Protein 2K3I (pdb70)

Foldseek 3Di:
DDDDDDDDDDPDDDDDDDDQDDCPDDAQKDKDKDKAQDLVVLVVVVVVLQVLQCVLAPPPNGFDKDWDWADDDRIIMTIIIGGGDDSRSRVVSVVCVQVVVVVGDPPPD

Structure (mmCIF, N/CA/C/O backbone):
data_2K3I
#
_entry.id   2K3I
#
loop_
_atom_site.group_PDB
_atom_site.id
_atom_site.type_symbol
_atom_site.label_atom_id
_atom_site.label_alt_id
_atom_site.label_comp_id
_atom_site.label_asym_id
_atom_site.label_entity_id
_atom_site.label_seq_id
_atom_site.pdbx_PDB_ins_code
_atom_site.Cartn_x
_atom_site.Cartn_y
_atom_site.Cartn_z
_atom_site.occupancy
_atom_site.B_iso_or_equiv
_atom_site.auth_seq_id
_atom_site.auth_comp_id
_atom_site.auth_asym_id
_atom_site.auth_atom_id
_atom_site.pdbx_PDB_model_num
ATOM 1 N N . MET A 1 1 ? 41.940 11.271 24.889 1.00 43.25 1 MET A N 1
ATOM 2 C CA . MET A 1 1 ? 41.052 10.646 25.892 1.00 33.24 1 MET A CA 1
ATOM 3 C C . MET A 1 1 ? 40.131 9.623 25.228 1.00 3.12 1 MET A C 1
ATOM 4 O O . MET A 1 1 ? 39.354 8.942 25.898 1.00 51.33 1 MET A O 1
ATOM 20 N N . ALA A 1 2 ? 40.219 9.517 23.905 1.00 53.12 2 ALA A N 1
ATOM 21 C CA . ALA A 1 2 ? 39.429 8.544 23.163 1.00 52.54 2 ALA A CA 1
ATOM 22 C C . ALA A 1 2 ? 40.349 7.561 22.454 1.00 22.41 2 ALA A C 1
ATOM 23 O O . ALA A 1 2 ? 41.389 7.955 21.922 1.00 44.40 2 ALA A O 1
ATOM 30 N N . MET A 1 3 ? 39.985 6.285 22.462 1.00 63.41 3 MET A N 1
ATOM 31 C CA . MET A 1 3 ? 40.841 5.253 21.885 1.00 52.15 3 MET A CA 1
ATOM 32 C C . MET A 1 3 ? 40.048 4.305 20.988 1.00 4.42 3 MET A C 1
ATOM 33 O O . MET A 1 3 ? 40.598 3.710 20.059 1.00 54.31 3 MET A O 1
ATOM 47 N N . LYS A 1 4 ? 38.759 4.170 21.265 1.00 23.12 4 LYS A N 1
ATOM 48 C CA . LYS A 1 4 ? 37.940 3.155 20.614 1.00 33.34 4 LYS A CA 1
ATOM 49 C C . LYS A 1 4 ? 37.188 3.708 19.410 1.00 14.32 4 LYS A C 1
ATOM 50 O O . LYS A 1 4 ? 36.217 4.451 19.557 1.00 64.21 4 LYS A O 1
ATOM 69 N N . ASP A 1 5 ? 37.646 3.345 18.224 1.00 30.31 5 ASP A N 1
ATOM 70 C CA . ASP A 1 5 ? 36.924 3.657 17.001 1.00 44.13 5 ASP A CA 1
ATOM 71 C C . ASP A 1 5 ? 37.056 2.488 16.037 1.00 74.12 5 ASP A C 1
ATOM 72 O O . ASP A 1 5 ? 38.005 2.416 15.253 1.00 33.24 5 ASP A O 1
ATOM 81 N N . VAL A 1 6 ? 36.135 1.542 16.144 1.00 4.45 6 VAL A N 1
ATOM 82 C CA . VAL A 1 6 ? 36.159 0.358 15.302 1.00 74.41 6 VAL A CA 1
ATOM 83 C C . VAL A 1 6 ? 34.777 -0.287 15.218 1.00 60.25 6 VAL A C 1
ATOM 84 O O . VAL A 1 6 ? 34.156 -0.602 16.235 1.00 51.12 6 VAL A O 1
ATOM 97 N N . VAL A 1 7 ? 34.289 -0.442 14.000 1.00 71.54 7 VAL A N 1
ATOM 98 C CA . VAL A 1 7 ? 33.022 -1.104 13.759 1.00 52.12 7 VAL A CA 1
ATOM 99 C C . VAL A 1 7 ? 33.018 -1.686 12.352 1.00 11.14 7 VAL A C 1
ATOM 100 O O . VAL A 1 7 ? 33.552 -1.077 11.421 1.00 62.22 7 VAL A O 1
ATOM 113 N N . ASP A 1 8 ? 32.457 -2.875 12.203 1.00 62.43 8 ASP A N 1
ATOM 114 C CA . ASP A 1 8 ? 32.429 -3.538 10.907 1.00 33.50 8 ASP A CA 1
ATOM 115 C C . ASP A 1 8 ? 31.235 -4.482 10.786 1.00 23.14 8 ASP A C 1
ATOM 116 O O . ASP A 1 8 ? 31.254 -5.612 11.282 1.00 53.33 8 ASP A O 1
ATOM 125 N N . LYS A 1 9 ? 30.181 -3.991 10.150 1.00 23.41 9 LYS A N 1
ATOM 126 C CA . LYS A 1 9 ? 29.013 -4.803 9.844 1.00 31.32 9 LYS A CA 1
ATOM 127 C C . LYS A 1 9 ? 28.172 -4.113 8.779 1.00 1.14 9 LYS A C 1
ATOM 128 O O . LYS A 1 9 ? 27.315 -3.288 9.090 1.00 14.43 9 LYS A O 1
ATOM 147 N N . CYS A 1 10 ? 28.446 -4.428 7.526 1.00 1.25 10 CYS A N 1
ATOM 148 C CA . CYS A 1 10 ? 27.710 -3.847 6.415 1.00 25.24 10 CYS A CA 1
ATOM 149 C C . CYS A 1 10 ? 27.075 -4.946 5.573 1.00 44.24 10 CYS A C 1
ATOM 150 O O . CYS A 1 10 ? 26.739 -4.736 4.407 1.00 52.44 10 CYS A O 1
ATOM 158 N N . SER A 1 11 ? 26.901 -6.115 6.179 1.00 10.00 11 SER A N 1
ATOM 159 C CA . SER A 1 11 ? 26.367 -7.269 5.479 1.00 33.22 11 SER A CA 1
ATOM 160 C C . SER A 1 11 ? 24.843 -7.216 5.389 1.00 10.12 11 SER A C 1
ATOM 161 O O . SER A 1 11 ? 24.130 -7.793 6.211 1.00 33.32 11 SER A O 1
ATOM 169 N N . THR A 1 12 ? 24.365 -6.488 4.401 1.00 73.52 12 THR A N 1
ATOM 170 C CA . THR A 1 12 ? 22.952 -6.424 4.086 1.00 14.31 12 THR A CA 1
ATOM 171 C C . THR A 1 12 ? 22.808 -6.219 2.582 1.00 34.31 12 THR A C 1
ATOM 172 O O . THR A 1 12 ? 23.532 -5.414 1.989 1.00 74.00 12 THR A O 1
ATOM 183 N N . LYS A 1 13 ? 21.916 -6.969 1.955 1.00 44.45 13 LYS A N 1
ATOM 184 C CA . LYS A 1 13 ? 21.839 -6.972 0.501 1.00 3.35 13 LYS A CA 1
ATOM 185 C C . LYS A 1 13 ? 20.606 -6.222 0.011 1.00 14.41 13 LYS A C 1
ATOM 186 O O . LYS A 1 13 ? 20.610 -5.652 -1.082 1.00 51.44 13 LYS A O 1
ATOM 205 N N . GLY A 1 14 ? 19.557 -6.219 0.819 1.00 44.44 14 GLY A N 1
ATOM 206 C CA . GLY A 1 14 ? 18.336 -5.537 0.443 1.00 63.44 14 GLY A CA 1
ATOM 207 C C . GLY A 1 14 ? 17.532 -6.342 -0.554 1.00 54.21 14 GLY A C 1
ATOM 208 O O . GLY A 1 14 ? 17.175 -5.850 -1.625 1.00 2.21 14 GLY A O 1
ATOM 212 N N . CYS A 1 15 ? 17.265 -7.591 -0.207 1.00 40.43 15 CYS A N 1
ATOM 213 C CA . CYS A 1 15 ? 16.514 -8.488 -1.073 1.00 41.23 15 CYS A CA 1
ATOM 214 C C . CYS A 1 15 ? 15.035 -8.114 -1.072 1.00 73.41 15 CYS A C 1
ATOM 215 O O . CYS A 1 15 ? 14.326 -8.337 -2.052 1.00 65.23 15 CYS A O 1
ATOM 223 N N . ALA A 1 16 ? 14.581 -7.531 0.030 1.00 64.23 16 ALA A N 1
ATOM 224 C CA . ALA A 1 16 ? 13.204 -7.086 0.142 1.00 1.10 16 ALA A CA 1
ATOM 225 C C . ALA A 1 16 ? 13.092 -5.624 -0.264 1.00 71.41 16 ALA A C 1
ATOM 226 O O . ALA A 1 16 ? 13.889 -4.790 0.170 1.00 11.10 16 ALA A O 1
ATOM 233 N N . ILE A 1 17 ? 12.114 -5.319 -1.103 1.00 14.03 17 ILE A N 1
ATOM 234 C CA . ILE A 1 17 ? 11.918 -3.957 -1.581 1.00 53.32 17 ILE A CA 1
ATOM 235 C C . ILE A 1 17 ? 11.275 -3.079 -0.508 1.00 65.31 17 ILE A C 1
ATOM 236 O O . ILE A 1 17 ? 10.069 -3.133 -0.273 1.00 1.25 17 ILE A O 1
ATOM 252 N N . ASP A 1 18 ? 12.101 -2.293 0.160 1.00 34.12 18 ASP A N 1
ATOM 253 C CA . ASP A 1 18 ? 11.626 -1.373 1.180 1.00 31.41 18 ASP A CA 1
ATOM 254 C C . ASP A 1 18 ? 12.160 0.023 0.904 1.00 54.04 18 ASP A C 1
ATOM 255 O O . ASP A 1 18 ? 13.347 0.196 0.622 1.00 61.24 18 ASP A O 1
ATOM 264 N N . ILE A 1 19 ? 11.281 1.013 0.978 1.00 34.22 19 ILE A N 1
ATOM 265 C CA . ILE A 1 19 ? 11.657 2.392 0.708 1.00 43.21 19 ILE A CA 1
ATOM 266 C C . ILE A 1 19 ? 12.370 2.986 1.924 1.00 23.11 19 ILE A C 1
ATOM 267 O O . ILE A 1 19 ? 13.093 3.976 1.818 1.00 11.41 19 ILE A O 1
ATOM 283 N N . GLY A 1 20 ? 12.177 2.355 3.074 1.00 1.41 20 GLY A N 1
ATOM 284 C CA . GLY A 1 20 ? 12.760 2.853 4.302 1.00 55.34 20 GLY A CA 1
ATOM 285 C C . GLY A 1 20 ? 11.747 3.611 5.128 1.00 33.34 20 GLY A C 1
ATOM 286 O O . GLY A 1 20 ? 12.095 4.523 5.880 1.00 72.14 20 GLY A O 1
ATOM 290 N N . THR A 1 21 ? 10.488 3.234 4.980 1.00 72.44 21 THR A N 1
ATOM 291 C CA . THR A 1 21 ? 9.406 3.895 5.684 1.00 52.14 21 THR A CA 1
ATOM 292 C C . THR A 1 21 ? 9.016 3.091 6.929 1.00 34.13 21 THR A C 1
ATOM 293 O O . THR A 1 21 ? 9.520 1.985 7.143 1.00 72.13 21 THR A O 1
ATOM 304 N N . VAL A 1 22 ? 8.139 3.658 7.749 1.00 30.11 22 VAL A N 1
ATOM 305 C CA . VAL A 1 22 ? 7.676 2.999 8.964 1.00 5.34 22 VAL A CA 1
ATOM 306 C C . VAL A 1 22 ? 6.702 1.862 8.655 1.00 71.11 22 VAL A C 1
ATOM 307 O O . VAL A 1 22 ? 6.237 1.709 7.524 1.00 73.21 22 VAL A O 1
ATOM 320 N N . ILE A 1 23 ? 6.394 1.074 9.675 1.00 15.21 23 ILE A N 1
ATOM 321 C CA . ILE A 1 23 ? 5.521 -0.079 9.526 1.00 42.34 23 ILE A CA 1
ATOM 322 C C . ILE A 1 23 ? 4.161 0.198 10.162 1.00 50.45 23 ILE A C 1
ATOM 323 O O . ILE A 1 23 ? 4.085 0.666 11.300 1.00 11.03 23 ILE A O 1
ATOM 339 N N . ASP A 1 24 ? 3.090 -0.067 9.425 1.00 1.43 24 ASP A N 1
ATOM 340 C CA . ASP A 1 24 ? 1.745 0.020 9.988 1.00 61.20 24 ASP A CA 1
ATOM 341 C C . ASP A 1 24 ? 1.419 -1.266 10.728 1.00 32.14 24 ASP A C 1
ATOM 342 O O . ASP A 1 24 ? 1.421 -2.348 10.141 1.00 33.34 24 ASP A O 1
ATOM 351 N N . ASN A 1 25 ? 1.157 -1.149 12.016 1.00 23.22 25 ASN A N 1
ATOM 352 C CA . ASN A 1 25 ? 0.920 -2.314 12.848 1.00 33.21 25 ASN A CA 1
ATOM 353 C C . ASN A 1 25 ? -0.534 -2.406 13.275 1.00 52.14 25 ASN A C 1
ATOM 354 O O . ASN A 1 25 ? -1.023 -1.550 14.017 1.00 13.53 25 ASN A O 1
ATOM 365 N N . ASP A 1 26 ? -1.217 -3.430 12.771 1.00 32.15 26 ASP A N 1
ATOM 366 C CA . ASP A 1 26 ? -2.558 -3.784 13.227 1.00 11.24 26 ASP A CA 1
ATOM 367 C C . ASP A 1 26 ? -3.077 -4.985 12.447 1.00 3.52 26 ASP A C 1
ATOM 368 O O . ASP A 1 26 ? -3.558 -5.955 13.031 1.00 72.30 26 ASP A O 1
ATOM 377 N N . ASN A 1 27 ? -2.962 -4.924 11.121 1.00 30.54 27 ASN A N 1
ATOM 378 C CA . ASN A 1 27 ? -3.508 -5.964 10.256 1.00 13.41 27 ASN A CA 1
ATOM 379 C C . ASN A 1 27 ? -2.460 -6.507 9.295 1.00 63.53 27 ASN A C 1
ATOM 380 O O . ASN A 1 27 ? -1.296 -6.099 9.311 1.00 14.31 27 ASN A O 1
ATOM 391 N N . CYS A 1 28 ? -2.899 -7.447 8.473 1.00 31.24 28 CYS A N 1
ATOM 392 C CA . CYS A 1 28 ? -2.129 -7.926 7.338 1.00 12.34 28 CYS A CA 1
ATOM 393 C C . CYS A 1 28 ? -2.935 -7.685 6.063 1.00 73.22 28 CYS A C 1
ATOM 394 O O . CYS A 1 28 ? -2.415 -7.757 4.950 1.00 24.23 28 CYS A O 1
ATOM 402 N N . THR A 1 29 ? -4.221 -7.404 6.252 1.00 2.42 29 THR A N 1
ATOM 403 C CA . THR A 1 29 ? -5.103 -7.020 5.167 1.00 14.14 29 THR A CA 1
ATOM 404 C C . THR A 1 29 ? -5.241 -5.501 5.133 1.00 42.33 29 THR A C 1
ATOM 405 O O . THR A 1 29 ? -5.709 -4.893 6.102 1.00 22.32 29 THR A O 1
ATOM 416 N N . SER A 1 30 ? -4.839 -4.888 4.027 1.00 33.44 30 SER A N 1
ATOM 417 C CA . SER A 1 30 ? -4.883 -3.439 3.911 1.00 41.41 30 SER A CA 1
ATOM 418 C C . SER A 1 30 ? -6.138 -3.018 3.169 1.00 3.25 30 SER A C 1
ATOM 419 O O . SER A 1 30 ? -6.628 -3.746 2.308 1.00 4.43 30 SER A O 1
ATOM 427 N N . LYS A 1 31 ? -6.662 -1.853 3.509 1.00 34.41 31 LYS A N 1
ATOM 428 C CA . LYS A 1 31 ? -7.877 -1.356 2.890 1.00 11.21 31 LYS A CA 1
ATOM 429 C C . LYS A 1 31 ? -7.593 -0.009 2.265 1.00 12.41 31 LYS A C 1
ATOM 430 O O . LYS A 1 31 ? -7.319 0.971 2.962 1.00 14.44 31 LYS A O 1
ATOM 449 N N . PHE A 1 32 ? -7.655 0.034 0.964 1.00 52.14 32 PHE A N 1
ATOM 450 C CA . PHE A 1 32 ? -7.342 1.246 0.228 1.00 74.42 32 PHE A CA 1
ATOM 451 C C . PHE A 1 32 ? -8.617 1.916 -0.259 1.00 75.21 32 PHE A C 1
ATOM 452 O O . PHE A 1 32 ? -9.343 1.360 -1.081 1.00 2.21 32 PHE A O 1
ATOM 469 N N . SER A 1 33 ? -8.867 3.118 0.237 1.00 74.32 33 SER A N 1
ATOM 470 C CA . SER A 1 33 ? -10.047 3.876 -0.141 1.00 73.15 33 SER A CA 1
ATOM 471 C C . SER A 1 33 ? -9.680 5.137 -0.908 1.00 74.03 33 SER A C 1
ATOM 472 O O . SER A 1 33 ? -8.747 5.860 -0.543 1.00 5.31 33 SER A O 1
ATOM 480 N N . ARG A 1 34 ? -10.409 5.372 -1.982 1.00 34.33 34 ARG A N 1
ATOM 481 C CA . ARG A 1 34 ? -10.290 6.587 -2.767 1.00 13.22 34 ARG A CA 1
ATOM 482 C C . ARG A 1 34 ? -11.656 6.967 -3.312 1.00 30.12 34 ARG A C 1
ATOM 483 O O . ARG A 1 34 ? -12.485 6.098 -3.590 1.00 1.53 34 ARG A O 1
ATOM 504 N N . PHE A 1 35 ? -11.893 8.257 -3.446 1.00 12.54 35 PHE A N 1
ATOM 505 C CA . PHE A 1 35 ? -13.175 8.746 -3.916 1.00 11.05 35 PHE A CA 1
ATOM 506 C C . PHE A 1 35 ? -13.030 9.297 -5.322 1.00 55.33 35 PHE A C 1
ATOM 507 O O . PHE A 1 35 ? -12.193 10.165 -5.578 1.00 62.12 35 PHE A O 1
ATOM 524 N N . PHE A 1 36 ? -13.832 8.783 -6.232 1.00 32.11 36 PHE A N 1
ATOM 525 C CA . PHE A 1 36 ? -13.750 9.181 -7.627 1.00 1.22 36 PHE A CA 1
ATOM 526 C C . PHE A 1 36 ? -15.068 9.782 -8.075 1.00 23.44 36 PHE A C 1
ATOM 527 O O . PHE A 1 36 ? -16.074 9.649 -7.383 1.00 51.45 36 PHE A O 1
ATOM 544 N N . ALA A 1 37 ? -15.059 10.445 -9.223 1.00 41.43 37 ALA A N 1
ATOM 545 C CA . ALA A 1 37 ? -16.262 11.091 -9.739 1.00 35.44 37 ALA A CA 1
ATOM 546 C C . ALA A 1 37 ? -17.209 10.081 -10.376 1.00 12.23 37 ALA A C 1
ATOM 547 O O . ALA A 1 37 ? -18.426 10.269 -10.368 1.00 3.53 37 ALA A O 1
ATOM 554 N N . THR A 1 38 ? -16.655 9.015 -10.931 1.00 23.34 38 THR A N 1
ATOM 555 C CA . THR A 1 38 ? -17.470 7.980 -11.544 1.00 51.01 38 THR A CA 1
ATOM 556 C C . THR A 1 38 ? -17.045 6.607 -11.049 1.00 43.30 38 THR A C 1
ATOM 557 O O . THR A 1 38 ? -15.901 6.418 -10.624 1.00 5.14 38 THR A O 1
ATOM 568 N N . ARG A 1 39 ? -17.964 5.653 -11.105 1.00 3.51 39 ARG A N 1
ATOM 569 C CA . ARG A 1 39 ? -17.648 4.269 -10.789 1.00 24.40 39 ARG A CA 1
ATOM 570 C C . ARG A 1 39 ? -16.613 3.737 -11.780 1.00 72.31 39 ARG A C 1
ATOM 571 O O . ARG A 1 39 ? -15.833 2.837 -11.462 1.00 55.35 39 ARG A O 1
ATOM 592 N N . GLU A 1 40 ? -16.602 4.325 -12.973 1.00 14.40 40 GLU A N 1
ATOM 593 C CA . GLU A 1 40 ? -15.581 4.032 -13.969 1.00 15.45 40 GLU A CA 1
ATOM 594 C C . GLU A 1 40 ? -14.200 4.347 -13.421 1.00 3.11 40 GLU A C 1
ATOM 595 O O . GLU A 1 40 ? -13.309 3.502 -13.439 1.00 72.21 40 GLU A O 1
ATOM 607 N N . GLU A 1 41 ? -14.041 5.573 -12.934 1.00 32.12 41 GLU A N 1
ATOM 608 C CA . GLU A 1 41 ? -12.795 6.019 -12.318 1.00 42.12 41 GLU A CA 1
ATOM 609 C C . GLU A 1 41 ? -12.352 5.058 -11.220 1.00 31.43 41 GLU A C 1
ATOM 610 O O . GLU A 1 41 ? -11.159 4.832 -11.022 1.00 2.11 41 GLU A O 1
ATOM 622 N N . ALA A 1 42 ? -13.324 4.482 -10.528 1.00 15.32 42 ALA A N 1
ATOM 623 C CA . ALA A 1 42 ? -13.043 3.557 -9.439 1.00 54.43 42 ALA A CA 1
ATOM 624 C C . ALA A 1 42 ? -12.469 2.248 -9.972 1.00 33.33 42 ALA A C 1
ATOM 625 O O . ALA A 1 42 ? -11.409 1.798 -9.538 1.00 20.01 42 ALA A O 1
ATOM 632 N N . GLU A 1 43 ? -13.162 1.653 -10.936 1.00 4.00 43 GLU A N 1
ATOM 633 C CA . GLU A 1 43 ? -12.741 0.377 -11.503 1.00 73.11 43 GLU A CA 1
ATOM 634 C C . GLU A 1 43 ? -11.495 0.533 -12.376 1.00 44.42 43 GLU A C 1
ATOM 635 O O . GLU A 1 43 ? -10.745 -0.423 -12.575 1.00 62.40 43 GLU A O 1
ATOM 647 N N . SER A 1 44 ? -11.275 1.736 -12.892 1.00 34.34 44 SER A N 1
ATOM 648 C CA . SER A 1 44 ? -10.074 2.024 -13.663 1.00 34.54 44 SER A CA 1
ATOM 649 C C . SER A 1 44 ? -8.859 2.061 -12.751 1.00 64.54 44 SER A C 1
ATOM 650 O O . SER A 1 44 ? -7.767 1.645 -13.137 1.00 33.55 44 SER A O 1
ATOM 658 N N . PHE A 1 45 ? -9.057 2.529 -11.527 1.00 72.54 45 PHE A N 1
ATOM 659 C CA . PHE A 1 45 ? -7.965 2.627 -10.579 1.00 3.13 45 PHE A CA 1
ATOM 660 C C . PHE A 1 45 ? -7.646 1.244 -10.019 1.00 34.22 45 PHE A C 1
ATOM 661 O O . PHE A 1 45 ? -6.511 0.960 -9.641 1.00 30.41 45 PHE A O 1
ATOM 678 N N . MET A 1 46 ? -8.658 0.381 -10.000 1.00 62.50 46 MET A N 1
ATOM 679 C CA . MET A 1 46 ? -8.496 -0.995 -9.543 1.00 13.32 46 MET A CA 1
ATOM 680 C C . MET A 1 46 ? -7.478 -1.733 -10.408 1.00 73.33 46 MET A C 1
ATOM 681 O O . MET A 1 46 ? -6.744 -2.594 -9.923 1.00 61.20 46 MET A O 1
ATOM 695 N N . THR A 1 47 ? -7.432 -1.375 -11.688 1.00 65.23 47 THR A N 1
ATOM 696 C CA . THR A 1 47 ? -6.485 -1.970 -12.619 1.00 31.31 47 THR A CA 1
ATOM 697 C C . THR A 1 47 ? -5.052 -1.838 -12.108 1.00 32.21 47 THR A C 1
ATOM 698 O O . THR A 1 47 ? -4.336 -2.832 -11.983 1.00 30.05 47 THR A O 1
ATOM 709 N N . LYS A 1 48 ? -4.647 -0.613 -11.785 1.00 43.41 48 LYS A N 1
ATOM 710 C CA . LYS A 1 48 ? -3.278 -0.371 -11.342 1.00 13.22 48 LYS A CA 1
ATOM 711 C C . LYS A 1 48 ? -3.031 -0.946 -9.949 1.00 74.13 48 LYS A C 1
ATOM 712 O O . LYS A 1 48 ? -1.901 -1.290 -9.606 1.00 74.50 48 LYS A O 1
ATOM 731 N N . LEU A 1 49 ? -4.086 -1.053 -9.150 1.00 74.23 49 LEU A N 1
ATOM 732 C CA . LEU A 1 49 ? -3.993 -1.742 -7.866 1.00 35.22 49 LEU A CA 1
ATOM 733 C C . LEU A 1 49 ? -3.630 -3.211 -8.078 1.00 13.01 49 LEU A C 1
ATOM 734 O O . LEU A 1 49 ? -2.806 -3.759 -7.352 1.00 61.51 49 LEU A O 1
ATOM 750 N N . LYS A 1 50 ? -4.243 -3.840 -9.078 1.00 73.20 50 LYS A N 1
ATOM 751 C CA . LYS A 1 50 ? -3.909 -5.213 -9.441 1.00 75.42 50 LYS A CA 1
ATOM 752 C C . LYS A 1 50 ? -2.463 -5.317 -9.916 1.00 51.41 50 LYS A C 1
ATOM 753 O O . LYS A 1 50 ? -1.756 -6.266 -9.571 1.00 33.44 50 LYS A O 1
ATOM 772 N N . GLU A 1 51 ? -2.027 -4.338 -10.704 1.00 11.24 51 GLU A N 1
ATOM 773 C CA . GLU A 1 51 ? -0.648 -4.291 -11.179 1.00 21.22 51 GLU A CA 1
ATOM 774 C C . GLU A 1 51 ? 0.310 -4.242 -9.994 1.00 71.10 51 GLU A C 1
ATOM 775 O O . GLU A 1 51 ? 1.316 -4.953 -9.958 1.00 65.13 51 GLU A O 1
ATOM 787 N N . LEU A 1 52 ? -0.027 -3.407 -9.023 1.00 32.24 52 LEU A N 1
ATOM 788 C CA . LEU A 1 52 ? 0.779 -3.245 -7.819 1.00 54.34 52 LEU A CA 1
ATOM 789 C C . LEU A 1 52 ? 0.700 -4.475 -6.919 1.00 62.31 52 LEU A C 1
ATOM 790 O O . LEU A 1 52 ? 1.695 -4.870 -6.308 1.00 33.53 52 LEU A O 1
ATOM 806 N N . ALA A 1 53 ? -0.481 -5.079 -6.846 1.00 41.11 53 ALA A N 1
ATOM 807 C CA . ALA A 1 53 ? -0.690 -6.268 -6.026 1.00 11.41 53 ALA A CA 1
ATOM 808 C C . ALA A 1 53 ? 0.201 -7.417 -6.487 1.00 11.52 53 ALA A C 1
ATOM 809 O O . ALA A 1 53 ? 0.742 -8.157 -5.667 1.00 40.12 53 ALA A O 1
ATOM 816 N N . ALA A 1 54 ? 0.359 -7.550 -7.802 1.00 30.53 54 ALA A N 1
ATOM 817 C CA . ALA A 1 54 ? 1.192 -8.601 -8.378 1.00 50.04 54 ALA A CA 1
ATOM 818 C C . ALA A 1 54 ? 2.662 -8.413 -8.011 1.00 23.14 54 ALA A C 1
ATOM 819 O O . ALA A 1 54 ? 3.413 -9.382 -7.903 1.00 21.42 54 ALA A O 1
ATOM 826 N N . ALA A 1 55 ? 3.069 -7.163 -7.831 1.00 15.05 55 ALA A N 1
ATOM 827 C CA . ALA A 1 55 ? 4.444 -6.860 -7.461 1.00 25.53 55 ALA A CA 1
ATOM 828 C C . ALA A 1 55 ? 4.680 -7.140 -5.981 1.00 14.01 55 ALA A C 1
ATOM 829 O O . ALA A 1 55 ? 5.673 -7.767 -5.613 1.00 21.34 55 ALA A O 1
ATOM 836 N N . ALA A 1 56 ? 3.753 -6.681 -5.144 1.00 63.51 56 ALA A N 1
ATOM 837 C CA . ALA A 1 56 ? 3.859 -6.855 -3.698 1.00 50.11 56 ALA A CA 1
ATOM 838 C C . ALA A 1 56 ? 3.695 -8.321 -3.301 1.00 31.12 56 ALA A C 1
ATOM 839 O O . ALA A 1 56 ? 4.514 -8.878 -2.567 1.00 55.23 56 ALA A O 1
ATOM 846 N N . SER A 1 57 ? 2.634 -8.937 -3.792 1.00 63.11 57 SER A N 1
ATOM 847 C CA . SER A 1 57 ? 2.357 -10.328 -3.496 1.00 53.42 57 SER A CA 1
ATOM 848 C C . SER A 1 57 ? 2.462 -11.162 -4.763 1.00 52.22 57 SER A C 1
ATOM 849 O O . SER A 1 57 ? 1.758 -10.909 -5.740 1.00 1.23 57 SER A O 1
ATOM 857 N N . SER A 1 58 ? 3.356 -12.139 -4.752 1.00 71.22 58 SER A N 1
ATOM 858 C CA . SER A 1 58 ? 3.554 -12.997 -5.907 1.00 2.45 58 SER A CA 1
ATOM 859 C C . SER A 1 58 ? 2.365 -13.942 -6.077 1.00 50.23 58 SER A C 1
ATOM 860 O O . SER A 1 58 ? 1.435 -13.646 -6.832 1.00 52.53 58 SER A O 1
ATOM 868 N N . ALA A 1 59 ? 2.396 -15.065 -5.353 1.00 12.51 59 ALA A N 1
ATOM 869 C CA . ALA A 1 59 ? 1.335 -16.047 -5.377 1.00 33.14 59 ALA A CA 1
ATOM 870 C C . ALA A 1 59 ? 1.033 -16.502 -6.796 1.00 23.43 59 ALA A C 1
ATOM 871 O O . ALA A 1 59 ? 1.818 -16.299 -7.729 1.00 10.43 59 ALA A O 1
ATOM 878 N N . ASP A 1 60 ? -0.098 -17.142 -6.935 1.00 51.44 60 ASP A N 1
ATOM 879 C CA . ASP A 1 60 ? -0.593 -17.557 -8.241 1.00 60.15 60 ASP A CA 1
ATOM 880 C C . ASP A 1 60 ? -1.215 -16.372 -8.962 1.00 21.53 60 ASP A C 1
ATOM 881 O O . ASP A 1 60 ? -0.896 -16.094 -10.118 1.00 41.32 60 ASP A O 1
ATOM 890 N N . GLU A 1 61 ? -2.106 -15.675 -8.268 1.00 5.43 61 GLU A N 1
ATOM 891 C CA . GLU A 1 61 ? -2.817 -14.540 -8.838 1.00 65.12 61 GLU A CA 1
ATOM 892 C C . GLU A 1 61 ? -2.734 -13.331 -7.912 1.00 42.44 61 GLU A C 1
ATOM 893 O O . GLU A 1 61 ? -3.513 -12.381 -8.038 1.00 62.23 61 GLU A O 1
ATOM 905 N N . GLY A 1 62 ? -1.785 -13.372 -6.989 1.00 65.33 62 GLY A N 1
ATOM 906 C CA . GLY A 1 62 ? -1.613 -12.283 -6.052 1.00 60.33 62 GLY A CA 1
ATOM 907 C C . GLY A 1 62 ? -2.392 -12.506 -4.771 1.00 3.34 62 GLY A C 1
ATOM 908 O O . GLY A 1 62 ? -3.015 -13.554 -4.590 1.00 14.40 62 GLY A O 1
ATOM 912 N N . ALA A 1 63 ? -2.346 -11.526 -3.880 1.00 72.42 63 ALA A N 1
ATOM 913 C CA . ALA A 1 63 ? -3.069 -11.591 -2.616 1.00 51.33 63 ALA A CA 1
ATOM 914 C C . ALA A 1 63 ? -4.578 -11.542 -2.840 1.00 33.41 63 ALA A C 1
ATOM 915 O O . ALA A 1 63 ? -5.045 -11.232 -3.938 1.00 22.40 63 ALA A O 1
ATOM 922 N N . SER A 1 64 ? -5.334 -11.843 -1.793 1.00 73.03 64 SER A N 1
ATOM 923 C CA . SER A 1 64 ? -6.787 -11.813 -1.866 1.00 13.25 64 SER A CA 1
ATOM 924 C C . SER A 1 64 ? -7.280 -10.372 -1.920 1.00 31.33 64 SER A C 1
ATOM 925 O O . SER A 1 64 ? -6.742 -9.502 -1.239 1.00 73.22 64 SER A O 1
ATOM 933 N N . VAL A 1 65 ? -8.296 -10.121 -2.728 1.00 44.14 65 VAL A N 1
ATOM 934 C CA . VAL A 1 65 ? -8.796 -8.773 -2.909 1.00 5.32 65 VAL A CA 1
ATOM 935 C C . VAL A 1 65 ? -1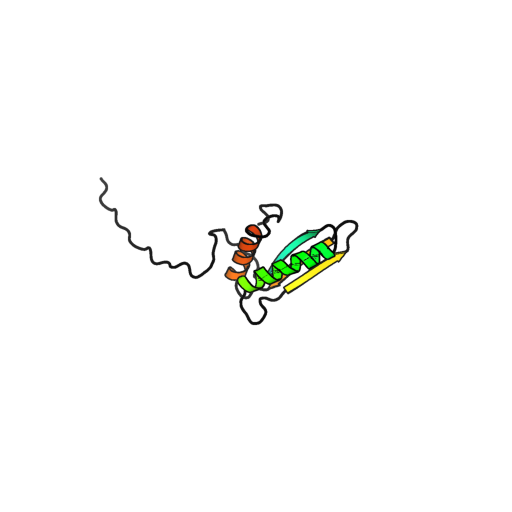0.323 -8.737 -2.879 1.00 64.30 65 VAL A C 1
ATOM 936 O O . VAL A 1 65 ? -10.999 -9.339 -3.715 1.00 54.23 65 VAL A O 1
ATOM 949 N N . ALA A 1 66 ? -10.856 -8.047 -1.887 1.00 0.14 66 ALA A N 1
ATOM 950 C CA . ALA A 1 66 ? -12.288 -7.819 -1.788 1.00 21.41 66 ALA A CA 1
ATOM 951 C C . ALA A 1 66 ? -12.562 -6.327 -1.880 1.00 35.15 66 ALA A C 1
ATOM 952 O O . ALA A 1 66 ? -12.278 -5.578 -0.946 1.00 43.34 66 ALA A O 1
ATOM 959 N N . TYR A 1 67 ? -13.097 -5.890 -3.004 1.00 54.34 67 TYR A N 1
ATOM 960 C CA . TYR A 1 67 ? -13.224 -4.466 -3.259 1.00 14.20 67 TYR A CA 1
ATOM 961 C C . TYR A 1 67 ? -14.639 -3.974 -3.005 1.00 50.43 67 TYR A C 1
ATOM 962 O O . TYR A 1 67 ? -15.609 -4.709 -3.185 1.00 43.51 67 TYR A O 1
ATOM 980 N N . LYS A 1 68 ? -14.740 -2.736 -2.558 1.00 23.34 68 LYS A N 1
ATOM 981 C CA . LYS A 1 68 ? -16.020 -2.076 -2.406 1.00 52.14 68 LYS A CA 1
ATOM 982 C C . LYS A 1 68 ? -16.198 -1.043 -3.489 1.00 45.51 68 LYS A C 1
ATOM 983 O O . LYS A 1 68 ? -15.264 -0.320 -3.838 1.00 42.11 68 LYS A O 1
ATOM 1002 N N . ILE A 1 69 ? -17.398 -0.991 -4.009 1.00 45.32 69 ILE A N 1
ATOM 1003 C CA . ILE A 1 69 ? -17.793 0.051 -4.939 1.00 72.14 69 ILE A CA 1
ATOM 1004 C C . ILE A 1 69 ? -19.163 0.573 -4.544 1.00 63.23 69 ILE A C 1
ATOM 1005 O O . ILE A 1 69 ? -20.180 -0.090 -4.764 1.00 32.20 69 ILE A O 1
ATOM 1021 N N . LYS A 1 70 ? -19.186 1.740 -3.934 1.00 34.32 70 LYS A N 1
ATOM 1022 C CA . LYS A 1 70 ? -20.437 2.340 -3.514 1.00 25.45 70 LYS A CA 1
ATOM 1023 C C . LYS A 1 70 ? -20.806 3.478 -4.442 1.00 45.23 70 LYS A C 1
ATOM 1024 O O . LYS A 1 70 ? -20.070 4.459 -4.571 1.00 71.53 70 LYS A O 1
ATOM 1043 N N . ASP A 1 71 ? -21.948 3.326 -5.082 1.00 60.11 71 ASP A N 1
ATOM 1044 C CA . ASP A 1 71 ? -22.432 4.284 -6.053 1.00 21.41 71 ASP A CA 1
ATOM 1045 C C . ASP A 1 71 ? -23.101 5.447 -5.324 1.00 34.11 71 ASP A C 1
ATOM 1046 O O . ASP A 1 71 ? -24.267 5.355 -4.939 1.00 44.23 71 ASP A O 1
ATOM 1055 N N . LEU A 1 72 ? -22.358 6.520 -5.106 1.00 53.24 72 LEU A N 1
ATOM 1056 C CA . LEU A 1 72 ? -22.879 7.671 -4.381 1.00 44.32 72 LEU A CA 1
ATOM 1057 C C . LEU A 1 72 ? -23.393 8.734 -5.341 1.00 73.41 72 LEU A C 1
ATOM 1058 O O . LEU A 1 72 ? -23.405 8.542 -6.559 1.00 72.32 72 LEU A O 1
ATOM 1074 N N . GLU A 1 73 ? -23.814 9.857 -4.785 1.00 23.43 73 GLU A N 1
ATOM 1075 C CA . GLU A 1 73 ? -24.349 10.951 -5.573 1.00 1.01 73 GLU A CA 1
ATOM 1076 C C . GLU A 1 73 ? -23.249 11.955 -5.905 1.00 60.04 73 GLU A C 1
ATOM 1077 O O . GLU A 1 73 ? -22.900 12.807 -5.086 1.00 1.51 73 GLU A O 1
ATOM 1089 N N . GLY A 1 74 ? -22.685 11.829 -7.094 1.00 12.40 74 GLY A N 1
ATOM 1090 C CA . GLY A 1 74 ? -21.642 12.744 -7.518 1.00 54.51 74 GLY A CA 1
ATOM 1091 C C . GLY A 1 74 ? -20.257 12.149 -7.384 1.00 60.22 74 GLY A C 1
ATOM 1092 O O . GLY A 1 74 ? -19.296 12.660 -7.960 1.00 71.13 74 GLY A O 1
ATOM 1096 N N . GLN A 1 75 ? -20.152 11.070 -6.626 1.00 12.51 75 GLN A N 1
ATOM 1097 C CA . GLN A 1 75 ? -18.878 10.398 -6.423 1.00 65.04 75 GLN A CA 1
ATOM 1098 C C . GLN A 1 75 ? -19.103 8.924 -6.129 1.00 53.02 75 GLN A C 1
ATOM 1099 O O . GLN A 1 75 ? -20.239 8.469 -6.037 1.00 4.34 75 GLN A O 1
ATOM 1113 N N . VAL A 1 76 ? -18.016 8.182 -6.000 1.00 44.24 76 VAL A N 1
ATOM 1114 C CA . VAL A 1 76 ? -18.083 6.779 -5.618 1.00 51.30 76 VAL A CA 1
ATOM 1115 C C . VAL A 1 76 ? -16.989 6.451 -4.614 1.00 24.33 76 VAL A C 1
ATOM 1116 O O . VAL A 1 76 ? -15.954 7.121 -4.569 1.00 0.32 76 VAL A O 1
ATOM 1129 N N . GLU A 1 77 ? -17.224 5.429 -3.807 1.00 25.23 77 GLU A N 1
ATOM 1130 C CA . GLU A 1 77 ? -16.222 4.954 -2.868 1.00 61.11 77 GLU A CA 1
ATOM 1131 C C . GLU A 1 77 ? -15.567 3.690 -3.386 1.00 54.30 77 GLU A C 1
ATOM 1132 O O . GLU A 1 77 ? -16.224 2.657 -3.540 1.00 60.22 77 GLU A O 1
ATOM 1144 N N . LEU A 1 78 ? -14.285 3.786 -3.670 1.00 12.03 78 LEU A N 1
ATOM 1145 C CA . LEU A 1 78 ? -13.500 2.625 -4.045 1.00 73.45 78 LEU A CA 1
ATOM 1146 C C . LEU A 1 78 ? -12.639 2.229 -2.859 1.00 13.34 78 LEU A C 1
ATOM 1147 O O . LEU A 1 78 ? -11.725 2.958 -2.479 1.00 71.02 78 LEU A O 1
ATOM 1163 N N . ASP A 1 79 ? -12.956 1.092 -2.270 1.00 44.04 79 ASP A N 1
ATOM 1164 C CA . ASP A 1 79 ? -12.244 0.619 -1.085 1.00 71.33 79 ASP A CA 1
ATOM 1165 C C . ASP A 1 79 ? -11.896 -0.850 -1.246 1.00 21.25 79 ASP A C 1
ATOM 1166 O O . ASP A 1 79 ? -12.757 -1.719 -1.129 1.00 5.21 79 ASP A O 1
ATOM 1175 N N . ALA A 1 80 ? -10.642 -1.121 -1.553 1.00 23.23 80 ALA A N 1
ATOM 1176 C CA . ALA A 1 80 ? -10.206 -2.479 -1.820 1.00 62.42 80 ALA A CA 1
ATOM 1177 C C . ALA A 1 80 ? -9.454 -3.060 -0.634 1.00 62.32 80 ALA A C 1
ATOM 1178 O O . ALA A 1 80 ? -8.474 -2.483 -0.161 1.00 3.13 80 ALA A O 1
ATOM 1185 N N . ALA A 1 81 ? -9.925 -4.201 -0.156 1.00 14.34 81 ALA A N 1
ATOM 1186 C CA . ALA A 1 81 ? -9.272 -4.897 0.935 1.00 74.43 81 ALA A CA 1
ATOM 1187 C C . ALA A 1 81 ? -8.351 -5.982 0.396 1.00 62.11 81 ALA A C 1
ATOM 1188 O O . ALA A 1 81 ? -8.807 -6.953 -0.212 1.00 60.22 81 ALA A O 1
ATOM 1195 N N . PHE A 1 82 ? -7.057 -5.796 0.603 1.00 44.11 82 PHE A N 1
ATOM 1196 C CA . PHE A 1 82 ? -6.057 -6.747 0.142 1.00 65.22 82 PHE A CA 1
ATOM 1197 C C . PHE A 1 82 ? -5.550 -7.596 1.296 1.00 14.33 82 PHE A C 1
ATOM 1198 O O . PHE A 1 82 ? -4.884 -7.094 2.201 1.00 43.53 82 PHE A O 1
ATOM 1215 N N . THR A 1 83 ? -5.864 -8.881 1.257 1.00 11.34 83 THR A N 1
ATOM 1216 C CA . THR A 1 83 ? -5.431 -9.800 2.291 1.00 63.13 83 THR A CA 1
ATOM 1217 C C . THR A 1 83 ? -4.085 -10.406 1.929 1.00 62.21 83 THR A C 1
ATOM 1218 O O . THR A 1 83 ? -3.996 -11.274 1.055 1.00 1.30 83 THR A O 1
ATOM 1229 N N . PHE A 1 84 ? -3.041 -9.929 2.585 1.00 30.33 84 PHE A N 1
ATOM 1230 C CA . PHE A 1 84 ? -1.705 -10.441 2.361 1.00 25.52 84 PHE A CA 1
ATOM 1231 C C . PHE A 1 84 ? -1.409 -11.577 3.328 1.00 12.33 84 PHE A C 1
ATOM 1232 O O . PHE A 1 84 ? -2.144 -11.791 4.296 1.00 63.14 84 PHE A O 1
ATOM 1249 N N . SER A 1 85 ? -0.337 -12.299 3.069 1.00 75.03 85 SER A N 1
ATOM 1250 C CA . SER A 1 85 ? 0.052 -13.409 3.916 1.00 22.32 85 SER A CA 1
ATOM 1251 C C . SER A 1 85 ? 1.024 -12.920 4.983 1.00 34.44 85 SER A C 1
ATOM 1252 O O . SER A 1 85 ? 1.085 -13.455 6.088 1.00 72.02 85 SER A O 1
ATOM 1260 N N . CYS A 1 86 ? 1.768 -11.880 4.646 1.00 14.33 86 CYS A N 1
ATOM 1261 C CA . CYS A 1 86 ? 2.748 -11.314 5.552 1.00 3.35 86 CYS A CA 1
ATOM 1262 C C . CYS A 1 86 ? 2.442 -9.840 5.777 1.00 24.12 86 CYS A C 1
ATOM 1263 O O . CYS A 1 86 ? 1.700 -9.231 5.006 1.00 12.23 86 CYS A O 1
ATOM 1271 N N . GLN A 1 87 ? 3.009 -9.260 6.820 1.00 12.02 87 GLN A N 1
ATOM 1272 C CA . GLN A 1 87 ? 2.841 -7.837 7.060 1.00 45.42 87 GLN A CA 1
ATOM 1273 C C . GLN A 1 87 ? 3.818 -7.049 6.206 1.00 45.23 87 GLN A C 1
ATOM 1274 O O . GLN A 1 87 ? 3.514 -5.945 5.759 1.00 72.34 87 GLN A O 1
ATOM 1288 N N . ALA A 1 88 ? 4.986 -7.639 5.971 1.00 43.40 88 ALA A N 1
ATOM 1289 C CA . ALA A 1 88 ? 6.013 -7.022 5.140 1.00 1.11 88 ALA A CA 1
ATOM 1290 C C . ALA A 1 88 ? 5.460 -6.660 3.767 1.00 11.02 88 ALA A C 1
ATOM 1291 O O . ALA A 1 88 ? 5.602 -5.530 3.312 1.00 13.21 88 ALA A O 1
ATOM 1298 N N . GLU A 1 89 ? 4.804 -7.620 3.128 1.00 34.24 89 GLU A N 1
ATOM 1299 C CA . GLU A 1 89 ? 4.230 -7.407 1.802 1.00 53.14 89 GLU A CA 1
ATOM 1300 C C . GLU A 1 89 ? 3.065 -6.412 1.851 1.00 2.12 89 GLU A C 1
ATOM 1301 O O . GLU A 1 89 ? 2.774 -5.740 0.863 1.00 2.04 89 GLU A O 1
ATOM 1313 N N . MET A 1 90 ? 2.413 -6.310 3.006 1.00 52.33 90 MET A N 1
ATOM 1314 C CA . MET A 1 90 ? 1.300 -5.382 3.176 1.00 24.23 90 MET A CA 1
ATOM 1315 C C . MET A 1 90 ? 1.807 -3.942 3.255 1.00 14.41 90 MET A C 1
ATOM 1316 O O . MET A 1 90 ? 1.372 -3.077 2.493 1.00 0.21 90 MET A O 1
ATOM 1330 N N . ILE A 1 91 ? 2.745 -3.695 4.163 1.00 35.42 91 ILE A N 1
ATOM 1331 C CA . ILE A 1 91 ? 3.269 -2.353 4.375 1.00 43.20 91 ILE A CA 1
ATOM 1332 C C . ILE A 1 91 ? 3.995 -1.816 3.142 1.00 61.45 91 ILE A C 1
ATOM 1333 O O . ILE A 1 91 ? 3.833 -0.649 2.794 1.00 55.34 91 ILE A O 1
ATOM 1349 N N . ILE A 1 92 ? 4.778 -2.659 2.470 1.00 32.24 92 ILE A N 1
ATOM 1350 C CA . ILE A 1 92 ? 5.503 -2.224 1.282 1.00 31.31 92 ILE A CA 1
ATOM 1351 C C . ILE A 1 92 ? 4.533 -1.885 0.152 1.00 73.11 92 ILE A C 1
ATOM 1352 O O . ILE A 1 92 ? 4.821 -1.042 -0.700 1.00 4.12 92 ILE A O 1
ATOM 1368 N N . PHE A 1 93 ? 3.384 -2.548 0.152 1.00 12.44 93 PHE A N 1
ATOM 1369 C CA . PHE A 1 93 ? 2.319 -2.246 -0.793 1.00 4.12 93 PHE A CA 1
ATOM 1370 C C . PHE A 1 93 ? 1.830 -0.816 -0.570 1.00 34.42 93 PHE A C 1
ATOM 1371 O O . PHE A 1 93 ? 1.723 -0.035 -1.515 1.00 51.31 93 PHE A O 1
ATOM 1388 N N . GLU A 1 94 ? 1.566 -0.479 0.693 1.00 60.31 94 GLU A N 1
ATOM 1389 C CA . GLU A 1 94 ? 1.198 0.884 1.079 1.00 10.41 94 GLU A CA 1
ATOM 1390 C C . GLU A 1 94 ? 2.265 1.883 0.648 1.00 35.53 94 GLU A C 1
ATOM 1391 O O . GLU A 1 94 ? 1.952 2.971 0.162 1.00 73.23 94 GLU A O 1
ATOM 1403 N N . LEU A 1 95 ? 3.524 1.505 0.827 1.00 14.44 95 LEU A N 1
ATOM 1404 C CA . LEU A 1 95 ? 4.640 2.349 0.424 1.00 24.34 95 LEU A CA 1
ATOM 1405 C C . LEU A 1 95 ? 4.606 2.583 -1.085 1.00 52.55 95 LEU A C 1
ATOM 1406 O O . LEU A 1 95 ? 4.647 3.724 -1.550 1.00 74.11 95 LEU A O 1
ATOM 1422 N N . SER A 1 96 ? 4.526 1.491 -1.834 1.00 0.42 96 SER A N 1
ATOM 1423 C CA . SER A 1 96 ? 4.378 1.541 -3.285 1.00 43.13 96 SER A CA 1
ATOM 1424 C C . SER A 1 96 ? 3.182 2.409 -3.695 1.00 14.02 96 SER A C 1
ATOM 1425 O O . SER A 1 96 ? 3.272 3.188 -4.643 1.00 4.35 96 SER A O 1
ATOM 1433 N N . LEU A 1 97 ? 2.070 2.281 -2.972 1.00 65.10 97 LEU A N 1
ATOM 1434 C CA . LEU A 1 97 ? 0.882 3.091 -3.234 1.00 21.12 97 LEU A CA 1
ATOM 1435 C C . LEU A 1 97 ? 1.207 4.574 -3.106 1.00 64.05 97 LEU A C 1
ATOM 1436 O O . LEU A 1 97 ? 0.848 5.375 -3.964 1.00 4.22 97 LEU A O 1
ATOM 1452 N N . ARG A 1 98 ? 1.900 4.920 -2.030 1.00 52.23 98 ARG A N 1
ATOM 1453 C CA . ARG A 1 98 ? 2.298 6.299 -1.768 1.00 74.33 98 ARG A CA 1
ATOM 1454 C C . ARG A 1 98 ? 3.264 6.810 -2.829 1.00 44.22 98 ARG A C 1
ATOM 1455 O O . ARG A 1 98 ? 3.304 8.001 -3.123 1.00 53.24 98 ARG A O 1
ATOM 1476 N N . SER A 1 99 ? 4.043 5.903 -3.390 1.00 72.43 99 SER A N 1
ATOM 1477 C CA . SER A 1 99 ? 5.027 6.261 -4.398 1.00 45.52 99 SER A CA 1
ATOM 1478 C C . SER A 1 99 ? 4.378 6.420 -5.779 1.00 73.23 99 SER A C 1
ATOM 1479 O O . SER A 1 99 ? 4.681 7.365 -6.510 1.00 53.10 99 SER A O 1
ATOM 1487 N N . LEU A 1 100 ? 3.481 5.505 -6.130 1.00 34.54 100 LEU A N 1
ATOM 1488 C CA . LEU A 1 100 ? 2.902 5.485 -7.469 1.00 34.41 100 LEU A CA 1
ATOM 1489 C C . LEU A 1 100 ? 1.629 6.318 -7.543 1.00 1.11 100 LEU A C 1
ATOM 1490 O O . LEU A 1 100 ? 1.524 7.239 -8.354 1.00 72.25 100 LEU A O 1
ATOM 1506 N N . ALA A 1 101 ? 0.664 5.990 -6.698 1.00 63.54 101 ALA A N 1
ATOM 1507 C CA . ALA A 1 101 ? -0.616 6.682 -6.705 1.00 23.02 101 ALA A CA 1
ATOM 1508 C C . ALA A 1 101 ? -0.475 8.024 -6.008 1.00 2.43 101 ALA A C 1
ATOM 1509 O O . ALA A 1 101 ? -1.050 9.024 -6.441 1.00 53.01 101 ALA A O 1
ATOM 1516 N N . LEU A 1 102 ? 0.315 8.015 -4.933 1.00 74.42 102 LEU A N 1
ATOM 1517 C CA . LEU A 1 102 ? 0.651 9.207 -4.151 1.00 71.01 102 LEU A CA 1
ATOM 1518 C C . LEU A 1 102 ? -0.557 9.818 -3.433 1.00 15.50 102 LEU A C 1
ATOM 1519 O O . LEU A 1 102 ? -0.560 9.922 -2.204 1.00 23.31 102 LEU A O 1
ATOM 1535 N N . GLU A 1 103 ? -1.575 10.215 -4.188 1.00 71.05 103 GLU A N 1
ATOM 1536 C CA . GLU A 1 103 ? -2.689 10.968 -3.631 1.00 2.41 103 GLU A CA 1
ATOM 1537 C C . GLU A 1 103 ? -3.636 10.081 -2.819 1.00 42.40 103 GLU A C 1
ATOM 1538 O O . GLU A 1 103 ? -4.687 9.647 -3.295 1.00 22.12 103 GLU A O 1
ATOM 1550 N N . HIS A 1 104 ? -3.218 9.777 -1.601 1.00 32.43 104 HIS A N 1
ATOM 1551 C CA . HIS A 1 104 ? -4.103 9.218 -0.594 1.00 11.13 104 HIS A CA 1
ATOM 1552 C C . HIS A 1 104 ? -4.174 10.240 0.533 1.00 14.13 104 HIS A C 1
ATOM 1553 O O . HIS A 1 104 ? -3.931 9.935 1.703 1.00 54.35 104 HIS A O 1
ATOM 1568 N N . HIS A 1 105 ? -4.515 11.461 0.130 1.00 72.32 105 HIS A N 1
ATOM 1569 C CA . HIS A 1 105 ? -4.390 12.662 0.953 1.00 63.30 105 HIS A CA 1
ATOM 1570 C C . HIS A 1 105 ? -2.914 12.965 1.207 1.00 70.12 105 HIS A C 1
ATOM 1571 O O . HIS A 1 105 ? -2.322 13.785 0.508 1.00 11.43 105 HIS A O 1
ATOM 1586 N N . HIS A 1 106 ? -2.320 12.287 2.186 1.00 15.14 106 HIS A N 1
ATOM 1587 C CA . HIS A 1 106 ? -0.900 12.450 2.495 1.00 64.05 106 HIS A CA 1
ATOM 1588 C C . HIS A 1 106 ? -0.487 11.495 3.613 1.00 55.44 106 HIS A C 1
ATOM 1589 O O . HIS A 1 106 ? 0.009 10.402 3.354 1.00 21.00 106 HIS A O 1
ATOM 1604 N N . HIS A 1 107 ? -0.712 11.905 4.854 1.00 4.21 107 HIS A N 1
ATOM 1605 C CA . HIS A 1 107 ? -0.344 11.091 6.002 1.00 70.04 107 HIS A CA 1
ATOM 1606 C C . HIS A 1 107 ? -1.582 10.405 6.561 1.00 43.03 107 HIS A C 1
ATOM 1607 O O . HIS A 1 107 ? -2.264 10.946 7.427 1.00 72.32 107 HIS A O 1
ATOM 1622 N N . HIS A 1 108 ? -1.902 9.239 6.025 1.00 21.24 108 HIS A N 1
ATOM 1623 C CA . HIS A 1 108 ? -3.072 8.500 6.480 1.00 10.03 108 HIS A CA 1
ATOM 1624 C C . HIS A 1 108 ? -2.736 7.712 7.740 1.00 32.00 108 HIS A C 1
ATOM 1625 O O . HIS A 1 108 ? -3.476 7.739 8.717 1.00 11.11 108 HIS A O 1
ATOM 1640 N N . HIS A 1 109 ? -1.615 7.011 7.708 1.00 53.21 109 HIS A N 1
ATOM 1641 C CA . HIS A 1 109 ? -1.143 6.263 8.863 1.00 64.33 109 HIS A CA 1
ATOM 1642 C C . HIS A 1 109 ? 0.268 6.699 9.212 1.00 44.43 109 HIS A C 1
ATOM 1643 O O . HIS A 1 109 ? 0.421 7.458 10.190 1.00 36.92 109 HIS A O 1
ATOM 1659 N N . MET A 1 1 ? 15.520 -33.823 25.209 1.00 64.44 1 MET A N 2
ATOM 1660 C CA . MET A 1 1 ? 14.740 -34.635 24.250 1.00 53.25 1 MET A CA 2
ATOM 1661 C C . MET A 1 1 ? 15.035 -34.185 22.818 1.00 3.03 1 MET A C 2
ATOM 1662 O O . MET A 1 1 ? 14.421 -34.658 21.861 1.00 13.23 1 MET A O 2
ATOM 1678 N N . ALA A 1 2 ? 15.993 -33.272 22.678 1.00 1.24 2 ALA A N 2
ATOM 1679 C CA . ALA A 1 2 ? 16.385 -32.761 21.374 1.00 23.25 2 ALA A CA 2
ATOM 1680 C C . ALA A 1 2 ? 17.230 -33.788 20.636 1.00 54.44 2 ALA A C 2
ATOM 1681 O O . ALA A 1 2 ? 18.399 -33.998 20.967 1.00 12.14 2 ALA A O 2
ATOM 1688 N N . MET A 1 3 ? 16.632 -34.443 19.653 1.00 55.21 3 MET A N 2
ATOM 1689 C CA . MET A 1 3 ? 17.314 -35.500 18.917 1.00 20.24 3 MET A CA 2
ATOM 1690 C C . MET A 1 3 ? 17.554 -35.099 17.465 1.00 32.11 3 MET A C 2
ATOM 1691 O O . MET A 1 3 ? 18.477 -35.600 16.820 1.00 0.22 3 MET A O 2
ATOM 1705 N N . LYS A 1 4 ? 16.727 -34.197 16.950 1.00 54.44 4 LYS A N 2
ATOM 1706 C CA . LYS A 1 4 ? 16.848 -33.755 15.567 1.00 33.33 4 LYS A CA 2
ATOM 1707 C C . LYS A 1 4 ? 16.652 -32.249 15.464 1.00 20.34 4 LYS A C 2
ATOM 1708 O O . LYS A 1 4 ? 15.622 -31.715 15.880 1.00 31.31 4 LYS A O 2
ATOM 1727 N N . ASP A 1 5 ? 17.658 -31.569 14.938 1.00 52.23 5 ASP A N 2
ATOM 1728 C CA . ASP A 1 5 ? 17.597 -30.127 14.727 1.00 61.21 5 ASP A CA 2
ATOM 1729 C C . ASP A 1 5 ? 18.480 -29.741 13.550 1.00 53.34 5 ASP A C 2
ATOM 1730 O O . ASP A 1 5 ? 19.677 -30.039 13.547 1.00 2.04 5 ASP A O 2
ATOM 1739 N N . VAL A 1 6 ? 17.893 -29.100 12.549 1.00 70.24 6 VAL A N 2
ATOM 1740 C CA . VAL A 1 6 ? 18.636 -28.665 11.370 1.00 43.43 6 VAL A CA 2
ATOM 1741 C C . VAL A 1 6 ? 18.094 -27.341 10.845 1.00 41.22 6 VAL A C 2
ATOM 1742 O O . VAL A 1 6 ? 16.903 -27.048 10.983 1.00 11.35 6 VAL A O 2
ATOM 1755 N N . VAL A 1 7 ? 18.970 -26.540 10.259 1.00 12.02 7 VAL A N 2
ATOM 1756 C CA . VAL A 1 7 ? 18.563 -25.309 9.601 1.00 40.43 7 VAL A CA 2
ATOM 1757 C C . VAL A 1 7 ? 19.147 -25.268 8.186 1.00 25.21 7 VAL A C 2
ATOM 1758 O O . VAL A 1 7 ? 20.252 -24.776 7.946 1.00 30.40 7 VAL A O 2
ATOM 1771 N N . ASP A 1 8 ? 18.406 -25.839 7.251 1.00 34.23 8 ASP A N 2
ATOM 1772 C CA . ASP A 1 8 ? 18.891 -25.996 5.887 1.00 72.12 8 ASP A CA 2
ATOM 1773 C C . ASP A 1 8 ? 18.071 -25.179 4.916 1.00 31.23 8 ASP A C 2
ATOM 1774 O O . ASP A 1 8 ? 18.198 -25.322 3.700 1.00 74.44 8 ASP A O 2
ATOM 1783 N N . LYS A 1 9 ? 17.252 -24.306 5.457 1.00 61.34 9 LYS A N 2
ATOM 1784 C CA . LYS A 1 9 ? 16.419 -23.451 4.648 1.00 12.15 9 LYS A CA 2
ATOM 1785 C C . LYS A 1 9 ? 16.933 -22.015 4.725 1.00 34.53 9 LYS A C 2
ATOM 1786 O O . LYS A 1 9 ? 16.801 -21.350 5.756 1.00 11.32 9 LYS A O 2
ATOM 1805 N N . CYS A 1 10 ? 17.537 -21.550 3.645 1.00 22.53 10 CYS A N 2
ATOM 1806 C CA . CYS A 1 10 ? 18.020 -20.182 3.568 1.00 62.44 10 CYS A CA 2
ATOM 1807 C C . CYS A 1 10 ? 17.868 -19.650 2.147 1.00 52.43 10 CYS A C 2
ATOM 1808 O O . CYS A 1 10 ? 18.717 -19.879 1.284 1.00 33.54 10 CYS A O 2
ATOM 1816 N N . SER A 1 11 ? 16.765 -18.963 1.907 1.00 24.21 11 SER A N 2
ATOM 1817 C CA . SER A 1 11 ? 16.455 -18.447 0.586 1.00 0.22 11 SER A CA 2
ATOM 1818 C C . SER A 1 11 ? 16.478 -16.921 0.596 1.00 10.32 11 SER A C 2
ATOM 1819 O O . SER A 1 11 ? 15.562 -16.277 1.114 1.00 71.52 11 SER A O 2
ATOM 1827 N N . THR A 1 12 ? 17.546 -16.353 0.056 1.00 1.24 12 THR A N 2
ATOM 1828 C CA . THR A 1 12 ? 17.678 -14.912 -0.048 1.00 22.45 12 THR A CA 2
ATOM 1829 C C . THR A 1 12 ? 17.219 -14.442 -1.424 1.00 51.21 12 THR A C 2
ATOM 1830 O O . THR A 1 12 ? 17.776 -14.846 -2.447 1.00 12.31 12 THR A O 2
ATOM 1841 N N . LYS A 1 13 ? 16.188 -13.612 -1.444 1.00 53.31 13 LYS A N 2
ATOM 1842 C CA . LYS A 1 13 ? 15.655 -13.074 -2.691 1.00 60.55 13 LYS A CA 2
ATOM 1843 C C . LYS A 1 13 ? 14.848 -11.814 -2.407 1.00 75.44 13 LYS A C 2
ATOM 1844 O O . LYS A 1 13 ? 14.577 -11.497 -1.246 1.00 52.55 13 LYS A O 2
ATOM 1863 N N . GLY A 1 14 ? 14.476 -11.100 -3.459 1.00 60.22 14 GLY A N 2
ATOM 1864 C CA . GLY A 1 14 ? 13.602 -9.955 -3.302 1.00 32.52 14 GLY A CA 2
ATOM 1865 C C . GLY A 1 14 ? 14.345 -8.638 -3.233 1.00 10.20 14 GLY A C 2
ATOM 1866 O O . GLY A 1 14 ? 14.844 -8.252 -2.177 1.00 74.43 14 GLY A O 2
ATOM 1870 N N . CYS A 1 15 ? 14.432 -7.956 -4.362 1.00 73.20 15 CYS A N 2
ATOM 1871 C CA . CYS A 1 15 ? 14.990 -6.615 -4.408 1.00 50.21 15 CYS A CA 2
ATOM 1872 C C . CYS A 1 15 ? 13.878 -5.620 -4.725 1.00 72.41 15 CYS A C 2
ATOM 1873 O O . CYS A 1 15 ? 13.362 -5.586 -5.847 1.00 34.03 15 CYS A O 2
ATOM 1881 N N . ALA A 1 16 ? 13.487 -4.830 -3.736 1.00 64.45 16 ALA A N 2
ATOM 1882 C CA . ALA A 1 16 ? 12.367 -3.916 -3.897 1.00 2.34 16 ALA A CA 2
ATOM 1883 C C . ALA A 1 16 ? 12.747 -2.506 -3.472 1.00 43.25 16 ALA A C 2
ATOM 1884 O O . ALA A 1 16 ? 13.873 -2.256 -3.042 1.00 14.10 16 ALA A O 2
ATOM 1891 N N . ILE A 1 17 ? 11.801 -1.586 -3.603 1.00 52.55 17 ILE A N 2
ATOM 1892 C CA . ILE A 1 17 ? 12.015 -0.214 -3.184 1.00 34.40 17 ILE A CA 2
ATOM 1893 C C . ILE A 1 17 ? 11.807 -0.082 -1.679 1.00 13.14 17 ILE A C 2
ATOM 1894 O O . ILE A 1 17 ? 10.698 -0.234 -1.163 1.00 33.42 17 ILE A O 2
ATOM 1910 N N . ASP A 1 18 ? 12.896 0.169 -0.978 1.00 11.43 18 ASP A N 2
ATOM 1911 C CA . ASP A 1 18 ? 12.855 0.292 0.468 1.00 65.40 18 ASP A CA 2
ATOM 1912 C C . ASP A 1 18 ? 12.910 1.753 0.877 1.00 41.12 18 ASP A C 2
ATOM 1913 O O . ASP A 1 18 ? 13.956 2.401 0.780 1.00 62.11 18 ASP A O 2
ATOM 1922 N N . ILE A 1 19 ? 11.772 2.266 1.319 1.00 0.44 19 ILE A N 2
ATOM 1923 C CA . ILE A 1 19 ? 11.665 3.652 1.749 1.00 72.43 19 ILE A CA 2
ATOM 1924 C C . ILE A 1 19 ? 12.593 3.914 2.936 1.00 75.00 19 ILE A C 2
ATOM 1925 O O . ILE A 1 19 ? 13.171 4.995 3.067 1.00 73.21 19 ILE A O 2
ATOM 1941 N N . GLY A 1 20 ? 12.736 2.905 3.785 1.00 73.44 20 GLY A N 2
ATOM 1942 C CA . GLY A 1 20 ? 13.669 2.976 4.891 1.00 51.10 20 GLY A CA 2
ATOM 1943 C C . GLY A 1 20 ? 13.172 3.818 6.050 1.00 64.42 20 GLY A C 2
ATOM 1944 O O . GLY A 1 20 ? 12.835 3.293 7.107 1.00 22.00 20 GLY A O 2
ATOM 1948 N N . THR A 1 21 ? 13.113 5.123 5.844 1.00 42.32 21 THR A N 2
ATOM 1949 C CA . THR A 1 21 ? 12.828 6.060 6.921 1.00 43.45 21 THR A CA 2
ATOM 1950 C C . THR A 1 21 ? 11.337 6.125 7.244 1.00 54.11 21 THR A C 2
ATOM 1951 O O . THR A 1 21 ? 10.928 6.666 8.272 1.00 63.01 21 THR A O 2
ATOM 1962 N N . VAL A 1 22 ? 10.530 5.547 6.379 1.00 32.33 22 VAL A N 2
ATOM 1963 C CA . VAL A 1 22 ? 9.085 5.551 6.567 1.00 32.14 22 VAL A CA 2
ATOM 1964 C C . VAL A 1 22 ? 8.520 4.146 6.391 1.00 63.35 22 VAL A C 2
ATOM 1965 O O . VAL A 1 22 ? 8.113 3.767 5.297 1.00 31.45 22 VAL A O 2
ATOM 1978 N N . ILE A 1 23 ? 8.551 3.368 7.464 1.00 14.44 23 ILE A N 2
ATOM 1979 C CA . ILE A 1 23 ? 7.993 2.018 7.463 1.00 34.53 23 ILE A CA 2
ATOM 1980 C C . ILE A 1 23 ? 7.042 1.849 8.645 1.00 45.11 23 ILE A C 2
ATOM 1981 O O . ILE A 1 23 ? 7.401 2.127 9.791 1.00 24.20 23 ILE A O 2
ATOM 1997 N N . ASP A 1 24 ? 5.823 1.419 8.359 1.00 22.14 24 ASP A N 2
ATOM 1998 C CA . ASP A 1 24 ? 4.838 1.178 9.404 1.00 41.55 24 ASP A CA 2
ATOM 1999 C C . ASP A 1 24 ? 4.567 -0.322 9.500 1.00 10.35 24 ASP A C 2
ATOM 2000 O O . ASP A 1 24 ? 5.360 -1.125 9.005 1.00 14.12 24 ASP A O 2
ATOM 2009 N N . ASN A 1 25 ? 3.468 -0.703 10.143 1.00 22.33 25 ASN A N 2
ATOM 2010 C CA . ASN A 1 25 ? 3.106 -2.112 10.289 1.00 1.14 25 ASN A CA 2
ATOM 2011 C C . ASN A 1 25 ? 1.676 -2.254 10.786 1.00 62.14 25 ASN A C 2
ATOM 2012 O O . ASN A 1 25 ? 1.374 -3.113 11.615 1.00 71.14 25 ASN A O 2
ATOM 2023 N N . ASP A 1 26 ? 0.796 -1.425 10.261 1.00 22.21 26 ASP A N 2
ATOM 2024 C CA . ASP A 1 26 ? -0.602 -1.445 10.666 1.00 34.23 26 ASP A CA 2
ATOM 2025 C C . ASP A 1 26 ? -1.390 -2.507 9.905 1.00 64.04 26 ASP A C 2
ATOM 2026 O O . ASP A 1 26 ? -1.821 -2.282 8.772 1.00 51.30 26 ASP A O 2
ATOM 2035 N N . ASN A 1 27 ? -1.541 -3.671 10.540 1.00 34.20 27 ASN A N 2
ATOM 2036 C CA . ASN A 1 27 ? -2.353 -4.778 10.018 1.00 63.51 27 ASN A CA 2
ATOM 2037 C C . ASN A 1 27 ? -1.676 -5.453 8.815 1.00 61.05 27 ASN A C 2
ATOM 2038 O O . ASN A 1 27 ? -0.751 -4.906 8.211 1.00 24.20 27 ASN A O 2
ATOM 2049 N N . CYS A 1 28 ? -2.115 -6.666 8.508 1.00 11.34 28 CYS A N 2
ATOM 2050 C CA . CYS A 1 28 ? -1.646 -7.395 7.337 1.00 70.35 28 CYS A CA 2
ATOM 2051 C C . CYS A 1 28 ? -2.619 -7.205 6.179 1.00 71.24 28 CYS A C 2
ATOM 2052 O O . CYS A 1 28 ? -2.374 -7.651 5.055 1.00 62.33 28 CYS A O 2
ATOM 2060 N N . THR A 1 29 ? -3.731 -6.547 6.475 1.00 2.52 29 THR A N 2
ATOM 2061 C CA . THR A 1 29 ? -4.730 -6.223 5.472 1.00 73.25 29 THR A CA 2
ATOM 2062 C C . THR A 1 29 ? -4.728 -4.721 5.201 1.00 33.13 29 THR A C 2
ATOM 2063 O O . THR A 1 29 ? -4.810 -3.914 6.126 1.00 21.40 29 THR A O 2
ATOM 2074 N N . SER A 1 30 ? -4.633 -4.355 3.934 1.00 40.41 30 SER A N 2
ATOM 2075 C CA . SER A 1 30 ? -4.580 -2.958 3.548 1.00 24.11 30 SER A CA 2
ATOM 2076 C C . SER A 1 30 ? -5.963 -2.474 3.126 1.00 1.43 30 SER A C 2
ATOM 2077 O O . SER A 1 30 ? -6.552 -2.990 2.173 1.00 25.41 30 SER A O 2
ATOM 2085 N N . LYS A 1 31 ? -6.486 -1.507 3.862 1.00 53.31 31 LYS A N 2
ATOM 2086 C CA . LYS A 1 31 ? -7.781 -0.920 3.554 1.00 73.31 31 LYS A CA 2
ATOM 2087 C C . LYS A 1 31 ? -7.599 0.415 2.850 1.00 34.11 31 LYS A C 2
ATOM 2088 O O . LYS A 1 31 ? -7.112 1.380 3.438 1.00 2.24 31 LYS A O 2
ATOM 2107 N N . PHE A 1 32 ? -7.998 0.461 1.595 1.00 13.14 32 PHE A N 2
ATOM 2108 C CA . PHE A 1 32 ? -7.841 1.653 0.781 1.00 24.15 32 PHE A CA 2
ATOM 2109 C C . PHE A 1 32 ? -9.203 2.194 0.373 1.00 71.10 32 PHE A C 2
ATOM 2110 O O . PHE A 1 32 ? -9.995 1.489 -0.248 1.00 11.14 32 PHE A O 2
ATOM 2127 N N . SER A 1 33 ? -9.480 3.435 0.736 1.00 42.21 33 SER A N 2
ATOM 2128 C CA . SER A 1 33 ? -10.751 4.057 0.400 1.00 32.11 33 SER A CA 2
ATOM 2129 C C . SER A 1 33 ? -10.544 5.398 -0.295 1.00 63.13 33 SER A C 2
ATOM 2130 O O . SER A 1 33 ? -9.892 6.301 0.237 1.00 42.55 33 SER A O 2
ATOM 2138 N N . ARG A 1 34 ? -11.089 5.517 -1.493 1.00 63.11 34 ARG A N 2
ATOM 2139 C CA . ARG A 1 34 ? -10.998 6.748 -2.261 1.00 61.11 34 ARG A CA 2
ATOM 2140 C C . ARG A 1 34 ? -12.306 7.015 -2.987 1.00 43.30 34 ARG A C 2
ATOM 2141 O O . ARG A 1 34 ? -12.977 6.086 -3.429 1.00 44.21 34 ARG A O 2
ATOM 2162 N N . PHE A 1 35 ? -12.664 8.281 -3.101 1.00 33.55 35 PHE A N 2
ATOM 2163 C CA . PHE A 1 35 ? -13.913 8.663 -3.736 1.00 51.35 35 PHE A CA 2
ATOM 2164 C C . PHE A 1 35 ? -13.645 9.229 -5.124 1.00 4.23 35 PHE A C 2
ATOM 2165 O O . PHE A 1 35 ? -12.797 10.105 -5.295 1.00 5.24 35 PHE A O 2
ATOM 2182 N N . PHE A 1 36 ? -14.371 8.717 -6.104 1.00 32.40 36 PHE A N 2
ATOM 2183 C CA . PHE A 1 36 ? -14.200 9.124 -7.492 1.00 33.33 36 PHE A CA 2
ATOM 2184 C C . PHE A 1 36 ? -15.539 9.561 -8.068 1.00 51.24 36 PHE A C 2
ATOM 2185 O O . PHE A 1 36 ? -16.524 9.632 -7.342 1.00 25.34 36 PHE A O 2
ATOM 2202 N N . ALA A 1 37 ? -15.569 9.858 -9.360 1.00 24.05 37 ALA A N 2
ATOM 2203 C CA . ALA A 1 37 ? -16.799 10.283 -10.023 1.00 20.22 37 ALA A CA 2
ATOM 2204 C C . ALA A 1 37 ? -17.737 9.106 -10.288 1.00 32.25 37 ALA A C 2
ATOM 2205 O O . ALA A 1 37 ? -18.785 8.978 -9.654 1.00 10.11 37 ALA A O 2
ATOM 2212 N N . THR A 1 38 ? -17.360 8.245 -11.218 1.00 24.13 38 THR A N 2
ATOM 2213 C CA . THR A 1 38 ? -18.221 7.147 -11.632 1.00 60.25 38 THR A CA 2
ATOM 2214 C C . THR A 1 38 ? -17.651 5.806 -11.187 1.00 61.41 38 THR A C 2
ATOM 2215 O O . THR A 1 38 ? -16.489 5.716 -10.788 1.00 44.50 38 THR A O 2
ATOM 2226 N N . ARG A 1 39 ? -18.476 4.763 -11.265 1.00 73.52 39 ARG A N 2
ATOM 2227 C CA . ARG A 1 39 ? -18.035 3.405 -10.969 1.00 0.21 39 ARG A CA 2
ATOM 2228 C C . ARG A 1 39 ? -16.856 3.019 -11.868 1.00 34.11 39 ARG A C 2
ATOM 2229 O O . ARG A 1 39 ? -16.006 2.209 -11.493 1.00 73.20 39 ARG A O 2
ATOM 2250 N N . GLU A 1 40 ? -16.813 3.622 -13.050 1.00 22.40 40 GLU A N 2
ATOM 2251 C CA . GLU A 1 40 ? -15.756 3.370 -14.018 1.00 2.11 40 GLU A CA 2
ATOM 2252 C C . GLU A 1 40 ? -14.436 3.917 -13.517 1.00 2.44 40 GLU A C 2
ATOM 2253 O O . GLU A 1 40 ? -13.395 3.272 -13.640 1.00 41.52 40 GLU A O 2
ATOM 2265 N N . GLU A 1 41 ? -14.496 5.114 -12.950 1.00 21.54 41 GLU A N 2
ATOM 2266 C CA . GLU A 1 41 ? -13.333 5.745 -12.330 1.00 0.04 41 GLU A CA 2
ATOM 2267 C C . GLU A 1 41 ? -12.730 4.823 -11.271 1.00 30.24 41 GLU A C 2
ATOM 2268 O O . GLU A 1 41 ? -11.516 4.785 -11.072 1.00 22.52 41 GLU A O 2
ATOM 2280 N N . ALA A 1 42 ? -13.599 4.065 -10.615 1.00 54.41 42 ALA A N 2
ATOM 2281 C CA . ALA A 1 42 ? -13.183 3.155 -9.557 1.00 12.35 42 ALA A CA 2
ATOM 2282 C C . ALA A 1 42 ? -12.505 1.924 -10.149 1.00 43.25 42 ALA A C 2
ATOM 2283 O O . ALA A 1 42 ? -11.417 1.534 -9.722 1.00 3.20 42 ALA A O 2
ATOM 2290 N N . GLU A 1 43 ? -13.152 1.331 -11.146 1.00 71.21 43 GLU A N 2
ATOM 2291 C CA . GLU A 1 43 ? -12.592 0.192 -11.866 1.00 2.22 43 GLU A CA 2
ATOM 2292 C C . GLU A 1 43 ? -11.230 0.544 -12.456 1.00 1.24 43 GLU A C 2
ATOM 2293 O O . GLU A 1 43 ? -10.279 -0.233 -12.362 1.00 4.50 43 GLU A O 2
ATOM 2305 N N . SER A 1 44 ? -11.145 1.737 -13.034 1.00 3.12 44 SER A N 2
ATOM 2306 C CA . SER A 1 44 ? -9.922 2.201 -13.681 1.00 51.22 44 SER A CA 2
ATOM 2307 C C . SER A 1 44 ? -8.789 2.379 -12.677 1.00 74.14 44 SER A C 2
ATOM 2308 O O . SER A 1 44 ? -7.620 2.195 -13.017 1.00 42.23 44 SER A O 2
ATOM 2316 N N . PHE A 1 45 ? -9.121 2.725 -11.440 1.00 13.03 45 PHE A N 2
ATOM 2317 C CA . PHE A 1 45 ? -8.095 2.965 -10.446 1.00 25.25 45 PHE A CA 2
ATOM 2318 C C . PHE A 1 45 ? -7.590 1.639 -9.900 1.00 31.15 45 PHE A C 2
ATOM 2319 O O . PHE A 1 45 ? -6.409 1.488 -9.600 1.00 42.21 45 PHE A O 2
ATOM 2336 N N . MET A 1 46 ? -8.490 0.670 -9.803 1.00 52.32 46 MET A N 2
ATOM 2337 C CA . MET A 1 46 ? -8.145 -0.652 -9.298 1.00 11.33 46 MET A CA 2
ATOM 2338 C C . MET A 1 46 ? -7.210 -1.377 -10.266 1.00 72.14 46 MET A C 2
ATOM 2339 O O . MET A 1 46 ? -6.439 -2.245 -9.864 1.00 3.12 46 MET A O 2
ATOM 2353 N N . THR A 1 47 ? -7.266 -0.995 -11.536 1.00 13.03 47 THR A N 2
ATOM 2354 C CA . THR A 1 47 ? -6.455 -1.623 -12.569 1.00 55.31 47 THR A CA 2
ATOM 2355 C C . THR A 1 47 ? -4.959 -1.541 -12.249 1.00 34.55 47 THR A C 2
ATOM 2356 O O . THR A 1 47 ? -4.244 -2.539 -12.344 1.00 5.14 47 THR A O 2
ATOM 2367 N N . LYS A 1 48 ? -4.490 -0.366 -11.850 1.00 62.41 48 LYS A N 2
ATOM 2368 C CA . LYS A 1 48 ? -3.076 -0.199 -11.518 1.00 15.34 48 LYS A CA 2
ATOM 2369 C C . LYS A 1 48 ? -2.729 -0.917 -10.217 1.00 21.52 48 LYS A C 2
ATOM 2370 O O . LYS A 1 48 ? -1.591 -1.343 -10.017 1.00 70.53 48 LYS A O 2
ATOM 2389 N N . LEU A 1 49 ? -3.715 -1.057 -9.338 1.00 34.52 49 LEU A N 2
ATOM 2390 C CA . LEU A 1 49 ? -3.529 -1.785 -8.084 1.00 44.31 49 LEU A CA 2
ATOM 2391 C C . LEU A 1 49 ? -3.273 -3.264 -8.355 1.00 42.22 49 LEU A C 2
ATOM 2392 O O . LEU A 1 49 ? -2.578 -3.929 -7.590 1.00 73.41 49 LEU A O 2
ATOM 2408 N N . LYS A 1 50 ? -3.832 -3.769 -9.452 1.00 3.20 50 LYS A N 2
ATOM 2409 C CA . LYS A 1 50 ? -3.599 -5.149 -9.867 1.00 42.13 50 LYS A CA 2
ATOM 2410 C C . LYS A 1 50 ? -2.115 -5.400 -10.099 1.00 4.53 50 LYS A C 2
ATOM 2411 O O . LYS A 1 50 ? -1.554 -6.374 -9.596 1.00 15.41 50 LYS A O 2
ATOM 2430 N N . GLU A 1 51 ? -1.488 -4.513 -10.864 1.00 63.14 51 GLU A N 2
ATOM 2431 C CA . GLU A 1 51 ? -0.067 -4.628 -11.173 1.00 60.30 51 GLU A CA 2
ATOM 2432 C C . GLU A 1 51 ? 0.759 -4.575 -9.897 1.00 62.44 51 GLU A C 2
ATOM 2433 O O . GLU A 1 51 ? 1.667 -5.381 -9.689 1.00 71.44 51 GLU A O 2
ATOM 2445 N N . LEU A 1 52 ? 0.416 -3.627 -9.040 1.00 1.53 52 LEU A N 2
ATOM 2446 C CA . LEU A 1 52 ? 1.135 -3.419 -7.791 1.00 54.43 52 LEU A CA 2
ATOM 2447 C C . LEU A 1 52 ? 0.985 -4.618 -6.858 1.00 75.13 52 LEU A C 2
ATOM 2448 O O . LEU A 1 52 ? 1.970 -5.111 -6.314 1.00 21.24 52 LEU A O 2
ATOM 2464 N N . ALA A 1 53 ? -0.243 -5.097 -6.695 1.00 2.33 53 ALA A N 2
ATOM 2465 C CA . ALA A 1 53 ? -0.517 -6.212 -5.792 1.00 61.33 53 ALA A CA 2
ATOM 2466 C C . ALA A 1 53 ? 0.141 -7.498 -6.278 1.00 24.14 53 ALA A C 2
ATOM 2467 O O . ALA A 1 53 ? 0.593 -8.316 -5.476 1.00 12.53 53 ALA A O 2
ATOM 2474 N N . ALA A 1 54 ? 0.204 -7.666 -7.591 1.00 15.33 54 ALA A N 2
ATOM 2475 C CA . ALA A 1 54 ? 0.807 -8.854 -8.180 1.00 60.11 54 ALA A CA 2
ATOM 2476 C C . ALA A 1 54 ? 2.314 -8.880 -7.945 1.00 50.12 54 ALA A C 2
ATOM 2477 O O . ALA A 1 54 ? 2.909 -9.945 -7.780 1.00 43.21 54 ALA A O 2
ATOM 2484 N N . ALA A 1 55 ? 2.925 -7.703 -7.925 1.00 30.13 55 ALA A N 2
ATOM 2485 C CA . ALA A 1 55 ? 4.361 -7.591 -7.715 1.00 41.24 55 ALA A CA 2
ATOM 2486 C C . ALA A 1 55 ? 4.704 -7.579 -6.229 1.00 64.30 55 ALA A C 2
ATOM 2487 O O . ALA A 1 55 ? 5.768 -8.048 -5.825 1.00 11.12 55 ALA A O 2
ATOM 2494 N N . ALA A 1 56 ? 3.793 -7.051 -5.419 1.00 30.11 56 ALA A N 2
ATOM 2495 C CA . ALA A 1 56 ? 4.035 -6.899 -3.988 1.00 13.12 56 ALA A CA 2
ATOM 2496 C C . ALA A 1 56 ? 3.770 -8.191 -3.221 1.00 32.14 56 ALA A C 2
ATOM 2497 O O . ALA A 1 56 ? 3.968 -8.248 -2.010 1.00 43.33 56 ALA A O 2
ATOM 2504 N N . SER A 1 57 ? 3.322 -9.223 -3.913 1.00 21.13 57 SER A N 2
ATOM 2505 C CA . SER A 1 57 ? 3.073 -10.500 -3.270 1.00 53.43 57 SER A CA 2
ATOM 2506 C C . SER A 1 57 ? 4.080 -11.547 -3.746 1.00 54.43 57 SER A C 2
ATOM 2507 O O . SER A 1 57 ? 3.986 -12.073 -4.858 1.00 64.23 57 SER A O 2
ATOM 2515 N N . SER A 1 58 ? 5.059 -11.828 -2.899 1.00 61.23 58 SER A N 2
ATOM 2516 C CA . SER A 1 58 ? 6.110 -12.775 -3.223 1.00 31.33 58 SER A CA 2
ATOM 2517 C C . SER A 1 58 ? 5.869 -14.104 -2.513 1.00 43.41 58 SER A C 2
ATOM 2518 O O . SER A 1 58 ? 6.587 -15.078 -2.732 1.00 35.41 58 SER A O 2
ATOM 2526 N N . ALA A 1 59 ? 4.864 -14.126 -1.644 1.00 65.21 59 ALA A N 2
ATOM 2527 C CA . ALA A 1 59 ? 4.453 -15.356 -0.985 1.00 65.15 59 ALA A CA 2
ATOM 2528 C C . ALA A 1 59 ? 4.047 -16.398 -2.024 1.00 53.53 59 ALA A C 2
ATOM 2529 O O . ALA A 1 59 ? 4.483 -17.550 -1.971 1.00 23.12 59 ALA A O 2
ATOM 2536 N N . ASP A 1 60 ? 3.222 -15.970 -2.975 1.00 53.24 60 ASP A N 2
ATOM 2537 C CA . ASP A 1 60 ? 2.816 -16.801 -4.104 1.00 12.31 60 ASP A CA 2
ATOM 2538 C C . ASP A 1 60 ? 1.930 -15.997 -5.044 1.00 61.42 60 ASP A C 2
ATOM 2539 O O . ASP A 1 60 ? 2.420 -15.354 -5.973 1.00 30.12 60 ASP A O 2
ATOM 2548 N N . GLU A 1 61 ? 0.639 -16.009 -4.753 1.00 5.04 61 GLU A N 2
ATOM 2549 C CA . GLU A 1 61 ? -0.361 -15.239 -5.486 1.00 73.12 61 GLU A CA 2
ATOM 2550 C C . GLU A 1 61 ? -1.612 -15.120 -4.633 1.00 33.03 61 GLU A C 2
ATOM 2551 O O . GLU A 1 61 ? -2.643 -14.611 -5.076 1.00 24.54 61 GLU A O 2
ATOM 2563 N N . GLY A 1 62 ? -1.495 -15.579 -3.394 1.00 60.24 62 GLY A N 2
ATOM 2564 C CA . GLY A 1 62 ? -2.634 -15.637 -2.506 1.00 72.55 62 GLY A CA 2
ATOM 2565 C C . GLY A 1 62 ? -2.933 -14.307 -1.854 1.00 14.10 62 GLY A C 2
ATOM 2566 O O . GLY A 1 62 ? -2.887 -14.178 -0.630 1.00 72.12 62 GLY A O 2
ATOM 2570 N N . ALA A 1 63 ? -3.220 -13.312 -2.675 1.00 75.21 63 ALA A N 2
ATOM 2571 C CA . ALA A 1 63 ? -3.634 -12.017 -2.181 1.00 43.25 63 ALA A CA 2
ATOM 2572 C C . ALA A 1 63 ? -5.146 -11.915 -2.264 1.00 34.44 63 ALA A C 2
ATOM 2573 O O . ALA A 1 63 ? -5.732 -12.108 -3.329 1.00 35.44 63 ALA A O 2
ATOM 2580 N N . SER A 1 64 ? -5.780 -11.643 -1.143 1.00 10.43 64 SER A N 2
ATOM 2581 C CA . SER A 1 64 ? -7.223 -11.545 -1.105 1.00 12.50 64 SER A CA 2
ATOM 2582 C C . SER A 1 64 ? -7.662 -10.095 -1.168 1.00 14.34 64 SER A C 2
ATOM 2583 O O . SER A 1 64 ? -7.602 -9.374 -0.173 1.00 71.43 64 SER A O 2
ATOM 2591 N N . VAL A 1 65 ? -8.073 -9.660 -2.347 1.00 41.15 65 VAL A N 2
ATOM 2592 C CA . VAL A 1 65 ? -8.573 -8.314 -2.513 1.00 1.33 65 VAL A CA 2
ATOM 2593 C C . VAL A 1 65 ? -10.095 -8.313 -2.539 1.00 24.03 65 VAL A C 2
ATOM 2594 O O . VAL A 1 65 ? -10.726 -8.908 -3.414 1.00 1.43 65 VAL A O 2
ATOM 2607 N N . ALA A 1 66 ? -10.672 -7.671 -1.544 1.00 72.43 66 ALA A N 2
ATOM 2608 C CA . ALA A 1 66 ? -12.107 -7.498 -1.477 1.00 1.43 66 ALA A CA 2
ATOM 2609 C C . ALA A 1 66 ? -12.445 -6.025 -1.610 1.00 33.43 66 ALA A C 2
ATOM 2610 O O . ALA A 1 66 ? -12.385 -5.269 -0.638 1.00 15.13 66 ALA A O 2
ATOM 2617 N N . TYR A 1 67 ? -12.770 -5.605 -2.818 1.00 34.43 67 TYR A N 2
ATOM 2618 C CA . TYR A 1 67 ? -13.052 -4.206 -3.061 1.00 72.25 67 TYR A CA 2
ATOM 2619 C C . TYR A 1 67 ? -14.486 -4.025 -3.533 1.00 32.12 67 TYR A C 2
ATOM 2620 O O . TYR A 1 67 ? -14.996 -4.824 -4.319 1.00 51.33 67 TYR A O 2
ATOM 2638 N N . LYS A 1 68 ? -15.128 -2.984 -3.037 1.00 10.51 68 LYS A N 2
ATOM 2639 C CA . LYS A 1 68 ? -16.478 -2.655 -3.453 1.00 64.12 68 LYS A CA 2
ATOM 2640 C C . LYS A 1 68 ? -16.480 -1.307 -4.156 1.00 35.13 68 LYS A C 2
ATOM 2641 O O . LYS A 1 68 ? -15.607 -0.469 -3.915 1.00 3.33 68 LYS A O 2
ATOM 2660 N N . ILE A 1 69 ? -17.449 -1.111 -5.024 1.00 22.14 69 ILE A N 2
ATOM 2661 C CA . ILE A 1 69 ? -17.669 0.181 -5.639 1.00 21.14 69 ILE A CA 2
ATOM 2662 C C . ILE A 1 69 ? -18.989 0.742 -5.145 1.00 4.41 69 ILE A C 2
ATOM 2663 O O . ILE A 1 69 ? -20.062 0.293 -5.556 1.00 31.24 69 ILE A O 2
ATOM 2679 N N . LYS A 1 70 ? -18.910 1.698 -4.241 1.00 53.12 70 LYS A N 2
ATOM 2680 C CA . LYS A 1 70 ? -20.099 2.301 -3.675 1.00 73.22 70 LYS A CA 2
ATOM 2681 C C . LYS A 1 70 ? -20.647 3.343 -4.619 1.00 32.23 70 LYS A C 2
ATOM 2682 O O . LYS A 1 70 ? -20.121 4.450 -4.727 1.00 52.45 70 LYS A O 2
ATOM 2701 N N . ASP A 1 71 ? -21.697 2.962 -5.299 1.00 62.34 71 ASP A N 2
ATOM 2702 C CA . ASP A 1 71 ? -22.315 3.799 -6.315 1.00 5.12 71 ASP A CA 2
ATOM 2703 C C . ASP A 1 71 ? -23.185 4.857 -5.661 1.00 35.41 71 ASP A C 2
ATOM 2704 O O . ASP A 1 71 ? -24.231 4.551 -5.091 1.00 53.34 71 ASP A O 2
ATOM 2713 N N . LEU A 1 72 ? -22.729 6.094 -5.711 1.00 61.14 72 LEU A N 2
ATOM 2714 C CA . LEU A 1 72 ? -23.485 7.205 -5.171 1.00 23.04 72 LEU A CA 2
ATOM 2715 C C . LEU A 1 72 ? -23.801 8.190 -6.276 1.00 2.45 72 LEU A C 2
ATOM 2716 O O . LEU A 1 72 ? -23.290 8.077 -7.395 1.00 1.00 72 LEU A O 2
ATOM 2732 N N . GLU A 1 73 ? -24.631 9.158 -5.957 1.00 63.24 73 GLU A N 2
ATOM 2733 C CA . GLU A 1 73 ? -25.046 10.149 -6.933 1.00 25.44 73 GLU A CA 2
ATOM 2734 C C . GLU A 1 73 ? -24.032 11.280 -7.016 1.00 1.14 73 GLU A C 2
ATOM 2735 O O . GLU A 1 73 ? -23.933 12.108 -6.108 1.00 72.31 73 GLU A O 2
ATOM 2747 N N . GLY A 1 74 ? -23.267 11.294 -8.094 1.00 32.03 74 GLY A N 2
ATOM 2748 C CA . GLY A 1 74 ? -22.293 12.350 -8.310 1.00 12.43 74 GLY A CA 2
ATOM 2749 C C . GLY A 1 74 ? -20.884 11.939 -7.927 1.00 65.14 74 GLY A C 2
ATOM 2750 O O . GLY A 1 74 ? -19.916 12.650 -8.223 1.00 42.15 74 GLY A O 2
ATOM 2754 N N . GLN A 1 75 ? -20.766 10.792 -7.269 1.00 40.03 75 GLN A N 2
ATOM 2755 C CA . GLN A 1 75 ? -19.472 10.274 -6.848 1.00 3.52 75 GLN A CA 2
ATOM 2756 C C . GLN A 1 75 ? -19.605 8.824 -6.402 1.00 73.32 75 GLN A C 2
ATOM 2757 O O . GLN A 1 75 ? -20.708 8.338 -6.195 1.00 3.14 75 GLN A O 2
ATOM 2771 N N . VAL A 1 76 ? -18.484 8.139 -6.273 1.00 22.01 76 VAL A N 2
ATOM 2772 C CA . VAL A 1 76 ? -18.476 6.753 -5.827 1.00 70.20 76 VAL A CA 2
ATOM 2773 C C . VAL A 1 76 ? -17.366 6.529 -4.819 1.00 61.42 76 VAL A C 2
ATOM 2774 O O . VAL A 1 76 ? -16.371 7.252 -4.813 1.00 3.10 76 VAL A O 2
ATOM 2787 N N . GLU A 1 77 ? -17.545 5.533 -3.971 1.00 44.20 77 GLU A N 2
ATOM 2788 C CA . GLU A 1 77 ? -16.515 5.151 -3.022 1.00 13.23 77 GLU A CA 2
ATOM 2789 C C . GLU A 1 77 ? -15.850 3.854 -3.464 1.00 14.02 77 GLU A C 2
ATOM 2790 O O . GLU A 1 77 ? -16.495 2.805 -3.527 1.00 0.44 77 GLU A O 2
ATOM 2802 N N . LEU A 1 78 ? -14.574 3.930 -3.790 1.00 35.31 78 LEU A N 2
ATOM 2803 C CA . LEU A 1 78 ? -13.803 2.744 -4.098 1.00 50.43 78 LEU A CA 2
ATOM 2804 C C . LEU A 1 78 ? -13.182 2.239 -2.805 1.00 2.54 78 LEU A C 2
ATOM 2805 O O . LEU A 1 78 ? -12.291 2.878 -2.236 1.00 2.33 78 LEU A O 2
ATOM 2821 N N . ASP A 1 79 ? -13.681 1.110 -2.336 1.00 14.22 79 ASP A N 2
ATOM 2822 C CA . ASP A 1 79 ? -13.289 0.573 -1.037 1.00 63.45 79 ASP A CA 2
ATOM 2823 C C . ASP A 1 79 ? -12.572 -0.753 -1.216 1.00 64.43 79 ASP A C 2
ATOM 2824 O O . ASP A 1 79 ? -13.188 -1.750 -1.574 1.00 73.44 79 ASP A O 2
ATOM 2833 N N . ALA A 1 80 ? -11.271 -0.761 -0.980 1.00 45.03 80 ALA A N 2
ATOM 2834 C CA . ALA A 1 80 ? -10.466 -1.949 -1.209 1.00 71.32 80 ALA A CA 2
ATOM 2835 C C . ALA A 1 80 ? -9.890 -2.507 0.088 1.00 44.03 80 ALA A C 2
ATOM 2836 O O . ALA A 1 80 ? -9.497 -1.760 0.984 1.00 62.43 80 ALA A O 2
ATOM 2843 N N . ALA A 1 81 ? -9.865 -3.826 0.181 1.00 34.14 81 ALA A N 2
ATOM 2844 C CA . ALA A 1 81 ? -9.246 -4.521 1.294 1.00 13.44 81 ALA A CA 2
ATOM 2845 C C . ALA A 1 81 ? -8.318 -5.610 0.772 1.00 54.54 81 ALA A C 2
ATOM 2846 O O . ALA A 1 81 ? -8.776 -6.605 0.216 1.00 20.32 81 ALA A O 2
ATOM 2853 N N . PHE A 1 82 ? -7.020 -5.407 0.929 1.00 31.42 82 PHE A N 2
ATOM 2854 C CA . PHE A 1 82 ? -6.033 -6.373 0.459 1.00 54.04 82 PHE A CA 2
ATOM 2855 C C . PHE A 1 82 ? -5.471 -7.175 1.621 1.00 25.33 82 PHE A C 2
ATOM 2856 O O . PHE A 1 82 ? -4.763 -6.638 2.465 1.00 15.34 82 PHE A O 2
ATOM 2873 N N . THR A 1 83 ? -5.793 -8.453 1.664 1.00 12.42 83 THR A N 2
ATOM 2874 C CA . THR A 1 83 ? -5.243 -9.343 2.670 1.00 35.31 83 THR A CA 2
ATOM 2875 C C . THR A 1 83 ? -4.138 -10.205 2.064 1.00 0.24 83 THR A C 2
ATOM 2876 O O . THR A 1 83 ? -4.388 -11.013 1.168 1.00 14.40 83 THR A O 2
ATOM 2887 N N . PHE A 1 84 ? -2.918 -10.014 2.540 1.00 74.14 84 PHE A N 2
ATOM 2888 C CA . PHE A 1 84 ? -1.773 -10.754 2.026 1.00 50.12 84 PHE A CA 2
ATOM 2889 C C . PHE A 1 84 ? -1.404 -11.900 2.960 1.00 21.44 84 PHE A C 2
ATOM 2890 O O . PHE A 1 84 ? -1.791 -11.909 4.132 1.00 70.41 84 PHE A O 2
ATOM 2907 N N . SER A 1 85 ? -0.667 -12.867 2.429 1.00 32.42 85 SER A N 2
ATOM 2908 C CA . SER A 1 85 ? -0.203 -14.004 3.212 1.00 13.43 85 SER A CA 2
ATOM 2909 C C . SER A 1 85 ? 0.801 -13.553 4.269 1.00 5.14 85 SER A C 2
ATOM 2910 O O . SER A 1 85 ? 0.829 -14.076 5.383 1.00 74.14 85 SER A O 2
ATOM 2918 N N . CYS A 1 86 ? 1.617 -12.572 3.909 1.00 71.44 86 CYS A N 2
ATOM 2919 C CA . CYS A 1 86 ? 2.600 -12.014 4.822 1.00 44.33 86 CYS A CA 2
ATOM 2920 C C . CYS A 1 86 ? 2.314 -10.537 5.040 1.00 51.12 86 CYS A C 2
ATOM 2921 O O . CYS A 1 86 ? 1.807 -9.862 4.143 1.00 1.40 86 CYS A O 2
ATOM 2929 N N . GLN A 1 87 ? 2.632 -10.034 6.222 1.00 42.04 87 GLN A N 2
ATOM 2930 C CA . GLN A 1 87 ? 2.476 -8.617 6.501 1.00 13.40 87 GLN A CA 2
ATOM 2931 C C . GLN A 1 87 ? 3.487 -7.813 5.700 1.00 63.42 87 GLN A C 2
ATOM 2932 O O . GLN A 1 87 ? 3.236 -6.665 5.335 1.00 64.25 87 GLN A O 2
ATOM 2946 N N . ALA A 1 88 ? 4.623 -8.438 5.417 1.00 52.11 88 ALA A N 2
ATOM 2947 C CA . ALA A 1 88 ? 5.664 -7.824 4.603 1.00 20.31 88 ALA A CA 2
ATOM 2948 C C . ALA A 1 88 ? 5.113 -7.381 3.254 1.00 73.15 88 ALA A C 2
ATOM 2949 O O . ALA A 1 88 ? 5.434 -6.295 2.773 1.00 22.02 88 ALA A O 2
ATOM 2956 N N . GLU A 1 89 ? 4.264 -8.219 2.667 1.00 43.33 89 GLU A N 2
ATOM 2957 C CA . GLU A 1 89 ? 3.673 -7.934 1.362 1.00 24.04 89 GLU A CA 2
ATOM 2958 C C . GLU A 1 89 ? 2.781 -6.701 1.442 1.00 20.01 89 GLU A C 2
ATOM 2959 O O . GLU A 1 89 ? 2.657 -5.948 0.482 1.00 53.22 89 GLU A O 2
ATOM 2971 N N . MET A 1 90 ? 2.162 -6.504 2.601 1.00 50.13 90 MET A N 2
ATOM 2972 C CA . MET A 1 90 ? 1.244 -5.389 2.797 1.00 62.41 90 MET A CA 2
ATOM 2973 C C . MET A 1 90 ? 2.013 -4.077 2.862 1.00 13.53 90 MET A C 2
ATOM 2974 O O . MET A 1 90 ? 1.704 -3.131 2.143 1.00 52.51 90 MET A O 2
ATOM 2988 N N . ILE A 1 91 ? 3.035 -4.034 3.708 1.00 3.14 91 ILE A N 2
ATOM 2989 C CA . ILE A 1 91 ? 3.796 -2.807 3.909 1.00 65.33 91 ILE A CA 2
ATOM 2990 C C . ILE A 1 91 ? 4.568 -2.392 2.657 1.00 3.10 91 ILE A C 2
ATOM 2991 O O . ILE A 1 91 ? 4.642 -1.210 2.343 1.00 44.40 91 ILE A O 2
ATOM 3007 N N . ILE A 1 92 ? 5.124 -3.349 1.923 1.00 55.32 92 ILE A N 2
ATOM 3008 C CA . ILE A 1 92 ? 5.814 -3.022 0.680 1.00 73.32 92 ILE A CA 2
ATOM 3009 C C . ILE A 1 92 ? 4.815 -2.509 -0.356 1.00 43.05 92 ILE A C 2
ATOM 3010 O O . ILE A 1 92 ? 5.153 -1.691 -1.218 1.00 2.05 92 ILE A O 2
ATOM 3026 N N . PHE A 1 93 ? 3.580 -2.989 -0.248 1.00 53.23 93 PHE A N 2
ATOM 3027 C CA . PHE A 1 93 ? 2.498 -2.568 -1.124 1.00 65.43 93 PHE A CA 2
ATOM 3028 C C . PHE A 1 93 ? 2.102 -1.114 -0.844 1.00 23.10 93 PHE A C 2
ATOM 3029 O O . PHE A 1 93 ? 2.052 -0.293 -1.761 1.00 55.55 93 PHE A O 2
ATOM 3046 N N . GLU A 1 94 ? 1.847 -0.797 0.425 1.00 72.11 94 GLU A N 2
ATOM 3047 C CA . GLU A 1 94 ? 1.398 0.544 0.804 1.00 21.41 94 GLU A CA 2
ATOM 3048 C C . GLU A 1 94 ? 2.495 1.591 0.593 1.00 3.30 94 GLU A C 2
ATOM 3049 O O . GLU A 1 94 ? 2.203 2.743 0.256 1.00 74.43 94 GLU A O 2
ATOM 3061 N N . LEU A 1 95 ? 3.751 1.195 0.777 1.00 1.11 95 LEU A N 2
ATOM 3062 C CA . LEU A 1 95 ? 4.876 2.082 0.492 1.00 71.54 95 LEU A CA 2
ATOM 3063 C C . LEU A 1 95 ? 4.887 2.467 -0.981 1.00 4.34 95 LEU A C 2
ATOM 3064 O O . LEU A 1 95 ? 4.961 3.646 -1.328 1.00 44.50 95 LEU A O 2
ATOM 3080 N N . SER A 1 96 ? 4.783 1.458 -1.835 1.00 25.23 96 SER A N 2
ATOM 3081 C CA . SER A 1 96 ? 4.768 1.659 -3.280 1.00 22.01 96 SER A CA 2
ATOM 3082 C C . SER A 1 96 ? 3.627 2.583 -3.710 1.00 53.24 96 SER A C 2
ATOM 3083 O O . SER A 1 96 ? 3.755 3.323 -4.684 1.00 12.21 96 SER A O 2
ATOM 3091 N N . LEU A 1 97 ? 2.513 2.532 -2.984 1.00 11.43 97 LEU A N 2
ATOM 3092 C CA . LEU A 1 97 ? 1.370 3.395 -3.269 1.00 71.45 97 LEU A CA 2
ATOM 3093 C C . LEU A 1 97 ? 1.740 4.864 -3.092 1.00 24.14 97 LEU A C 2
ATOM 3094 O O . LEU A 1 97 ? 1.461 5.700 -3.959 1.00 33.25 97 LEU A O 2
ATOM 3110 N N . ARG A 1 98 ? 2.387 5.165 -1.970 1.00 15.44 98 ARG A N 2
ATOM 3111 C CA . ARG A 1 98 ? 2.731 6.539 -1.621 1.00 72.12 98 ARG A CA 2
ATOM 3112 C C . ARG A 1 98 ? 3.821 7.083 -2.531 1.00 10.22 98 ARG A C 2
ATOM 3113 O O . ARG A 1 98 ? 3.789 8.244 -2.914 1.00 40.21 98 ARG A O 2
ATOM 3134 N N . SER A 1 99 ? 4.772 6.240 -2.893 1.00 53.54 99 SER A N 2
ATOM 3135 C CA . SER A 1 99 ? 5.873 6.664 -3.748 1.00 63.50 99 SER A CA 2
ATOM 3136 C C . SER A 1 99 ? 5.451 6.716 -5.220 1.00 13.13 99 SER A C 2
ATOM 3137 O O . SER A 1 99 ? 6.280 6.906 -6.110 1.00 22.14 99 SER A O 2
ATOM 3145 N N . LEU A 1 100 ? 4.160 6.566 -5.470 1.00 44.42 100 LEU A N 2
ATOM 3146 C CA . LEU A 1 100 ? 3.648 6.548 -6.827 1.00 1.43 100 LEU A CA 2
ATOM 3147 C C . LEU A 1 100 ? 2.626 7.652 -7.034 1.00 21.50 100 LEU A C 2
ATOM 3148 O O . LEU A 1 100 ? 2.824 8.551 -7.845 1.00 31.31 100 LEU A O 2
ATOM 3164 N N . ALA A 1 101 ? 1.537 7.579 -6.285 1.00 44.15 101 ALA A N 2
ATOM 3165 C CA . ALA A 1 101 ? 0.438 8.519 -6.438 1.00 32.12 101 ALA A CA 2
ATOM 3166 C C . ALA A 1 101 ? 0.371 9.463 -5.247 1.00 72.22 101 ALA A C 2
ATOM 3167 O O . ALA A 1 101 ? -0.713 9.846 -4.810 1.00 34.01 101 ALA A O 2
ATOM 3174 N N . LEU A 1 102 ? 1.540 9.829 -4.729 1.00 23.51 102 LEU A N 2
ATOM 3175 C CA . LEU A 1 102 ? 1.625 10.752 -3.595 1.00 42.03 102 LEU A CA 2
ATOM 3176 C C . LEU A 1 102 ? 0.862 12.052 -3.856 1.00 42.41 102 LEU A C 2
ATOM 3177 O O . LEU A 1 102 ? -0.005 12.427 -3.061 1.00 5.33 102 LEU A O 2
ATOM 3193 N N . GLU A 1 103 ? 1.174 12.712 -4.977 1.00 53.10 103 GLU A N 2
ATOM 3194 C CA . GLU A 1 103 ? 0.642 14.038 -5.302 1.00 22.24 103 GLU A CA 2
ATOM 3195 C C . GLU A 1 103 ? 1.040 15.069 -4.241 1.00 32.43 103 GLU A C 2
ATOM 3196 O O . GLU A 1 103 ? 1.963 15.861 -4.439 1.00 62.41 103 GLU A O 2
ATOM 3208 N N . HIS A 1 104 ? 0.341 15.035 -3.117 1.00 63.01 104 HIS A N 2
ATOM 3209 C CA . HIS A 1 104 ? 0.577 15.958 -2.018 1.00 5.04 104 HIS A CA 2
ATOM 3210 C C . HIS A 1 104 ? 1.799 15.524 -1.211 1.00 63.52 104 HIS A C 2
ATOM 3211 O O . HIS A 1 104 ? 1.880 14.379 -0.763 1.00 22.41 104 HIS A O 2
ATOM 3226 N N . HIS A 1 105 ? 2.745 16.432 -1.032 1.00 53.15 105 HIS A N 2
ATOM 3227 C CA . HIS A 1 105 ? 3.941 16.125 -0.260 1.00 53.34 105 HIS A CA 2
ATOM 3228 C C . HIS A 1 105 ? 3.693 16.337 1.228 1.00 40.51 105 HIS A C 2
ATOM 3229 O O . HIS A 1 105 ? 2.837 17.133 1.620 1.00 42.41 105 HIS A O 2
ATOM 3244 N N . HIS A 1 106 ? 4.440 15.620 2.047 1.00 62.01 106 HIS A N 2
ATOM 3245 C CA . HIS A 1 106 ? 4.288 15.698 3.489 1.00 13.43 106 HIS A CA 2
ATOM 3246 C C . HIS A 1 106 ? 5.539 15.155 4.163 1.00 21.33 106 HIS A C 2
ATOM 3247 O O . HIS A 1 106 ? 5.927 14.009 3.938 1.00 21.12 106 HIS A O 2
ATOM 3262 N N . HIS A 1 107 ? 6.167 15.981 4.984 1.00 50.45 107 HIS A N 2
ATOM 3263 C CA . HIS A 1 107 ? 7.409 15.609 5.652 1.00 51.01 107 HIS A CA 2
ATOM 3264 C C . HIS A 1 107 ? 7.466 16.227 7.039 1.00 32.45 107 HIS A C 2
ATOM 3265 O O . HIS A 1 107 ? 7.830 17.389 7.204 1.00 64.23 107 HIS A O 2
ATOM 3280 N N . HIS A 1 108 ? 7.065 15.452 8.032 1.00 15.45 108 HIS A N 2
ATOM 3281 C CA . HIS A 1 108 ? 7.039 15.928 9.403 1.00 44.10 108 HIS A CA 2
ATOM 3282 C C . HIS A 1 108 ? 6.983 14.747 10.355 1.00 24.44 108 HIS A C 2
ATOM 3283 O O . HIS A 1 108 ? 6.095 13.903 10.252 1.00 62.21 108 HIS A O 2
ATOM 3298 N N . HIS A 1 109 ? 7.941 14.676 11.261 1.00 32.40 109 HIS A N 2
ATOM 3299 C CA . HIS A 1 109 ? 7.977 13.602 12.242 1.00 31.35 109 HIS A CA 2
ATOM 3300 C C . HIS A 1 109 ? 7.756 14.162 13.634 1.00 3.44 109 HIS A C 2
ATOM 3301 O O . HIS A 1 109 ? 6.587 14.310 14.033 1.00 37.57 109 HIS A O 2
ATOM 3317 N N . MET A 1 1 ? 45.230 -0.975 22.830 1.00 22.13 1 MET A N 3
ATOM 3318 C CA . MET A 1 1 ? 44.624 0.101 22.017 1.00 13.53 1 MET A CA 3
ATOM 3319 C C . MET A 1 1 ? 45.479 0.383 20.791 1.00 72.13 1 MET A C 3
ATOM 3320 O O . MET A 1 1 ? 46.431 1.165 20.848 1.00 54.03 1 MET A O 3
ATOM 3336 N N . ALA A 1 2 ? 45.142 -0.298 19.699 1.00 64.12 2 ALA A N 3
ATOM 3337 C CA . ALA A 1 2 ? 45.832 -0.150 18.423 1.00 72.54 2 ALA A CA 3
ATOM 3338 C C . ALA A 1 2 ? 45.177 -1.051 17.388 1.00 4.34 2 ALA A C 3
ATOM 3339 O O . ALA A 1 2 ? 45.848 -1.814 16.694 1.00 74.21 2 ALA A O 3
ATOM 3346 N N . MET A 1 3 ? 43.857 -0.963 17.284 1.00 14.24 3 MET A N 3
ATOM 3347 C CA . MET A 1 3 ? 43.108 -1.872 16.430 1.00 13.10 3 MET A CA 3
ATOM 3348 C C . MET A 1 3 ? 42.939 -1.317 15.020 1.00 24.14 3 MET A C 3
ATOM 3349 O O . MET A 1 3 ? 42.186 -0.369 14.792 1.00 72.44 3 MET A O 3
ATOM 3363 N N . LYS A 1 4 ? 43.659 -1.916 14.083 1.00 75.14 4 LYS A N 3
ATOM 3364 C CA . LYS A 1 4 ? 43.505 -1.609 12.668 1.00 35.04 4 LYS A CA 3
ATOM 3365 C C . LYS A 1 4 ? 42.941 -2.831 11.954 1.00 32.50 4 LYS A C 3
ATOM 3366 O O . LYS A 1 4 ? 42.937 -2.906 10.727 1.00 55.02 4 LYS A O 3
ATOM 3385 N N . ASP A 1 5 ? 42.478 -3.790 12.752 1.00 44.13 5 ASP A N 3
ATOM 3386 C CA . ASP A 1 5 ? 41.939 -5.046 12.237 1.00 34.55 5 ASP A CA 3
ATOM 3387 C C . ASP A 1 5 ? 40.799 -4.802 11.261 1.00 70.13 5 ASP A C 3
ATOM 3388 O O . ASP A 1 5 ? 39.797 -4.168 11.599 1.00 3.34 5 ASP A O 3
ATOM 3397 N N . VAL A 1 6 ? 40.966 -5.291 10.046 1.00 40.23 6 VAL A N 3
ATOM 3398 C CA . VAL A 1 6 ? 39.938 -5.185 9.031 1.00 12.12 6 VAL A CA 3
ATOM 3399 C C . VAL A 1 6 ? 40.043 -6.339 8.045 1.00 3.12 6 VAL A C 3
ATOM 3400 O O . VAL A 1 6 ? 41.136 -6.697 7.602 1.00 44.13 6 VAL A O 3
ATOM 3413 N N . VAL A 1 7 ? 38.910 -6.942 7.741 1.00 55.53 7 VAL A N 3
ATOM 3414 C CA . VAL A 1 7 ? 38.840 -7.983 6.734 1.00 3.05 7 VAL A CA 3
ATOM 3415 C C . VAL A 1 7 ? 37.792 -7.612 5.689 1.00 13.45 7 VAL A C 3
ATOM 3416 O O . VAL A 1 7 ? 36.626 -7.377 6.013 1.00 74.34 7 VAL A O 3
ATOM 3429 N N . ASP A 1 8 ? 38.212 -7.515 4.440 1.00 32.43 8 ASP A N 3
ATOM 3430 C CA . ASP A 1 8 ? 37.303 -7.146 3.370 1.00 62.10 8 ASP A CA 3
ATOM 3431 C C . ASP A 1 8 ? 36.669 -8.392 2.776 1.00 62.41 8 ASP A C 3
ATOM 3432 O O . ASP A 1 8 ? 37.316 -9.143 2.040 1.00 74.22 8 ASP A O 3
ATOM 3441 N N . LYS A 1 9 ? 35.417 -8.620 3.137 1.00 24.21 9 LYS A N 3
ATOM 3442 C CA . LYS A 1 9 ? 34.659 -9.749 2.628 1.00 33.42 9 LYS A CA 3
ATOM 3443 C C . LYS A 1 9 ? 33.182 -9.562 2.950 1.00 72.25 9 LYS A C 3
ATOM 3444 O O . LYS A 1 9 ? 32.707 -9.969 4.014 1.00 33.04 9 LYS A O 3
ATOM 3463 N N . CYS A 1 10 ? 32.478 -8.897 2.052 1.00 35.12 10 CYS A N 3
ATOM 3464 C CA . CYS A 1 10 ? 31.057 -8.641 2.219 1.00 44.24 10 CYS A CA 3
ATOM 3465 C C . CYS A 1 10 ? 30.273 -9.306 1.094 1.00 54.33 10 CYS A C 3
ATOM 3466 O O . CYS A 1 10 ? 30.784 -9.473 -0.014 1.00 43.32 10 CYS A O 3
ATOM 3474 N N . SER A 1 11 ? 29.043 -9.695 1.383 1.00 75.41 11 SER A N 3
ATOM 3475 C CA . SER A 1 11 ? 28.193 -10.334 0.393 1.00 13.13 11 SER A CA 3
ATOM 3476 C C . SER A 1 11 ? 26.847 -9.623 0.331 1.00 62.35 11 SER A C 3
ATOM 3477 O O . SER A 1 11 ? 26.291 -9.241 1.364 1.00 24.20 11 SER A O 3
ATOM 3485 N N . THR A 1 12 ? 26.341 -9.423 -0.878 1.00 3.21 12 THR A N 3
ATOM 3486 C CA . THR A 1 12 ? 25.048 -8.789 -1.071 1.00 61.01 12 THR A CA 3
ATOM 3487 C C . THR A 1 12 ? 24.481 -9.159 -2.440 1.00 1.42 12 THR A C 3
ATOM 3488 O O . THR A 1 12 ? 25.236 -9.357 -3.399 1.00 12.25 12 THR A O 3
ATOM 3499 N N . LYS A 1 13 ? 23.159 -9.277 -2.522 1.00 43.53 13 LYS A N 3
ATOM 3500 C CA . LYS A 1 13 ? 22.491 -9.636 -3.765 1.00 21.21 13 LYS A CA 3
ATOM 3501 C C . LYS A 1 13 ? 20.988 -9.422 -3.642 1.00 1.15 13 LYS A C 3
ATOM 3502 O O . LYS A 1 13 ? 20.484 -9.110 -2.561 1.00 45.02 13 LYS A O 3
ATOM 3521 N N . GLY A 1 14 ? 20.280 -9.592 -4.749 1.00 3.13 14 GLY A N 3
ATOM 3522 C CA . GLY A 1 14 ? 18.834 -9.490 -4.723 1.00 14.42 14 GLY A CA 3
ATOM 3523 C C . GLY A 1 14 ? 18.346 -8.137 -5.189 1.00 12.51 14 GLY A C 3
ATOM 3524 O O . GLY A 1 14 ? 17.520 -7.505 -4.530 1.00 41.40 14 GLY A O 3
ATOM 3528 N N . CYS A 1 15 ? 18.851 -7.689 -6.327 1.00 12.13 15 CYS A N 3
ATOM 3529 C CA . CYS A 1 15 ? 18.466 -6.401 -6.873 1.00 70.24 15 CYS A CA 3
ATOM 3530 C C . CYS A 1 15 ? 17.250 -6.547 -7.784 1.00 2.35 15 CYS A C 3
ATOM 3531 O O . CYS A 1 15 ? 17.374 -6.855 -8.971 1.00 23.21 15 CYS A O 3
ATOM 3539 N N . ALA A 1 16 ? 16.073 -6.351 -7.210 1.00 3.35 16 ALA A N 3
ATOM 3540 C CA . ALA A 1 16 ? 14.821 -6.467 -7.944 1.00 3.20 16 ALA A CA 3
ATOM 3541 C C . ALA A 1 16 ? 13.856 -5.387 -7.484 1.00 23.32 16 ALA A C 3
ATOM 3542 O O . ALA A 1 16 ? 12.640 -5.509 -7.647 1.00 63.43 16 ALA A O 3
ATOM 3549 N N . ILE A 1 17 ? 14.430 -4.325 -6.927 1.00 63.24 17 ILE A N 3
ATOM 3550 C CA . ILE A 1 17 ? 13.676 -3.223 -6.338 1.00 74.33 17 ILE A CA 3
ATOM 3551 C C . ILE A 1 17 ? 13.072 -3.645 -5.012 1.00 74.31 17 ILE A C 3
ATOM 3552 O O . ILE A 1 17 ? 12.149 -4.460 -4.948 1.00 64.22 17 ILE A O 3
ATOM 3568 N N . ASP A 1 18 ? 13.611 -3.065 -3.965 1.00 21.51 18 ASP A N 3
ATOM 3569 C CA . ASP A 1 18 ? 13.234 -3.396 -2.598 1.00 35.24 18 ASP A CA 3
ATOM 3570 C C . ASP A 1 18 ? 13.024 -2.126 -1.797 1.00 30.24 18 ASP A C 3
ATOM 3571 O O . ASP A 1 18 ? 13.899 -1.258 -1.749 1.00 31.11 18 ASP A O 3
ATOM 3580 N N . ILE A 1 19 ? 11.865 -2.014 -1.177 1.00 74.21 19 ILE A N 3
ATOM 3581 C CA . ILE A 1 19 ? 11.530 -0.843 -0.399 1.00 44.50 19 ILE A CA 3
ATOM 3582 C C . ILE A 1 19 ? 11.200 -1.221 1.042 1.00 3.40 19 ILE A C 3
ATOM 3583 O O . ILE A 1 19 ? 10.103 -1.684 1.347 1.00 43.35 19 ILE A O 3
ATOM 3599 N N . GLY A 1 20 ? 12.175 -1.045 1.917 1.00 12.40 20 GLY A N 3
ATOM 3600 C CA . GLY A 1 20 ? 11.981 -1.361 3.316 1.00 43.43 20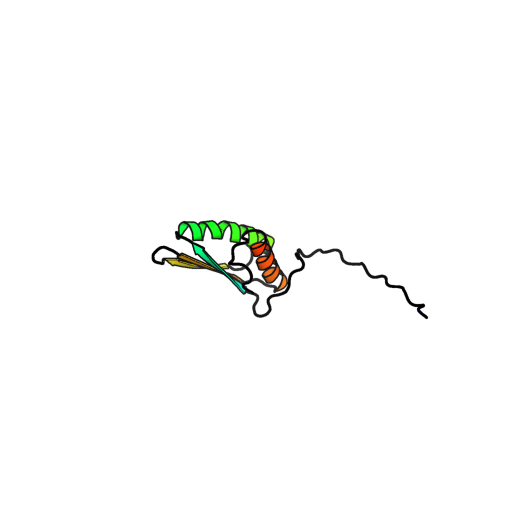 GLY A CA 3
ATOM 3601 C C . GLY A 1 20 ? 12.250 -0.173 4.215 1.00 53.44 20 GLY A C 3
ATOM 3602 O O . GLY A 1 20 ? 13.361 -0.011 4.722 1.00 32.03 20 GLY A O 3
ATOM 3606 N N . THR A 1 21 ? 11.241 0.665 4.392 1.00 0.32 21 THR A N 3
ATOM 3607 C CA . THR A 1 21 ? 11.345 1.827 5.262 1.00 13.31 21 THR A CA 3
ATOM 3608 C C . THR A 1 21 ? 9.957 2.245 5.740 1.00 35.24 21 THR A C 3
ATOM 3609 O O . THR A 1 21 ? 8.962 1.976 5.066 1.00 23.44 21 THR A O 3
ATOM 3620 N N . VAL A 1 22 ? 9.903 2.883 6.908 1.00 44.24 22 VAL A N 3
ATOM 3621 C CA . VAL A 1 22 ? 8.644 3.329 7.504 1.00 2.43 22 VAL A CA 3
ATOM 3622 C C . VAL A 1 22 ? 7.730 2.141 7.802 1.00 63.03 22 VAL A C 3
ATOM 3623 O O . VAL A 1 22 ? 6.892 1.754 6.984 1.00 41.41 22 VAL A O 3
ATOM 3636 N N . ILE A 1 23 ? 7.910 1.546 8.970 1.00 34.31 23 ILE A N 3
ATOM 3637 C CA . ILE A 1 23 ? 7.094 0.412 9.365 1.00 3.32 23 ILE A CA 3
ATOM 3638 C C . ILE A 1 23 ? 5.748 0.900 9.877 1.00 4.21 23 ILE A C 3
ATOM 3639 O O . ILE A 1 23 ? 5.595 1.245 11.050 1.00 44.24 23 ILE A O 3
ATOM 3655 N N . ASP A 1 24 ? 4.786 0.958 8.977 1.00 44.43 24 ASP A N 3
ATOM 3656 C CA . ASP A 1 24 ? 3.448 1.408 9.322 1.00 13.24 24 ASP A CA 3
ATOM 3657 C C . ASP A 1 24 ? 2.590 0.213 9.699 1.00 72.01 24 ASP A C 3
ATOM 3658 O O . ASP A 1 24 ? 1.949 -0.407 8.849 1.00 71.25 24 ASP A O 3
ATOM 3667 N N . ASN A 1 25 ? 2.622 -0.135 10.974 1.00 34.55 25 ASN A N 3
ATOM 3668 C CA . ASN A 1 25 ? 1.915 -1.306 11.467 1.00 23.13 25 ASN A CA 3
ATOM 3669 C C . ASN A 1 25 ? 0.441 -1.007 11.703 1.00 11.34 25 ASN A C 3
ATOM 3670 O O . ASN A 1 25 ? 0.070 0.080 12.142 1.00 74.34 25 ASN A O 3
ATOM 3681 N N . ASP A 1 26 ? -0.382 -1.996 11.409 1.00 32.25 26 ASP A N 3
ATOM 3682 C CA . ASP A 1 26 ? -1.828 -1.905 11.573 1.00 53.11 26 ASP A CA 3
ATOM 3683 C C . ASP A 1 26 ? -2.422 -3.300 11.470 1.00 13.53 26 ASP A C 3
ATOM 3684 O O . ASP A 1 26 ? -2.784 -3.917 12.472 1.00 0.13 26 ASP A O 3
ATOM 3693 N N . ASN A 1 27 ? -2.483 -3.802 10.247 1.00 62.21 27 ASN A N 3
ATOM 3694 C CA . ASN A 1 27 ? -2.915 -5.165 9.981 1.00 54.10 27 ASN A CA 3
ATOM 3695 C C . ASN A 1 27 ? -2.022 -5.774 8.915 1.00 51.22 27 ASN A C 3
ATOM 3696 O O . ASN A 1 27 ? -1.079 -5.133 8.449 1.00 61.10 27 ASN A O 3
ATOM 3707 N N . CYS A 1 28 ? -2.311 -7.007 8.537 1.00 1.30 28 CYS A N 3
ATOM 3708 C CA . CYS A 1 28 ? -1.626 -7.640 7.420 1.00 44.32 28 CYS A CA 3
ATOM 3709 C C . CYS A 1 28 ? -2.518 -7.576 6.187 1.00 23.04 28 CYS A C 3
ATOM 3710 O O . CYS A 1 28 ? -2.265 -8.217 5.163 1.00 64.23 28 CYS A O 3
ATOM 3718 N N . THR A 1 29 ? -3.565 -6.775 6.316 1.00 2.44 29 THR A N 3
ATOM 3719 C CA . THR A 1 29 ? -4.512 -6.534 5.251 1.00 70.01 29 THR A CA 3
ATOM 3720 C C . THR A 1 29 ? -4.663 -5.031 5.057 1.00 73.14 29 THR A C 3
ATOM 3721 O O . THR A 1 29 ? -4.847 -4.295 6.026 1.00 3.45 29 THR A O 3
ATOM 3732 N N . SER A 1 30 ? -4.565 -4.575 3.823 1.00 23.03 30 SER A N 3
ATOM 3733 C CA . SER A 1 30 ? -4.650 -3.155 3.537 1.00 65.13 30 SER A CA 3
ATOM 3734 C C . SER A 1 30 ? -6.057 -2.781 3.090 1.00 12.03 30 SER A C 3
ATOM 3735 O O . SER A 1 30 ? -6.531 -3.228 2.042 1.00 3.12 30 SER A O 3
ATOM 3743 N N . LYS A 1 31 ? -6.733 -1.997 3.917 1.00 52.22 31 LYS A N 3
ATOM 3744 C CA . LYS A 1 31 ? -8.027 -1.439 3.560 1.00 64.25 31 LYS A CA 3
ATOM 3745 C C . LYS A 1 31 ? -7.844 -0.017 3.062 1.00 1.34 31 LYS A C 3
ATOM 3746 O O . LYS A 1 31 ? -7.474 0.877 3.823 1.00 64.22 31 LYS A O 3
ATOM 3765 N N . PHE A 1 32 ? -8.103 0.190 1.788 1.00 0.30 32 PHE A N 3
ATOM 3766 C CA . PHE A 1 32 ? -7.906 1.493 1.182 1.00 10.32 32 PHE A CA 3
ATOM 3767 C C . PHE A 1 32 ? -9.199 1.974 0.542 1.00 52.00 32 PHE A C 3
ATOM 3768 O O . PHE A 1 32 ? -9.727 1.335 -0.365 1.00 44.10 32 PHE A O 3
ATOM 3785 N N . SER A 1 33 ? -9.715 3.087 1.034 1.00 63.40 33 SER A N 3
ATOM 3786 C CA . SER A 1 33 ? -10.950 3.644 0.520 1.00 15.43 33 SER A CA 3
ATOM 3787 C C . SER A 1 33 ? -10.706 5.022 -0.083 1.00 52.43 33 SER A C 3
ATOM 3788 O O . SER A 1 33 ? -10.048 5.873 0.516 1.00 4.02 33 SER A O 3
ATOM 3796 N N . ARG A 1 34 ? -11.219 5.223 -1.283 1.00 23.11 34 ARG A N 3
ATOM 3797 C CA . ARG A 1 34 ? -11.088 6.492 -1.977 1.00 43.22 34 ARG A CA 3
ATOM 3798 C C . ARG A 1 34 ? -12.420 6.915 -2.574 1.00 13.40 34 ARG A C 3
ATOM 3799 O O . ARG A 1 34 ? -13.248 6.074 -2.919 1.00 11.32 34 ARG A O 3
ATOM 3820 N N . PHE A 1 35 ? -12.630 8.214 -2.684 1.00 1.10 35 PHE A N 3
ATOM 3821 C CA . PHE A 1 35 ? -13.836 8.733 -3.303 1.00 61.34 35 PHE A CA 3
ATOM 3822 C C . PHE A 1 35 ? -13.505 9.315 -4.666 1.00 23.54 35 PHE A C 3
ATOM 3823 O O . PHE A 1 35 ? -12.547 10.073 -4.807 1.00 74.14 35 PHE A O 3
ATOM 3840 N N . PHE A 1 36 ? -14.289 8.952 -5.663 1.00 13.12 36 PHE A N 3
ATOM 3841 C CA . PHE A 1 36 ? -14.066 9.425 -7.020 1.00 22.13 36 PHE A CA 3
ATOM 3842 C C . PHE A 1 36 ? -15.342 10.025 -7.586 1.00 74.33 36 PHE A C 3
ATOM 3843 O O . PHE A 1 36 ? -16.403 9.917 -6.973 1.00 71.50 36 PHE A O 3
ATOM 3860 N N . ALA A 1 37 ? -15.237 10.652 -8.751 1.00 31.24 37 ALA A N 3
ATOM 3861 C CA . ALA A 1 37 ? -16.382 11.297 -9.378 1.00 62.23 37 ALA A CA 3
ATOM 3862 C C . ALA A 1 37 ? -17.395 10.271 -9.869 1.00 33.14 37 ALA A C 3
ATOM 3863 O O . ALA A 1 37 ? -18.574 10.331 -9.519 1.00 3.23 37 ALA A O 3
ATOM 3870 N N . THR A 1 38 ? -16.943 9.330 -10.682 1.00 45.12 38 THR A N 3
ATOM 3871 C CA . THR A 1 38 ? -17.828 8.304 -11.206 1.00 33.31 38 THR A CA 3
ATOM 3872 C C . THR A 1 38 ? -17.248 6.923 -10.957 1.00 72.42 38 THR A C 3
ATOM 3873 O O . THR A 1 38 ? -16.078 6.793 -10.596 1.00 42.21 38 THR A O 3
ATOM 3884 N N . ARG A 1 39 ? -18.067 5.896 -11.152 1.00 22.44 39 ARG A N 3
ATOM 3885 C CA . ARG A 1 39 ? -17.625 4.516 -10.984 1.00 71.13 39 ARG A CA 3
ATOM 3886 C C . ARG A 1 39 ? -16.480 4.209 -11.952 1.00 43.22 39 ARG A C 3
ATOM 3887 O O . ARG A 1 39 ? -15.641 3.348 -11.693 1.00 5.23 39 ARG A O 3
ATOM 3908 N N . GLU A 1 40 ? -16.451 4.953 -13.054 1.00 41.03 40 GLU A N 3
ATOM 3909 C CA . GLU A 1 40 ? -15.394 4.851 -14.052 1.00 60.44 40 GLU A CA 3
ATOM 3910 C C . GLU A 1 40 ? -14.048 5.204 -13.435 1.00 65.33 40 GLU A C 3
ATOM 3911 O O . GLU A 1 40 ? -13.073 4.456 -13.553 1.00 75.54 40 GLU A O 3
ATOM 3923 N N . GLU A 1 41 ? -14.021 6.356 -12.770 1.00 43.25 41 GLU A N 3
ATOM 3924 C CA . GLU A 1 41 ? -12.834 6.844 -12.075 1.00 0.23 41 GLU A CA 3
ATOM 3925 C C . GLU A 1 41 ? -12.332 5.809 -11.068 1.00 63.32 41 GLU A C 3
ATOM 3926 O O . GLU A 1 41 ? -11.131 5.701 -10.810 1.00 54.22 41 GLU A O 3
ATOM 3938 N N . ALA A 1 42 ? -13.269 5.045 -10.520 1.00 53.01 42 ALA A N 3
ATOM 3939 C CA . ALA A 1 42 ? -12.960 4.045 -9.505 1.00 31.43 42 ALA A CA 3
ATOM 3940 C C . ALA A 1 42 ? -12.331 2.797 -10.125 1.00 75.24 42 ALA A C 3
ATOM 3941 O O . ALA A 1 42 ? -11.256 2.364 -9.711 1.00 0.42 42 ALA A O 3
ATOM 3948 N N . GLU A 1 43 ? -13.000 2.236 -11.130 1.00 3.23 43 GLU A N 3
ATOM 3949 C CA . GLU A 1 43 ? -12.539 1.002 -11.766 1.00 72.54 43 GLU A CA 3
ATOM 3950 C C . GLU A 1 43 ? -11.176 1.199 -12.424 1.00 44.10 43 GLU A C 3
ATOM 3951 O O . GLU A 1 43 ? -10.346 0.289 -12.437 1.00 13.34 43 GLU A O 3
ATOM 3963 N N . SER A 1 44 ? -10.943 2.397 -12.947 1.00 62.14 44 SER A N 3
ATOM 3964 C CA . SER A 1 44 ? -9.674 2.728 -13.587 1.00 13.45 44 SER A CA 3
ATOM 3965 C C . SER A 1 44 ? -8.519 2.652 -12.589 1.00 14.35 44 SER A C 3
ATOM 3966 O O . SER A 1 44 ? -7.380 2.375 -12.959 1.00 34.30 44 SER A O 3
ATOM 3974 N N . PHE A 1 45 ? -8.818 2.890 -11.317 1.00 25.43 45 PHE A N 3
ATOM 3975 C CA . PHE A 1 45 ? -7.793 2.883 -10.286 1.00 14.04 45 PHE A CA 3
ATOM 3976 C C . PHE A 1 45 ? -7.459 1.453 -9.871 1.00 10.22 45 PHE A C 3
ATOM 3977 O O . PHE A 1 45 ? -6.301 1.123 -9.620 1.00 51.43 45 PHE A O 3
ATOM 3994 N N . MET A 1 46 ? -8.475 0.602 -9.839 1.00 61.11 46 MET A N 3
ATOM 3995 C CA . MET A 1 46 ? -8.319 -0.765 -9.353 1.00 53.35 46 MET A CA 3
ATOM 3996 C C . MET A 1 46 ? -7.510 -1.627 -10.323 1.00 14.15 46 MET A C 3
ATOM 3997 O O . MET A 1 46 ? -6.818 -2.554 -9.907 1.00 31.23 46 MET A O 3
ATOM 4011 N N . THR A 1 47 ? -7.587 -1.311 -11.611 1.00 63.10 47 THR A N 3
ATOM 4012 C CA . THR A 1 47 ? -6.907 -2.093 -12.643 1.00 20.42 47 THR A CA 3
ATOM 4013 C C . THR A 1 47 ? -5.414 -2.250 -12.350 1.00 14.43 47 THR A C 3
ATOM 4014 O O . THR A 1 47 ? -4.889 -3.366 -12.338 1.00 43.42 47 THR A O 3
ATOM 4025 N N . LYS A 1 48 ? -4.741 -1.137 -12.099 1.00 22.53 48 LYS A N 3
ATOM 4026 C CA . LYS A 1 48 ? -3.307 -1.163 -11.832 1.00 22.13 48 LYS A CA 3
ATOM 4027 C C . LYS A 1 48 ? -3.013 -1.722 -10.441 1.00 34.15 48 LYS A C 3
ATOM 4028 O O . LYS A 1 48 ? -1.958 -2.314 -10.209 1.00 40.34 48 LYS A O 3
ATOM 4047 N N . LEU A 1 49 ? -3.958 -1.550 -9.524 1.00 20.21 49 LEU A N 3
ATOM 4048 C CA . LEU A 1 49 ? -3.836 -2.109 -8.178 1.00 40.14 49 LEU A CA 3
ATOM 4049 C C . LEU A 1 49 ? -3.785 -3.632 -8.231 1.00 5.11 49 LEU A C 3
ATOM 4050 O O . LEU A 1 49 ? -3.058 -4.262 -7.464 1.00 64.04 49 LEU A O 3
ATOM 4066 N N . LYS A 1 50 ? -4.553 -4.210 -9.149 1.00 32.12 50 LYS A N 3
ATOM 4067 C CA . LYS A 1 50 ? -4.554 -5.650 -9.379 1.00 53.10 50 LYS A CA 3
ATOM 4068 C C . LYS A 1 50 ? -3.157 -6.146 -9.741 1.00 20.43 50 LYS A C 3
ATOM 4069 O O . LYS A 1 50 ? -2.707 -7.186 -9.254 1.00 32.41 50 LYS A O 3
ATOM 4088 N N . GLU A 1 51 ? -2.479 -5.390 -10.599 1.00 53.33 51 GLU A N 3
ATOM 4089 C CA . GLU A 1 51 ? -1.141 -5.743 -11.053 1.00 35.45 51 GLU A CA 3
ATOM 4090 C C . GLU A 1 51 ? -0.147 -5.625 -9.901 1.00 3.24 51 GLU A C 3
ATOM 4091 O O . GLU A 1 51 ? 0.673 -6.518 -9.669 1.00 63.45 51 GLU A O 3
ATOM 4103 N N . LEU A 1 52 ? -0.249 -4.525 -9.164 1.00 55.42 52 LEU A N 3
ATOM 4104 C CA . LEU A 1 52 ? 0.626 -4.268 -8.027 1.00 43.12 52 LEU A CA 3
ATOM 4105 C C . LEU A 1 52 ? 0.451 -5.332 -6.946 1.00 21.44 52 LEU A C 3
ATOM 4106 O O . LEU A 1 52 ? 1.424 -5.762 -6.321 1.00 43.42 52 LEU A O 3
ATOM 4122 N N . ALA A 1 53 ? -0.791 -5.762 -6.741 1.00 53.22 53 ALA A N 3
ATOM 4123 C CA . ALA A 1 53 ? -1.107 -6.767 -5.733 1.00 64.31 53 ALA A CA 3
ATOM 4124 C C . ALA A 1 53 ? -0.401 -8.087 -6.020 1.00 54.14 53 ALA A C 3
ATOM 4125 O O . ALA A 1 53 ? -0.030 -8.815 -5.102 1.00 43.22 53 ALA A O 3
ATOM 4132 N N . ALA A 1 54 ? -0.220 -8.397 -7.295 1.00 22.31 54 ALA A N 3
ATOM 4133 C CA . ALA A 1 54 ? 0.447 -9.628 -7.688 1.00 63.25 54 ALA A CA 3
ATOM 4134 C C . ALA A 1 54 ? 1.932 -9.565 -7.363 1.00 61.44 54 ALA A C 3
ATOM 4135 O O . ALA A 1 54 ? 2.497 -10.504 -6.800 1.00 55.40 54 ALA A O 3
ATOM 4142 N N . ALA A 1 55 ? 2.548 -8.439 -7.696 1.00 34.25 55 ALA A N 3
ATOM 4143 C CA . ALA A 1 55 ? 3.978 -8.254 -7.496 1.00 65.04 55 ALA A CA 3
ATOM 4144 C C . ALA A 1 55 ? 4.347 -8.267 -6.017 1.00 53.33 55 ALA A C 3
ATOM 4145 O O . ALA A 1 55 ? 5.401 -8.777 -5.635 1.00 31.22 55 ALA A O 3
ATOM 4152 N N . ALA A 1 56 ? 3.473 -7.717 -5.187 1.00 54.13 56 ALA A N 3
ATOM 4153 C CA . ALA A 1 56 ? 3.752 -7.594 -3.764 1.00 3.44 56 ALA A CA 3
ATOM 4154 C C . ALA A 1 56 ? 3.368 -8.854 -2.996 1.00 52.43 56 ALA A C 3
ATOM 4155 O O . ALA A 1 56 ? 3.753 -9.016 -1.842 1.00 63.11 56 ALA A O 3
ATOM 4162 N N . SER A 1 57 ? 2.614 -9.747 -3.629 1.00 50.13 57 SER A N 3
ATOM 4163 C CA . SER A 1 57 ? 2.159 -10.951 -2.956 1.00 52.54 57 SER A CA 3
ATOM 4164 C C . SER A 1 57 ? 3.298 -11.946 -2.796 1.00 32.20 57 SER A C 3
ATOM 4165 O O . SER A 1 57 ? 4.116 -12.127 -3.698 1.00 74.34 57 SER A O 3
ATOM 4173 N N . SER A 1 58 ? 3.339 -12.585 -1.640 1.00 31.14 58 SER A N 3
ATOM 4174 C CA . SER A 1 58 ? 4.364 -13.572 -1.334 1.00 41.21 58 SER A CA 3
ATOM 4175 C C . SER A 1 58 ? 4.254 -14.786 -2.257 1.00 3.13 58 SER A C 3
ATOM 4176 O O . SER A 1 58 ? 5.241 -15.469 -2.527 1.00 34.23 58 SER A O 3
ATOM 4184 N N . ALA A 1 59 ? 3.047 -15.039 -2.751 1.00 73.01 59 ALA A N 3
ATOM 4185 C CA . ALA A 1 59 ? 2.773 -16.238 -3.533 1.00 52.23 59 ALA A CA 3
ATOM 4186 C C . ALA A 1 59 ? 2.950 -16.010 -5.031 1.00 43.14 59 ALA A C 3
ATOM 4187 O O . ALA A 1 59 ? 2.755 -16.933 -5.821 1.00 44.30 59 ALA A O 3
ATOM 4194 N N . ASP A 1 60 ? 3.285 -14.776 -5.419 1.00 44.14 60 ASP A N 3
ATOM 4195 C CA . ASP A 1 60 ? 3.545 -14.420 -6.828 1.00 52.30 60 ASP A CA 3
ATOM 4196 C C . ASP A 1 60 ? 2.281 -14.425 -7.695 1.00 71.44 60 ASP A C 3
ATOM 4197 O O . ASP A 1 60 ? 2.232 -13.750 -8.725 1.00 30.44 60 ASP A O 3
ATOM 4206 N N . GLU A 1 61 ? 1.284 -15.206 -7.304 1.00 31.31 61 GLU A N 3
ATOM 4207 C CA . GLU A 1 61 ? 0.014 -15.256 -8.021 1.00 62.32 61 GLU A CA 3
ATOM 4208 C C . GLU A 1 61 ? -0.717 -13.926 -7.903 1.00 52.31 61 GLU A C 3
ATOM 4209 O O . GLU A 1 61 ? -1.047 -13.284 -8.904 1.00 5.31 61 GLU A O 3
ATOM 4221 N N . GLY A 1 62 ? -0.944 -13.517 -6.668 1.00 32.33 62 GLY A N 3
ATOM 4222 C CA . GLY A 1 62 ? -1.666 -12.299 -6.394 1.00 44.21 62 GLY A CA 3
ATOM 4223 C C . GLY A 1 62 ? -2.130 -12.259 -4.958 1.00 45.55 62 GLY A C 3
ATOM 4224 O O . GLY A 1 62 ? -2.196 -13.297 -4.297 1.00 1.40 62 GLY A O 3
ATOM 4228 N N . ALA A 1 63 ? -2.420 -11.072 -4.459 1.00 3.23 63 ALA A N 3
ATOM 4229 C CA . ALA A 1 63 ? -2.895 -10.924 -3.098 1.00 74.14 63 ALA A CA 3
ATOM 4230 C C . ALA A 1 63 ? -4.403 -11.080 -3.042 1.00 22.21 63 ALA A C 3
ATOM 4231 O O . ALA A 1 63 ? -5.095 -10.833 -4.034 1.00 12.34 63 ALA A O 3
ATOM 4238 N N . SER A 1 64 ? -4.906 -11.501 -1.891 1.00 15.12 64 SER A N 3
ATOM 4239 C CA . SER A 1 64 ? -6.336 -11.625 -1.688 1.00 51.35 64 SER A CA 3
ATOM 4240 C C . SER A 1 64 ? -6.985 -10.252 -1.739 1.00 74.42 64 SER A C 3
ATOM 4241 O O . SER A 1 64 ? -6.951 -9.501 -0.763 1.00 3.42 64 SER A O 3
ATOM 4249 N N . VAL A 1 65 ? -7.534 -9.912 -2.892 1.00 24.02 65 VAL A N 3
ATOM 4250 C CA . VAL A 1 65 ? -8.133 -8.607 -3.091 1.00 11.23 65 VAL A CA 3
ATOM 4251 C C . VAL A 1 65 ? -9.656 -8.688 -3.037 1.00 74.50 65 VAL A C 3
ATOM 4252 O O . VAL A 1 65 ? -10.293 -9.376 -3.836 1.00 24.02 65 VAL A O 3
ATOM 4265 N N . ALA A 1 66 ? -10.224 -8.015 -2.058 1.00 61.22 66 ALA A N 3
ATOM 4266 C CA . ALA A 1 66 ? -11.662 -7.866 -1.959 1.00 13.44 66 ALA A CA 3
ATOM 4267 C C . ALA A 1 66 ? -12.026 -6.412 -2.200 1.00 13.24 66 ALA A C 3
ATOM 4268 O O . ALA A 1 66 ? -11.854 -5.566 -1.323 1.00 13.44 66 ALA A O 3
ATOM 4275 N N . TYR A 1 67 ? -12.482 -6.110 -3.401 1.00 11.13 67 TYR A N 3
ATOM 4276 C CA . TYR A 1 67 ? -12.773 -4.735 -3.762 1.00 13.14 67 TYR A CA 3
ATOM 4277 C C . TYR A 1 67 ? -14.267 -4.526 -3.968 1.00 14.10 67 TYR A C 3
ATOM 4278 O O . TYR A 1 67 ? -14.968 -5.411 -4.463 1.00 30.30 67 TYR A O 3
ATOM 4296 N N . LYS A 1 68 ? -14.745 -3.362 -3.564 1.00 44.54 68 LYS A N 3
ATOM 4297 C CA . LYS A 1 68 ? -16.130 -2.987 -3.777 1.00 12.20 68 LYS A CA 3
ATOM 4298 C C . LYS A 1 68 ? -16.224 -1.565 -4.284 1.00 4.42 68 LYS A C 3
ATOM 4299 O O . LYS A 1 68 ? -15.341 -0.740 -4.039 1.00 34.32 68 LYS A O 3
ATOM 4318 N N . ILE A 1 69 ? -17.297 -1.296 -4.994 1.00 5.40 69 ILE A N 3
ATOM 4319 C CA . ILE A 1 69 ? -17.546 0.026 -5.541 1.00 41.10 69 ILE A CA 3
ATOM 4320 C C . ILE A 1 69 ? -18.972 0.452 -5.237 1.00 73.02 69 ILE A C 3
ATOM 4321 O O . ILE A 1 69 ? -19.929 -0.160 -5.717 1.00 22.14 69 ILE A O 3
ATOM 4337 N N . LYS A 1 70 ? -19.113 1.485 -4.428 1.00 1.32 70 LYS A N 3
ATOM 4338 C CA . LYS A 1 70 ? -20.427 1.977 -4.061 1.00 55.20 70 LYS A CA 3
ATOM 4339 C C . LYS A 1 70 ? -20.740 3.251 -4.815 1.00 30.25 70 LYS A C 3
ATOM 4340 O O . LYS A 1 70 ? -20.030 4.252 -4.689 1.00 51.00 70 LYS A O 3
ATOM 4359 N N . ASP A 1 71 ? -21.801 3.204 -5.593 1.00 45.44 71 ASP A N 3
ATOM 4360 C CA . ASP A 1 71 ? -22.251 4.360 -6.344 1.00 53.12 71 ASP A CA 3
ATOM 4361 C C . ASP A 1 71 ? -23.036 5.294 -5.436 1.00 54.54 71 ASP A C 3
ATOM 4362 O O . ASP A 1 71 ? -24.069 4.910 -4.882 1.00 61.11 71 ASP A O 3
ATOM 4371 N N . LEU A 1 72 ? -22.540 6.509 -5.273 1.00 3.43 72 LEU A N 3
ATOM 4372 C CA . LEU A 1 72 ? -23.191 7.492 -4.421 1.00 24.32 72 LEU A CA 3
ATOM 4373 C C . LEU A 1 72 ? -23.766 8.619 -5.268 1.00 73.53 72 LEU A C 3
ATOM 4374 O O . LEU A 1 72 ? -23.727 8.560 -6.499 1.00 73.55 72 LEU A O 3
ATOM 4390 N N . GLU A 1 73 ? -24.304 9.635 -4.616 1.00 4.24 73 GLU A N 3
ATOM 4391 C CA . GLU A 1 73 ? -24.888 10.759 -5.325 1.00 53.03 73 GLU A CA 3
ATOM 4392 C C . GLU A 1 73 ? -23.841 11.846 -5.559 1.00 24.24 73 GLU A C 3
ATOM 4393 O O . GLU A 1 73 ? -23.504 12.606 -4.650 1.00 23.55 73 GLU A O 3
ATOM 4405 N N . GLY A 1 74 ? -23.302 11.890 -6.770 1.00 31.22 74 GLY A N 3
ATOM 4406 C CA . GLY A 1 74 ? -22.322 12.902 -7.117 1.00 52.11 74 GLY A CA 3
ATOM 4407 C C . GLY A 1 74 ? -20.907 12.367 -7.073 1.00 22.23 74 GLY A C 3
ATOM 4408 O O . GLY A 1 74 ? -19.990 12.962 -7.638 1.00 41.02 74 GLY A O 3
ATOM 4412 N N . GLN A 1 75 ? -20.741 11.229 -6.415 1.00 40.21 75 GLN A N 3
ATOM 4413 C CA . GLN A 1 75 ? -19.432 10.615 -6.244 1.00 1.54 75 GLN A CA 3
ATOM 4414 C C . GLN A 1 75 ? -19.586 9.112 -6.048 1.00 1.04 75 GLN A C 3
ATOM 4415 O O . GLN A 1 75 ? -20.701 8.605 -6.005 1.00 41.11 75 GLN A O 3
ATOM 4429 N N . VAL A 1 76 ? -18.472 8.406 -5.939 1.00 15.12 76 VAL A N 3
ATOM 4430 C CA . VAL A 1 76 ? -18.490 6.973 -5.661 1.00 34.54 76 VAL A CA 3
ATOM 4431 C C . VAL A 1 76 ? -17.428 6.619 -4.633 1.00 2.52 76 VAL A C 3
ATOM 4432 O O . VAL A 1 76 ? -16.479 7.379 -4.425 1.00 45.41 76 VAL A O 3
ATOM 4445 N N . GLU A 1 77 ? -17.590 5.474 -3.990 1.00 0.52 77 GLU A N 3
ATOM 4446 C CA . GLU A 1 77 ? -16.617 5.003 -3.021 1.00 74.34 77 GLU A CA 3
ATOM 4447 C C . GLU A 1 77 ? -15.911 3.753 -3.537 1.00 63.12 77 GLU A C 3
ATOM 4448 O O . GLU A 1 77 ? -16.537 2.711 -3.744 1.00 33.42 77 GLU A O 3
ATOM 4460 N N . LEU A 1 78 ? -14.611 3.875 -3.763 1.00 43.33 78 LEU A N 3
ATOM 4461 C CA . LEU A 1 78 ? -13.787 2.744 -4.151 1.00 2.44 78 LEU A CA 3
ATOM 4462 C C . LEU A 1 78 ? -13.180 2.143 -2.892 1.00 24.50 78 LEU A C 3
ATOM 4463 O O . LEU A 1 78 ? -12.408 2.801 -2.188 1.00 54.30 78 LEU A O 3
ATOM 4479 N N . ASP A 1 79 ? -13.550 0.908 -2.603 1.00 72.23 79 ASP A N 3
ATOM 4480 C CA . ASP A 1 79 ? -13.120 0.248 -1.380 1.00 43.30 79 ASP A CA 3
ATOM 4481 C C . ASP A 1 79 ? -12.254 -0.959 -1.705 1.00 54.24 79 ASP A C 3
ATOM 4482 O O . ASP A 1 79 ? -12.704 -1.897 -2.361 1.00 53.22 79 ASP A O 3
ATOM 4491 N N . ALA A 1 80 ? -11.007 -0.923 -1.265 1.00 61.42 80 ALA A N 3
ATOM 4492 C CA . ALA A 1 80 ? -10.066 -1.993 -1.545 1.00 62.44 80 ALA A CA 3
ATOM 4493 C C . ALA A 1 80 ? -9.637 -2.710 -0.269 1.00 44.12 80 ALA A C 3
ATOM 4494 O O . ALA A 1 80 ? -9.538 -2.103 0.799 1.00 65.10 80 ALA A O 3
ATOM 4501 N N . ALA A 1 81 ? -9.392 -4.003 -0.394 1.00 73.13 81 ALA A N 3
ATOM 4502 C CA . ALA A 1 81 ? -8.916 -4.820 0.708 1.00 35.21 81 ALA A CA 3
ATOM 4503 C C . ALA A 1 81 ? -7.916 -5.842 0.197 1.00 42.55 81 ALA A C 3
ATOM 4504 O O . ALA A 1 81 ? -8.292 -6.803 -0.471 1.00 13.11 81 ALA A O 3
ATOM 4511 N N . PHE A 1 82 ? -6.647 -5.619 0.488 1.00 45.52 82 PHE A N 3
ATOM 4512 C CA . PHE A 1 82 ? -5.596 -6.520 0.037 1.00 3.20 82 PHE A CA 3
ATOM 4513 C C . PHE A 1 82 ? -5.011 -7.298 1.211 1.00 42.14 82 PHE A C 3
ATOM 4514 O O . PHE A 1 82 ? -4.364 -6.723 2.086 1.00 11.22 82 PHE A O 3
ATOM 4531 N N . THR A 1 83 ? -5.249 -8.599 1.227 1.00 34.31 83 THR A N 3
ATOM 4532 C CA . THR A 1 83 ? -4.717 -9.459 2.270 1.00 14.01 83 THR A CA 3
ATOM 4533 C C . THR A 1 83 ? -3.399 -10.084 1.822 1.00 62.13 83 THR A C 3
ATOM 4534 O O . THR A 1 83 ? -3.374 -10.938 0.935 1.00 72.42 83 THR A O 3
ATOM 4545 N N . PHE A 1 84 ? -2.301 -9.632 2.419 1.00 31.42 84 PHE A N 3
ATOM 4546 C CA . PHE A 1 84 ? -0.978 -10.156 2.084 1.00 64.00 84 PHE A CA 3
ATOM 4547 C C . PHE A 1 84 ? -0.536 -11.185 3.108 1.00 43.32 84 PHE A C 3
ATOM 4548 O O . PHE A 1 84 ? 0.438 -11.911 2.905 1.00 62.01 84 PHE A O 3
ATOM 4565 N N . SER A 1 85 ? -1.261 -11.204 4.217 1.00 21.42 85 SER A N 3
ATOM 4566 C CA . SER A 1 85 ? -1.040 -12.142 5.327 1.00 52.13 85 SER A CA 3
ATOM 4567 C C . SER A 1 85 ? 0.196 -11.758 6.151 1.00 1.14 85 SER A C 3
ATOM 4568 O O . SER A 1 85 ? 0.226 -11.951 7.368 1.00 23.33 85 SER A O 3
ATOM 4576 N N . CYS A 1 86 ? 1.198 -11.205 5.489 1.00 54.20 86 CYS A N 3
ATOM 4577 C CA . CYS A 1 86 ? 2.384 -10.709 6.159 1.00 10.12 86 CYS A CA 3
ATOM 4578 C C . CYS A 1 86 ? 2.347 -9.188 6.194 1.00 32.12 86 CYS A C 3
ATOM 4579 O O . CYS A 1 86 ? 1.784 -8.556 5.297 1.00 30.30 86 CYS A O 3
ATOM 4587 N N . GLN A 1 87 ? 2.934 -8.599 7.225 1.00 31.14 87 GLN A N 3
ATOM 4588 C CA . GLN A 1 87 ? 2.914 -7.152 7.378 1.00 25.32 87 GLN A CA 3
ATOM 4589 C C . GLN A 1 87 ? 3.916 -6.484 6.445 1.00 4.22 87 GLN A C 3
ATOM 4590 O O . GLN A 1 87 ? 3.680 -5.375 5.968 1.00 3.12 87 GLN A O 3
ATOM 4604 N N . ALA A 1 88 ? 5.021 -7.167 6.167 1.00 65.32 88 ALA A N 3
ATOM 4605 C CA . ALA A 1 88 ? 6.033 -6.630 5.264 1.00 34.40 88 ALA A CA 3
ATOM 4606 C C . ALA A 1 88 ? 5.443 -6.473 3.871 1.00 24.23 88 ALA A C 3
ATOM 4607 O O . ALA A 1 88 ? 5.539 -5.410 3.262 1.00 73.22 88 ALA A O 3
ATOM 4614 N N . GLU A 1 89 ? 4.810 -7.538 3.393 1.00 41.43 89 GLU A N 3
ATOM 4615 C CA . GLU A 1 89 ? 4.077 -7.519 2.144 1.00 65.52 89 GLU A CA 3
ATOM 4616 C C . GLU A 1 89 ? 3.029 -6.404 2.115 1.00 14.14 89 GLU A C 3
ATOM 4617 O O . GLU A 1 89 ? 2.716 -5.862 1.057 1.00 14.33 89 GLU A O 3
ATOM 4629 N N . MET A 1 90 ? 2.501 -6.057 3.280 1.00 73.03 90 MET A N 3
ATOM 4630 C CA . MET A 1 90 ? 1.505 -5.001 3.379 1.00 45.20 90 MET A CA 3
ATOM 4631 C C . MET A 1 90 ? 2.159 -3.624 3.237 1.00 73.32 90 MET A C 3
ATOM 4632 O O . MET A 1 90 ? 1.722 -2.804 2.430 1.00 61.42 90 MET A O 3
ATOM 4646 N N . ILE A 1 91 ? 3.225 -3.383 3.999 1.00 4.15 91 ILE A N 3
ATOM 4647 C CA . ILE A 1 91 ? 3.875 -2.077 4.005 1.00 24.34 91 ILE A CA 3
ATOM 4648 C C . ILE A 1 91 ? 4.615 -1.792 2.699 1.00 51.24 91 ILE A C 3
ATOM 4649 O O . ILE A 1 91 ? 4.652 -0.648 2.249 1.00 34.14 91 ILE A O 3
ATOM 4665 N N . ILE A 1 92 ? 5.190 -2.819 2.071 1.00 35.21 92 ILE A N 3
ATOM 4666 C CA . ILE A 1 92 ? 5.863 -2.625 0.790 1.00 35.53 92 ILE A CA 3
ATOM 4667 C C . ILE A 1 92 ? 4.848 -2.231 -0.281 1.00 11.03 92 ILE A C 3
ATOM 4668 O O . ILE A 1 92 ? 5.160 -1.488 -1.216 1.00 61.42 92 ILE A O 3
ATOM 4684 N N . PHE A 1 93 ? 3.625 -2.720 -0.123 1.00 15.24 93 PHE A N 3
ATOM 4685 C CA . PHE A 1 93 ? 2.533 -2.350 -1.006 1.00 74.21 93 PHE A CA 3
ATOM 4686 C C . PHE A 1 93 ? 2.161 -0.889 -0.768 1.00 43.24 93 PHE A C 3
ATOM 4687 O O . PHE A 1 93 ? 2.006 -0.117 -1.713 1.00 4.34 93 PHE A O 3
ATOM 4704 N N . GLU A 1 94 ? 2.066 -0.520 0.506 1.00 52.53 94 GLU A N 3
ATOM 4705 C CA . GLU A 1 94 ? 1.794 0.859 0.907 1.00 11.31 94 GLU A CA 3
ATOM 4706 C C . GLU A 1 94 ? 2.818 1.818 0.317 1.00 64.15 94 GLU A C 3
ATOM 4707 O O . GLU A 1 94 ? 2.455 2.808 -0.318 1.00 13.53 94 GLU A O 3
ATOM 4719 N N . LEU A 1 95 ? 4.094 1.522 0.532 1.00 10.30 95 LEU A N 3
ATOM 4720 C CA . LEU A 1 95 ? 5.173 2.370 0.036 1.00 44.03 95 LEU A CA 3
ATOM 4721 C C . LEU A 1 95 ? 5.056 2.582 -1.468 1.00 13.15 95 LEU A C 3
ATOM 4722 O O . LEU A 1 95 ? 5.244 3.694 -1.965 1.00 65.45 95 LEU A O 3
ATOM 4738 N N . SER A 1 96 ? 4.736 1.514 -2.189 1.00 55.32 96 SER A N 3
ATOM 4739 C CA . SER A 1 96 ? 4.544 1.599 -3.629 1.00 12.21 96 SER A CA 3
ATOM 4740 C C . SER A 1 96 ? 3.361 2.503 -3.975 1.00 31.30 96 SER A C 3
ATOM 4741 O O . SER A 1 96 ? 3.477 3.385 -4.826 1.00 72.13 96 SER A O 3
ATOM 4749 N N . LEU A 1 97 ? 2.238 2.295 -3.298 1.00 60.24 97 LEU A N 3
ATOM 4750 C CA . LEU A 1 97 ? 1.028 3.071 -3.559 1.00 44.14 97 LEU A CA 3
ATOM 4751 C C . LEU A 1 97 ? 1.250 4.550 -3.277 1.00 24.23 97 LEU A C 3
ATOM 4752 O O . LEU A 1 97 ? 0.935 5.407 -4.098 1.00 73.43 97 LEU A O 3
ATOM 4768 N N . ARG A 1 98 ? 1.820 4.832 -2.117 1.00 1.41 98 ARG A N 3
ATOM 4769 C CA . ARG A 1 98 ? 1.924 6.200 -1.625 1.00 4.10 98 ARG A CA 3
ATOM 4770 C C . ARG A 1 98 ? 2.872 7.028 -2.485 1.00 75.43 98 ARG A C 3
ATOM 4771 O O . ARG A 1 98 ? 2.614 8.202 -2.748 1.00 3.01 98 ARG A O 3
ATOM 4792 N N . SER A 1 99 ? 3.948 6.406 -2.945 1.00 30.41 99 SER A N 3
ATOM 4793 C CA . SER A 1 99 ? 4.939 7.099 -3.758 1.00 43.45 99 SER A CA 3
ATOM 4794 C C . SER A 1 99 ? 4.427 7.316 -5.183 1.00 23.12 99 SER A C 3
ATOM 4795 O O . SER A 1 99 ? 4.767 8.304 -5.835 1.00 34.51 99 SER A O 3
ATOM 4803 N N . LEU A 1 100 ? 3.594 6.399 -5.655 1.00 72.03 100 LEU A N 3
ATOM 4804 C CA . LEU A 1 100 ? 3.066 6.475 -7.012 1.00 63.23 100 LEU A CA 3
ATOM 4805 C C . LEU A 1 100 ? 1.892 7.446 -7.080 1.00 52.50 100 LEU A C 3
ATOM 4806 O O . LEU A 1 100 ? 1.657 8.091 -8.106 1.00 15.25 100 LEU A O 3
ATOM 4822 N N . ALA A 1 101 ? 1.162 7.552 -5.981 1.00 54.54 101 ALA A N 3
ATOM 4823 C CA . ALA A 1 101 ? 0.001 8.426 -5.914 1.00 33.01 101 ALA A CA 3
ATOM 4824 C C . ALA A 1 101 ? 0.400 9.861 -5.584 1.00 21.44 101 ALA A C 3
ATOM 4825 O O . ALA A 1 101 ? -0.451 10.746 -5.518 1.00 42.04 101 ALA A O 3
ATOM 4832 N N . LEU A 1 102 ? 1.695 10.092 -5.382 1.00 72.25 102 LEU A N 3
ATOM 4833 C CA . LEU A 1 102 ? 2.189 11.432 -5.072 1.00 1.14 102 LEU A CA 3
ATOM 4834 C C . LEU A 1 102 ? 1.835 12.414 -6.182 1.00 54.02 102 LEU A C 3
ATOM 4835 O O . LEU A 1 102 ? 1.181 13.428 -5.941 1.00 41.20 102 LEU A O 3
ATOM 4851 N N . GLU A 1 103 ? 2.259 12.105 -7.397 1.00 62.42 103 GLU A N 3
ATOM 4852 C CA . GLU A 1 103 ? 2.001 12.978 -8.529 1.00 2.25 103 GLU A CA 3
ATOM 4853 C C . GLU A 1 103 ? 0.693 12.639 -9.222 1.00 13.13 103 GLU A C 3
ATOM 4854 O O . GLU A 1 103 ? -0.213 13.469 -9.299 1.00 61.21 103 GLU A O 3
ATOM 4866 N N . HIS A 1 104 ? 0.579 11.421 -9.721 1.00 22.12 104 HIS A N 3
ATOM 4867 C CA . HIS A 1 104 ? -0.564 11.073 -10.552 1.00 53.43 104 HIS A CA 3
ATOM 4868 C C . HIS A 1 104 ? -1.552 10.162 -9.832 1.00 42.14 104 HIS A C 3
ATOM 4869 O O . HIS A 1 104 ? -1.545 8.948 -10.007 1.00 31.11 104 HIS A O 3
ATOM 4884 N N . HIS A 1 105 ? -2.378 10.767 -8.988 1.00 21.24 105 HIS A N 3
ATOM 4885 C CA . HIS A 1 105 ? -3.553 10.089 -8.453 1.00 11.41 105 HIS A CA 3
ATOM 4886 C C . HIS A 1 105 ? -4.793 10.788 -8.992 1.00 44.23 105 HIS A C 3
ATOM 4887 O O . HIS A 1 105 ? -5.925 10.462 -8.638 1.00 32.30 105 HIS A O 3
ATOM 4902 N N . HIS A 1 106 ? -4.546 11.752 -9.869 1.00 53.24 106 HIS A N 3
ATOM 4903 C CA . HIS A 1 106 ? -5.599 12.565 -10.451 1.00 32.45 106 HIS A CA 3
ATOM 4904 C C . HIS A 1 106 ? -6.050 11.966 -11.776 1.00 25.12 106 HIS A C 3
ATOM 4905 O O . HIS A 1 106 ? -5.271 11.882 -12.722 1.00 15.20 106 HIS A O 3
ATOM 4920 N N . HIS A 1 107 ? -7.300 11.546 -11.835 1.00 11.14 107 HIS A N 3
ATOM 4921 C CA . HIS A 1 107 ? -7.839 10.938 -13.040 1.00 13.43 107 HIS A CA 3
ATOM 4922 C C . HIS A 1 107 ? -8.395 12.010 -13.966 1.00 34.21 107 HIS A C 3
ATOM 4923 O O . HIS A 1 107 ? -7.675 12.542 -14.811 1.00 73.45 107 HIS A O 3
ATOM 4938 N N . HIS A 1 108 ? -9.668 12.339 -13.803 1.00 54.13 108 HIS A N 3
ATOM 4939 C CA . HIS A 1 108 ? -10.258 13.443 -14.540 1.00 50.44 108 HIS A CA 3
ATOM 4940 C C . HIS A 1 108 ? -10.720 14.519 -13.565 1.00 30.30 108 HIS A C 3
ATOM 4941 O O . HIS A 1 108 ? -10.493 15.709 -13.787 1.00 70.32 108 HIS A O 3
ATOM 4956 N N . HIS A 1 109 ? -11.353 14.093 -12.480 1.00 12.32 109 HIS A N 3
ATOM 4957 C CA . HIS A 1 109 ? -11.795 15.022 -11.447 1.00 21.33 109 HIS A CA 3
ATOM 4958 C C . HIS A 1 109 ? -10.694 15.217 -10.415 1.00 73.15 109 HIS A C 3
ATOM 4959 O O . HIS A 1 109 ? -10.224 16.360 -10.262 1.00 38.18 109 HIS A O 3
ATOM 4975 N N . MET A 1 1 ? 16.349 2.839 31.644 1.00 75.52 1 MET A N 4
ATOM 4976 C CA . MET A 1 1 ? 15.871 1.664 32.408 1.00 3.21 1 MET A CA 4
ATOM 4977 C C . MET A 1 1 ? 15.223 0.646 31.477 1.00 45.14 1 MET A C 4
ATOM 4978 O O . MET A 1 1 ? 15.665 -0.500 31.387 1.00 14.22 1 MET A O 4
ATOM 4994 N N . ALA A 1 2 ? 14.178 1.070 30.779 1.00 3.10 2 ALA A N 4
ATOM 4995 C CA . ALA A 1 2 ? 13.438 0.183 29.893 1.00 44.52 2 ALA A CA 4
ATOM 4996 C C . ALA A 1 2 ? 13.871 0.379 28.445 1.00 42.41 2 ALA A C 4
ATOM 4997 O O . ALA A 1 2 ? 13.959 1.511 27.971 1.00 2.30 2 ALA A O 4
ATOM 5004 N N . MET A 1 3 ? 14.130 -0.734 27.758 1.00 73.22 3 MET A N 4
ATOM 5005 C CA . MET A 1 3 ? 14.599 -0.727 26.368 1.00 44.33 3 MET A CA 4
ATOM 5006 C C . MET A 1 3 ? 15.935 -0.004 26.240 1.00 22.12 3 MET A C 4
ATOM 5007 O O . MET A 1 3 ? 15.994 1.219 26.107 1.00 3.42 3 MET A O 4
ATOM 5021 N N . LYS A 1 4 ? 17.006 -0.773 26.282 1.00 70.53 4 LYS A N 4
ATOM 5022 C CA . LYS A 1 4 ? 18.343 -0.213 26.243 1.00 61.33 4 LYS A CA 4
ATOM 5023 C C . LYS A 1 4 ? 18.986 -0.430 24.881 1.00 61.42 4 LYS A C 4
ATOM 5024 O O . LYS A 1 4 ? 19.372 0.527 24.210 1.00 3.01 4 LYS A O 4
ATOM 5043 N N . ASP A 1 5 ? 19.071 -1.681 24.460 1.00 72.43 5 ASP A N 4
ATOM 5044 C CA . ASP A 1 5 ? 19.764 -2.016 23.225 1.00 74.25 5 ASP A CA 4
ATOM 5045 C C . ASP A 1 5 ? 19.031 -3.106 22.460 1.00 1.14 5 ASP A C 4
ATOM 5046 O O . ASP A 1 5 ? 18.706 -4.159 23.010 1.00 70.35 5 ASP A O 4
ATOM 5055 N N . VAL A 1 6 ? 18.771 -2.840 21.188 1.00 62.41 6 VAL A N 4
ATOM 5056 C CA . VAL A 1 6 ? 18.128 -3.807 20.311 1.00 3.44 6 VAL A CA 4
ATOM 5057 C C . VAL A 1 6 ? 18.908 -3.930 19.005 1.00 35.44 6 VAL A C 4
ATOM 5058 O O . VAL A 1 6 ? 19.576 -2.983 18.583 1.00 11.03 6 VAL A O 4
ATOM 5071 N N . VAL A 1 7 ? 18.837 -5.096 18.383 1.00 65.40 7 VAL A N 4
ATOM 5072 C CA . VAL A 1 7 ? 19.516 -5.330 17.121 1.00 63.24 7 VAL A CA 4
ATOM 5073 C C . VAL A 1 7 ? 18.535 -5.858 16.075 1.00 1.45 7 VAL A C 4
ATOM 5074 O O . VAL A 1 7 ? 18.113 -7.016 16.112 1.00 65.33 7 VAL A O 4
ATOM 5087 N N . ASP A 1 8 ? 18.145 -4.988 15.157 1.00 71.13 8 ASP A N 4
ATOM 5088 C CA . ASP A 1 8 ? 17.199 -5.362 14.114 1.00 62.21 8 ASP A CA 4
ATOM 5089 C C . ASP A 1 8 ? 17.925 -5.923 12.912 1.00 70.34 8 ASP A C 4
ATOM 5090 O O . ASP A 1 8 ? 18.687 -5.231 12.235 1.00 54.32 8 ASP A O 4
ATOM 5099 N N . LYS A 1 9 ? 17.679 -7.189 12.659 1.00 11.21 9 LYS A N 4
ATOM 5100 C CA . LYS A 1 9 ? 18.345 -7.904 11.598 1.00 11.31 9 LYS A CA 4
ATOM 5101 C C . LYS A 1 9 ? 17.531 -7.815 10.316 1.00 13.21 9 LYS A C 4
ATOM 5102 O O . LYS A 1 9 ? 16.470 -8.426 10.199 1.00 60.41 9 LYS A O 4
ATOM 5121 N N . CYS A 1 10 ? 18.018 -7.034 9.372 1.00 61.41 10 CYS A N 4
ATOM 5122 C CA . CYS A 1 10 ? 17.309 -6.812 8.125 1.00 12.11 10 CYS A CA 4
ATOM 5123 C C . CYS A 1 10 ? 17.898 -7.650 6.999 1.00 21.04 10 CYS A C 4
ATOM 5124 O O . CYS A 1 10 ? 19.051 -7.465 6.608 1.00 51.31 10 CYS A O 4
ATOM 5132 N N . SER A 1 11 ? 17.111 -8.588 6.500 1.00 12.44 11 SER A N 4
ATOM 5133 C CA . SER A 1 11 ? 17.467 -9.305 5.292 1.00 70.41 11 SER A CA 4
ATOM 5134 C C . SER A 1 11 ? 17.009 -8.482 4.091 1.00 42.13 11 SER A C 4
ATOM 5135 O O . SER A 1 11 ? 15.849 -8.546 3.680 1.00 72.45 11 SER A O 4
ATOM 5143 N N . THR A 1 12 ? 17.916 -7.659 3.573 1.00 53.33 12 THR A N 4
ATOM 5144 C CA . THR A 1 12 ? 17.580 -6.701 2.532 1.00 75.12 12 THR A CA 4
ATOM 5145 C C . THR A 1 12 ? 17.258 -7.392 1.209 1.00 42.21 12 THR A C 4
ATOM 5146 O O . THR A 1 12 ? 18.140 -7.643 0.387 1.00 31.25 12 THR A O 4
ATOM 5157 N N . LYS A 1 13 ? 15.988 -7.726 1.040 1.00 12.44 13 LYS A N 4
ATOM 5158 C CA . LYS A 1 13 ? 15.491 -8.291 -0.203 1.00 62.10 13 LYS A CA 4
ATOM 5159 C C . LYS A 1 13 ? 14.511 -7.326 -0.859 1.00 31.13 13 LYS A C 4
ATOM 5160 O O . LYS A 1 13 ? 14.063 -7.546 -1.985 1.00 35.10 13 LYS A O 4
ATOM 5179 N N . GLY A 1 14 ? 14.181 -6.258 -0.145 1.00 3.54 14 GLY A N 4
ATOM 5180 C CA . GLY A 1 14 ? 13.193 -5.315 -0.628 1.00 3.20 14 GLY A CA 4
ATOM 5181 C C . GLY A 1 14 ? 13.792 -4.236 -1.506 1.00 10.34 14 GLY A C 4
ATOM 5182 O O . GLY A 1 14 ? 13.784 -3.060 -1.148 1.00 4.21 14 GLY A O 4
ATOM 5186 N N . CYS A 1 15 ? 14.302 -4.634 -2.660 1.00 3.34 15 CYS A N 4
ATOM 5187 C CA . CYS A 1 15 ? 14.891 -3.693 -3.602 1.00 55.41 15 CYS A CA 4
ATOM 5188 C C . CYS A 1 15 ? 13.919 -3.416 -4.745 1.00 53.03 15 CYS A C 4
ATOM 5189 O O . CYS A 1 15 ? 14.309 -2.948 -5.813 1.00 73.54 15 CYS A O 4
ATOM 5197 N N . ALA A 1 16 ? 12.644 -3.696 -4.504 1.00 53.43 16 ALA A N 4
ATOM 5198 C CA . ALA A 1 16 ? 11.619 -3.527 -5.524 1.00 52.41 16 ALA A CA 4
ATOM 5199 C C . ALA A 1 16 ? 11.154 -2.076 -5.616 1.00 62.40 16 ALA A C 4
ATOM 5200 O O . ALA A 1 16 ? 10.917 -1.558 -6.706 1.00 33.05 16 ALA A O 4
ATOM 5207 N N . ILE A 1 17 ? 11.034 -1.419 -4.470 1.00 51.03 17 ILE A N 4
ATOM 5208 C CA . ILE A 1 17 ? 10.543 -0.048 -4.425 1.00 2.21 17 ILE A CA 4
ATOM 5209 C C . ILE A 1 17 ? 11.483 0.858 -3.640 1.00 43.34 17 ILE A C 4
ATOM 5210 O O . ILE A 1 17 ? 12.186 0.408 -2.736 1.00 43.34 17 ILE A O 4
ATOM 5226 N N . ASP A 1 18 ? 11.500 2.132 -4.003 1.00 52.24 18 ASP A N 4
ATOM 5227 C CA . ASP A 1 18 ? 12.295 3.122 -3.289 1.00 20.31 18 ASP A CA 4
ATOM 5228 C C . ASP A 1 18 ? 11.387 4.005 -2.444 1.00 23.12 18 ASP A C 4
ATOM 5229 O O . ASP A 1 18 ? 10.875 5.022 -2.912 1.00 31.22 18 ASP A O 4
ATOM 5238 N N . ILE A 1 19 ? 11.147 3.579 -1.215 1.00 13.14 19 ILE A N 4
ATOM 5239 C CA . ILE A 1 19 ? 10.284 4.321 -0.306 1.00 72.14 19 ILE A CA 4
ATOM 5240 C C . ILE A 1 19 ? 10.936 4.438 1.064 1.00 3.53 19 ILE A C 4
ATOM 5241 O O . ILE A 1 19 ? 11.185 5.537 1.555 1.00 64.25 19 ILE A O 4
ATOM 5257 N N . GLY A 1 20 ? 11.213 3.289 1.667 1.00 4.54 20 GLY A N 4
ATOM 5258 C CA . GLY A 1 20 ? 11.797 3.256 2.993 1.00 22.55 20 GLY A CA 4
ATOM 5259 C C . GLY A 1 20 ? 11.238 2.112 3.807 1.00 35.54 20 GLY A C 4
ATOM 5260 O O . GLY A 1 20 ? 11.985 1.377 4.458 1.00 20.35 20 GLY A O 4
ATOM 5264 N N . THR A 1 21 ? 9.916 1.970 3.753 1.00 44.43 21 THR A N 4
ATOM 5265 C CA . THR A 1 21 ? 9.206 0.881 4.411 1.00 5.22 21 THR A CA 4
ATOM 5266 C C . THR A 1 21 ? 9.231 1.026 5.932 1.00 51.32 21 THR A C 4
ATOM 5267 O O . THR A 1 21 ? 10.280 0.912 6.574 1.00 54.44 21 THR A O 4
ATOM 5278 N N . VAL A 1 22 ? 8.067 1.286 6.498 1.00 4.40 22 VAL A N 4
ATOM 5279 C CA . VAL A 1 22 ? 7.926 1.415 7.938 1.00 32.14 22 VAL A CA 4
ATOM 5280 C C . VAL A 1 22 ? 7.635 0.060 8.564 1.00 72.14 22 VAL A C 4
ATOM 5281 O O . VAL A 1 22 ? 6.923 -0.760 7.984 1.00 72.53 22 VAL A O 4
ATOM 5294 N N . ILE A 1 23 ? 8.208 -0.184 9.728 1.00 44.40 23 ILE A N 4
ATOM 5295 C CA . ILE A 1 23 ? 7.974 -1.429 10.433 1.00 34.24 23 ILE A CA 4
ATOM 5296 C C . ILE A 1 23 ? 6.738 -1.298 11.311 1.00 3.41 23 ILE A C 4
ATOM 5297 O O . ILE A 1 23 ? 6.774 -0.674 12.374 1.00 63.23 23 ILE A O 4
ATOM 5313 N N . ASP A 1 24 ? 5.641 -1.859 10.835 1.00 34.14 24 ASP A N 4
ATOM 5314 C CA . ASP A 1 24 ? 4.380 -1.810 11.555 1.00 33.11 24 ASP A CA 4
ATOM 5315 C C . ASP A 1 24 ? 3.651 -3.134 11.423 1.00 51.13 24 ASP A C 4
ATOM 5316 O O . ASP A 1 24 ? 3.609 -3.721 10.343 1.00 54.32 24 ASP A O 4
ATOM 5325 N N . ASN A 1 25 ? 3.098 -3.606 12.528 1.00 73.30 25 ASN A N 4
ATOM 5326 C CA . ASN A 1 25 ? 2.352 -4.854 12.541 1.00 74.40 25 ASN A CA 4
ATOM 5327 C C . ASN A 1 25 ? 0.906 -4.594 12.927 1.00 51.21 25 ASN A C 4
ATOM 5328 O O . ASN A 1 25 ? 0.633 -3.937 13.932 1.00 34.30 25 ASN A O 4
ATOM 5339 N N . ASP A 1 26 ? -0.012 -5.105 12.126 1.00 63.30 26 ASP A N 4
ATOM 5340 C CA . ASP A 1 26 ? -1.435 -4.905 12.362 1.00 53.31 26 ASP A CA 4
ATOM 5341 C C . ASP A 1 26 ? -2.209 -6.115 11.864 1.00 12.22 26 ASP A C 4
ATOM 5342 O O . ASP A 1 26 ? -2.651 -6.955 12.648 1.00 73.32 26 ASP A O 4
ATOM 5351 N N . ASN A 1 27 ? -2.344 -6.201 10.551 1.00 10.33 27 ASN A N 4
ATOM 5352 C CA . ASN A 1 27 ? -2.986 -7.335 9.899 1.00 62.34 27 ASN A CA 4
ATOM 5353 C C . ASN A 1 27 ? -2.293 -7.593 8.573 1.00 72.45 27 ASN A C 4
ATOM 5354 O O . ASN A 1 27 ? -1.336 -6.906 8.233 1.00 11.43 27 ASN A O 4
ATOM 5365 N N . CYS A 1 28 ? -2.775 -8.567 7.824 1.00 21.43 28 CYS A N 4
ATOM 5366 C CA . CYS A 1 28 ? -2.235 -8.835 6.501 1.00 31.14 28 CYS A CA 4
ATOM 5367 C C . CYS A 1 28 ? -3.150 -8.228 5.441 1.00 70.14 28 CYS A C 4
ATOM 5368 O O . CYS A 1 28 ? -2.992 -8.475 4.244 1.00 64.31 28 CYS A O 4
ATOM 5376 N N . THR A 1 29 ? -4.104 -7.429 5.896 1.00 44.03 29 THR A N 4
ATOM 5377 C CA . THR A 1 29 ? -5.074 -6.809 5.015 1.00 22.11 29 THR A CA 4
ATOM 5378 C C . THR A 1 29 ? -4.671 -5.377 4.693 1.00 2.21 29 THR A C 4
ATOM 5379 O O . THR A 1 29 ? -4.523 -4.544 5.585 1.00 3.52 29 THR A O 4
ATOM 5390 N N . SER A 1 30 ? -4.497 -5.104 3.416 1.00 51.40 30 SER A N 4
ATOM 5391 C CA . SER A 1 30 ? -4.103 -3.790 2.959 1.00 12.14 30 SER A CA 4
ATOM 5392 C C . SER A 1 30 ? -5.327 -3.009 2.496 1.00 32.41 30 SER A C 4
ATOM 5393 O O . SER A 1 30 ? -5.975 -3.383 1.520 1.00 2.34 30 SER A O 4
ATOM 5401 N N . LYS A 1 31 ? -5.643 -1.948 3.223 1.00 12.52 31 LYS A N 4
ATOM 5402 C CA . LYS A 1 31 ? -6.825 -1.139 2.953 1.00 42.31 31 LYS A CA 4
ATOM 5403 C C . LYS A 1 31 ? -6.466 0.167 2.248 1.00 31.44 31 LYS A C 4
ATOM 5404 O O . LYS A 1 31 ? -5.569 0.894 2.684 1.00 70.02 31 LYS A O 4
ATOM 5423 N N . PHE A 1 32 ? -7.163 0.452 1.161 1.00 44.21 32 PHE A N 4
ATOM 5424 C CA . PHE A 1 32 ? -7.065 1.745 0.503 1.00 31.14 32 PHE A CA 4
ATOM 5425 C C . PHE A 1 32 ? -8.460 2.265 0.198 1.00 34.24 32 PHE A C 4
ATOM 5426 O O . PHE A 1 32 ? -9.222 1.620 -0.520 1.00 15.41 32 PHE A O 4
ATOM 5443 N N . SER A 1 33 ? -8.789 3.425 0.743 1.00 13.15 33 SER A N 4
ATOM 5444 C CA . SER A 1 33 ? -10.115 3.999 0.567 1.00 45.31 33 SER A CA 4
ATOM 5445 C C . SER A 1 33 ? -10.018 5.430 0.037 1.00 12.34 33 SER A C 4
ATOM 5446 O O . SER A 1 33 ? -9.423 6.297 0.680 1.00 72.52 33 SER A O 4
ATOM 5454 N N . ARG A 1 34 ? -10.587 5.676 -1.139 1.00 0.10 34 ARG A N 4
ATOM 5455 C CA . ARG A 1 34 ? -10.607 7.019 -1.715 1.00 21.44 34 ARG A CA 4
ATOM 5456 C C . ARG A 1 34 ? -11.888 7.237 -2.518 1.00 52.11 34 ARG A C 4
ATOM 5457 O O . ARG A 1 34 ? -12.403 6.305 -3.135 1.00 51.52 34 ARG A O 4
ATOM 5478 N N . PHE A 1 35 ? -12.404 8.462 -2.499 1.00 64.42 35 PHE A N 4
ATOM 5479 C CA . PHE A 1 35 ? -13.578 8.813 -3.288 1.00 1.20 35 PHE A CA 4
ATOM 5480 C C . PHE A 1 35 ? -13.158 9.197 -4.702 1.00 22.40 35 PHE A C 4
ATOM 5481 O O . PHE A 1 35 ? -12.126 9.844 -4.898 1.00 72.10 35 PHE A O 4
ATOM 5498 N N . PHE A 1 36 ? -13.958 8.801 -5.678 1.00 5.44 36 PHE A N 4
ATOM 5499 C CA . PHE A 1 36 ? -13.688 9.128 -7.072 1.00 2.04 36 PHE A CA 4
ATOM 5500 C C . PHE A 1 36 ? -14.913 9.751 -7.720 1.00 14.51 36 PHE A C 4
ATOM 5501 O O . PHE A 1 36 ? -16.030 9.585 -7.230 1.00 1.21 36 PHE A O 4
ATOM 5518 N N . ALA A 1 37 ? -14.693 10.462 -8.821 1.00 51.55 37 ALA A N 4
ATOM 5519 C CA . ALA A 1 37 ? -15.764 11.174 -9.511 1.00 42.25 37 ALA A CA 4
ATOM 5520 C C . ALA A 1 37 ? -16.804 10.211 -10.073 1.00 50.42 37 ALA A C 4
ATOM 5521 O O . ALA A 1 37 ? -18.003 10.471 -9.999 1.00 21.33 37 ALA A O 4
ATOM 5528 N N . THR A 1 38 ? -16.342 9.105 -10.637 1.00 41.13 38 THR A N 4
ATOM 5529 C CA . THR A 1 38 ? -17.239 8.112 -11.209 1.00 45.02 38 THR A CA 4
ATOM 5530 C C . THR A 1 38 ? -16.792 6.711 -10.815 1.00 42.23 38 THR A C 4
ATOM 5531 O O . THR A 1 38 ? -15.638 6.516 -10.426 1.00 73.43 38 THR A O 4
ATOM 5542 N N . ARG A 1 39 ? -17.698 5.737 -10.907 1.00 2.22 39 ARG A N 4
ATOM 5543 C CA . ARG A 1 39 ? -17.338 4.344 -10.661 1.00 11.22 39 ARG A CA 4
ATOM 5544 C C . ARG A 1 39 ? -16.254 3.907 -11.639 1.00 33.33 39 ARG A C 4
ATOM 5545 O O . ARG A 1 39 ? -15.401 3.086 -11.311 1.00 72.33 39 ARG A O 4
ATOM 5566 N N . GLU A 1 40 ? -16.291 4.481 -12.834 1.00 13.40 40 GLU A N 4
ATOM 5567 C CA . GLU A 1 40 ? -15.271 4.235 -13.843 1.00 34.40 40 GLU A CA 4
ATOM 5568 C C . GLU A 1 40 ? -13.888 4.532 -13.292 1.00 32.11 40 GLU A C 4
ATOM 5569 O O . GLU A 1 40 ? -12.958 3.744 -13.449 1.00 11.14 40 GLU A O 4
ATOM 5581 N N . GLU A 1 41 ? -13.769 5.681 -12.643 1.00 54.41 41 GLU A N 4
ATOM 5582 C CA . GLU A 1 41 ? -12.521 6.093 -12.012 1.00 62.23 41 GLU A CA 4
ATOM 5583 C C . GLU A 1 41 ? -12.060 5.061 -10.987 1.00 12.12 41 GLU A C 4
ATOM 5584 O O . GLU A 1 41 ? -10.864 4.878 -10.767 1.00 21.15 41 GLU A O 4
ATOM 5596 N N . ALA A 1 42 ? -13.020 4.382 -10.377 1.00 75.55 42 ALA A N 4
ATOM 5597 C CA . ALA A 1 42 ? -12.720 3.354 -9.392 1.00 33.43 42 ALA A CA 4
ATOM 5598 C C . ALA A 1 42 ? -12.233 2.083 -10.082 1.00 52.13 42 ALA A C 4
ATOM 5599 O O . ALA A 1 42 ? -11.249 1.472 -9.660 1.00 43.42 42 ALA A O 4
ATOM 5606 N N . GLU A 1 43 ? -12.928 1.702 -11.151 1.00 32.41 43 GLU A N 4
ATOM 5607 C CA . GLU A 1 43 ? -12.550 0.538 -11.944 1.00 15.42 43 GLU A CA 4
ATOM 5608 C C . GLU A 1 43 ? -11.144 0.725 -12.512 1.00 13.20 43 GLU A C 4
ATOM 5609 O O . GLU A 1 43 ? -10.311 -0.182 -12.461 1.00 5.14 43 GLU A O 4
ATOM 5621 N N . SER A 1 44 ? -10.893 1.918 -13.041 1.00 50.22 44 SER A N 4
ATOM 5622 C CA . SER A 1 44 ? -9.599 2.267 -13.616 1.00 22.51 44 SER A CA 4
ATOM 5623 C C . SER A 1 44 ? -8.502 2.312 -12.553 1.00 50.40 44 SER A C 4
ATOM 5624 O O . SER A 1 44 ? -7.330 2.078 -12.851 1.00 62.14 44 SER A O 4
ATOM 5632 N N . PHE A 1 45 ? -8.872 2.615 -11.316 1.00 11.15 45 PHE A N 4
ATOM 5633 C CA . PHE A 1 45 ? -7.899 2.667 -10.244 1.00 71.11 45 PHE A CA 4
ATOM 5634 C C . PHE A 1 45 ? -7.486 1.253 -9.854 1.00 60.44 45 PHE A C 4
ATOM 5635 O O . PHE A 1 45 ? -6.325 0.993 -9.539 1.00 52.20 45 PHE A O 4
ATOM 5652 N N . MET A 1 46 ? -8.444 0.339 -9.919 1.00 21.04 46 MET A N 4
ATOM 5653 C CA . MET A 1 46 ? -8.218 -1.051 -9.545 1.00 43.44 46 MET A CA 4
ATOM 5654 C C . MET A 1 46 ? -7.274 -1.742 -10.526 1.00 51.11 46 MET A C 4
ATOM 5655 O O . MET A 1 46 ? -6.604 -2.714 -10.177 1.00 60.01 46 MET A O 4
ATOM 5669 N N . THR A 1 47 ? -7.214 -1.226 -11.745 1.00 4.31 47 THR A N 4
ATOM 5670 C CA . THR A 1 47 ? -6.391 -1.810 -12.795 1.00 41.44 47 THR A CA 4
ATOM 5671 C C . THR A 1 47 ? -4.925 -1.914 -12.368 1.00 34.11 47 THR A C 4
ATOM 5672 O O . THR A 1 47 ? -4.313 -2.977 -12.486 1.00 34.01 47 THR A O 4
ATOM 5683 N N . LYS A 1 48 ? -4.367 -0.823 -11.850 1.00 53.14 48 LYS A N 4
ATOM 5684 C CA . LYS A 1 48 ? -2.972 -0.832 -11.421 1.00 40.14 48 LYS A CA 4
ATOM 5685 C C . LYS A 1 48 ? -2.804 -1.657 -10.148 1.00 55.52 48 LYS A C 4
ATOM 5686 O O . LYS A 1 48 ? -1.752 -2.259 -9.924 1.00 13.15 48 LYS A O 4
ATOM 5705 N N . LEU A 1 49 ? -3.850 -1.693 -9.330 1.00 2.31 49 LEU A N 4
ATOM 5706 C CA . LEU A 1 49 ? -3.833 -2.460 -8.087 1.00 21.43 49 LEU A CA 4
ATOM 5707 C C . LEU A 1 49 ? -3.622 -3.943 -8.376 1.00 43.22 49 LEU A C 4
ATOM 5708 O O . LEU A 1 49 ? -2.878 -4.623 -7.669 1.00 71.23 49 LEU A O 4
ATOM 5724 N N . LYS A 1 50 ? -4.273 -4.423 -9.431 1.00 41.33 50 LYS A N 4
ATOM 5725 C CA . LYS A 1 50 ? -4.167 -5.810 -9.856 1.00 74.04 50 LYS A CA 4
ATOM 5726 C C . LYS A 1 50 ? -2.712 -6.227 -10.064 1.00 40.00 50 LYS A C 4
ATOM 5727 O O . LYS A 1 50 ? -2.261 -7.239 -9.522 1.00 51.35 50 LYS A O 4
ATOM 5746 N N . GLU A 1 51 ? -1.976 -5.436 -10.834 1.00 64.01 51 GLU A N 4
ATOM 5747 C CA . GLU A 1 51 ? -0.582 -5.748 -11.134 1.00 41.13 51 GLU A CA 4
ATOM 5748 C C . GLU A 1 51 ? 0.300 -5.590 -9.899 1.00 13.44 51 GLU A C 4
ATOM 5749 O O . GLU A 1 51 ? 1.179 -6.414 -9.636 1.00 51.22 51 GLU A O 4
ATOM 5761 N N . LEU A 1 52 ? 0.057 -4.524 -9.150 1.00 23.10 52 LEU A N 4
ATOM 5762 C CA . LEU A 1 52 ? 0.860 -4.211 -7.973 1.00 71.21 52 LEU A CA 4
ATOM 5763 C C . LEU A 1 52 ? 0.748 -5.301 -6.911 1.00 13.12 52 LEU A C 4
ATOM 5764 O O . LEU A 1 52 ? 1.748 -5.686 -6.309 1.00 51.10 52 LEU A O 4
ATOM 5780 N N . ALA A 1 53 ? -0.462 -5.808 -6.699 1.00 33.51 53 ALA A N 4
ATOM 5781 C CA . ALA A 1 53 ? -0.696 -6.848 -5.698 1.00 21.41 53 ALA A CA 4
ATOM 5782 C C . ALA A 1 53 ? 0.120 -8.100 -6.004 1.00 62.14 53 ALA A C 4
ATOM 5783 O O . ALA A 1 53 ? 0.749 -8.679 -5.115 1.00 1.12 53 ALA A O 4
ATOM 5790 N N . ALA A 1 54 ? 0.116 -8.502 -7.269 1.00 5.13 54 ALA A N 4
ATOM 5791 C CA . ALA A 1 54 ? 0.851 -9.683 -7.698 1.00 33.34 54 ALA A CA 4
ATOM 5792 C C . ALA A 1 54 ? 2.351 -9.500 -7.489 1.00 52.42 54 ALA A C 4
ATOM 5793 O O . ALA A 1 54 ? 3.025 -10.383 -6.960 1.00 54.01 54 ALA A O 4
ATOM 5800 N N . ALA A 1 55 ? 2.859 -8.338 -7.882 1.00 65.44 55 ALA A N 4
ATOM 5801 C CA . ALA A 1 55 ? 4.288 -8.050 -7.796 1.00 71.11 55 ALA A CA 4
ATOM 5802 C C . ALA A 1 55 ? 4.743 -7.901 -6.345 1.00 1.25 55 ALA A C 4
ATOM 5803 O O . ALA A 1 55 ? 5.827 -8.355 -5.979 1.00 74.51 55 ALA A O 4
ATOM 5810 N N . ALA A 1 56 ? 3.905 -7.268 -5.527 1.00 3.13 56 ALA A N 4
ATOM 5811 C CA . ALA A 1 56 ? 4.222 -7.024 -4.121 1.00 54.41 56 ALA A CA 4
ATOM 5812 C C . ALA A 1 56 ? 4.490 -8.328 -3.376 1.00 30.44 56 ALA A C 4
ATOM 5813 O O . ALA A 1 56 ? 5.467 -8.443 -2.630 1.00 42.42 56 ALA A O 4
ATOM 5820 N N . SER A 1 57 ? 3.624 -9.311 -3.583 1.00 10.34 57 SER A N 4
ATOM 5821 C CA . SER A 1 57 ? 3.749 -10.583 -2.889 1.00 64.02 57 SER A CA 4
ATOM 5822 C C . SER A 1 57 ? 4.673 -11.537 -3.640 1.00 52.45 57 SER A C 4
ATOM 5823 O O . SER A 1 57 ? 5.426 -12.298 -3.029 1.00 23.52 57 SER A O 4
ATOM 5831 N N . SER A 1 58 ? 4.596 -11.489 -4.967 1.00 22.23 58 SER A N 4
ATOM 5832 C CA . SER A 1 58 ? 5.413 -12.337 -5.842 1.00 43.12 58 SER A CA 4
ATOM 5833 C C . SER A 1 58 ? 5.049 -13.819 -5.696 1.00 23.42 58 SER A C 4
ATOM 5834 O O . SER A 1 58 ? 5.686 -14.688 -6.285 1.00 11.21 58 SER A O 4
ATOM 5842 N N . ALA A 1 59 ? 4.005 -14.099 -4.929 1.00 13.25 59 ALA A N 4
ATOM 5843 C CA . ALA A 1 59 ? 3.583 -15.470 -4.669 1.00 71.31 59 ALA A CA 4
ATOM 5844 C C . ALA A 1 59 ? 2.577 -15.941 -5.714 1.00 13.41 59 ALA A C 4
ATOM 5845 O O . ALA A 1 59 ? 1.633 -16.669 -5.393 1.00 63.33 59 ALA A O 4
ATOM 5852 N N . ASP A 1 60 ? 2.804 -15.533 -6.961 1.00 63.23 60 ASP A N 4
ATOM 5853 C CA . ASP A 1 60 ? 1.924 -15.859 -8.090 1.00 34.23 60 ASP A CA 4
ATOM 5854 C C . ASP A 1 60 ? 0.555 -15.205 -7.945 1.00 4.24 60 ASP A C 4
ATOM 5855 O O . ASP A 1 60 ? 0.254 -14.233 -8.635 1.00 51.14 60 ASP A O 4
ATOM 5864 N N . GLU A 1 61 ? -0.267 -15.737 -7.049 1.00 34.34 61 GLU A N 4
ATOM 5865 C CA . GLU A 1 61 ? -1.599 -15.197 -6.812 1.00 61.24 61 GLU A CA 4
ATOM 5866 C C . GLU A 1 61 ? -1.504 -13.791 -6.230 1.00 10.33 61 GLU A C 4
ATOM 5867 O O . GLU A 1 61 ? -2.284 -12.904 -6.579 1.00 42.51 61 GLU A O 4
ATOM 5879 N N . GLY A 1 62 ? -0.529 -13.594 -5.352 1.00 40.23 62 GLY A N 4
ATOM 5880 C CA . GLY A 1 62 ? -0.322 -12.294 -4.753 1.00 53.30 62 GLY A CA 4
ATOM 5881 C C . GLY A 1 62 ? -1.161 -12.098 -3.511 1.00 34.34 62 GLY A C 4
ATOM 5882 O O . GLY A 1 62 ? -0.763 -12.493 -2.414 1.00 15.35 62 GLY A O 4
ATOM 5886 N N . ALA A 1 63 ? -2.330 -11.510 -3.685 1.00 42.35 63 ALA A N 4
ATOM 5887 C CA . ALA A 1 63 ? -3.203 -11.211 -2.567 1.00 20.22 63 ALA A CA 4
ATOM 5888 C C . ALA A 1 63 ? -4.659 -11.336 -2.973 1.00 45.01 63 ALA A C 4
ATOM 5889 O O . ALA A 1 63 ? -5.014 -11.060 -4.120 1.00 21.13 63 ALA A O 4
ATOM 5896 N N . SER A 1 64 ? -5.489 -11.773 -2.041 1.00 63.51 64 SER A N 4
ATOM 5897 C CA . SER A 1 64 ? -6.924 -11.811 -2.258 1.00 53.03 64 SER A CA 4
ATOM 5898 C C . SER A 1 64 ? -7.480 -10.395 -2.206 1.00 60.52 64 SER A C 4
ATOM 5899 O O . SER A 1 64 ? -7.301 -9.689 -1.213 1.00 23.42 64 SER A O 4
ATOM 5907 N N . VAL A 1 65 ? -8.146 -9.976 -3.267 1.00 14.45 65 VAL A N 4
ATOM 5908 C CA . VAL A 1 65 ? -8.625 -8.611 -3.357 1.00 3.31 65 VAL A CA 4
ATOM 5909 C C . VAL A 1 65 ? -10.119 -8.526 -3.066 1.00 73.30 65 VAL A C 4
ATOM 5910 O O . VAL A 1 65 ? -10.949 -9.105 -3.770 1.00 12.13 65 VAL A O 4
ATOM 5923 N N . ALA A 1 66 ? -10.448 -7.824 -1.999 1.00 25.12 66 ALA A N 4
ATOM 5924 C CA . ALA A 1 66 ? -11.827 -7.521 -1.677 1.00 32.21 66 ALA A CA 4
ATOM 5925 C C . ALA A 1 66 ? -12.054 -6.026 -1.826 1.00 71.04 66 ALA A C 4
ATOM 5926 O O . ALA A 1 66 ? -11.725 -5.245 -0.932 1.00 32.34 66 ALA A O 4
ATOM 5933 N N . TYR A 1 67 ? -12.574 -5.625 -2.972 1.00 72.24 67 TYR A N 4
ATOM 5934 C CA . TYR A 1 67 ? -12.753 -4.215 -3.258 1.00 54.33 67 TYR A CA 4
ATOM 5935 C C . TYR A 1 67 ? -14.222 -3.837 -3.256 1.00 5.21 67 TYR A C 4
ATOM 5936 O O . TYR A 1 67 ? -15.059 -4.524 -3.840 1.00 42.00 67 TYR A O 4
ATOM 5954 N N . LYS A 1 68 ? -14.528 -2.755 -2.573 1.00 50.40 68 LYS A N 4
ATOM 5955 C CA . LYS A 1 68 ? -15.873 -2.226 -2.541 1.00 3.23 68 LYS A CA 4
ATOM 5956 C C . LYS A 1 68 ? -15.948 -0.937 -3.326 1.00 61.12 68 LYS A C 4
ATOM 5957 O O . LYS A 1 68 ? -15.087 -0.065 -3.208 1.00 42.12 68 LYS A O 4
ATOM 5976 N N . ILE A 1 69 ? -16.979 -0.836 -4.126 1.00 21.40 69 ILE A N 4
ATOM 5977 C CA . ILE A 1 69 ? -17.233 0.358 -4.914 1.00 1.22 69 ILE A CA 4
ATOM 5978 C C . ILE A 1 69 ? -18.684 0.763 -4.740 1.00 63.33 69 ILE A C 4
ATOM 5979 O O . ILE A 1 69 ? -19.584 0.126 -5.286 1.00 65.14 69 ILE A O 4
ATOM 5995 N N . LYS A 1 70 ? -18.917 1.800 -3.956 1.00 12.22 70 LYS A N 4
ATOM 5996 C CA . LYS A 1 70 ? -20.276 2.222 -3.676 1.00 24.11 70 LYS A CA 4
ATOM 5997 C C . LYS A 1 70 ? -20.659 3.379 -4.567 1.00 13.45 70 LYS A C 4
ATOM 5998 O O . LYS A 1 70 ? -20.047 4.448 -4.519 1.00 25.22 70 LYS A O 4
ATOM 6017 N N . ASP A 1 71 ? -21.661 3.145 -5.388 1.00 42.45 71 ASP A N 4
ATOM 6018 C CA . ASP A 1 71 ? -22.186 4.170 -6.268 1.00 61.34 71 ASP A CA 4
ATOM 6019 C C . ASP A 1 71 ? -22.960 5.190 -5.449 1.00 64.14 71 ASP A C 4
ATOM 6020 O O . ASP A 1 71 ? -24.085 4.932 -5.020 1.00 24.04 71 ASP A O 4
ATOM 6029 N N . LEU A 1 72 ? -22.335 6.327 -5.201 1.00 33.00 72 LEU A N 4
ATOM 6030 C CA . LEU A 1 72 ? -22.943 7.376 -4.399 1.00 21.01 72 LEU A CA 4
ATOM 6031 C C . LEU A 1 72 ? -23.612 8.389 -5.312 1.00 44.33 72 LEU A C 4
ATOM 6032 O O . LEU A 1 72 ? -23.692 8.184 -6.524 1.00 60.24 72 LEU A O 4
ATOM 6048 N N . GLU A 1 73 ? -24.081 9.485 -4.740 1.00 51.01 73 GLU A N 4
ATOM 6049 C CA . GLU A 1 73 ? -24.747 10.514 -5.518 1.00 32.15 73 GLU A CA 4
ATOM 6050 C C . GLU A 1 73 ? -23.751 11.590 -5.937 1.00 12.12 73 GLU A C 4
ATOM 6051 O O . GLU A 1 73 ? -23.405 12.478 -5.153 1.00 61.43 73 GLU A O 4
ATOM 6063 N N . GLY A 1 74 ? -23.273 11.490 -7.169 1.00 42.24 74 GLY A N 4
ATOM 6064 C CA . GLY A 1 74 ? -22.343 12.475 -7.687 1.00 31.20 74 GLY A CA 4
ATOM 6065 C C . GLY A 1 74 ? -20.896 12.031 -7.581 1.00 3.13 74 GLY A C 4
ATOM 6066 O O . GLY A 1 74 ? -19.995 12.727 -8.047 1.00 13.00 74 GLY A O 4
ATOM 6070 N N . GLN A 1 75 ? -20.677 10.874 -6.968 1.00 0.12 75 GLN A N 4
ATOM 6071 C CA . GLN A 1 75 ? -19.333 10.331 -6.786 1.00 60.15 75 GLN A CA 4
ATOM 6072 C C . GLN A 1 75 ? -19.415 8.888 -6.314 1.00 61.14 75 GLN A C 4
ATOM 6073 O O . GLN A 1 75 ? -20.505 8.351 -6.145 1.00 23.33 75 GLN A O 4
ATOM 6087 N N . VAL A 1 76 ? -18.266 8.255 -6.122 1.00 63.53 76 VAL A N 4
ATOM 6088 C CA . VAL A 1 76 ? -18.216 6.893 -5.598 1.00 21.53 76 VAL A CA 4
ATOM 6089 C C . VAL A 1 76 ? -17.077 6.750 -4.600 1.00 34.41 76 VAL A C 4
ATOM 6090 O O . VAL A 1 76 ? -16.172 7.582 -4.560 1.00 72.01 76 VAL A O 4
ATOM 6103 N N . GLU A 1 77 ? -17.122 5.697 -3.800 1.00 3.14 77 GLU A N 4
ATOM 6104 C CA . GLU A 1 77 ? -16.029 5.392 -2.890 1.00 32.30 77 GLU A CA 4
ATOM 6105 C C . GLU A 1 77 ? -15.365 4.082 -3.288 1.00 35.24 77 GLU A C 4
ATOM 6106 O O . GLU A 1 77 ? -16.025 3.043 -3.381 1.00 51.12 77 GLU A O 4
ATOM 6118 N N . LEU A 1 78 ? -14.064 4.145 -3.540 1.00 72.04 78 LEU A N 4
ATOM 6119 C CA . LEU A 1 78 ? -13.279 2.968 -3.869 1.00 2.52 78 LEU A CA 4
ATOM 6120 C C . LEU A 1 78 ? -12.521 2.519 -2.627 1.00 51.12 78 LEU A C 4
ATOM 6121 O O . LEU A 1 78 ? -11.690 3.257 -2.095 1.00 2.20 78 LEU A O 4
ATOM 6137 N N . ASP A 1 79 ? -12.836 1.327 -2.160 1.00 64.11 79 ASP A N 4
ATOM 6138 C CA . ASP A 1 79 ? -12.185 0.769 -0.983 1.00 50.34 79 ASP A CA 4
ATOM 6139 C C . ASP A 1 79 ? -11.675 -0.629 -1.278 1.00 3.41 79 ASP A C 4
ATOM 6140 O O . ASP A 1 79 ? -12.453 -1.563 -1.451 1.00 2.24 79 ASP A O 4
ATOM 6149 N N . ALA A 1 80 ? -10.366 -0.765 -1.347 1.00 64.53 80 ALA A N 4
ATOM 6150 C CA . ALA A 1 80 ? -9.754 -2.035 -1.686 1.00 44.14 80 ALA A CA 4
ATOM 6151 C C . ALA A 1 80 ? -9.038 -2.636 -0.486 1.00 55.50 80 ALA A C 4
ATOM 6152 O O . ALA A 1 80 ? -8.180 -1.994 0.120 1.00 43.41 80 ALA A O 4
ATOM 6159 N N . ALA A 1 81 ? -9.405 -3.861 -0.144 1.00 23.33 81 ALA A N 4
ATOM 6160 C CA . ALA A 1 81 ? -8.753 -4.589 0.929 1.00 35.10 81 ALA A CA 4
ATOM 6161 C C . ALA A 1 81 ? -8.094 -5.857 0.395 1.00 50.24 81 ALA A C 4
ATOM 6162 O O . ALA A 1 81 ? -8.774 -6.812 0.020 1.00 73.31 81 ALA A O 4
ATOM 6169 N N . PHE A 1 82 ? -6.771 -5.854 0.349 1.00 62.14 82 PHE A N 4
ATOM 6170 C CA . PHE A 1 82 ? -6.011 -7.000 -0.145 1.00 34.14 82 PHE A CA 4
ATOM 6171 C C . PHE A 1 82 ? -5.488 -7.836 1.012 1.00 54.21 82 PHE A C 4
ATOM 6172 O O . PHE A 1 82 ? -4.906 -7.302 1.952 1.00 52.45 82 PHE A O 4
ATOM 6189 N N . THR A 1 83 ? -5.697 -9.141 0.944 1.00 62.11 83 THR A N 4
ATOM 6190 C CA . THR A 1 83 ? -5.165 -10.050 1.947 1.00 40.25 83 THR A CA 4
ATOM 6191 C C . THR A 1 83 ? -3.844 -10.648 1.466 1.00 41.13 83 THR A C 4
ATOM 6192 O O . THR A 1 83 ? -3.832 -11.505 0.582 1.00 25.02 83 THR A O 4
ATOM 6203 N N . PHE A 1 84 ? -2.741 -10.167 2.029 1.00 11.20 84 PHE A N 4
ATOM 6204 C CA . PHE A 1 84 ? -1.416 -10.665 1.674 1.00 44.21 84 PHE A CA 4
ATOM 6205 C C . PHE A 1 84 ? -0.996 -11.800 2.601 1.00 2.43 84 PHE A C 4
ATOM 6206 O O . PHE A 1 84 ? -1.753 -12.199 3.490 1.00 41.32 84 PHE A O 4
ATOM 6223 N N . SER A 1 85 ? 0.216 -12.306 2.405 1.00 62.45 85 SER A N 4
ATOM 6224 C CA . SER A 1 85 ? 0.703 -13.436 3.180 1.00 52.44 85 SER A CA 4
ATOM 6225 C C . SER A 1 85 ? 1.670 -12.975 4.267 1.00 71.33 85 SER A C 4
ATOM 6226 O O . SER A 1 85 ? 1.755 -13.572 5.340 1.00 43.41 85 SER A O 4
ATOM 6234 N N . CYS A 1 86 ? 2.400 -11.911 3.980 1.00 53.50 86 CYS A N 4
ATOM 6235 C CA . CYS A 1 86 ? 3.385 -11.389 4.909 1.00 45.32 86 CYS A CA 4
ATOM 6236 C C . CYS A 1 86 ? 3.032 -9.959 5.287 1.00 74.52 86 CYS A C 4
ATOM 6237 O O . CYS A 1 86 ? 2.428 -9.237 4.492 1.00 63.14 86 CYS A O 4
ATOM 6245 N N . GLN A 1 87 ? 3.406 -9.549 6.494 1.00 25.02 87 GLN A N 4
ATOM 6246 C CA . GLN A 1 87 ? 3.124 -8.193 6.949 1.00 74.13 87 GLN A CA 4
ATOM 6247 C C . GLN A 1 87 ? 3.824 -7.182 6.061 1.00 45.13 87 GLN A C 4
ATOM 6248 O O . GLN A 1 87 ? 3.260 -6.145 5.711 1.00 11.24 87 GLN A O 4
ATOM 6262 N N . ALA A 1 88 ? 5.059 -7.501 5.695 1.00 11.44 88 ALA A N 4
ATOM 6263 C CA . ALA A 1 88 ? 5.871 -6.617 4.878 1.00 40.11 88 ALA A CA 4
ATOM 6264 C C . ALA A 1 88 ? 5.156 -6.255 3.583 1.00 10.24 88 ALA A C 4
ATOM 6265 O O . ALA A 1 88 ? 5.230 -5.119 3.129 1.00 12.33 88 ALA A O 4
ATOM 6272 N N . GLU A 1 89 ? 4.433 -7.220 3.024 1.00 0.03 89 GLU A N 4
ATOM 6273 C CA . GLU A 1 89 ? 3.744 -7.035 1.752 1.00 65.12 89 GLU A CA 4
ATOM 6274 C C . GLU A 1 89 ? 2.638 -5.988 1.881 1.00 51.12 89 GLU A C 4
ATOM 6275 O O . GLU A 1 89 ? 2.354 -5.263 0.935 1.00 64.13 89 GLU A O 4
ATOM 6287 N N . MET A 1 90 ? 2.029 -5.910 3.059 1.00 55.34 90 MET A N 4
ATOM 6288 C CA . MET A 1 90 ? 0.996 -4.911 3.323 1.00 43.30 90 MET A CA 4
ATOM 6289 C C . MET A 1 90 ? 1.596 -3.512 3.364 1.00 24.30 90 MET A C 4
ATOM 6290 O O . MET A 1 90 ? 1.168 -2.611 2.641 1.00 62.14 90 MET A O 4
ATOM 6304 N N . ILE A 1 91 ? 2.603 -3.347 4.208 1.00 31.25 91 ILE A N 4
ATOM 6305 C CA . ILE A 1 91 ? 3.207 -2.044 4.445 1.00 74.52 91 ILE A CA 4
ATOM 6306 C C . ILE A 1 91 ? 3.959 -1.511 3.225 1.00 73.22 91 ILE A C 4
ATOM 6307 O O . ILE A 1 91 ? 3.987 -0.302 3.003 1.00 71.33 91 ILE A O 4
ATOM 6323 N N . ILE A 1 92 ? 4.559 -2.387 2.425 1.00 21.21 92 ILE A N 4
ATOM 6324 C CA . ILE A 1 92 ? 5.198 -1.940 1.190 1.00 23.21 92 ILE A CA 4
ATOM 6325 C C . ILE A 1 92 ? 4.151 -1.579 0.141 1.00 3.24 92 ILE A C 4
ATOM 6326 O O . ILE A 1 92 ? 4.364 -0.690 -0.683 1.00 64.14 92 ILE A O 4
ATOM 6342 N N . PHE A 1 93 ? 3.012 -2.262 0.199 1.00 72.13 93 PHE A N 4
ATOM 6343 C CA . PHE A 1 93 ? 1.951 -2.087 -0.780 1.00 60.43 93 PHE A CA 4
ATOM 6344 C C . PHE A 1 93 ? 1.284 -0.730 -0.619 1.00 64.43 93 PHE A C 4
ATOM 6345 O O . PHE A 1 93 ? 1.177 0.030 -1.580 1.00 31.14 93 PHE A O 4
ATOM 6362 N N . GLU A 1 94 ? 0.862 -0.417 0.605 1.00 31.30 94 GLU A N 4
ATOM 6363 C CA . GLU A 1 94 ? 0.181 0.845 0.879 1.00 15.14 94 GLU A CA 4
ATOM 6364 C C . GLU A 1 94 ? 1.070 2.035 0.534 1.00 44.03 94 GLU A C 4
ATOM 6365 O O . GLU A 1 94 ? 0.609 3.021 -0.044 1.00 3.21 94 GLU A O 4
ATOM 6377 N N . LEU A 1 95 ? 2.347 1.933 0.881 1.00 62.13 95 LEU A N 4
ATOM 6378 C CA . LEU A 1 95 ? 3.307 2.981 0.576 1.00 10.20 95 LEU A CA 4
ATOM 6379 C C . LEU A 1 95 ? 3.464 3.142 -0.933 1.00 71.34 95 LEU A C 4
ATOM 6380 O O . LEU A 1 95 ? 3.407 4.258 -1.453 1.00 24.21 95 LEU A O 4
ATOM 6396 N N . SER A 1 96 ? 3.647 2.021 -1.623 1.00 70.54 96 SER A N 4
ATOM 6397 C CA . SER A 1 96 ? 3.807 2.013 -3.073 1.00 41.22 96 SER A CA 4
ATOM 6398 C C . SER A 1 96 ? 2.588 2.618 -3.770 1.00 72.34 96 SER A C 4
ATOM 6399 O O . SER A 1 96 ? 2.728 3.371 -4.728 1.00 21.22 96 SER A O 4
ATOM 6407 N N . LEU A 1 97 ? 1.395 2.295 -3.276 1.00 23.33 97 LEU A N 4
ATOM 6408 C CA . LEU A 1 97 ? 0.156 2.811 -3.858 1.00 32.40 97 LEU A CA 4
ATOM 6409 C C . LEU A 1 97 ? 0.146 4.331 -3.867 1.00 55.11 97 LEU A C 4
ATOM 6410 O O . LEU A 1 97 ? -0.153 4.958 -4.884 1.00 53.41 97 LEU A O 4
ATOM 6426 N N . ARG A 1 98 ? 0.480 4.912 -2.727 1.00 62.05 98 ARG A N 4
ATOM 6427 C CA . ARG A 1 98 ? 0.419 6.353 -2.557 1.00 73.32 98 ARG A CA 4
ATOM 6428 C C . ARG A 1 98 ? 1.610 7.036 -3.223 1.00 13.32 98 ARG A C 4
ATOM 6429 O O . ARG A 1 98 ? 1.473 8.104 -3.820 1.00 33.34 98 ARG A O 4
ATOM 6450 N N . SER A 1 99 ? 2.769 6.392 -3.152 1.00 14.42 99 SER A N 4
ATOM 6451 C CA . SER A 1 99 ? 4.002 6.968 -3.678 1.00 30.21 99 SER A CA 4
ATOM 6452 C C . SER A 1 99 ? 4.161 6.675 -5.171 1.00 52.32 99 SER A C 4
ATOM 6453 O O . SER A 1 99 ? 5.166 7.039 -5.780 1.00 54.44 99 SER A O 4
ATOM 6461 N N . LEU A 1 100 ? 3.174 6.009 -5.758 1.00 41.43 100 LEU A N 4
ATOM 6462 C CA . LEU A 1 100 ? 3.196 5.737 -7.189 1.00 60.24 100 LEU A CA 4
ATOM 6463 C C . LEU A 1 100 ? 2.914 7.021 -7.961 1.00 61.42 100 LEU A C 4
ATOM 6464 O O . LEU A 1 100 ? 3.523 7.291 -8.996 1.00 10.41 100 LEU A O 4
ATOM 6480 N N . ALA A 1 101 ? 1.980 7.805 -7.446 1.00 62.22 101 ALA A N 4
ATOM 6481 C CA . ALA A 1 101 ? 1.682 9.111 -8.015 1.00 60.21 101 ALA A CA 4
ATOM 6482 C C . ALA A 1 101 ? 2.590 10.161 -7.393 1.00 11.22 101 ALA A C 4
ATOM 6483 O O . ALA A 1 101 ? 2.937 11.163 -8.025 1.00 72.13 101 ALA A O 4
ATOM 6490 N N . LEU A 1 102 ? 2.985 9.910 -6.154 1.00 0.45 102 LEU A N 4
ATOM 6491 C CA . LEU A 1 102 ? 3.886 10.802 -5.436 1.00 12.42 102 LEU A CA 4
ATOM 6492 C C . LEU A 1 102 ? 5.285 10.199 -5.403 1.00 43.35 102 LEU A C 4
ATOM 6493 O O . LEU A 1 102 ? 5.743 9.721 -4.365 1.00 14.11 102 LEU A O 4
ATOM 6509 N N . GLU A 1 103 ? 5.948 10.211 -6.550 1.00 51.01 103 GLU A N 4
ATOM 6510 C CA . GLU A 1 103 ? 7.245 9.568 -6.688 1.00 2.34 103 GLU A CA 4
ATOM 6511 C C . GLU A 1 103 ? 8.323 10.379 -5.976 1.00 23.43 103 GLU A C 4
ATOM 6512 O O . GLU A 1 103 ? 9.291 9.824 -5.449 1.00 40.12 103 GLU A O 4
ATOM 6524 N N . HIS A 1 104 ? 8.151 11.694 -5.962 1.00 0.14 104 HIS A N 4
ATOM 6525 C CA . HIS A 1 104 ? 9.052 12.571 -5.226 1.00 32.04 104 HIS A CA 4
ATOM 6526 C C . HIS A 1 104 ? 8.777 12.480 -3.731 1.00 23.12 104 HIS A C 4
ATOM 6527 O O . HIS A 1 104 ? 7.779 13.008 -3.238 1.00 61.23 104 HIS A O 4
ATOM 6542 N N . HIS A 1 105 ? 9.663 11.807 -3.013 1.00 45.42 105 HIS A N 4
ATOM 6543 C CA . HIS A 1 105 ? 9.504 11.634 -1.576 1.00 1.34 105 HIS A CA 4
ATOM 6544 C C . HIS A 1 105 ? 10.750 12.130 -0.845 1.00 4.42 105 HIS A C 4
ATOM 6545 O O . HIS A 1 105 ? 11.069 11.678 0.255 1.00 32.23 105 HIS A O 4
ATOM 6560 N N . HIS A 1 106 ? 11.444 13.068 -1.473 1.00 52.34 106 HIS A N 4
ATOM 6561 C CA . HIS A 1 106 ? 12.607 13.700 -0.868 1.00 22.12 106 HIS A CA 4
ATOM 6562 C C . HIS A 1 106 ? 12.535 15.213 -1.041 1.00 52.21 106 HIS A C 4
ATOM 6563 O O . HIS A 1 106 ? 12.863 15.748 -2.103 1.00 20.54 106 HIS A O 4
ATOM 6578 N N . HIS A 1 107 ? 12.086 15.893 -0.001 1.00 53.12 107 HIS A N 4
ATOM 6579 C CA . HIS A 1 107 ? 12.031 17.344 -0.011 1.00 3.24 107 HIS A CA 4
ATOM 6580 C C . HIS A 1 107 ? 13.404 17.920 0.301 1.00 4.41 107 HIS A C 4
ATOM 6581 O O . HIS A 1 107 ? 13.861 17.874 1.440 1.00 42.52 107 HIS A O 4
ATOM 6596 N N . HIS A 1 108 ? 14.060 18.447 -0.719 1.00 65.44 108 HIS A N 4
ATOM 6597 C CA . HIS A 1 108 ? 15.364 19.074 -0.545 1.00 11.12 108 HIS A CA 4
ATOM 6598 C C . HIS A 1 108 ? 15.188 20.551 -0.218 1.00 51.12 108 HIS A C 4
ATOM 6599 O O . HIS A 1 108 ? 14.061 21.052 -0.173 1.00 55.53 108 HIS A O 4
ATOM 6614 N N . HIS A 1 109 ? 16.297 21.236 0.001 1.00 0.32 109 HIS A N 4
ATOM 6615 C CA . HIS A 1 109 ? 16.281 22.671 0.222 1.00 1.31 109 HIS A CA 4
ATOM 6616 C C . HIS A 1 109 ? 15.824 23.383 -1.043 1.00 32.41 109 HIS A C 4
ATOM 6617 O O . HIS A 1 109 ? 14.745 24.007 -1.020 1.00 37.28 109 HIS A O 4
ATOM 6633 N N . MET A 1 1 ? 20.328 -43.158 -1.020 1.00 65.54 1 MET A N 5
ATOM 6634 C CA . MET A 1 1 ? 19.364 -42.098 -1.389 1.00 32.43 1 MET A CA 5
ATOM 6635 C C . MET A 1 1 ? 19.943 -40.721 -1.085 1.00 13.22 1 MET A C 5
ATOM 6636 O O . MET A 1 1 ? 19.994 -40.299 0.071 1.00 3.11 1 MET A O 5
ATOM 6652 N N . ALA A 1 2 ? 20.379 -40.027 -2.129 1.00 23.41 2 ALA A N 5
ATOM 6653 C CA . ALA A 1 2 ? 21.039 -38.737 -1.969 1.00 40.21 2 ALA A CA 5
ATOM 6654 C C . ALA A 1 2 ? 20.222 -37.599 -2.576 1.00 31.45 2 ALA A C 5
ATOM 6655 O O . ALA A 1 2 ? 20.728 -36.490 -2.756 1.00 45.13 2 ALA A O 5
ATOM 6662 N N . MET A 1 3 ? 18.962 -37.862 -2.894 1.00 11.12 3 MET A N 5
ATOM 6663 C CA . MET A 1 3 ? 18.089 -36.819 -3.411 1.00 52.40 3 MET A CA 5
ATOM 6664 C C . MET A 1 3 ? 17.526 -35.994 -2.256 1.00 63.43 3 MET A C 5
ATOM 6665 O O . MET A 1 3 ? 16.375 -36.168 -1.849 1.00 33.20 3 MET A O 5
ATOM 6679 N N . LYS A 1 4 ? 18.369 -35.128 -1.708 1.00 34.24 4 LYS A N 5
ATOM 6680 C CA . LYS A 1 4 ? 18.000 -34.277 -0.582 1.00 63.01 4 LYS A CA 5
ATOM 6681 C C . LYS A 1 4 ? 18.717 -32.935 -0.674 1.00 24.43 4 LYS A C 5
ATOM 6682 O O . LYS A 1 4 ? 19.505 -32.575 0.204 1.00 12.44 4 LYS A O 5
ATOM 6701 N N . ASP A 1 5 ? 18.462 -32.210 -1.750 1.00 21.14 5 ASP A N 5
ATOM 6702 C CA . ASP A 1 5 ? 19.048 -30.889 -1.934 1.00 32.35 5 ASP A CA 5
ATOM 6703 C C . ASP A 1 5 ? 18.037 -29.960 -2.586 1.00 62.54 5 ASP A C 5
ATOM 6704 O O . ASP A 1 5 ? 17.224 -30.390 -3.404 1.00 22.42 5 ASP A O 5
ATOM 6713 N N . VAL A 1 6 ? 18.077 -28.696 -2.194 1.00 73.10 6 VAL A N 5
ATOM 6714 C CA . VAL A 1 6 ? 17.175 -27.687 -2.735 1.00 72.22 6 VAL A CA 5
ATOM 6715 C C . VAL A 1 6 ? 17.929 -26.394 -3.008 1.00 4.24 6 VAL A C 5
ATOM 6716 O O . VAL A 1 6 ? 17.475 -25.302 -2.668 1.00 64.21 6 VAL A O 5
ATOM 6729 N N . VAL A 1 7 ? 19.078 -26.527 -3.635 1.00 2.45 7 VAL A N 5
ATOM 6730 C CA . VAL A 1 7 ? 19.945 -25.389 -3.885 1.00 34.54 7 VAL A CA 5
ATOM 6731 C C . VAL A 1 7 ? 19.607 -24.697 -5.212 1.00 4.21 7 VAL A C 5
ATOM 6732 O O . VAL A 1 7 ? 19.941 -25.184 -6.296 1.00 5.31 7 VAL A O 5
ATOM 6745 N N . ASP A 1 8 ? 18.910 -23.571 -5.112 1.00 41.53 8 ASP A N 5
ATOM 6746 C CA . ASP A 1 8 ? 18.625 -22.727 -6.264 1.00 72.43 8 ASP A CA 5
ATOM 6747 C C . ASP A 1 8 ? 18.314 -21.308 -5.800 1.00 35.11 8 ASP A C 5
ATOM 6748 O O . ASP A 1 8 ? 17.284 -21.046 -5.171 1.00 15.14 8 ASP A O 5
ATOM 6757 N N . LYS A 1 9 ? 19.240 -20.398 -6.068 1.00 64.33 9 LYS A N 5
ATOM 6758 C CA . LYS A 1 9 ? 19.083 -19.009 -5.671 1.00 20.11 9 LYS A CA 5
ATOM 6759 C C . LYS A 1 9 ? 20.127 -18.143 -6.365 1.00 50.14 9 LYS A C 5
ATOM 6760 O O . LYS A 1 9 ? 21.199 -17.875 -5.821 1.00 23.40 9 LYS A O 5
ATOM 6779 N N . CYS A 1 10 ? 19.817 -17.731 -7.581 1.00 20.20 10 CYS A N 5
ATOM 6780 C CA . CYS A 1 10 ? 20.718 -16.895 -8.356 1.00 13.45 10 CYS A CA 5
ATOM 6781 C C . CYS A 1 10 ? 20.228 -15.453 -8.341 1.00 25.33 10 CYS A C 5
ATOM 6782 O O . CYS A 1 10 ? 21.008 -14.517 -8.154 1.00 21.33 10 CYS A O 5
ATOM 6790 N N . SER A 1 11 ? 18.929 -15.286 -8.528 1.00 25.21 11 SER A N 5
ATOM 6791 C CA . SER A 1 11 ? 18.314 -13.974 -8.491 1.00 60.12 11 SER A CA 5
ATOM 6792 C C . SER A 1 11 ? 17.983 -13.602 -7.051 1.00 40.12 11 SER A C 5
ATOM 6793 O O . SER A 1 11 ? 17.016 -14.098 -6.477 1.00 1.34 11 SER A O 5
ATOM 6801 N N . THR A 1 12 ? 18.826 -12.768 -6.459 1.00 72.32 12 THR A N 5
ATOM 6802 C CA . THR A 1 12 ? 18.643 -12.348 -5.081 1.00 51.43 12 THR A CA 5
ATOM 6803 C C . THR A 1 12 ? 18.501 -10.829 -4.992 1.00 64.25 12 THR A C 5
ATOM 6804 O O . THR A 1 12 ? 18.448 -10.258 -3.899 1.00 64.15 12 THR A O 5
ATOM 6815 N N . LYS A 1 13 ? 18.427 -10.182 -6.144 1.00 54.22 13 LYS A N 5
ATOM 6816 C CA . LYS A 1 13 ? 18.315 -8.734 -6.200 1.00 45.04 13 LYS A CA 5
ATOM 6817 C C . LYS A 1 13 ? 17.338 -8.308 -7.289 1.00 41.00 13 LYS A C 5
ATOM 6818 O O . LYS A 1 13 ? 17.462 -8.716 -8.445 1.00 31.30 13 LYS A O 5
ATOM 6837 N N . GLY A 1 14 ? 16.370 -7.491 -6.909 1.00 14.43 14 GLY A N 5
ATOM 6838 C CA . GLY A 1 14 ? 15.385 -7.012 -7.854 1.00 61.25 14 GLY A CA 5
ATOM 6839 C C . GLY A 1 14 ? 14.664 -5.784 -7.344 1.00 1.03 14 GLY A C 5
ATOM 6840 O O . GLY A 1 14 ? 14.394 -4.850 -8.102 1.00 1.10 14 GLY A O 5
ATOM 6844 N N . CYS A 1 15 ? 14.365 -5.770 -6.052 1.00 20.32 15 CYS A N 5
ATOM 6845 C CA . CYS A 1 15 ? 13.667 -4.650 -5.447 1.00 23.23 15 CYS A CA 5
ATOM 6846 C C . CYS A 1 15 ? 14.653 -3.537 -5.101 1.00 51.40 15 CYS A C 5
ATOM 6847 O O . CYS A 1 15 ? 15.145 -3.451 -3.975 1.00 13.12 15 CYS A O 5
ATOM 6855 N N . ALA A 1 16 ? 14.965 -2.708 -6.086 1.00 31.51 16 ALA A N 5
ATOM 6856 C CA . ALA A 1 16 ? 15.898 -1.606 -5.892 1.00 64.05 16 ALA A CA 5
ATOM 6857 C C . ALA A 1 16 ? 15.189 -0.387 -5.316 1.00 52.33 16 ALA A C 5
ATOM 6858 O O . ALA A 1 16 ? 15.825 0.531 -4.798 1.00 12.32 16 ALA A O 5
ATOM 6865 N N . ILE A 1 17 ? 13.866 -0.390 -5.402 1.00 44.34 17 ILE A N 5
ATOM 6866 C CA . ILE A 1 17 ? 13.069 0.726 -4.922 1.00 41.32 17 ILE A CA 5
ATOM 6867 C C . ILE A 1 17 ? 12.927 0.682 -3.401 1.00 11.44 17 ILE A C 5
ATOM 6868 O O . ILE A 1 17 ? 12.553 -0.341 -2.825 1.00 43.10 17 ILE A O 5
ATOM 6884 N N . ASP A 1 18 ? 13.270 1.789 -2.764 1.00 65.25 18 ASP A N 5
ATOM 6885 C CA . ASP A 1 18 ? 13.115 1.942 -1.321 1.00 54.33 18 ASP A CA 5
ATOM 6886 C C . ASP A 1 18 ? 12.788 3.394 -1.014 1.00 22.22 18 ASP A C 5
ATOM 6887 O O . ASP A 1 18 ? 13.508 4.297 -1.442 1.00 42.20 18 ASP A O 5
ATOM 6896 N N . ILE A 1 19 ? 11.701 3.612 -0.294 1.00 24.33 19 ILE A N 5
ATOM 6897 C CA . ILE A 1 19 ? 11.181 4.954 -0.081 1.00 24.53 19 ILE A CA 5
ATOM 6898 C C . ILE A 1 19 ? 11.673 5.545 1.237 1.00 4.41 19 ILE A C 5
ATOM 6899 O O . ILE A 1 19 ? 12.043 6.719 1.300 1.00 60.42 19 ILE A O 5
ATOM 6915 N N . GLY A 1 20 ? 11.680 4.731 2.284 1.00 73.13 20 GLY A N 5
ATOM 6916 C CA . GLY A 1 20 ? 12.052 5.222 3.595 1.00 2.55 20 GLY A CA 5
ATOM 6917 C C . GLY A 1 20 ? 10.894 5.919 4.284 1.00 31.32 20 GLY A C 5
ATOM 6918 O O . GLY A 1 20 ? 10.675 7.119 4.098 1.00 31.23 20 GLY A O 5
ATOM 6922 N N . THR A 1 21 ? 10.132 5.166 5.059 1.00 2.34 21 THR A N 5
ATOM 6923 C CA . THR A 1 21 ? 8.974 5.704 5.759 1.00 0.42 21 THR A CA 5
ATOM 6924 C C . THR A 1 21 ? 8.689 4.880 7.009 1.00 50.51 21 THR A C 5
ATOM 6925 O O . THR A 1 21 ? 8.656 3.650 6.953 1.00 62.02 21 THR A O 5
ATOM 6936 N N . VAL A 1 22 ? 8.500 5.557 8.132 1.00 73.21 22 VAL A N 5
ATOM 6937 C CA . VAL A 1 22 ? 8.229 4.886 9.390 1.00 2.42 22 VAL A CA 5
ATOM 6938 C C . VAL A 1 22 ? 6.742 4.572 9.507 1.00 22.50 22 VAL A C 5
ATOM 6939 O O . VAL A 1 22 ? 5.903 5.475 9.556 1.00 60.20 22 VAL A O 5
ATOM 6952 N N . ILE A 1 23 ? 6.422 3.290 9.532 1.00 22.53 23 ILE A N 5
ATOM 6953 C CA . ILE A 1 23 ? 5.043 2.847 9.605 1.00 43.14 23 ILE A CA 5
ATOM 6954 C C . ILE A 1 23 ? 4.491 2.972 11.021 1.00 22.21 23 ILE A C 5
ATOM 6955 O O . ILE A 1 23 ? 5.244 2.998 11.995 1.00 24.31 23 ILE A O 5
ATOM 6971 N N . ASP A 1 24 ? 3.172 3.061 11.122 1.00 45.03 24 ASP A N 5
ATOM 6972 C CA . ASP A 1 24 ? 2.494 3.079 12.414 1.00 64.45 24 ASP A CA 5
ATOM 6973 C C . ASP A 1 24 ? 2.341 1.653 12.941 1.00 55.54 24 ASP A C 5
ATOM 6974 O O . ASP A 1 24 ? 1.938 1.432 14.084 1.00 73.13 24 ASP A O 5
ATOM 6983 N N . ASN A 1 25 ? 2.695 0.694 12.082 1.00 52.35 25 ASN A N 5
ATOM 6984 C CA . ASN A 1 25 ? 2.592 -0.733 12.378 1.00 30.53 25 ASN A CA 5
ATOM 6985 C C . ASN A 1 25 ? 1.130 -1.148 12.456 1.00 34.44 25 ASN A C 5
ATOM 6986 O O . ASN A 1 25 ? 0.516 -1.157 13.524 1.00 40.20 25 ASN A O 5
ATOM 6997 N N . ASP A 1 26 ? 0.577 -1.457 11.296 1.00 1.12 26 ASP A N 5
ATOM 6998 C CA . ASP A 1 26 ? -0.825 -1.811 11.173 1.00 33.11 26 ASP A CA 5
ATOM 6999 C C . ASP A 1 26 ? -0.983 -3.328 11.149 1.00 63.31 26 ASP A C 5
ATOM 7000 O O . ASP A 1 26 ? -0.183 -4.053 11.742 1.00 52.41 26 ASP A O 5
ATOM 7009 N N . ASN A 1 27 ? -2.012 -3.800 10.461 1.00 54.20 27 ASN A N 5
ATOM 7010 C CA . ASN A 1 27 ? -2.286 -5.230 10.363 1.00 43.34 27 ASN A CA 5
ATOM 7011 C C . ASN A 1 27 ? -1.688 -5.794 9.075 1.00 40.22 27 ASN A C 5
ATOM 7012 O O . ASN A 1 27 ? -0.853 -5.150 8.439 1.00 1.21 27 ASN A O 5
ATOM 7023 N N . CYS A 1 28 ? -2.094 -7.003 8.696 1.00 64.52 28 CYS A N 5
ATOM 7024 C CA . CYS A 1 28 ? -1.653 -7.584 7.433 1.00 72.13 28 CYS A CA 5
ATOM 7025 C C . CYS A 1 28 ? -2.740 -7.419 6.374 1.00 44.50 28 CYS A C 5
ATOM 7026 O O . CYS A 1 28 ? -2.502 -7.606 5.180 1.00 5.21 28 CYS A O 5
ATOM 7034 N N . THR A 1 29 ? -3.939 -7.083 6.828 1.00 3.04 29 THR A N 5
ATOM 7035 C CA . THR A 1 29 ? -5.029 -6.746 5.933 1.00 1.22 29 THR A CA 5
ATOM 7036 C C . THR A 1 29 ? -5.151 -5.227 5.833 1.00 11.30 29 THR A C 5
ATOM 7037 O O . THR A 1 29 ? -5.254 -4.539 6.852 1.00 34.41 29 THR A O 5
ATOM 7048 N N . SER A 1 30 ? -5.122 -4.704 4.618 1.00 52.33 30 SER A N 5
ATOM 7049 C CA . SER A 1 30 ? -5.166 -3.266 4.418 1.00 62.04 30 SER A CA 5
ATOM 7050 C C . SER A 1 30 ? -6.281 -2.900 3.449 1.00 2.34 30 SER A C 5
ATOM 7051 O O . SER A 1 30 ? -6.328 -3.402 2.325 1.00 53.32 30 SER A O 5
ATOM 7059 N N . LYS A 1 31 ? -7.200 -2.064 3.903 1.00 72.25 31 LYS A N 5
ATOM 7060 C CA . LYS A 1 31 ? -8.215 -1.511 3.027 1.00 52.34 31 LYS A CA 5
ATOM 7061 C C . LYS A 1 31 ? -7.838 -0.113 2.606 1.00 61.30 31 LYS A C 5
ATOM 7062 O O . LYS A 1 31 ? -7.135 0.599 3.325 1.00 70.40 31 LYS A O 5
ATOM 7081 N N . PHE A 1 32 ? -8.310 0.275 1.446 1.00 5.35 32 PHE A N 5
ATOM 7082 C CA . PHE A 1 32 ? -8.087 1.620 0.959 1.00 4.24 32 PHE A CA 5
ATOM 7083 C C . PHE A 1 32 ? -9.386 2.180 0.409 1.00 1.10 32 PHE A C 5
ATOM 7084 O O . PHE A 1 32 ? -9.921 1.673 -0.579 1.00 42.23 32 PHE A O 5
ATOM 7101 N N . SER A 1 33 ? -9.879 3.229 1.045 1.00 41.21 33 SER A N 5
ATOM 7102 C CA . SER A 1 33 ? -11.127 3.847 0.642 1.00 53.35 33 SER A CA 5
ATOM 7103 C C . SER A 1 33 ? -10.859 5.219 0.042 1.00 71.24 33 SER A C 5
ATOM 7104 O O . SER A 1 33 ? -10.408 6.133 0.735 1.00 41.14 33 SER A O 5
ATOM 7112 N N . ARG A 1 34 ? -11.108 5.354 -1.247 1.00 12.22 34 ARG A N 5
ATOM 7113 C CA . ARG A 1 34 ? -10.899 6.615 -1.930 1.00 34.35 34 ARG A CA 5
ATOM 7114 C C . ARG A 1 34 ? -12.123 6.953 -2.766 1.00 12.35 34 ARG A C 5
ATOM 7115 O O . ARG A 1 34 ? -12.718 6.074 -3.387 1.00 24.05 34 ARG A O 5
ATOM 7136 N N . PHE A 1 35 ? -12.502 8.218 -2.774 1.00 34.25 35 PHE A N 5
ATOM 7137 C CA . PHE A 1 35 ? -13.708 8.643 -3.465 1.00 22.03 35 PHE A CA 5
ATOM 7138 C C . PHE A 1 35 ? -13.388 9.085 -4.889 1.00 65.32 35 PHE A C 5
ATOM 7139 O O . PHE A 1 35 ? -12.365 9.732 -5.138 1.00 62.50 35 PHE A O 5
ATOM 7156 N N . PHE A 1 36 ? -14.260 8.715 -5.817 1.00 41.32 36 PHE A N 5
ATOM 7157 C CA . PHE A 1 36 ? -14.092 9.065 -7.219 1.00 0.03 36 PHE A CA 5
ATOM 7158 C C . PHE A 1 36 ? -15.397 9.615 -7.768 1.00 75.11 36 PHE A C 5
ATOM 7159 O O . PHE A 1 36 ? -16.389 9.703 -7.042 1.00 13.52 36 PHE A O 5
ATOM 7176 N N . ALA A 1 37 ? -15.398 9.983 -9.042 1.00 4.31 37 ALA A N 5
ATOM 7177 C CA . ALA A 1 37 ? -16.593 10.519 -9.678 1.00 63.13 37 ALA A CA 5
ATOM 7178 C C . ALA A 1 37 ? -17.622 9.420 -9.914 1.00 65.13 37 ALA A C 5
ATOM 7179 O O . ALA A 1 37 ? -18.744 9.490 -9.414 1.00 11.34 37 ALA A O 5
ATOM 7186 N N . THR A 1 38 ? -17.235 8.400 -10.664 1.00 12.30 38 THR A N 5
ATOM 7187 C CA . THR A 1 38 ? -18.129 7.293 -10.960 1.00 43.12 38 THR A CA 5
ATOM 7188 C C . THR A 1 38 ? -17.439 5.961 -10.718 1.00 33.32 38 THR A C 5
ATOM 7189 O O . THR A 1 38 ? -16.225 5.913 -10.502 1.00 31.11 38 THR A O 5
ATOM 7200 N N . ARG A 1 39 ? -18.210 4.880 -10.760 1.00 23.11 39 ARG A N 5
ATOM 7201 C CA . ARG A 1 39 ? -17.667 3.548 -10.539 1.00 0.13 39 ARG A CA 5
ATOM 7202 C C . ARG A 1 39 ? -16.665 3.196 -11.636 1.00 42.01 39 ARG A C 5
ATOM 7203 O O . ARG A 1 39 ? -15.770 2.377 -11.437 1.00 20.30 39 ARG A O 5
ATOM 7224 N N . GLU A 1 40 ? -16.815 3.842 -12.789 1.00 2.05 40 GLU A N 5
ATOM 7225 C CA . GLU A 1 40 ? -15.893 3.669 -13.902 1.00 51.31 40 GLU A CA 5
ATOM 7226 C C . GLU A 1 40 ? -14.511 4.159 -13.508 1.00 54.13 40 GLU A C 5
ATOM 7227 O O . GLU A 1 40 ? -13.504 3.488 -13.728 1.00 35.02 40 GLU A O 5
ATOM 7239 N N . GLU A 1 41 ? -14.490 5.340 -12.907 1.00 54.11 41 GLU A N 5
ATOM 7240 C CA . GLU A 1 41 ? -13.260 5.949 -12.418 1.00 5.01 41 GLU A CA 5
ATOM 7241 C C . GLU A 1 41 ? -12.616 5.063 -11.357 1.00 14.31 41 GLU A C 5
ATOM 7242 O O . GLU A 1 41 ? -11.397 5.065 -11.177 1.00 2.42 41 GLU A O 5
ATOM 7254 N N . ALA A 1 42 ? -13.454 4.302 -10.665 1.00 11.03 42 ALA A N 5
ATOM 7255 C CA . ALA A 1 42 ? -12.995 3.408 -9.608 1.00 0.32 42 ALA A CA 5
ATOM 7256 C C . ALA A 1 42 ? -12.318 2.169 -10.191 1.00 34.13 42 ALA A C 5
ATOM 7257 O O . ALA A 1 42 ? -11.302 1.702 -9.669 1.00 64.44 42 ALA A O 5
ATOM 7264 N N . GLU A 1 43 ? -12.881 1.648 -11.280 1.00 11.11 43 GLU A N 5
ATOM 7265 C CA . GLU A 1 43 ? -12.318 0.484 -11.962 1.00 73.22 43 GLU A CA 5
ATOM 7266 C C . GLU A 1 43 ? -10.903 0.785 -12.444 1.00 4.34 43 GLU A C 5
ATOM 7267 O O . GLU A 1 43 ? -9.999 -0.040 -12.309 1.00 24.34 43 GLU A O 5
ATOM 7279 N N . SER A 1 44 ? -10.717 1.981 -12.990 1.00 24.14 44 SER A N 5
ATOM 7280 C CA . SER A 1 44 ? -9.420 2.401 -13.501 1.00 34.05 44 SER A CA 5
ATOM 7281 C C . SER A 1 44 ? -8.364 2.428 -12.394 1.00 34.34 44 SER A C 5
ATOM 7282 O O . SER A 1 44 ? -7.177 2.216 -12.653 1.00 54.21 44 SER A O 5
ATOM 7290 N N . PHE A 1 45 ? -8.798 2.668 -11.161 1.00 4.43 45 PHE A N 5
ATOM 7291 C CA . PHE A 1 45 ? -7.880 2.707 -10.036 1.00 53.21 45 PHE A CA 5
ATOM 7292 C C . PHE A 1 45 ? -7.430 1.290 -9.693 1.00 34.45 45 PHE A C 5
ATOM 7293 O O . PHE A 1 45 ? -6.269 1.054 -9.363 1.00 24.54 45 PHE A O 5
ATOM 7310 N N . MET A 1 46 ? -8.354 0.347 -9.814 1.00 31.51 46 MET A N 5
ATOM 7311 C CA . MET A 1 46 ? -8.068 -1.057 -9.537 1.00 14.02 46 MET A CA 5
ATOM 7312 C C . MET A 1 46 ? -7.048 -1.616 -10.530 1.00 10.10 46 MET A C 5
ATOM 7313 O O . MET A 1 46 ? -6.264 -2.504 -10.194 1.00 24.01 46 MET A O 5
ATOM 7327 N N . THR A 1 47 ? -7.059 -1.081 -11.746 1.00 63.21 47 THR A N 5
ATOM 7328 C CA . THR A 1 47 ? -6.167 -1.544 -12.806 1.00 73.11 47 THR A CA 5
ATOM 7329 C C . THR A 1 47 ? -4.695 -1.436 -12.397 1.00 15.30 47 THR A C 5
ATOM 7330 O O . THR A 1 47 ? -3.946 -2.413 -12.472 1.00 50.02 47 THR A O 5
ATOM 7341 N N . LYS A 1 48 ? -4.283 -0.252 -11.962 1.00 13.34 48 LYS A N 5
ATOM 7342 C CA . LYS A 1 48 ? -2.899 -0.035 -11.564 1.00 10.32 48 LYS A CA 5
ATOM 7343 C C . LYS A 1 48 ? -2.600 -0.695 -10.218 1.00 21.04 48 LYS A C 5
ATOM 7344 O O . LYS A 1 48 ? -1.471 -1.093 -9.948 1.00 4.54 48 LYS A O 5
ATOM 7363 N N . LEU A 1 49 ? -3.626 -0.817 -9.386 1.00 41.10 49 LEU A N 5
ATOM 7364 C CA . LEU A 1 49 ? -3.487 -1.456 -8.082 1.00 22.12 49 LEU A CA 5
ATOM 7365 C C . LEU A 1 49 ? -3.272 -2.960 -8.228 1.00 22.14 49 LEU A C 5
ATOM 7366 O O . LEU A 1 49 ? -2.656 -3.591 -7.371 1.00 71.43 49 LEU A O 5
ATOM 7382 N N . LYS A 1 50 ? -3.781 -3.531 -9.320 1.00 42.10 50 LYS A N 5
ATOM 7383 C CA . LYS A 1 50 ? -3.566 -4.943 -9.610 1.00 32.01 50 LYS A CA 5
ATOM 7384 C C . LYS A 1 50 ? -2.081 -5.215 -9.802 1.00 25.14 50 LYS A C 5
ATOM 7385 O O . LYS A 1 50 ? -1.555 -6.211 -9.309 1.00 22.21 50 LYS A O 5
ATOM 7404 N N . GLU A 1 51 ? -1.413 -4.308 -10.508 1.00 51.45 51 GLU A N 5
ATOM 7405 C CA . GLU A 1 51 ? 0.026 -4.407 -10.731 1.00 54.41 51 GLU A CA 5
ATOM 7406 C C . GLU A 1 51 ? 0.778 -4.387 -9.406 1.00 70.24 51 GLU A C 5
ATOM 7407 O O . GLU A 1 51 ? 1.733 -5.137 -9.209 1.00 2.30 51 GLU A O 5
ATOM 7419 N N . LEU A 1 52 ? 0.331 -3.528 -8.502 1.00 4.21 52 LEU A N 5
ATOM 7420 C CA . LEU A 1 52 ? 0.951 -3.393 -7.191 1.00 24.41 52 LEU A CA 5
ATOM 7421 C C . LEU A 1 52 ? 0.805 -4.677 -6.383 1.00 11.35 52 LEU A C 5
ATOM 7422 O O . LEU A 1 52 ? 1.789 -5.210 -5.874 1.00 34.01 52 LEU A O 5
ATOM 7438 N N . ALA A 1 53 ? -0.420 -5.180 -6.290 1.00 75.54 53 ALA A N 5
ATOM 7439 C CA . ALA A 1 53 ? -0.697 -6.385 -5.514 1.00 53.42 53 ALA A CA 5
ATOM 7440 C C . ALA A 1 53 ? 0.029 -7.597 -6.094 1.00 25.14 53 ALA A C 5
ATOM 7441 O O . ALA A 1 53 ? 0.564 -8.429 -5.354 1.00 63.10 53 ALA A O 5
ATOM 7448 N N . ALA A 1 54 ? 0.051 -7.685 -7.419 1.00 22.03 54 ALA A N 5
ATOM 7449 C CA . ALA A 1 54 ? 0.690 -8.800 -8.103 1.00 62.21 54 ALA A CA 5
ATOM 7450 C C . ALA A 1 54 ? 2.197 -8.798 -7.878 1.00 43.21 54 ALA A C 5
ATOM 7451 O O . ALA A 1 54 ? 2.797 -9.850 -7.669 1.00 44.41 54 ALA A O 5
ATOM 7458 N N . ALA A 1 55 ? 2.798 -7.615 -7.893 1.00 75.31 55 ALA A N 5
ATOM 7459 C CA . ALA A 1 55 ? 4.245 -7.495 -7.757 1.00 21.14 55 ALA A CA 5
ATOM 7460 C C . ALA A 1 55 ? 4.684 -7.607 -6.301 1.00 41.34 55 ALA A C 5
ATOM 7461 O O . ALA A 1 55 ? 5.728 -8.184 -6.005 1.00 24.23 55 ALA A O 5
ATOM 7468 N N . ALA A 1 56 ? 3.882 -7.055 -5.396 1.00 74.32 56 ALA A N 5
ATOM 7469 C CA . ALA A 1 56 ? 4.220 -7.046 -3.979 1.00 70.23 56 ALA A CA 5
ATOM 7470 C C . ALA A 1 56 ? 4.224 -8.453 -3.395 1.00 14.33 56 ALA A C 5
ATOM 7471 O O . ALA A 1 56 ? 5.224 -8.902 -2.832 1.00 54.01 56 ALA A O 5
ATOM 7478 N N . SER A 1 57 ? 3.110 -9.151 -3.538 1.00 1.33 57 SER A N 5
ATOM 7479 C CA . SER A 1 57 ? 2.964 -10.463 -2.930 1.00 0.31 57 SER A CA 5
ATOM 7480 C C . SER A 1 57 ? 3.246 -11.577 -3.923 1.00 12.32 57 SER A C 5
ATOM 7481 O O . SER A 1 57 ? 4.099 -12.436 -3.682 1.00 44.53 57 SER A O 5
ATOM 7489 N N . SER A 1 58 ? 2.522 -11.537 -5.036 1.00 60.13 58 SER A N 5
ATOM 7490 C CA . SER A 1 58 ? 2.546 -12.582 -6.061 1.00 44.12 58 SER A CA 5
ATOM 7491 C C . SER A 1 58 ? 1.900 -13.863 -5.539 1.00 12.23 58 SER A C 5
ATOM 7492 O O . SER A 1 58 ? 0.843 -14.275 -6.028 1.00 4.24 58 SER A O 5
ATOM 7500 N N . ALA A 1 59 ? 2.520 -14.444 -4.515 1.00 60.22 59 ALA A N 5
ATOM 7501 C CA . ALA A 1 59 ? 2.106 -15.725 -3.943 1.00 64.44 59 ALA A CA 5
ATOM 7502 C C . ALA A 1 59 ? 2.124 -16.829 -4.996 1.00 31.44 59 ALA A C 5
ATOM 7503 O O . ALA A 1 59 ? 3.092 -17.582 -5.106 1.00 30.13 59 ALA A O 5
ATOM 7510 N N . ASP A 1 60 ? 1.058 -16.908 -5.775 1.00 63.15 60 ASP A N 5
ATOM 7511 C CA . ASP A 1 60 ? 0.953 -17.879 -6.850 1.00 13.40 60 ASP A CA 5
ATOM 7512 C C . ASP A 1 60 ? -0.107 -17.427 -7.838 1.00 11.20 60 ASP A C 5
ATOM 7513 O O . ASP A 1 60 ? 0.169 -17.216 -9.019 1.00 44.11 60 ASP A O 5
ATOM 7522 N N . GLU A 1 61 ? -1.318 -17.252 -7.331 1.00 21.42 61 GLU A N 5
ATOM 7523 C CA . GLU A 1 61 ? -2.439 -16.814 -8.149 1.00 75.14 61 GLU A CA 5
ATOM 7524 C C . GLU A 1 61 ? -2.923 -15.429 -7.722 1.00 51.22 61 GLU A C 5
ATOM 7525 O O . GLU A 1 61 ? -4.005 -14.989 -8.114 1.00 54.30 61 GLU A O 5
ATOM 7537 N N . GLY A 1 62 ? -2.112 -14.742 -6.929 1.00 44.51 62 GLY A N 5
ATOM 7538 C CA . GLY A 1 62 ? -2.452 -13.399 -6.501 1.00 54.24 62 GLY A CA 5
ATOM 7539 C C . GLY A 1 62 ? -2.817 -13.320 -5.032 1.00 24.13 62 GLY A C 5
ATOM 7540 O O . GLY A 1 62 ? -2.901 -14.338 -4.349 1.00 23.22 62 GLY A O 5
ATOM 7544 N N . ALA A 1 63 ? -3.014 -12.100 -4.551 1.00 61.44 63 ALA A N 5
ATOM 7545 C CA . ALA A 1 63 ? -3.404 -11.858 -3.169 1.00 22.12 63 ALA A CA 5
ATOM 7546 C C . ALA A 1 63 ? -4.914 -11.731 -3.065 1.00 31.43 63 ALA A C 5
ATOM 7547 O O . ALA A 1 63 ? -5.598 -11.544 -4.073 1.00 71.21 63 ALA A O 5
ATOM 7554 N N . SER A 1 64 ? -5.433 -11.840 -1.852 1.00 4.20 64 SER A N 5
ATOM 7555 C CA . SER A 1 64 ? -6.858 -11.700 -1.628 1.00 52.31 64 SER A CA 5
ATOM 7556 C C . SER A 1 64 ? -7.274 -10.242 -1.757 1.00 74.43 64 SER A C 5
ATOM 7557 O O . SER A 1 64 ? -7.157 -9.465 -0.809 1.00 2.42 64 SER A O 5
ATOM 7565 N N . VAL A 1 65 ? -7.718 -9.870 -2.948 1.00 23.05 65 VAL A N 5
ATOM 7566 C CA . VAL A 1 65 ? -8.177 -8.520 -3.202 1.00 62.22 65 VAL A CA 5
ATOM 7567 C C . VAL A 1 65 ? -9.684 -8.509 -3.437 1.00 24.25 65 VAL A C 5
ATOM 7568 O O . VAL A 1 65 ? -10.202 -9.200 -4.318 1.00 32.14 65 VAL A O 5
ATOM 7581 N N . ALA A 1 66 ? -10.385 -7.760 -2.608 1.00 5.31 66 ALA A N 5
ATOM 7582 C CA . ALA A 1 66 ? -11.820 -7.601 -2.744 1.00 71.52 66 ALA A CA 5
ATOM 7583 C C . ALA A 1 66 ? -12.188 -6.131 -2.656 1.00 11.22 66 ALA A C 5
ATOM 7584 O O . ALA A 1 66 ? -12.250 -5.565 -1.569 1.00 11.23 66 ALA A O 5
ATOM 7591 N N . TYR A 1 67 ? -12.392 -5.504 -3.800 1.00 14.22 67 TYR A N 5
ATOM 7592 C CA . TYR A 1 67 ? -12.727 -4.092 -3.827 1.00 32.43 67 TYR A CA 5
ATOM 7593 C C . TYR A 1 67 ? -14.225 -3.915 -4.000 1.00 43.12 67 TYR A C 5
ATOM 7594 O O . TYR A 1 67 ? -14.861 -4.641 -4.766 1.00 35.42 67 TYR A O 5
ATOM 7612 N N . LYS A 1 68 ? -14.789 -2.975 -3.269 1.00 54.13 68 LYS A N 5
ATOM 7613 C CA . LYS A 1 68 ? -16.188 -2.649 -3.424 1.00 13.34 68 LYS A CA 5
ATOM 7614 C C . LYS A 1 68 ? -16.327 -1.242 -3.969 1.00 60.11 68 LYS A C 5
ATOM 7615 O O . LYS A 1 68 ? -15.435 -0.402 -3.802 1.00 53.32 68 LYS A O 5
ATOM 7634 N N . ILE A 1 69 ? -17.444 -0.992 -4.613 1.00 75.41 69 ILE A N 5
ATOM 7635 C CA . ILE A 1 69 ? -17.739 0.316 -5.157 1.00 41.41 69 ILE A CA 5
ATOM 7636 C C . ILE A 1 69 ? -19.075 0.795 -4.618 1.00 24.23 69 ILE A C 5
ATOM 7637 O O . ILE A 1 69 ? -20.117 0.180 -4.854 1.00 1.55 69 ILE A O 5
ATOM 7653 N N . LYS A 1 70 ? -19.033 1.865 -3.854 1.00 70.32 70 LYS A N 5
ATOM 7654 C CA . LYS A 1 70 ? -20.232 2.428 -3.278 1.00 44.31 70 LYS A CA 5
ATOM 7655 C C . LYS A 1 70 ? -20.696 3.602 -4.111 1.00 51.05 70 LYS A C 5
ATOM 7656 O O . LYS A 1 70 ? -20.199 4.721 -3.983 1.00 3.10 70 LYS A O 5
ATOM 7675 N N . ASP A 1 71 ? -21.623 3.307 -4.983 1.00 12.41 71 ASP A N 5
ATOM 7676 C CA . ASP A 1 71 ? -22.186 4.289 -5.895 1.00 75.45 71 ASP A CA 5
ATOM 7677 C C . ASP A 1 71 ? -23.082 5.249 -5.126 1.00 72.43 71 ASP A C 5
ATOM 7678 O O . ASP A 1 71 ? -24.192 4.888 -4.730 1.00 23.54 71 ASP A O 5
ATOM 7687 N N . LEU A 1 72 ? -22.595 6.458 -4.897 1.00 32.31 72 LEU A N 5
ATOM 7688 C CA . LEU A 1 72 ? -23.310 7.430 -4.081 1.00 3.34 72 LEU A CA 5
ATOM 7689 C C . LEU A 1 72 ? -23.919 8.525 -4.943 1.00 54.22 72 LEU A C 5
ATOM 7690 O O . LEU A 1 72 ? -23.912 8.450 -6.175 1.00 12.30 72 LEU A O 5
ATOM 7706 N N . GLU A 1 73 ? -24.459 9.534 -4.283 1.00 41.54 73 GLU A N 5
ATOM 7707 C CA . GLU A 1 73 ? -25.041 10.677 -4.962 1.00 53.14 73 GLU A CA 5
ATOM 7708 C C . GLU A 1 73 ? -23.950 11.638 -5.429 1.00 65.03 73 GLU A C 5
ATOM 7709 O O . GLU A 1 73 ? -23.378 12.385 -4.631 1.00 4.00 73 GLU A O 5
ATOM 7721 N N . GLY A 1 74 ? -23.633 11.577 -6.715 1.00 33.32 74 GLY A N 5
ATOM 7722 C CA . GLY A 1 74 ? -22.696 12.519 -7.296 1.00 44.34 74 GLY A CA 5
ATOM 7723 C C . GLY A 1 74 ? -21.262 12.026 -7.274 1.00 22.12 74 GLY A C 5
ATOM 7724 O O . GLY A 1 74 ? -20.376 12.668 -7.834 1.00 23.32 74 GLY A O 5
ATOM 7728 N N . GLN A 1 75 ? -21.032 10.888 -6.632 1.00 74.34 75 GLN A N 5
ATOM 7729 C CA . GLN A 1 75 ? -19.690 10.333 -6.515 1.00 1.12 75 GLN A CA 5
ATOM 7730 C C . GLN A 1 75 ? -19.753 8.878 -6.072 1.00 74.23 75 GLN A C 5
ATOM 7731 O O . GLN A 1 75 ? -20.833 8.358 -5.812 1.00 63.34 75 GLN A O 5
ATOM 7745 N N . VAL A 1 76 ? -18.603 8.225 -5.980 1.00 12.40 76 VAL A N 5
ATOM 7746 C CA . VAL A 1 76 ? -18.555 6.839 -5.538 1.00 12.52 76 VAL A CA 5
ATOM 7747 C C . VAL A 1 76 ? -17.441 6.627 -4.524 1.00 21.14 76 VAL A C 5
ATOM 7748 O O . VAL A 1 76 ? -16.463 7.376 -4.492 1.00 13.23 76 VAL A O 5
ATOM 7761 N N . GLU A 1 77 ? -17.607 5.611 -3.695 1.00 64.31 77 GLU A N 5
ATOM 7762 C CA . GLU A 1 77 ? -16.584 5.210 -2.743 1.00 54.22 77 GLU A CA 5
ATOM 7763 C C . GLU A 1 77 ? -15.912 3.928 -3.227 1.00 72.55 77 GLU A C 5
ATOM 7764 O O . GLU A 1 77 ? -16.553 2.881 -3.315 1.00 71.12 77 GLU A O 5
ATOM 7776 N N . LEU A 1 78 ? -14.636 4.017 -3.558 1.00 73.31 78 LEU A N 5
ATOM 7777 C CA . LEU A 1 78 ? -13.874 2.845 -3.956 1.00 11.45 78 LEU A CA 5
ATOM 7778 C C . LEU A 1 78 ? -13.085 2.344 -2.759 1.00 42.55 78 LEU A C 5
ATOM 7779 O O . LEU A 1 78 ? -12.198 3.035 -2.257 1.00 44.12 78 LEU A O 5
ATOM 7795 N N . ASP A 1 79 ? -13.420 1.154 -2.294 1.00 75.25 79 ASP A N 5
ATOM 7796 C CA . ASP A 1 79 ? -12.743 0.576 -1.143 1.00 32.01 79 ASP A CA 5
ATOM 7797 C C . ASP A 1 79 ? -12.229 -0.813 -1.473 1.00 11.31 79 ASP A C 5
ATOM 7798 O O . ASP A 1 79 ? -13.009 -1.743 -1.673 1.00 61.43 79 ASP A O 5
ATOM 7807 N N . ALA A 1 80 ? -10.919 -0.944 -1.550 1.00 72.35 80 ALA A N 5
ATOM 7808 C CA . ALA A 1 80 ? -10.311 -2.212 -1.891 1.00 53.52 80 ALA A CA 5
ATOM 7809 C C . ALA A 1 80 ? -9.729 -2.882 -0.657 1.00 22.14 80 ALA A C 5
ATOM 7810 O O . ALA A 1 80 ? -8.911 -2.295 0.051 1.00 33.14 80 ALA A O 5
ATOM 7817 N N . ALA A 1 81 ? -10.163 -4.106 -0.400 1.00 74.33 81 ALA A N 5
ATOM 7818 C CA . ALA A 1 81 ? -9.662 -4.874 0.725 1.00 61.14 81 ALA A CA 5
ATOM 7819 C C . ALA A 1 81 ? -8.545 -5.806 0.286 1.00 60.32 81 ALA A C 5
ATOM 7820 O O . ALA A 1 81 ? -8.781 -6.776 -0.438 1.00 12.05 81 ALA A O 5
ATOM 7827 N N . PHE A 1 82 ? -7.330 -5.501 0.708 1.00 64.42 82 PHE A N 5
ATOM 7828 C CA . PHE A 1 82 ? -6.178 -6.327 0.387 1.00 25.45 82 PHE A CA 5
ATOM 7829 C C . PHE A 1 82 ? -5.788 -7.187 1.578 1.00 3.11 82 PHE A C 5
ATOM 7830 O O . PHE A 1 82 ? -5.549 -6.676 2.671 1.00 61.35 82 PHE A O 5
ATOM 7847 N N . THR A 1 83 ? -5.732 -8.492 1.366 1.00 24.12 83 THR A N 5
ATOM 7848 C CA . THR A 1 83 ? -5.375 -9.413 2.426 1.00 21.42 83 THR A CA 5
ATOM 7849 C C . THR A 1 83 ? -4.061 -10.102 2.091 1.00 44.14 83 THR A C 5
ATOM 7850 O O . THR A 1 83 ? -4.000 -10.949 1.196 1.00 51.11 83 THR A O 5
ATOM 7861 N N . PHE A 1 84 ? -3.013 -9.713 2.796 1.00 75.41 84 PHE A N 5
ATOM 7862 C CA . PHE A 1 84 ? -1.688 -10.253 2.553 1.00 12.13 84 PHE A CA 5
ATOM 7863 C C . PHE A 1 84 ? -1.362 -11.336 3.570 1.00 12.43 84 PHE A C 5
ATOM 7864 O O . PHE A 1 84 ? -1.803 -11.272 4.717 1.00 11.00 84 PHE A O 5
ATOM 7881 N N . SER A 1 85 ? -0.606 -12.336 3.136 1.00 44.21 85 SER A N 5
ATOM 7882 C CA . SER A 1 85 ? -0.221 -13.444 3.998 1.00 2.51 85 SER A CA 5
ATOM 7883 C C . SER A 1 85 ? 0.652 -12.955 5.152 1.00 61.31 85 SER A C 5
ATOM 7884 O O . SER A 1 85 ? 0.544 -13.444 6.279 1.00 13.13 85 SER A O 5
ATOM 7892 N N . CYS A 1 86 ? 1.498 -11.974 4.867 1.00 73.11 86 CYS A N 5
ATOM 7893 C CA . CYS A 1 86 ? 2.406 -11.434 5.864 1.00 63.23 86 CYS A CA 5
ATOM 7894 C C . CYS A 1 86 ? 2.326 -9.912 5.884 1.00 23.52 86 CYS A C 5
ATOM 7895 O O . CYS A 1 86 ? 1.834 -9.296 4.936 1.00 51.31 86 CYS A O 5
ATOM 7903 N N . GLN A 1 87 ? 2.813 -9.310 6.960 1.00 10.24 87 GLN A N 5
ATOM 7904 C CA . GLN A 1 87 ? 2.829 -7.859 7.089 1.00 5.55 87 GLN A CA 5
ATOM 7905 C C . GLN A 1 87 ? 3.847 -7.248 6.131 1.00 52.44 87 GLN A C 5
ATOM 7906 O O . GLN A 1 87 ? 3.698 -6.104 5.699 1.00 15.42 87 GLN A O 5
ATOM 7920 N N . ALA A 1 88 ? 4.865 -8.030 5.787 1.00 64.22 88 ALA A N 5
ATOM 7921 C CA . ALA A 1 88 ? 5.885 -7.596 4.842 1.00 31.13 88 ALA A CA 5
ATOM 7922 C C . ALA A 1 88 ? 5.252 -7.170 3.521 1.00 72.11 88 ALA A C 5
ATOM 7923 O O . ALA A 1 88 ? 5.593 -6.126 2.970 1.00 63.44 88 ALA A O 5
ATOM 7930 N N . GLU A 1 89 ? 4.298 -7.965 3.044 1.00 51.32 89 GLU A N 5
ATOM 7931 C CA . GLU A 1 89 ? 3.618 -7.682 1.782 1.00 64.10 89 GLU A CA 5
ATOM 7932 C C . GLU A 1 89 ? 2.756 -6.428 1.915 1.00 55.00 89 GLU A C 5
ATOM 7933 O O . GLU A 1 89 ? 2.526 -5.711 0.944 1.00 30.01 89 GLU A O 5
ATOM 7945 N N . MET A 1 90 ? 2.285 -6.174 3.127 1.00 50.40 90 MET A N 5
ATOM 7946 C CA . MET A 1 90 ? 1.380 -5.061 3.381 1.00 34.04 90 MET A CA 5
ATOM 7947 C C . MET A 1 90 ? 2.145 -3.742 3.368 1.00 71.22 90 MET A C 5
ATOM 7948 O O . MET A 1 90 ? 1.765 -2.801 2.673 1.00 62.00 90 MET A O 5
ATOM 7962 N N . ILE A 1 91 ? 3.245 -3.691 4.109 1.00 34.12 91 ILE A N 5
ATOM 7963 C CA . ILE A 1 91 ? 4.011 -2.462 4.240 1.00 21.20 91 ILE A CA 5
ATOM 7964 C C . ILE A 1 91 ? 4.662 -2.046 2.920 1.00 11.41 91 ILE A C 5
ATOM 7965 O O . ILE A 1 91 ? 4.741 -0.856 2.611 1.00 65.11 91 ILE A O 5
ATOM 7981 N N . ILE A 1 92 ? 5.113 -3.020 2.131 1.00 5.44 92 ILE A N 5
ATOM 7982 C CA . ILE A 1 92 ? 5.698 -2.721 0.830 1.00 41.32 92 ILE A CA 5
ATOM 7983 C C . ILE A 1 92 ? 4.621 -2.229 -0.133 1.00 2.10 92 ILE A C 5
ATOM 7984 O O . ILE A 1 92 ? 4.880 -1.408 -1.017 1.00 23.30 92 ILE A O 5
ATOM 8000 N N . PHE A 1 93 ? 3.407 -2.722 0.068 1.00 70.34 93 PHE A N 5
ATOM 8001 C CA . PHE A 1 93 ? 2.261 -2.305 -0.723 1.00 11.12 93 PHE A CA 5
ATOM 8002 C C . PHE A 1 93 ? 1.935 -0.840 -0.446 1.00 61.12 93 PHE A C 5
ATOM 8003 O O . PHE A 1 93 ? 1.772 -0.048 -1.374 1.00 0.20 93 PHE A O 5
ATOM 8020 N N . GLU A 1 94 ? 1.880 -0.489 0.836 1.00 40.04 94 GLU A N 5
ATOM 8021 C CA . GLU A 1 94 ? 1.603 0.881 1.264 1.00 42.31 94 GLU A CA 5
ATOM 8022 C C . GLU A 1 94 ? 2.593 1.864 0.643 1.00 61.03 94 GLU A C 5
ATOM 8023 O O . GLU A 1 94 ? 2.201 2.881 0.074 1.00 44.52 94 GLU A O 5
ATOM 8035 N N . LEU A 1 95 ? 3.876 1.541 0.747 1.00 71.23 95 LEU A N 5
ATOM 8036 C CA . LEU A 1 95 ? 4.938 2.401 0.241 1.00 75.13 95 LEU A CA 5
ATOM 8037 C C . LEU A 1 95 ? 4.789 2.625 -1.257 1.00 32.52 95 LEU A C 5
ATOM 8038 O O . LEU A 1 95 ? 4.902 3.752 -1.744 1.00 44.20 95 LEU A O 5
ATOM 8054 N N . SER A 1 96 ? 4.517 1.549 -1.979 1.00 73.23 96 SER A N 5
ATOM 8055 C CA . SER A 1 96 ? 4.414 1.608 -3.427 1.00 10.33 96 SER A CA 5
ATOM 8056 C C . SER A 1 96 ? 3.135 2.331 -3.866 1.00 42.22 96 SER A C 5
ATOM 8057 O O . SER A 1 96 ? 3.074 2.863 -4.974 1.00 2.03 96 SER A O 5
ATOM 8065 N N . LEU A 1 97 ? 2.126 2.363 -2.990 1.00 35.12 97 LEU A N 5
ATOM 8066 C CA . LEU A 1 97 ? 0.863 3.043 -3.286 1.00 73.04 97 LEU A CA 5
ATOM 8067 C C . LEU A 1 97 ? 1.101 4.481 -3.715 1.00 50.41 97 LEU A C 5
ATOM 8068 O O . LEU A 1 97 ? 0.698 4.891 -4.805 1.00 24.12 97 LEU A O 5
ATOM 8084 N N . ARG A 1 98 ? 1.766 5.243 -2.862 1.00 5.10 98 ARG A N 5
ATOM 8085 C CA . ARG A 1 98 ? 2.019 6.645 -3.165 1.00 1.22 98 ARG A CA 5
ATOM 8086 C C . ARG A 1 98 ? 3.165 6.795 -4.160 1.00 60.35 98 ARG A C 5
ATOM 8087 O O . ARG A 1 98 ? 3.186 7.734 -4.954 1.00 12.04 98 ARG A O 5
ATOM 8108 N N . SER A 1 99 ? 4.097 5.855 -4.134 1.00 24.11 99 SER A N 5
ATOM 8109 C CA . SER A 1 99 ? 5.286 5.936 -4.972 1.00 52.24 99 SER A CA 5
ATOM 8110 C C . SER A 1 99 ? 4.991 5.552 -6.422 1.00 44.14 99 SER A C 5
ATOM 8111 O O . SER A 1 99 ? 5.842 5.706 -7.294 1.00 63.32 99 SER A O 5
ATOM 8119 N N . LEU A 1 100 ? 3.790 5.054 -6.679 1.00 72.25 100 LEU A N 5
ATOM 8120 C CA . LEU A 1 100 ? 3.395 4.719 -8.039 1.00 1.54 100 LEU A CA 5
ATOM 8121 C C . LEU A 1 100 ? 2.891 5.962 -8.757 1.00 0.24 100 LEU A C 5
ATOM 8122 O O . LEU A 1 100 ? 2.999 6.082 -9.976 1.00 40.04 100 LEU A O 5
ATOM 8138 N N . ALA A 1 101 ? 2.325 6.880 -7.988 1.00 52.12 101 ALA A N 5
ATOM 8139 C CA . ALA A 1 101 ? 1.889 8.158 -8.525 1.00 52.11 101 ALA A CA 5
ATOM 8140 C C . ALA A 1 101 ? 3.021 9.169 -8.426 1.00 1.13 101 ALA A C 5
ATOM 8141 O O . ALA A 1 101 ? 3.082 10.138 -9.184 1.00 11.23 101 ALA A O 5
ATOM 8148 N N . LEU A 1 102 ? 3.924 8.923 -7.487 1.00 33.21 102 LEU A N 5
ATOM 8149 C CA . LEU A 1 102 ? 5.068 9.792 -7.270 1.00 33.04 102 LEU A CA 5
ATOM 8150 C C . LEU A 1 102 ? 6.343 8.971 -7.172 1.00 41.13 102 LEU A C 5
ATOM 8151 O O . LEU A 1 102 ? 6.719 8.514 -6.091 1.00 13.10 102 LEU A O 5
ATOM 8167 N N . GLU A 1 103 ? 6.983 8.759 -8.310 1.00 14.12 103 GLU A N 5
ATOM 8168 C CA . GLU A 1 103 ? 8.242 8.034 -8.353 1.00 41.41 103 GLU A CA 5
ATOM 8169 C C . GLU A 1 103 ? 9.303 8.775 -7.552 1.00 3.43 103 GLU A C 5
ATOM 8170 O O . GLU A 1 103 ? 9.717 9.876 -7.924 1.00 54.53 103 GLU A O 5
ATOM 8182 N N . HIS A 1 104 ? 9.732 8.177 -6.454 1.00 52.42 104 HIS A N 5
ATOM 8183 C CA . HIS A 1 104 ? 10.771 8.765 -5.623 1.00 71.04 104 HIS A CA 5
ATOM 8184 C C . HIS A 1 104 ? 12.119 8.134 -5.944 1.00 4.20 104 HIS A C 5
ATOM 8185 O O . HIS A 1 104 ? 12.423 7.032 -5.491 1.00 22.12 104 HIS A O 5
ATOM 8200 N N . HIS A 1 105 ? 12.910 8.826 -6.746 1.00 35.54 105 HIS A N 5
ATOM 8201 C CA . HIS A 1 105 ? 14.243 8.356 -7.088 1.00 12.31 105 HIS A CA 5
ATOM 8202 C C . HIS A 1 105 ? 15.289 9.251 -6.439 1.00 45.52 105 HIS A C 5
ATOM 8203 O O . HIS A 1 105 ? 15.004 10.393 -6.078 1.00 34.42 105 HIS A O 5
ATOM 8218 N N . HIS A 1 106 ? 16.492 8.729 -6.297 1.00 2.45 106 HIS A N 5
ATOM 8219 C CA . HIS A 1 106 ? 17.587 9.469 -5.685 1.00 42.12 106 HIS A CA 5
ATOM 8220 C C . HIS A 1 106 ? 18.906 9.001 -6.272 1.00 20.44 106 HIS A C 5
ATOM 8221 O O . HIS A 1 106 ? 18.913 8.271 -7.263 1.00 53.12 106 HIS A O 5
ATOM 8236 N N . HIS A 1 107 ? 20.012 9.434 -5.669 1.00 43.44 107 HIS A N 5
ATOM 8237 C CA . HIS A 1 107 ? 21.343 8.975 -6.062 1.00 74.11 107 HIS A CA 5
ATOM 8238 C C . HIS A 1 107 ? 21.372 7.455 -6.134 1.00 43.52 107 HIS A C 5
ATOM 8239 O O . HIS A 1 107 ? 21.315 6.774 -5.109 1.00 53.00 107 HIS A O 5
ATOM 8254 N N . HIS A 1 108 ? 21.427 6.937 -7.348 1.00 11.12 108 HIS A N 5
ATOM 8255 C CA . HIS A 1 108 ? 21.469 5.501 -7.575 1.00 44.15 108 HIS A CA 5
ATOM 8256 C C . HIS A 1 108 ? 22.727 5.151 -8.357 1.00 1.00 108 HIS A C 5
ATOM 8257 O O . HIS A 1 108 ? 23.101 3.986 -8.482 1.00 11.44 108 HIS A O 5
ATOM 8272 N N . HIS A 1 109 ? 23.371 6.179 -8.884 1.00 4.32 109 HIS A N 5
ATOM 8273 C CA . HIS A 1 109 ? 24.629 6.025 -9.593 1.00 65.12 109 HIS A CA 5
ATOM 8274 C C . HIS A 1 109 ? 25.404 7.333 -9.532 1.00 22.42 109 HIS A C 5
ATOM 8275 O O . HIS A 1 109 ? 24.930 8.325 -10.117 1.00 36.25 109 HIS A O 5
ATOM 8291 N N . MET A 1 1 ? 49.635 -8.867 30.991 1.00 42.32 1 MET A N 6
ATOM 8292 C CA . MET A 1 1 ? 48.259 -9.014 30.466 1.00 42.55 1 MET A CA 6
ATOM 8293 C C . MET A 1 1 ? 48.170 -8.452 29.060 1.00 34.11 1 MET A C 6
ATOM 8294 O O . MET A 1 1 ? 48.809 -7.450 28.742 1.00 32.03 1 MET A O 6
ATOM 8310 N N . ALA A 1 2 ? 47.381 -9.099 28.221 1.00 63.24 2 ALA A N 6
ATOM 8311 C CA . ALA A 1 2 ? 47.245 -8.687 26.838 1.00 40.44 2 ALA A CA 6
ATOM 8312 C C . ALA A 1 2 ? 45.814 -8.278 26.534 1.00 31.32 2 ALA A C 6
ATOM 8313 O O . ALA A 1 2 ? 44.917 -9.119 26.469 1.00 20.14 2 ALA A O 6
ATOM 8320 N N . MET A 1 3 ? 45.604 -6.984 26.364 1.00 23.14 3 MET A N 6
ATOM 8321 C CA . MET A 1 3 ? 44.287 -6.455 26.043 1.00 34.41 3 MET A CA 6
ATOM 8322 C C . MET A 1 3 ? 44.336 -5.757 24.696 1.00 34.44 3 MET A C 6
ATOM 8323 O O . MET A 1 3 ? 44.430 -4.533 24.618 1.00 44.42 3 MET A O 6
ATOM 8337 N N . LYS A 1 4 ? 44.310 -6.549 23.638 1.00 14.21 4 LYS A N 6
ATOM 8338 C CA . LYS A 1 4 ? 44.444 -6.024 22.292 1.00 63.01 4 LYS A CA 6
ATOM 8339 C C . LYS A 1 4 ? 43.243 -6.404 21.442 1.00 35.44 4 LYS A C 6
ATOM 8340 O O . LYS A 1 4 ? 43.140 -7.532 20.960 1.00 31.32 4 LYS A O 6
ATOM 8359 N N . ASP A 1 5 ? 42.325 -5.468 21.284 1.00 21.31 5 ASP A N 6
ATOM 8360 C CA . ASP A 1 5 ? 41.154 -5.682 20.450 1.00 4.34 5 ASP A CA 6
ATOM 8361 C C . ASP A 1 5 ? 41.192 -4.741 19.254 1.00 3.00 5 ASP A C 6
ATOM 8362 O O . ASP A 1 5 ? 40.921 -3.544 19.376 1.00 61.10 5 ASP A O 6
ATOM 8371 N N . VAL A 1 6 ? 41.575 -5.280 18.109 1.00 71.44 6 VAL A N 6
ATOM 8372 C CA . VAL A 1 6 ? 41.683 -4.497 16.887 1.00 12.31 6 VAL A CA 6
ATOM 8373 C C . VAL A 1 6 ? 40.693 -5.005 15.847 1.00 61.44 6 VAL A C 6
ATOM 8374 O O . VAL A 1 6 ? 40.679 -6.194 15.524 1.00 64.14 6 VAL A O 6
ATOM 8387 N N . VAL A 1 7 ? 39.868 -4.106 15.331 1.00 2.45 7 VAL A N 6
ATOM 8388 C CA . VAL A 1 7 ? 38.852 -4.469 14.353 1.00 64.01 7 VAL A CA 6
ATOM 8389 C C . VAL A 1 7 ? 38.663 -3.332 13.353 1.00 4.50 7 VAL A C 6
ATOM 8390 O O . VAL A 1 7 ? 38.786 -2.162 13.711 1.00 2.20 7 VAL A O 6
ATOM 8403 N N . ASP A 1 8 ? 38.376 -3.670 12.105 1.00 61.14 8 ASP A N 6
ATOM 8404 C CA . ASP A 1 8 ? 38.228 -2.661 11.066 1.00 34.11 8 ASP A CA 6
ATOM 8405 C C . ASP A 1 8 ? 37.080 -3.014 10.132 1.00 63.42 8 ASP A C 6
ATOM 8406 O O . ASP A 1 8 ? 37.114 -4.043 9.456 1.00 43.41 8 ASP A O 6
ATOM 8415 N N . LYS A 1 9 ? 36.063 -2.166 10.108 1.00 1.23 9 LYS A N 6
ATOM 8416 C CA . LYS A 1 9 ? 34.907 -2.385 9.256 1.00 41.34 9 LYS A CA 6
ATOM 8417 C C . LYS A 1 9 ? 34.365 -1.055 8.749 1.00 63.34 9 LYS A C 6
ATOM 8418 O O . LYS A 1 9 ? 33.965 -0.206 9.540 1.00 4.53 9 LYS A O 6
ATOM 8437 N N . CYS A 1 10 ? 34.378 -0.866 7.437 1.00 52.24 10 CYS A N 6
ATOM 8438 C CA . CYS A 1 10 ? 33.836 0.346 6.844 1.00 51.35 10 CYS A CA 6
ATOM 8439 C C . CYS A 1 10 ? 33.270 0.056 5.459 1.00 10.32 10 CYS A C 6
ATOM 8440 O O . CYS A 1 10 ? 34.006 0.031 4.471 1.00 61.15 10 CYS A O 6
ATOM 8448 N N . SER A 1 11 ? 31.969 -0.206 5.405 1.00 51.10 11 SER A N 6
ATOM 8449 C CA . SER A 1 11 ? 31.277 -0.462 4.147 1.00 33.11 11 SER A CA 6
ATOM 8450 C C . SER A 1 11 ? 29.763 -0.534 4.369 1.00 45.54 11 SER A C 6
ATOM 8451 O O . SER A 1 11 ? 29.244 -1.543 4.851 1.00 70.43 11 SER A O 6
ATOM 8459 N N . THR A 1 12 ? 29.064 0.549 4.046 1.00 22.04 12 THR A N 6
ATOM 8460 C CA . THR A 1 12 ? 27.613 0.612 4.200 1.00 30.11 12 THR A CA 6
ATOM 8461 C C . THR A 1 12 ? 27.023 1.691 3.294 1.00 73.22 12 THR A C 6
ATOM 8462 O O . THR A 1 12 ? 27.297 2.881 3.473 1.00 24.24 12 THR A O 6
ATOM 8473 N N . LYS A 1 13 ? 26.223 1.268 2.321 1.00 4.44 13 LYS A N 6
ATOM 8474 C CA . LYS A 1 13 ? 25.581 2.186 1.385 1.00 11.32 13 LYS A CA 6
ATOM 8475 C C . LYS A 1 13 ? 24.482 1.469 0.606 1.00 65.44 13 LYS A C 6
ATOM 8476 O O . LYS A 1 13 ? 24.574 0.267 0.356 1.00 40.13 13 LYS A O 6
ATOM 8495 N N . GLY A 1 14 ? 23.447 2.205 0.226 1.00 51.40 14 GLY A N 6
ATOM 8496 C CA . GLY A 1 14 ? 22.374 1.618 -0.553 1.00 3.24 14 GLY A CA 6
ATOM 8497 C C . GLY A 1 14 ? 21.058 1.589 0.198 1.00 53.42 14 GLY A C 6
ATOM 8498 O O . GLY A 1 14 ? 20.366 0.569 0.214 1.00 50.34 14 GLY A O 6
ATOM 8502 N N . CYS A 1 15 ? 20.708 2.702 0.825 1.00 63.35 15 CYS A N 6
ATOM 8503 C CA . CYS A 1 15 ? 19.453 2.801 1.553 1.00 43.43 15 CYS A CA 6
ATOM 8504 C C . CYS A 1 15 ? 18.648 3.995 1.051 1.00 73.24 15 CYS A C 6
ATOM 8505 O O . CYS A 1 15 ? 18.893 5.138 1.447 1.00 72.54 15 CYS A O 6
ATOM 8513 N N . ALA A 1 16 ? 17.712 3.723 0.149 1.00 11.13 16 ALA A N 6
ATOM 8514 C CA . ALA A 1 16 ? 16.869 4.765 -0.428 1.00 33.13 16 ALA A CA 6
ATOM 8515 C C . ALA A 1 16 ? 15.450 4.251 -0.653 1.00 75.42 16 ALA A C 6
ATOM 8516 O O . ALA A 1 16 ? 14.721 4.752 -1.508 1.00 14.12 16 ALA A O 6
ATOM 8523 N N . ILE A 1 17 ? 15.061 3.255 0.127 1.00 10.42 17 ILE A N 6
ATOM 8524 C CA . ILE A 1 17 ? 13.724 2.677 0.014 1.00 62.30 17 ILE A CA 6
ATOM 8525 C C . ILE A 1 17 ? 12.820 3.144 1.146 1.00 2.20 17 ILE A C 6
ATOM 8526 O O . ILE A 1 17 ? 11.701 2.658 1.306 1.00 23.21 17 ILE A O 6
ATOM 8542 N N . ASP A 1 18 ? 13.308 4.097 1.919 1.00 14.11 18 ASP A N 6
ATOM 8543 C CA . ASP A 1 18 ? 12.565 4.602 3.066 1.00 51.31 18 ASP A CA 6
ATOM 8544 C C . ASP A 1 18 ? 11.650 5.741 2.654 1.00 41.23 18 ASP A C 6
ATOM 8545 O O . ASP A 1 18 ? 12.109 6.787 2.197 1.00 51.22 18 ASP A O 6
ATOM 8554 N N . ILE A 1 19 ? 10.355 5.518 2.803 1.00 74.43 19 ILE A N 6
ATOM 8555 C CA . ILE A 1 19 ? 9.364 6.544 2.519 1.00 22.04 19 ILE A CA 6
ATOM 8556 C C . ILE A 1 19 ? 9.098 7.362 3.783 1.00 14.42 19 ILE A C 6
ATOM 8557 O O . ILE A 1 19 ? 8.708 8.531 3.723 1.00 51.24 19 ILE A O 6
ATOM 8573 N N . GLY A 1 20 ? 9.330 6.737 4.929 1.00 50.35 20 GLY A N 6
ATOM 8574 C CA . GLY A 1 20 ? 9.104 7.395 6.195 1.00 44.31 20 GLY A CA 6
ATOM 8575 C C . GLY A 1 20 ? 7.654 7.320 6.607 1.00 21.34 20 GLY A C 6
ATOM 8576 O O . GLY A 1 20 ? 7.065 8.317 7.025 1.00 13.12 20 GLY A O 6
ATOM 8580 N N . THR A 1 21 ? 7.071 6.141 6.470 1.00 44.15 21 THR A N 6
ATOM 8581 C CA . THR A 1 21 ? 5.675 5.935 6.812 1.00 53.22 21 THR A CA 6
ATOM 8582 C C . THR A 1 21 ? 5.486 4.597 7.524 1.00 4.50 21 THR A C 6
ATOM 8583 O O . THR A 1 21 ? 5.837 3.545 6.987 1.00 41.33 21 THR A O 6
ATOM 8594 N N . VAL A 1 22 ? 4.954 4.649 8.738 1.00 14.44 22 VAL A N 6
ATOM 8595 C CA . VAL A 1 22 ? 4.678 3.449 9.511 1.00 15.11 22 VAL A CA 6
ATOM 8596 C C . VAL A 1 22 ? 3.535 3.713 10.487 1.00 31.41 22 VAL A C 6
ATOM 8597 O O . VAL A 1 22 ? 3.461 4.783 11.092 1.00 5.35 22 VAL A O 6
ATOM 8610 N N . ILE A 1 23 ? 2.625 2.755 10.609 1.00 42.24 23 ILE A N 6
ATOM 8611 C CA . ILE A 1 23 ? 1.477 2.916 11.486 1.00 14.13 23 ILE A CA 6
ATOM 8612 C C . ILE A 1 23 ? 1.771 2.292 12.850 1.00 22.40 23 ILE A C 6
ATOM 8613 O O . ILE A 1 23 ? 2.432 2.904 13.688 1.00 5.34 23 ILE A O 6
ATOM 8629 N N . ASP A 1 24 ? 1.300 1.069 13.054 1.00 4.31 24 ASP A N 6
ATOM 8630 C CA . ASP A 1 24 ? 1.542 0.332 14.291 1.00 10.55 24 ASP A CA 6
ATOM 8631 C C . ASP A 1 24 ? 1.552 -1.160 14.000 1.00 31.50 24 ASP A C 6
ATOM 8632 O O . ASP A 1 24 ? 2.554 -1.707 13.548 1.00 12.13 24 ASP A O 6
ATOM 8641 N N . ASN A 1 25 ? 0.415 -1.806 14.221 1.00 31.12 25 ASN A N 6
ATOM 8642 C CA . ASN A 1 25 ? 0.276 -3.228 13.954 1.00 20.11 25 ASN A CA 6
ATOM 8643 C C . ASN A 1 25 ? -1.089 -3.532 13.365 1.00 12.12 25 ASN A C 6
ATOM 8644 O O . ASN A 1 25 ? -2.115 -3.096 13.888 1.00 1.51 25 ASN A O 6
ATOM 8655 N N . ASP A 1 26 ? -1.089 -4.255 12.258 1.00 13.34 26 ASP A N 6
ATOM 8656 C CA . ASP A 1 26 ? -2.310 -4.739 11.641 1.00 10.30 26 ASP A CA 6
ATOM 8657 C C . ASP A 1 26 ? -2.274 -6.262 11.698 1.00 31.24 26 ASP A C 6
ATOM 8658 O O . ASP A 1 26 ? -1.487 -6.833 12.454 1.00 64.01 26 ASP A O 6
ATOM 8667 N N . ASN A 1 27 ? -3.099 -6.917 10.917 1.00 31.35 27 ASN A N 6
ATOM 8668 C CA . ASN A 1 27 ? -3.051 -8.365 10.824 1.00 4.24 27 ASN A CA 6
ATOM 8669 C C . ASN A 1 27 ? -2.220 -8.758 9.611 1.00 43.14 27 ASN A C 6
ATOM 8670 O O . ASN A 1 27 ? -1.293 -9.563 9.722 1.00 73.32 27 ASN A O 6
ATOM 8681 N N . CYS A 1 28 ? -2.539 -8.130 8.481 1.00 63.33 28 CYS A N 6
ATOM 8682 C CA . CYS A 1 28 ? -1.846 -8.332 7.204 1.00 23.21 28 CYS A CA 6
ATOM 8683 C C . CYS A 1 28 ? -2.701 -7.798 6.057 1.00 35.33 28 CYS A C 6
ATOM 8684 O O . CYS A 1 28 ? -2.451 -8.097 4.888 1.00 11.11 28 CYS A O 6
ATOM 8692 N N . THR A 1 29 ? -3.696 -6.987 6.391 1.00 2.52 29 THR A N 6
ATOM 8693 C CA . THR A 1 29 ? -4.655 -6.526 5.406 1.00 12.33 29 THR A CA 6
ATOM 8694 C C . THR A 1 29 ? -4.573 -5.013 5.225 1.00 43.34 29 THR A C 6
ATOM 8695 O O . THR A 1 29 ? -4.734 -4.251 6.180 1.00 35.13 29 THR A O 6
ATOM 8706 N N . SER A 1 30 ? -4.338 -4.586 3.995 1.00 43.32 30 SER A N 6
ATOM 8707 C CA . SER A 1 30 ? -4.282 -3.173 3.676 1.00 3.11 30 SER A CA 6
ATOM 8708 C C . SER A 1 30 ? -5.629 -2.728 3.123 1.00 52.12 30 SER A C 6
ATOM 8709 O O . SER A 1 30 ? -6.118 -3.286 2.137 1.00 65.41 30 SER A O 6
ATOM 8717 N N . LYS A 1 31 ? -6.240 -1.752 3.776 1.00 21.01 31 LYS A N 6
ATOM 8718 C CA . LYS A 1 31 ? -7.545 -1.266 3.362 1.00 13.24 31 LYS A CA 6
ATOM 8719 C C . LYS A 1 31 ? -7.417 0.122 2.766 1.00 1.11 31 LYS A C 6
ATOM 8720 O O . LYS A 1 31 ? -6.523 0.890 3.132 1.00 74.22 31 LYS A O 6
ATOM 8739 N N . PHE A 1 32 ? -8.324 0.436 1.867 1.00 74.20 32 PHE A N 6
ATOM 8740 C CA . PHE A 1 32 ? -8.314 1.708 1.171 1.00 15.24 32 PHE A CA 6
ATOM 8741 C C . PHE A 1 32 ? -9.680 1.978 0.554 1.00 72.51 32 PHE A C 6
ATOM 8742 O O . PHE A 1 32 ? -10.197 1.160 -0.206 1.00 21.51 32 PHE A O 6
ATOM 8759 N N . SER A 1 33 ? -10.275 3.106 0.907 1.00 74.51 33 SER A N 6
ATOM 8760 C CA . SER A 1 33 ? -11.531 3.524 0.303 1.00 12.43 33 SER A CA 6
ATOM 8761 C C . SER A 1 33 ? -11.447 4.994 -0.093 1.00 41.40 33 SER A C 6
ATOM 8762 O O . SER A 1 33 ? -11.447 5.877 0.764 1.00 73.34 33 SER A O 6
ATOM 8770 N N . ARG A 1 34 ? -11.349 5.253 -1.386 1.00 50.22 34 ARG A N 6
ATOM 8771 C CA . ARG A 1 34 ? -11.265 6.621 -1.872 1.00 1.23 34 ARG A CA 6
ATOM 8772 C C . ARG A 1 34 ? -12.506 6.964 -2.681 1.00 64.53 34 ARG A C 6
ATOM 8773 O O . ARG A 1 34 ? -13.037 6.119 -3.403 1.00 1.45 34 ARG A O 6
ATOM 8794 N N . PHE A 1 35 ? -12.973 8.197 -2.545 1.00 55.23 35 PHE A N 6
ATOM 8795 C CA . PHE A 1 35 ? -14.142 8.651 -3.281 1.00 63.33 35 PHE A CA 6
ATOM 8796 C C . PHE A 1 35 ? -13.719 9.254 -4.610 1.00 70.23 35 PHE A C 6
ATOM 8797 O O . PHE A 1 35 ? -12.782 10.052 -4.667 1.00 22.20 35 PHE A O 6
ATOM 8814 N N . PHE A 1 36 ? -14.396 8.856 -5.674 1.00 4.41 36 PHE A N 6
ATOM 8815 C CA . PHE A 1 36 ? -14.094 9.352 -7.008 1.00 2.05 36 PHE A CA 6
ATOM 8816 C C . PHE A 1 36 ? -15.299 10.069 -7.599 1.00 51.10 36 PHE A C 6
ATOM 8817 O O . PHE A 1 36 ? -16.433 9.832 -7.181 1.00 50.11 36 PHE A O 6
ATOM 8834 N N . ALA A 1 37 ? -15.049 10.937 -8.573 1.00 14.11 37 ALA A N 6
ATOM 8835 C CA . ALA A 1 37 ? -16.110 11.701 -9.217 1.00 34.32 37 ALA A CA 6
ATOM 8836 C C . ALA A 1 37 ? -17.113 10.777 -9.900 1.00 53.43 37 ALA A C 6
ATOM 8837 O O . ALA A 1 37 ? -18.325 10.980 -9.804 1.00 53.24 37 ALA A O 6
ATOM 8844 N N . THR A 1 38 ? -16.612 9.761 -10.587 1.00 52.35 38 THR A N 6
ATOM 8845 C CA . THR A 1 38 ? -17.472 8.799 -11.257 1.00 2.41 38 THR A CA 6
ATOM 8846 C C . THR A 1 38 ? -17.004 7.377 -10.971 1.00 63.21 38 THR A C 6
ATOM 8847 O O . THR A 1 38 ? -15.857 7.171 -10.570 1.00 14.15 38 THR A O 6
ATOM 8858 N N . ARG A 1 39 ? -17.886 6.401 -11.170 1.00 62.24 39 ARG A N 6
ATOM 8859 C CA . ARG A 1 39 ? -17.524 5.002 -10.965 1.00 71.25 39 ARG A CA 6
ATOM 8860 C C . ARG A 1 39 ? -16.409 4.601 -11.921 1.00 75.24 39 ARG A C 6
ATOM 8861 O O . ARG A 1 39 ? -15.576 3.756 -11.600 1.00 61.43 39 ARG A O 6
ATOM 8882 N N . GLU A 1 40 ? -16.389 5.239 -13.084 1.00 11.02 40 GLU A N 6
ATOM 8883 C CA . GLU A 1 40 ? -15.329 5.040 -14.061 1.00 13.54 40 GLU A CA 6
ATOM 8884 C C . GLU A 1 40 ? -13.972 5.313 -13.432 1.00 11.24 40 GLU A C 6
ATOM 8885 O O . GLU A 1 40 ? -13.050 4.504 -13.527 1.00 12.11 40 GLU A O 6
ATOM 8897 N N . GLU A 1 41 ? -13.880 6.462 -12.773 1.00 30.15 41 GLU A N 6
ATOM 8898 C CA . GLU A 1 41 ? -12.669 6.878 -12.075 1.00 5.42 41 GLU A CA 6
ATOM 8899 C C . GLU A 1 41 ? -12.245 5.833 -11.046 1.00 33.43 41 GLU A C 6
ATOM 8900 O O . GLU A 1 41 ? -11.054 5.632 -10.798 1.00 43.24 41 GLU A O 6
ATOM 8912 N N . ALA A 1 42 ? -13.234 5.163 -10.470 1.00 41.34 42 ALA A N 6
ATOM 8913 C CA . ALA A 1 42 ? -12.990 4.155 -9.448 1.00 71.01 42 ALA A CA 6
ATOM 8914 C C . ALA A 1 42 ? -12.476 2.863 -10.069 1.00 43.34 42 ALA A C 6
ATOM 8915 O O . ALA A 1 42 ? -11.436 2.336 -9.665 1.00 33.35 42 ALA A O 6
ATOM 8922 N N . GLU A 1 43 ? -13.202 2.364 -11.065 1.00 4.20 43 GLU A N 6
ATOM 8923 C CA . GLU A 1 43 ? -12.857 1.105 -11.714 1.00 22.20 43 GLU A CA 6
ATOM 8924 C C . GLU A 1 43 ? -11.510 1.213 -12.423 1.00 14.44 43 GLU A C 6
ATOM 8925 O O . GLU A 1 43 ? -10.739 0.254 -12.462 1.00 14.21 43 GLU A O 6
ATOM 8937 N N . SER A 1 44 ? -11.227 2.396 -12.955 1.00 12.15 44 SER A N 6
ATOM 8938 C CA . SER A 1 44 ? -9.977 2.653 -13.658 1.00 35.14 44 SER A CA 6
ATOM 8939 C C . SER A 1 44 ? -8.786 2.561 -12.706 1.00 52.54 44 SER A C 6
ATOM 8940 O O . SER A 1 44 ? -7.679 2.201 -13.113 1.00 73.01 44 SER A O 6
ATOM 8948 N N . PHE A 1 45 ? -9.019 2.873 -11.435 1.00 32.32 45 PHE A N 6
ATOM 8949 C CA . PHE A 1 45 ? -7.960 2.838 -10.442 1.00 24.34 45 PHE A CA 6
ATOM 8950 C C . PHE A 1 45 ? -7.651 1.398 -10.052 1.00 41.23 45 PHE A C 6
ATOM 8951 O O . PHE A 1 45 ? -6.490 1.008 -9.954 1.00 33.33 45 PHE A O 6
ATOM 8968 N N . MET A 1 46 ? -8.698 0.602 -9.864 1.00 51.05 46 MET A N 6
ATOM 8969 C CA . MET A 1 46 ? -8.545 -0.797 -9.465 1.00 12.52 46 MET A CA 6
ATOM 8970 C C . MET A 1 46 ? -7.803 -1.603 -10.536 1.00 41.33 46 MET A C 6
ATOM 8971 O O . MET A 1 46 ? -7.175 -2.619 -10.235 1.00 61.22 46 MET A O 6
ATOM 8985 N N . THR A 1 47 ? -7.861 -1.128 -11.779 1.00 24.21 47 THR A N 6
ATOM 8986 C CA . THR A 1 47 ? -7.180 -1.782 -12.893 1.00 62.55 47 THR A CA 6
ATOM 8987 C C . THR A 1 47 ? -5.694 -1.984 -12.599 1.00 32.40 47 THR A C 6
ATOM 8988 O O . THR A 1 47 ? -5.165 -3.086 -12.750 1.00 53.41 47 THR A O 6
ATOM 8999 N N . LYS A 1 48 ? -5.028 -0.919 -12.174 1.00 75.01 48 LYS A N 6
ATOM 9000 C CA . LYS A 1 48 ? -3.595 -0.973 -11.909 1.00 0.31 48 LYS A CA 6
ATOM 9001 C C . LYS A 1 48 ? -3.297 -1.728 -10.617 1.00 61.21 48 LYS A C 6
ATOM 9002 O O . LYS A 1 48 ? -2.229 -2.326 -10.471 1.00 42.51 48 LYS A O 6
ATOM 9021 N N . LEU A 1 49 ? -4.246 -1.710 -9.684 1.00 60.34 49 LEU A N 6
ATOM 9022 C CA . LEU A 1 49 ? -4.104 -2.459 -8.437 1.00 54.51 49 LEU A CA 6
ATOM 9023 C C . LEU A 1 49 ? -4.040 -3.956 -8.719 1.00 22.24 49 LEU A C 6
ATOM 9024 O O . LEU A 1 49 ? -3.392 -4.706 -7.990 1.00 43.00 49 LEU A O 6
ATOM 9040 N N . LYS A 1 50 ? -4.705 -4.378 -9.790 1.00 5.12 50 LYS A N 6
ATOM 9041 C CA . LYS A 1 50 ? -4.648 -5.766 -10.247 1.00 62.04 50 LYS A CA 6
ATOM 9042 C C . LYS A 1 50 ? -3.202 -6.192 -10.504 1.00 44.53 50 LYS A C 6
ATOM 9043 O O . LYS A 1 50 ? -2.798 -7.308 -10.169 1.00 4.13 50 LYS A O 6
ATOM 9062 N N . GLU A 1 51 ? -2.428 -5.292 -11.090 1.00 42.05 51 GLU A N 6
ATOM 9063 C CA . GLU A 1 51 ? -1.020 -5.549 -11.358 1.00 41.40 51 GLU A CA 6
ATOM 9064 C C . GLU A 1 51 ? -0.201 -5.455 -10.079 1.00 21.32 51 GLU A C 6
ATOM 9065 O O . GLU A 1 51 ? 0.564 -6.364 -9.748 1.00 74.40 51 GLU A O 6
ATOM 9077 N N . LEU A 1 52 ? -0.383 -4.350 -9.368 1.00 51.23 52 LEU A N 6
ATOM 9078 C CA . LEU A 1 52 ? 0.410 -4.042 -8.182 1.00 21.25 52 LEU A CA 6
ATOM 9079 C C . LEU A 1 52 ? 0.305 -5.133 -7.120 1.00 73.02 52 LEU A C 6
ATOM 9080 O O . LEU A 1 52 ? 1.309 -5.520 -6.523 1.00 11.55 52 LEU A O 6
ATOM 9096 N N . ALA A 1 53 ? -0.907 -5.636 -6.897 1.00 53.42 53 ALA A N 6
ATOM 9097 C CA . ALA A 1 53 ? -1.144 -6.656 -5.878 1.00 33.35 53 ALA A CA 6
ATOM 9098 C C . ALA A 1 53 ? -0.323 -7.916 -6.141 1.00 54.43 53 ALA A C 6
ATOM 9099 O O . ALA A 1 53 ? 0.229 -8.512 -5.216 1.00 54.45 53 ALA A O 6
ATOM 9106 N N . ALA A 1 54 ? -0.229 -8.303 -7.406 1.00 15.01 54 ALA A N 6
ATOM 9107 C CA . ALA A 1 54 ? 0.484 -9.518 -7.787 1.00 53.50 54 ALA A CA 6
ATOM 9108 C C . ALA A 1 54 ? 1.995 -9.316 -7.740 1.00 22.44 54 ALA A C 6
ATOM 9109 O O . ALA A 1 54 ? 2.745 -10.254 -7.480 1.00 72.31 54 ALA A O 6
ATOM 9116 N N . ALA A 1 55 ? 2.436 -8.092 -7.993 1.00 43.22 55 ALA A N 6
ATOM 9117 C CA . ALA A 1 55 ? 3.861 -7.780 -8.003 1.00 33.14 55 ALA A CA 6
ATOM 9118 C C . ALA A 1 55 ? 4.399 -7.593 -6.587 1.00 22.13 55 ALA A C 6
ATOM 9119 O O . ALA A 1 55 ? 5.548 -7.932 -6.297 1.00 14.42 55 ALA A O 6
ATOM 9126 N N . ALA A 1 56 ? 3.560 -7.052 -5.711 1.00 12.35 56 ALA A N 6
ATOM 9127 C CA . ALA A 1 56 ? 3.958 -6.781 -4.335 1.00 63.11 56 ALA A CA 6
ATOM 9128 C C . ALA A 1 56 ? 3.888 -8.037 -3.478 1.00 31.14 56 ALA A C 6
ATOM 9129 O O . ALA A 1 56 ? 4.785 -8.299 -2.678 1.00 24.24 56 ALA A O 6
ATOM 9136 N N . SER A 1 57 ? 2.828 -8.814 -3.657 1.00 25.44 57 SER A N 6
ATOM 9137 C CA . SER A 1 57 ? 2.604 -9.994 -2.839 1.00 12.30 57 SER A CA 6
ATOM 9138 C C . SER A 1 57 ? 3.329 -11.206 -3.415 1.00 51.53 57 SER A C 6
ATOM 9139 O O . SER A 1 57 ? 3.171 -11.542 -4.590 1.00 23.23 57 SER A O 6
ATOM 9147 N N . SER A 1 58 ? 4.110 -11.863 -2.570 1.00 41.34 58 SER A N 6
ATOM 9148 C CA . SER A 1 58 ? 4.861 -13.051 -2.959 1.00 21.41 58 SER A CA 6
ATOM 9149 C C . SER A 1 58 ? 3.969 -14.296 -3.015 1.00 23.23 58 SER A C 6
ATOM 9150 O O . SER A 1 58 ? 4.460 -15.422 -3.106 1.00 65.13 58 SER A O 6
ATOM 9158 N N . ALA A 1 59 ? 2.662 -14.089 -2.976 1.00 64.10 59 ALA A N 6
ATOM 9159 C CA . ALA A 1 59 ? 1.704 -15.191 -3.007 1.00 4.33 59 ALA A CA 6
ATOM 9160 C C . ALA A 1 59 ? 1.317 -15.555 -4.439 1.00 30.40 59 ALA A C 6
ATOM 9161 O O . ALA A 1 59 ? 0.287 -16.202 -4.670 1.00 30.13 59 ALA A O 6
ATOM 9168 N N . ASP A 1 60 ? 2.157 -15.140 -5.390 1.00 52.20 60 ASP A N 6
ATOM 9169 C CA . ASP A 1 60 ? 1.979 -15.449 -6.817 1.00 32.21 60 ASP A CA 6
ATOM 9170 C C . ASP A 1 60 ? 0.810 -14.690 -7.430 1.00 53.04 60 ASP A C 6
ATOM 9171 O O . ASP A 1 60 ? 0.997 -13.782 -8.236 1.00 31.13 60 ASP A O 6
ATOM 9180 N N . GLU A 1 61 ? -0.393 -15.063 -7.030 1.00 61.10 61 GLU A N 6
ATOM 9181 C CA . GLU A 1 61 ? -1.610 -14.565 -7.657 1.00 22.12 61 GLU A CA 6
ATOM 9182 C C . GLU A 1 61 ? -2.139 -13.336 -6.928 1.00 74.45 61 GLU A C 6
ATOM 9183 O O . GLU A 1 61 ? -3.343 -13.089 -6.888 1.00 2.41 61 GLU A O 6
ATOM 9195 N N . GLY A 1 62 ? -1.227 -12.559 -6.372 1.00 10.30 62 GLY A N 6
ATOM 9196 C CA . GLY A 1 62 ? -1.612 -11.375 -5.643 1.00 43.42 62 GLY A CA 6
ATOM 9197 C C . GLY A 1 62 ? -1.944 -11.685 -4.201 1.00 43.12 62 GLY A C 6
ATOM 9198 O O . GLY A 1 62 ? -1.210 -12.412 -3.531 1.00 23.11 62 GLY A O 6
ATOM 9202 N N . ALA A 1 63 ? -3.057 -11.153 -3.728 1.00 72.13 63 ALA A N 6
ATOM 9203 C CA . ALA A 1 63 ? -3.468 -11.340 -2.348 1.00 63.14 63 ALA A CA 6
ATOM 9204 C C . ALA A 1 63 ? -4.981 -11.443 -2.262 1.00 25.33 63 ALA A C 6
ATOM 9205 O O . ALA A 1 63 ? -5.677 -11.208 -3.250 1.00 64.12 63 ALA A O 6
ATOM 9212 N N . SER A 1 64 ? -5.485 -11.792 -1.089 1.00 51.10 64 SER A N 6
ATOM 9213 C CA . SER A 1 64 ? -6.918 -11.887 -0.877 1.00 54.10 64 SER A CA 6
ATOM 9214 C C . SER A 1 64 ? -7.533 -10.499 -0.762 1.00 11.10 64 SER A C 6
ATOM 9215 O O . SER A 1 64 ? -7.464 -9.872 0.293 1.00 4.21 64 SER A O 6
ATOM 9223 N N . VAL A 1 65 ? -8.115 -10.013 -1.843 1.00 41.42 65 VAL A N 6
ATOM 9224 C CA . VAL A 1 65 ? -8.698 -8.689 -1.838 1.00 3.24 65 VAL A CA 6
ATOM 9225 C C . VAL A 1 65 ? -10.217 -8.750 -1.931 1.00 55.53 65 VAL A C 6
ATOM 9226 O O . VAL A 1 65 ? -10.784 -9.233 -2.910 1.00 33.52 65 VAL A O 6
ATOM 9239 N N . ALA A 1 66 ? -10.865 -8.281 -0.885 1.00 44.21 66 ALA A N 6
ATOM 9240 C CA . ALA A 1 66 ? -12.301 -8.109 -0.899 1.00 10.21 66 ALA A CA 6
ATOM 9241 C C . ALA A 1 66 ? -12.602 -6.666 -1.244 1.00 15.34 66 ALA A C 6
ATOM 9242 O O . ALA A 1 66 ? -12.525 -5.786 -0.385 1.00 73.55 66 ALA A O 6
ATOM 9249 N N . TYR A 1 67 ? -12.887 -6.415 -2.508 1.00 55.13 67 TYR A N 6
ATOM 9250 C CA . TYR A 1 67 ? -13.050 -5.054 -2.981 1.00 61.14 67 TYR A CA 6
ATOM 9251 C C . TYR A 1 67 ? -14.430 -4.849 -3.577 1.00 1.22 67 TYR A C 6
ATOM 9252 O O . TYR A 1 67 ? -15.078 -5.800 -4.022 1.00 14.32 67 TYR A O 6
ATOM 9270 N N . LYS A 1 68 ? -14.882 -3.609 -3.574 1.00 73.34 68 LYS A N 6
ATOM 9271 C CA . LYS A 1 68 ? -16.174 -3.270 -4.132 1.00 13.13 68 LYS A CA 6
ATOM 9272 C C . LYS A 1 68 ? -16.140 -1.872 -4.721 1.00 65.13 68 LYS A C 6
ATOM 9273 O O . LYS A 1 68 ? -15.301 -1.045 -4.350 1.00 40.43 68 LYS A O 6
ATOM 9292 N N . ILE A 1 69 ? -17.044 -1.624 -5.642 1.00 51.10 69 ILE A N 6
ATOM 9293 C CA . ILE A 1 69 ? -17.172 -0.326 -6.268 1.00 51.15 69 ILE A CA 6
ATOM 9294 C C . ILE A 1 69 ? -18.583 0.183 -6.023 1.00 23.05 69 ILE A C 6
ATOM 9295 O O . ILE A 1 69 ? -19.537 -0.303 -6.635 1.00 53.22 69 ILE A O 6
ATOM 9311 N N . LYS A 1 70 ? -18.726 1.134 -5.119 1.00 1.51 70 LYS A N 6
ATOM 9312 C CA . LYS A 1 70 ? -20.044 1.511 -4.646 1.00 42.32 70 LYS A CA 6
ATOM 9313 C C . LYS A 1 70 ? -20.455 2.866 -5.188 1.00 50.04 70 LYS A C 6
ATOM 9314 O O . LYS A 1 70 ? -19.772 3.872 -4.981 1.00 50.13 70 LYS A O 6
ATOM 9333 N N . ASP A 1 71 ? -21.575 2.871 -5.886 1.00 31.35 71 ASP A N 6
ATOM 9334 C CA . ASP A 1 71 ? -22.109 4.074 -6.493 1.00 53.14 71 ASP A CA 6
ATOM 9335 C C . ASP A 1 71 ? -22.795 4.937 -5.446 1.00 21.24 71 ASP A C 6
ATOM 9336 O O . ASP A 1 71 ? -23.656 4.460 -4.707 1.00 12.53 71 ASP A O 6
ATOM 9345 N N . LEU A 1 72 ? -22.413 6.200 -5.376 1.00 32.41 72 LEU A N 6
ATOM 9346 C CA . LEU A 1 72 ? -23.037 7.135 -4.450 1.00 62.14 72 LEU A CA 6
ATOM 9347 C C . LEU A 1 72 ? -23.618 8.315 -5.214 1.00 4.21 72 LEU A C 6
ATOM 9348 O O . LEU A 1 72 ? -23.553 8.364 -6.443 1.00 33.32 72 LEU A O 6
ATOM 9364 N N . GLU A 1 73 ? -24.179 9.266 -4.489 1.00 70.43 73 GLU A N 6
ATOM 9365 C CA . GLU A 1 73 ? -24.766 10.442 -5.106 1.00 1.20 73 GLU A CA 6
ATOM 9366 C C . GLU A 1 73 ? -23.709 11.521 -5.316 1.00 22.33 73 GLU A C 6
ATOM 9367 O O . GLU A 1 73 ? -23.295 12.193 -4.370 1.00 32.21 73 GLU A O 6
ATOM 9379 N N . GLY A 1 74 ? -23.254 11.653 -6.553 1.00 60.13 74 GLY A N 6
ATOM 9380 C CA . GLY A 1 74 ? -22.284 12.681 -6.886 1.00 63.01 74 GLY A CA 6
ATOM 9381 C C . GLY A 1 74 ? -20.861 12.174 -6.801 1.00 22.13 74 GLY A C 6
ATOM 9382 O O . GLY A 1 74 ? -19.915 12.894 -7.129 1.00 40.20 74 GLY A O 6
ATOM 9386 N N . GLN A 1 75 ? -20.712 10.931 -6.368 1.00 12.24 75 GLN A N 6
ATOM 9387 C CA . GLN A 1 75 ? -19.403 10.314 -6.229 1.00 44.45 75 GLN A CA 6
ATOM 9388 C C . GLN A 1 75 ? -19.552 8.809 -6.090 1.00 42.14 75 GLN A C 6
ATOM 9389 O O . GLN A 1 75 ? -20.663 8.294 -6.084 1.00 52.21 75 GLN A O 6
ATOM 9403 N N . VAL A 1 76 ? -18.436 8.112 -5.998 1.00 31.01 76 VAL A N 6
ATOM 9404 C CA . VAL A 1 76 ? -18.436 6.680 -5.741 1.00 4.14 76 VAL A CA 6
ATOM 9405 C C . VAL A 1 76 ? -17.303 6.341 -4.789 1.00 15.44 76 VAL A C 6
ATOM 9406 O O . VAL A 1 76 ? -16.306 7.062 -4.733 1.00 23.54 76 VAL A O 6
ATOM 9419 N N . GLU A 1 77 ? -17.445 5.263 -4.041 1.00 14.41 77 GLU A N 6
ATOM 9420 C CA . GLU A 1 77 ? -16.374 4.835 -3.165 1.00 41.12 77 GLU A CA 6
ATOM 9421 C C . GLU A 1 77 ? -15.740 3.564 -3.702 1.00 61.50 77 GLU A C 6
ATOM 9422 O O . GLU A 1 77 ? -16.422 2.587 -4.024 1.00 32.23 77 GLU A O 6
ATOM 9434 N N . LEU A 1 78 ? -14.435 3.610 -3.854 1.00 54.12 78 LEU A N 6
ATOM 9435 C CA . LEU A 1 78 ? -13.678 2.446 -4.253 1.00 12.45 78 LEU A CA 6
ATOM 9436 C C . LEU A 1 78 ? -13.094 1.806 -3.009 1.00 25.43 78 LEU A C 6
ATOM 9437 O O . LEU A 1 78 ? -12.209 2.371 -2.363 1.00 35.23 78 LEU A O 6
ATOM 9453 N N . ASP A 1 79 ? -13.611 0.642 -2.675 1.00 65.52 79 ASP A N 6
ATOM 9454 C CA . ASP A 1 79 ? -13.222 -0.052 -1.458 1.00 1.24 79 ASP A CA 6
ATOM 9455 C C . ASP A 1 79 ? -12.363 -1.255 -1.792 1.00 52.42 79 ASP A C 6
ATOM 9456 O O . ASP A 1 79 ? -12.745 -2.086 -2.611 1.00 62.22 79 ASP A O 6
ATOM 9465 N N . ALA A 1 80 ? -11.197 -1.333 -1.176 1.00 14.25 80 ALA A N 6
ATOM 9466 C CA . ALA A 1 80 ? -10.302 -2.452 -1.387 1.00 41.12 80 ALA A CA 6
ATOM 9467 C C . ALA A 1 80 ? -9.666 -2.888 -0.076 1.00 21.35 80 ALA A C 6
ATOM 9468 O O . ALA A 1 80 ? -9.250 -2.058 0.729 1.00 65.22 80 ALA A O 6
ATOM 9475 N N . ALA A 1 81 ? -9.622 -4.187 0.147 1.00 64.34 81 ALA A N 6
ATOM 9476 C CA . ALA A 1 81 ? -8.963 -4.740 1.317 1.00 54.52 81 ALA A CA 6
ATOM 9477 C C . ALA A 1 81 ? -8.088 -5.916 0.911 1.00 73.33 81 ALA A C 6
ATOM 9478 O O . ALA A 1 81 ? -8.583 -7.020 0.678 1.00 14.41 81 ALA A O 6
ATOM 9485 N N . PHE A 1 82 ? -6.794 -5.668 0.801 1.00 1.44 82 PHE A N 6
ATOM 9486 C CA . PHE A 1 82 ? -5.850 -6.694 0.375 1.00 14.32 82 PHE A CA 6
ATOM 9487 C C . PHE A 1 82 ? -5.254 -7.397 1.582 1.00 10.11 82 PHE A C 6
ATOM 9488 O O . PHE A 1 82 ? -4.511 -6.793 2.353 1.00 45.11 82 PHE A O 6
ATOM 9505 N N . THR A 1 83 ? -5.585 -8.664 1.743 1.00 31.05 83 THR A N 6
ATOM 9506 C CA . THR A 1 83 ? -5.007 -9.474 2.798 1.00 73.23 83 THR A CA 6
ATOM 9507 C C . THR A 1 83 ? -3.809 -10.241 2.256 1.00 2.50 83 THR A C 6
ATOM 9508 O O . THR A 1 83 ? -3.960 -11.160 1.444 1.00 23.05 83 THR A O 6
ATOM 9519 N N . PHE A 1 84 ? -2.625 -9.837 2.683 1.00 40.24 84 PHE A N 6
ATOM 9520 C CA . PHE A 1 84 ? -1.391 -10.444 2.210 1.00 45.44 84 PHE A CA 6
ATOM 9521 C C . PHE A 1 84 ? -0.999 -11.619 3.098 1.00 12.22 84 PHE A C 6
ATOM 9522 O O . PHE A 1 84 ? -1.562 -11.806 4.177 1.00 31.22 84 PHE A O 6
ATOM 9539 N N . SER A 1 85 ? -0.029 -12.401 2.643 1.00 74.41 85 SER A N 6
ATOM 9540 C CA . SER A 1 85 ? 0.452 -13.544 3.403 1.00 54.31 85 SER A CA 6
ATOM 9541 C C . SER A 1 85 ? 1.357 -13.090 4.547 1.00 54.23 85 SER A C 6
ATOM 9542 O O . SER A 1 85 ? 1.524 -13.792 5.545 1.00 2.53 85 SER A O 6
ATOM 9550 N N . CYS A 1 86 ? 1.932 -11.904 4.394 1.00 34.40 86 CYS A N 6
ATOM 9551 C CA . CYS A 1 86 ? 2.803 -11.335 5.408 1.00 20.12 86 CYS A CA 6
ATOM 9552 C C . CYS A 1 86 ? 2.550 -9.838 5.535 1.00 65.21 86 CYS A C 6
ATOM 9553 O O . CYS A 1 86 ? 2.103 -9.197 4.584 1.00 24.21 86 CYS A O 6
ATOM 9561 N N . GLN A 1 87 ? 2.839 -9.285 6.705 1.00 34.50 87 GLN A N 6
ATOM 9562 C CA . GLN A 1 87 ? 2.643 -7.861 6.948 1.00 32.43 87 GLN A CA 6
ATOM 9563 C C . GLN A 1 87 ? 3.636 -7.034 6.141 1.00 14.43 87 GLN A C 6
ATOM 9564 O O . GLN A 1 87 ? 3.320 -5.928 5.701 1.00 31.21 87 GLN A O 6
ATOM 9578 N N . ALA A 1 88 ? 4.830 -7.577 5.945 1.00 12.13 88 ALA A N 6
ATOM 9579 C CA . ALA A 1 88 ? 5.852 -6.908 5.151 1.00 64.11 88 ALA A CA 6
ATOM 9580 C C . ALA A 1 88 ? 5.334 -6.599 3.751 1.00 30.41 88 ALA A C 6
ATOM 9581 O O . ALA A 1 88 ? 5.582 -5.521 3.216 1.00 53.31 88 ALA A O 6
ATOM 9588 N N . GLU A 1 89 ? 4.587 -7.542 3.182 1.00 4.32 89 GLU A N 6
ATOM 9589 C CA . GLU A 1 89 ? 4.000 -7.377 1.856 1.00 31.33 89 GLU A CA 6
ATOM 9590 C C . GLU A 1 89 ? 3.013 -6.210 1.854 1.00 4.43 89 GLU A C 6
ATOM 9591 O O . GLU A 1 89 ? 2.862 -5.508 0.856 1.00 52.14 89 GLU A O 6
ATOM 9603 N N . MET A 1 90 ? 2.352 -6.009 2.986 1.00 70.44 90 MET A N 6
ATOM 9604 C CA . MET A 1 90 ? 1.371 -4.942 3.132 1.00 10.04 90 MET A CA 6
ATOM 9605 C C . MET A 1 90 ? 2.047 -3.577 3.124 1.00 12.22 90 MET A C 6
ATOM 9606 O O . MET A 1 90 ? 1.674 -2.693 2.355 1.00 31.33 90 MET A O 6
ATOM 9620 N N . ILE A 1 91 ? 3.056 -3.417 3.974 1.00 65.33 91 ILE A N 6
ATOM 9621 C CA . ILE A 1 91 ? 3.731 -2.138 4.112 1.00 44.01 91 ILE A CA 6
ATOM 9622 C C . ILE A 1 91 ? 4.528 -1.769 2.864 1.00 42.04 91 ILE A C 6
ATOM 9623 O O . ILE A 1 91 ? 4.522 -0.612 2.454 1.00 62.34 91 ILE A O 6
ATOM 9639 N N . ILE A 1 92 ? 5.199 -2.738 2.240 1.00 72.31 92 ILE A N 6
ATOM 9640 C CA . ILE A 1 92 ? 5.947 -2.449 1.021 1.00 4.03 92 ILE A CA 6
ATOM 9641 C C . ILE A 1 92 ? 4.999 -2.024 -0.099 1.00 73.22 92 ILE A C 6
ATOM 9642 O O . ILE A 1 92 ? 5.354 -1.217 -0.955 1.00 25.54 92 ILE A O 6
ATOM 9658 N N . PHE A 1 93 ? 3.782 -2.557 -0.056 1.00 41.21 93 PHE A N 6
ATOM 9659 C CA . PHE A 1 93 ? 2.754 -2.228 -1.031 1.00 4.42 93 PHE A CA 6
ATOM 9660 C C . PHE A 1 93 ? 2.349 -0.763 -0.909 1.00 54.42 93 PHE A C 6
ATOM 9661 O O . PHE A 1 93 ? 2.367 -0.021 -1.892 1.00 42.13 93 PHE A O 6
ATOM 9678 N N . GLU A 1 94 ? 2.019 -0.341 0.308 1.00 32.24 94 GLU A N 6
ATOM 9679 C CA . GLU A 1 94 ? 1.564 1.023 0.545 1.00 50.34 94 GLU A CA 6
ATOM 9680 C C . GLU A 1 94 ? 2.708 2.030 0.426 1.00 41.14 94 GLU A C 6
ATOM 9681 O O . GLU A 1 94 ? 2.485 3.192 0.081 1.00 31.23 94 GLU A O 6
ATOM 9693 N N . LEU A 1 95 ? 3.930 1.592 0.713 1.00 43.11 95 LEU A N 6
ATOM 9694 C CA . LEU A 1 95 ? 5.101 2.444 0.537 1.00 4.22 95 LEU A CA 6
ATOM 9695 C C . LEU A 1 95 ? 5.273 2.803 -0.935 1.00 13.24 95 LEU A C 6
ATOM 9696 O O . LEU A 1 95 ? 5.398 3.979 -1.281 1.00 42.33 95 LEU A O 6
ATOM 9712 N N . SER A 1 96 ? 5.262 1.789 -1.793 1.00 65.05 96 SER A N 6
ATOM 9713 C CA . SER A 1 96 ? 5.346 2.002 -3.235 1.00 40.41 96 SER A CA 6
ATOM 9714 C C . SER A 1 96 ? 4.203 2.884 -3.736 1.00 34.11 96 SER A C 6
ATOM 9715 O O . SER A 1 96 ? 4.413 3.764 -4.573 1.00 44.43 96 SER A O 6
ATOM 9723 N N . LEU A 1 97 ? 3.000 2.654 -3.212 1.00 4.01 97 LEU A N 6
ATOM 9724 C CA . LEU A 1 97 ? 1.837 3.456 -3.586 1.00 4.00 97 LEU A CA 6
ATOM 9725 C C . LEU A 1 97 ? 2.096 4.931 -3.316 1.00 10.53 97 LEU A C 6
ATOM 9726 O O . LEU A 1 97 ? 1.896 5.778 -4.186 1.00 0.42 97 LEU A O 6
ATOM 9742 N N . ARG A 1 98 ? 2.568 5.228 -2.112 1.00 32.51 98 ARG A N 6
ATOM 9743 C CA . ARG A 1 98 ? 2.829 6.604 -1.712 1.00 23.04 98 ARG A CA 6
ATOM 9744 C C . ARG A 1 98 ? 4.035 7.168 -2.449 1.00 42.01 98 ARG A C 6
ATOM 9745 O O . ARG A 1 98 ? 4.093 8.358 -2.724 1.00 12.23 98 ARG A O 6
ATOM 9766 N N . SER A 1 99 ? 4.989 6.305 -2.774 1.00 54.30 99 SER A N 6
ATOM 9767 C CA . SER A 1 99 ? 6.178 6.722 -3.502 1.00 53.55 99 SER A CA 6
ATOM 9768 C C . SER A 1 99 ? 5.810 7.169 -4.918 1.00 63.13 99 SER A C 6
ATOM 9769 O O . SER A 1 99 ? 6.467 8.031 -5.500 1.00 73.24 99 SER A O 6
ATOM 9777 N N . LEU A 1 100 ? 4.760 6.576 -5.461 1.00 33.22 100 LEU A N 6
ATOM 9778 C CA . LEU A 1 100 ? 4.283 6.926 -6.792 1.00 31.04 100 LEU A CA 6
ATOM 9779 C C . LEU A 1 100 ? 3.325 8.106 -6.721 1.00 61.12 100 LEU A C 6
ATOM 9780 O O . LEU A 1 100 ? 3.473 9.090 -7.446 1.00 33.22 100 LEU A O 6
ATOM 9796 N N . ALA A 1 101 ? 2.355 8.004 -5.827 1.00 52.43 101 ALA A N 6
ATOM 9797 C CA . ALA A 1 101 ? 1.321 9.018 -5.686 1.00 43.51 101 ALA A CA 6
ATOM 9798 C C . ALA A 1 101 ? 1.781 10.168 -4.791 1.00 11.24 101 ALA A C 6
ATOM 9799 O O . ALA A 1 101 ? 0.960 10.819 -4.144 1.00 53.13 101 ALA A O 6
ATOM 9806 N N . LEU A 1 102 ? 3.091 10.416 -4.764 1.00 50.13 102 LEU A N 6
ATOM 9807 C CA . LEU A 1 102 ? 3.648 11.528 -3.995 1.00 12.34 102 LEU A CA 6
ATOM 9808 C C . LEU A 1 102 ? 3.023 12.857 -4.409 1.00 12.45 102 LEU A C 6
ATOM 9809 O O . LEU A 1 102 ? 2.237 13.443 -3.659 1.00 4.40 102 LEU A O 6
ATOM 9825 N N . GLU A 1 103 ? 3.377 13.308 -5.616 1.00 43.14 103 GLU A N 6
ATOM 9826 C CA . GLU A 1 103 ? 2.981 14.621 -6.135 1.00 71.54 103 GLU A CA 6
ATOM 9827 C C . GLU A 1 103 ? 3.571 15.754 -5.292 1.00 63.01 103 GLU A C 6
ATOM 9828 O O . GLU A 1 103 ? 4.395 16.535 -5.769 1.00 63.22 103 GLU A O 6
ATOM 9840 N N . HIS A 1 104 ? 3.151 15.831 -4.037 1.00 45.11 104 HIS A N 6
ATOM 9841 C CA . HIS A 1 104 ? 3.666 16.820 -3.108 1.00 62.01 104 HIS A CA 6
ATOM 9842 C C . HIS A 1 104 ? 4.515 16.140 -2.036 1.00 10.41 104 HIS A C 6
ATOM 9843 O O . HIS A 1 104 ? 3.997 15.556 -1.086 1.00 52.11 104 HIS A O 6
ATOM 9858 N N . HIS A 1 105 ? 5.826 16.179 -2.226 1.00 51.12 105 HIS A N 6
ATOM 9859 C CA . HIS A 1 105 ? 6.755 15.598 -1.262 1.00 72.32 105 HIS A CA 6
ATOM 9860 C C . HIS A 1 105 ? 6.848 16.486 -0.019 1.00 71.21 105 HIS A C 6
ATOM 9861 O O . HIS A 1 105 ? 7.700 17.371 0.081 1.00 75.35 105 HIS A O 6
ATOM 9876 N N . HIS A 1 106 ? 5.946 16.253 0.918 1.00 41.12 106 HIS A N 6
ATOM 9877 C CA . HIS A 1 106 ? 5.811 17.122 2.073 1.00 5.32 106 HIS A CA 6
ATOM 9878 C C . HIS A 1 106 ? 5.716 16.304 3.354 1.00 73.21 106 HIS A C 6
ATOM 9879 O O . HIS A 1 106 ? 4.686 15.689 3.631 1.00 0.24 106 HIS A O 6
ATOM 9894 N N . HIS A 1 107 ? 6.796 16.276 4.119 1.00 24.01 107 HIS A N 6
ATOM 9895 C CA . HIS A 1 107 ? 6.792 15.636 5.429 1.00 55.43 107 HIS A CA 6
ATOM 9896 C C . HIS A 1 107 ? 6.851 16.706 6.510 1.00 62.43 107 HIS A C 6
ATOM 9897 O O . HIS A 1 107 ? 7.857 16.842 7.207 1.00 2.22 107 HIS A O 6
ATOM 9912 N N . HIS A 1 108 ? 5.765 17.475 6.610 1.00 2.23 108 HIS A N 6
ATOM 9913 C CA . HIS A 1 108 ? 5.675 18.629 7.510 1.00 25.32 108 HIS A CA 6
ATOM 9914 C C . HIS A 1 108 ? 6.629 19.736 7.078 1.00 30.02 108 HIS A C 6
ATOM 9915 O O . HIS A 1 108 ? 7.455 19.550 6.184 1.00 62.41 108 HIS A O 6
ATOM 9930 N N . HIS A 1 109 ? 6.493 20.901 7.686 1.00 51.25 109 HIS A N 6
ATOM 9931 C CA . HIS A 1 109 ? 7.304 22.044 7.314 1.00 44.31 109 HIS A CA 6
ATOM 9932 C C . HIS A 1 109 ? 7.429 23.003 8.489 1.00 71.24 109 HIS A C 6
ATOM 9933 O O . HIS A 1 109 ? 6.515 23.831 8.682 1.00 36.61 109 HIS A O 6
ATOM 9949 N N . MET A 1 1 ? 64.109 16.555 5.213 1.00 65.15 1 MET A N 7
ATOM 9950 C CA . MET A 1 1 ? 62.661 16.770 5.431 1.00 5.14 1 MET A CA 7
ATOM 9951 C C . MET A 1 1 ? 61.853 15.837 4.540 1.00 35.10 1 MET A C 7
ATOM 9952 O O . MET A 1 1 ? 62.223 15.582 3.392 1.00 53.21 1 MET A O 7
ATOM 9968 N N . ALA A 1 2 ? 60.756 15.314 5.065 1.00 71.42 2 ALA A N 7
ATOM 9969 C CA . ALA A 1 2 ? 59.943 14.376 4.314 1.00 12.02 2 ALA A CA 7
ATOM 9970 C C . ALA A 1 2 ? 58.768 15.070 3.642 1.00 30.33 2 ALA A C 7
ATOM 9971 O O . ALA A 1 2 ? 58.418 16.205 3.977 1.00 53.13 2 ALA A O 7
ATOM 9978 N N . MET A 1 3 ? 58.179 14.378 2.682 1.00 14.12 3 MET A N 7
ATOM 9979 C CA . MET A 1 3 ? 56.986 14.845 2.000 1.00 31.11 3 MET A CA 7
ATOM 9980 C C . MET A 1 3 ? 56.131 13.644 1.625 1.00 75.43 3 MET A C 7
ATOM 9981 O O . MET A 1 3 ? 56.660 12.602 1.231 1.00 3.10 3 MET A O 7
ATOM 9995 N N . LYS A 1 4 ? 54.823 13.775 1.776 1.00 1.51 4 LYS A N 7
ATOM 9996 C CA . LYS A 1 4 ? 53.919 12.658 1.545 1.00 34.21 4 LYS A CA 7
ATOM 9997 C C . LYS A 1 4 ? 52.788 13.050 0.607 1.00 11.33 4 LYS A C 7
ATOM 9998 O O . LYS A 1 4 ? 51.927 13.859 0.956 1.00 22.00 4 LYS A O 7
ATOM 10017 N N . ASP A 1 5 ? 52.802 12.479 -0.585 1.00 45.20 5 ASP A N 7
ATOM 10018 C CA . ASP A 1 5 ? 51.751 12.717 -1.559 1.00 41.32 5 ASP A CA 7
ATOM 10019 C C . ASP A 1 5 ? 50.853 11.488 -1.660 1.00 54.34 5 ASP A C 7
ATOM 10020 O O . ASP A 1 5 ? 50.893 10.737 -2.636 1.00 5.21 5 ASP A O 7
ATOM 10029 N N . VAL A 1 6 ? 50.084 11.263 -0.605 1.00 1.33 6 VAL A N 7
ATOM 10030 C CA . VAL A 1 6 ? 49.186 10.121 -0.529 1.00 71.43 6 VAL A CA 7
ATOM 10031 C C . VAL A 1 6 ? 47.776 10.593 -0.213 1.00 33.03 6 VAL A C 7
ATOM 10032 O O . VAL A 1 6 ? 47.439 10.851 0.945 1.00 11.11 6 VAL A O 7
ATOM 10045 N N . VAL A 1 7 ? 46.970 10.743 -1.247 1.00 43.20 7 VAL A N 7
ATOM 10046 C CA . VAL A 1 7 ? 45.615 11.256 -1.092 1.00 31.40 7 VAL A CA 7
ATOM 10047 C C . VAL A 1 7 ? 44.645 10.573 -2.050 1.00 35.13 7 VAL A C 7
ATOM 10048 O O . VAL A 1 7 ? 44.651 10.847 -3.254 1.00 15.42 7 VAL A O 7
ATOM 10061 N N . ASP A 1 8 ? 43.823 9.681 -1.517 1.00 51.32 8 ASP A N 7
ATOM 10062 C CA . ASP A 1 8 ? 42.703 9.130 -2.271 1.00 43.33 8 ASP A CA 7
ATOM 10063 C C . ASP A 1 8 ? 41.466 9.058 -1.388 1.00 61.32 8 ASP A C 7
ATOM 10064 O O . ASP A 1 8 ? 41.545 8.698 -0.210 1.00 45.23 8 ASP A O 7
ATOM 10073 N N . LYS A 1 9 ? 40.331 9.437 -1.951 1.00 62.40 9 LYS A N 7
ATOM 10074 C CA . LYS A 1 9 ? 39.077 9.433 -1.221 1.00 71.33 9 LYS A CA 7
ATOM 10075 C C . LYS A 1 9 ? 37.941 8.998 -2.136 1.00 0.21 9 LYS A C 7
ATOM 10076 O O . LYS A 1 9 ? 37.582 9.703 -3.080 1.00 32.41 9 LYS A O 7
ATOM 10095 N N . CYS A 1 10 ? 37.396 7.826 -1.864 1.00 31.43 10 CYS A N 7
ATOM 10096 C CA . CYS A 1 10 ? 36.300 7.290 -2.653 1.00 24.52 10 CYS A CA 7
ATOM 10097 C C . CYS A 1 10 ? 35.067 7.076 -1.782 1.00 64.13 10 CYS A C 7
ATOM 10098 O O . CYS A 1 10 ? 34.383 6.058 -1.898 1.00 31.45 10 CYS A O 7
ATOM 10106 N N . SER A 1 11 ? 34.779 8.056 -0.927 1.00 51.13 11 SER A N 7
ATOM 10107 C CA . SER A 1 11 ? 33.663 7.970 0.009 1.00 64.30 11 SER A CA 7
ATOM 10108 C C . SER A 1 11 ? 32.325 7.934 -0.725 1.00 5.25 11 SER A C 7
ATOM 10109 O O . SER A 1 11 ? 31.707 8.971 -0.971 1.00 33.54 11 SER A O 7
ATOM 10117 N N . THR A 1 12 ? 31.908 6.724 -1.081 1.00 64.11 12 THR A N 7
ATOM 10118 C CA . THR A 1 12 ? 30.679 6.486 -1.824 1.00 44.14 12 THR A CA 7
ATOM 10119 C C . THR A 1 12 ? 30.350 4.998 -1.822 1.00 73.34 12 THR A C 7
ATOM 10120 O O . THR A 1 12 ? 31.058 4.200 -2.435 1.00 65.22 12 THR A O 7
ATOM 10131 N N . LYS A 1 13 ? 29.304 4.623 -1.109 1.00 34.41 13 LYS A N 7
ATOM 10132 C CA . LYS A 1 13 ? 28.853 3.241 -1.094 1.00 74.22 13 LYS A CA 7
ATOM 10133 C C . LYS A 1 13 ? 27.389 3.160 -1.495 1.00 72.31 13 LYS A C 7
ATOM 10134 O O . LYS A 1 13 ? 26.748 4.185 -1.735 1.00 34.31 13 LYS A O 7
ATOM 10153 N N . GLY A 1 14 ? 26.867 1.946 -1.569 1.00 31.00 14 GLY A N 7
ATOM 10154 C CA . GLY A 1 14 ? 25.522 1.747 -2.066 1.00 71.34 14 GLY A CA 7
ATOM 10155 C C . GLY A 1 14 ? 24.453 2.172 -1.080 1.00 53.04 14 GLY A C 7
ATOM 10156 O O . GLY A 1 14 ? 24.298 1.560 -0.022 1.00 11.23 14 GLY A O 7
ATOM 10160 N N . CYS A 1 15 ? 23.725 3.223 -1.423 1.00 75.32 15 CYS A N 7
ATOM 10161 C CA . CYS A 1 15 ? 22.588 3.654 -0.626 1.00 44.43 15 CYS A CA 7
ATOM 10162 C C . CYS A 1 15 ? 21.337 2.939 -1.133 1.00 33.35 15 CYS A C 7
ATOM 10163 O O . CYS A 1 15 ? 21.333 2.415 -2.248 1.00 72.32 15 CYS A O 7
ATOM 10171 N N . ALA A 1 16 ? 20.283 2.916 -0.333 1.00 43.02 16 ALA A N 7
ATOM 10172 C CA . ALA A 1 16 ? 19.098 2.136 -0.669 1.00 2.10 16 ALA A CA 7
ATOM 10173 C C . ALA A 1 16 ? 17.815 2.880 -0.317 1.00 10.24 16 ALA A C 7
ATOM 10174 O O . ALA A 1 16 ? 17.841 4.090 -0.104 1.00 53.23 16 ALA A O 7
ATOM 10181 N N . ILE A 1 17 ? 16.712 2.122 -0.277 1.00 14.41 17 ILE A N 7
ATOM 10182 C CA . ILE A 1 17 ? 15.365 2.591 0.092 1.00 44.52 17 ILE A CA 7
ATOM 10183 C C . ILE A 1 17 ? 14.788 3.610 -0.899 1.00 62.52 17 ILE A C 7
ATOM 10184 O O . ILE A 1 17 ? 15.489 4.470 -1.438 1.00 60.34 17 ILE A O 7
ATOM 10200 N N . ASP A 1 18 ? 13.494 3.470 -1.151 1.00 51.53 18 ASP A N 7
ATOM 10201 C CA . ASP A 1 18 ? 12.745 4.421 -1.963 1.00 40.34 18 ASP A CA 7
ATOM 10202 C C . ASP A 1 18 ? 12.019 5.387 -1.038 1.00 41.53 18 ASP A C 7
ATOM 10203 O O . ASP A 1 18 ? 12.179 6.605 -1.128 1.00 62.02 18 ASP A O 7
ATOM 10212 N N . ILE A 1 19 ? 11.224 4.822 -0.138 1.00 43.21 19 ILE A N 7
ATOM 10213 C CA . ILE A 1 19 ? 10.650 5.574 0.965 1.00 62.14 19 ILE A CA 7
ATOM 10214 C C . ILE A 1 19 ? 11.404 5.219 2.239 1.00 13.33 19 ILE A C 7
ATOM 10215 O O . ILE A 1 19 ? 11.850 6.092 2.984 1.00 20.34 19 ILE A O 7
ATOM 10231 N N . GLY A 1 20 ? 11.557 3.918 2.461 1.00 25.24 20 GLY A N 7
ATOM 10232 C CA . GLY A 1 20 ? 12.371 3.430 3.557 1.00 21.41 20 GLY A CA 7
ATOM 10233 C C . GLY A 1 20 ? 11.678 3.471 4.901 1.00 73.03 20 GLY A C 7
ATOM 10234 O O . GLY A 1 20 ? 11.257 2.439 5.424 1.00 42.40 20 GLY A O 7
ATOM 10238 N N . THR A 1 21 ? 11.561 4.662 5.463 1.00 11.02 21 THR A N 7
ATOM 10239 C CA . THR A 1 21 ? 11.053 4.817 6.814 1.00 41.02 21 THR A CA 7
ATOM 10240 C C . THR A 1 21 ? 9.528 4.704 6.859 1.00 45.24 21 THR A C 7
ATOM 10241 O O . THR A 1 21 ? 8.815 5.350 6.086 1.00 14.14 21 THR A O 7
ATOM 10252 N N . VAL A 1 22 ? 9.049 3.846 7.751 1.00 34.43 22 VAL A N 7
ATOM 10253 C CA . VAL A 1 22 ? 7.623 3.651 7.970 1.00 23.14 22 VAL A CA 7
ATOM 10254 C C . VAL A 1 22 ? 7.411 2.716 9.156 1.00 14.34 22 VAL A C 7
ATOM 10255 O O . VAL A 1 22 ? 8.125 1.721 9.304 1.00 61.12 22 VAL A O 7
ATOM 10268 N N . ILE A 1 23 ? 6.462 3.050 10.018 1.00 61.21 23 ILE A N 7
ATOM 10269 C CA . ILE A 1 23 ? 6.129 2.196 11.147 1.00 3.21 23 ILE A CA 7
ATOM 10270 C C . ILE A 1 23 ? 4.628 1.940 11.185 1.00 14.04 23 ILE A C 7
ATOM 10271 O O . ILE A 1 23 ? 3.860 2.730 11.734 1.00 61.35 23 ILE A O 7
ATOM 10287 N N . ASP A 1 24 ? 4.213 0.846 10.573 1.00 54.30 24 ASP A N 7
ATOM 10288 C CA . ASP A 1 24 ? 2.807 0.467 10.542 1.00 62.14 24 ASP A CA 7
ATOM 10289 C C . ASP A 1 24 ? 2.687 -1.043 10.619 1.00 73.11 24 ASP A C 7
ATOM 10290 O O . ASP A 1 24 ? 3.297 -1.756 9.821 1.00 34.54 24 ASP A O 7
ATOM 10299 N N . ASN A 1 25 ? 1.931 -1.532 11.589 1.00 14.15 25 ASN A N 7
ATOM 10300 C CA . ASN A 1 25 ? 1.748 -2.965 11.751 1.00 25.21 25 ASN A CA 7
ATOM 10301 C C . ASN A 1 25 ? 0.585 -3.256 12.690 1.00 20.23 25 ASN A C 7
ATOM 10302 O O . ASN A 1 25 ? 0.512 -2.726 13.799 1.00 2.43 25 ASN A O 7
ATOM 10313 N N . ASP A 1 26 ? -0.338 -4.070 12.212 1.00 61.20 26 ASP A N 7
ATOM 10314 C CA . ASP A 1 26 ? -1.473 -4.522 13.008 1.00 22.42 26 ASP A CA 7
ATOM 10315 C C . ASP A 1 26 ? -1.979 -5.842 12.450 1.00 62.44 26 ASP A C 7
ATOM 10316 O O . ASP A 1 26 ? -2.026 -6.858 13.146 1.00 43.54 26 ASP A O 7
ATOM 10325 N N . ASN A 1 27 ? -2.339 -5.816 11.176 1.00 2.31 27 ASN A N 7
ATOM 10326 C CA . ASN A 1 27 ? -2.824 -6.998 10.485 1.00 53.42 27 ASN A CA 7
ATOM 10327 C C . ASN A 1 27 ? -2.469 -6.898 9.006 1.00 62.01 27 ASN A C 7
ATOM 10328 O O . ASN A 1 27 ? -1.937 -5.879 8.566 1.00 72.44 27 ASN A O 7
ATOM 10339 N N . CYS A 1 28 ? -2.753 -7.942 8.243 1.00 50.34 28 CYS A N 7
ATOM 10340 C CA . CYS A 1 28 ? -2.352 -7.991 6.846 1.00 54.12 28 CYS A CA 7
ATOM 10341 C C . CYS A 1 28 ? -3.539 -7.740 5.915 1.00 43.22 28 CYS A C 7
ATOM 10342 O O . CYS A 1 28 ? -3.525 -8.142 4.749 1.00 53.34 28 CYS A O 7
ATOM 10350 N N . THR A 1 29 ? -4.553 -7.058 6.426 1.00 31.03 29 THR A N 7
ATOM 10351 C CA . THR A 1 29 ? -5.721 -6.719 5.632 1.00 55.45 29 THR A CA 7
ATOM 10352 C C . THR A 1 29 ? -5.846 -5.204 5.491 1.00 71.54 29 THR A C 7
ATOM 10353 O O . THR A 1 29 ? -6.134 -4.507 6.462 1.00 5.53 29 THR A O 7
ATOM 10364 N N . SER A 1 30 ? -5.621 -4.698 4.289 1.00 52.23 30 SER A N 7
ATOM 10365 C CA . SER A 1 30 ? -5.689 -3.266 4.041 1.00 31.02 30 SER A CA 7
ATOM 10366 C C . SER A 1 30 ? -7.040 -2.890 3.442 1.00 53.33 30 SER A C 7
ATOM 10367 O O . SER A 1 30 ? -7.402 -3.349 2.358 1.00 24.23 30 SER A O 7
ATOM 10375 N N . LYS A 1 31 ? -7.792 -2.079 4.171 1.00 4.13 31 LYS A N 7
ATOM 10376 C CA . LYS A 1 31 ? -9.066 -1.569 3.694 1.00 12.33 31 LYS A CA 7
ATOM 10377 C C . LYS A 1 31 ? -8.908 -0.122 3.260 1.00 40.32 31 LYS A C 7
ATOM 10378 O O . LYS A 1 31 ? -8.649 0.759 4.081 1.00 50.24 31 LYS A O 7
ATOM 10397 N N . PHE A 1 32 ? -9.047 0.112 1.971 1.00 43.00 32 PHE A N 7
ATOM 10398 C CA . PHE A 1 32 ? -8.885 1.445 1.415 1.00 31.32 32 PHE A CA 7
ATOM 10399 C C . PHE A 1 32 ? -10.124 1.847 0.633 1.00 33.33 32 PHE A C 7
ATOM 10400 O O . PHE A 1 32 ? -10.493 1.194 -0.339 1.00 14.32 32 PHE A O 7
ATOM 10417 N N . SER A 1 33 ? -10.766 2.916 1.065 1.00 55.21 33 SER A N 7
ATOM 10418 C CA . SER A 1 33 ? -11.958 3.402 0.399 1.00 54.22 33 SER A CA 7
ATOM 10419 C C . SER A 1 33 ? -11.839 4.890 0.083 1.00 44.44 33 SER A C 7
ATOM 10420 O O . SER A 1 33 ? -11.827 5.731 0.982 1.00 23.14 33 SER A O 7
ATOM 10428 N N . ARG A 1 34 ? -11.731 5.212 -1.199 1.00 51.24 34 ARG A N 7
ATOM 10429 C CA . ARG A 1 34 ? -11.603 6.598 -1.622 1.00 44.52 34 ARG A CA 7
ATOM 10430 C C . ARG A 1 34 ? -12.763 6.985 -2.525 1.00 64.15 34 ARG A C 7
ATOM 10431 O O . ARG A 1 34 ? -13.329 6.138 -3.219 1.00 42.12 34 ARG A O 7
ATOM 10452 N N . PHE A 1 35 ? -13.114 8.261 -2.509 1.00 24.10 35 PHE A N 7
ATOM 10453 C CA . PHE A 1 35 ? -14.159 8.773 -3.377 1.00 55.33 35 PHE A CA 7
ATOM 10454 C C . PHE A 1 35 ? -13.596 9.114 -4.749 1.00 43.22 35 PHE A C 7
ATOM 10455 O O . PHE A 1 35 ? -12.510 9.686 -4.864 1.00 12.25 35 PHE A O 7
ATOM 10472 N N . PHE A 1 36 ? -14.335 8.744 -5.778 1.00 75.51 36 PHE A N 7
ATOM 10473 C CA . PHE A 1 36 ? -13.971 9.062 -7.150 1.00 73.24 36 PHE A CA 7
ATOM 10474 C C . PHE A 1 36 ? -15.144 9.730 -7.846 1.00 51.45 36 PHE A C 7
ATOM 10475 O O . PHE A 1 36 ? -16.275 9.668 -7.354 1.00 65.13 36 PHE A O 7
ATOM 10492 N N . ALA A 1 37 ? -14.871 10.381 -8.968 1.00 61.31 37 ALA A N 7
ATOM 10493 C CA . ALA A 1 37 ? -15.910 11.044 -9.743 1.00 3.41 37 ALA A CA 7
ATOM 10494 C C . ALA A 1 37 ? -16.955 10.043 -10.218 1.00 33.34 37 ALA A C 7
ATOM 10495 O O . ALA A 1 37 ? -18.141 10.182 -9.926 1.00 4.54 37 ALA A O 7
ATOM 10502 N N . THR A 1 38 ? -16.513 9.028 -10.941 1.00 3.55 38 THR A N 7
ATOM 10503 C CA . THR A 1 38 ? -17.418 8.017 -11.452 1.00 73.52 38 THR A CA 7
ATOM 10504 C C . THR A 1 38 ? -16.998 6.628 -10.994 1.00 44.34 38 THR A C 7
ATOM 10505 O O . THR A 1 38 ? -15.851 6.421 -10.592 1.00 1.31 38 THR A O 7
ATOM 10516 N N . ARG A 1 39 ? -17.933 5.683 -11.043 1.00 40.20 39 ARG A N 7
ATOM 10517 C CA . ARG A 1 39 ? -17.637 4.293 -10.719 1.00 61.33 39 ARG A CA 7
ATOM 10518 C C . ARG A 1 39 ? -16.565 3.752 -11.660 1.00 13.22 39 ARG A C 7
ATOM 10519 O O . ARG A 1 39 ? -15.744 2.918 -11.279 1.00 30.42 39 ARG A O 7
ATOM 10540 N N . GLU A 1 40 ? -16.568 4.262 -12.883 1.00 60.11 40 GLU A N 7
ATOM 10541 C CA . GLU A 1 40 ? -15.561 3.908 -13.871 1.00 13.14 40 GLU A CA 7
ATOM 10542 C C . GLU A 1 40 ? -14.170 4.257 -13.366 1.00 41.23 40 GLU A C 7
ATOM 10543 O O . GLU A 1 40 ? -13.266 3.422 -13.387 1.00 52.12 40 GLU A O 7
ATOM 10555 N N . GLU A 1 41 ? -14.017 5.493 -12.906 1.00 11.22 41 GLU A N 7
ATOM 10556 C CA . GLU A 1 41 ? -12.770 5.956 -12.299 1.00 42.52 41 GLU A CA 7
ATOM 10557 C C . GLU A 1 41 ? -12.348 5.039 -11.157 1.00 72.32 41 GLU A C 7
ATOM 10558 O O . GLU A 1 41 ? -11.161 4.794 -10.943 1.00 64.35 41 GLU A O 7
ATOM 10570 N N . ALA A 1 42 ? -13.334 4.518 -10.445 1.00 74.11 42 ALA A N 7
ATOM 10571 C CA . ALA A 1 42 ? -13.080 3.674 -9.290 1.00 33.43 42 ALA A CA 7
ATOM 10572 C C . ALA A 1 42 ? -12.491 2.332 -9.713 1.00 32.25 42 ALA A C 7
ATOM 10573 O O . ALA A 1 42 ? -11.433 1.927 -9.228 1.00 4.55 42 ALA A O 7
ATOM 10580 N N . GLU A 1 43 ? -13.166 1.656 -10.636 1.00 2.34 43 GLU A N 7
ATOM 10581 C CA . GLU A 1 43 ? -12.716 0.352 -11.113 1.00 1.14 43 GLU A CA 7
ATOM 10582 C C . GLU A 1 43 ? -11.409 0.470 -11.890 1.00 22.21 43 GLU A C 7
ATOM 10583 O O . GLU A 1 43 ? -10.574 -0.435 -11.860 1.00 15.01 43 GLU A O 7
ATOM 10595 N N . SER A 1 44 ? -11.225 1.597 -12.567 1.00 44.35 44 SER A N 7
ATOM 10596 C CA . SER A 1 44 ? -10.014 1.834 -13.342 1.00 21.50 44 SER A CA 7
ATOM 10597 C C . SER A 1 44 ? -8.802 1.984 -12.429 1.00 31.21 44 SER A C 7
ATOM 10598 O O . SER A 1 44 ? -7.677 1.651 -12.813 1.00 31.22 44 SER A O 7
ATOM 10606 N N . PHE A 1 45 ? -9.035 2.464 -11.213 1.00 52.13 45 PHE A N 7
ATOM 10607 C CA . PHE A 1 45 ? -7.963 2.640 -10.248 1.00 45.43 45 PHE A CA 7
ATOM 10608 C C . PHE A 1 45 ? -7.508 1.283 -9.730 1.00 51.42 45 PHE A C 7
ATOM 10609 O O . PHE A 1 45 ? -6.323 1.062 -9.484 1.00 22.41 45 PHE A O 7
ATOM 10626 N N . MET A 1 46 ? -8.459 0.370 -9.599 1.00 24.23 46 MET A N 7
ATOM 10627 C CA . MET A 1 46 ? -8.184 -0.968 -9.096 1.00 44.22 46 MET A CA 7
ATOM 10628 C C . MET A 1 46 ? -7.243 -1.732 -10.025 1.00 0.31 46 MET A C 7
ATOM 10629 O O . MET A 1 46 ? -6.335 -2.420 -9.565 1.00 22.44 46 MET A O 7
ATOM 10643 N N . THR A 1 47 ? -7.448 -1.577 -11.328 1.00 44.20 47 THR A N 7
ATOM 10644 C CA . THR A 1 47 ? -6.715 -2.343 -12.332 1.00 20.12 47 THR A CA 7
ATOM 10645 C C . THR A 1 47 ? -5.198 -2.259 -12.139 1.00 0.31 47 THR A C 7
ATOM 10646 O O . THR A 1 47 ? -4.517 -3.285 -12.088 1.00 23.01 47 THR A O 7
ATOM 10657 N N . LYS A 1 48 ? -4.669 -1.047 -12.010 1.00 21.13 48 LYS A N 7
ATOM 10658 C CA . LYS A 1 48 ? -3.229 -0.866 -11.864 1.00 71.13 48 LYS A CA 7
ATOM 10659 C C . LYS A 1 48 ? -2.750 -1.334 -10.490 1.00 50.12 48 LYS A C 7
ATOM 10660 O O . LYS A 1 48 ? -1.608 -1.774 -10.339 1.00 1.22 48 LYS A O 7
ATOM 10679 N N . LEU A 1 49 ? -3.628 -1.258 -9.497 1.00 63.33 49 LEU A N 7
ATOM 10680 C CA . LEU A 1 49 ? -3.295 -1.685 -8.142 1.00 45.31 49 LEU A CA 7
ATOM 10681 C C . LEU A 1 49 ? -3.173 -3.203 -8.061 1.00 24.22 49 LEU A C 7
ATOM 10682 O O . LEU A 1 49 ? -2.333 -3.721 -7.330 1.00 12.12 49 LEU A O 7
ATOM 10698 N N . LYS A 1 50 ? -4.014 -3.908 -8.812 1.00 45.00 50 LYS A N 7
ATOM 10699 C CA . LYS A 1 50 ? -3.958 -5.367 -8.880 1.00 11.21 50 LYS A CA 7
ATOM 10700 C C . LYS A 1 50 ? -2.569 -5.830 -9.303 1.00 41.33 50 LYS A C 7
ATOM 10701 O O . LYS A 1 50 ? -1.970 -6.701 -8.667 1.00 25.40 50 LYS A O 7
ATOM 10720 N N . GLU A 1 51 ? -2.062 -5.221 -10.369 1.00 4.14 51 GLU A N 7
ATOM 10721 C CA . GLU A 1 51 ? -0.728 -5.532 -10.878 1.00 24.30 51 GLU A CA 7
ATOM 10722 C C . GLU A 1 51 ? 0.328 -5.304 -9.800 1.00 45.13 51 GLU A C 7
ATOM 10723 O O . GLU A 1 51 ? 1.261 -6.095 -9.645 1.00 55.14 51 GLU A O 7
ATOM 10735 N N . LEU A 1 52 ? 0.170 -4.214 -9.062 1.00 22.11 52 LEU A N 7
ATOM 10736 C CA . LEU A 1 52 ? 1.113 -3.849 -8.016 1.00 74.04 52 LEU A CA 7
ATOM 10737 C C . LEU A 1 52 ? 1.039 -4.834 -6.854 1.00 33.14 52 LEU A C 7
ATOM 10738 O O . LEU A 1 52 ? 2.064 -5.266 -6.335 1.00 50.42 52 LEU A O 7
ATOM 10754 N N . ALA A 1 53 ? -0.179 -5.201 -6.466 1.00 44.22 53 ALA A N 7
ATOM 10755 C CA . ALA A 1 53 ? -0.387 -6.135 -5.364 1.00 22.54 53 ALA A CA 7
ATOM 10756 C C . ALA A 1 53 ? 0.188 -7.508 -5.690 1.00 31.32 53 ALA A C 7
ATOM 10757 O O . ALA A 1 53 ? 0.813 -8.146 -4.844 1.00 62.31 53 ALA A O 7
ATOM 10764 N N . ALA A 1 54 ? -0.012 -7.947 -6.928 1.00 63.01 54 ALA A N 7
ATOM 10765 C CA . ALA A 1 54 ? 0.485 -9.241 -7.375 1.00 70.10 54 ALA A CA 7
ATOM 10766 C C . ALA A 1 54 ? 2.009 -9.307 -7.307 1.00 74.44 54 ALA A C 7
ATOM 10767 O O . ALA A 1 54 ? 2.580 -10.353 -7.002 1.00 41.44 54 ALA A O 7
ATOM 10774 N N . ALA A 1 55 ? 2.662 -8.188 -7.592 1.00 22.21 55 ALA A N 7
ATOM 10775 C CA . ALA A 1 55 ? 4.117 -8.135 -7.581 1.00 52.13 55 ALA A CA 7
ATOM 10776 C C . ALA A 1 55 ? 4.652 -7.862 -6.178 1.00 72.31 55 ALA A C 7
ATOM 10777 O O . ALA A 1 55 ? 5.753 -8.286 -5.831 1.00 71.32 55 ALA A O 7
ATOM 10784 N N . ALA A 1 56 ? 3.874 -7.146 -5.380 1.00 74.03 56 ALA A N 7
ATOM 10785 C CA . ALA A 1 56 ? 4.272 -6.815 -4.018 1.00 55.12 56 ALA A CA 7
ATOM 10786 C C . ALA A 1 56 ? 4.225 -8.047 -3.126 1.00 5.54 56 ALA A C 7
ATOM 10787 O O . ALA A 1 56 ? 5.075 -8.225 -2.258 1.00 72.15 56 ALA A O 7
ATOM 10794 N N . SER A 1 57 ? 3.236 -8.896 -3.353 1.00 73.30 57 SER A N 7
ATOM 10795 C CA . SER A 1 57 ? 3.082 -10.109 -2.569 1.00 61.03 57 SER A CA 7
ATOM 10796 C C . SER A 1 57 ? 3.925 -11.235 -3.159 1.00 25.11 57 SER A C 7
ATOM 10797 O O . SER A 1 57 ? 3.682 -11.685 -4.282 1.00 24.01 57 SER A O 7
ATOM 10805 N N . SER A 1 58 ? 4.914 -11.686 -2.400 1.00 43.25 58 SER A N 7
ATOM 10806 C CA . SER A 1 58 ? 5.798 -12.766 -2.829 1.00 10.21 58 SER A CA 7
ATOM 10807 C C . SER A 1 58 ? 5.141 -14.134 -2.638 1.00 71.30 58 SER A C 7
ATOM 10808 O O . SER A 1 58 ? 5.815 -15.163 -2.601 1.00 44.21 58 SER A O 7
ATOM 10816 N N . ALA A 1 59 ? 3.824 -14.135 -2.533 1.00 40.21 59 ALA A N 7
ATOM 10817 C CA . ALA A 1 59 ? 3.064 -15.360 -2.316 1.00 20.34 59 ALA A CA 7
ATOM 10818 C C . ALA A 1 59 ? 2.759 -16.074 -3.631 1.00 2.15 59 ALA A C 7
ATOM 10819 O O . ALA A 1 59 ? 1.942 -16.998 -3.665 1.00 32.03 59 ALA A O 7
ATOM 10826 N N . ASP A 1 60 ? 3.417 -15.627 -4.706 1.00 24.33 60 ASP A N 7
ATOM 10827 C CA . ASP A 1 60 ? 3.283 -16.220 -6.047 1.00 2.22 60 ASP A CA 7
ATOM 10828 C C . ASP A 1 60 ? 1.942 -15.865 -6.683 1.00 4.50 60 ASP A C 7
ATOM 10829 O O . ASP A 1 60 ? 1.889 -15.318 -7.784 1.00 32.55 60 ASP A O 7
ATOM 10838 N N . GLU A 1 61 ? 0.867 -16.165 -5.975 1.00 5.12 61 GLU A N 7
ATOM 10839 C CA . GLU A 1 61 ? -0.483 -15.982 -6.488 1.00 52.03 61 GLU A CA 7
ATOM 10840 C C . GLU A 1 61 ? -1.010 -14.588 -6.139 1.00 13.40 61 GLU A C 7
ATOM 10841 O O . GLU A 1 61 ? -2.218 -14.382 -5.991 1.00 52.42 61 GLU A O 7
ATOM 10853 N N . GLY A 1 62 ? -0.099 -13.633 -6.021 1.00 53.44 62 GLY A N 7
ATOM 10854 C CA . GLY A 1 62 ? -0.480 -12.276 -5.688 1.00 21.13 62 GLY A CA 7
ATOM 10855 C C . GLY A 1 62 ? -1.054 -12.173 -4.291 1.00 43.40 62 GLY A C 7
ATOM 10856 O O . GLY A 1 62 ? -0.493 -12.727 -3.342 1.00 11.34 62 GLY A O 7
ATOM 10860 N N . ALA A 1 63 ? -2.175 -11.483 -4.165 1.00 24.11 63 ALA A N 7
ATOM 10861 C CA . ALA A 1 63 ? -2.817 -11.297 -2.875 1.00 32.41 63 ALA A CA 7
ATOM 10862 C C . ALA A 1 63 ? -4.330 -11.421 -2.999 1.00 62.45 63 ALA A C 7
ATOM 10863 O O . ALA A 1 63 ? -4.860 -11.631 -4.093 1.00 2.44 63 ALA A O 7
ATOM 10870 N N . SER A 1 64 ? -5.021 -11.305 -1.876 1.00 51.02 64 SER A N 7
ATOM 10871 C CA . SER A 1 64 ? -6.471 -11.322 -1.869 1.00 2.32 64 SER A CA 7
ATOM 10872 C C . SER A 1 64 ? -6.992 -9.904 -2.051 1.00 44.42 64 SER A C 7
ATOM 10873 O O . SER A 1 64 ? -6.655 -9.012 -1.276 1.00 1.33 64 SER A O 7
ATOM 10881 N N . VAL A 1 65 ? -7.790 -9.693 -3.080 1.00 33.30 65 VAL A N 7
ATOM 10882 C CA . VAL A 1 65 ? -8.308 -8.370 -3.367 1.00 4.20 65 VAL A CA 7
ATOM 10883 C C . VAL A 1 65 ? -9.807 -8.413 -3.648 1.00 23.11 65 VAL A C 7
ATOM 10884 O O . VAL A 1 65 ? -10.264 -9.044 -4.601 1.00 51.10 65 VAL A O 7
ATOM 10897 N N . ALA A 1 66 ? -10.567 -7.757 -2.790 1.00 4.42 66 ALA A N 7
ATOM 10898 C CA . ALA A 1 66 ? -12.003 -7.643 -2.970 1.00 63.44 66 ALA A CA 7
ATOM 10899 C C . ALA A 1 66 ? -12.399 -6.177 -2.974 1.00 32.45 66 ALA A C 7
ATOM 10900 O O . ALA A 1 66 ? -12.111 -5.448 -2.022 1.00 40.30 66 ALA A O 7
ATOM 10907 N N . TYR A 1 67 ? -13.039 -5.734 -4.043 1.00 74.35 67 TYR A N 7
ATOM 10908 C CA . TYR A 1 67 ? -13.412 -4.335 -4.155 1.00 51.13 67 TYR A CA 7
ATOM 10909 C C . TYR A 1 67 ? -14.919 -4.181 -4.303 1.00 53.43 67 TYR A C 7
ATOM 10910 O O . TYR A 1 67 ? -15.571 -4.932 -5.035 1.00 13.12 67 TYR A O 7
ATOM 10928 N N . LYS A 1 68 ? -15.467 -3.227 -3.574 1.00 51.32 68 LYS A N 7
ATOM 10929 C CA . LYS A 1 68 ? -16.870 -2.884 -3.695 1.00 14.22 68 LYS A CA 7
ATOM 10930 C C . LYS A 1 68 ? -17.008 -1.488 -4.254 1.00 64.14 68 LYS A C 7
ATOM 10931 O O . LYS A 1 68 ? -16.048 -0.711 -4.271 1.00 25.23 68 LYS A O 7
ATOM 10950 N N . ILE A 1 69 ? -18.206 -1.168 -4.688 1.00 35.13 69 ILE A N 7
ATOM 10951 C CA . ILE A 1 69 ? -18.465 0.113 -5.315 1.00 12.02 69 ILE A CA 7
ATOM 10952 C C . ILE A 1 69 ? -19.771 0.695 -4.810 1.00 2.33 69 ILE A C 7
ATOM 10953 O O . ILE A 1 69 ? -20.848 0.168 -5.096 1.00 34.44 69 ILE A O 7
ATOM 10969 N N . LYS A 1 70 ? -19.687 1.773 -4.054 1.00 73.35 70 LYS A N 7
ATOM 10970 C CA . LYS A 1 70 ? -20.884 2.448 -3.612 1.00 73.11 70 LYS A CA 7
ATOM 10971 C C . LYS A 1 70 ? -21.055 3.730 -4.389 1.00 72.23 70 LYS A C 7
ATOM 10972 O O . LYS A 1 70 ? -20.409 4.745 -4.121 1.00 1.12 70 LYS A O 7
ATOM 10991 N N . ASP A 1 71 ? -21.904 3.641 -5.379 1.00 52.14 71 ASP A N 7
ATOM 10992 C CA . ASP A 1 71 ? -22.224 4.759 -6.243 1.00 10.23 71 ASP A CA 7
ATOM 10993 C C . ASP A 1 71 ? -23.145 5.724 -5.504 1.00 64.32 71 ASP A C 7
ATOM 10994 O O . ASP A 1 71 ? -24.311 5.424 -5.256 1.00 21.12 71 ASP A O 7
ATOM 11003 N N . LEU A 1 72 ? -22.608 6.868 -5.123 1.00 35.32 72 LEU A N 7
ATOM 11004 C CA . LEU A 1 72 ? -23.348 7.828 -4.317 1.00 73.15 72 LEU A CA 7
ATOM 11005 C C . LEU A 1 72 ? -23.942 8.912 -5.198 1.00 34.04 72 LEU A C 7
ATOM 11006 O O . LEU A 1 72 ? -23.929 8.808 -6.428 1.00 1.55 72 LEU A O 7
ATOM 11022 N N . GLU A 1 73 ? -24.461 9.950 -4.564 1.00 11.20 73 GLU A N 7
ATOM 11023 C CA . GLU A 1 73 ? -24.988 11.094 -5.282 1.00 25.05 73 GLU A CA 7
ATOM 11024 C C . GLU A 1 73 ? -23.831 11.946 -5.796 1.00 40.14 73 GLU A C 7
ATOM 11025 O O . GLU A 1 73 ? -23.190 12.669 -5.031 1.00 14.43 73 GLU A O 7
ATOM 11037 N N . GLY A 1 74 ? -23.543 11.822 -7.080 1.00 2.50 74 GLY A N 7
ATOM 11038 C CA . GLY A 1 74 ? -22.447 12.561 -7.673 1.00 63.15 74 GLY A CA 7
ATOM 11039 C C . GLY A 1 74 ? -21.159 11.761 -7.696 1.00 34.44 74 GLY A C 7
ATOM 11040 O O . GLY A 1 74 ? -20.636 11.454 -8.764 1.00 21.40 74 GLY A O 7
ATOM 11044 N N . GLN A 1 75 ? -20.667 11.406 -6.519 1.00 62.13 75 GLN A N 7
ATOM 11045 C CA . GLN A 1 75 ? -19.391 10.711 -6.389 1.00 25.11 75 GLN A CA 7
ATOM 11046 C C . GLN A 1 75 ? -19.610 9.243 -6.051 1.00 34.24 75 GLN A C 7
ATOM 11047 O O . GLN A 1 75 ? -20.731 8.826 -5.777 1.00 23.25 75 GLN A O 7
ATOM 11061 N N . VAL A 1 76 ? -18.543 8.464 -6.076 1.00 45.20 76 VAL A N 7
ATOM 11062 C CA . VAL A 1 76 ? -18.615 7.053 -5.715 1.00 45.31 76 VAL A CA 7
ATOM 11063 C C . VAL A 1 76 ? -17.519 6.700 -4.719 1.00 13.11 76 VAL A C 7
ATOM 11064 O O . VAL A 1 76 ? -16.485 7.362 -4.666 1.00 13.34 76 VAL A O 7
ATOM 11077 N N . GLU A 1 77 ? -17.751 5.666 -3.926 1.00 32.23 77 GLU A N 7
ATOM 11078 C CA . GLU A 1 77 ? -16.742 5.190 -2.994 1.00 44.22 77 GLU A CA 7
ATOM 11079 C C . GLU A 1 77 ? -16.197 3.838 -3.446 1.00 12.33 77 GLU A C 7
ATOM 11080 O O . GLU A 1 77 ? -16.933 2.848 -3.506 1.00 2.30 77 GLU A O 7
ATOM 11092 N N . LEU A 1 78 ? -14.912 3.813 -3.778 1.00 10.11 78 LEU A N 7
ATOM 11093 C CA . LEU A 1 78 ? -14.237 2.577 -4.145 1.00 42.13 78 LEU A CA 7
ATOM 11094 C C . LEU A 1 78 ? -13.628 1.964 -2.894 1.00 15.53 78 LEU A C 7
ATOM 11095 O O . LEU A 1 78 ? -12.723 2.542 -2.291 1.00 33.55 78 LEU A O 7
ATOM 11111 N N . ASP A 1 79 ? -14.138 0.809 -2.506 1.00 30.31 79 ASP A N 7
ATOM 11112 C CA . ASP A 1 79 ? -13.695 0.146 -1.285 1.00 24.13 79 ASP A CA 7
ATOM 11113 C C . ASP A 1 79 ? -12.890 -1.100 -1.616 1.00 13.25 79 ASP A C 7
ATOM 11114 O O . ASP A 1 79 ? -13.419 -2.058 -2.176 1.00 32.51 79 ASP A O 7
ATOM 11123 N N . ALA A 1 80 ? -11.615 -1.082 -1.272 1.00 0.21 80 ALA A N 7
ATOM 11124 C CA . ALA A 1 80 ? -10.721 -2.178 -1.596 1.00 53.32 80 ALA A CA 7
ATOM 11125 C C . ALA A 1 80 ? -10.189 -2.854 -0.342 1.00 13.24 80 ALA A C 7
ATOM 11126 O O . ALA A 1 80 ? -9.765 -2.190 0.603 1.00 40.40 80 ALA A O 7
ATOM 11133 N N . ALA A 1 81 ? -10.236 -4.175 -0.337 1.00 51.13 81 ALA A N 7
ATOM 11134 C CA . ALA A 1 81 ? -9.662 -4.971 0.733 1.00 53.14 81 ALA A CA 7
ATOM 11135 C C . ALA A 1 81 ? -8.514 -5.819 0.201 1.00 34.10 81 ALA A C 7
ATOM 11136 O O . ALA A 1 81 ? -8.732 -6.774 -0.547 1.00 70.24 81 ALA A O 7
ATOM 11143 N N . PHE A 1 82 ? -7.299 -5.438 0.561 1.00 64.42 82 PHE A N 7
ATOM 11144 C CA . PHE A 1 82 ? -6.107 -6.168 0.154 1.00 32.14 82 PHE A CA 7
ATOM 11145 C C . PHE A 1 82 ? -5.587 -7.025 1.300 1.00 31.14 82 PHE A C 7
ATOM 11146 O O . PHE A 1 82 ? -5.135 -6.508 2.320 1.00 65.02 82 PHE A O 7
ATOM 11163 N N . THR A 1 83 ? -5.659 -8.332 1.132 1.00 34.12 83 THR A N 7
ATOM 11164 C CA . THR A 1 83 ? -5.154 -9.251 2.131 1.00 64.43 83 THR A CA 7
ATOM 11165 C C . THR A 1 83 ? -3.879 -9.920 1.637 1.00 73.23 83 THR A C 7
ATOM 11166 O O . THR A 1 83 ? -3.915 -10.787 0.758 1.00 72.42 83 THR A O 7
ATOM 11177 N N . PHE A 1 84 ? -2.754 -9.501 2.196 1.00 64.34 84 PHE A N 7
ATOM 11178 C CA . PHE A 1 84 ? -1.462 -10.056 1.826 1.00 35.41 84 PHE A CA 7
ATOM 11179 C C . PHE A 1 84 ? -1.112 -11.220 2.739 1.00 44.23 84 PHE A C 7
ATOM 11180 O O . PHE A 1 84 ? -1.586 -11.296 3.870 1.00 3.11 84 PHE A O 7
ATOM 11197 N N . SER A 1 85 ? -0.290 -12.131 2.240 1.00 41.32 85 SER A N 7
ATOM 11198 C CA . SER A 1 85 ? 0.071 -13.323 2.991 1.00 52.14 85 SER A CA 7
ATOM 11199 C C . SER A 1 85 ? 1.076 -12.995 4.092 1.00 44.14 85 SER A C 7
ATOM 11200 O O . SER A 1 85 ? 1.076 -13.616 5.155 1.00 0.22 85 SER A O 7
ATOM 11208 N N . CYS A 1 86 ? 1.921 -12.008 3.833 1.00 11.50 86 CYS A N 7
ATOM 11209 C CA . CYS A 1 86 ? 2.919 -11.584 4.799 1.00 5.41 86 CYS A CA 7
ATOM 11210 C C . CYS A 1 86 ? 2.770 -10.094 5.081 1.00 1.22 86 CYS A C 7
ATOM 11211 O O . CYS A 1 86 ? 2.427 -9.319 4.187 1.00 63.21 86 CYS A O 7
ATOM 11219 N N . GLN A 1 87 ? 3.021 -9.701 6.321 1.00 21.43 87 GLN A N 7
ATOM 11220 C CA . GLN A 1 87 ? 2.906 -8.306 6.724 1.00 61.42 87 GLN A CA 7
ATOM 11221 C C . GLN A 1 87 ? 3.959 -7.446 6.039 1.00 15.54 87 GLN A C 7
ATOM 11222 O O . GLN A 1 87 ? 3.715 -6.279 5.730 1.00 74.20 87 GLN A O 7
ATOM 11236 N N . ALA A 1 88 ? 5.122 -8.032 5.785 1.00 21.24 88 ALA A N 7
ATOM 11237 C CA . ALA A 1 88 ? 6.193 -7.328 5.092 1.00 44.45 88 ALA A CA 7
ATOM 11238 C C . ALA A 1 88 ? 5.721 -6.854 3.723 1.00 64.04 88 ALA A C 7
ATOM 11239 O O . ALA A 1 88 ? 6.044 -5.749 3.290 1.00 74.14 88 ALA A O 7
ATOM 11246 N N . GLU A 1 89 ? 4.915 -7.685 3.073 1.00 0.30 89 GLU A N 7
ATOM 11247 C CA . GLU A 1 89 ? 4.412 -7.388 1.738 1.00 12.21 89 GLU A CA 7
ATOM 11248 C C . GLU A 1 89 ? 3.454 -6.199 1.781 1.00 34.42 89 GLU A C 7
ATOM 11249 O O . GLU A 1 89 ? 3.360 -5.429 0.828 1.00 72.23 89 GLU A O 7
ATOM 11261 N N . MET A 1 90 ? 2.752 -6.050 2.898 1.00 64.24 90 MET A N 7
ATOM 11262 C CA . MET A 1 90 ? 1.786 -4.968 3.063 1.00 70.24 90 MET A CA 7
ATOM 11263 C C . MET A 1 90 ? 2.482 -3.610 3.062 1.00 23.34 90 MET A C 7
ATOM 11264 O O . MET A 1 90 ? 2.144 -2.724 2.276 1.00 33.42 90 MET A O 7
ATOM 11278 N N . ILE A 1 91 ? 3.469 -3.458 3.935 1.00 34.53 91 ILE A N 7
ATOM 11279 C CA . ILE A 1 91 ? 4.159 -2.188 4.088 1.00 4.13 91 ILE A CA 7
ATOM 11280 C C . ILE A 1 91 ? 4.972 -1.823 2.847 1.00 2.43 91 ILE A C 7
ATOM 11281 O O . ILE A 1 91 ? 4.995 -0.664 2.444 1.00 24.34 91 ILE A O 7
ATOM 11297 N N . ILE A 1 92 ? 5.620 -2.800 2.221 1.00 65.32 92 ILE A N 7
ATOM 11298 C CA . ILE A 1 92 ? 6.403 -2.519 1.022 1.00 15.10 92 ILE A CA 7
ATOM 11299 C C . ILE A 1 92 ? 5.486 -2.154 -0.144 1.00 10.42 92 ILE A C 7
ATOM 11300 O O . ILE A 1 92 ? 5.862 -1.378 -1.027 1.00 51.24 92 ILE A O 7
ATOM 11316 N N . PHE A 1 93 ? 4.278 -2.707 -0.129 1.00 62.43 93 PHE A N 7
ATOM 11317 C CA . PHE A 1 93 ? 3.274 -2.397 -1.134 1.00 60.44 93 PHE A CA 7
ATOM 11318 C C . PHE A 1 93 ? 2.892 -0.922 -1.072 1.00 44.22 93 PHE A C 7
ATOM 11319 O O . PHE A 1 93 ? 2.959 -0.218 -2.079 1.00 45.23 93 PHE A O 7
ATOM 11336 N N . GLU A 1 94 ? 2.532 -0.450 0.117 1.00 14.41 94 GLU A N 7
ATOM 11337 C CA . GLU A 1 94 ? 2.097 0.932 0.278 1.00 63.21 94 GLU A CA 7
ATOM 11338 C C . GLU A 1 94 ? 3.258 1.905 0.088 1.00 2.03 94 GLU A C 7
ATOM 11339 O O . GLU A 1 94 ? 3.059 3.023 -0.379 1.00 73.14 94 GLU A O 7
ATOM 11351 N N . LEU A 1 95 ? 4.468 1.481 0.445 1.00 24.53 95 LEU A N 7
ATOM 11352 C CA . LEU A 1 95 ? 5.651 2.307 0.227 1.00 13.43 95 LEU A CA 7
ATOM 11353 C C . LEU A 1 95 ? 5.840 2.578 -1.259 1.00 11.20 95 LEU A C 7
ATOM 11354 O O . LEU A 1 95 ? 6.086 3.713 -1.669 1.00 71.42 95 LEU A O 7
ATOM 11370 N N . SER A 1 96 ? 5.692 1.537 -2.063 1.00 33.45 96 SER A N 7
ATOM 11371 C CA . SER A 1 96 ? 5.832 1.657 -3.507 1.00 64.41 96 SER A CA 7
ATOM 11372 C C . SER A 1 96 ? 4.715 2.526 -4.088 1.00 22.15 96 SER A C 7
ATOM 11373 O O . SER A 1 96 ? 4.856 3.104 -5.166 1.00 2.45 96 SER A O 7
ATOM 11381 N N . LEU A 1 97 ? 3.606 2.619 -3.361 1.00 33.15 97 LEU A N 7
ATOM 11382 C CA . LEU A 1 97 ? 2.488 3.456 -3.774 1.00 41.03 97 LEU A CA 7
ATOM 11383 C C . LEU A 1 97 ? 2.772 4.923 -3.476 1.00 73.42 97 LEU A C 7
ATOM 11384 O O . LEU A 1 97 ? 2.309 5.808 -4.190 1.00 41.13 97 LEU A O 7
ATOM 11400 N N . ARG A 1 98 ? 3.547 5.169 -2.422 1.00 63.34 98 ARG A N 7
ATOM 11401 C CA . ARG A 1 98 ? 3.807 6.530 -1.959 1.00 64.22 98 ARG A CA 7
ATOM 11402 C C . ARG A 1 98 ? 4.536 7.349 -3.018 1.00 72.53 98 ARG A C 7
ATOM 11403 O O . ARG A 1 98 ? 4.107 8.449 -3.358 1.00 74.02 98 ARG A O 7
ATOM 11424 N N . SER A 1 99 ? 5.627 6.805 -3.543 1.00 63.24 99 SER A N 7
ATOM 11425 C CA . SER A 1 99 ? 6.416 7.505 -4.548 1.00 75.41 99 SER A CA 7
ATOM 11426 C C . SER A 1 99 ? 5.655 7.600 -5.869 1.00 51.42 99 SER A C 7
ATOM 11427 O O . SER A 1 99 ? 5.844 8.539 -6.648 1.00 30.10 99 SER A O 7
ATOM 11435 N N . LEU A 1 100 ? 4.785 6.629 -6.102 1.00 72.20 100 LEU A N 7
ATOM 11436 C CA . LEU A 1 100 ? 3.927 6.628 -7.275 1.00 21.43 100 LEU A CA 7
ATOM 11437 C C . LEU A 1 100 ? 2.903 7.753 -7.175 1.00 44.01 100 LEU A C 7
ATOM 11438 O O . LEU A 1 100 ? 2.686 8.506 -8.128 1.00 30.43 100 LEU A O 7
ATOM 11454 N N . ALA A 1 101 ? 2.300 7.877 -6.004 1.00 13.05 101 ALA A N 7
ATOM 11455 C CA . ALA A 1 101 ? 1.263 8.872 -5.763 1.00 13.14 101 ALA A CA 7
ATOM 11456 C C . ALA A 1 101 ? 1.854 10.249 -5.465 1.00 53.53 101 ALA A C 7
ATOM 11457 O O . ALA A 1 101 ? 1.147 11.145 -5.004 1.00 52.42 101 ALA A O 7
ATOM 11464 N N . LEU A 1 102 ? 3.142 10.422 -5.732 1.00 1.12 102 LEU A N 7
ATOM 11465 C CA . LEU A 1 102 ? 3.776 11.726 -5.558 1.00 70.31 102 LEU A CA 7
ATOM 11466 C C . LEU A 1 102 ? 3.560 12.604 -6.784 1.00 10.23 102 LEU A C 7
ATOM 11467 O O . LEU A 1 102 ? 3.721 13.822 -6.725 1.00 1.53 102 LEU A O 7
ATOM 11483 N N . GLU A 1 103 ? 3.183 11.981 -7.893 1.00 23.13 103 GLU A N 7
ATOM 11484 C CA . GLU A 1 103 ? 3.052 12.693 -9.160 1.00 13.22 103 GLU A CA 7
ATOM 11485 C C . GLU A 1 103 ? 1.687 13.366 -9.302 1.00 3.13 103 GLU A C 7
ATOM 11486 O O . GLU A 1 103 ? 0.879 12.968 -10.144 1.00 50.24 103 GLU A O 7
ATOM 11498 N N . HIS A 1 104 ? 1.436 14.362 -8.453 1.00 72.04 104 HIS A N 7
ATOM 11499 C CA . HIS A 1 104 ? 0.241 15.210 -8.545 1.00 32.14 104 HIS A CA 7
ATOM 11500 C C . HIS A 1 104 ? 0.207 16.178 -7.368 1.00 60.24 104 HIS A C 7
ATOM 11501 O O . HIS A 1 104 ? 0.452 15.783 -6.224 1.00 13.23 104 HIS A O 7
ATOM 11516 N N . HIS A 1 105 ? -0.073 17.443 -7.648 1.00 13.51 105 HIS A N 7
ATOM 11517 C CA . HIS A 1 105 ? -0.150 18.456 -6.598 1.00 55.21 105 HIS A CA 7
ATOM 11518 C C . HIS A 1 105 ? -1.354 18.200 -5.694 1.00 71.23 105 HIS A C 7
ATOM 11519 O O . HIS A 1 105 ? -2.398 17.735 -6.153 1.00 53.41 105 HIS A O 7
ATOM 11534 N N . HIS A 1 106 ? -1.207 18.504 -4.416 1.00 2.40 106 HIS A N 7
ATOM 11535 C CA . HIS A 1 106 ? -2.264 18.254 -3.447 1.00 5.43 106 HIS A CA 7
ATOM 11536 C C . HIS A 1 106 ? -2.287 19.339 -2.376 1.00 30.55 106 HIS A C 7
ATOM 11537 O O . HIS A 1 106 ? -1.238 19.798 -1.924 1.00 71.12 106 HIS A O 7
ATOM 11552 N N . HIS A 1 107 ? -3.492 19.746 -1.990 1.00 41.52 107 HIS A N 7
ATOM 11553 C CA . HIS A 1 107 ? -3.692 20.740 -0.939 1.00 43.41 107 HIS A CA 7
ATOM 11554 C C . HIS A 1 107 ? -5.186 20.927 -0.692 1.00 10.22 107 HIS A C 7
ATOM 11555 O O . HIS A 1 107 ? -5.924 21.334 -1.589 1.00 42.25 107 HIS A O 7
ATOM 11570 N N . HIS A 1 108 ? -5.624 20.619 0.520 1.00 63.04 108 HIS A N 7
ATOM 11571 C CA . HIS A 1 108 ? -7.038 20.697 0.876 1.00 13.43 108 HIS A CA 7
ATOM 11572 C C . HIS A 1 108 ? -7.186 20.731 2.394 1.00 70.45 108 HIS A C 7
ATOM 11573 O O . HIS A 1 108 ? -6.853 19.761 3.076 1.00 75.32 108 HIS A O 7
ATOM 11588 N N . HIS A 1 109 ? -7.678 21.847 2.914 1.00 54.44 109 HIS A N 7
ATOM 11589 C CA . HIS A 1 109 ? -7.795 22.030 4.352 1.00 4.41 109 HIS A CA 7
ATOM 11590 C C . HIS A 1 109 ? -9.000 22.906 4.670 1.00 21.22 109 HIS A C 7
ATOM 11591 O O . HIS A 1 109 ? -8.833 24.143 4.737 1.00 37.34 109 HIS A O 7
ATOM 11607 N N . MET A 1 1 ? 25.044 3.294 33.524 1.00 32.44 1 MET A N 8
ATOM 11608 C CA . MET A 1 1 ? 24.398 2.070 33.007 1.00 73.45 1 MET A CA 8
ATOM 11609 C C . MET A 1 1 ? 24.287 2.138 31.490 1.00 43.15 1 MET A C 8
ATOM 11610 O O . MET A 1 1 ? 23.477 2.891 30.947 1.00 4.32 1 MET A O 8
ATOM 11626 N N . ALA A 1 2 ? 25.115 1.360 30.813 1.00 23.14 2 ALA A N 8
ATOM 11627 C CA . ALA A 1 2 ? 25.116 1.333 29.361 1.00 15.04 2 ALA A CA 8
ATOM 11628 C C . ALA A 1 2 ? 24.959 -0.088 28.863 1.00 2.21 2 ALA A C 8
ATOM 11629 O O . ALA A 1 2 ? 25.895 -0.886 28.920 1.00 54.32 2 ALA A O 8
ATOM 11636 N N . MET A 1 3 ? 23.767 -0.410 28.400 1.00 73.51 3 MET A N 8
ATOM 11637 C CA . MET A 1 3 ? 23.488 -1.741 27.892 1.00 45.43 3 MET A CA 8
ATOM 11638 C C . MET A 1 3 ? 22.916 -1.673 26.482 1.00 23.12 3 MET A C 8
ATOM 11639 O O . MET A 1 3 ? 22.870 -2.681 25.776 1.00 5.25 3 MET A O 8
ATOM 11653 N N . LYS A 1 4 ? 22.494 -0.486 26.062 1.00 33.22 4 LYS A N 8
ATOM 11654 C CA . LYS A 1 4 ? 21.910 -0.322 24.737 1.00 1.25 4 LYS A CA 8
ATOM 11655 C C . LYS A 1 4 ? 22.706 0.659 23.878 1.00 21.00 4 LYS A C 8
ATOM 11656 O O . LYS A 1 4 ? 22.539 1.877 23.974 1.00 43.33 4 LYS A O 8
ATOM 11675 N N . ASP A 1 5 ? 23.600 0.117 23.069 1.00 15.31 5 ASP A N 8
ATOM 11676 C CA . ASP A 1 5 ? 24.259 0.883 22.023 1.00 5.25 5 ASP A CA 8
ATOM 11677 C C . ASP A 1 5 ? 24.164 0.114 20.718 1.00 14.12 5 ASP A C 8
ATOM 11678 O O . ASP A 1 5 ? 24.983 -0.764 20.434 1.00 1.54 5 ASP A O 8
ATOM 11687 N N . VAL A 1 6 ? 23.122 0.393 19.956 1.00 14.33 6 VAL A N 8
ATOM 11688 C CA . VAL A 1 6 ? 22.885 -0.309 18.708 1.00 34.33 6 VAL A CA 8
ATOM 11689 C C . VAL A 1 6 ? 22.981 0.644 17.521 1.00 63.13 6 VAL A C 8
ATOM 11690 O O . VAL A 1 6 ? 22.399 1.732 17.525 1.00 51.21 6 VAL A O 8
ATOM 11703 N N . VAL A 1 7 ? 23.754 0.248 16.526 1.00 32.04 7 VAL A N 8
ATOM 11704 C CA . VAL A 1 7 ? 23.880 1.016 15.306 1.00 52.22 7 VAL A CA 8
ATOM 11705 C C . VAL A 1 7 ? 24.042 0.082 14.108 1.00 52.04 7 VAL A C 8
ATOM 11706 O O . VAL A 1 7 ? 24.881 -0.822 14.114 1.00 11.01 7 VAL A O 8
ATOM 11719 N N . ASP A 1 8 ? 23.198 0.274 13.110 1.00 14.33 8 ASP A N 8
ATOM 11720 C CA . ASP A 1 8 ? 23.272 -0.496 11.879 1.00 33.13 8 ASP A CA 8
ATOM 11721 C C . ASP A 1 8 ? 23.098 0.430 10.688 1.00 12.34 8 ASP A C 8
ATOM 11722 O O . ASP A 1 8 ? 22.252 1.327 10.703 1.00 54.34 8 ASP A O 8
ATOM 11731 N N . LYS A 1 9 ? 23.913 0.231 9.668 1.00 63.03 9 LYS A N 8
ATOM 11732 C CA . LYS A 1 9 ? 23.871 1.085 8.496 1.00 25.31 9 LYS A CA 8
ATOM 11733 C C . LYS A 1 9 ? 23.035 0.450 7.403 1.00 52.41 9 LYS A C 8
ATOM 11734 O O . LYS A 1 9 ? 23.529 -0.336 6.591 1.00 42.24 9 LYS A O 8
ATOM 11753 N N . CYS A 1 10 ? 21.757 0.764 7.425 1.00 12.41 10 CYS A N 8
ATOM 11754 C CA . CYS A 1 10 ? 20.843 0.358 6.377 1.00 4.45 10 CYS A CA 8
ATOM 11755 C C . CYS A 1 10 ? 20.139 1.599 5.847 1.00 44.24 10 CYS A C 8
ATOM 11756 O O . CYS A 1 10 ? 19.018 1.914 6.244 1.00 5.53 10 CYS A O 8
ATOM 11764 N N . SER A 1 11 ? 20.827 2.323 4.984 1.00 65.32 11 SER A N 8
ATOM 11765 C CA . SER A 1 11 ? 20.344 3.603 4.508 1.00 22.51 11 SER A CA 8
ATOM 11766 C C . SER A 1 11 ? 20.351 3.664 2.988 1.00 43.35 11 SER A C 8
ATOM 11767 O O . SER A 1 11 ? 21.019 2.865 2.325 1.00 33.15 11 SER A O 8
ATOM 11775 N N . THR A 1 12 ? 19.586 4.608 2.454 1.00 14.02 12 THR A N 8
ATOM 11776 C CA . THR A 1 12 ? 19.535 4.866 1.023 1.00 44.33 12 THR A CA 8
ATOM 11777 C C . THR A 1 12 ? 19.029 3.652 0.240 1.00 2.01 12 THR A C 8
ATOM 11778 O O . THR A 1 12 ? 19.813 2.888 -0.330 1.00 65.22 12 THR A O 8
ATOM 11789 N N . LYS A 1 13 ? 17.720 3.463 0.243 1.00 4.52 13 LYS A N 8
ATOM 11790 C CA . LYS A 1 13 ? 17.100 2.468 -0.614 1.00 23.04 13 LYS A CA 8
ATOM 11791 C C . LYS A 1 13 ? 16.409 3.185 -1.761 1.00 32.14 13 LYS A C 8
ATOM 11792 O O . LYS A 1 13 ? 15.245 3.572 -1.656 1.00 34.32 13 LYS A O 8
ATOM 11811 N N . GLY A 1 14 ? 17.152 3.391 -2.839 1.00 45.40 14 GLY A N 8
ATOM 11812 C CA . GLY A 1 14 ? 16.676 4.222 -3.919 1.00 15.51 14 GLY A CA 8
ATOM 11813 C C . GLY A 1 14 ? 16.499 5.656 -3.465 1.00 4.42 14 GLY A C 8
ATOM 11814 O O . GLY A 1 14 ? 17.475 6.338 -3.135 1.00 73.25 14 GLY A O 8
ATOM 11818 N N . CYS A 1 15 ? 15.259 6.111 -3.447 1.00 22.15 15 CYS A N 8
ATOM 11819 C CA . CYS A 1 15 ? 14.922 7.428 -2.933 1.00 51.11 15 CYS A CA 8
ATOM 11820 C C . CYS A 1 15 ? 13.559 7.390 -2.248 1.00 31.41 15 CYS A C 8
ATOM 11821 O O . CYS A 1 15 ? 13.333 8.071 -1.247 1.00 63.42 15 CYS A O 8
ATOM 11829 N N . ALA A 1 16 ? 12.655 6.579 -2.788 1.00 0.54 16 ALA A N 8
ATOM 11830 C CA . ALA A 1 16 ? 11.324 6.440 -2.221 1.00 23.04 16 ALA A CA 8
ATOM 11831 C C . ALA A 1 16 ? 11.288 5.324 -1.184 1.00 64.30 16 ALA A C 8
ATOM 11832 O O . ALA A 1 16 ? 11.003 4.169 -1.501 1.00 31.05 16 ALA A O 8
ATOM 11839 N N . ILE A 1 17 ? 11.619 5.672 0.050 1.00 41.11 17 ILE A N 8
ATOM 11840 C CA . ILE A 1 17 ? 11.551 4.735 1.156 1.00 30.22 17 ILE A CA 8
ATOM 11841 C C . ILE A 1 17 ? 10.771 5.355 2.311 1.00 4.02 17 ILE A C 8
ATOM 11842 O O . ILE A 1 17 ? 11.083 6.462 2.758 1.00 11.42 17 ILE A O 8
ATOM 11858 N N . ASP A 1 18 ? 9.738 4.636 2.756 1.00 74.44 18 ASP A N 8
ATOM 11859 C CA . ASP A 1 18 ? 8.833 5.097 3.815 1.00 70.03 18 ASP A CA 8
ATOM 11860 C C . ASP A 1 18 ? 7.948 6.246 3.338 1.00 35.33 18 ASP A C 8
ATOM 11861 O O . ASP A 1 18 ? 8.411 7.190 2.701 1.00 70.10 18 ASP A O 8
ATOM 11870 N N . ILE A 1 19 ? 6.666 6.151 3.645 1.00 73.30 19 ILE A N 8
ATOM 11871 C CA . ILE A 1 19 ? 5.712 7.185 3.281 1.00 33.04 19 ILE A CA 8
ATOM 11872 C C . ILE A 1 19 ? 5.527 8.171 4.435 1.00 4.13 19 ILE A C 8
ATOM 11873 O O . ILE A 1 19 ? 5.179 9.336 4.228 1.00 12.30 19 ILE A O 8
ATOM 11889 N N . GLY A 1 20 ? 5.801 7.709 5.647 1.00 31.03 20 GLY A N 8
ATOM 11890 C CA . GLY A 1 20 ? 5.559 8.527 6.818 1.00 2.14 20 GLY A CA 8
ATOM 11891 C C . GLY A 1 20 ? 4.170 8.315 7.374 1.00 24.54 20 GLY A C 8
ATOM 11892 O O . GLY A 1 20 ? 3.675 9.119 8.167 1.00 73.44 20 GLY A O 8
ATOM 11896 N N . THR A 1 21 ? 3.533 7.238 6.943 1.00 30.43 21 THR A N 8
ATOM 11897 C CA . THR A 1 21 ? 2.210 6.889 7.420 1.00 5.55 21 THR A CA 8
ATOM 11898 C C . THR A 1 21 ? 2.319 5.900 8.575 1.00 61.04 21 THR A C 8
ATOM 11899 O O . THR A 1 21 ? 2.819 4.788 8.406 1.00 61.33 21 THR A O 8
ATOM 11910 N N . VAL A 1 22 ? 1.863 6.311 9.744 1.00 60.02 22 VAL A N 8
ATOM 11911 C CA . VAL A 1 22 ? 1.972 5.476 10.928 1.00 0.42 22 VAL A CA 8
ATOM 11912 C C . VAL A 1 22 ? 0.846 4.446 11.000 1.00 34.31 22 VAL A C 8
ATOM 11913 O O . VAL A 1 22 ? -0.224 4.693 11.562 1.00 74.20 22 VAL A O 8
ATOM 11926 N N . ILE A 1 23 ? 1.087 3.302 10.384 1.00 43.10 23 ILE A N 8
ATOM 11927 C CA . ILE A 1 23 ? 0.185 2.168 10.487 1.00 11.42 23 ILE A CA 8
ATOM 11928 C C . ILE A 1 23 ? 0.886 1.038 11.227 1.00 1.12 23 ILE A C 8
ATOM 11929 O O . ILE A 1 23 ? 1.989 0.633 10.854 1.00 64.11 23 ILE A O 8
ATOM 11945 N N . ASP A 1 24 ? 0.260 0.552 12.283 1.00 33.31 24 ASP A N 8
ATOM 11946 C CA . ASP A 1 24 ? 0.882 -0.439 13.141 1.00 60.22 24 ASP A CA 8
ATOM 11947 C C . ASP A 1 24 ? 0.269 -1.816 12.878 1.00 20.43 24 ASP A C 8
ATOM 11948 O O . ASP A 1 24 ? -0.328 -2.048 11.824 1.00 55.54 24 ASP A O 8
ATOM 11957 N N . ASN A 1 25 ? 0.414 -2.724 13.827 1.00 1.40 25 ASN A N 8
ATOM 11958 C CA . ASN A 1 25 ? -0.078 -4.078 13.663 1.00 43.54 25 ASN A CA 8
ATOM 11959 C C . ASN A 1 25 ? -1.580 -4.151 13.884 1.00 24.35 25 ASN A C 8
ATOM 11960 O O . ASN A 1 25 ? -2.070 -4.022 15.006 1.00 41.15 25 ASN A O 8
ATOM 11971 N N . ASP A 1 26 ? -2.305 -4.316 12.788 1.00 24.32 26 ASP A N 8
ATOM 11972 C CA . ASP A 1 26 ? -3.748 -4.534 12.826 1.00 20.35 26 ASP A CA 8
ATOM 11973 C C . ASP A 1 26 ? -4.044 -5.933 12.307 1.00 51.34 26 ASP A C 8
ATOM 11974 O O . ASP A 1 26 ? -4.401 -6.833 13.066 1.00 45.52 26 ASP A O 8
ATOM 11983 N N . ASN A 1 27 ? -3.865 -6.096 11.006 1.00 43.42 27 ASN A N 8
ATOM 11984 C CA . ASN A 1 27 ? -3.935 -7.395 10.360 1.00 63.05 27 ASN A CA 8
ATOM 11985 C C . ASN A 1 27 ? -3.272 -7.270 8.995 1.00 54.33 27 ASN A C 8
ATOM 11986 O O . ASN A 1 27 ? -3.028 -6.156 8.530 1.00 51.20 27 ASN A O 8
ATOM 11997 N N . CYS A 1 28 ? -2.974 -8.394 8.364 1.00 12.34 28 CYS A N 8
ATOM 11998 C CA . CYS A 1 28 ? -2.218 -8.401 7.115 1.00 3.12 28 CYS A CA 8
ATOM 11999 C C . CYS A 1 28 ? -3.083 -8.026 5.906 1.00 23.04 28 CYS A C 8
ATOM 12000 O O . CYS A 1 28 ? -3.006 -8.660 4.851 1.00 11.10 28 CYS A O 8
ATOM 12008 N N . THR A 1 29 ? -3.880 -6.982 6.056 1.00 61.53 29 THR A N 8
ATOM 12009 C CA . THR A 1 29 ? -4.719 -6.493 4.978 1.00 42.21 29 THR A CA 8
ATOM 12010 C C . THR A 1 29 ? -4.587 -4.981 4.860 1.00 12.45 29 THR A C 8
ATOM 12011 O O . THR A 1 29 ? -4.821 -4.254 5.827 1.00 13.31 29 THR A O 8
ATOM 12022 N N . SER A 1 30 ? -4.218 -4.512 3.678 1.00 32.33 30 SER A N 8
ATOM 12023 C CA . SER A 1 30 ? -4.060 -3.086 3.448 1.00 11.05 30 SER A CA 8
ATOM 12024 C C . SER A 1 30 ? -5.326 -2.533 2.802 1.00 51.12 30 SER A C 8
ATOM 12025 O O . SER A 1 30 ? -5.890 -3.146 1.888 1.00 45.14 30 SER A O 8
ATOM 12033 N N . LYS A 1 31 ? -5.780 -1.390 3.294 1.00 45.44 31 LYS A N 8
ATOM 12034 C CA . LYS A 1 31 ? -7.048 -0.818 2.865 1.00 1.43 31 LYS A CA 8
ATOM 12035 C C . LYS A 1 31 ? -6.839 0.470 2.089 1.00 54.40 31 LYS A C 8
ATOM 12036 O O . LYS A 1 31 ? -5.947 1.262 2.398 1.00 45.42 31 LYS A O 8
ATOM 12055 N N . PHE A 1 32 ? -7.670 0.671 1.086 1.00 3.33 32 PHE A N 8
ATOM 12056 C CA . PHE A 1 32 ? -7.749 1.943 0.401 1.00 4.21 32 PHE A CA 8
ATOM 12057 C C . PHE A 1 32 ? -9.207 2.295 0.184 1.00 72.35 32 PHE A C 8
ATOM 12058 O O . PHE A 1 32 ? -9.935 1.558 -0.477 1.00 73.22 32 PHE A O 8
ATOM 12075 N N . SER A 1 33 ? -9.632 3.403 0.754 1.00 51.03 33 SER A N 8
ATOM 12076 C CA . SER A 1 33 ? -11.006 3.846 0.620 1.00 34.04 33 SER A CA 8
ATOM 12077 C C . SER A 1 33 ? -11.040 5.330 0.276 1.00 13.31 33 SER A C 8
ATOM 12078 O O . SER A 1 33 ? -10.548 6.164 1.038 1.00 51.11 33 SER A O 8
ATOM 12086 N N . ARG A 1 34 ? -11.589 5.658 -0.884 1.00 43.35 34 ARG A N 8
ATOM 12087 C CA . ARG A 1 34 ? -11.668 7.046 -1.314 1.00 23.45 34 ARG A CA 8
ATOM 12088 C C . ARG A 1 34 ? -12.900 7.288 -2.178 1.00 14.41 34 ARG A C 8
ATOM 12089 O O . ARG A 1 34 ? -13.366 6.392 -2.883 1.00 23.03 34 ARG A O 8
ATOM 12110 N N . PHE A 1 35 ? -13.417 8.505 -2.114 1.00 51.44 35 PHE A N 8
ATOM 12111 C CA . PHE A 1 35 ? -14.528 8.912 -2.952 1.00 5.03 35 PHE A CA 8
ATOM 12112 C C . PHE A 1 35 ? -13.993 9.405 -4.288 1.00 52.42 35 PHE A C 8
ATOM 12113 O O . PHE A 1 35 ? -13.217 10.360 -4.336 1.00 42.13 35 PHE A O 8
ATOM 12130 N N . PHE A 1 36 ? -14.378 8.742 -5.360 1.00 2.20 36 PHE A N 8
ATOM 12131 C CA . PHE A 1 36 ? -13.948 9.138 -6.692 1.00 51.14 36 PHE A CA 8
ATOM 12132 C C . PHE A 1 36 ? -15.085 9.828 -7.427 1.00 11.42 36 PHE A C 8
ATOM 12133 O O . PHE A 1 36 ? -16.251 9.613 -7.110 1.00 73.12 36 PHE A O 8
ATOM 12150 N N . ALA A 1 37 ? -14.738 10.658 -8.403 1.00 74.13 37 ALA A N 8
ATOM 12151 C CA . ALA A 1 37 ? -15.728 11.409 -9.166 1.00 15.21 37 ALA A CA 8
ATOM 12152 C C . ALA A 1 37 ? -16.716 10.482 -9.865 1.00 72.44 37 ALA A C 8
ATOM 12153 O O . ALA A 1 37 ? -17.929 10.689 -9.808 1.00 10.42 37 ALA A O 8
ATOM 12160 N N . THR A 1 38 ? -16.193 9.457 -10.522 1.00 23.11 38 THR A N 8
ATOM 12161 C CA . THR A 1 38 ? -17.033 8.508 -11.234 1.00 44.11 38 THR A CA 8
ATOM 12162 C C . THR A 1 38 ? -16.584 7.084 -10.941 1.00 44.05 38 THR A C 8
ATOM 12163 O O . THR A 1 38 ? -15.460 6.864 -10.486 1.00 31.41 38 THR A O 8
ATOM 12174 N N . ARG A 1 39 ? -17.463 6.122 -11.204 1.00 53.01 39 ARG A N 8
ATOM 12175 C CA . ARG A 1 39 ? -17.144 4.715 -11.013 1.00 40.05 39 ARG A CA 8
ATOM 12176 C C . ARG A 1 39 ? -15.930 4.314 -11.845 1.00 65.50 39 ARG A C 8
ATOM 12177 O O . ARG A 1 39 ? -15.135 3.471 -11.434 1.00 35.50 39 ARG A O 8
ATOM 12198 N N . GLU A 1 40 ? -15.789 4.938 -13.005 1.00 51.32 40 GLU A N 8
ATOM 12199 C CA . GLU A 1 40 ? -14.644 4.700 -13.870 1.00 75.15 40 GLU A CA 8
ATOM 12200 C C . GLU A 1 40 ? -13.348 5.035 -13.153 1.00 14.53 40 GLU A C 8
ATOM 12201 O O . GLU A 1 40 ? -12.413 4.240 -13.144 1.00 54.14 40 GLU A O 8
ATOM 12213 N N . GLU A 1 41 ? -13.320 6.213 -12.540 1.00 24.53 41 GLU A N 8
ATOM 12214 C CA . GLU A 1 41 ? -12.175 6.661 -11.751 1.00 61.45 41 GLU A CA 8
ATOM 12215 C C . GLU A 1 41 ? -11.802 5.611 -10.706 1.00 15.41 41 GLU A C 8
ATOM 12216 O O . GLU A 1 41 ? -10.630 5.419 -10.378 1.00 3.42 41 GLU A O 8
ATOM 12228 N N . ALA A 1 42 ? -12.821 4.933 -10.199 1.00 41.31 42 ALA A N 8
ATOM 12229 C CA . ALA A 1 42 ? -12.639 3.919 -9.175 1.00 10.25 42 ALA A CA 8
ATOM 12230 C C . ALA A 1 42 ? -12.081 2.629 -9.767 1.00 65.34 42 ALA A C 8
ATOM 12231 O O . ALA A 1 42 ? -11.061 2.113 -9.308 1.00 22.24 42 ALA A O 8
ATOM 12238 N N . GLU A 1 43 ? -12.744 2.118 -10.801 1.00 51.42 43 GLU A N 8
ATOM 12239 C CA . GLU A 1 43 ? -12.357 0.850 -11.411 1.00 35.11 43 GLU A CA 8
ATOM 12240 C C . GLU A 1 43 ? -10.997 0.946 -12.093 1.00 13.31 43 GLU A C 8
ATOM 12241 O O . GLU A 1 43 ? -10.246 -0.030 -12.131 1.00 13.41 43 GLU A O 8
ATOM 12253 N N . SER A 1 44 ? -10.670 2.117 -12.622 1.00 61.40 44 SER A N 8
ATOM 12254 C CA . SER A 1 44 ? -9.361 2.329 -13.224 1.00 71.14 44 SER A CA 8
ATOM 12255 C C . SER A 1 44 ? -8.264 2.196 -12.170 1.00 50.41 44 SER A C 8
ATOM 12256 O O . SER A 1 44 ? -7.185 1.668 -12.447 1.00 52.14 44 SER A O 8
ATOM 12264 N N . PHE A 1 45 ? -8.561 2.634 -10.950 1.00 74.13 45 PHE A N 8
ATOM 12265 C CA . PHE A 1 45 ? -7.602 2.550 -9.865 1.00 62.00 45 PHE A CA 8
ATOM 12266 C C . PHE A 1 45 ? -7.534 1.115 -9.358 1.00 13.40 45 PHE A C 8
ATOM 12267 O O . PHE A 1 45 ? -6.466 0.608 -9.020 1.00 61.30 45 PHE A O 8
ATOM 12284 N N . MET A 1 46 ? -8.685 0.457 -9.337 1.00 34.33 46 MET A N 8
ATOM 12285 C CA . MET A 1 46 ? -8.768 -0.939 -8.927 1.00 2.31 46 MET A CA 8
ATOM 12286 C C . MET A 1 46 ? -7.948 -1.830 -9.860 1.00 51.40 46 MET A C 8
ATOM 12287 O O . MET A 1 46 ? -7.309 -2.783 -9.420 1.00 43.31 46 MET A O 8
ATOM 12301 N N . THR A 1 47 ? -7.964 -1.501 -11.148 1.00 11.12 47 THR A N 8
ATOM 12302 C CA . THR A 1 47 ? -7.272 -2.294 -12.156 1.00 11.01 47 THR A CA 8
ATOM 12303 C C . THR A 1 47 ? -5.761 -2.305 -11.923 1.00 52.13 47 THR A C 8
ATOM 12304 O O . THR A 1 47 ? -5.147 -3.370 -11.864 1.00 14.21 47 THR A O 8
ATOM 12315 N N . LYS A 1 48 ? -5.169 -1.125 -11.769 1.00 73.23 48 LYS A N 8
ATOM 12316 C CA . LYS A 1 48 ? -3.728 -1.025 -11.563 1.00 73.24 48 LYS A CA 8
ATOM 12317 C C . LYS A 1 48 ? -3.325 -1.618 -10.215 1.00 4.34 48 LYS A C 8
ATOM 12318 O O . LYS A 1 48 ? -2.214 -2.118 -10.055 1.00 13.30 48 LYS A O 8
ATOM 12337 N N . LEU A 1 49 ? -4.237 -1.566 -9.250 1.00 53.15 49 LEU A N 8
ATOM 12338 C CA . LEU A 1 49 ? -3.999 -2.154 -7.935 1.00 54.23 49 LEU A CA 8
ATOM 12339 C C . LEU A 1 49 ? -3.834 -3.668 -8.038 1.00 0.34 49 LEU A C 8
ATOM 12340 O O . LEU A 1 49 ? -3.050 -4.265 -7.299 1.00 23.32 49 LEU A O 8
ATOM 12356 N N . LYS A 1 50 ? -4.568 -4.280 -8.963 1.00 15.14 50 LYS A N 8
ATOM 12357 C CA . LYS A 1 50 ? -4.450 -5.704 -9.219 1.00 45.14 50 LYS A CA 8
ATOM 12358 C C . LYS A 1 50 ? -3.035 -6.049 -9.673 1.00 3.14 50 LYS A C 8
ATOM 12359 O O . LYS A 1 50 ? -2.434 -7.015 -9.201 1.00 60.14 50 LYS A O 8
ATOM 12378 N N . GLU A 1 51 ? -2.509 -5.234 -10.578 1.00 24.34 51 GLU A N 8
ATOM 12379 C CA . GLU A 1 51 ? -1.169 -5.438 -11.115 1.00 63.13 51 GLU A CA 8
ATOM 12380 C C . GLU A 1 51 ? -0.120 -5.247 -10.026 1.00 41.44 51 GLU A C 8
ATOM 12381 O O . GLU A 1 51 ? 0.826 -6.027 -9.912 1.00 71.34 51 GLU A O 8
ATOM 12393 N N . LEU A 1 52 ? -0.309 -4.214 -9.217 1.00 51.12 52 LEU A N 8
ATOM 12394 C CA . LEU A 1 52 ? 0.627 -3.893 -8.148 1.00 75.34 52 LEU A CA 8
ATOM 12395 C C . LEU A 1 52 ? 0.648 -4.986 -7.080 1.00 30.32 52 LEU A C 8
ATOM 12396 O O . LEU A 1 52 ? 1.685 -5.244 -6.468 1.00 31.31 52 LEU A O 8
ATOM 12412 N N . ALA A 1 53 ? -0.491 -5.639 -6.874 1.00 75.24 53 ALA A N 8
ATOM 12413 C CA . ALA A 1 53 ? -0.577 -6.747 -5.931 1.00 52.40 53 ALA A CA 8
ATOM 12414 C C . ALA A 1 53 ? 0.302 -7.909 -6.388 1.00 33.33 53 ALA A C 8
ATOM 12415 O O . ALA A 1 53 ? 0.908 -8.613 -5.574 1.00 12.00 53 ALA A O 8
ATOM 12422 N N . ALA A 1 54 ? 0.385 -8.088 -7.699 1.00 32.52 54 ALA A N 8
ATOM 12423 C CA . ALA A 1 54 ? 1.215 -9.131 -8.280 1.00 20.13 54 ALA A CA 8
ATOM 12424 C C . ALA A 1 54 ? 2.693 -8.795 -8.117 1.00 1.11 54 ALA A C 8
ATOM 12425 O O . ALA A 1 54 ? 3.530 -9.681 -7.985 1.00 4.10 54 ALA A O 8
ATOM 12432 N N . ALA A 1 55 ? 3.008 -7.509 -8.105 1.00 33.23 55 ALA A N 8
ATOM 12433 C CA . ALA A 1 55 ? 4.384 -7.067 -7.929 1.00 33.31 55 ALA A CA 8
ATOM 12434 C C . ALA A 1 55 ? 4.802 -7.152 -6.463 1.00 32.13 55 ALA A C 8
ATOM 12435 O O . ALA A 1 55 ? 5.971 -7.394 -6.153 1.00 43.11 55 ALA A O 8
ATOM 12442 N N . ALA A 1 56 ? 3.845 -6.959 -5.565 1.00 12.44 56 ALA A N 8
ATOM 12443 C CA . ALA A 1 56 ? 4.125 -6.972 -4.138 1.00 40.12 56 ALA A CA 8
ATOM 12444 C C . ALA A 1 56 ? 4.237 -8.393 -3.594 1.00 0.33 56 ALA A C 8
ATOM 12445 O O . ALA A 1 56 ? 5.226 -8.742 -2.949 1.00 0.32 56 ALA A O 8
ATOM 12452 N N . SER A 1 57 ? 3.222 -9.208 -3.846 1.00 33.10 57 SER A N 8
ATOM 12453 C CA . SER A 1 57 ? 3.188 -10.559 -3.299 1.00 54.34 57 SER A CA 8
ATOM 12454 C C . SER A 1 57 ? 3.262 -11.619 -4.392 1.00 45.03 57 SER A C 8
ATOM 12455 O O . SER A 1 57 ? 3.794 -12.707 -4.174 1.00 54.55 57 SER A O 8
ATOM 12463 N N . SER A 1 58 ? 2.718 -11.281 -5.555 1.00 61.22 58 SER A N 8
ATOM 12464 C CA . SER A 1 58 ? 2.616 -12.192 -6.693 1.00 62.34 58 SER A CA 8
ATOM 12465 C C . SER A 1 58 ? 1.594 -13.279 -6.393 1.00 10.43 58 SER A C 8
ATOM 12466 O O . SER A 1 58 ? 0.487 -13.267 -6.926 1.00 64.33 58 SER A O 8
ATOM 12474 N N . ALA A 1 59 ? 1.973 -14.182 -5.497 1.00 63.24 59 ALA A N 8
ATOM 12475 C CA . ALA A 1 59 ? 1.135 -15.310 -5.061 1.00 11.23 59 ALA A CA 8
ATOM 12476 C C . ALA A 1 59 ? 0.542 -16.116 -6.224 1.00 21.14 59 ALA A C 8
ATOM 12477 O O . ALA A 1 59 ? -0.402 -16.882 -6.024 1.00 11.12 59 ALA A O 8
ATOM 12484 N N . ASP A 1 60 ? 1.113 -15.949 -7.422 1.00 60.23 60 ASP A N 8
ATOM 12485 C CA . ASP A 1 60 ? 0.624 -16.598 -8.652 1.00 33.33 60 ASP A CA 8
ATOM 12486 C C . ASP A 1 60 ? -0.749 -16.073 -9.063 1.00 31.31 60 ASP A C 8
ATOM 12487 O O . ASP A 1 60 ? -0.905 -15.493 -10.137 1.00 21.12 60 ASP A O 8
ATOM 12496 N N . GLU A 1 61 ? -1.738 -16.281 -8.210 1.00 23.01 61 GLU A N 8
ATOM 12497 C CA . GLU A 1 61 ? -3.101 -15.849 -8.480 1.00 31.54 61 GLU A CA 8
ATOM 12498 C C . GLU A 1 61 ? -3.297 -14.397 -8.049 1.00 64.11 61 GLU A C 8
ATOM 12499 O O . GLU A 1 61 ? -4.163 -13.690 -8.570 1.00 1.14 61 GLU A O 8
ATOM 12511 N N . GLY A 1 62 ? -2.478 -13.960 -7.104 1.00 60.14 62 GLY A N 8
ATOM 12512 C CA . GLY A 1 62 ? -2.575 -12.604 -6.605 1.00 35.24 62 GLY A CA 8
ATOM 12513 C C . GLY A 1 62 ? -2.959 -12.568 -5.142 1.00 34.40 62 GLY A C 8
ATOM 12514 O O . GLY A 1 62 ? -3.256 -13.605 -4.548 1.00 13.10 62 GLY A O 8
ATOM 12518 N N . ALA A 1 63 ? -2.932 -11.379 -4.557 1.00 53.42 63 ALA A N 8
ATOM 12519 C CA . ALA A 1 63 ? -3.343 -11.200 -3.172 1.00 65.34 63 ALA A CA 8
ATOM 12520 C C . ALA A 1 63 ? -4.861 -11.239 -3.059 1.00 60.01 63 ALA A C 8
ATOM 12521 O O . ALA A 1 63 ? -5.570 -10.911 -4.013 1.00 62.23 63 ALA A O 8
ATOM 12528 N N . SER A 1 64 ? -5.352 -11.644 -1.896 1.00 31.44 64 SER A N 8
ATOM 12529 C CA . SER A 1 64 ? -6.783 -11.729 -1.657 1.00 15.35 64 SER A CA 8
ATOM 12530 C C . SER A 1 64 ? -7.401 -10.339 -1.575 1.00 3.43 64 SER A C 8
ATOM 12531 O O . SER A 1 64 ? -7.269 -9.645 -0.565 1.00 61.21 64 SER A O 8
ATOM 12539 N N . VAL A 1 65 ? -8.071 -9.934 -2.640 1.00 43.42 65 VAL A N 8
ATOM 12540 C CA . VAL A 1 65 ? -8.649 -8.609 -2.709 1.00 34.33 65 VAL A CA 8
ATOM 12541 C C . VAL A 1 65 ? -10.144 -8.642 -2.411 1.00 21.02 65 VAL A C 8
ATOM 12542 O O . VAL A 1 65 ? -10.915 -9.340 -3.068 1.00 60.41 65 VAL A O 8
ATOM 12555 N N . ALA A 1 66 ? -10.526 -7.919 -1.376 1.00 72.01 66 ALA A N 8
ATOM 12556 C CA . ALA A 1 66 ? -11.924 -7.701 -1.049 1.00 34.53 66 ALA A CA 8
ATOM 12557 C C . ALA A 1 66 ? -12.300 -6.281 -1.438 1.00 22.31 66 ALA A C 8
ATOM 12558 O O . ALA A 1 66 ? -11.984 -5.328 -0.729 1.00 64.01 66 ALA A O 8
ATOM 12565 N N . TYR A 1 67 ? -12.938 -6.138 -2.584 1.00 64.45 67 TYR A N 8
ATOM 12566 C CA . TYR A 1 67 ? -13.195 -4.822 -3.139 1.00 14.44 67 TYR A CA 8
ATOM 12567 C C . TYR A 1 67 ? -14.678 -4.477 -3.111 1.00 61.54 67 TYR A C 8
ATOM 12568 O O . TYR A 1 67 ? -15.539 -5.362 -3.156 1.00 24.13 67 TYR A O 8
ATOM 12586 N N . LYS A 1 68 ? -14.959 -3.191 -3.005 1.00 62.54 68 LYS A N 8
ATOM 12587 C CA . LYS A 1 68 ? -16.296 -2.669 -3.194 1.00 34.43 68 LYS A CA 8
ATOM 12588 C C . LYS A 1 68 ? -16.258 -1.441 -4.073 1.00 63.44 68 LYS A C 8
ATOM 12589 O O . LYS A 1 68 ? -15.377 -0.586 -3.952 1.00 3.15 68 LYS A O 8
ATOM 12608 N N . ILE A 1 69 ? -17.217 -1.382 -4.962 1.00 11.42 69 ILE A N 8
ATOM 12609 C CA . ILE A 1 69 ? -17.377 -0.260 -5.864 1.00 13.03 69 ILE A CA 8
ATOM 12610 C C . ILE A 1 69 ? -18.815 0.221 -5.778 1.00 74.13 69 ILE A C 8
ATOM 12611 O O . ILE A 1 69 ? -19.726 -0.407 -6.317 1.00 75.35 69 ILE A O 8
ATOM 12627 N N . LYS A 1 70 ? -19.016 1.323 -5.083 1.00 43.43 70 LYS A N 8
ATOM 12628 C CA . LYS A 1 70 ? -20.357 1.784 -4.778 1.00 35.32 70 LYS A CA 8
ATOM 12629 C C . LYS A 1 70 ? -20.684 3.059 -5.530 1.00 22.12 70 LYS A C 8
ATOM 12630 O O . LYS A 1 70 ? -20.030 4.088 -5.356 1.00 63.45 70 LYS A O 8
ATOM 12649 N N . ASP A 1 71 ? -21.706 2.971 -6.358 1.00 12.03 71 ASP A N 8
ATOM 12650 C CA . ASP A 1 71 ? -22.139 4.080 -7.187 1.00 70.22 71 ASP A CA 8
ATOM 12651 C C . ASP A 1 71 ? -23.022 5.021 -6.386 1.00 63.25 71 ASP A C 8
ATOM 12652 O O . ASP A 1 71 ? -24.160 4.681 -6.052 1.00 4.25 71 ASP A O 8
ATOM 12661 N N . LEU A 1 72 ? -22.498 6.190 -6.066 1.00 23.31 72 LEU A N 8
ATOM 12662 C CA . LEU A 1 72 ? -23.249 7.177 -5.308 1.00 32.34 72 LEU A CA 8
ATOM 12663 C C . LEU A 1 72 ? -23.717 8.293 -6.229 1.00 43.35 72 LEU A C 8
ATOM 12664 O O . LEU A 1 72 ? -23.454 8.273 -7.434 1.00 22.22 72 LEU A O 8
ATOM 12680 N N . GLU A 1 73 ? -24.412 9.262 -5.665 1.00 22.15 73 GLU A N 8
ATOM 12681 C CA . GLU A 1 73 ? -24.906 10.384 -6.447 1.00 73.32 73 GLU A CA 8
ATOM 12682 C C . GLU A 1 73 ? -23.866 11.491 -6.497 1.00 63.44 73 GLU A C 8
ATOM 12683 O O . GLU A 1 73 ? -23.651 12.205 -5.518 1.00 41.42 73 GLU A O 8
ATOM 12695 N N . GLY A 1 74 ? -23.197 11.599 -7.632 1.00 2.44 74 GLY A N 8
ATOM 12696 C CA . GLY A 1 74 ? -22.214 12.651 -7.822 1.00 61.44 74 GLY A CA 8
ATOM 12697 C C . GLY A 1 74 ? -20.800 12.187 -7.534 1.00 35.14 74 GLY A C 8
ATOM 12698 O O . GLY A 1 74 ? -19.838 12.924 -7.754 1.00 72.13 74 GLY A O 8
ATOM 12702 N N . GLN A 1 75 ? -20.676 10.962 -7.044 1.00 51.21 75 GLN A N 8
ATOM 12703 C CA . GLN A 1 75 ? -19.380 10.378 -6.719 1.00 40.12 75 GLN A CA 8
ATOM 12704 C C . GLN A 1 75 ? -19.533 8.885 -6.489 1.00 12.43 75 GLN A C 8
ATOM 12705 O O . GLN A 1 75 ? -20.635 8.355 -6.580 1.00 21.41 75 GLN A O 8
ATOM 12719 N N . VAL A 1 76 ? -18.435 8.205 -6.209 1.00 2.01 76 VAL A N 8
ATOM 12720 C CA . VAL A 1 76 ? -18.481 6.783 -5.900 1.00 54.21 76 VAL A CA 8
ATOM 12721 C C . VAL A 1 76 ? -17.545 6.454 -4.751 1.00 23.11 76 VAL A C 8
ATOM 12722 O O . VAL A 1 76 ? -16.590 7.184 -4.487 1.00 33.32 76 VAL A O 8
ATOM 12735 N N . GLU A 1 77 ? -17.823 5.351 -4.081 1.00 34.33 77 GLU A N 8
ATOM 12736 C CA . GLU A 1 77 ? -16.974 4.872 -3.004 1.00 23.45 77 GLU A CA 8
ATOM 12737 C C . GLU A 1 77 ? -16.122 3.711 -3.509 1.00 33.44 77 GLU A C 8
ATOM 12738 O O . GLU A 1 77 ? -16.651 2.658 -3.876 1.00 71.13 77 GLU A O 8
ATOM 12750 N N . LEU A 1 78 ? -14.813 3.914 -3.559 1.00 54.11 78 LEU A N 8
ATOM 12751 C CA . LEU A 1 78 ? -13.899 2.854 -3.949 1.00 31.44 78 LEU A CA 8
ATOM 12752 C C . LEU A 1 78 ? -13.247 2.290 -2.700 1.00 0.32 78 LEU A C 8
ATOM 12753 O O . LEU A 1 78 ? -12.513 2.992 -2.000 1.00 2.42 78 LEU A O 8
ATOM 12769 N N . ASP A 1 79 ? -13.541 1.036 -2.408 1.00 50.51 79 ASP A N 8
ATOM 12770 C CA . ASP A 1 79 ? -13.041 0.401 -1.202 1.00 63.24 79 ASP A CA 8
ATOM 12771 C C . ASP A 1 79 ? -12.242 -0.846 -1.543 1.00 24.11 79 ASP A C 8
ATOM 12772 O O . ASP A 1 79 ? -12.789 -1.838 -2.022 1.00 31.33 79 ASP A O 8
ATOM 12781 N N . ALA A 1 80 ? -10.943 -0.779 -1.310 1.00 14.12 80 ALA A N 8
ATOM 12782 C CA . ALA A 1 80 ? -10.060 -1.893 -1.598 1.00 14.11 80 ALA A CA 8
ATOM 12783 C C . ALA A 1 80 ? -9.494 -2.488 -0.315 1.00 5.44 80 ALA A C 8
ATOM 12784 O O . ALA A 1 80 ? -9.174 -1.766 0.632 1.00 12.30 80 ALA A O 8
ATOM 12791 N N . ALA A 1 81 ? -9.395 -3.807 -0.286 1.00 14.23 81 ALA A N 8
ATOM 12792 C CA . ALA A 1 81 ? -8.821 -4.523 0.840 1.00 1.33 81 ALA A CA 8
ATOM 12793 C C . ALA A 1 81 ? -7.969 -5.681 0.345 1.00 54.51 81 ALA A C 8
ATOM 12794 O O . ALA A 1 81 ? -8.493 -6.678 -0.141 1.00 12.40 81 ALA A O 8
ATOM 12801 N N . PHE A 1 82 ? -6.662 -5.541 0.446 1.00 44.43 82 PHE A N 8
ATOM 12802 C CA . PHE A 1 82 ? -5.756 -6.582 -0.011 1.00 30.54 82 PHE A CA 8
ATOM 12803 C C . PHE A 1 82 ? -5.185 -7.355 1.166 1.00 30.51 82 PHE A C 8
ATOM 12804 O O . PHE A 1 82 ? -4.426 -6.814 1.969 1.00 20.50 82 PHE A O 8
ATOM 12821 N N . THR A 1 83 ? -5.568 -8.614 1.269 1.00 73.52 83 THR A N 8
ATOM 12822 C CA . THR A 1 83 ? -5.047 -9.494 2.297 1.00 20.22 83 THR A CA 8
ATOM 12823 C C . THR A 1 83 ? -3.828 -10.239 1.771 1.00 61.10 83 THR A C 8
ATOM 12824 O O . THR A 1 83 ? -3.898 -10.932 0.752 1.00 0.24 83 THR A O 8
ATOM 12835 N N . PHE A 1 84 ? -2.715 -10.075 2.462 1.00 54.43 84 PHE A N 8
ATOM 12836 C CA . PHE A 1 84 ? -1.463 -10.680 2.051 1.00 11.15 84 PHE A CA 8
ATOM 12837 C C . PHE A 1 84 ? -1.117 -11.828 2.980 1.00 54.54 84 PHE A C 8
ATOM 12838 O O . PHE A 1 84 ? -1.908 -12.189 3.853 1.00 34.24 84 PHE A O 8
ATOM 12855 N N . SER A 1 85 ? 0.064 -12.397 2.791 1.00 24.11 85 SER A N 8
ATOM 12856 C CA . SER A 1 85 ? 0.546 -13.452 3.659 1.00 23.30 85 SER A CA 8
ATOM 12857 C C . SER A 1 85 ? 0.877 -12.890 5.039 1.00 44.12 85 SER A C 8
ATOM 12858 O O . SER A 1 85 ? 0.504 -13.460 6.065 1.00 14.40 85 SER A O 8
ATOM 12866 N N . CYS A 1 86 ? 1.558 -11.753 5.055 1.00 11.31 86 CYS A N 8
ATOM 12867 C CA . CYS A 1 86 ? 1.940 -11.109 6.301 1.00 2.22 86 CYS A CA 8
ATOM 12868 C C . CYS A 1 86 ? 1.977 -9.595 6.100 1.00 53.21 86 CYS A C 8
ATOM 12869 O O . CYS A 1 86 ? 1.712 -9.105 5.001 1.00 55.21 86 CYS A O 8
ATOM 12877 N N . GLN A 1 87 ? 2.301 -8.858 7.156 1.00 2.21 87 GLN A N 8
ATOM 12878 C CA . GLN A 1 87 ? 2.354 -7.403 7.079 1.00 72.51 87 GLN A CA 8
ATOM 12879 C C . GLN A 1 87 ? 3.604 -6.933 6.335 1.00 71.10 87 GLN A C 8
ATOM 12880 O O . GLN A 1 87 ? 3.666 -5.796 5.869 1.00 4.22 87 GLN A O 8
ATOM 12894 N N . ALA A 1 88 ? 4.584 -7.818 6.195 1.00 1.11 88 ALA A N 8
ATOM 12895 C CA . ALA A 1 88 ? 5.816 -7.492 5.487 1.00 50.20 88 ALA A CA 8
ATOM 12896 C C . ALA A 1 88 ? 5.517 -7.079 4.051 1.00 35.11 88 ALA A C 8
ATOM 12897 O O . ALA A 1 88 ? 5.973 -6.037 3.586 1.00 63.02 88 ALA A O 8
ATOM 12904 N N . GLU A 1 89 ? 4.741 -7.898 3.356 1.00 45.32 89 GLU A N 8
ATOM 12905 C CA . GLU A 1 89 ? 4.314 -7.577 2.001 1.00 72.11 89 GLU A CA 8
ATOM 12906 C C . GLU A 1 89 ? 3.230 -6.503 2.008 1.00 10.33 89 GLU A C 8
ATOM 12907 O O . GLU A 1 89 ? 3.072 -5.767 1.038 1.00 34.41 89 GLU A O 8
ATOM 12919 N N . MET A 1 90 ? 2.491 -6.424 3.107 1.00 30.42 90 MET A N 8
ATOM 12920 C CA . MET A 1 90 ? 1.449 -5.411 3.264 1.00 4.42 90 MET A CA 8
ATOM 12921 C C . MET A 1 90 ? 2.028 -3.999 3.193 1.00 40.45 90 MET A C 8
ATOM 12922 O O . MET A 1 90 ? 1.620 -3.193 2.357 1.00 13.02 90 MET A O 8
ATOM 12936 N N . ILE A 1 91 ? 2.988 -3.710 4.066 1.00 2.40 91 ILE A N 8
ATOM 12937 C CA . ILE A 1 91 ? 3.547 -2.371 4.177 1.00 65.23 91 ILE A CA 8
ATOM 12938 C C . ILE A 1 91 ? 4.253 -1.935 2.894 1.00 63.25 91 ILE A C 8
ATOM 12939 O O . ILE A 1 91 ? 4.054 -0.816 2.425 1.00 23.42 91 ILE A O 8
ATOM 12955 N N . ILE A 1 92 ? 5.058 -2.817 2.312 1.00 24.33 92 ILE A N 8
ATOM 12956 C CA . ILE A 1 92 ? 5.809 -2.469 1.112 1.00 3.13 92 ILE A CA 8
ATOM 12957 C C . ILE A 1 92 ? 4.873 -2.191 -0.064 1.00 60.40 92 ILE A C 8
ATOM 12958 O O . ILE A 1 92 ? 5.188 -1.390 -0.943 1.00 34.33 92 ILE A O 8
ATOM 12974 N N . PHE A 1 93 ? 3.720 -2.848 -0.059 1.00 15.21 93 PHE A N 8
ATOM 12975 C CA . PHE A 1 93 ? 2.722 -2.671 -1.105 1.00 11.13 93 PHE A CA 8
ATOM 12976 C C . PHE A 1 93 ? 2.172 -1.247 -1.095 1.00 50.11 93 PHE A C 8
ATOM 12977 O O . PHE A 1 93 ? 2.169 -0.564 -2.121 1.00 43.43 93 PHE A O 8
ATOM 12994 N N . GLU A 1 94 ? 1.732 -0.795 0.074 1.00 53.45 94 GLU A N 8
ATOM 12995 C CA . GLU A 1 94 ? 1.128 0.523 0.198 1.00 11.02 94 GLU A CA 8
ATOM 12996 C C . GLU A 1 94 ? 2.169 1.633 0.090 1.00 43.44 94 GLU A C 8
ATOM 12997 O O . GLU A 1 94 ? 1.848 2.751 -0.322 1.00 5.14 94 GLU A O 8
ATOM 13009 N N . LEU A 1 95 ? 3.413 1.337 0.464 1.00 25.13 95 LEU A N 8
ATOM 13010 C CA . LEU A 1 95 ? 4.506 2.282 0.258 1.00 43.11 95 LEU A CA 8
ATOM 13011 C C . LEU A 1 95 ? 4.595 2.647 -1.221 1.00 43.45 95 LEU A C 8
ATOM 13012 O O . LEU A 1 95 ? 4.606 3.823 -1.589 1.00 64.11 95 LEU A O 8
ATOM 13028 N N . SER A 1 96 ? 4.621 1.623 -2.060 1.00 60.33 96 SER A N 8
ATOM 13029 C CA . SER A 1 96 ? 4.688 1.806 -3.503 1.00 5.22 96 SER A CA 8
ATOM 13030 C C . SER A 1 96 ? 3.457 2.536 -4.031 1.00 5.13 96 SER A C 8
ATOM 13031 O O . SER A 1 96 ? 3.572 3.406 -4.891 1.00 33.31 96 SER A O 8
ATOM 13039 N N . LEU A 1 97 ? 2.284 2.190 -3.502 1.00 21.33 97 LEU A N 8
ATOM 13040 C CA . LEU A 1 97 ? 1.028 2.796 -3.946 1.00 21.24 97 LEU A CA 8
ATOM 13041 C C . LEU A 1 97 ? 1.097 4.319 -3.884 1.00 31.25 97 LEU A C 8
ATOM 13042 O O . LEU A 1 97 ? 0.763 5.010 -4.850 1.00 63.24 97 LEU A O 8
ATOM 13058 N N . ARG A 1 98 ? 1.559 4.823 -2.752 1.00 70.52 98 ARG A N 8
ATOM 13059 C CA . ARG A 1 98 ? 1.518 6.248 -2.473 1.00 73.41 98 ARG A CA 8
ATOM 13060 C C . ARG A 1 98 ? 2.620 7.006 -3.221 1.00 11.22 98 ARG A C 8
ATOM 13061 O O . ARG A 1 98 ? 2.386 8.104 -3.721 1.00 32.12 98 ARG A O 8
ATOM 13082 N N . SER A 1 99 ? 3.806 6.410 -3.323 1.00 15.34 99 SER A N 8
ATOM 13083 C CA . SER A 1 99 ? 4.924 7.051 -4.020 1.00 53.44 99 SER A CA 8
ATOM 13084 C C . SER A 1 99 ? 4.741 7.008 -5.537 1.00 45.03 99 SER A C 8
ATOM 13085 O O . SER A 1 99 ? 5.326 7.811 -6.269 1.00 43.35 99 SER A O 8
ATOM 13093 N N . LEU A 1 100 ? 3.929 6.072 -6.007 1.00 34.51 100 LEU A N 8
ATOM 13094 C CA . LEU A 1 100 ? 3.733 5.882 -7.436 1.00 31.14 100 LEU A CA 8
ATOM 13095 C C . LEU A 1 100 ? 2.688 6.841 -7.978 1.00 14.30 100 LEU A C 8
ATOM 13096 O O . LEU A 1 100 ? 2.888 7.476 -9.015 1.00 10.32 100 LEU A O 8
ATOM 13112 N N . ALA A 1 101 ? 1.569 6.933 -7.277 1.00 23.43 101 ALA A N 8
ATOM 13113 C CA . ALA A 1 101 ? 0.489 7.807 -7.691 1.00 54.12 101 ALA A CA 8
ATOM 13114 C C . ALA A 1 101 ? 0.812 9.255 -7.352 1.00 63.22 101 ALA A C 8
ATOM 13115 O O . ALA A 1 101 ? 0.625 10.149 -8.179 1.00 11.03 101 ALA A O 8
ATOM 13122 N N . LEU A 1 102 ? 1.333 9.460 -6.139 1.00 2.50 102 LEU A N 8
ATOM 13123 C CA . LEU A 1 102 ? 1.605 10.805 -5.609 1.00 4.42 102 LEU A CA 8
ATOM 13124 C C . LEU A 1 102 ? 0.428 11.760 -5.833 1.00 52.32 102 LEU A C 8
ATOM 13125 O O . LEU A 1 102 ? 0.618 12.956 -6.061 1.00 4.10 102 LEU A O 8
ATOM 13141 N N . GLU A 1 103 ? -0.786 11.233 -5.747 1.00 63.54 103 GLU A N 8
ATOM 13142 C CA . GLU A 1 103 ? -1.977 12.043 -5.949 1.00 74.41 103 GLU A CA 8
ATOM 13143 C C . GLU A 1 103 ? -2.473 12.565 -4.603 1.00 42.30 103 GLU A C 8
ATOM 13144 O O . GLU A 1 103 ? -1.900 12.246 -3.561 1.00 74.21 103 GLU A O 8
ATOM 13156 N N . HIS A 1 104 ? -3.534 13.361 -4.622 1.00 42.04 104 HIS A N 8
ATOM 13157 C CA . HIS A 1 104 ? -4.043 13.982 -3.406 1.00 42.40 104 HIS A CA 8
ATOM 13158 C C . HIS A 1 104 ? -4.766 12.972 -2.527 1.00 12.43 104 HIS A C 8
ATOM 13159 O O . HIS A 1 104 ? -5.722 12.322 -2.954 1.00 11.45 104 HIS A O 8
ATOM 13174 N N . HIS A 1 105 ? -4.296 12.843 -1.294 1.00 74.21 105 HIS A N 8
ATOM 13175 C CA . HIS A 1 105 ? -4.881 11.920 -0.335 1.00 43.11 105 HIS A CA 8
ATOM 13176 C C . HIS A 1 105 ? -6.104 12.553 0.320 1.00 42.34 105 HIS A C 8
ATOM 13177 O O . HIS A 1 105 ? -6.025 13.106 1.416 1.00 62.23 105 HIS A O 8
ATOM 13192 N N . HIS A 1 106 ? -7.227 12.495 -0.376 1.00 1.03 106 HIS A N 8
ATOM 13193 C CA . HIS A 1 106 ? -8.465 13.069 0.124 1.00 13.41 106 HIS A CA 8
ATOM 13194 C C . HIS A 1 106 ? -9.283 12.016 0.855 1.00 34.24 106 HIS A C 8
ATOM 13195 O O . HIS A 1 106 ? -9.841 11.109 0.233 1.00 52.35 106 HIS A O 8
ATOM 13210 N N . HIS A 1 107 ? -9.332 12.136 2.178 1.00 3.55 107 HIS A N 8
ATOM 13211 C CA . HIS A 1 107 ? -10.063 11.187 3.018 1.00 52.24 107 HIS A CA 8
ATOM 13212 C C . HIS A 1 107 ? -9.978 11.608 4.480 1.00 43.32 107 HIS A C 8
ATOM 13213 O O . HIS A 1 107 ? -10.857 11.286 5.279 1.00 31.45 107 HIS A O 8
ATOM 13228 N N . HIS A 1 108 ? -8.893 12.314 4.812 1.00 33.30 108 HIS A N 8
ATOM 13229 C CA . HIS A 1 108 ? -8.652 12.831 6.162 1.00 44.20 108 HIS A CA 8
ATOM 13230 C C . HIS A 1 108 ? -8.441 11.692 7.164 1.00 25.34 108 HIS A C 8
ATOM 13231 O O . HIS A 1 108 ? -8.451 11.897 8.380 1.00 23.33 108 HIS A O 8
ATOM 13246 N N . HIS A 1 109 ? -8.216 10.498 6.645 1.00 10.35 109 HIS A N 8
ATOM 13247 C CA . HIS A 1 109 ? -7.981 9.332 7.475 1.00 52.12 109 HIS A CA 8
ATOM 13248 C C . HIS A 1 109 ? -7.216 8.291 6.674 1.00 31.10 109 HIS A C 8
ATOM 13249 O O . HIS A 1 109 ? -6.052 8.011 7.022 1.00 37.04 109 HIS A O 8
ATOM 13265 N N . MET A 1 1 ? 13.876 -22.166 -43.848 1.00 45.10 1 MET A N 9
ATOM 13266 C CA . MET A 1 1 ? 15.053 -22.546 -44.662 1.00 74.22 1 MET A CA 9
ATOM 13267 C C . MET A 1 1 ? 16.329 -21.960 -44.074 1.00 44.43 1 MET A C 9
ATOM 13268 O O . MET A 1 1 ? 16.544 -20.749 -44.134 1.00 44.24 1 MET A O 9
ATOM 13284 N N . ALA A 1 2 ? 17.154 -22.838 -43.505 1.00 14.32 2 ALA A N 9
ATOM 13285 C CA . ALA A 1 2 ? 18.437 -22.465 -42.910 1.00 54.44 2 ALA A CA 9
ATOM 13286 C C . ALA A 1 2 ? 18.323 -21.256 -41.989 1.00 22.45 2 ALA A C 9
ATOM 13287 O O . ALA A 1 2 ? 18.927 -20.209 -42.239 1.00 74.52 2 ALA A O 9
ATOM 13294 N N . MET A 1 3 ? 17.530 -21.392 -40.938 1.00 20.21 3 MET A N 9
ATOM 13295 C CA . MET A 1 3 ? 17.424 -20.344 -39.938 1.00 40.24 3 MET A CA 9
ATOM 13296 C C . MET A 1 3 ? 17.274 -20.950 -38.551 1.00 61.00 3 MET A C 9
ATOM 13297 O O . MET A 1 3 ? 16.166 -21.249 -38.103 1.00 52.24 3 MET A O 9
ATOM 13311 N N . LYS A 1 4 ? 18.404 -21.175 -37.903 1.00 61.23 4 LYS A N 9
ATOM 13312 C CA . LYS A 1 4 ? 18.425 -21.684 -36.544 1.00 71.33 4 LYS A CA 9
ATOM 13313 C C . LYS A 1 4 ? 19.125 -20.688 -35.631 1.00 55.33 4 LYS A C 9
ATOM 13314 O O . LYS A 1 4 ? 20.330 -20.792 -35.377 1.00 12.31 4 LYS A O 9
ATOM 13333 N N . ASP A 1 5 ? 18.375 -19.705 -35.161 1.00 45.40 5 ASP A N 9
ATOM 13334 C CA . ASP A 1 5 ? 18.938 -18.657 -34.326 1.00 24.44 5 ASP A CA 9
ATOM 13335 C C . ASP A 1 5 ? 18.209 -18.602 -32.990 1.00 3.12 5 ASP A C 9
ATOM 13336 O O . ASP A 1 5 ? 17.103 -18.066 -32.891 1.00 64.31 5 ASP A O 9
ATOM 13345 N N . VAL A 1 6 ? 18.821 -19.188 -31.975 1.00 22.40 6 VAL A N 9
ATOM 13346 C CA . VAL A 1 6 ? 18.222 -19.247 -30.652 1.00 11.30 6 VAL A CA 9
ATOM 13347 C C . VAL A 1 6 ? 18.506 -17.964 -29.877 1.00 54.24 6 VAL A C 9
ATOM 13348 O O . VAL A 1 6 ? 19.665 -17.597 -29.670 1.00 61.14 6 VAL A O 9
ATOM 13361 N N . VAL A 1 7 ? 17.453 -17.282 -29.458 1.00 11.12 7 VAL A N 9
ATOM 13362 C CA . VAL A 1 7 ? 17.595 -16.050 -28.695 1.00 64.21 7 VAL A CA 9
ATOM 13363 C C . VAL A 1 7 ? 16.732 -16.098 -27.435 1.00 1.41 7 VAL A C 9
ATOM 13364 O O . VAL A 1 7 ? 15.583 -16.547 -27.471 1.00 33.51 7 VAL A O 9
ATOM 13377 N N . ASP A 1 8 ? 17.302 -15.661 -26.320 1.00 41.14 8 ASP A N 9
ATOM 13378 C CA . ASP A 1 8 ? 16.603 -15.664 -25.040 1.00 5.24 8 ASP A CA 9
ATOM 13379 C C . ASP A 1 8 ? 17.281 -14.717 -24.070 1.00 53.32 8 ASP A C 9
ATOM 13380 O O . ASP A 1 8 ? 18.507 -14.717 -23.934 1.00 73.33 8 ASP A O 9
ATOM 13389 N N . LYS A 1 9 ? 16.482 -13.905 -23.407 1.00 31.00 9 LYS A N 9
ATOM 13390 C CA . LYS A 1 9 ? 17.008 -12.876 -22.537 1.00 43.14 9 LYS A CA 9
ATOM 13391 C C . LYS A 1 9 ? 16.515 -13.046 -21.105 1.00 51.12 9 LYS A C 9
ATOM 13392 O O . LYS A 1 9 ? 15.529 -13.740 -20.850 1.00 44.25 9 LYS A O 9
ATOM 13411 N N . CYS A 1 10 ? 17.210 -12.409 -20.180 1.00 22.45 10 CYS A N 9
ATOM 13412 C CA . CYS A 1 10 ? 16.827 -12.426 -18.780 1.00 10.42 10 CYS A CA 9
ATOM 13413 C C . CYS A 1 10 ? 16.673 -11.000 -18.265 1.00 44.21 10 CYS A C 9
ATOM 13414 O O . CYS A 1 10 ? 17.647 -10.355 -17.879 1.00 42.11 10 CYS A O 9
ATOM 13422 N N . SER A 1 11 ? 15.447 -10.500 -18.296 1.00 21.21 11 SER A N 9
ATOM 13423 C CA . SER A 1 11 ? 15.168 -9.143 -17.857 1.00 75.01 11 SER A CA 9
ATOM 13424 C C . SER A 1 11 ? 13.696 -8.996 -17.492 1.00 10.41 11 SER A C 9
ATOM 13425 O O . SER A 1 11 ? 12.847 -8.754 -18.356 1.00 53.14 11 SER A O 9
ATOM 13433 N N . THR A 1 12 ? 13.389 -9.205 -16.225 1.00 43.04 12 THR A N 9
ATOM 13434 C CA . THR A 1 12 ? 12.037 -9.016 -15.722 1.00 34.03 12 THR A CA 9
ATOM 13435 C C . THR A 1 12 ? 12.064 -8.727 -14.221 1.00 31.03 12 THR A C 9
ATOM 13436 O O . THR A 1 12 ? 11.083 -8.247 -13.649 1.00 14.21 12 THR A O 9
ATOM 13447 N N . LYS A 1 13 ? 13.195 -9.026 -13.594 1.00 34.30 13 LYS A N 9
ATOM 13448 C CA . LYS A 1 13 ? 13.380 -8.792 -12.171 1.00 51.50 13 LYS A CA 9
ATOM 13449 C C . LYS A 1 13 ? 14.475 -7.756 -11.954 1.00 61.42 13 LYS A C 9
ATOM 13450 O O . LYS A 1 13 ? 15.496 -7.777 -12.643 1.00 32.34 13 LYS A O 9
ATOM 13469 N N . GLY A 1 14 ? 14.264 -6.847 -11.017 1.00 2.43 14 GLY A N 9
ATOM 13470 C CA . GLY A 1 14 ? 15.277 -5.853 -10.733 1.00 23.14 14 GLY A CA 9
ATOM 13471 C C . GLY A 1 14 ? 14.751 -4.661 -9.966 1.00 54.30 14 GLY A C 9
ATOM 13472 O O . GLY A 1 14 ? 14.297 -3.689 -10.570 1.00 14.10 14 GLY A O 9
ATOM 13476 N N . CYS A 1 15 ? 14.821 -4.747 -8.637 1.00 54.04 15 CYS A N 9
ATOM 13477 C CA . CYS A 1 15 ? 14.449 -3.649 -7.746 1.00 13.24 15 CYS A CA 9
ATOM 13478 C C . CYS A 1 15 ? 13.027 -3.153 -8.018 1.00 41.23 15 CYS A C 9
ATOM 13479 O O . CYS A 1 15 ? 12.813 -2.229 -8.807 1.00 21.41 15 CYS A O 9
ATOM 13487 N N . ALA A 1 16 ? 12.054 -3.778 -7.371 1.00 31.11 16 ALA A N 9
ATOM 13488 C CA . ALA A 1 16 ? 10.662 -3.403 -7.555 1.00 75.45 16 ALA A CA 9
ATOM 13489 C C . ALA A 1 16 ? 9.989 -3.107 -6.221 1.00 51.24 16 ALA A C 9
ATOM 13490 O O . ALA A 1 16 ? 9.551 -1.983 -5.970 1.00 62.52 16 ALA A O 9
ATOM 13497 N N . ILE A 1 17 ? 9.929 -4.111 -5.358 1.00 64.25 17 ILE A N 9
ATOM 13498 C CA . ILE A 1 17 ? 9.200 -3.992 -4.105 1.00 74.24 17 ILE A CA 9
ATOM 13499 C C . ILE A 1 17 ? 10.131 -3.774 -2.912 1.00 61.12 17 ILE A C 9
ATOM 13500 O O . ILE A 1 17 ? 10.412 -4.697 -2.146 1.00 22.44 17 ILE A O 9
ATOM 13516 N N . ASP A 1 18 ? 10.624 -2.544 -2.793 1.00 11.41 18 ASP A N 9
ATOM 13517 C CA . ASP A 1 18 ? 11.423 -2.114 -1.644 1.00 11.42 18 ASP A CA 9
ATOM 13518 C C . ASP A 1 18 ? 11.787 -0.644 -1.790 1.00 33.34 18 ASP A C 9
ATOM 13519 O O . ASP A 1 18 ? 12.652 -0.281 -2.592 1.00 14.43 18 ASP A O 9
ATOM 13528 N N . ILE A 1 19 ? 11.113 0.199 -1.028 1.00 74.24 19 ILE A N 9
ATOM 13529 C CA . ILE A 1 19 ? 11.317 1.637 -1.109 1.00 42.53 19 ILE A CA 9
ATOM 13530 C C . ILE A 1 19 ? 12.406 2.086 -0.143 1.00 70.51 19 ILE A C 9
ATOM 13531 O O . ILE A 1 19 ? 13.448 2.598 -0.555 1.00 72.25 19 ILE A O 9
ATOM 13547 N N . GLY A 1 20 ? 12.165 1.871 1.140 1.00 11.22 20 GLY A N 9
ATOM 13548 C CA . GLY A 1 20 ? 13.098 2.314 2.153 1.00 44.33 20 GLY A CA 9
ATOM 13549 C C . GLY A 1 20 ? 12.445 3.255 3.139 1.00 2.24 20 GLY A C 9
ATOM 13550 O O . GLY A 1 20 ? 13.082 4.170 3.658 1.00 53.24 20 GLY A O 9
ATOM 13554 N N . THR A 1 21 ? 11.164 3.039 3.386 1.00 33.41 21 THR A N 9
ATOM 13555 C CA . THR A 1 21 ? 10.418 3.858 4.320 1.00 31.00 21 THR A CA 9
ATOM 13556 C C . THR A 1 21 ? 9.771 2.981 5.388 1.00 33.15 21 THR A C 9
ATOM 13557 O O . THR A 1 21 ? 9.015 2.056 5.075 1.00 44.31 21 THR A O 9
ATOM 13568 N N . VAL A 1 22 ? 10.095 3.252 6.641 1.00 35.32 22 VAL A N 9
ATOM 13569 C CA . VAL A 1 22 ? 9.532 2.500 7.750 1.00 61.21 22 VAL A CA 9
ATOM 13570 C C . VAL A 1 22 ? 8.212 3.117 8.205 1.00 23.10 22 VAL A C 9
ATOM 13571 O O . VAL A 1 22 ? 8.009 4.326 8.095 1.00 74.31 22 VAL A O 9
ATOM 13584 N N . ILE A 1 23 ? 7.316 2.280 8.706 1.00 11.14 23 ILE A N 9
ATOM 13585 C CA . ILE A 1 23 ? 6.018 2.741 9.175 1.00 53.32 23 ILE A CA 9
ATOM 13586 C C . ILE A 1 23 ? 5.413 1.729 10.144 1.00 75.22 23 ILE A C 9
ATOM 13587 O O . ILE A 1 23 ? 4.951 2.101 11.222 1.00 25.14 23 ILE A O 9
ATOM 13603 N N . ASP A 1 24 ? 5.452 0.453 9.752 1.00 4.10 24 ASP A N 9
ATOM 13604 C CA . ASP A 1 24 ? 4.996 -0.658 10.592 1.00 25.23 24 ASP A CA 9
ATOM 13605 C C . ASP A 1 24 ? 3.486 -0.621 10.806 1.00 55.34 24 ASP A C 9
ATOM 13606 O O . ASP A 1 24 ? 2.963 0.211 11.547 1.00 40.12 24 ASP A O 9
ATOM 13615 N N . ASN A 1 25 ? 2.792 -1.541 10.153 1.00 52.10 25 ASN A N 9
ATOM 13616 C CA . ASN A 1 25 ? 1.337 -1.604 10.223 1.00 14.44 25 ASN A CA 9
ATOM 13617 C C . ASN A 1 25 ? 0.877 -2.270 11.509 1.00 13.14 25 ASN A C 9
ATOM 13618 O O . ASN A 1 25 ? 1.633 -2.989 12.161 1.00 31.33 25 ASN A O 9
ATOM 13629 N N . ASP A 1 26 ? -0.376 -2.023 11.861 1.00 65.33 26 ASP A N 9
ATOM 13630 C CA . ASP A 1 26 ? -0.988 -2.635 13.033 1.00 11.13 26 ASP A CA 9
ATOM 13631 C C . ASP A 1 26 ? -1.592 -3.987 12.670 1.00 32.34 26 ASP A C 9
ATOM 13632 O O . ASP A 1 26 ? -1.866 -4.815 13.540 1.00 40.34 26 ASP A O 9
ATOM 13641 N N . ASN A 1 27 ? -1.789 -4.208 11.377 1.00 1.44 27 ASN A N 9
ATOM 13642 C CA . ASN A 1 27 ? -2.357 -5.456 10.889 1.00 50.23 27 ASN A CA 9
ATOM 13643 C C . ASN A 1 27 ? -1.938 -5.680 9.436 1.00 1.01 27 ASN A C 9
ATOM 13644 O O . ASN A 1 27 ? -1.413 -4.769 8.797 1.00 54.30 27 ASN A O 9
ATOM 13655 N N . CYS A 1 28 ? -2.166 -6.883 8.919 1.00 44.31 28 CYS A N 9
ATOM 13656 C CA . CYS A 1 28 ? -1.724 -7.237 7.570 1.00 45.54 28 CYS A CA 9
ATOM 13657 C C . CYS A 1 28 ? -2.858 -7.113 6.548 1.00 52.21 28 CYS A C 9
ATOM 13658 O O . CYS A 1 28 ? -2.748 -7.591 5.415 1.00 14.43 28 CYS A O 9
ATOM 13666 N N . THR A 1 29 ? -3.940 -6.466 6.947 1.00 52.24 29 THR A N 9
ATOM 13667 C CA . THR A 1 29 ? -5.071 -6.238 6.060 1.00 41.44 29 THR A CA 9
ATOM 13668 C C . THR A 1 29 ? -5.023 -4.815 5.510 1.00 13.44 29 THR A C 9
ATOM 13669 O O . THR A 1 29 ? -4.990 -3.843 6.267 1.00 14.34 29 THR A O 9
ATOM 13680 N N . SER A 1 30 ? -5.007 -4.691 4.195 1.00 13.44 30 SER A N 9
ATOM 13681 C CA . SER A 1 30 ? -4.897 -3.395 3.561 1.00 23.55 30 SER A CA 9
ATOM 13682 C C . SER A 1 30 ? -6.270 -2.898 3.131 1.00 72.53 30 SER A C 9
ATOM 13683 O O . SER A 1 30 ? -6.849 -3.401 2.169 1.00 4.25 30 SER A O 9
ATOM 13691 N N . LYS A 1 31 ? -6.798 -1.940 3.874 1.00 34.23 31 LYS A N 9
ATOM 13692 C CA . LYS A 1 31 ? -8.043 -1.286 3.505 1.00 31.32 31 LYS A CA 9
ATOM 13693 C C . LYS A 1 31 ? -7.760 0.065 2.877 1.00 54.44 31 LYS A C 9
ATOM 13694 O O . LYS A 1 31 ? -7.126 0.925 3.488 1.00 54.54 31 LYS A O 9
ATOM 13713 N N . PHE A 1 32 ? -8.221 0.245 1.659 1.00 32.43 32 PHE A N 9
ATOM 13714 C CA . PHE A 1 32 ? -8.121 1.529 0.998 1.00 61.40 32 PHE A CA 9
ATOM 13715 C C . PHE A 1 32 ? -9.506 1.977 0.562 1.00 30.22 32 PHE A C 9
ATOM 13716 O O . PHE A 1 32 ? -10.154 1.315 -0.247 1.00 70.42 32 PHE A O 9
ATOM 13733 N N . SER A 1 33 ? -9.957 3.092 1.106 1.00 24.44 33 SER A N 9
ATOM 13734 C CA . SER A 1 33 ? -11.282 3.606 0.809 1.00 63.43 33 SER A CA 9
ATOM 13735 C C . SER A 1 33 ? -11.179 5.046 0.325 1.00 73.22 33 SER A C 9
ATOM 13736 O O . SER A 1 33 ? -10.901 5.957 1.107 1.00 41.01 33 SER A O 9
ATOM 13744 N N . ARG A 1 34 ? -11.381 5.244 -0.966 1.00 73.54 34 ARG A N 9
ATOM 13745 C CA . ARG A 1 34 ? -11.199 6.554 -1.577 1.00 62.32 34 ARG A CA 9
ATOM 13746 C C . ARG A 1 34 ? -12.393 6.880 -2.458 1.00 24.10 34 ARG A C 9
ATOM 13747 O O . ARG A 1 34 ? -12.973 5.993 -3.085 1.00 64.22 34 ARG A O 9
ATOM 13768 N N . PHE A 1 35 ? -12.765 8.143 -2.492 1.00 43.45 35 PHE A N 9
ATOM 13769 C CA . PHE A 1 35 ? -13.870 8.587 -3.324 1.00 42.33 35 PHE A CA 9
ATOM 13770 C C . PHE A 1 35 ? -13.345 9.096 -4.655 1.00 22.51 35 PHE A C 9
ATOM 13771 O O . PHE A 1 35 ? -12.413 9.899 -4.695 1.00 13.01 35 PHE A O 9
ATOM 13788 N N . PHE A 1 36 ? -13.929 8.625 -5.741 1.00 25.20 36 PHE A N 9
ATOM 13789 C CA . PHE A 1 36 ? -13.481 9.010 -7.074 1.00 33.23 36 PHE A CA 9
ATOM 13790 C C . PHE A 1 36 ? -14.608 9.667 -7.853 1.00 54.04 36 PHE A C 9
ATOM 13791 O O . PHE A 1 36 ? -15.777 9.445 -7.549 1.00 72.44 36 PHE A O 9
ATOM 13808 N N . ALA A 1 37 ? -14.240 10.473 -8.849 1.00 43.42 37 ALA A N 9
ATOM 13809 C CA . ALA A 1 37 ? -15.201 11.233 -9.651 1.00 50.14 37 ALA A CA 9
ATOM 13810 C C . ALA A 1 37 ? -16.324 10.352 -10.190 1.00 55.22 37 ALA A C 9
ATOM 13811 O O . ALA A 1 37 ? -17.501 10.687 -10.063 1.00 24.51 37 ALA A O 9
ATOM 13818 N N . THR A 1 38 ? -15.961 9.231 -10.790 1.00 31.23 38 THR A N 9
ATOM 13819 C CA . THR A 1 38 ? -16.943 8.303 -11.326 1.00 70.43 38 THR A CA 9
ATOM 13820 C C . THR A 1 38 ? -16.582 6.877 -10.951 1.00 21.43 38 THR A C 9
ATOM 13821 O O . THR A 1 38 ? -15.472 6.616 -10.481 1.00 24.34 38 THR A O 9
ATOM 13832 N N . ARG A 1 39 ? -17.509 5.947 -11.169 1.00 10.44 39 ARG A N 9
ATOM 13833 C CA . ARG A 1 39 ? -17.248 4.540 -10.899 1.00 72.35 39 ARG A CA 9
ATOM 13834 C C . ARG A 1 39 ? -16.176 4.026 -11.860 1.00 50.12 39 ARG A C 9
ATOM 13835 O O . ARG A 1 39 ? -15.523 3.013 -11.608 1.00 42.12 39 ARG A O 9
ATOM 13856 N N . GLU A 1 40 ? -15.999 4.759 -12.957 1.00 2.32 40 GLU A N 9
ATOM 13857 C CA . GLU A 1 40 ? -14.941 4.493 -13.914 1.00 63.22 40 GLU A CA 9
ATOM 13858 C C . GLU A 1 40 ? -13.580 4.663 -13.252 1.00 23.42 40 GLU A C 9
ATOM 13859 O O . GLU A 1 40 ? -12.713 3.794 -13.341 1.00 72.34 40 GLU A O 9
ATOM 13871 N N . GLU A 1 41 ? -13.426 5.797 -12.573 1.00 53.43 41 GLU A N 9
ATOM 13872 C CA . GLU A 1 41 ? -12.195 6.141 -11.871 1.00 35.10 41 GLU A CA 9
ATOM 13873 C C . GLU A 1 41 ? -11.844 5.079 -10.833 1.00 42.22 41 GLU A C 9
ATOM 13874 O O . GLU A 1 41 ? -10.672 4.838 -10.544 1.00 12.22 41 GLU A O 9
ATOM 13886 N N . ALA A 1 42 ? -12.870 4.432 -10.299 1.00 14.02 42 ALA A N 9
ATOM 13887 C CA . ALA A 1 42 ? -12.677 3.391 -9.298 1.00 52.23 42 ALA A CA 9
ATOM 13888 C C . ALA A 1 42 ? -12.021 2.171 -9.931 1.00 72.34 42 ALA A C 9
ATOM 13889 O O . ALA A 1 42 ? -11.029 1.645 -9.421 1.00 50.43 42 ALA A O 9
ATOM 13896 N N . GLU A 1 43 ? -12.570 1.742 -11.063 1.00 24.15 43 GLU A N 9
ATOM 13897 C CA . GLU A 1 43 ? -11.997 0.647 -11.832 1.00 11.11 43 GLU A CA 9
ATOM 13898 C C . GLU A 1 43 ? -10.607 1.010 -12.338 1.00 12.42 43 GLU A C 9
ATOM 13899 O O . GLU A 1 43 ? -9.706 0.173 -12.353 1.00 41.10 43 GLU A O 9
ATOM 13911 N N . SER A 1 44 ? -10.434 2.263 -12.742 1.00 24.34 44 SER A N 9
ATOM 13912 C CA . SER A 1 44 ? -9.150 2.734 -13.235 1.00 63.02 44 SER A CA 9
ATOM 13913 C C . SER A 1 44 ? -8.070 2.611 -12.168 1.00 65.42 44 SER A C 9
ATOM 13914 O O . SER A 1 44 ? -6.932 2.234 -12.467 1.00 54.21 44 SER A O 9
ATOM 13922 N N . PHE A 1 45 ? -8.430 2.894 -10.919 1.00 31.15 45 PHE A N 9
ATOM 13923 C CA . PHE A 1 45 ? -7.483 2.800 -9.827 1.00 52.00 45 PHE A CA 9
ATOM 13924 C C . PHE A 1 45 ? -7.186 1.335 -9.536 1.00 2.43 45 PHE A C 9
ATOM 13925 O O . PHE A 1 45 ? -6.044 0.958 -9.294 1.00 15.31 45 PHE A O 9
ATOM 13942 N N . MET A 1 46 ? -8.221 0.510 -9.605 1.00 75.35 46 MET A N 9
ATOM 13943 C CA . MET A 1 46 ? -8.082 -0.917 -9.349 1.00 2.51 46 MET A CA 9
ATOM 13944 C C . MET A 1 46 ? -7.250 -1.594 -10.442 1.00 52.24 46 MET A C 9
ATOM 13945 O O . MET A 1 46 ? -6.552 -2.570 -10.183 1.00 71.40 46 MET A O 9
ATOM 13959 N N . THR A 1 47 ? -7.309 -1.056 -11.656 1.00 75.35 47 THR A N 9
ATOM 13960 C CA . THR A 1 47 ? -6.566 -1.616 -12.782 1.00 73.44 47 THR A CA 9
ATOM 13961 C C . THR A 1 47 ? -5.057 -1.618 -12.509 1.00 52.41 47 THR A C 9
ATOM 13962 O O . THR A 1 47 ? -4.388 -2.633 -12.690 1.00 53.21 47 THR A O 9
ATOM 13973 N N . LYS A 1 48 ? -4.530 -0.488 -12.057 1.00 64.43 48 LYS A N 9
ATOM 13974 C CA . LYS A 1 48 ? -3.108 -0.386 -11.753 1.00 54.02 48 LYS A CA 9
ATOM 13975 C C . LYS A 1 48 ? -2.774 -1.143 -10.468 1.00 23.31 48 LYS A C 9
ATOM 13976 O O . LYS A 1 48 ? -1.649 -1.614 -10.279 1.00 0.14 48 LYS A O 9
ATOM 13995 N N . LEU A 1 49 ? -3.766 -1.254 -9.592 1.00 4.35 49 LEU A N 9
ATOM 13996 C CA . LEU A 1 49 ? -3.636 -2.027 -8.360 1.00 55.54 49 LEU A CA 9
ATOM 13997 C C . LEU A 1 49 ? -3.404 -3.506 -8.662 1.00 41.00 49 LEU A C 9
ATOM 13998 O O . LEU A 1 49 ? -2.678 -4.184 -7.935 1.00 74.13 49 LEU A O 9
ATOM 14014 N N . LYS A 1 50 ? -4.020 -3.998 -9.739 1.00 23.04 50 LYS A N 9
ATOM 14015 C CA . LYS A 1 50 ? -3.827 -5.382 -10.182 1.00 31.45 50 LYS A CA 9
ATOM 14016 C C . LYS A 1 50 ? -2.343 -5.692 -10.360 1.00 65.12 50 LYS A C 9
ATOM 14017 O O . LYS A 1 50 ? -1.839 -6.699 -9.849 1.00 30.51 50 LYS A O 9
ATOM 14036 N N . GLU A 1 51 ? -1.653 -4.809 -11.075 1.00 31.32 51 GLU A N 9
ATOM 14037 C CA . GLU A 1 51 ? -0.225 -4.962 -11.336 1.00 70.41 51 GLU A CA 9
ATOM 14038 C C . GLU A 1 51 ? 0.562 -4.967 -10.032 1.00 52.42 51 GLU A C 9
ATOM 14039 O O . GLU A 1 51 ? 1.421 -5.825 -9.808 1.00 51.21 51 GLU A O 9
ATOM 14051 N N . LEU A 1 52 ? 0.251 -3.999 -9.177 1.00 74.24 52 LEU A N 9
ATOM 14052 C CA . LEU A 1 52 ? 0.954 -3.815 -7.914 1.00 73.42 52 LEU A CA 9
ATOM 14053 C C . LEU A 1 52 ? 0.774 -5.016 -6.995 1.00 60.43 52 LEU A C 9
ATOM 14054 O O . LEU A 1 52 ? 1.747 -5.556 -6.474 1.00 22.43 52 LEU A O 9
ATOM 14070 N N . ALA A 1 53 ? -0.473 -5.435 -6.811 1.00 30.13 53 ALA A N 9
ATOM 14071 C CA . ALA A 1 53 ? -0.789 -6.545 -5.919 1.00 64.30 53 ALA A CA 9
ATOM 14072 C C . ALA A 1 53 ? -0.066 -7.818 -6.344 1.00 53.30 53 ALA A C 9
ATOM 14073 O O . ALA A 1 53 ? 0.398 -8.589 -5.503 1.00 34.03 53 ALA A O 9
ATOM 14080 N N . ALA A 1 54 ? 0.042 -8.022 -7.652 1.00 22.42 54 ALA A N 9
ATOM 14081 C CA . ALA A 1 54 ? 0.684 -9.213 -8.192 1.00 33.31 54 ALA A CA 9
ATOM 14082 C C . ALA A 1 54 ? 2.184 -9.215 -7.916 1.00 73.33 54 ALA A C 9
ATOM 14083 O O . ALA A 1 54 ? 2.780 -10.261 -7.661 1.00 44.30 54 ALA A O 9
ATOM 14090 N N . ALA A 1 55 ? 2.790 -8.039 -7.956 1.00 52.20 55 ALA A N 9
ATOM 14091 C CA . ALA A 1 55 ? 4.230 -7.919 -7.771 1.00 12.30 55 ALA A CA 9
ATOM 14092 C C . ALA A 1 55 ? 4.604 -7.840 -6.293 1.00 20.54 55 ALA A C 9
ATOM 14093 O O . ALA A 1 55 ? 5.685 -8.273 -5.896 1.00 34.32 55 ALA A O 9
ATOM 14100 N N . ALA A 1 56 ? 3.707 -7.288 -5.489 1.00 1.14 56 ALA A N 9
ATOM 14101 C CA . ALA A 1 56 ? 3.980 -7.057 -4.076 1.00 70.33 56 ALA A CA 9
ATOM 14102 C C . ALA A 1 56 ? 3.868 -8.334 -3.252 1.00 52.13 56 ALA A C 9
ATOM 14103 O O . ALA A 1 56 ? 4.786 -8.689 -2.511 1.00 64.34 56 ALA A O 9
ATOM 14110 N N . SER A 1 57 ? 2.748 -9.025 -3.389 1.00 21.21 57 SER A N 9
ATOM 14111 C CA . SER A 1 57 ? 2.463 -10.179 -2.562 1.00 51.22 57 SER A CA 9
ATOM 14112 C C . SER A 1 57 ? 3.231 -11.404 -3.035 1.00 11.12 57 SER A C 9
ATOM 14113 O O . SER A 1 57 ? 3.372 -11.644 -4.236 1.00 44.33 57 SER A O 9
ATOM 14121 N N . SER A 1 58 ? 3.710 -12.185 -2.076 1.00 62.20 58 SER A N 9
ATOM 14122 C CA . SER A 1 58 ? 4.391 -13.438 -2.370 1.00 11.31 58 SER A CA 9
ATOM 14123 C C . SER A 1 58 ? 3.390 -14.494 -2.833 1.00 40.23 58 SER A C 9
ATOM 14124 O O . SER A 1 58 ? 3.771 -15.555 -3.332 1.00 53.41 58 SER A O 9
ATOM 14132 N N . ALA A 1 59 ? 2.104 -14.196 -2.662 1.00 63.34 59 ALA A N 9
ATOM 14133 C CA . ALA A 1 59 ? 1.047 -15.056 -3.173 1.00 63.41 59 ALA A CA 9
ATOM 14134 C C . ALA A 1 59 ? 0.929 -14.894 -4.682 1.00 63.03 59 ALA A C 9
ATOM 14135 O O . ALA A 1 59 ? 0.253 -15.682 -5.349 1.00 52.51 59 ALA A O 9
ATOM 14142 N N . ASP A 1 60 ? 1.574 -13.837 -5.195 1.00 5.10 60 ASP A N 9
ATOM 14143 C CA . ASP A 1 60 ? 1.684 -13.562 -6.635 1.00 5.31 60 ASP A CA 9
ATOM 14144 C C . ASP A 1 60 ? 0.366 -13.081 -7.241 1.00 64.12 60 ASP A C 9
ATOM 14145 O O . ASP A 1 60 ? 0.356 -12.206 -8.099 1.00 45.52 60 ASP A O 9
ATOM 14154 N N . GLU A 1 61 ? -0.742 -13.642 -6.785 1.00 14.50 61 GLU A N 9
ATOM 14155 C CA . GLU A 1 61 ? -2.055 -13.277 -7.305 1.00 20.20 61 GLU A CA 9
ATOM 14156 C C . GLU A 1 61 ? -2.627 -12.061 -6.581 1.00 55.34 61 GLU A C 9
ATOM 14157 O O . GLU A 1 61 ? -3.769 -11.667 -6.821 1.00 73.35 61 GLU A O 9
ATOM 14169 N N . GLY A 1 62 ? -1.833 -11.471 -5.696 1.00 3.43 62 GLY A N 9
ATOM 14170 C CA . GLY A 1 62 ? -2.265 -10.280 -4.986 1.00 31.22 62 GLY A CA 9
ATOM 14171 C C . GLY A 1 62 ? -2.894 -10.588 -3.643 1.00 63.52 62 GLY A C 9
ATOM 14172 O O . GLY A 1 62 ? -3.457 -9.698 -3.001 1.00 34.34 62 GLY A O 9
ATOM 14176 N N . ALA A 1 63 ? -2.794 -11.852 -3.229 1.00 42.51 63 ALA A N 9
ATOM 14177 C CA . ALA A 1 63 ? -3.349 -12.312 -1.957 1.00 13.24 63 ALA A CA 9
ATOM 14178 C C . ALA A 1 63 ? -4.871 -12.203 -1.957 1.00 72.14 63 ALA A C 9
ATOM 14179 O O . ALA A 1 63 ? -5.492 -12.130 -3.021 1.00 35.40 63 ALA A O 9
ATOM 14186 N N . SER A 1 64 ? -5.471 -12.231 -0.773 1.00 45.11 64 SER A N 9
ATOM 14187 C CA . SER A 1 64 ? -6.911 -12.092 -0.645 1.00 22.32 64 SER A CA 9
ATOM 14188 C C . SER A 1 64 ? -7.340 -10.690 -1.061 1.00 73.52 64 SER A C 9
ATOM 14189 O O . SER A 1 64 ? -7.057 -9.713 -0.365 1.00 13.25 64 SER A O 9
ATOM 14197 N N . VAL A 1 65 ? -7.999 -10.596 -2.206 1.00 43.53 65 VAL A N 9
ATOM 14198 C CA . VAL A 1 65 ? -8.412 -9.312 -2.741 1.00 51.44 65 VAL A CA 9
ATOM 14199 C C . VAL A 1 65 ? -9.931 -9.217 -2.837 1.00 61.35 65 VAL A C 9
ATOM 14200 O O . VAL A 1 65 ? -10.590 -10.072 -3.432 1.00 31.22 65 VAL A O 9
ATOM 14213 N N . ALA A 1 66 ? -10.479 -8.192 -2.215 1.00 32.20 66 ALA A N 9
ATOM 14214 C CA . ALA A 1 66 ? -11.897 -7.898 -2.308 1.00 43.35 66 ALA A CA 9
ATOM 14215 C C . ALA A 1 66 ? -12.088 -6.396 -2.413 1.00 33.30 66 ALA A C 9
ATOM 14216 O O . ALA A 1 66 ? -11.338 -5.639 -1.805 1.00 75.50 66 ALA A O 9
ATOM 14223 N N . TYR A 1 67 ? -13.061 -5.957 -3.195 1.00 21.32 67 TYR A N 9
ATOM 14224 C CA . TYR A 1 67 ? -13.308 -4.532 -3.337 1.00 10.10 67 TYR A CA 9
ATOM 14225 C C . TYR A 1 67 ? -14.755 -4.267 -3.724 1.00 21.40 67 TYR A C 9
ATOM 14226 O O . TYR A 1 67 ? -15.411 -5.110 -4.337 1.00 12.20 67 TYR A O 9
ATOM 14244 N N . LYS A 1 68 ? -15.244 -3.095 -3.353 1.00 51.34 68 LYS A N 9
ATOM 14245 C CA . LYS A 1 68 ? -16.579 -2.664 -3.733 1.00 63.03 68 LYS A CA 9
ATOM 14246 C C . LYS A 1 68 ? -16.543 -1.254 -4.286 1.00 74.22 68 LYS A C 9
ATOM 14247 O O . LYS A 1 68 ? -15.601 -0.495 -4.040 1.00 5.42 68 LYS A O 9
ATOM 14266 N N . ILE A 1 69 ? -17.582 -0.920 -5.022 1.00 3.33 69 ILE A N 9
ATOM 14267 C CA . ILE A 1 69 ? -17.749 0.412 -5.570 1.00 31.33 69 ILE A CA 9
ATOM 14268 C C . ILE A 1 69 ? -19.164 0.896 -5.292 1.00 75.51 69 ILE A C 9
ATOM 14269 O O . ILE A 1 69 ? -20.118 0.436 -5.921 1.00 22.24 69 ILE A O 9
ATOM 14285 N N . LYS A 1 70 ? -19.308 1.792 -4.330 1.00 32.31 70 LYS A N 9
ATOM 14286 C CA . LYS A 1 70 ? -20.620 2.313 -3.985 1.00 41.02 70 LYS A CA 9
ATOM 14287 C C . LYS A 1 70 ? -20.835 3.661 -4.648 1.00 20.13 70 LYS A C 9
ATOM 14288 O O . LYS A 1 70 ? -20.040 4.587 -4.475 1.00 11.23 70 LYS A O 9
ATOM 14307 N N . ASP A 1 71 ? -21.904 3.757 -5.416 1.00 1.22 71 ASP A N 9
ATOM 14308 C CA . ASP A 1 71 ? -22.214 4.961 -6.160 1.00 63.24 71 ASP A CA 9
ATOM 14309 C C . ASP A 1 71 ? -22.780 6.037 -5.236 1.00 62.15 71 ASP A C 9
ATOM 14310 O O . ASP A 1 71 ? -23.662 5.771 -4.416 1.00 53.14 71 ASP A O 9
ATOM 14319 N N . LEU A 1 72 ? -22.246 7.241 -5.353 1.00 22.43 72 LEU A N 9
ATOM 14320 C CA . LEU A 1 72 ? -22.735 8.381 -4.592 1.00 12.32 72 LEU A CA 9
ATOM 14321 C C . LEU A 1 72 ? -23.070 9.519 -5.543 1.00 22.12 72 LEU A C 9
ATOM 14322 O O . LEU A 1 72 ? -23.021 9.351 -6.764 1.00 42.43 72 LEU A O 9
ATOM 14338 N N . GLU A 1 73 ? -23.388 10.677 -4.993 1.00 73.30 73 GLU A N 9
ATOM 14339 C CA . GLU A 1 73 ? -23.740 11.821 -5.812 1.00 15.53 73 GLU A CA 9
ATOM 14340 C C . GLU A 1 73 ? -22.478 12.550 -6.255 1.00 33.11 73 GLU A C 9
ATOM 14341 O O . GLU A 1 73 ? -21.810 13.212 -5.454 1.00 53.50 73 GLU A O 9
ATOM 14353 N N . GLY A 1 74 ? -22.141 12.392 -7.525 1.00 62.13 74 GLY A N 9
ATOM 14354 C CA . GLY A 1 74 ? -21.017 13.102 -8.101 1.00 31.22 74 GLY A CA 9
ATOM 14355 C C . GLY A 1 74 ? -19.695 12.404 -7.869 1.00 41.12 74 GLY A C 9
ATOM 14356 O O . GLY A 1 74 ? -18.654 12.877 -8.321 1.00 52.45 74 GLY A O 9
ATOM 14360 N N . GLN A 1 75 ? -19.734 11.287 -7.162 1.00 64.40 75 GLN A N 9
ATOM 14361 C CA . GLN A 1 75 ? -18.536 10.517 -6.876 1.00 53.54 75 GLN A CA 9
ATOM 14362 C C . GLN A 1 75 ? -18.915 9.118 -6.428 1.00 52.14 75 GLN A C 9
ATOM 14363 O O . GLN A 1 75 ? -20.084 8.836 -6.192 1.00 43.42 75 GLN A O 9
ATOM 14377 N N . VAL A 1 76 ? -17.935 8.244 -6.331 1.00 73.14 76 VAL A N 9
ATOM 14378 C CA . VAL A 1 76 ? -18.163 6.887 -5.862 1.00 55.20 76 VAL A CA 9
ATOM 14379 C C . VAL A 1 76 ? -17.160 6.520 -4.788 1.00 0.24 76 VAL A C 9
ATOM 14380 O O . VAL A 1 76 ? -16.111 7.150 -4.669 1.00 22.53 76 VAL A O 9
ATOM 14393 N N . GLU A 1 77 ? -17.483 5.499 -4.016 1.00 70.03 77 GLU A N 9
ATOM 14394 C CA . GLU A 1 77 ? -16.580 5.002 -2.997 1.00 1.32 77 GLU A CA 9
ATOM 14395 C C . GLU A 1 77 ? -15.892 3.733 -3.474 1.00 72.52 77 GLU A C 9
ATOM 14396 O O . GLU A 1 77 ? -16.541 2.706 -3.695 1.00 20.20 77 GLU A O 9
ATOM 14408 N N . LEU A 1 78 ? -14.585 3.817 -3.654 1.00 54.41 78 LEU A N 9
ATOM 14409 C CA . LEU A 1 78 ? -13.785 2.655 -3.985 1.00 52.31 78 LEU A CA 9
ATOM 14410 C C . LEU A 1 78 ? -13.203 2.096 -2.695 1.00 44.43 78 LEU A C 9
ATOM 14411 O O . LEU A 1 78 ? -12.365 2.731 -2.050 1.00 31.11 78 LEU A O 9
ATOM 14427 N N . ASP A 1 79 ? -13.673 0.926 -2.311 1.00 75.02 79 ASP A N 9
ATOM 14428 C CA . ASP A 1 79 ? -13.269 0.321 -1.047 1.00 22.24 79 ASP A CA 9
ATOM 14429 C C . ASP A 1 79 ? -12.563 -1.000 -1.305 1.00 61.33 79 ASP A C 9
ATOM 14430 O O . ASP A 1 79 ? -13.197 -1.991 -1.670 1.00 51.32 79 ASP A O 9
ATOM 14439 N N . ALA A 1 80 ? -11.251 -1.001 -1.138 1.00 54.10 80 ALA A N 9
ATOM 14440 C CA . ALA A 1 80 ? -10.445 -2.183 -1.402 1.00 53.50 80 ALA A CA 9
ATOM 14441 C C . ALA A 1 80 ? -9.938 -2.811 -0.108 1.00 23.03 80 ALA A C 9
ATOM 14442 O O . ALA A 1 80 ? -9.468 -2.113 0.791 1.00 64.14 80 ALA A O 9
ATOM 14449 N N . ALA A 1 81 ? -10.050 -4.126 -0.029 1.00 2.40 81 ALA A N 9
ATOM 14450 C CA . ALA A 1 81 ? -9.589 -4.885 1.119 1.00 33.44 81 ALA A CA 9
ATOM 14451 C C . ALA A 1 81 ? -8.636 -5.992 0.678 1.00 4.03 81 ALA A C 9
ATOM 14452 O O . ALA A 1 81 ? -9.045 -6.955 0.027 1.00 53.00 81 ALA A O 9
ATOM 14459 N N . PHE A 1 82 ? -7.368 -5.836 1.010 1.00 70.42 82 PHE A N 9
ATOM 14460 C CA . PHE A 1 82 ? -6.367 -6.849 0.707 1.00 70.42 82 PHE A CA 9
ATOM 14461 C C . PHE A 1 82 ? -5.908 -7.519 1.993 1.00 12.14 82 PHE A C 9
ATOM 14462 O O . PHE A 1 82 ? -5.953 -6.914 3.060 1.00 75.55 82 PHE A O 9
ATOM 14479 N N . THR A 1 83 ? -5.482 -8.766 1.905 1.00 41.43 83 THR A N 9
ATOM 14480 C CA . THR A 1 83 ? -4.913 -9.445 3.056 1.00 40.40 83 THR A CA 9
ATOM 14481 C C . THR A 1 83 ? -3.685 -10.232 2.629 1.00 43.40 83 THR A C 9
ATOM 14482 O O . THR A 1 83 ? -3.797 -11.291 2.016 1.00 23.43 83 THR A O 9
ATOM 14493 N N . PHE A 1 84 ? -2.518 -9.698 2.951 1.00 3.31 84 PHE A N 9
ATOM 14494 C CA . PHE A 1 84 ? -1.264 -10.241 2.455 1.00 73.34 84 PHE A CA 9
ATOM 14495 C C . PHE A 1 84 ? -0.721 -11.317 3.378 1.00 52.14 84 PHE A C 9
ATOM 14496 O O . PHE A 1 84 ? -1.115 -11.410 4.541 1.00 72.42 84 PHE A O 9
ATOM 14513 N N . SER A 1 85 ? 0.198 -12.115 2.851 1.00 32.34 85 SER A N 9
ATOM 14514 C CA . SER A 1 85 ? 0.772 -13.224 3.594 1.00 3.20 85 SER A CA 9
ATOM 14515 C C . SER A 1 85 ? 1.663 -12.720 4.721 1.00 60.11 85 SER A C 9
ATOM 14516 O O . SER A 1 85 ? 1.755 -13.341 5.784 1.00 24.45 85 SER A O 9
ATOM 14524 N N . CYS A 1 86 ? 2.307 -11.586 4.495 1.00 71.15 86 CYS A N 9
ATOM 14525 C CA . CYS A 1 86 ? 3.206 -11.020 5.484 1.00 11.50 86 CYS A CA 9
ATOM 14526 C C . CYS A 1 86 ? 3.124 -9.501 5.463 1.00 13.53 86 CYS A C 9
ATOM 14527 O O . CYS A 1 86 ? 2.748 -8.905 4.456 1.00 14.01 86 CYS A O 9
ATOM 14535 N N . GLN A 1 87 ? 3.472 -8.879 6.575 1.00 5.41 87 GLN A N 9
ATOM 14536 C CA . GLN A 1 87 ? 3.493 -7.429 6.661 1.00 50.42 87 GLN A CA 9
ATOM 14537 C C . GLN A 1 87 ? 4.596 -6.852 5.775 1.00 71.43 87 GLN A C 9
ATOM 14538 O O . GLN A 1 87 ? 4.528 -5.695 5.370 1.00 23.21 87 GLN A O 9
ATOM 14552 N N . ALA A 1 88 ? 5.595 -7.677 5.458 1.00 61.32 88 ALA A N 9
ATOM 14553 C CA . ALA A 1 88 ? 6.676 -7.268 4.565 1.00 14.24 88 ALA A CA 9
ATOM 14554 C C . ALA A 1 88 ? 6.121 -6.801 3.223 1.00 1.45 88 ALA A C 9
ATOM 14555 O O . ALA A 1 88 ? 6.523 -5.762 2.705 1.00 71.24 88 ALA A O 9
ATOM 14562 N N . GLU A 1 89 ? 5.179 -7.563 2.680 1.00 53.32 89 GLU A N 9
ATOM 14563 C CA . GLU A 1 89 ? 4.542 -7.207 1.418 1.00 34.02 89 GLU A CA 9
ATOM 14564 C C . GLU A 1 89 ? 3.427 -6.189 1.644 1.00 73.35 89 GLU A C 9
ATOM 14565 O O . GLU A 1 89 ? 3.100 -5.404 0.758 1.00 53.31 89 GLU A O 9
ATOM 14577 N N . MET A 1 90 ? 2.864 -6.200 2.845 1.00 64.22 90 MET A N 9
ATOM 14578 C CA . MET A 1 90 ? 1.824 -5.249 3.228 1.00 14.20 90 MET A CA 9
ATOM 14579 C C . MET A 1 90 ? 2.347 -3.808 3.200 1.00 12.40 90 MET A C 9
ATOM 14580 O O . MET A 1 90 ? 1.806 -2.960 2.486 1.00 2.30 90 MET A O 9
ATOM 14594 N N . ILE A 1 91 ? 3.412 -3.548 3.958 1.00 13.12 91 ILE A N 9
ATOM 14595 C CA . ILE A 1 91 ? 3.957 -2.202 4.091 1.00 14.13 91 ILE A CA 9
ATOM 14596 C C . ILE A 1 91 ? 4.397 -1.633 2.745 1.00 0.34 91 ILE A C 9
ATOM 14597 O O . ILE A 1 91 ? 4.071 -0.495 2.411 1.00 42.30 91 ILE A O 9
ATOM 14613 N N . ILE A 1 92 ? 5.109 -2.432 1.958 1.00 52.41 92 ILE A N 9
ATOM 14614 C CA . ILE A 1 92 ? 5.637 -1.963 0.687 1.00 53.02 92 ILE A CA 9
ATOM 14615 C C . ILE A 1 92 ? 4.516 -1.716 -0.314 1.00 61.25 92 ILE A C 9
ATOM 14616 O O . ILE A 1 92 ? 4.627 -0.844 -1.172 1.00 42.13 92 ILE A O 9
ATOM 14632 N N . PHE A 1 93 ? 3.430 -2.467 -0.185 1.00 54.40 93 PHE A N 9
ATOM 14633 C CA . PHE A 1 93 ? 2.300 -2.331 -1.089 1.00 4.34 93 PHE A CA 9
ATOM 14634 C C . PHE A 1 93 ? 1.639 -0.969 -0.928 1.00 71.11 93 PHE A C 9
ATOM 14635 O O . PHE A 1 93 ? 1.476 -0.235 -1.903 1.00 23.35 93 PHE A O 9
ATOM 14652 N N . GLU A 1 94 ? 1.293 -0.616 0.305 1.00 64.01 94 GLU A N 9
ATOM 14653 C CA . GLU A 1 94 ? 0.602 0.642 0.557 1.00 62.50 94 GLU A CA 9
ATOM 14654 C C . GLU A 1 94 ? 1.546 1.828 0.406 1.00 54.43 94 GLU A C 9
ATOM 14655 O O . GLU A 1 94 ? 1.119 2.930 0.054 1.00 50.12 94 GLU A O 9
ATOM 14667 N N . LEU A 1 95 ? 2.826 1.605 0.667 1.00 0.43 95 LEU A N 9
ATOM 14668 C CA . LEU A 1 95 ? 3.835 2.626 0.420 1.00 62.31 95 LEU A CA 9
ATOM 14669 C C . LEU A 1 95 ? 3.946 2.896 -1.076 1.00 53.31 95 LEU A C 9
ATOM 14670 O O . LEU A 1 95 ? 3.950 4.048 -1.513 1.00 54.12 95 LEU A O 9
ATOM 14686 N N . SER A 1 96 ? 4.014 1.824 -1.857 1.00 32.32 96 SER A N 9
ATOM 14687 C CA . SER A 1 96 ? 4.130 1.929 -3.304 1.00 2.30 96 SER A CA 9
ATOM 14688 C C . SER A 1 96 ? 2.863 2.521 -3.922 1.00 74.30 96 SER A C 9
ATOM 14689 O O . SER A 1 96 ? 2.906 3.050 -5.025 1.00 62.41 96 SER A O 9
ATOM 14697 N N . LEU A 1 97 ? 1.735 2.421 -3.221 1.00 53.53 97 LEU A N 9
ATOM 14698 C CA . LEU A 1 97 ? 0.498 3.054 -3.682 1.00 11.25 97 LEU A CA 9
ATOM 14699 C C . LEU A 1 97 ? 0.682 4.565 -3.752 1.00 41.24 97 LEU A C 9
ATOM 14700 O O . LEU A 1 97 ? 0.398 5.199 -4.769 1.00 2.12 97 LEU A O 9
ATOM 14716 N N . ARG A 1 98 ? 1.180 5.122 -2.661 1.00 21.45 98 ARG A N 9
ATOM 14717 C CA . ARG A 1 98 ? 1.430 6.553 -2.564 1.00 13.13 98 ARG A CA 9
ATOM 14718 C C . ARG A 1 98 ? 2.633 6.954 -3.410 1.00 54.34 98 ARG A C 9
ATOM 14719 O O . ARG A 1 98 ? 2.708 8.072 -3.921 1.00 43.12 98 ARG A O 9
ATOM 14740 N N . SER A 1 99 ? 3.569 6.029 -3.562 1.00 64.40 99 SER A N 9
ATOM 14741 C CA . SER A 1 99 ? 4.829 6.318 -4.233 1.00 4.50 99 SER A CA 9
ATOM 14742 C C . SER A 1 99 ? 4.824 5.880 -5.700 1.00 13.24 99 SER A C 9
ATOM 14743 O O . SER A 1 99 ? 5.860 5.912 -6.364 1.00 14.05 99 SER A O 9
ATOM 14751 N N . LEU A 1 100 ? 3.669 5.474 -6.211 1.00 22.41 100 LEU A N 9
ATOM 14752 C CA . LEU A 1 100 ? 3.568 5.099 -7.619 1.00 22.22 100 LEU A CA 9
ATOM 14753 C C . LEU A 1 100 ? 3.279 6.329 -8.465 1.00 25.43 100 LEU A C 9
ATOM 14754 O O . LEU A 1 100 ? 3.610 6.384 -9.648 1.00 3.51 100 LEU A O 9
ATOM 14770 N N . ALA A 1 101 ? 2.639 7.310 -7.851 1.00 34.21 101 ALA A N 9
ATOM 14771 C CA . ALA A 1 101 ? 2.411 8.586 -8.505 1.00 2.14 101 ALA A CA 9
ATOM 14772 C C . ALA A 1 101 ? 3.600 9.502 -8.254 1.00 54.40 101 ALA A C 9
ATOM 14773 O O . ALA A 1 101 ? 3.840 10.457 -8.995 1.00 3.12 101 ALA A O 9
ATOM 14780 N N . LEU A 1 102 ? 4.349 9.178 -7.209 1.00 43.54 102 LEU A N 9
ATOM 14781 C CA . LEU A 1 102 ? 5.512 9.954 -6.814 1.00 44.34 102 LEU A CA 9
ATOM 14782 C C . LEU A 1 102 ? 6.713 9.033 -6.635 1.00 1.11 102 LEU A C 9
ATOM 14783 O O . LEU A 1 102 ? 6.999 8.575 -5.526 1.00 32.24 102 LEU A O 9
ATOM 14799 N N . GLU A 1 103 ? 7.413 8.762 -7.730 1.00 63.21 103 GLU A N 9
ATOM 14800 C CA . GLU A 1 103 ? 8.527 7.819 -7.714 1.00 71.13 103 GLU A CA 9
ATOM 14801 C C . GLU A 1 103 ? 9.793 8.429 -7.123 1.00 63.42 103 GLU A C 9
ATOM 14802 O O . GLU A 1 103 ? 10.867 7.834 -7.202 1.00 33.31 103 GLU A O 9
ATOM 14814 N N . HIS A 1 104 ? 9.671 9.606 -6.519 1.00 61.10 104 HIS A N 9
ATOM 14815 C CA . HIS A 1 104 ? 10.770 10.152 -5.730 1.00 3.12 104 HIS A CA 9
ATOM 14816 C C . HIS A 1 104 ? 10.868 9.388 -4.413 1.00 61.31 104 HIS A C 9
ATOM 14817 O O . HIS A 1 104 ? 11.848 9.503 -3.681 1.00 51.22 104 HIS A O 9
ATOM 14832 N N . HIS A 1 105 ? 9.840 8.598 -4.126 1.00 32.24 105 HIS A N 9
ATOM 14833 C CA . HIS A 1 105 ? 9.858 7.702 -2.979 1.00 11.22 105 HIS A CA 9
ATOM 14834 C C . HIS A 1 105 ? 9.992 6.258 -3.449 1.00 65.22 105 HIS A C 9
ATOM 14835 O O . HIS A 1 105 ? 9.040 5.487 -3.398 1.00 0.34 105 HIS A O 9
ATOM 14850 N N . HIS A 1 106 ? 11.166 5.907 -3.945 1.00 60.31 106 HIS A N 9
ATOM 14851 C CA . HIS A 1 106 ? 11.432 4.540 -4.371 1.00 74.32 106 HIS A CA 9
ATOM 14852 C C . HIS A 1 106 ? 12.917 4.241 -4.228 1.00 15.42 106 HIS A C 9
ATOM 14853 O O . HIS A 1 106 ? 13.317 3.103 -3.990 1.00 14.42 106 HIS A O 9
ATOM 14868 N N . HIS A 1 107 ? 13.731 5.274 -4.395 1.00 64.34 107 HIS A N 9
ATOM 14869 C CA . HIS A 1 107 ? 15.155 5.184 -4.109 1.00 13.45 107 HIS A CA 9
ATOM 14870 C C . HIS A 1 107 ? 15.428 5.657 -2.691 1.00 22.52 107 HIS A C 9
ATOM 14871 O O . HIS A 1 107 ? 14.787 6.593 -2.206 1.00 22.52 107 HIS A O 9
ATOM 14886 N N . HIS A 1 108 ? 16.386 5.011 -2.045 1.00 1.43 108 HIS A N 9
ATOM 14887 C CA . HIS A 1 108 ? 16.699 5.268 -0.640 1.00 74.14 108 HIS A CA 9
ATOM 14888 C C . HIS A 1 108 ? 17.837 4.352 -0.213 1.00 25.52 108 HIS A C 9
ATOM 14889 O O . HIS A 1 108 ? 18.580 4.641 0.723 1.00 61.20 108 HIS A O 9
ATOM 14904 N N . HIS A 1 109 ? 17.948 3.241 -0.924 1.00 72.51 109 HIS A N 9
ATOM 14905 C CA . HIS A 1 109 ? 18.991 2.260 -0.685 1.00 32.32 109 HIS A CA 9
ATOM 14906 C C . HIS A 1 109 ? 19.895 2.172 -1.906 1.00 44.21 109 HIS A C 9
ATOM 14907 O O . HIS A 1 109 ? 21.032 2.678 -1.847 1.00 38.73 109 HIS A O 9
ATOM 14923 N N . MET A 1 1 ? 51.405 21.473 -20.496 1.00 21.04 1 MET A N 10
ATOM 14924 C CA . MET A 1 1 ? 50.061 21.097 -20.998 1.00 53.55 1 MET A CA 10
ATOM 14925 C C . MET A 1 1 ? 49.900 19.585 -21.004 1.00 1.22 1 MET A C 10
ATOM 14926 O O . MET A 1 1 ? 50.429 18.896 -21.879 1.00 74.31 1 MET A O 10
ATOM 14942 N N . ALA A 1 2 ? 49.178 19.079 -20.012 1.00 41.52 2 ALA A N 10
ATOM 14943 C CA . ALA A 1 2 ? 48.926 17.651 -19.878 1.00 20.11 2 ALA A CA 10
ATOM 14944 C C . ALA A 1 2 ? 47.883 17.404 -18.799 1.00 40.24 2 ALA A C 10
ATOM 14945 O O . ALA A 1 2 ? 48.219 17.118 -17.648 1.00 73.22 2 ALA A O 10
ATOM 14952 N N . MET A 1 3 ? 46.623 17.560 -19.163 1.00 61.44 3 MET A N 10
ATOM 14953 C CA . MET A 1 3 ? 45.530 17.363 -18.226 1.00 24.31 3 MET A CA 10
ATOM 14954 C C . MET A 1 3 ? 44.346 16.696 -18.911 1.00 34.03 3 MET A C 10
ATOM 14955 O O . MET A 1 3 ? 43.633 17.313 -19.703 1.00 34.31 3 MET A O 10
ATOM 14969 N N . LYS A 1 4 ? 44.166 15.417 -18.622 1.00 71.04 4 LYS A N 10
ATOM 14970 C CA . LYS A 1 4 ? 43.035 14.655 -19.130 1.00 63.13 4 LYS A CA 10
ATOM 14971 C C . LYS A 1 4 ? 42.365 13.921 -17.977 1.00 34.32 4 LYS A C 10
ATOM 14972 O O . LYS A 1 4 ? 41.813 12.832 -18.144 1.00 61.34 4 LYS A O 10
ATOM 14991 N N . ASP A 1 5 ? 42.395 14.550 -16.809 1.00 4.40 5 ASP A N 10
ATOM 14992 C CA . ASP A 1 5 ? 41.901 13.933 -15.586 1.00 70.35 5 ASP A CA 10
ATOM 14993 C C . ASP A 1 5 ? 40.386 14.087 -15.451 1.00 44.35 5 ASP A C 10
ATOM 14994 O O . ASP A 1 5 ? 39.867 15.147 -15.105 1.00 73.04 5 ASP A O 10
ATOM 15003 N N . VAL A 1 6 ? 39.687 13.011 -15.777 1.00 14.52 6 VAL A N 10
ATOM 15004 C CA . VAL A 1 6 ? 38.240 12.922 -15.609 1.00 63.33 6 VAL A CA 10
ATOM 15005 C C . VAL A 1 6 ? 37.869 11.518 -15.162 1.00 61.12 6 VAL A C 10
ATOM 15006 O O . VAL A 1 6 ? 36.817 10.982 -15.521 1.00 10.31 6 VAL A O 10
ATOM 15019 N N . VAL A 1 7 ? 38.737 10.946 -14.355 1.00 12.21 7 VAL A N 10
ATOM 15020 C CA . VAL A 1 7 ? 38.640 9.546 -13.975 1.00 11.14 7 VAL A CA 10
ATOM 15021 C C . VAL A 1 7 ? 37.729 9.355 -12.768 1.00 31.14 7 VAL A C 10
ATOM 15022 O O . VAL A 1 7 ? 38.158 9.499 -11.622 1.00 53.25 7 VAL A O 10
ATOM 15035 N N . ASP A 1 8 ? 36.469 9.062 -13.035 1.00 21.10 8 ASP A N 10
ATOM 15036 C CA . ASP A 1 8 ? 35.531 8.681 -11.991 1.00 13.21 8 ASP A CA 10
ATOM 15037 C C . ASP A 1 8 ? 34.549 7.679 -12.552 1.00 13.34 8 ASP A C 10
ATOM 15038 O O . ASP A 1 8 ? 34.223 7.710 -13.743 1.00 11.11 8 ASP A O 10
ATOM 15047 N N . LYS A 1 9 ? 34.105 6.777 -11.703 1.00 14.14 9 LYS A N 10
ATOM 15048 C CA . LYS A 1 9 ? 33.222 5.714 -12.121 1.00 22.21 9 LYS A CA 10
ATOM 15049 C C . LYS A 1 9 ? 32.017 5.629 -11.191 1.00 41.15 9 LYS A C 10
ATOM 15050 O O . LYS A 1 9 ? 32.033 4.950 -10.162 1.00 45.12 9 LYS A O 10
ATOM 15069 N N . CYS A 1 10 ? 30.983 6.360 -11.558 1.00 22.41 10 CYS A N 10
ATOM 15070 C CA . CYS A 1 10 ? 29.777 6.449 -10.762 1.00 13.52 10 CYS A CA 10
ATOM 15071 C C . CYS A 1 10 ? 28.668 5.585 -11.348 1.00 1.45 10 CYS A C 10
ATOM 15072 O O . CYS A 1 10 ? 28.162 5.855 -12.439 1.00 63.42 10 CYS A O 10
ATOM 15080 N N . SER A 1 11 ? 28.315 4.536 -10.625 1.00 33.25 11 SER A N 10
ATOM 15081 C CA . SER A 1 11 ? 27.222 3.667 -11.022 1.00 1.00 11 SER A CA 10
ATOM 15082 C C . SER A 1 11 ? 26.461 3.195 -9.790 1.00 11.35 11 SER A C 10
ATOM 15083 O O . SER A 1 11 ? 26.818 2.193 -9.161 1.00 33.25 11 SER A O 10
ATOM 15091 N N . THR A 1 12 ? 25.437 3.945 -9.423 1.00 64.42 12 THR A N 10
ATOM 15092 C CA . THR A 1 12 ? 24.614 3.603 -8.285 1.00 33.23 12 THR A CA 10
ATOM 15093 C C . THR A 1 12 ? 23.280 3.048 -8.757 1.00 4.14 12 THR A C 10
ATOM 15094 O O . THR A 1 12 ? 22.659 3.586 -9.680 1.00 24.02 12 THR A O 10
ATOM 15105 N N . LYS A 1 13 ? 22.868 1.955 -8.154 1.00 32.22 13 LYS A N 10
ATOM 15106 C CA . LYS A 1 13 ? 21.601 1.330 -8.489 1.00 3.12 13 LYS A CA 10
ATOM 15107 C C . LYS A 1 13 ? 20.512 1.833 -7.554 1.00 51.42 13 LYS A C 10
ATOM 15108 O O . LYS A 1 13 ? 19.424 2.209 -7.993 1.00 74.40 13 LYS A O 10
ATOM 15127 N N . GLY A 1 14 ? 20.822 1.856 -6.268 1.00 41.34 14 GLY A N 10
ATOM 15128 C CA . GLY A 1 14 ? 19.875 2.333 -5.284 1.00 22.02 14 GLY A CA 10
ATOM 15129 C C . GLY A 1 14 ? 19.161 1.200 -4.578 1.00 74.32 14 GLY A C 10
ATOM 15130 O O . GLY A 1 14 ? 19.793 0.419 -3.866 1.00 30.22 14 GLY A O 10
ATOM 15134 N N . CYS A 1 15 ? 17.840 1.124 -4.770 1.00 45.14 15 CYS A N 10
ATOM 15135 C CA . CYS A 1 15 ? 17.007 0.070 -4.184 1.00 34.12 15 CYS A CA 10
ATOM 15136 C C . CYS A 1 15 ? 16.909 0.214 -2.659 1.00 25.44 15 CYS A C 10
ATOM 15137 O O . CYS A 1 15 ? 16.309 -0.621 -1.980 1.00 64.31 15 CYS A O 10
ATOM 15145 N N . ALA A 1 16 ? 17.462 1.296 -2.128 1.00 1.33 16 ALA A N 10
ATOM 15146 C CA . ALA A 1 16 ? 17.490 1.509 -0.690 1.00 34.24 16 ALA A CA 10
ATOM 15147 C C . ALA A 1 16 ? 16.242 2.242 -0.214 1.00 45.53 16 ALA A C 10
ATOM 15148 O O . ALA A 1 16 ? 16.159 3.466 -0.324 1.00 24.52 16 ALA A O 10
ATOM 15155 N N . ILE A 1 17 ? 15.273 1.474 0.293 1.00 25.21 17 ILE A N 10
ATOM 15156 C CA . ILE A 1 17 ? 14.038 2.013 0.871 1.00 75.45 17 ILE A CA 10
ATOM 15157 C C . ILE A 1 17 ? 13.128 2.613 -0.208 1.00 74.35 17 ILE A C 10
ATOM 15158 O O . ILE A 1 17 ? 13.583 3.341 -1.088 1.00 65.00 17 ILE A O 10
ATOM 15174 N N . ASP A 1 18 ? 11.838 2.305 -0.140 1.00 5.25 18 ASP A N 10
ATOM 15175 C CA . ASP A 1 18 ? 10.883 2.820 -1.124 1.00 52.41 18 ASP A CA 10
ATOM 15176 C C . ASP A 1 18 ? 10.704 4.325 -0.954 1.00 10.22 18 ASP A C 10
ATOM 15177 O O . ASP A 1 18 ? 10.880 5.095 -1.899 1.00 71.40 18 ASP A O 10
ATOM 15186 N N . ILE A 1 19 ? 10.365 4.740 0.259 1.00 4.22 19 ILE A N 10
ATOM 15187 C CA . ILE A 1 19 ? 10.162 6.153 0.549 1.00 45.03 19 ILE A CA 10
ATOM 15188 C C . ILE A 1 19 ? 11.257 6.667 1.472 1.00 5.31 19 ILE A C 10
ATOM 15189 O O . ILE A 1 19 ? 12.175 7.371 1.057 1.00 23.20 19 ILE A O 10
ATOM 15205 N N . GLY A 1 20 ? 11.140 6.278 2.732 1.00 50.20 20 GLY A N 10
ATOM 15206 C CA . GLY A 1 20 ? 12.021 6.763 3.772 1.00 11.24 20 GLY A CA 10
ATOM 15207 C C . GLY A 1 20 ? 11.311 6.732 5.103 1.00 12.25 20 GLY A C 10
ATOM 15208 O O . GLY A 1 20 ? 11.927 6.582 6.158 1.00 12.12 20 GLY A O 10
ATOM 15212 N N . THR A 1 21 ? 9.997 6.880 5.039 1.00 72.43 21 THR A N 10
ATOM 15213 C CA . THR A 1 21 ? 9.147 6.740 6.204 1.00 32.10 21 THR A CA 10
ATOM 15214 C C . THR A 1 21 ? 8.776 5.271 6.384 1.00 22.42 21 THR A C 10
ATOM 15215 O O . THR A 1 21 ? 8.382 4.610 5.422 1.00 54.13 21 THR A O 10
ATOM 15226 N N . VAL A 1 22 ? 8.936 4.753 7.592 1.00 71.55 22 VAL A N 10
ATOM 15227 C CA . VAL A 1 22 ? 8.596 3.368 7.866 1.00 52.34 22 VAL A CA 10
ATOM 15228 C C . VAL A 1 22 ? 7.536 3.264 8.955 1.00 43.23 22 VAL A C 10
ATOM 15229 O O . VAL A 1 22 ? 7.139 4.272 9.547 1.00 20.24 22 VAL A O 10
ATOM 15242 N N . ILE A 1 23 ? 7.106 2.032 9.217 1.00 45.15 23 ILE A N 10
ATOM 15243 C CA . ILE A 1 23 ? 6.078 1.736 10.209 1.00 44.44 23 ILE A CA 10
ATOM 15244 C C . ILE A 1 23 ? 4.719 2.310 9.791 1.00 70.03 23 ILE A C 10
ATOM 15245 O O . ILE A 1 23 ? 4.283 3.362 10.261 1.00 64.34 23 ILE A O 10
ATOM 15261 N N . ASP A 1 24 ? 4.085 1.610 8.862 1.00 0.31 24 ASP A N 10
ATOM 15262 C CA . ASP A 1 24 ? 2.733 1.929 8.422 1.00 31.22 24 ASP A CA 10
ATOM 15263 C C . ASP A 1 24 ? 1.887 0.667 8.484 1.00 21.24 24 ASP A C 10
ATOM 15264 O O . ASP A 1 24 ? 0.849 0.559 7.837 1.00 24.44 24 ASP A O 10
ATOM 15273 N N . ASN A 1 25 ? 2.347 -0.283 9.287 1.00 12.11 25 ASN A N 10
ATOM 15274 C CA . ASN A 1 25 ? 1.722 -1.593 9.375 1.00 75.25 25 ASN A CA 10
ATOM 15275 C C . ASN A 1 25 ? 0.540 -1.584 10.333 1.00 50.04 25 ASN A C 10
ATOM 15276 O O . ASN A 1 25 ? 0.410 -0.697 11.174 1.00 20.31 25 ASN A O 10
ATOM 15287 N N . ASP A 1 26 ? -0.317 -2.583 10.188 1.00 34.24 26 ASP A N 10
ATOM 15288 C CA . ASP A 1 26 ? -1.524 -2.705 10.996 1.00 24.10 26 ASP A CA 10
ATOM 15289 C C . ASP A 1 26 ? -1.957 -4.164 11.050 1.00 40.12 26 ASP A C 10
ATOM 15290 O O . ASP A 1 26 ? -1.965 -4.787 12.110 1.00 51.34 26 ASP A O 10
ATOM 15299 N N . ASN A 1 27 ? -2.303 -4.702 9.888 1.00 14.31 27 ASN A N 10
ATOM 15300 C CA . ASN A 1 27 ? -2.655 -6.108 9.751 1.00 4.32 27 ASN A CA 10
ATOM 15301 C C . ASN A 1 27 ? -2.105 -6.641 8.436 1.00 63.44 27 ASN A C 10
ATOM 15302 O O . ASN A 1 27 ? -1.344 -5.948 7.762 1.00 60.21 27 ASN A O 10
ATOM 15313 N N . CYS A 1 28 ? -2.470 -7.864 8.077 1.00 33.15 28 CYS A N 10
ATOM 15314 C CA . CYS A 1 28 ? -2.087 -8.420 6.784 1.00 63.14 28 CYS A CA 10
ATOM 15315 C C . CYS A 1 28 ? -3.071 -7.955 5.718 1.00 13.44 28 CYS A C 10
ATOM 15316 O O . CYS A 1 28 ? -2.804 -8.024 4.516 1.00 63.41 28 CYS A O 10
ATOM 15324 N N . THR A 1 29 ? -4.216 -7.475 6.181 1.00 34.42 29 THR A N 10
ATOM 15325 C CA . THR A 1 29 ? -5.226 -6.914 5.304 1.00 43.33 29 THR A CA 10
ATOM 15326 C C . THR A 1 29 ? -5.216 -5.393 5.406 1.00 42.22 29 THR A C 10
ATOM 15327 O O . THR A 1 29 ? -5.390 -4.835 6.490 1.00 13.34 29 THR A O 10
ATOM 15338 N N . SER A 1 30 ? -4.996 -4.728 4.285 1.00 44.14 30 SER A N 10
ATOM 15339 C CA . SER A 1 30 ? -4.993 -3.278 4.252 1.00 3.22 30 SER A CA 10
ATOM 15340 C C . SER A 1 30 ? -6.274 -2.778 3.599 1.00 2.23 30 SER A C 10
ATOM 15341 O O . SER A 1 30 ? -6.698 -3.301 2.566 1.00 11.23 30 SER A O 10
ATOM 15349 N N . LYS A 1 31 ? -6.907 -1.794 4.219 1.00 34.00 31 LYS A N 10
ATOM 15350 C CA . LYS A 1 31 ? -8.111 -1.199 3.664 1.00 40.13 31 LYS A CA 10
ATOM 15351 C C . LYS A 1 31 ? -7.760 0.098 2.956 1.00 74.42 31 LYS A C 10
ATOM 15352 O O . LYS A 1 31 ? -7.371 1.078 3.589 1.00 14.04 31 LYS A O 10
ATOM 15371 N N . PHE A 1 32 ? -7.903 0.095 1.651 1.00 10.43 32 PHE A N 10
ATOM 15372 C CA . PHE A 1 32 ? -7.517 1.231 0.836 1.00 10.53 32 PHE A CA 10
ATOM 15373 C C . PHE A 1 32 ? -8.743 1.839 0.166 1.00 1.41 32 PHE A C 10
ATOM 15374 O O . PHE A 1 32 ? -9.445 1.162 -0.584 1.00 1.31 32 PHE A O 10
ATOM 15391 N N . SER A 1 33 ? -9.007 3.106 0.454 1.00 10.04 33 SER A N 10
ATOM 15392 C CA . SER A 1 33 ? -10.150 3.792 -0.126 1.00 23.44 33 SER A CA 10
ATOM 15393 C C . SER A 1 33 ? -9.710 4.934 -1.037 1.00 22.23 33 SER A C 10
ATOM 15394 O O . SER A 1 33 ? -8.745 5.650 -0.755 1.00 51.43 33 SER A O 10
ATOM 15402 N N . ARG A 1 34 ? -10.410 5.065 -2.152 1.00 51.23 34 ARG A N 10
ATOM 15403 C CA . ARG A 1 34 ? -10.200 6.152 -3.090 1.00 55.10 34 ARG A CA 10
ATOM 15404 C C . ARG A 1 34 ? -11.542 6.656 -3.593 1.00 10.03 34 ARG A C 10
ATOM 15405 O O . ARG A 1 34 ? -12.478 5.876 -3.763 1.00 32.55 34 ARG A O 10
ATOM 15426 N N . PHE A 1 35 ? -11.641 7.951 -3.820 1.00 21.44 35 PHE A N 10
ATOM 15427 C CA . PHE A 1 35 ? -12.901 8.550 -4.227 1.00 1.33 35 PHE A CA 10
ATOM 15428 C C . PHE A 1 35 ? -12.788 9.118 -5.629 1.00 11.31 35 PHE A C 10
ATOM 15429 O O . PHE A 1 35 ? -11.853 9.858 -5.941 1.00 41.24 35 PHE A O 10
ATOM 15446 N N . PHE A 1 36 ? -13.739 8.756 -6.470 1.00 3.45 36 PHE A N 10
ATOM 15447 C CA . PHE A 1 36 ? -13.718 9.152 -7.869 1.00 3.14 36 PHE A CA 10
ATOM 15448 C C . PHE A 1 36 ? -15.068 9.709 -8.286 1.00 34.00 36 PHE A C 10
ATOM 15449 O O . PHE A 1 36 ? -16.027 9.674 -7.512 1.00 1.11 36 PHE A O 10
ATOM 15466 N N . ALA A 1 37 ? -15.132 10.218 -9.511 1.00 54.51 37 ALA A N 10
ATOM 15467 C CA . ALA A 1 37 ? -16.363 10.770 -10.055 1.00 64.33 37 ALA A CA 10
ATOM 15468 C C . ALA A 1 37 ? -17.394 9.673 -10.285 1.00 12.01 37 ALA A C 10
ATOM 15469 O O . ALA A 1 37 ? -18.489 9.714 -9.730 1.00 32.34 37 ALA A O 10
ATOM 15476 N N . THR A 1 38 ? -17.036 8.684 -11.092 1.00 40.11 38 THR A N 10
ATOM 15477 C CA . THR A 1 38 ? -17.947 7.594 -11.399 1.00 42.44 38 THR A CA 10
ATOM 15478 C C . THR A 1 38 ? -17.325 6.257 -11.025 1.00 61.23 38 THR A C 10
ATOM 15479 O O . THR A 1 38 ? -16.105 6.156 -10.869 1.00 10.13 38 THR A O 10
ATOM 15490 N N . ARG A 1 39 ? -18.166 5.237 -10.872 1.00 30.41 39 ARG A N 10
ATOM 15491 C CA . ARG A 1 39 ? -17.698 3.880 -10.604 1.00 41.44 39 ARG A CA 10
ATOM 15492 C C . ARG A 1 39 ? -16.711 3.440 -11.679 1.00 24.02 39 ARG A C 10
ATOM 15493 O O . ARG A 1 39 ? -15.768 2.697 -11.410 1.00 32.23 39 ARG A O 10
ATOM 15514 N N . GLU A 1 40 ? -16.926 3.936 -12.889 1.00 54.03 40 GLU A N 10
ATOM 15515 C CA . GLU A 1 40 ? -16.015 3.709 -14.003 1.00 22.22 40 GLU A CA 10
ATOM 15516 C C . GLU A 1 40 ? -14.603 4.139 -13.631 1.00 13.21 40 GLU A C 10
ATOM 15517 O O . GLU A 1 40 ? -13.645 3.376 -13.758 1.00 33.12 40 GLU A O 10
ATOM 15529 N N . GLU A 1 41 ? -14.499 5.373 -13.152 1.00 65.21 41 GLU A N 10
ATOM 15530 C CA . GLU A 1 41 ? -13.227 5.951 -12.745 1.00 51.43 41 GLU A CA 10
ATOM 15531 C C . GLU A 1 41 ? -12.621 5.155 -11.594 1.00 11.32 41 GLU A C 10
ATOM 15532 O O . GLU A 1 41 ? -11.403 5.072 -11.452 1.00 70.44 41 GLU A O 10
ATOM 15544 N N . ALA A 1 42 ? -13.488 4.546 -10.794 1.00 62.12 42 ALA A N 10
ATOM 15545 C CA . ALA A 1 42 ? -13.050 3.785 -9.631 1.00 23.45 42 ALA A CA 10
ATOM 15546 C C . ALA A 1 42 ? -12.465 2.443 -10.051 1.00 45.14 42 ALA A C 10
ATOM 15547 O O . ALA A 1 42 ? -11.375 2.065 -9.617 1.00 43.23 42 ALA A O 10
ATOM 15554 N N . GLU A 1 43 ? -13.188 1.733 -10.910 1.00 3.02 43 GLU A N 10
ATOM 15555 C CA . GLU A 1 43 ? -12.742 0.434 -11.395 1.00 73.24 43 GLU A CA 10
ATOM 15556 C C . GLU A 1 43 ? -11.490 0.580 -12.255 1.00 25.01 43 GLU A C 10
ATOM 15557 O O . GLU A 1 43 ? -10.682 -0.344 -12.353 1.00 40.45 43 GLU A O 10
ATOM 15569 N N . SER A 1 44 ? -11.321 1.755 -12.853 1.00 25.23 44 SER A N 10
ATOM 15570 C CA . SER A 1 44 ? -10.137 2.048 -13.653 1.00 3.04 44 SER A CA 10
ATOM 15571 C C . SER A 1 44 ? -8.882 2.056 -12.784 1.00 43.44 44 SER A C 10
ATOM 15572 O O . SER A 1 44 ? -7.786 1.750 -13.255 1.00 64.40 44 SER A O 10
ATOM 15580 N N . PHE A 1 45 ? -9.044 2.395 -11.512 1.00 33.02 45 PHE A N 10
ATOM 15581 C CA . PHE A 1 45 ? -7.919 2.442 -10.597 1.00 3.14 45 PHE A CA 10
ATOM 15582 C C . PHE A 1 45 ? -7.575 1.029 -10.140 1.00 35.55 45 PHE A C 10
ATOM 15583 O O . PHE A 1 45 ? -6.410 0.682 -9.961 1.00 42.14 45 PHE A O 10
ATOM 15600 N N . MET A 1 46 ? -8.608 0.207 -9.996 1.00 41.01 46 MET A N 10
ATOM 15601 C CA . MET A 1 46 ? -8.446 -1.171 -9.545 1.00 22.14 46 MET A CA 10
ATOM 15602 C C . MET A 1 46 ? -7.661 -2.001 -10.559 1.00 75.32 46 MET A C 10
ATOM 15603 O O . MET A 1 46 ? -6.863 -2.857 -10.182 1.00 70.04 46 MET A O 10
ATOM 15617 N N . THR A 1 47 ? -7.878 -1.730 -11.841 1.00 44.54 47 THR A N 10
ATOM 15618 C CA . THR A 1 47 ? -7.225 -2.475 -12.912 1.00 20.21 47 THR A CA 10
ATOM 15619 C C . THR A 1 47 ? -5.698 -2.440 -12.781 1.00 52.02 47 THR A C 10
ATOM 15620 O O . THR A 1 47 ? -5.046 -3.484 -12.777 1.00 44.53 47 THR A O 10
ATOM 15631 N N . LYS A 1 48 ? -5.136 -1.245 -12.650 1.00 35.51 48 LYS A N 10
ATOM 15632 C CA . LYS A 1 48 ? -3.689 -1.092 -12.546 1.00 52.14 48 LYS A CA 10
ATOM 15633 C C . LYS A 1 48 ? -3.174 -1.564 -11.186 1.00 43.31 48 LYS A C 10
ATOM 15634 O O . LYS A 1 48 ? -2.038 -2.019 -11.064 1.00 23.35 48 LYS A O 10
ATOM 15653 N N . LEU A 1 49 ? -4.020 -1.463 -10.165 1.00 30.33 49 LEU A N 10
ATOM 15654 C CA . LEU A 1 49 ? -3.655 -1.891 -8.817 1.00 75.52 49 LEU A CA 10
ATOM 15655 C C . LEU A 1 49 ? -3.540 -3.411 -8.732 1.00 40.34 49 LEU A C 10
ATOM 15656 O O . LEU A 1 49 ? -2.821 -3.938 -7.885 1.00 35.10 49 LEU A O 10
ATOM 15672 N N . LYS A 1 50 ? -4.240 -4.107 -9.622 1.00 52.23 50 LYS A N 10
ATOM 15673 C CA . LYS A 1 50 ? -4.156 -5.565 -9.699 1.00 70.12 50 LYS A CA 10
ATOM 15674 C C . LYS A 1 50 ? -2.716 -6.015 -9.920 1.00 24.50 50 LYS A C 10
ATOM 15675 O O . LYS A 1 50 ? -2.237 -6.956 -9.279 1.00 22.13 50 LYS A O 10
ATOM 15694 N N . GLU A 1 51 ? -2.033 -5.328 -10.825 1.00 71.21 51 GLU A N 10
ATOM 15695 C CA . GLU A 1 51 ? -0.638 -5.615 -11.125 1.00 5.31 51 GLU A CA 10
ATOM 15696 C C . GLU A 1 51 ? 0.228 -5.370 -9.899 1.00 44.55 51 GLU A C 10
ATOM 15697 O O . GLU A 1 51 ? 1.087 -6.183 -9.550 1.00 62.53 51 GLU A O 10
ATOM 15709 N N . LEU A 1 52 ? -0.024 -4.248 -9.245 1.00 4.23 52 LEU A N 10
ATOM 15710 C CA . LEU A 1 52 ? 0.751 -3.836 -8.086 1.00 1.14 52 LEU A CA 10
ATOM 15711 C C . LEU A 1 52 ? 0.570 -4.809 -6.926 1.00 41.13 52 LEU A C 10
ATOM 15712 O O . LEU A 1 52 ? 1.539 -5.174 -6.267 1.00 53.45 52 LEU A O 10
ATOM 15728 N N . ALA A 1 53 ? -0.665 -5.239 -6.697 1.00 32.34 53 ALA A N 10
ATOM 15729 C CA . ALA A 1 53 ? -0.972 -6.156 -5.603 1.00 40.15 53 ALA A CA 10
ATOM 15730 C C . ALA A 1 53 ? -0.233 -7.484 -5.762 1.00 5.45 53 ALA A C 10
ATOM 15731 O O . ALA A 1 53 ? 0.317 -8.018 -4.796 1.00 65.03 53 ALA A O 10
ATOM 15738 N N . ALA A 1 54 ? -0.212 -8.006 -6.985 1.00 61.51 54 ALA A N 10
ATOM 15739 C CA . ALA A 1 54 ? 0.446 -9.276 -7.263 1.00 11.32 54 ALA A CA 10
ATOM 15740 C C . ALA A 1 54 ? 1.951 -9.165 -7.049 1.00 13.23 54 ALA A C 10
ATOM 15741 O O . ALA A 1 54 ? 2.568 -10.026 -6.416 1.00 75.25 54 ALA A O 10
ATOM 15748 N N . ALA A 1 55 ? 2.533 -8.088 -7.562 1.00 32.14 55 ALA A N 10
ATOM 15749 C CA . ALA A 1 55 ? 3.962 -7.847 -7.413 1.00 43.43 55 ALA A CA 10
ATOM 15750 C C . ALA A 1 55 ? 4.320 -7.601 -5.952 1.00 14.41 55 ALA A C 10
ATOM 15751 O O . ALA A 1 55 ? 5.383 -8.010 -5.482 1.00 1.32 55 ALA A O 10
ATOM 15758 N N . ALA A 1 56 ? 3.416 -6.939 -5.242 1.00 65.02 56 ALA A N 10
ATOM 15759 C CA . ALA A 1 56 ? 3.606 -6.647 -3.830 1.00 14.02 56 ALA A CA 10
ATOM 15760 C C . ALA A 1 56 ? 3.658 -7.927 -3.007 1.00 65.32 56 ALA A C 10
ATOM 15761 O O . ALA A 1 56 ? 4.566 -8.119 -2.200 1.00 20.11 56 ALA A O 10
ATOM 15768 N N . SER A 1 57 ? 2.690 -8.813 -3.227 1.00 41.52 57 SER A N 10
ATOM 15769 C CA . SER A 1 57 ? 2.644 -10.077 -2.506 1.00 44.02 57 SER A CA 10
ATOM 15770 C C . SER A 1 57 ? 3.858 -10.929 -2.865 1.00 34.05 57 SER A C 10
ATOM 15771 O O . SER A 1 57 ? 4.267 -11.808 -2.104 1.00 4.30 57 SER A O 10
ATOM 15779 N N . SER A 1 58 ? 4.417 -10.661 -4.044 1.00 20.02 58 SER A N 10
ATOM 15780 C CA . SER A 1 58 ? 5.649 -11.302 -4.505 1.00 10.43 58 SER A CA 10
ATOM 15781 C C . SER A 1 58 ? 5.450 -12.797 -4.744 1.00 34.40 58 SER A C 10
ATOM 15782 O O . SER A 1 58 ? 6.405 -13.532 -4.993 1.00 2.45 58 SER A O 10
ATOM 15790 N N . ALA A 1 59 ? 4.205 -13.233 -4.686 1.00 52.42 59 ALA A N 10
ATOM 15791 C CA . ALA A 1 59 ? 3.882 -14.645 -4.806 1.00 5.22 59 ALA A CA 10
ATOM 15792 C C . ALA A 1 59 ? 3.367 -14.980 -6.197 1.00 63.23 59 ALA A C 10
ATOM 15793 O O . ALA A 1 59 ? 2.717 -16.007 -6.382 1.00 13.25 59 ALA A O 10
ATOM 15800 N N . ASP A 1 60 ? 3.664 -14.106 -7.162 1.00 71.03 60 ASP A N 10
ATOM 15801 C CA . ASP A 1 60 ? 3.296 -14.307 -8.573 1.00 14.41 60 ASP A CA 10
ATOM 15802 C C . ASP A 1 60 ? 1.783 -14.255 -8.766 1.00 5.25 60 ASP A C 10
ATOM 15803 O O . ASP A 1 60 ? 1.240 -13.286 -9.298 1.00 73.20 60 ASP A O 10
ATOM 15812 N N . GLU A 1 61 ? 1.116 -15.308 -8.323 1.00 14.42 61 GLU A N 10
ATOM 15813 C CA . GLU A 1 61 ? -0.323 -15.442 -8.465 1.00 12.13 61 GLU A CA 10
ATOM 15814 C C . GLU A 1 61 ? -1.022 -15.061 -7.162 1.00 40.32 61 GLU A C 10
ATOM 15815 O O . GLU A 1 61 ? -2.208 -14.723 -7.150 1.00 34.33 61 GLU A O 10
ATOM 15827 N N . GLY A 1 62 ? -0.269 -15.121 -6.069 1.00 73.14 62 GLY A N 10
ATOM 15828 C CA . GLY A 1 62 ? -0.815 -14.823 -4.761 1.00 30.31 62 GLY A CA 10
ATOM 15829 C C . GLY A 1 62 ? -1.274 -13.385 -4.636 1.00 5.52 62 GLY A C 10
ATOM 15830 O O . GLY A 1 62 ? -0.465 -12.462 -4.727 1.00 2.11 62 GLY A O 10
ATOM 15834 N N . ALA A 1 63 ? -2.577 -13.207 -4.443 1.00 23.11 63 ALA A N 10
ATOM 15835 C CA . ALA A 1 63 ? -3.175 -11.890 -4.275 1.00 60.23 63 ALA A CA 10
ATOM 15836 C C . ALA A 1 63 ? -4.645 -12.030 -3.904 1.00 61.32 63 ALA A C 10
ATOM 15837 O O . ALA A 1 63 ? -5.414 -12.682 -4.613 1.00 71.24 63 ALA A O 10
ATOM 15844 N N . SER A 1 64 ? -5.028 -11.431 -2.791 1.00 64.13 64 SER A N 10
ATOM 15845 C CA . SER A 1 64 ? -6.418 -11.419 -2.369 1.00 61.32 64 SER A CA 10
ATOM 15846 C C . SER A 1 64 ? -6.914 -9.987 -2.271 1.00 15.13 64 SER A C 10
ATOM 15847 O O . SER A 1 64 ? -6.364 -9.184 -1.516 1.00 73.42 64 SER A O 10
ATOM 15855 N N . VAL A 1 65 ? -7.932 -9.658 -3.048 1.00 53.31 65 VAL A N 10
ATOM 15856 C CA . VAL A 1 65 ? -8.484 -8.318 -3.026 1.00 40.33 65 VAL A CA 10
ATOM 15857 C C . VAL A 1 65 ? -10.008 -8.348 -2.970 1.00 34.43 65 VAL A C 10
ATOM 15858 O O . VAL A 1 65 ? -10.676 -8.828 -3.884 1.00 23.42 65 VAL A O 10
ATOM 15871 N N . ALA A 1 66 ? -10.551 -7.842 -1.879 1.00 12.41 66 ALA A N 10
ATOM 15872 C CA . ALA A 1 66 ? -11.988 -7.704 -1.740 1.00 5.21 66 ALA A CA 10
ATOM 15873 C C . ALA A 1 66 ? -12.353 -6.235 -1.822 1.00 12.43 66 ALA A C 10
ATOM 15874 O O . ALA A 1 66 ? -12.245 -5.504 -0.839 1.00 54.44 66 ALA A O 10
ATOM 15881 N N . TYR A 1 67 ? -12.746 -5.792 -3.001 1.00 25.15 67 TYR A N 10
ATOM 15882 C CA . TYR A 1 67 ? -13.029 -4.387 -3.208 1.00 60.34 67 TYR A CA 10
ATOM 15883 C C . TYR A 1 67 ? -14.526 -4.136 -3.315 1.00 13.25 67 TYR A C 10
ATOM 15884 O O . TYR A 1 67 ? -15.256 -4.881 -3.969 1.00 62.11 67 TYR A O 10
ATOM 15902 N N . LYS A 1 68 ? -14.968 -3.098 -2.636 1.00 0.15 68 LYS A N 10
ATOM 15903 C CA . LYS A 1 68 ? -16.342 -2.654 -2.705 1.00 40.11 68 LYS A CA 10
ATOM 15904 C C . LYS A 1 68 ? -16.403 -1.317 -3.408 1.00 54.01 68 LYS A C 10
ATOM 15905 O O . LYS A 1 68 ? -15.550 -0.455 -3.199 1.00 22.14 68 LYS A O 10
ATOM 15924 N N . ILE A 1 69 ? -17.391 -1.160 -4.251 1.00 10.11 69 ILE A N 10
ATOM 15925 C CA . ILE A 1 69 ? -17.567 0.075 -4.989 1.00 51.25 69 ILE A CA 10
ATOM 15926 C C . ILE A 1 69 ? -18.938 0.640 -4.704 1.00 12.01 69 ILE A C 10
ATOM 15927 O O . ILE A 1 69 ? -19.944 0.104 -5.168 1.00 13.51 69 ILE A O 10
ATOM 15943 N N . LYS A 1 70 ? -18.985 1.704 -3.928 1.00 14.44 70 LYS A N 10
ATOM 15944 C CA . LYS A 1 70 ? -20.257 2.272 -3.544 1.00 33.11 70 LYS A CA 10
ATOM 15945 C C . LYS A 1 70 ? -20.566 3.488 -4.387 1.00 24.31 70 LYS A C 10
ATOM 15946 O O . LYS A 1 70 ? -19.840 4.486 -4.360 1.00 44.12 70 LYS A O 10
ATOM 15965 N N . ASP A 1 71 ? -21.630 3.376 -5.151 1.00 1.32 71 ASP A N 10
ATOM 15966 C CA . ASP A 1 71 ? -22.103 4.475 -5.969 1.00 73.41 71 ASP A CA 10
ATOM 15967 C C . ASP A 1 71 ? -22.789 5.498 -5.082 1.00 30.25 71 ASP A C 10
ATOM 15968 O O . ASP A 1 71 ? -23.912 5.289 -4.621 1.00 31.41 71 ASP A O 10
ATOM 15977 N N . LEU A 1 72 ? -22.095 6.590 -4.821 1.00 63.22 72 LEU A N 10
ATOM 15978 C CA . LEU A 1 72 ? -22.573 7.591 -3.885 1.00 23.41 72 LEU A CA 10
ATOM 15979 C C . LEU A 1 72 ? -23.250 8.738 -4.615 1.00 72.44 72 LEU A C 10
ATOM 15980 O O . LEU A 1 72 ? -23.513 8.668 -5.817 1.00 33.42 72 LEU A O 10
ATOM 15996 N N . GLU A 1 73 ? -23.529 9.794 -3.876 1.00 43.04 73 GLU A N 10
ATOM 15997 C CA . GLU A 1 73 ? -24.157 10.976 -4.431 1.00 52.51 73 GLU A CA 10
ATOM 15998 C C . GLU A 1 73 ? -23.104 11.960 -4.935 1.00 34.14 73 GLU A C 10
ATOM 15999 O O . GLU A 1 73 ? -22.450 12.653 -4.152 1.00 41.24 73 GLU A O 10
ATOM 16011 N N . GLY A 1 74 ? -22.909 11.971 -6.247 1.00 40.01 74 GLY A N 10
ATOM 16012 C CA . GLY A 1 74 ? -21.974 12.900 -6.855 1.00 51.43 74 GLY A CA 10
ATOM 16013 C C . GLY A 1 74 ? -20.575 12.325 -6.977 1.00 41.01 74 GLY A C 10
ATOM 16014 O O . GLY A 1 74 ? -19.718 12.895 -7.653 1.00 33.34 74 GLY A O 10
ATOM 16018 N N . GLN A 1 75 ? -20.346 11.192 -6.330 1.00 45.22 75 GLN A N 10
ATOM 16019 C CA . GLN A 1 75 ? -19.038 10.554 -6.323 1.00 33.44 75 GLN A CA 10
ATOM 16020 C C . GLN A 1 75 ? -19.192 9.070 -6.034 1.00 12.21 75 GLN A C 10
ATOM 16021 O O . GLN A 1 75 ? -20.304 8.589 -5.832 1.00 11.52 75 GLN A O 10
ATOM 16035 N N . VAL A 1 76 ? -18.084 8.352 -6.016 1.00 30.32 76 VAL A N 10
ATOM 16036 C CA . VAL A 1 76 ? -18.081 6.948 -5.630 1.00 22.41 76 VAL A CA 10
ATOM 16037 C C . VAL A 1 76 ? -16.899 6.660 -4.722 1.00 41.15 76 VAL A C 10
ATOM 16038 O O . VAL A 1 76 ? -15.890 7.371 -4.762 1.00 61.40 76 VAL A O 10
ATOM 16051 N N . GLU A 1 77 ? -17.018 5.633 -3.898 1.00 24.30 77 GLU A N 10
ATOM 16052 C CA . GLU A 1 77 ? -15.902 5.216 -3.075 1.00 52.42 77 GLU A CA 10
ATOM 16053 C C . GLU A 1 77 ? -15.424 3.838 -3.498 1.00 73.44 77 GLU A C 10
ATOM 16054 O O . GLU A 1 77 ? -16.204 2.889 -3.610 1.00 50.02 77 GLU A O 10
ATOM 16066 N N . LEU A 1 78 ? -14.142 3.764 -3.778 1.00 54.25 78 LEU A N 10
ATOM 16067 C CA . LEU A 1 78 ? -13.487 2.511 -4.085 1.00 34.33 78 LEU A CA 10
ATOM 16068 C C . LEU A 1 78 ? -12.820 2.009 -2.816 1.00 62.24 78 LEU A C 10
ATOM 16069 O O . LEU A 1 78 ? -11.826 2.573 -2.356 1.00 4.52 78 LEU A O 10
ATOM 16085 N N . ASP A 1 79 ? -13.394 0.970 -2.246 1.00 42.14 79 ASP A N 10
ATOM 16086 C CA . ASP A 1 79 ? -12.959 0.460 -0.953 1.00 73.01 79 ASP A CA 10
ATOM 16087 C C . ASP A 1 79 ? -12.359 -0.924 -1.128 1.00 32.01 79 ASP A C 10
ATOM 16088 O O . ASP A 1 79 ? -13.081 -1.909 -1.250 1.00 73.34 79 ASP A O 10
ATOM 16097 N N . ALA A 1 80 ? -11.042 -0.997 -1.158 1.00 43.12 80 ALA A N 10
ATOM 16098 C CA . ALA A 1 80 ? -10.369 -2.248 -1.448 1.00 14.13 80 ALA A CA 10
ATOM 16099 C C . ALA A 1 80 ? -9.696 -2.829 -0.214 1.00 13.42 80 ALA A C 10
ATOM 16100 O O . ALA A 1 80 ? -8.894 -2.166 0.447 1.00 35.43 80 ALA A O 10
ATOM 16107 N N . ALA A 1 81 ? -10.045 -4.062 0.100 1.00 24.24 81 ALA A N 10
ATOM 16108 C CA . ALA A 1 81 ? -9.382 -4.807 1.151 1.00 24.42 81 ALA A CA 10
ATOM 16109 C C . ALA A 1 81 ? -8.321 -5.721 0.553 1.00 4.42 81 ALA A C 10
ATOM 16110 O O . ALA A 1 81 ? -8.635 -6.782 0.010 1.00 65.21 81 ALA A O 10
ATOM 16117 N N . PHE A 1 82 ? -7.071 -5.298 0.634 1.00 22.11 82 PHE A N 10
ATOM 16118 C CA . PHE A 1 82 ? -5.968 -6.081 0.102 1.00 53.13 82 PHE A CA 10
ATOM 16119 C C . PHE A 1 82 ? -5.438 -7.012 1.175 1.00 75.01 82 PHE A C 10
ATOM 16120 O O . PHE A 1 82 ? -4.960 -6.567 2.217 1.00 23.42 82 PHE A O 10
ATOM 16137 N N . THR A 1 83 ? -5.545 -8.303 0.926 1.00 43.14 83 THR A N 10
ATOM 16138 C CA . THR A 1 83 ? -5.145 -9.297 1.896 1.00 40.03 83 THR A CA 10
ATOM 16139 C C . THR A 1 83 ? -3.884 -10.012 1.434 1.00 14.12 83 THR A C 10
ATOM 16140 O O . THR A 1 83 ? -3.916 -10.834 0.514 1.00 1.33 83 THR A O 10
ATOM 16151 N N . PHE A 1 84 ? -2.772 -9.675 2.057 1.00 2.03 84 PHE A N 10
ATOM 16152 C CA . PHE A 1 84 ? -1.502 -10.288 1.726 1.00 44.33 84 PHE A CA 10
ATOM 16153 C C . PHE A 1 84 ? -1.211 -11.423 2.692 1.00 54.34 84 PHE A C 10
ATOM 16154 O O . PHE A 1 84 ? -1.743 -11.453 3.802 1.00 5.51 84 PHE A O 10
ATOM 16171 N N . SER A 1 85 ? -0.375 -12.356 2.273 1.00 74.22 85 SER A N 10
ATOM 16172 C CA . SER A 1 85 ? -0.072 -13.516 3.092 1.00 55.21 85 SER A CA 10
ATOM 16173 C C . SER A 1 85 ? 1.020 -13.182 4.103 1.00 71.13 85 SER A C 10
ATOM 16174 O O . SER A 1 85 ? 1.221 -13.898 5.086 1.00 25.34 85 SER A O 10
ATOM 16182 N N . CYS A 1 86 ? 1.713 -12.081 3.857 1.00 1.04 86 CYS A N 10
ATOM 16183 C CA . CYS A 1 86 ? 2.698 -11.566 4.790 1.00 21.42 86 CYS A CA 10
ATOM 16184 C C . CYS A 1 86 ? 2.499 -10.066 4.948 1.00 1.32 86 CYS A C 10
ATOM 16185 O O . CYS A 1 86 ? 2.204 -9.373 3.974 1.00 72.31 86 CYS A O 10
ATOM 16193 N N . GLN A 1 87 ? 2.656 -9.561 6.163 1.00 50.11 87 GLN A N 10
ATOM 16194 C CA . GLN A 1 87 ? 2.502 -8.134 6.407 1.00 65.32 87 GLN A CA 10
ATOM 16195 C C . GLN A 1 87 ? 3.593 -7.356 5.687 1.00 65.51 87 GLN A C 10
ATOM 16196 O O . GLN A 1 87 ? 3.402 -6.196 5.319 1.00 24.11 87 GLN A O 10
ATOM 16210 N N . ALA A 1 88 ? 4.730 -8.011 5.474 1.00 34.42 88 ALA A N 10
ATOM 16211 C CA . ALA A 1 88 ? 5.822 -7.425 4.708 1.00 2.31 88 ALA A CA 10
ATOM 16212 C C . ALA A 1 88 ? 5.340 -7.013 3.323 1.00 24.41 88 ALA A C 10
ATOM 16213 O O . ALA A 1 88 ? 5.653 -5.927 2.848 1.00 74.41 88 ALA A O 10
ATOM 16220 N N . GLU A 1 89 ? 4.543 -7.882 2.704 1.00 43.13 89 GLU A N 10
ATOM 16221 C CA . GLU A 1 89 ? 3.986 -7.626 1.380 1.00 21.52 89 GLU A CA 10
ATOM 16222 C C . GLU A 1 89 ? 3.014 -6.449 1.432 1.00 32.42 89 GLU A C 10
ATOM 16223 O O . GLU A 1 89 ? 2.873 -5.697 0.470 1.00 35.02 89 GLU A O 10
ATOM 16235 N N . MET A 1 90 ? 2.349 -6.302 2.571 1.00 51.22 90 MET A N 10
ATOM 16236 C CA . MET A 1 90 ? 1.358 -5.252 2.753 1.00 11.31 90 MET A CA 10
ATOM 16237 C C . MET A 1 90 ? 2.035 -3.890 2.884 1.00 44.43 90 MET A C 10
ATOM 16238 O O . MET A 1 90 ? 1.682 -2.944 2.183 1.00 24.10 90 MET A O 10
ATOM 16252 N N . ILE A 1 91 ? 3.033 -3.803 3.758 1.00 43.21 91 ILE A N 10
ATOM 16253 C CA . ILE A 1 91 ? 3.701 -2.535 4.015 1.00 35.24 91 ILE A CA 10
ATOM 16254 C C . ILE A 1 91 ? 4.498 -2.050 2.809 1.00 23.32 91 ILE A C 10
ATOM 16255 O O . ILE A 1 91 ? 4.508 -0.857 2.520 1.00 63.22 91 ILE A O 10
ATOM 16271 N N . ILE A 1 92 ? 5.154 -2.966 2.093 1.00 54.44 92 ILE A N 10
ATOM 16272 C CA . ILE A 1 92 ? 5.923 -2.586 0.914 1.00 52.35 92 ILE A CA 10
ATOM 16273 C C . ILE A 1 92 ? 4.990 -2.065 -0.177 1.00 71.44 92 ILE A C 10
ATOM 16274 O O . ILE A 1 92 ? 5.362 -1.200 -0.972 1.00 63.23 92 ILE A O 10
ATOM 16290 N N . PHE A 1 93 ? 3.769 -2.588 -0.184 1.00 35.32 93 PHE A N 10
ATOM 16291 C CA . PHE A 1 93 ? 2.732 -2.135 -1.099 1.00 71.03 93 PHE A CA 10
ATOM 16292 C C . PHE A 1 93 ? 2.297 -0.720 -0.728 1.00 63.33 93 PHE A C 10
ATOM 16293 O O . PHE A 1 93 ? 2.269 0.176 -1.571 1.00 24.03 93 PHE A O 10
ATOM 16310 N N . GLU A 1 94 ? 1.985 -0.532 0.551 1.00 35.33 94 GLU A N 10
ATOM 16311 C CA . GLU A 1 94 ? 1.589 0.769 1.077 1.00 73.10 94 GLU A CA 10
ATOM 16312 C C . GLU A 1 94 ? 2.645 1.838 0.817 1.00 50.31 94 GLU A C 10
ATOM 16313 O O . GLU A 1 94 ? 2.307 2.990 0.527 1.00 71.43 94 GLU A O 10
ATOM 16325 N N . LEU A 1 95 ? 3.915 1.462 0.931 1.00 44.10 95 LEU A N 10
ATOM 16326 C CA . LEU A 1 95 ? 5.013 2.392 0.693 1.00 5.02 95 LEU A CA 10
ATOM 16327 C C . LEU A 1 95 ? 4.967 2.939 -0.730 1.00 53.02 95 LEU A C 10
ATOM 16328 O O . LEU A 1 95 ? 4.946 4.152 -0.934 1.00 40.43 95 LEU A O 10
ATOM 16344 N N . SER A 1 96 ? 4.919 2.044 -1.709 1.00 13.13 96 SER A N 10
ATOM 16345 C CA . SER A 1 96 ? 4.894 2.448 -3.106 1.00 71.21 96 SER A CA 10
ATOM 16346 C C . SER A 1 96 ? 3.660 3.304 -3.406 1.00 32.34 96 SER A C 10
ATOM 16347 O O . SER A 1 96 ? 3.721 4.236 -4.215 1.00 73.00 96 SER A O 10
ATOM 16355 N N . LEU A 1 97 ? 2.547 2.996 -2.740 1.00 3.34 97 LEU A N 10
ATOM 16356 C CA . LEU A 1 97 ? 1.320 3.773 -2.897 1.00 64.24 97 LEU A CA 10
ATOM 16357 C C . LEU A 1 97 ? 1.527 5.207 -2.423 1.00 4.14 97 LEU A C 10
ATOM 16358 O O . LEU A 1 97 ? 1.053 6.154 -3.047 1.00 63.21 97 LEU A O 10
ATOM 16374 N N . ARG A 1 98 ? 2.241 5.354 -1.313 1.00 32.20 98 ARG A N 10
ATOM 16375 C CA . ARG A 1 98 ? 2.509 6.664 -0.732 1.00 2.44 98 ARG A CA 10
A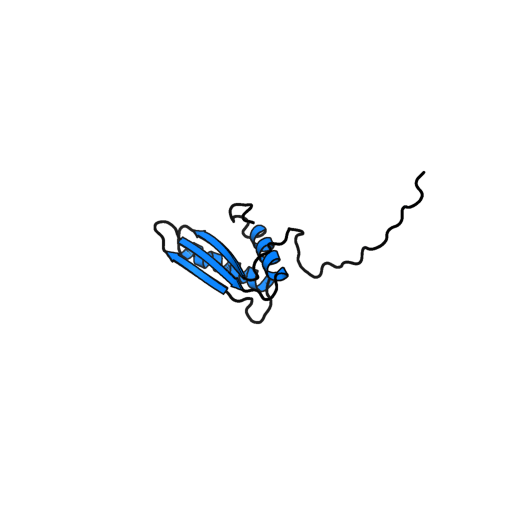TOM 16376 C C . ARG A 1 98 ? 3.432 7.481 -1.627 1.00 32.32 98 ARG A C 10
ATOM 16377 O O . ARG A 1 98 ? 3.225 8.678 -1.809 1.00 55.02 98 ARG A O 10
ATOM 16398 N N . SER A 1 99 ? 4.439 6.826 -2.192 1.00 34.20 99 SER A N 10
ATOM 16399 C CA . SER A 1 99 ? 5.357 7.489 -3.110 1.00 5.43 99 SER A CA 10
ATOM 16400 C C . SER A 1 99 ? 4.630 7.945 -4.375 1.00 23.11 99 SER A C 10
ATOM 16401 O O . SER A 1 99 ? 4.936 8.995 -4.938 1.00 50.33 99 SER A O 10
ATOM 16409 N N . LEU A 1 100 ? 3.649 7.160 -4.804 1.00 44.20 100 LEU A N 10
ATOM 16410 C CA . LEU A 1 100 ? 2.871 7.486 -5.993 1.00 12.00 100 LEU A CA 10
ATOM 16411 C C . LEU A 1 100 ? 1.883 8.612 -5.696 1.00 53.24 100 LEU A C 10
ATOM 16412 O O . LEU A 1 100 ? 1.408 9.293 -6.599 1.00 42.11 100 LEU A O 10
ATOM 16428 N N . ALA A 1 101 ? 1.594 8.816 -4.420 1.00 23.53 101 ALA A N 10
ATOM 16429 C CA . ALA A 1 101 ? 0.674 9.864 -4.008 1.00 70.42 101 ALA A CA 10
ATOM 16430 C C . ALA A 1 101 ? 1.408 11.190 -3.835 1.00 45.10 101 ALA A C 10
ATOM 16431 O O . ALA A 1 101 ? 0.825 12.179 -3.393 1.00 31.45 101 ALA A O 10
ATOM 16438 N N . LEU A 1 102 ? 2.688 11.203 -4.184 1.00 13.50 102 LEU A N 10
ATOM 16439 C CA . LEU A 1 102 ? 3.500 12.406 -4.062 1.00 43.43 102 LEU A CA 10
ATOM 16440 C C . LEU A 1 102 ? 3.486 13.217 -5.355 1.00 61.24 102 LEU A C 10
ATOM 16441 O O . LEU A 1 102 ? 3.684 14.434 -5.339 1.00 32.22 102 LEU A O 10
ATOM 16457 N N . GLU A 1 103 ? 3.248 12.549 -6.476 1.00 0.21 103 GLU A N 10
ATOM 16458 C CA . GLU A 1 103 ? 3.240 13.226 -7.765 1.00 45.05 103 GLU A CA 10
ATOM 16459 C C . GLU A 1 103 ? 1.868 13.838 -8.054 1.00 31.01 103 GLU A C 10
ATOM 16460 O O . GLU A 1 103 ? 1.769 14.883 -8.697 1.00 55.20 103 GLU A O 10
ATOM 16472 N N . HIS A 1 104 ? 0.815 13.197 -7.568 1.00 24.45 104 HIS A N 10
ATOM 16473 C CA . HIS A 1 104 ? -0.520 13.787 -7.598 1.00 35.20 104 HIS A CA 10
ATOM 16474 C C . HIS A 1 104 ? -1.052 13.938 -6.184 1.00 42.02 104 HIS A C 10
ATOM 16475 O O . HIS A 1 104 ? -1.688 13.032 -5.637 1.00 62.42 104 HIS A O 10
ATOM 16490 N N . HIS A 1 105 ? -0.764 15.083 -5.591 1.00 60.44 105 HIS A N 10
ATOM 16491 C CA . HIS A 1 105 ? -1.136 15.352 -4.216 1.00 5.05 105 HIS A CA 10
ATOM 16492 C C . HIS A 1 105 ? -1.662 16.772 -4.081 1.00 12.33 105 HIS A C 10
ATOM 16493 O O . HIS A 1 105 ? -0.882 17.720 -4.020 1.00 70.11 105 HIS A O 10
ATOM 16508 N N . HIS A 1 106 ? -2.977 16.926 -4.087 1.00 51.02 106 HIS A N 10
ATOM 16509 C CA . HIS A 1 106 ? -3.574 18.203 -3.721 1.00 0.41 106 HIS A CA 10
ATOM 16510 C C . HIS A 1 106 ? -3.287 18.471 -2.247 1.00 4.12 106 HIS A C 10
ATOM 16511 O O . HIS A 1 106 ? -3.241 17.534 -1.446 1.00 33.25 106 HIS A O 10
ATOM 16526 N N . HIS A 1 107 ? -3.071 19.740 -1.905 1.00 22.51 107 HIS A N 10
ATOM 16527 C CA . HIS A 1 107 ? -2.582 20.116 -0.576 1.00 51.05 107 HIS A CA 10
ATOM 16528 C C . HIS A 1 107 ? -3.427 19.492 0.533 1.00 20.22 107 HIS A C 10
ATOM 16529 O O . HIS A 1 107 ? -2.888 18.928 1.484 1.00 12.14 107 HIS A O 10
ATOM 16544 N N . HIS A 1 108 ? -4.743 19.591 0.407 1.00 53.33 108 HIS A N 10
ATOM 16545 C CA . HIS A 1 108 ? -5.647 18.956 1.360 1.00 74.44 108 HIS A CA 10
ATOM 16546 C C . HIS A 1 108 ? -7.003 18.719 0.705 1.00 44.31 108 HIS A C 10
ATOM 16547 O O . HIS A 1 108 ? -7.486 17.592 0.641 1.00 5.12 108 HIS A O 10
ATOM 16562 N N . HIS A 1 109 ? -7.610 19.792 0.227 1.00 52.42 109 HIS A N 10
ATOM 16563 C CA . HIS A 1 109 ? -8.816 19.701 -0.579 1.00 40.44 109 HIS A CA 10
ATOM 16564 C C . HIS A 1 109 ? -8.590 20.444 -1.877 1.00 75.23 109 HIS A C 10
ATOM 16565 O O . HIS A 1 109 ? -8.545 21.687 -1.846 1.00 36.45 109 HIS A O 10
ATOM 16581 N N . MET A 1 1 ? 28.870 16.345 30.249 1.00 0.00 1 MET A N 11
ATOM 16582 C CA . MET A 1 1 ? 29.097 16.350 28.788 1.00 52.33 1 MET A CA 11
ATOM 16583 C C . MET A 1 1 ? 30.590 16.439 28.490 1.00 10.33 1 MET A C 11
ATOM 16584 O O . MET A 1 1 ? 31.180 17.521 28.520 1.00 14.20 1 MET A O 11
ATOM 16600 N N . ALA A 1 2 ? 31.202 15.293 28.230 1.00 63.45 2 ALA A N 11
ATOM 16601 C CA . ALA A 1 2 ? 32.622 15.237 27.931 1.00 35.20 2 ALA A CA 11
ATOM 16602 C C . ALA A 1 2 ? 32.914 14.119 26.944 1.00 13.02 2 ALA A C 11
ATOM 16603 O O . ALA A 1 2 ? 33.023 12.953 27.324 1.00 12.31 2 ALA A O 11
ATOM 16610 N N . MET A 1 3 ? 33.006 14.476 25.673 1.00 33.05 3 MET A N 11
ATOM 16611 C CA . MET A 1 3 ? 33.300 13.513 24.623 1.00 52.40 3 MET A CA 11
ATOM 16612 C C . MET A 1 3 ? 33.936 14.222 23.434 1.00 54.45 3 MET A C 11
ATOM 16613 O O . MET A 1 3 ? 33.300 15.029 22.755 1.00 0.01 3 MET A O 11
ATOM 16627 N N . LYS A 1 4 ? 35.207 13.944 23.216 1.00 15.42 4 LYS A N 11
ATOM 16628 C CA . LYS A 1 4 ? 35.969 14.601 22.167 1.00 61.23 4 LYS A CA 11
ATOM 16629 C C . LYS A 1 4 ? 35.781 13.889 20.833 1.00 53.22 4 LYS A C 11
ATOM 16630 O O . LYS A 1 4 ? 35.819 14.509 19.769 1.00 61.12 4 LYS A O 11
ATOM 16649 N N . ASP A 1 5 ? 35.557 12.588 20.897 1.00 33.21 5 ASP A N 11
ATOM 16650 C CA . ASP A 1 5 ? 35.455 11.769 19.701 1.00 72.23 5 ASP A CA 11
ATOM 16651 C C . ASP A 1 5 ? 34.117 11.041 19.656 1.00 40.13 5 ASP A C 11
ATOM 16652 O O . ASP A 1 5 ? 33.814 10.226 20.529 1.00 3.44 5 ASP A O 11
ATOM 16661 N N . VAL A 1 6 ? 33.316 11.360 18.648 1.00 24.43 6 VAL A N 11
ATOM 16662 C CA . VAL A 1 6 ? 32.026 10.710 18.458 1.00 10.25 6 VAL A CA 11
ATOM 16663 C C . VAL A 1 6 ? 32.162 9.503 17.532 1.00 21.43 6 VAL A C 11
ATOM 16664 O O . VAL A 1 6 ? 32.777 9.587 16.462 1.00 53.40 6 VAL A O 11
ATOM 16677 N N . VAL A 1 7 ? 31.602 8.378 17.954 1.00 32.31 7 VAL A N 11
ATOM 16678 C CA . VAL A 1 7 ? 31.716 7.140 17.198 1.00 55.35 7 VAL A CA 11
ATOM 16679 C C . VAL A 1 7 ? 30.433 6.857 16.430 1.00 63.41 7 VAL A C 11
ATOM 16680 O O . VAL A 1 7 ? 29.351 6.776 17.017 1.00 2.41 7 VAL A O 11
ATOM 16693 N N . ASP A 1 8 ? 30.566 6.723 15.119 1.00 2.52 8 ASP A N 11
ATOM 16694 C CA . ASP A 1 8 ? 29.443 6.390 14.247 1.00 63.32 8 ASP A CA 11
ATOM 16695 C C . ASP A 1 8 ? 29.967 5.814 12.954 1.00 20.43 8 ASP A C 11
ATOM 16696 O O . ASP A 1 8 ? 30.706 6.470 12.219 1.00 34.21 8 ASP A O 11
ATOM 16705 N N . LYS A 1 9 ? 29.596 4.580 12.688 1.00 5.34 9 LYS A N 11
ATOM 16706 C CA . LYS A 1 9 ? 30.097 3.877 11.530 1.00 12.40 9 LYS A CA 11
ATOM 16707 C C . LYS A 1 9 ? 29.117 3.996 10.377 1.00 15.00 9 LYS A C 11
ATOM 16708 O O . LYS A 1 9 ? 28.017 3.442 10.420 1.00 4.42 9 LYS A O 11
ATOM 16727 N N . CYS A 1 10 ? 29.519 4.722 9.351 1.00 33.12 10 CYS A N 11
ATOM 16728 C CA . CYS A 1 10 ? 28.661 4.966 8.209 1.00 44.41 10 CYS A CA 11
ATOM 16729 C C . CYS A 1 10 ? 29.180 4.255 6.963 1.00 33.25 10 CYS A C 11
ATOM 16730 O O . CYS A 1 10 ? 29.989 4.796 6.209 1.00 21.24 10 CYS A O 11
ATOM 16738 N N . SER A 1 11 ? 28.746 3.021 6.774 1.00 61.41 11 SER A N 11
ATOM 16739 C CA . SER A 1 11 ? 29.021 2.306 5.542 1.00 64.35 11 SER A CA 11
ATOM 16740 C C . SER A 1 11 ? 28.012 2.762 4.493 1.00 25.50 11 SER A C 11
ATOM 16741 O O . SER A 1 11 ? 26.830 2.933 4.805 1.00 10.23 11 SER A O 11
ATOM 16749 N N . THR A 1 12 ? 28.461 2.982 3.268 1.00 54.34 12 THR A N 11
ATOM 16750 C CA . THR A 1 12 ? 27.605 3.578 2.258 1.00 71.32 12 THR A CA 11
ATOM 16751 C C . THR A 1 12 ? 26.611 2.565 1.686 1.00 40.44 12 THR A C 11
ATOM 16752 O O . THR A 1 12 ? 26.874 1.905 0.680 1.00 20.02 12 THR A O 11
ATOM 16763 N N . LYS A 1 13 ? 25.485 2.424 2.369 1.00 52.25 13 LYS A N 11
ATOM 16764 C CA . LYS A 1 13 ? 24.380 1.625 1.874 1.00 41.12 13 LYS A CA 11
ATOM 16765 C C . LYS A 1 13 ? 23.081 2.045 2.551 1.00 2.44 13 LYS A C 11
ATOM 16766 O O . LYS A 1 13 ? 22.790 1.656 3.684 1.00 32.31 13 LYS A O 11
ATOM 16785 N N . GLY A 1 14 ? 22.331 2.890 1.870 1.00 72.43 14 GLY A N 11
ATOM 16786 C CA . GLY A 1 14 ? 21.038 3.302 2.364 1.00 61.23 14 GLY A CA 11
ATOM 16787 C C . GLY A 1 14 ? 19.923 2.706 1.538 1.00 30.13 14 GLY A C 11
ATOM 16788 O O . GLY A 1 14 ? 19.060 3.424 1.027 1.00 64.31 14 GLY A O 11
ATOM 16792 N N . CYS A 1 15 ? 19.946 1.388 1.396 1.00 54.22 15 CYS A N 11
ATOM 16793 C CA . CYS A 1 15 ? 18.961 0.692 0.585 1.00 53.33 15 CYS A CA 11
ATOM 16794 C C . CYS A 1 15 ? 17.699 0.422 1.394 1.00 74.43 15 CYS A C 11
ATOM 16795 O O . CYS A 1 15 ? 17.505 -0.671 1.932 1.00 53.03 15 CYS A O 11
ATOM 16803 N N . ALA A 1 16 ? 16.866 1.443 1.512 1.00 31.20 16 ALA A N 11
ATOM 16804 C CA . ALA A 1 16 ? 15.620 1.334 2.246 1.00 12.52 16 ALA A CA 11
ATOM 16805 C C . ALA A 1 16 ? 14.527 2.136 1.559 1.00 50.21 16 ALA A C 11
ATOM 16806 O O . ALA A 1 16 ? 14.518 3.367 1.609 1.00 73.34 16 ALA A O 11
ATOM 16813 N N . ILE A 1 17 ? 13.627 1.440 0.886 1.00 44.31 17 ILE A N 11
ATOM 16814 C CA . ILE A 1 17 ? 12.490 2.090 0.258 1.00 50.32 17 ILE A CA 11
ATOM 16815 C C . ILE A 1 17 ? 11.401 2.335 1.296 1.00 53.54 17 ILE A C 11
ATOM 16816 O O . ILE A 1 17 ? 10.850 1.399 1.877 1.00 42.52 17 ILE A O 11
ATOM 16832 N N . ASP A 1 18 ? 11.123 3.604 1.546 1.00 4.51 18 ASP A N 11
ATOM 16833 C CA . ASP A 1 18 ? 10.170 3.986 2.573 1.00 23.43 18 ASP A CA 11
ATOM 16834 C C . ASP A 1 18 ? 9.683 5.411 2.362 1.00 32.10 18 ASP A C 11
ATOM 16835 O O . ASP A 1 18 ? 10.470 6.314 2.079 1.00 25.11 18 ASP A O 11
ATOM 16844 N N . ILE A 1 19 ? 8.378 5.594 2.497 1.00 55.25 19 ILE A N 11
ATOM 16845 C CA . ILE A 1 19 ? 7.757 6.899 2.338 1.00 52.54 19 ILE A CA 11
ATOM 16846 C C . ILE A 1 19 ? 7.493 7.520 3.710 1.00 71.01 19 ILE A C 11
ATOM 16847 O O . ILE A 1 19 ? 7.190 8.705 3.830 1.00 44.44 19 ILE A O 11
ATOM 16863 N N . GLY A 1 20 ? 7.637 6.712 4.752 1.00 4.14 20 GLY A N 11
ATOM 16864 C CA . GLY A 1 20 ? 7.384 7.192 6.096 1.00 62.42 20 GLY A CA 11
ATOM 16865 C C . GLY A 1 20 ? 6.085 6.662 6.659 1.00 34.34 20 GLY A C 11
ATOM 16866 O O . GLY A 1 20 ? 5.624 7.108 7.708 1.00 72.22 20 GLY A O 11
ATOM 16870 N N . THR A 1 21 ? 5.487 5.713 5.956 1.00 61.11 21 THR A N 11
ATOM 16871 C CA . THR A 1 21 ? 4.272 5.076 6.424 1.00 23.12 21 THR A CA 11
ATOM 16872 C C . THR A 1 21 ? 4.625 3.996 7.434 1.00 0.02 21 THR A C 11
ATOM 16873 O O . THR A 1 21 ? 5.050 2.899 7.067 1.00 44.21 21 THR A O 11
ATOM 16884 N N . VAL A 1 22 ? 4.474 4.320 8.702 1.00 4.04 22 VAL A N 11
ATOM 16885 C CA . VAL A 1 22 ? 4.886 3.421 9.763 1.00 3.01 22 VAL A CA 11
ATOM 16886 C C . VAL A 1 22 ? 3.684 2.768 10.436 1.00 50.51 22 VAL A C 11
ATOM 16887 O O . VAL A 1 22 ? 2.754 3.438 10.886 1.00 33.43 22 VAL A O 11
ATOM 16900 N N . ILE A 1 23 ? 3.704 1.447 10.464 1.00 23.00 23 ILE A N 11
ATOM 16901 C CA . ILE A 1 23 ? 2.704 0.670 11.170 1.00 54.14 23 ILE A CA 11
ATOM 16902 C C . ILE A 1 23 ? 3.407 -0.402 11.995 1.00 34.24 23 ILE A C 11
ATOM 16903 O O . ILE A 1 23 ? 4.269 -1.120 11.487 1.00 72.24 23 ILE A O 11
ATOM 16919 N N . ASP A 1 24 ? 3.061 -0.483 13.275 1.00 40.24 24 ASP A N 11
ATOM 16920 C CA . ASP A 1 24 ? 3.753 -1.375 14.197 1.00 61.15 24 ASP A CA 11
ATOM 16921 C C . ASP A 1 24 ? 3.485 -2.830 13.845 1.00 11.42 24 ASP A C 11
ATOM 16922 O O . ASP A 1 24 ? 4.324 -3.501 13.246 1.00 71.22 24 ASP A O 11
ATOM 16931 N N . ASN A 1 25 ? 2.316 -3.312 14.228 1.00 45.55 25 ASN A N 11
ATOM 16932 C CA . ASN A 1 25 ? 1.908 -4.668 13.913 1.00 13.40 25 ASN A CA 11
ATOM 16933 C C . ASN A 1 25 ? 0.401 -4.775 14.059 1.00 52.32 25 ASN A C 11
ATOM 16934 O O . ASN A 1 25 ? -0.188 -4.233 14.996 1.00 71.12 25 ASN A O 11
ATOM 16945 N N . ASP A 1 26 ? -0.203 -5.479 13.130 1.00 34.40 26 ASP A N 11
ATOM 16946 C CA . ASP A 1 26 ? -1.653 -5.554 13.003 1.00 21.10 26 ASP A CA 11
ATOM 16947 C C . ASP A 1 26 ? -2.009 -6.798 12.208 1.00 35.43 26 ASP A C 11
ATOM 16948 O O . ASP A 1 26 ? -1.312 -7.812 12.288 1.00 52.43 26 ASP A O 11
ATOM 16957 N N . ASN A 1 27 ? -3.088 -6.720 11.448 1.00 63.23 27 ASN A N 11
ATOM 16958 C CA . ASN A 1 27 ? -3.439 -7.767 10.506 1.00 63.11 27 ASN A CA 11
ATOM 16959 C C . ASN A 1 27 ? -2.707 -7.534 9.189 1.00 13.41 27 ASN A C 11
ATOM 16960 O O . ASN A 1 27 ? -2.021 -6.523 9.025 1.00 24.44 27 ASN A O 11
ATOM 16971 N N . CYS A 1 28 ? -2.873 -8.446 8.256 1.00 11.41 28 CYS A N 11
ATOM 16972 C CA . CYS A 1 28 ? -2.195 -8.356 6.970 1.00 63.41 28 CYS A CA 11
ATOM 16973 C C . CYS A 1 28 ? -3.168 -7.923 5.885 1.00 35.11 28 CYS A C 11
ATOM 16974 O O . CYS A 1 28 ? -2.874 -8.020 4.693 1.00 71.42 28 CYS A O 11
ATOM 16982 N N . THR A 1 29 ? -4.331 -7.450 6.310 1.00 3.23 29 THR A N 11
ATOM 16983 C CA . THR A 1 29 ? -5.335 -6.954 5.390 1.00 2.20 29 THR A CA 11
ATOM 16984 C C . THR A 1 29 ? -5.392 -5.430 5.433 1.00 33.13 29 THR A C 11
ATOM 16985 O O . THR A 1 29 ? -5.656 -4.839 6.482 1.00 20.00 29 THR A O 11
ATOM 16996 N N . SER A 1 30 ? -5.146 -4.800 4.298 1.00 65.55 30 SER A N 11
ATOM 16997 C CA . SER A 1 30 ? -5.170 -3.350 4.219 1.00 54.50 30 SER A CA 11
ATOM 16998 C C . SER A 1 30 ? -6.508 -2.871 3.676 1.00 4.30 30 SER A C 11
ATOM 16999 O O . SER A 1 30 ? -6.957 -3.317 2.619 1.00 14.14 30 SER A O 11
ATOM 17007 N N . LYS A 1 31 ? -7.154 -1.990 4.429 1.00 62.31 31 LYS A N 11
ATOM 17008 C CA . LYS A 1 31 ? -8.388 -1.356 3.990 1.00 61.15 31 LYS A CA 11
ATOM 17009 C C . LYS A 1 31 ? -8.088 0.043 3.479 1.00 44.05 31 LYS A C 11
ATOM 17010 O O . LYS A 1 31 ? -7.714 0.928 4.252 1.00 43.44 31 LYS A O 11
ATOM 17029 N N . PHE A 1 32 ? -8.251 0.233 2.191 1.00 23.04 32 PHE A N 11
ATOM 17030 C CA . PHE A 1 32 ? -8.006 1.524 1.574 1.00 13.12 32 PHE A CA 11
ATOM 17031 C C . PHE A 1 32 ? -9.272 2.030 0.899 1.00 61.14 32 PHE A C 11
ATOM 17032 O O . PHE A 1 32 ? -9.787 1.404 -0.027 1.00 44.14 32 PHE A O 11
ATOM 17049 N N . SER A 1 33 ? -9.771 3.160 1.368 1.00 74.15 33 SER A N 11
ATOM 17050 C CA . SER A 1 33 ? -10.986 3.743 0.826 1.00 3.43 33 SER A CA 11
ATOM 17051 C C . SER A 1 33 ? -10.671 5.082 0.169 1.00 72.01 33 SER A C 11
ATOM 17052 O O . SER A 1 33 ? -10.281 6.033 0.846 1.00 43.14 33 SER A O 11
ATOM 17060 N N . ARG A 1 34 ? -10.821 5.153 -1.143 1.00 65.43 34 ARG A N 11
ATOM 17061 C CA . ARG A 1 34 ? -10.536 6.379 -1.875 1.00 61.53 34 ARG A CA 11
ATOM 17062 C C . ARG A 1 34 ? -11.770 6.802 -2.651 1.00 54.12 34 ARG A C 11
ATOM 17063 O O . ARG A 1 34 ? -12.432 5.982 -3.285 1.00 22.44 34 ARG A O 11
ATOM 17084 N N . PHE A 1 35 ? -12.080 8.077 -2.582 1.00 11.05 35 PHE A N 11
ATOM 17085 C CA . PHE A 1 35 ? -13.257 8.611 -3.247 1.00 55.35 35 PHE A CA 11
ATOM 17086 C C . PHE A 1 35 ? -12.898 9.115 -4.633 1.00 25.23 35 PHE A C 11
ATOM 17087 O O . PHE A 1 35 ? -11.958 9.885 -4.798 1.00 32.33 35 PHE A O 11
ATOM 17104 N N . PHE A 1 36 ? -13.645 8.673 -5.626 1.00 25.52 36 PHE A N 11
ATOM 17105 C CA . PHE A 1 36 ? -13.392 9.063 -7.006 1.00 52.11 36 PHE A CA 11
ATOM 17106 C C . PHE A 1 36 ? -14.612 9.748 -7.592 1.00 33.10 36 PHE A C 11
ATOM 17107 O O . PHE A 1 36 ? -15.683 9.730 -6.992 1.00 31.23 36 PHE A O 11
ATOM 17124 N N . ALA A 1 37 ? -14.444 10.351 -8.760 1.00 74.34 37 ALA A N 11
ATOM 17125 C CA . ALA A 1 37 ? -15.540 11.036 -9.429 1.00 45.43 37 ALA A CA 11
ATOM 17126 C C . ALA A 1 37 ? -16.579 10.044 -9.938 1.00 15.33 37 ALA A C 11
ATOM 17127 O O . ALA A 1 37 ? -17.749 10.109 -9.563 1.00 35.11 37 ALA A O 11
ATOM 17134 N N . THR A 1 38 ? -16.146 9.119 -10.778 1.00 32.40 38 THR A N 11
ATOM 17135 C CA . THR A 1 38 ? -17.056 8.150 -11.364 1.00 55.02 38 THR A CA 11
ATOM 17136 C C . THR A 1 38 ? -16.651 6.727 -11.015 1.00 62.13 38 THR A C 11
ATOM 17137 O O . THR A 1 38 ? -15.524 6.480 -10.578 1.00 43.05 38 THR A O 11
ATOM 17148 N N . ARG A 1 39 ? -17.567 5.792 -11.233 1.00 60.41 39 ARG A N 11
ATOM 17149 C CA . ARG A 1 39 ? -17.296 4.380 -11.005 1.00 50.00 39 ARG A CA 11
ATOM 17150 C C . ARG A 1 39 ? -16.247 3.893 -11.999 1.00 2.02 39 ARG A C 11
ATOM 17151 O O . ARG A 1 39 ? -15.553 2.901 -11.767 1.00 21.43 39 ARG A O 11
ATOM 17172 N N . GLU A 1 40 ? -16.129 4.622 -13.102 1.00 0.22 40 GLU A N 11
ATOM 17173 C CA . GLU A 1 40 ? -15.129 4.344 -14.117 1.00 71.33 40 GLU A CA 11
ATOM 17174 C C . GLU A 1 40 ? -13.741 4.623 -13.565 1.00 64.20 40 GLU A C 11
ATOM 17175 O O . GLU A 1 40 ? -12.820 3.826 -13.726 1.00 44.41 40 GLU A O 11
ATOM 17187 N N . GLU A 1 41 ? -13.614 5.764 -12.901 1.00 43.30 41 GLU A N 11
ATOM 17188 C CA . GLU A 1 41 ? -12.376 6.142 -12.231 1.00 12.10 41 GLU A CA 11
ATOM 17189 C C . GLU A 1 41 ? -11.992 5.099 -11.182 1.00 62.11 41 GLU A C 11
ATOM 17190 O O . GLU A 1 41 ? -10.814 4.897 -10.885 1.00 71.11 41 GLU A O 11
ATOM 17202 N N . ALA A 1 42 ? -12.999 4.425 -10.641 1.00 32.24 42 ALA A N 11
ATOM 17203 C CA . ALA A 1 42 ? -12.782 3.415 -9.612 1.00 11.01 42 ALA A CA 11
ATOM 17204 C C . ALA A 1 42 ? -12.192 2.143 -10.216 1.00 1.41 42 ALA A C 11
ATOM 17205 O O . ALA A 1 42 ? -11.171 1.635 -9.750 1.00 71.03 42 ALA A O 11
ATOM 17212 N N . GLU A 1 43 ? -12.836 1.642 -11.264 1.00 53.33 43 GLU A N 11
ATOM 17213 C CA . GLU A 1 43 ? -12.354 0.456 -11.968 1.00 63.40 43 GLU A CA 11
ATOM 17214 C C . GLU A 1 43 ? -10.986 0.703 -12.588 1.00 22.52 43 GLU A C 11
ATOM 17215 O O . GLU A 1 43 ? -10.132 -0.184 -12.603 1.00 4.14 43 GLU A O 11
ATOM 17227 N N . SER A 1 44 ? -10.777 1.912 -13.079 1.00 51.41 44 SER A N 11
ATOM 17228 C CA . SER A 1 44 ? -9.505 2.278 -13.674 1.00 60.12 44 SER A CA 11
ATOM 17229 C C . SER A 1 44 ? -8.392 2.275 -12.631 1.00 70.41 44 SER A C 11
ATOM 17230 O O . SER A 1 44 ? -7.228 2.033 -12.954 1.00 61.40 44 SER A O 11
ATOM 17238 N N . PHE A 1 45 ? -8.752 2.535 -11.378 1.00 1.04 45 PHE A N 11
ATOM 17239 C CA . PHE A 1 45 ? -7.785 2.537 -10.297 1.00 50.04 45 PHE A CA 11
ATOM 17240 C C . PHE A 1 45 ? -7.491 1.108 -9.857 1.00 11.41 45 PHE A C 11
ATOM 17241 O O . PHE A 1 45 ? -6.335 0.723 -9.689 1.00 12.30 45 PHE A O 11
ATOM 17258 N N . MET A 1 46 ? -8.544 0.317 -9.716 1.00 60.34 46 MET A N 11
ATOM 17259 C CA . MET A 1 46 ? -8.427 -1.047 -9.215 1.00 50.42 46 MET A CA 11
ATOM 17260 C C . MET A 1 46 ? -7.716 -1.961 -10.213 1.00 32.13 46 MET A C 11
ATOM 17261 O O . MET A 1 46 ? -6.915 -2.805 -9.819 1.00 31.11 46 MET A O 11
ATOM 17275 N N . THR A 1 47 ? -7.996 -1.792 -11.498 1.00 25.23 47 THR A N 11
ATOM 17276 C CA . THR A 1 47 ? -7.392 -2.640 -12.519 1.00 44.43 47 THR A CA 11
ATOM 17277 C C . THR A 1 47 ? -5.864 -2.528 -12.510 1.00 11.43 47 THR A C 11
ATOM 17278 O O . THR A 1 47 ? -5.161 -3.538 -12.570 1.00 73.31 47 THR A O 11
ATOM 17289 N N . LYS A 1 48 ? -5.350 -1.303 -12.419 1.00 33.45 48 LYS A N 11
ATOM 17290 C CA . LYS A 1 48 ? -3.906 -1.097 -12.347 1.00 35.23 48 LYS A CA 11
ATOM 17291 C C . LYS A 1 48 ? -3.381 -1.485 -10.965 1.00 21.13 48 LYS A C 11
ATOM 17292 O O . LYS A 1 48 ? -2.219 -1.855 -10.814 1.00 45.13 48 LYS A O 11
ATOM 17311 N N . LEU A 1 49 ? -4.245 -1.393 -9.956 1.00 33.41 49 LEU A N 11
ATOM 17312 C CA . LEU A 1 49 ? -3.907 -1.833 -8.604 1.00 22.31 49 LEU A CA 11
ATOM 17313 C C . LEU A 1 49 ? -3.600 -3.330 -8.583 1.00 64.20 49 LEU A C 11
ATOM 17314 O O . LEU A 1 49 ? -2.804 -3.797 -7.769 1.00 1.41 49 LEU A O 11
ATOM 17330 N N . LYS A 1 50 ? -4.230 -4.074 -9.492 1.00 63.42 50 LYS A N 11
ATOM 17331 C CA . LYS A 1 50 ? -3.955 -5.500 -9.647 1.00 63.51 50 LYS A CA 11
ATOM 17332 C C . LYS A 1 50 ? -2.494 -5.729 -10.012 1.00 62.03 50 LYS A C 11
ATOM 17333 O O . LYS A 1 50 ? -1.887 -6.714 -9.596 1.00 71.34 50 LYS A O 11
ATOM 17352 N N . GLU A 1 51 ? -1.930 -4.811 -10.787 1.00 22.10 51 GLU A N 11
ATOM 17353 C CA . GLU A 1 51 ? -0.517 -4.873 -11.137 1.00 52.31 51 GLU A CA 11
ATOM 17354 C C . GLU A 1 51 ? 0.340 -4.683 -9.893 1.00 61.31 51 GLU A C 11
ATOM 17355 O O . GLU A 1 51 ? 1.321 -5.392 -9.679 1.00 52.31 51 GLU A O 11
ATOM 17367 N N . LEU A 1 52 ? -0.059 -3.723 -9.070 1.00 4.42 52 LEU A N 11
ATOM 17368 C CA . LEU A 1 52 ? 0.651 -3.414 -7.838 1.00 52.50 52 LEU A CA 11
ATOM 17369 C C . LEU A 1 52 ? 0.633 -4.602 -6.882 1.00 4.23 52 LEU A C 11
ATOM 17370 O O . LEU A 1 52 ? 1.674 -5.016 -6.378 1.00 12.25 52 LEU A O 11
ATOM 17386 N N . ALA A 1 53 ? -0.553 -5.152 -6.652 1.00 41.34 53 ALA A N 11
ATOM 17387 C CA . ALA A 1 53 ? -0.718 -6.271 -5.729 1.00 3.42 53 ALA A CA 11
ATOM 17388 C C . ALA A 1 53 ? 0.056 -7.498 -6.196 1.00 25.34 53 ALA A C 11
ATOM 17389 O O . ALA A 1 53 ? 0.661 -8.208 -5.386 1.00 60.43 53 ALA A O 11
ATOM 17396 N N . ALA A 1 54 ? 0.044 -7.732 -7.504 1.00 2.42 54 ALA A N 11
ATOM 17397 C CA . ALA A 1 54 ? 0.735 -8.873 -8.089 1.00 11.45 54 ALA A CA 11
ATOM 17398 C C . ALA A 1 54 ? 2.235 -8.806 -7.831 1.00 44.34 54 ALA A C 11
ATOM 17399 O O . ALA A 1 54 ? 2.863 -9.810 -7.492 1.00 34.42 54 ALA A O 11
ATOM 17406 N N . ALA A 1 55 ? 2.802 -7.617 -7.975 1.00 62.35 55 ALA A N 11
ATOM 17407 C CA . ALA A 1 55 ? 4.234 -7.427 -7.800 1.00 54.11 55 ALA A CA 11
ATOM 17408 C C . ALA A 1 55 ? 4.603 -7.318 -6.325 1.00 73.12 55 ALA A C 11
ATOM 17409 O O . ALA A 1 55 ? 5.724 -7.638 -5.932 1.00 44.01 55 ALA A O 11
ATOM 17416 N N . ALA A 1 56 ? 3.659 -6.864 -5.515 1.00 21.03 56 ALA A N 11
ATOM 17417 C CA . ALA A 1 56 ? 3.895 -6.699 -4.084 1.00 0.12 56 ALA A CA 11
ATOM 17418 C C . ALA A 1 56 ? 3.944 -8.048 -3.372 1.00 72.50 56 ALA A C 11
ATOM 17419 O O . ALA A 1 56 ? 4.908 -8.353 -2.667 1.00 24.12 56 ALA A O 11
ATOM 17426 N N . SER A 1 57 ? 2.909 -8.854 -3.562 1.00 33.41 57 SER A N 11
ATOM 17427 C CA . SER A 1 57 ? 2.814 -10.140 -2.886 1.00 14.54 57 SER A CA 11
ATOM 17428 C C . SER A 1 57 ? 3.500 -11.231 -3.697 1.00 21.13 57 SER A C 11
ATOM 17429 O O . SER A 1 57 ? 4.521 -11.778 -3.277 1.00 5.44 57 SER A O 11
ATOM 17437 N N . SER A 1 58 ? 2.928 -11.523 -4.859 1.00 23.52 58 SER A N 11
ATOM 17438 C CA . SER A 1 58 ? 3.439 -12.557 -5.763 1.00 31.43 58 SER A CA 11
ATOM 17439 C C . SER A 1 58 ? 3.271 -13.964 -5.182 1.00 23.03 58 SER A C 11
ATOM 17440 O O . SER A 1 58 ? 3.895 -14.912 -5.660 1.00 21.25 58 SER A O 11
ATOM 17448 N N . ALA A 1 59 ? 2.420 -14.095 -4.168 1.00 45.32 59 ALA A N 11
ATOM 17449 C CA . ALA A 1 59 ? 2.138 -15.397 -3.565 1.00 35.14 59 ALA A CA 11
ATOM 17450 C C . ALA A 1 59 ? 1.559 -16.360 -4.599 1.00 32.11 59 ALA A C 11
ATOM 17451 O O . ALA A 1 59 ? 2.264 -17.228 -5.113 1.00 34.24 59 ALA A O 11
ATOM 17458 N N . ASP A 1 60 ? 0.276 -16.209 -4.897 1.00 2.04 60 ASP A N 11
ATOM 17459 C CA . ASP A 1 60 ? -0.345 -16.971 -5.973 1.00 5.15 60 ASP A CA 11
ATOM 17460 C C . ASP A 1 60 ? -0.450 -16.105 -7.212 1.00 72.14 60 ASP A C 11
ATOM 17461 O O . ASP A 1 60 ? 0.130 -16.405 -8.255 1.00 34.34 60 ASP A O 11
ATOM 17470 N N . GLU A 1 61 ? -1.201 -15.029 -7.081 1.00 10.42 61 GLU A N 11
ATOM 17471 C CA . GLU A 1 61 ? -1.297 -14.024 -8.121 1.00 5.24 61 GLU A CA 11
ATOM 17472 C C . GLU A 1 61 ? -0.953 -12.661 -7.531 1.00 5.44 61 GLU A C 11
ATOM 17473 O O . GLU A 1 61 ? -0.587 -11.732 -8.244 1.00 54.21 61 GLU A O 11
ATOM 17485 N N . GLY A 1 62 ? -1.043 -12.562 -6.210 1.00 52.23 62 GLY A N 11
ATOM 17486 C CA . GLY A 1 62 ? -0.751 -11.309 -5.545 1.00 63.22 62 GLY A CA 11
ATOM 17487 C C . GLY A 1 62 ? -1.750 -10.987 -4.456 1.00 64.34 62 GLY A C 11
ATOM 17488 O O . GLY A 1 62 ? -2.572 -10.087 -4.612 1.00 62.34 62 GLY A O 11
ATOM 17492 N N . ALA A 1 63 ? -1.672 -11.737 -3.357 1.00 65.32 63 ALA A N 11
ATOM 17493 C CA . ALA A 1 63 ? -2.546 -11.543 -2.200 1.00 60.12 63 ALA A CA 11
ATOM 17494 C C . ALA A 1 63 ? -4.009 -11.813 -2.548 1.00 0.30 63 ALA A C 11
ATOM 17495 O O . ALA A 1 63 ? -4.324 -12.292 -3.639 1.00 15.41 63 ALA A O 11
ATOM 17502 N N . SER A 1 64 ? -4.887 -11.536 -1.600 1.00 5.21 64 SER A N 11
ATOM 17503 C CA . SER A 1 64 ? -6.316 -11.664 -1.815 1.00 4.45 64 SER A CA 11
ATOM 17504 C C . SER A 1 64 ? -6.960 -10.284 -1.848 1.00 51.42 64 SER A C 11
ATOM 17505 O O . SER A 1 64 ? -6.825 -9.511 -0.897 1.00 5.10 64 SER A O 11
ATOM 17513 N N . VAL A 1 65 ? -7.639 -9.969 -2.941 1.00 12.51 65 VAL A N 11
ATOM 17514 C CA . VAL A 1 65 ? -8.260 -8.664 -3.092 1.00 14.24 65 VAL A CA 11
ATOM 17515 C C . VAL A 1 65 ? -9.778 -8.740 -2.961 1.00 42.44 65 VAL A C 11
ATOM 17516 O O . VAL A 1 65 ? -10.462 -9.409 -3.739 1.00 11.34 65 VAL A O 11
ATOM 17529 N N . ALA A 1 66 ? -10.290 -8.069 -1.950 1.00 64.00 66 ALA A N 11
ATOM 17530 C CA . ALA A 1 66 ? -11.720 -7.904 -1.786 1.00 60.03 66 ALA A CA 11
ATOM 17531 C C . ALA A 1 66 ? -12.062 -6.423 -1.831 1.00 3.12 66 ALA A C 11
ATOM 17532 O O . ALA A 1 66 ? -11.888 -5.708 -0.848 1.00 24.15 66 ALA A O 11
ATOM 17539 N N . TYR A 1 67 ? -12.511 -5.952 -2.982 1.00 14.32 67 TYR A N 11
ATOM 17540 C CA . TYR A 1 67 ? -12.773 -4.536 -3.151 1.00 31.31 67 TYR A CA 11
ATOM 17541 C C . TYR A 1 67 ? -14.224 -4.307 -3.529 1.00 70.24 67 TYR A C 11
ATOM 17542 O O . TYR A 1 67 ? -14.897 -5.214 -4.025 1.00 42.12 67 TYR A O 11
ATOM 17560 N N . LYS A 1 68 ? -14.698 -3.097 -3.286 1.00 24.33 68 LYS A N 11
ATOM 17561 C CA . LYS A 1 68 ? -16.026 -2.700 -3.710 1.00 20.03 68 LYS A CA 11
ATOM 17562 C C . LYS A 1 68 ? -16.017 -1.316 -4.324 1.00 33.20 68 LYS A C 11
ATOM 17563 O O . LYS A 1 68 ? -15.081 -0.534 -4.134 1.00 23.10 68 LYS A O 11
ATOM 17582 N N . ILE A 1 69 ? -17.080 -1.028 -5.039 1.00 73.22 69 ILE A N 11
ATOM 17583 C CA . ILE A 1 69 ? -17.296 0.281 -5.626 1.00 30.44 69 ILE A CA 11
ATOM 17584 C C . ILE A 1 69 ? -18.673 0.783 -5.222 1.00 12.32 69 ILE A C 11
ATOM 17585 O O . ILE A 1 69 ? -19.689 0.293 -5.711 1.00 61.51 69 ILE A O 11
ATOM 17601 N N . LYS A 1 70 ? -18.709 1.722 -4.298 1.00 55.31 70 LYS A N 11
ATOM 17602 C CA . LYS A 1 70 ? -19.971 2.246 -3.815 1.00 42.41 70 LYS A CA 11
ATOM 17603 C C . LYS A 1 70 ? -20.362 3.473 -4.609 1.00 55.22 70 LYS A C 11
ATOM 17604 O O . LYS A 1 70 ? -19.648 4.476 -4.621 1.00 15.45 70 LYS A O 11
ATOM 17623 N N . ASP A 1 71 ? -21.490 3.371 -5.276 1.00 40.51 71 ASP A N 11
ATOM 17624 C CA . ASP A 1 71 ? -21.994 4.457 -6.102 1.00 51.21 71 ASP A CA 11
ATOM 17625 C C . ASP A 1 71 ? -22.613 5.528 -5.212 1.00 42.40 71 ASP A C 11
ATOM 17626 O O . ASP A 1 71 ? -23.685 5.325 -4.636 1.00 3.43 71 ASP A O 11
ATOM 17635 N N . LEU A 1 72 ? -21.921 6.647 -5.076 1.00 61.50 72 LEU A N 11
ATOM 17636 C CA . LEU A 1 72 ? -22.359 7.718 -4.193 1.00 24.11 72 LEU A CA 11
ATOM 17637 C C . LEU A 1 72 ? -23.014 8.834 -4.991 1.00 75.35 72 LEU A C 11
ATOM 17638 O O . LEU A 1 72 ? -23.201 8.718 -6.203 1.00 42.32 72 LEU A O 11
ATOM 17654 N N . GLU A 1 73 ? -23.355 9.914 -4.312 1.00 45.10 73 GLU A N 11
ATOM 17655 C CA . GLU A 1 73 ? -24.006 11.040 -4.960 1.00 64.43 73 GLU A CA 11
ATOM 17656 C C . GLU A 1 73 ? -22.974 12.089 -5.367 1.00 10.52 73 GLU A C 11
ATOM 17657 O O . GLU A 1 73 ? -22.495 12.865 -4.539 1.00 21.22 73 GLU A O 11
ATOM 17669 N N . GLY A 1 74 ? -22.604 12.070 -6.641 1.00 33.42 74 GLY A N 11
ATOM 17670 C CA . GLY A 1 74 ? -21.629 13.022 -7.152 1.00 75.22 74 GLY A CA 11
ATOM 17671 C C . GLY A 1 74 ? -20.208 12.506 -7.048 1.00 24.33 74 GLY A C 11
ATOM 17672 O O . GLY A 1 74 ? -19.252 13.234 -7.316 1.00 55.53 74 GLY A O 11
ATOM 17676 N N . GLN A 1 75 ? -20.077 11.247 -6.648 1.00 1.41 75 GLN A N 11
ATOM 17677 C CA . GLN A 1 75 ? -18.778 10.604 -6.499 1.00 55.44 75 GLN A CA 11
ATOM 17678 C C . GLN A 1 75 ? -18.978 9.116 -6.252 1.00 20.40 75 GLN A C 11
ATOM 17679 O O . GLN A 1 75 ? -20.113 8.645 -6.208 1.00 3.52 75 GLN A O 11
ATOM 17693 N N . VAL A 1 76 ? -17.889 8.382 -6.105 1.00 73.24 76 VAL A N 11
ATOM 17694 C CA . VAL A 1 76 ? -17.958 6.966 -5.769 1.00 52.33 76 VAL A CA 11
ATOM 17695 C C . VAL A 1 76 ? -16.915 6.618 -4.723 1.00 54.15 76 VAL A C 11
ATOM 17696 O O . VAL A 1 76 ? -15.894 7.295 -4.600 1.00 51.12 76 VAL A O 11
ATOM 17709 N N . GLU A 1 77 ? -17.180 5.568 -3.972 1.00 73.24 77 GLU A N 11
ATOM 17710 C CA . GLU A 1 77 ? -16.245 5.093 -2.973 1.00 54.54 77 GLU A CA 11
ATOM 17711 C C . GLU A 1 77 ? -15.546 3.833 -3.470 1.00 75.33 77 GLU A C 11
ATOM 17712 O O . GLU A 1 77 ? -16.184 2.792 -3.645 1.00 63.33 77 GLU A O 11
ATOM 17724 N N . LEU A 1 78 ? -14.249 3.928 -3.704 1.00 1.24 78 LEU A N 11
ATOM 17725 C CA . LEU A 1 78 ? -13.464 2.766 -4.064 1.00 23.33 78 LEU A CA 11
ATOM 17726 C C . LEU A 1 78 ? -12.867 2.186 -2.793 1.00 24.35 78 LEU A C 11
ATOM 17727 O O . LEU A 1 78 ? -11.987 2.787 -2.175 1.00 24.44 78 LEU A O 11
ATOM 17743 N N . ASP A 1 79 ? -13.375 1.038 -2.395 1.00 3.34 79 ASP A N 11
ATOM 17744 C CA . ASP A 1 79 ? -13.004 0.439 -1.122 1.00 75.44 79 ASP A CA 11
ATOM 17745 C C . ASP A 1 79 ? -12.233 -0.842 -1.357 1.00 72.44 79 ASP A C 11
ATOM 17746 O O . ASP A 1 79 ? -12.782 -1.819 -1.856 1.00 32.04 79 ASP A O 11
ATOM 17755 N N . ALA A 1 80 ? -10.960 -0.833 -1.019 1.00 73.24 80 ALA A N 11
ATOM 17756 C CA . ALA A 1 80 ? -10.105 -1.976 -1.271 1.00 35.00 80 ALA A CA 11
ATOM 17757 C C . ALA A 1 80 ? -9.667 -2.640 0.025 1.00 72.40 80 ALA A C 11
ATOM 17758 O O . ALA A 1 80 ? -9.325 -1.966 0.997 1.00 31.52 80 ALA A O 11
ATOM 17765 N N . ALA A 1 81 ? -9.714 -3.961 0.039 1.00 71.12 81 ALA A N 11
ATOM 17766 C CA . ALA A 1 81 ? -9.191 -4.750 1.140 1.00 45.33 81 ALA A CA 11
ATOM 17767 C C . ALA A 1 81 ? -8.264 -5.834 0.604 1.00 62.43 81 ALA A C 11
ATOM 17768 O O . ALA A 1 81 ? -8.711 -6.804 -0.010 1.00 50.34 81 ALA A O 11
ATOM 17775 N N . PHE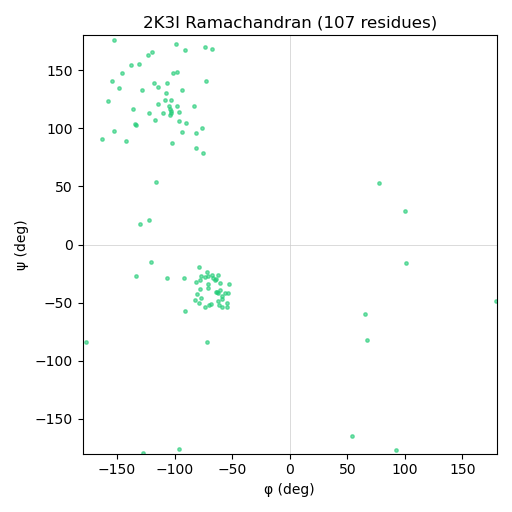 A 1 82 ? -6.973 -5.645 0.811 1.00 43.23 82 PHE A N 11
ATOM 17776 C CA . PHE A 1 82 ? -5.973 -6.592 0.341 1.00 12.05 82 PHE A CA 11
ATOM 17777 C C . PHE A 1 82 ? -5.422 -7.402 1.501 1.00 43.21 82 PHE A C 11
ATOM 17778 O O . PHE A 1 82 ? -4.806 -6.850 2.411 1.00 14.45 82 PHE A O 11
ATOM 17795 N N . THR A 1 83 ? -5.654 -8.702 1.467 1.00 11.23 83 THR A N 11
ATOM 17796 C CA . THR A 1 83 ? -5.116 -9.601 2.472 1.00 31.13 83 THR A CA 11
ATOM 17797 C C . THR A 1 83 ? -3.838 -10.262 1.961 1.00 23.32 83 THR A C 11
ATOM 17798 O O . THR A 1 83 ? -3.879 -11.115 1.071 1.00 71.01 83 THR A O 11
ATOM 17809 N N . PHE A 1 84 ? -2.710 -9.842 2.509 1.00 34.22 84 PHE A N 11
ATOM 17810 C CA . PHE A 1 84 ? -1.419 -10.381 2.113 1.00 24.44 84 PHE A CA 11
ATOM 17811 C C . PHE A 1 84 ? -1.049 -11.574 2.983 1.00 13.12 84 PHE A C 11
ATOM 17812 O O . PHE A 1 84 ? -1.725 -11.865 3.970 1.00 31.34 84 PHE A O 11
ATOM 17829 N N . SER A 1 85 ? 0.023 -12.258 2.615 1.00 41.23 85 SER A N 11
ATOM 17830 C CA . SER A 1 85 ? 0.470 -13.426 3.357 1.00 4.33 85 SER A CA 11
ATOM 17831 C C . SER A 1 85 ? 1.109 -12.991 4.672 1.00 2.04 85 SER A C 11
ATOM 17832 O O . SER A 1 85 ? 0.826 -13.542 5.736 1.00 64.03 85 SER A O 11
ATOM 17840 N N . CYS A 1 86 ? 1.981 -11.998 4.580 1.00 74.51 86 CYS A N 11
ATOM 17841 C CA . CYS A 1 86 ? 2.601 -11.400 5.749 1.00 11.01 86 CYS A CA 11
ATOM 17842 C C . CYS A 1 86 ? 2.565 -9.881 5.632 1.00 40.35 86 CYS A C 11
ATOM 17843 O O . CYS A 1 86 ? 2.437 -9.341 4.531 1.00 51.22 86 CYS A O 11
ATOM 17851 N N . GLN A 1 87 ? 2.686 -9.199 6.765 1.00 43.43 87 GLN A N 11
ATOM 17852 C CA . GLN A 1 87 ? 2.610 -7.739 6.808 1.00 4.51 87 GLN A CA 11
ATOM 17853 C C . GLN A 1 87 ? 3.706 -7.087 5.961 1.00 51.12 87 GLN A C 11
ATOM 17854 O O . GLN A 1 87 ? 3.553 -5.952 5.508 1.00 15.13 87 GLN A O 11
ATOM 17868 N N . ALA A 1 88 ? 4.793 -7.818 5.726 1.00 54.30 88 ALA A N 11
ATOM 17869 C CA . ALA A 1 88 ? 5.894 -7.327 4.900 1.00 12.02 88 ALA A CA 11
ATOM 17870 C C . ALA A 1 88 ? 5.404 -6.931 3.507 1.00 41.43 88 ALA A C 11
ATOM 17871 O O . ALA A 1 88 ? 5.831 -5.920 2.953 1.00 34.24 88 ALA A O 11
ATOM 17878 N N . GLU A 1 89 ? 4.491 -7.725 2.959 1.00 42.51 89 GLU A N 11
ATOM 17879 C CA . GLU A 1 89 ? 3.924 -7.457 1.640 1.00 1.25 89 GLU A CA 11
ATOM 17880 C C . GLU A 1 89 ? 2.959 -6.278 1.699 1.00 23.50 89 GLU A C 11
ATOM 17881 O O . GLU A 1 89 ? 2.780 -5.561 0.716 1.00 63.43 89 GLU A O 11
ATOM 17893 N N . MET A 1 90 ? 2.341 -6.083 2.857 1.00 44.44 90 MET A N 11
ATOM 17894 C CA . MET A 1 90 ? 1.357 -5.023 3.024 1.00 35.11 90 MET A CA 11
ATOM 17895 C C . MET A 1 90 ? 2.037 -3.663 3.128 1.00 0.41 90 MET A C 11
ATOM 17896 O O . MET A 1 90 ? 1.633 -2.707 2.469 1.00 2.03 90 MET A O 11
ATOM 17910 N N . ILE A 1 91 ? 3.080 -3.583 3.948 1.00 2.45 91 ILE A N 11
ATOM 17911 C CA . ILE A 1 91 ? 3.783 -2.327 4.158 1.00 13.33 91 ILE A CA 11
ATOM 17912 C C . ILE A 1 91 ? 4.452 -1.828 2.876 1.00 45.24 91 ILE A C 11
ATOM 17913 O O . ILE A 1 91 ? 4.398 -0.637 2.575 1.00 74.20 91 ILE A O 11
ATOM 17929 N N . ILE A 1 92 ? 5.055 -2.734 2.104 1.00 11.11 92 ILE A N 11
ATOM 17930 C CA . ILE A 1 92 ? 5.667 -2.349 0.838 1.00 33.52 92 ILE A CA 11
ATOM 17931 C C . ILE A 1 92 ? 4.601 -1.898 -0.155 1.00 22.55 92 ILE A C 11
ATOM 17932 O O . ILE A 1 92 ? 4.841 -1.022 -0.990 1.00 33.20 92 ILE A O 11
ATOM 17948 N N . PHE A 1 93 ? 3.419 -2.489 -0.041 1.00 70.22 93 PHE A N 11
ATOM 17949 C CA . PHE A 1 93 ? 2.297 -2.145 -0.895 1.00 30.25 93 PHE A CA 11
ATOM 17950 C C . PHE A 1 93 ? 1.823 -0.730 -0.592 1.00 70.25 93 PHE A C 11
ATOM 17951 O O . PHE A 1 93 ? 1.648 0.080 -1.500 1.00 22.22 93 PHE A O 11
ATOM 17968 N N . GLU A 1 94 ? 1.649 -0.437 0.692 1.00 72.05 94 GLU A N 11
ATOM 17969 C CA . GLU A 1 94 ? 1.249 0.896 1.131 1.00 62.24 94 GLU A CA 11
ATOM 17970 C C . GLU A 1 94 ? 2.223 1.956 0.631 1.00 2.22 94 GLU A C 11
ATOM 17971 O O . GLU A 1 94 ? 1.807 3.012 0.152 1.00 23.31 94 GLU A O 11
ATOM 17983 N N . LEU A 1 95 ? 3.514 1.668 0.746 1.00 24.12 95 LEU A N 11
ATOM 17984 C CA . LEU A 1 95 ? 4.547 2.585 0.282 1.00 40.24 95 LEU A CA 11
ATOM 17985 C C . LEU A 1 95 ? 4.435 2.798 -1.225 1.00 52.43 95 LEU A C 11
ATOM 17986 O O . LEU A 1 95 ? 4.478 3.930 -1.704 1.00 4.03 95 LEU A O 11
ATOM 18002 N N . SER A 1 96 ? 4.262 1.701 -1.959 1.00 73.32 96 SER A N 11
ATOM 18003 C CA . SER A 1 96 ? 4.147 1.751 -3.412 1.00 41.23 96 SER A CA 11
ATOM 18004 C C . SER A 1 96 ? 2.928 2.566 -3.845 1.00 72.24 96 SER A C 11
ATOM 18005 O O . SER A 1 96 ? 2.955 3.227 -4.884 1.00 70.04 96 SER A O 11
ATOM 18013 N N . LEU A 1 97 ? 1.869 2.517 -3.041 1.00 41.02 97 LEU A N 11
ATOM 18014 C CA . LEU A 1 97 ? 0.666 3.301 -3.303 1.00 50.13 97 LEU A CA 11
ATOM 18015 C C . LEU A 1 97 ? 0.983 4.790 -3.274 1.00 63.32 97 LEU A C 11
ATOM 18016 O O . LEU A 1 97 ? 0.590 5.540 -4.168 1.00 63.22 97 LEU A O 11
ATOM 18032 N N . ARG A 1 98 ? 1.712 5.209 -2.243 1.00 31.30 98 ARG A N 11
ATOM 18033 C CA . ARG A 1 98 ? 2.097 6.608 -2.102 1.00 3.21 98 ARG A CA 11
ATOM 18034 C C . ARG A 1 98 ? 3.039 7.016 -3.226 1.00 22.15 98 ARG A C 11
ATOM 18035 O O . ARG A 1 98 ? 2.918 8.106 -3.778 1.00 11.12 98 ARG A O 11
ATOM 18056 N N . SER A 1 99 ? 3.951 6.117 -3.579 1.00 13.54 99 SER A N 11
ATOM 18057 C CA . SER A 1 99 ? 4.934 6.383 -4.625 1.00 61.44 99 SER A CA 11
ATOM 18058 C C . SER A 1 99 ? 4.292 6.402 -6.011 1.00 11.42 99 SER A C 11
ATOM 18059 O O . SER A 1 99 ? 4.929 6.781 -6.993 1.00 25.13 99 SER A O 11
ATOM 18067 N N . LEU A 1 100 ? 3.038 5.981 -6.094 1.00 53.40 100 LEU A N 11
ATOM 18068 C CA . LEU A 1 100 ? 2.325 5.982 -7.362 1.00 13.23 100 LEU A CA 11
ATOM 18069 C C . LEU A 1 100 ? 1.588 7.297 -7.546 1.00 14.03 100 LEU A C 11
ATOM 18070 O O . LEU A 1 100 ? 1.730 7.962 -8.573 1.00 4.03 100 LEU A O 11
ATOM 18086 N N . ALA A 1 101 ? 0.792 7.657 -6.551 1.00 70.00 101 ALA A N 11
ATOM 18087 C CA . ALA A 1 101 ? 0.070 8.920 -6.572 1.00 13.41 101 ALA A CA 11
ATOM 18088 C C . ALA A 1 101 ? 1.048 10.083 -6.522 1.00 61.22 101 ALA A C 11
ATOM 18089 O O . ALA A 1 101 ? 0.805 11.145 -7.099 1.00 11.12 101 ALA A O 11
ATOM 18096 N N . LEU A 1 102 ? 2.159 9.866 -5.834 1.00 63.55 102 LEU A N 11
ATOM 18097 C CA . LEU A 1 102 ? 3.224 10.851 -5.755 1.00 54.10 102 LEU A CA 11
ATOM 18098 C C . LEU A 1 102 ? 4.571 10.165 -5.925 1.00 50.12 102 LEU A C 11
ATOM 18099 O O . LEU A 1 102 ? 5.155 9.677 -4.960 1.00 13.42 102 LEU A O 11
ATOM 18115 N N . GLU A 1 103 ? 5.042 10.092 -7.157 1.00 13.11 103 GLU A N 11
ATOM 18116 C CA . GLU A 1 103 ? 6.338 9.487 -7.426 1.00 14.34 103 GLU A CA 11
ATOM 18117 C C . GLU A 1 103 ? 7.461 10.458 -7.093 1.00 73.30 103 GLU A C 11
ATOM 18118 O O . GLU A 1 103 ? 7.294 11.675 -7.218 1.00 1.24 103 GLU A O 11
ATOM 18130 N N . HIS A 1 104 ? 8.595 9.909 -6.670 1.00 12.22 104 HIS A N 11
ATOM 18131 C CA . HIS A 1 104 ? 9.747 10.710 -6.263 1.00 3.25 104 HIS A CA 11
ATOM 18132 C C . HIS A 1 104 ? 9.412 11.514 -5.007 1.00 61.12 104 HIS A C 11
ATOM 18133 O O . HIS A 1 104 ? 8.413 11.237 -4.342 1.00 20.04 104 HIS A O 11
ATOM 18148 N N . HIS A 1 105 ? 10.262 12.490 -4.688 1.00 2.03 105 HIS A N 11
ATOM 18149 C CA . HIS A 1 105 ? 10.093 13.339 -3.502 1.00 31.24 105 HIS A CA 11
ATOM 18150 C C . HIS A 1 105 ? 10.412 12.573 -2.216 1.00 0.21 105 HIS A C 11
ATOM 18151 O O . HIS A 1 105 ? 10.442 11.342 -2.196 1.00 1.14 105 HIS A O 11
ATOM 18166 N N . HIS A 1 106 ? 10.684 13.333 -1.157 1.00 61.21 106 HIS A N 11
ATOM 18167 C CA . HIS A 1 106 ? 10.901 12.788 0.187 1.00 43.22 106 HIS A CA 11
ATOM 18168 C C . HIS A 1 106 ? 12.091 11.817 0.236 1.00 74.23 106 HIS A C 11
ATOM 18169 O O . HIS A 1 106 ? 12.170 10.949 1.110 1.00 12.12 106 HIS A O 11
ATOM 18184 N N . HIS A 1 107 ? 13.041 11.983 -0.671 1.00 11.14 107 HIS A N 11
ATOM 18185 C CA . HIS A 1 107 ? 14.247 11.164 -0.652 1.00 70.41 107 HIS A CA 11
ATOM 18186 C C . HIS A 1 107 ? 15.235 11.683 0.387 1.00 12.21 107 HIS A C 11
ATOM 18187 O O . HIS A 1 107 ? 16.333 12.130 0.058 1.00 65.12 107 HIS A O 11
ATOM 18202 N N . HIS A 1 108 ? 14.825 11.634 1.646 1.00 3.04 108 HIS A N 11
ATOM 18203 C CA . HIS A 1 108 ? 15.666 12.073 2.752 1.00 33.22 108 HIS A CA 11
ATOM 18204 C C . HIS A 1 108 ? 15.679 11.042 3.870 1.00 53.14 108 HIS A C 11
ATOM 18205 O O . HIS A 1 108 ? 14.676 10.841 4.554 1.00 1.43 108 HIS A O 11
ATOM 18220 N N . HIS A 1 109 ? 16.810 10.376 4.021 1.00 33.23 109 HIS A N 11
ATOM 18221 C CA . HIS A 1 109 ? 17.031 9.439 5.114 1.00 45.43 109 HIS A CA 11
ATOM 18222 C C . HIS A 1 109 ? 18.476 9.542 5.571 1.00 41.44 109 HIS A C 11
ATOM 18223 O O . HIS A 1 109 ? 18.742 10.267 6.548 1.00 36.83 109 HIS A O 11
ATOM 18239 N N . MET A 1 1 ? 39.680 -38.098 -5.416 1.00 14.35 1 MET A N 12
ATOM 18240 C CA . MET A 1 1 ? 38.740 -37.014 -5.784 1.00 75.11 1 MET A CA 12
ATOM 18241 C C . MET A 1 1 ? 38.726 -35.941 -4.705 1.00 73.22 1 MET A C 12
ATOM 18242 O O . MET A 1 1 ? 38.309 -36.189 -3.574 1.00 25.31 1 MET A O 12
ATOM 18258 N N . ALA A 1 2 ? 39.197 -34.753 -5.049 1.00 15.21 2 ALA A N 12
ATOM 18259 C CA . ALA A 1 2 ? 39.199 -33.642 -4.115 1.00 55.44 2 ALA A CA 12
ATOM 18260 C C . ALA A 1 2 ? 38.584 -32.407 -4.759 1.00 75.54 2 ALA A C 12
ATOM 18261 O O . ALA A 1 2 ? 39.285 -31.455 -5.111 1.00 13.44 2 ALA A O 12
ATOM 18268 N N . MET A 1 3 ? 37.272 -32.445 -4.946 1.00 24.35 3 MET A N 12
ATOM 18269 C CA . MET A 1 3 ? 36.556 -31.339 -5.562 1.00 0.23 3 MET A CA 12
ATOM 18270 C C . MET A 1 3 ? 35.097 -31.319 -5.114 1.00 13.55 3 MET A C 12
ATOM 18271 O O . MET A 1 3 ? 34.369 -32.303 -5.272 1.00 73.31 3 MET A O 12
ATOM 18285 N N . LYS A 1 4 ? 34.690 -30.207 -4.521 1.00 62.42 4 LYS A N 12
ATOM 18286 C CA . LYS A 1 4 ? 33.297 -29.992 -4.150 1.00 40.15 4 LYS A CA 12
ATOM 18287 C C . LYS A 1 4 ? 33.029 -28.506 -3.945 1.00 74.21 4 LYS A C 12
ATOM 18288 O O . LYS A 1 4 ? 32.118 -28.118 -3.209 1.00 41.20 4 LYS A O 12
ATOM 18307 N N . ASP A 1 5 ? 33.818 -27.678 -4.616 1.00 63.00 5 ASP A N 12
ATOM 18308 C CA . ASP A 1 5 ? 33.668 -26.234 -4.520 1.00 11.00 5 ASP A CA 12
ATOM 18309 C C . ASP A 1 5 ? 32.358 -25.800 -5.166 1.00 53.45 5 ASP A C 12
ATOM 18310 O O . ASP A 1 5 ? 31.920 -26.387 -6.156 1.00 0.12 5 ASP A O 12
ATOM 18319 N N . VAL A 1 6 ? 31.734 -24.782 -4.599 1.00 35.24 6 VAL A N 12
ATOM 18320 C CA . VAL A 1 6 ? 30.441 -24.327 -5.076 1.00 52.15 6 VAL A CA 12
ATOM 18321 C C . VAL A 1 6 ? 30.495 -22.857 -5.476 1.00 22.14 6 VAL A C 12
ATOM 18322 O O . VAL A 1 6 ? 31.108 -22.033 -4.792 1.00 20.51 6 VAL A O 12
ATOM 18335 N N . VAL A 1 7 ? 29.880 -22.541 -6.604 1.00 51.11 7 VAL A N 12
ATOM 18336 C CA . VAL A 1 7 ? 29.794 -21.170 -7.059 1.00 63.45 7 VAL A CA 12
ATOM 18337 C C . VAL A 1 7 ? 28.337 -20.787 -7.306 1.00 73.01 7 VAL A C 12
ATOM 18338 O O . VAL A 1 7 ? 27.612 -21.470 -8.034 1.00 62.41 7 VAL A O 12
ATOM 18351 N N . ASP A 1 8 ? 27.901 -19.722 -6.656 1.00 31.11 8 ASP A N 12
ATOM 18352 C CA . ASP A 1 8 ? 26.556 -19.207 -6.858 1.00 32.13 8 ASP A CA 12
ATOM 18353 C C . ASP A 1 8 ? 26.590 -17.698 -6.917 1.00 53.21 8 ASP A C 12
ATOM 18354 O O . ASP A 1 8 ? 27.504 -17.061 -6.392 1.00 4.52 8 ASP A O 12
ATOM 18363 N N . LYS A 1 9 ? 25.597 -17.142 -7.572 1.00 43.43 9 LYS A N 12
ATOM 18364 C CA . LYS A 1 9 ? 25.553 -15.723 -7.830 1.00 51.32 9 LYS A CA 12
ATOM 18365 C C . LYS A 1 9 ? 24.468 -15.075 -6.983 1.00 70.31 9 LYS A C 12
ATOM 18366 O O . LYS A 1 9 ? 23.315 -15.504 -7.003 1.00 73.24 9 LYS A O 12
ATOM 18385 N N . CYS A 1 10 ? 24.850 -14.070 -6.213 1.00 25.25 10 CYS A N 12
ATOM 18386 C CA . CYS A 1 10 ? 23.903 -13.322 -5.404 1.00 50.15 10 CYS A CA 12
ATOM 18387 C C . CYS A 1 10 ? 24.414 -11.904 -5.182 1.00 42.01 10 CYS A C 12
ATOM 18388 O O . CYS A 1 10 ? 25.205 -11.648 -4.274 1.00 53.41 10 CYS A O 12
ATOM 18396 N N . SER A 1 11 ? 23.997 -10.998 -6.048 1.00 61.42 11 SER A N 12
ATOM 18397 C CA . SER A 1 11 ? 24.360 -9.598 -5.933 1.00 63.23 11 SER A CA 12
ATOM 18398 C C . SER A 1 11 ? 23.262 -8.737 -6.538 1.00 1.13 11 SER A C 12
ATOM 18399 O O . SER A 1 11 ? 23.295 -8.409 -7.725 1.00 73.54 11 SER A O 12
ATOM 18407 N N . THR A 1 12 ? 22.271 -8.402 -5.730 1.00 54.21 12 THR A N 12
ATOM 18408 C CA . THR A 1 12 ? 21.124 -7.658 -6.215 1.00 25.41 12 THR A CA 12
ATOM 18409 C C . THR A 1 12 ? 20.579 -6.714 -5.148 1.00 44.41 12 THR A C 12
ATOM 18410 O O . THR A 1 12 ? 20.252 -7.125 -4.030 1.00 2.31 12 THR A O 12
ATOM 18421 N N . LYS A 1 13 ? 20.525 -5.440 -5.497 1.00 60.40 13 LYS A N 12
ATOM 18422 C CA . LYS A 1 13 ? 19.912 -4.424 -4.653 1.00 10.54 13 LYS A CA 12
ATOM 18423 C C . LYS A 1 13 ? 18.998 -3.562 -5.511 1.00 32.14 13 LYS A C 12
ATOM 18424 O O . LYS A 1 13 ? 19.078 -3.613 -6.738 1.00 74.10 13 LYS A O 12
ATOM 18443 N N . GLY A 1 14 ? 18.125 -2.788 -4.884 1.00 14.00 14 GLY A N 12
ATOM 18444 C CA . GLY A 1 14 ? 17.213 -1.968 -5.656 1.00 40.43 14 GLY A CA 12
ATOM 18445 C C . GLY A 1 14 ? 16.170 -1.256 -4.817 1.00 0.34 14 GLY A C 12
ATOM 18446 O O . GLY A 1 14 ? 15.197 -0.730 -5.354 1.00 35.01 14 GLY A O 12
ATOM 18450 N N . CYS A 1 15 ? 16.357 -1.229 -3.509 1.00 44.14 15 CYS A N 12
ATOM 18451 C CA . CYS A 1 15 ? 15.450 -0.499 -2.642 1.00 53.13 15 CYS A CA 12
ATOM 18452 C C . CYS A 1 15 ? 15.908 0.952 -2.571 1.00 74.12 15 CYS A C 12
ATOM 18453 O O . CYS A 1 15 ? 16.820 1.289 -1.816 1.00 42.11 15 CYS A O 12
ATOM 18461 N N . ALA A 1 16 ? 15.302 1.797 -3.394 1.00 3.22 16 ALA A N 12
ATOM 18462 C CA . ALA A 1 16 ? 15.773 3.163 -3.565 1.00 44.03 16 ALA A CA 12
ATOM 18463 C C . ALA A 1 16 ? 15.165 4.116 -2.546 1.00 72.13 16 ALA A C 12
ATOM 18464 O O . ALA A 1 16 ? 15.830 5.041 -2.079 1.00 32.22 16 ALA A O 12
ATOM 18471 N N . ILE A 1 17 ? 13.910 3.895 -2.192 1.00 25.02 17 ILE A N 12
ATOM 18472 C CA . ILE A 1 17 ? 13.201 4.833 -1.333 1.00 1.23 17 ILE A CA 12
ATOM 18473 C C . ILE A 1 17 ? 12.681 4.187 -0.054 1.00 5.13 17 ILE A C 12
ATOM 18474 O O . ILE A 1 17 ? 12.646 2.962 0.076 1.00 2.43 17 ILE A O 12
ATOM 18490 N N . ASP A 1 18 ? 12.312 5.038 0.891 1.00 11.04 18 ASP A N 12
ATOM 18491 C CA . ASP A 1 18 ? 11.629 4.627 2.109 1.00 21.51 18 ASP A CA 12
ATOM 18492 C C . ASP A 1 18 ? 10.694 5.736 2.561 1.00 45.35 18 ASP A C 12
ATOM 18493 O O . ASP A 1 18 ? 11.116 6.874 2.754 1.00 42.50 18 ASP A O 12
ATOM 18502 N N . ILE A 1 19 ? 9.421 5.406 2.715 1.00 60.12 19 ILE A N 12
ATOM 18503 C CA . ILE A 1 19 ? 8.420 6.399 3.078 1.00 44.50 19 ILE A CA 12
ATOM 18504 C C . ILE A 1 19 ? 8.100 6.315 4.571 1.00 51.35 19 ILE A C 12
ATOM 18505 O O . ILE A 1 19 ? 7.526 7.241 5.150 1.00 4.41 19 ILE A O 12
ATOM 18521 N N . GLY A 1 20 ? 8.492 5.206 5.192 1.00 11.25 20 GLY A N 12
ATOM 18522 C CA . GLY A 1 20 ? 8.168 4.982 6.590 1.00 32.41 20 GLY A CA 12
ATOM 18523 C C . GLY A 1 20 ? 6.673 4.878 6.821 1.00 4.31 20 GLY A C 12
ATOM 18524 O O . GLY A 1 20 ? 6.159 5.349 7.835 1.00 51.23 20 GLY A O 12
ATOM 18528 N N . THR A 1 21 ? 5.974 4.256 5.882 1.00 35.45 21 THR A N 12
ATOM 18529 C CA . THR A 1 21 ? 4.529 4.137 5.962 1.00 0.53 21 THR A CA 12
ATOM 18530 C C . THR A 1 21 ? 4.128 2.982 6.869 1.00 54.32 21 THR A C 12
ATOM 18531 O O . THR A 1 21 ? 3.828 1.879 6.413 1.00 2.21 21 THR A O 12
ATOM 18542 N N . VAL A 1 22 ? 4.184 3.243 8.158 1.00 34.01 22 VAL A N 12
ATOM 18543 C CA . VAL A 1 22 ? 3.765 2.289 9.165 1.00 71.43 22 VAL A CA 12
ATOM 18544 C C . VAL A 1 22 ? 2.747 2.929 10.101 1.00 12.32 22 VAL A C 12
ATOM 18545 O O . VAL A 1 22 ? 3.095 3.508 11.131 1.00 61.30 22 VAL A O 12
ATOM 18558 N N . ILE A 1 23 ? 1.486 2.863 9.711 1.00 53.40 23 ILE A N 12
ATOM 18559 C CA . ILE A 1 23 ? 0.417 3.477 10.481 1.00 61.40 23 ILE A CA 12
ATOM 18560 C C . ILE A 1 23 ? -0.899 2.738 10.250 1.00 72.31 23 ILE A C 12
ATOM 18561 O O . ILE A 1 23 ? -1.283 2.484 9.107 1.00 52.20 23 ILE A O 12
ATOM 18577 N N . ASP A 1 24 ? -1.558 2.376 11.349 1.00 23.34 24 ASP A N 12
ATOM 18578 C CA . ASP A 1 24 ? -2.843 1.671 11.316 1.00 34.11 24 ASP A CA 12
ATOM 18579 C C . ASP A 1 24 ? -2.720 0.310 10.637 1.00 51.43 24 ASP A C 12
ATOM 18580 O O . ASP A 1 24 ? -2.879 0.181 9.421 1.00 41.43 24 ASP A O 12
ATOM 18589 N N . ASN A 1 25 ? -2.418 -0.703 11.432 1.00 60.13 25 ASN A N 12
ATOM 18590 C CA . ASN A 1 25 ? -2.298 -2.060 10.924 1.00 63.41 25 ASN A CA 12
ATOM 18591 C C . ASN A 1 25 ? -2.436 -3.062 12.063 1.00 50.54 25 ASN A C 12
ATOM 18592 O O . ASN A 1 25 ? -2.242 -2.720 13.228 1.00 21.41 25 ASN A O 12
ATOM 18603 N N . ASP A 1 26 ? -2.782 -4.289 11.715 1.00 32.05 26 ASP A N 12
ATOM 18604 C CA . ASP A 1 26 ? -2.891 -5.376 12.684 1.00 4.35 26 ASP A CA 12
ATOM 18605 C C . ASP A 1 26 ? -2.722 -6.696 11.956 1.00 55.14 26 ASP A C 12
ATOM 18606 O O . ASP A 1 26 ? -1.819 -7.481 12.247 1.00 64.41 26 ASP A O 12
ATOM 18615 N N . ASN A 1 27 ? -3.591 -6.916 10.989 1.00 0.22 27 ASN A N 12
ATOM 18616 C CA . ASN A 1 27 ? -3.483 -8.054 10.101 1.00 12.25 27 ASN A CA 12
ATOM 18617 C C . ASN A 1 27 ? -2.696 -7.658 8.863 1.00 30.24 27 ASN A C 12
ATOM 18618 O O . ASN A 1 27 ? -2.115 -6.572 8.807 1.00 41.22 27 ASN A O 12
ATOM 18629 N N . CYS A 1 28 ? -2.680 -8.529 7.876 1.00 72.02 28 CYS A N 12
ATOM 18630 C CA . CYS A 1 28 ? -1.972 -8.262 6.645 1.00 43.22 28 CYS A CA 12
ATOM 18631 C C . CYS A 1 28 ? -2.969 -7.907 5.547 1.00 0.30 28 CYS A C 12
ATOM 18632 O O . CYS A 1 28 ? -3.174 -8.667 4.602 1.00 73.43 28 CYS A O 12
ATOM 18640 N N . THR A 1 29 ? -3.634 -6.776 5.719 1.00 4.11 29 THR A N 12
ATOM 18641 C CA . THR A 1 29 ? -4.609 -6.302 4.748 1.00 30.30 29 THR A CA 12
ATOM 18642 C C . THR A 1 29 ? -4.594 -4.783 4.628 1.00 64.20 29 THR A C 12
ATOM 18643 O O . THR A 1 29 ? -4.725 -4.059 5.617 1.00 72.23 29 THR A O 12
ATOM 18654 N N . SER A 1 30 ? -4.442 -4.319 3.400 1.00 73.32 30 SER A N 12
ATOM 18655 C CA . SER A 1 30 ? -4.484 -2.907 3.092 1.00 33.20 30 SER A CA 12
ATOM 18656 C C . SER A 1 30 ? -5.875 -2.534 2.611 1.00 31.30 30 SER A C 12
ATOM 18657 O O . SER A 1 30 ? -6.274 -2.883 1.499 1.00 32.25 30 SER A O 12
ATOM 18665 N N . LYS A 1 31 ? -6.622 -1.867 3.471 1.00 74.20 31 LYS A N 12
ATOM 18666 C CA . LYS A 1 31 ? -7.960 -1.418 3.131 1.00 2.35 31 LYS A CA 12
ATOM 18667 C C . LYS A 1 31 ? -7.923 0.049 2.723 1.00 14.34 31 LYS A C 12
ATOM 18668 O O . LYS A 1 31 ? -7.596 0.937 3.514 1.00 30.34 31 LYS A O 12
ATOM 18687 N N . PHE A 1 32 ? -8.223 0.275 1.468 1.00 32.11 32 PHE A N 12
ATOM 18688 C CA . PHE A 1 32 ? -8.168 1.600 0.877 1.00 5.04 32 PHE A CA 12
ATOM 18689 C C . PHE A 1 32 ? -9.556 2.046 0.436 1.00 54.42 32 PHE A C 12
ATOM 18690 O O . PHE A 1 32 ? -10.180 1.413 -0.416 1.00 35.23 32 PHE A O 12
ATOM 18707 N N . SER A 1 33 ? -10.035 3.129 1.029 1.00 41.15 33 SER A N 12
ATOM 18708 C CA . SER A 1 33 ? -11.319 3.698 0.665 1.00 45.21 33 SER A CA 12
ATOM 18709 C C . SER A 1 33 ? -11.129 5.120 0.145 1.00 55.41 33 SER A C 12
ATOM 18710 O O . SER A 1 33 ? -10.638 5.992 0.865 1.00 44.24 33 SER A O 12
ATOM 18718 N N . ARG A 1 34 ? -11.493 5.351 -1.106 1.00 0.30 34 ARG A N 12
ATOM 18719 C CA . ARG A 1 34 ? -11.366 6.671 -1.701 1.00 22.01 34 ARG A CA 12
ATOM 18720 C C . ARG A 1 34 ? -12.550 6.930 -2.619 1.00 53.21 34 ARG A C 12
ATOM 18721 O O . ARG A 1 34 ? -13.020 6.025 -3.309 1.00 65.22 34 ARG A O 12
ATOM 18742 N N . PHE A 1 35 ? -13.029 8.156 -2.617 1.00 51.22 35 PHE A N 12
ATOM 18743 C CA . PHE A 1 35 ? -14.175 8.524 -3.432 1.00 53.44 35 PHE A CA 12
ATOM 18744 C C . PHE A 1 35 ? -13.713 8.954 -4.814 1.00 44.54 35 PHE A C 12
ATOM 18745 O O . PHE A 1 35 ? -12.735 9.683 -4.947 1.00 24.40 35 PHE A O 12
ATOM 18762 N N . PHE A 1 36 ? -14.404 8.493 -5.840 1.00 44.31 36 PHE A N 12
ATOM 18763 C CA . PHE A 1 36 ? -14.051 8.838 -7.208 1.00 30.34 36 PHE A CA 12
ATOM 18764 C C . PHE A 1 36 ? -15.233 9.464 -7.922 1.00 12.53 36 PHE A C 12
ATOM 18765 O O . PHE A 1 36 ? -16.368 9.358 -7.455 1.00 23.24 36 PHE A O 12
ATOM 18782 N N . ALA A 1 37 ? -14.955 10.116 -9.049 1.00 3.03 37 ALA A N 12
ATOM 18783 C CA . ALA A 1 37 ? -15.975 10.828 -9.818 1.00 73.45 37 ALA A CA 12
ATOM 18784 C C . ALA A 1 37 ? -17.136 9.919 -10.212 1.00 61.31 37 ALA A C 12
ATOM 18785 O O . ALA A 1 37 ? -18.299 10.261 -10.011 1.00 54.14 37 ALA A O 12
ATOM 18792 N N . THR A 1 38 ? -16.816 8.769 -10.782 1.00 35.40 38 THR A N 12
ATOM 18793 C CA . THR A 1 38 ? -17.832 7.804 -11.171 1.00 11.44 38 THR A CA 12
ATOM 18794 C C . THR A 1 38 ? -17.364 6.388 -10.882 1.00 54.51 38 THR A C 12
ATOM 18795 O O . THR A 1 38 ? -16.196 6.171 -10.545 1.00 64.42 38 THR A O 12
ATOM 18806 N N . ARG A 1 39 ? -18.274 5.428 -11.019 1.00 40.10 39 ARG A N 12
ATOM 18807 C CA . ARG A 1 39 ? -17.950 4.021 -10.805 1.00 41.35 39 ARG A CA 12
ATOM 18808 C C . ARG A 1 39 ? -16.836 3.587 -11.759 1.00 53.24 39 ARG A C 12
ATOM 18809 O O . ARG A 1 39 ? -16.042 2.698 -11.449 1.00 4.21 39 ARG A O 12
ATOM 18830 N N . GLU A 1 40 ? -16.776 4.249 -12.911 1.00 43.53 40 GLU A N 12
ATOM 18831 C CA . GLU A 1 40 ? -15.745 3.994 -13.905 1.00 30.42 40 GLU A CA 12
ATOM 18832 C C . GLU A 1 40 ? -14.366 4.308 -13.351 1.00 51.23 40 GLU A C 12
ATOM 18833 O O . GLU A 1 40 ? -13.416 3.543 -13.530 1.00 23.54 40 GLU A O 12
ATOM 18845 N N . GLU A 1 41 ? -14.273 5.448 -12.683 1.00 71.31 41 GLU A N 12
ATOM 18846 C CA . GLU A 1 41 ? -13.023 5.911 -12.093 1.00 2.12 41 GLU A CA 12
ATOM 18847 C C . GLU A 1 41 ? -12.513 4.909 -11.061 1.00 54.41 41 GLU A C 12
ATOM 18848 O O . GLU A 1 41 ? -11.309 4.776 -10.850 1.00 1.32 41 GLU A O 12
ATOM 18860 N N . ALA A 1 42 ? -13.443 4.191 -10.446 1.00 61.01 42 ALA A N 12
ATOM 18861 C CA . ALA A 1 42 ? -13.106 3.207 -9.426 1.00 53.22 42 ALA A CA 12
ATOM 18862 C C . ALA A 1 42 ? -12.415 2.005 -10.059 1.00 51.10 42 ALA A C 12
ATOM 18863 O O . ALA A 1 42 ? -11.340 1.592 -9.625 1.00 14.33 42 ALA A O 12
ATOM 18870 N N . GLU A 1 43 ? -13.033 1.464 -11.100 1.00 4.33 43 GLU A N 12
ATOM 18871 C CA . GLU A 1 43 ? -12.451 0.363 -11.862 1.00 32.44 43 GLU A CA 12
ATOM 18872 C C . GLU A 1 43 ? -11.118 0.778 -12.478 1.00 23.30 43 GLU A C 12
ATOM 18873 O O . GLU A 1 43 ? -10.182 -0.017 -12.560 1.00 42.43 43 GLU A O 12
ATOM 18885 N N . SER A 1 44 ? -11.041 2.038 -12.881 1.00 22.41 44 SER A N 12
ATOM 18886 C CA . SER A 1 44 ? -9.846 2.578 -13.513 1.00 63.23 44 SER A CA 12
ATOM 18887 C C . SER A 1 44 ? -8.657 2.596 -12.552 1.00 34.54 44 SER A C 12
ATOM 18888 O O . SER A 1 44 ? -7.506 2.501 -12.978 1.00 51.10 44 SER A O 12
ATOM 18896 N N . PHE A 1 45 ? -8.924 2.712 -11.257 1.00 1.54 45 PHE A N 12
ATOM 18897 C CA . PHE A 1 45 ? -7.853 2.744 -10.278 1.00 1.33 45 PHE A CA 12
ATOM 18898 C C . PHE A 1 45 ? -7.453 1.322 -9.892 1.00 62.22 45 PHE A C 12
ATOM 18899 O O . PHE A 1 45 ? -6.295 1.050 -9.579 1.00 73.20 45 PHE A O 12
ATOM 18916 N N . MET A 1 46 ? -8.417 0.415 -9.958 1.00 73.31 46 MET A N 12
ATOM 18917 C CA . MET A 1 46 ? -8.223 -0.953 -9.495 1.00 1.55 46 MET A CA 12
ATOM 18918 C C . MET A 1 46 ? -7.335 -1.760 -10.443 1.00 64.32 46 MET A C 12
ATOM 18919 O O . MET A 1 46 ? -6.474 -2.515 -9.995 1.00 2.33 46 MET A O 12
ATOM 18933 N N . THR A 1 47 ? -7.535 -1.588 -11.743 1.00 74.41 47 THR A N 12
ATOM 18934 C CA . THR A 1 47 ? -6.832 -2.385 -12.747 1.00 0.52 47 THR A CA 12
ATOM 18935 C C . THR A 1 47 ? -5.312 -2.350 -12.560 1.00 20.12 47 THR A C 12
ATOM 18936 O O . THR A 1 47 ? -4.675 -3.394 -12.420 1.00 41.53 47 THR A O 12
ATOM 18947 N N . LYS A 1 48 ? -4.740 -1.154 -12.548 1.00 52.21 48 LYS A N 12
ATOM 18948 C CA . LYS A 1 48 ? -3.297 -1.003 -12.406 1.00 30.23 48 LYS A CA 12
ATOM 18949 C C . LYS A 1 48 ? -2.820 -1.424 -11.014 1.00 53.32 48 LYS A C 12
ATOM 18950 O O . LYS A 1 48 ? -1.680 -1.854 -10.840 1.00 53.44 48 LYS A O 12
ATOM 18969 N N . LEU A 1 49 ? -3.697 -1.308 -10.028 1.00 73.25 49 LEU A N 12
ATOM 18970 C CA . LEU A 1 49 ? -3.373 -1.724 -8.668 1.00 12.22 49 LEU A CA 12
ATOM 18971 C C . LEU A 1 49 ? -3.289 -3.243 -8.563 1.00 64.12 49 LEU A C 12
ATOM 18972 O O . LEU A 1 49 ? -2.547 -3.769 -7.736 1.00 52.14 49 LEU A O 12
ATOM 18988 N N . LYS A 1 50 ? -4.043 -3.945 -9.405 1.00 73.34 50 LYS A N 12
ATOM 18989 C CA . LYS A 1 50 ? -3.975 -5.400 -9.462 1.00 72.15 50 LYS A CA 12
ATOM 18990 C C . LYS A 1 50 ? -2.562 -5.860 -9.805 1.00 2.55 50 LYS A C 12
ATOM 18991 O O . LYS A 1 50 ? -2.043 -6.812 -9.217 1.00 32.21 50 LYS A O 12
ATOM 19010 N N . GLU A 1 51 ? -1.947 -5.164 -10.760 1.00 42.54 51 GLU A N 12
ATOM 19011 C CA . GLU A 1 51 ? -0.584 -5.460 -11.186 1.00 44.32 51 GLU A CA 12
ATOM 19012 C C . GLU A 1 51 ? 0.377 -5.299 -10.013 1.00 55.04 51 GLU A C 12
ATOM 19013 O O . GLU A 1 51 ? 1.280 -6.112 -9.808 1.00 3.03 51 GLU A O 12
ATOM 19025 N N . LEU A 1 52 ? 0.153 -4.249 -9.238 1.00 24.53 52 LEU A N 12
ATOM 19026 C CA . LEU A 1 52 ? 0.991 -3.938 -8.088 1.00 4.42 52 LEU A CA 12
ATOM 19027 C C . LEU A 1 52 ? 0.776 -4.943 -6.955 1.00 35.15 52 LEU A C 12
ATOM 19028 O O . LEU A 1 52 ? 1.733 -5.433 -6.356 1.00 12.51 52 LEU A O 12
ATOM 19044 N N . ALA A 1 53 ? -0.486 -5.257 -6.680 1.00 55.41 53 ALA A N 12
ATOM 19045 C CA . ALA A 1 53 ? -0.847 -6.140 -5.572 1.00 10.15 53 ALA A CA 12
ATOM 19046 C C . ALA A 1 53 ? -0.285 -7.545 -5.760 1.00 14.34 53 ALA A C 12
ATOM 19047 O O . ALA A 1 53 ? 0.189 -8.166 -4.807 1.00 72.24 53 ALA A O 12
ATOM 19054 N N . ALA A 1 54 ? -0.335 -8.039 -6.992 1.00 71.42 54 ALA A N 12
ATOM 19055 C CA . ALA A 1 54 ? 0.162 -9.375 -7.295 1.00 62.11 54 ALA A CA 12
ATOM 19056 C C . ALA A 1 54 ? 1.652 -9.493 -6.990 1.00 23.11 54 ALA A C 12
ATOM 19057 O O . ALA A 1 54 ? 2.094 -10.446 -6.344 1.00 42.40 54 ALA A O 12
ATOM 19064 N N . ALA A 1 55 ? 2.416 -8.502 -7.429 1.00 33.52 55 ALA A N 12
ATOM 19065 C CA . ALA A 1 55 ? 3.861 -8.507 -7.245 1.00 4.13 55 ALA A CA 12
ATOM 19066 C C . ALA A 1 55 ? 4.237 -8.160 -5.809 1.00 60.44 55 ALA A C 12
ATOM 19067 O O . ALA A 1 55 ? 5.355 -8.420 -5.369 1.00 65.12 55 ALA A O 12
ATOM 19074 N N . ALA A 1 56 ? 3.294 -7.574 -5.082 1.00 3.23 56 ALA A N 12
ATOM 19075 C CA . ALA A 1 56 ? 3.524 -7.184 -3.698 1.00 55.22 56 ALA A CA 12
ATOM 19076 C C . ALA A 1 56 ? 3.685 -8.406 -2.800 1.00 23.14 56 ALA A C 12
ATOM 19077 O O . ALA A 1 56 ? 4.480 -8.390 -1.867 1.00 60.04 56 ALA A O 12
ATOM 19084 N N . SER A 1 57 ? 2.926 -9.459 -3.084 1.00 25.11 57 SER A N 12
ATOM 19085 C CA . SER A 1 57 ? 3.005 -10.686 -2.297 1.00 11.20 57 SER A CA 12
ATOM 19086 C C . SER A 1 57 ? 3.803 -11.764 -3.028 1.00 52.54 57 SER A C 12
ATOM 19087 O O . SER A 1 57 ? 4.356 -12.670 -2.401 1.00 41.43 57 SER A O 12
ATOM 19095 N N . SER A 1 58 ? 3.827 -11.670 -4.358 1.00 40.13 58 SER A N 12
ATOM 19096 C CA . SER A 1 58 ? 4.614 -12.565 -5.219 1.00 34.05 58 SER A CA 12
ATOM 19097 C C . SER A 1 58 ? 4.065 -13.999 -5.259 1.00 70.12 58 SER A C 12
ATOM 19098 O O . SER A 1 58 ? 4.393 -14.769 -6.167 1.00 45.02 58 SER A O 12
ATOM 19106 N N . ALA A 1 59 ? 3.226 -14.358 -4.295 1.00 70.53 59 ALA A N 12
ATOM 19107 C CA . ALA A 1 59 ? 2.692 -15.712 -4.211 1.00 62.33 59 ALA A CA 12
ATOM 19108 C C . ALA A 1 59 ? 1.559 -15.931 -5.212 1.00 12.14 59 ALA A C 12
ATOM 19109 O O . ALA A 1 59 ? 0.392 -16.011 -4.831 1.00 24.04 59 ALA A O 12
ATOM 19116 N N . ASP A 1 60 ? 1.929 -16.000 -6.494 1.00 24.22 60 ASP A N 12
ATOM 19117 C CA . ASP A 1 60 ? 0.999 -16.282 -7.597 1.00 51.15 60 ASP A CA 12
ATOM 19118 C C . ASP A 1 60 ? -0.126 -15.257 -7.683 1.00 73.01 60 ASP A C 12
ATOM 19119 O O . ASP A 1 60 ? -0.037 -14.282 -8.429 1.00 33.30 60 ASP A O 12
ATOM 19128 N N . GLU A 1 61 ? -1.176 -15.493 -6.910 1.00 11.45 61 GLU A N 12
ATOM 19129 C CA . GLU A 1 61 ? -2.355 -14.641 -6.901 1.00 15.04 61 GLU A CA 12
ATOM 19130 C C . GLU A 1 61 ? -2.131 -13.439 -5.998 1.00 63.13 61 GLU A C 12
ATOM 19131 O O . GLU A 1 61 ? -2.801 -12.415 -6.118 1.00 54.44 61 GLU A O 12
ATOM 19143 N N . GLY A 1 62 ? -1.177 -13.579 -5.091 1.00 43.10 62 GLY A N 12
ATOM 19144 C CA . GLY A 1 62 ? -1.022 -12.614 -4.032 1.00 62.35 62 GLY A CA 12
ATOM 19145 C C . GLY A 1 62 ? -1.865 -13.020 -2.849 1.00 62.55 62 GLY A C 12
ATOM 19146 O O . GLY A 1 62 ? -1.482 -13.911 -2.089 1.00 72.42 62 GLY A O 12
ATOM 19150 N N . ALA A 1 63 ? -3.034 -12.410 -2.726 1.00 51.33 63 ALA A N 12
ATOM 19151 C CA . ALA A 1 63 ? -4.005 -12.797 -1.713 1.00 12.21 63 ALA A CA 12
ATOM 19152 C C . ALA A 1 63 ? -5.353 -12.156 -1.994 1.00 1.24 63 ALA A C 12
ATOM 19153 O O . ALA A 1 63 ? -5.568 -11.607 -3.074 1.00 55.33 63 ALA A O 12
ATOM 19160 N N . SER A 1 64 ? -6.254 -12.237 -1.025 1.00 33.21 64 SER A N 12
ATOM 19161 C CA . SER A 1 64 ? -7.627 -11.779 -1.197 1.00 53.55 64 SER A CA 12
ATOM 19162 C C . SER A 1 64 ? -7.709 -10.321 -1.621 1.00 24.20 64 SER A C 12
ATOM 19163 O O . SER A 1 64 ? -7.163 -9.434 -0.965 1.00 44.03 64 SER A O 12
ATOM 19171 N N . VAL A 1 65 ? -8.394 -10.082 -2.722 1.00 51.30 65 VAL A N 12
ATOM 19172 C CA . VAL A 1 65 ? -8.689 -8.734 -3.151 1.00 73.34 65 VAL A CA 12
ATOM 19173 C C . VAL A 1 65 ? -10.197 -8.564 -3.305 1.00 30.21 65 VAL A C 12
ATOM 19174 O O . VAL A 1 65 ? -10.836 -9.208 -4.137 1.00 73.25 65 VAL A O 12
ATOM 19187 N N . ALA A 1 66 ? -10.760 -7.707 -2.477 1.00 64.42 66 ALA A N 12
ATOM 19188 C CA . ALA A 1 66 ? -12.182 -7.445 -2.506 1.00 1.55 66 ALA A CA 12
ATOM 19189 C C . ALA A 1 66 ? -12.423 -5.951 -2.498 1.00 54.11 66 ALA A C 12
ATOM 19190 O O . ALA A 1 66 ? -12.072 -5.262 -1.536 1.00 45.30 66 ALA A O 12
ATOM 19197 N N . TYR A 1 67 ? -12.992 -5.440 -3.573 1.00 24.51 67 TYR A N 12
ATOM 19198 C CA . TYR A 1 67 ? -13.244 -4.021 -3.665 1.00 71.41 67 TYR A CA 12
ATOM 19199 C C . TYR A 1 67 ? -14.710 -3.745 -3.942 1.00 73.03 67 TYR A C 12
ATOM 19200 O O . TYR A 1 67 ? -15.353 -4.434 -4.738 1.00 20.10 67 TYR A O 12
ATOM 19218 N N . LYS A 1 68 ? -15.233 -2.742 -3.264 1.00 1.42 68 LYS A N 12
ATOM 19219 C CA . LYS A 1 68 ? -16.596 -2.310 -3.471 1.00 52.14 68 LYS A CA 12
ATOM 19220 C C . LYS A 1 68 ? -16.610 -1.017 -4.234 1.00 41.22 68 LYS A C 12
ATOM 19221 O O . LYS A 1 68 ? -15.702 -0.195 -4.107 1.00 72.11 68 LYS A O 12
ATOM 19240 N N . ILE A 1 69 ? -17.641 -0.853 -5.020 1.00 50.03 69 ILE A N 12
ATOM 19241 C CA . ILE A 1 69 ? -17.907 0.408 -5.673 1.00 54.44 69 ILE A CA 12
ATOM 19242 C C . ILE A 1 69 ? -19.298 0.854 -5.271 1.00 61.54 69 ILE A C 12
ATOM 19243 O O . ILE A 1 69 ? -20.294 0.333 -5.775 1.00 41.40 69 ILE A O 12
ATOM 19259 N N . LYS A 1 70 ? -19.373 1.796 -4.348 1.00 43.54 70 LYS A N 12
ATOM 19260 C CA . LYS A 1 70 ? -20.658 2.230 -3.843 1.00 12.25 70 LYS A CA 12
ATOM 19261 C C . LYS A 1 70 ? -21.195 3.362 -4.687 1.00 51.42 70 LYS A C 12
ATOM 19262 O O . LYS A 1 70 ? -20.589 4.431 -4.783 1.00 64.44 70 LYS A O 12
ATOM 19281 N N . ASP A 1 71 ? -22.332 3.106 -5.292 1.00 43.13 71 ASP A N 12
ATOM 19282 C CA . ASP A 1 71 ? -22.994 4.067 -6.148 1.00 13.24 71 ASP A CA 12
ATOM 19283 C C . ASP A 1 71 ? -23.512 5.241 -5.321 1.00 72.22 71 ASP A C 12
ATOM 19284 O O . ASP A 1 71 ? -24.403 5.089 -4.483 1.00 33.44 71 ASP A O 12
ATOM 19293 N N . LEU A 1 72 ? -22.920 6.402 -5.523 1.00 20.14 72 LEU A N 12
ATOM 19294 C CA . LEU A 1 72 ? -23.385 7.612 -4.865 1.00 53.13 72 LEU A CA 12
ATOM 19295 C C . LEU A 1 72 ? -23.880 8.601 -5.903 1.00 4.13 72 LEU A C 12
ATOM 19296 O O . LEU A 1 72 ? -23.830 8.332 -7.105 1.00 3.11 72 LEU A O 12
ATOM 19312 N N . GLU A 1 73 ? -24.350 9.741 -5.444 1.00 54.11 73 GLU A N 12
ATOM 19313 C CA . GLU A 1 73 ? -24.837 10.767 -6.342 1.00 33.13 73 GLU A CA 12
ATOM 19314 C C . GLU A 1 73 ? -23.687 11.663 -6.776 1.00 21.05 73 GLU A C 12
ATOM 19315 O O . GLU A 1 73 ? -23.175 12.450 -5.982 1.00 1.25 73 GLU A O 12
ATOM 19327 N N . GLY A 1 74 ? -23.252 11.502 -8.014 1.00 30.34 74 GLY A N 12
ATOM 19328 C CA . GLY A 1 74 ? -22.228 12.376 -8.555 1.00 52.10 74 GLY A CA 12
ATOM 19329 C C . GLY A 1 74 ? -20.830 11.869 -8.279 1.00 22.45 74 GLY A C 12
ATOM 19330 O O . GLY A 1 74 ? -19.848 12.476 -8.707 1.00 44.21 74 GLY A O 12
ATOM 19334 N N . GLN A 1 75 ? -20.741 10.759 -7.559 1.00 75.52 75 GLN A N 12
ATOM 19335 C CA . GLN A 1 75 ? -19.461 10.156 -7.218 1.00 54.14 75 GLN A CA 12
ATOM 19336 C C . GLN A 1 75 ? -19.677 8.740 -6.709 1.00 23.44 75 GLN A C 12
ATOM 19337 O O . GLN A 1 75 ? -20.811 8.281 -6.620 1.00 12.24 75 GLN A O 12
ATOM 19351 N N . VAL A 1 76 ? -18.596 8.045 -6.393 1.00 71.15 76 VAL A N 12
ATOM 19352 C CA . VAL A 1 76 ? -18.688 6.702 -5.829 1.00 55.13 76 VAL A CA 12
ATOM 19353 C C . VAL A 1 76 ? -17.630 6.490 -4.761 1.00 70.42 76 VAL A C 12
ATOM 19354 O O . VAL A 1 76 ? -16.646 7.225 -4.694 1.00 20.34 76 VAL A O 12
ATOM 19367 N N . GLU A 1 77 ? -17.833 5.479 -3.935 1.00 62.41 77 GLU A N 12
ATOM 19368 C CA . GLU A 1 77 ? -16.834 5.091 -2.953 1.00 21.32 77 GLU A CA 12
ATOM 19369 C C . GLU A 1 77 ? -16.142 3.812 -3.402 1.00 65.24 77 GLU A C 12
ATOM 19370 O O . GLU A 1 77 ? -16.790 2.776 -3.562 1.00 62.32 77 GLU A O 12
ATOM 19382 N N . LEU A 1 78 ? -14.840 3.897 -3.637 1.00 4.23 78 LEU A N 12
ATOM 19383 C CA . LEU A 1 78 ? -14.043 2.725 -3.968 1.00 54.33 78 LEU A CA 12
ATOM 19384 C C . LEU A 1 78 ? -13.374 2.209 -2.700 1.00 25.35 78 LEU A C 12
ATOM 19385 O O . LEU A 1 78 ? -12.528 2.884 -2.110 1.00 23.42 78 LEU A O 12
ATOM 19401 N N . ASP A 1 79 ? -13.774 1.022 -2.283 1.00 22.41 79 ASP A N 12
ATOM 19402 C CA . ASP A 1 79 ? -13.274 0.423 -1.050 1.00 74.52 79 ASP A CA 12
ATOM 19403 C C . ASP A 1 79 ? -12.607 -0.906 -1.351 1.00 21.23 79 ASP A C 12
ATOM 19404 O O . ASP A 1 79 ? -13.283 -1.888 -1.641 1.00 35.01 79 ASP A O 12
ATOM 19413 N N . ALA A 1 80 ? -11.291 -0.937 -1.290 1.00 22.12 80 ALA A N 12
ATOM 19414 C CA . ALA A 1 80 ? -10.550 -2.137 -1.636 1.00 2.42 80 ALA A CA 12
ATOM 19415 C C . ALA A 1 80 ? -9.762 -2.669 -0.449 1.00 75.12 80 ALA A C 12
ATOM 19416 O O . ALA A 1 80 ? -8.954 -1.957 0.138 1.00 53.40 80 ALA A O 12
ATOM 19423 N N . ALA A 1 81 ? -9.999 -3.923 -0.105 1.00 44.01 81 ALA A N 12
ATOM 19424 C CA . ALA A 1 81 ? -9.252 -4.580 0.956 1.00 13.22 81 ALA A CA 12
ATOM 19425 C C . ALA A 1 81 ? -8.308 -5.620 0.357 1.00 13.12 81 ALA A C 12
ATOM 19426 O O . ALA A 1 81 ? -8.743 -6.696 -0.062 1.00 70.30 81 ALA A O 12
ATOM 19433 N N . PHE A 1 82 ? -7.028 -5.282 0.283 1.00 33.55 82 PHE A N 12
ATOM 19434 C CA . PHE A 1 82 ? -6.021 -6.181 -0.273 1.00 14.31 82 PHE A CA 12
ATOM 19435 C C . PHE A 1 82 ? -5.365 -6.988 0.837 1.00 25.52 82 PHE A C 12
ATOM 19436 O O . PHE A 1 82 ? -4.870 -6.419 1.801 1.00 30.34 82 PHE A O 12
ATOM 19453 N N . THR A 1 83 ? -5.354 -8.302 0.704 1.00 4.44 83 THR A N 12
ATOM 19454 C CA . THR A 1 83 ? -4.720 -9.149 1.688 1.00 1.30 83 THR A CA 12
ATOM 19455 C C . THR A 1 83 ? -3.311 -9.504 1.226 1.00 22.22 83 THR A C 12
ATOM 19456 O O . THR A 1 83 ? -3.052 -9.583 0.027 1.00 74.23 83 THR A O 12
ATOM 19467 N N . PHE A 1 84 ? -2.397 -9.651 2.167 1.00 62.43 84 PHE A N 12
ATOM 19468 C CA . PHE A 1 84 ? -1.030 -10.013 1.845 1.00 53.34 84 PHE A CA 12
ATOM 19469 C C . PHE A 1 84 ? -0.627 -11.268 2.601 1.00 53.14 84 PHE A C 12
ATOM 19470 O O . PHE A 1 84 ? -1.094 -11.506 3.715 1.00 13.14 84 PHE A O 12
ATOM 19487 N N . SER A 1 85 ? 0.225 -12.072 1.984 1.00 74.54 85 SER A N 12
ATOM 19488 C CA . SER A 1 85 ? 0.697 -13.306 2.595 1.00 64.10 85 SER A CA 12
ATOM 19489 C C . SER A 1 85 ? 1.540 -13.011 3.838 1.00 32.53 85 SER A C 12
ATOM 19490 O O . SER A 1 85 ? 1.571 -13.796 4.787 1.00 13.02 85 SER A O 12
ATOM 19498 N N . CYS A 1 86 ? 2.213 -11.868 3.827 1.00 75.03 86 CYS A N 12
ATOM 19499 C CA . CYS A 1 86 ? 3.067 -11.466 4.931 1.00 52.43 86 CYS A CA 12
ATOM 19500 C C . CYS A 1 86 ? 2.840 -9.997 5.253 1.00 74.45 86 CYS A C 12
ATOM 19501 O O . CYS A 1 86 ? 2.299 -9.253 4.431 1.00 13.15 86 CYS A O 12
ATOM 19509 N N . GLN A 1 87 ? 3.264 -9.573 6.432 1.00 50.43 87 GLN A N 12
ATOM 19510 C CA . GLN A 1 87 ? 3.138 -8.178 6.815 1.00 5.04 87 GLN A CA 12
ATOM 19511 C C . GLN A 1 87 ? 4.190 -7.344 6.100 1.00 51.43 87 GLN A C 12
ATOM 19512 O O . GLN A 1 87 ? 4.006 -6.149 5.877 1.00 64.21 87 GLN A O 12
ATOM 19526 N N . ALA A 1 88 ? 5.294 -7.985 5.740 1.00 63.11 88 ALA A N 12
ATOM 19527 C CA . ALA A 1 88 ? 6.314 -7.341 4.926 1.00 13.31 88 ALA A CA 12
ATOM 19528 C C . ALA A 1 88 ? 5.712 -6.874 3.605 1.00 21.03 88 ALA A C 12
ATOM 19529 O O . ALA A 1 88 ? 5.957 -5.753 3.164 1.00 13.42 88 ALA A O 12
ATOM 19536 N N . GLU A 1 89 ? 4.895 -7.736 2.999 1.00 23.24 89 GLU A N 12
ATOM 19537 C CA . GLU A 1 89 ? 4.227 -7.419 1.739 1.00 62.41 89 GLU A CA 12
ATOM 19538 C C . GLU A 1 89 ? 3.288 -6.231 1.942 1.00 63.14 89 GLU A C 12
ATOM 19539 O O . GLU A 1 89 ? 3.168 -5.361 1.083 1.00 63.41 89 GLU A O 12
ATOM 19551 N N . MET A 1 90 ? 2.638 -6.217 3.101 1.00 24.32 90 MET A N 12
ATOM 19552 C CA . MET A 1 90 ? 1.739 -5.138 3.496 1.00 55.21 90 MET A CA 12
ATOM 19553 C C . MET A 1 90 ? 2.436 -3.780 3.411 1.00 23.32 90 MET A C 12
ATOM 19554 O O . MET A 1 90 ? 2.007 -2.889 2.676 1.00 13.43 90 MET A O 12
ATOM 19568 N N . ILE A 1 91 ? 3.528 -3.639 4.150 1.00 43.53 91 ILE A N 12
ATOM 19569 C CA . ILE A 1 91 ? 4.211 -2.358 4.263 1.00 63.42 91 ILE A CA 12
ATOM 19570 C C . ILE A 1 91 ? 4.930 -1.952 2.977 1.00 73.12 91 ILE A C 12
ATOM 19571 O O . ILE A 1 91 ? 4.938 -0.773 2.628 1.00 64.01 91 ILE A O 12
ATOM 19587 N N . ILE A 1 92 ? 5.522 -2.907 2.261 1.00 33.40 92 ILE A N 12
ATOM 19588 C CA . ILE A 1 92 ? 6.233 -2.576 1.030 1.00 3.01 92 ILE A CA 12
ATOM 19589 C C . ILE A 1 92 ? 5.260 -2.088 -0.040 1.00 13.12 92 ILE A C 12
ATOM 19590 O O . ILE A 1 92 ? 5.611 -1.254 -0.878 1.00 32.31 92 ILE A O 12
ATOM 19606 N N . PHE A 1 93 ? 4.033 -2.594 0.005 1.00 61.32 93 PHE A N 12
ATOM 19607 C CA . PHE A 1 93 ? 2.991 -2.145 -0.904 1.00 1.12 93 PHE A CA 12
ATOM 19608 C C . PHE A 1 93 ? 2.613 -0.703 -0.582 1.00 20.44 93 PHE A C 12
ATOM 19609 O O . PHE A 1 93 ? 2.555 0.147 -1.472 1.00 24.04 93 PHE A O 12
ATOM 19626 N N . GLU A 1 94 ? 2.392 -0.438 0.704 1.00 32.03 94 GLU A N 12
ATOM 19627 C CA . GLU A 1 94 ? 2.087 0.907 1.183 1.00 22.11 94 GLU A CA 12
ATOM 19628 C C . GLU A 1 94 ? 3.181 1.891 0.775 1.00 61.55 94 GLU A C 12
ATOM 19629 O O . GLU A 1 94 ? 2.888 2.964 0.243 1.00 22.13 94 GLU A O 12
ATOM 19641 N N . LEU A 1 95 ? 4.440 1.511 1.003 1.00 11.51 95 LEU A N 12
ATOM 19642 C CA . LEU A 1 95 ? 5.582 2.353 0.633 1.00 0.32 95 LEU A CA 12
ATOM 19643 C C . LEU A 1 95 ? 5.530 2.720 -0.846 1.00 23.30 95 LEU A C 12
ATOM 19644 O O . LEU A 1 95 ? 5.725 3.878 -1.224 1.00 71.12 95 LEU A O 12
ATOM 19660 N N . SER A 1 96 ? 5.248 1.729 -1.672 1.00 54.41 96 SER A N 12
ATOM 19661 C CA . SER A 1 96 ? 5.205 1.911 -3.114 1.00 75.22 96 SER A CA 12
ATOM 19662 C C . SER A 1 96 ? 4.079 2.862 -3.522 1.00 42.31 96 SER A C 12
ATOM 19663 O O . SER A 1 96 ? 4.253 3.688 -4.416 1.00 22.41 96 SER A O 12
ATOM 19671 N N . LEU A 1 97 ? 2.937 2.760 -2.848 1.00 52.23 97 LEU A N 12
ATOM 19672 C CA . LEU A 1 97 ? 1.783 3.599 -3.159 1.00 72.31 97 LEU A CA 12
ATOM 19673 C C . LEU A 1 97 ? 2.095 5.073 -2.919 1.00 21.41 97 LEU A C 12
ATOM 19674 O O . LEU A 1 97 ? 1.698 5.942 -3.700 1.00 35.40 97 LEU A O 12
ATOM 19690 N N . ARG A 1 98 ? 2.816 5.347 -1.840 1.00 3.41 98 ARG A N 12
ATOM 19691 C CA . ARG A 1 98 ? 3.175 6.717 -1.490 1.00 0.31 98 ARG A CA 12
ATOM 19692 C C . ARG A 1 98 ? 4.276 7.220 -2.410 1.00 32.41 98 ARG A C 12
ATOM 19693 O O . ARG A 1 98 ? 4.343 8.397 -2.726 1.00 3.31 98 ARG A O 12
ATOM 19714 N N . SER A 1 99 ? 5.121 6.311 -2.869 1.00 54.43 99 SER A N 12
ATOM 19715 C CA . SER A 1 99 ? 6.174 6.661 -3.816 1.00 10.21 99 SER A CA 12
ATOM 19716 C C . SER A 1 99 ? 5.592 6.861 -5.219 1.00 24.22 99 SER A C 12
ATOM 19717 O O . SER A 1 99 ? 6.311 7.179 -6.168 1.00 14.15 99 SER A O 12
ATOM 19725 N N . LEU A 1 100 ? 4.284 6.674 -5.334 1.00 3.14 100 LEU A N 12
ATOM 19726 C CA . LEU A 1 100 ? 3.598 6.779 -6.611 1.00 3.32 100 LEU A CA 12
ATOM 19727 C C . LEU A 1 100 ? 2.725 8.030 -6.650 1.00 20.32 100 LEU A C 12
ATOM 19728 O O . LEU A 1 100 ? 3.012 8.977 -7.382 1.00 60.31 100 LEU A O 12
ATOM 19744 N N . ALA A 1 101 ? 1.664 8.034 -5.848 1.00 73.41 101 ALA A N 12
ATOM 19745 C CA . ALA A 1 101 ? 0.676 9.110 -5.896 1.00 13.34 101 ALA A CA 12
ATOM 19746 C C . ALA A 1 101 ? 0.882 10.138 -4.786 1.00 40.33 101 ALA A C 12
ATOM 19747 O O . ALA A 1 101 ? 0.585 11.319 -4.963 1.00 64.13 101 ALA A O 12
ATOM 19754 N N . LEU A 1 102 ? 1.391 9.690 -3.650 1.00 51.21 102 LEU A N 12
ATOM 19755 C CA . LEU A 1 102 ? 1.566 10.564 -2.493 1.00 11.33 102 LEU A CA 12
ATOM 19756 C C . LEU A 1 102 ? 3.038 10.916 -2.311 1.00 22.40 102 LEU A C 12
ATOM 19757 O O . LEU A 1 102 ? 3.589 10.787 -1.214 1.00 14.22 102 LEU A O 12
ATOM 19773 N N . GLU A 1 103 ? 3.647 11.377 -3.404 1.00 1.41 103 GLU A N 12
ATOM 19774 C CA . GLU A 1 103 ? 5.085 11.640 -3.474 1.00 4.33 103 GLU A CA 12
ATOM 19775 C C . GLU A 1 103 ? 5.538 12.558 -2.350 1.00 74.04 103 GLU A C 12
ATOM 19776 O O . GLU A 1 103 ? 6.439 12.219 -1.582 1.00 11.52 103 GLU A O 12
ATOM 19788 N N . HIS A 1 104 ? 4.917 13.724 -2.257 1.00 73.41 104 HIS A N 12
ATOM 19789 C CA . HIS A 1 104 ? 5.219 14.647 -1.176 1.00 11.23 104 HIS A CA 12
ATOM 19790 C C . HIS A 1 104 ? 4.471 14.213 0.080 1.00 31.01 104 HIS A C 12
ATOM 19791 O O . HIS A 1 104 ? 3.263 14.409 0.205 1.00 65.44 104 HIS A O 12
ATOM 19806 N N . HIS A 1 105 ? 5.192 13.585 0.990 1.00 10.00 105 HIS A N 12
ATOM 19807 C CA . HIS A 1 105 ? 4.581 13.015 2.176 1.00 64.20 105 HIS A CA 12
ATOM 19808 C C . HIS A 1 105 ? 5.275 13.511 3.438 1.00 75.42 105 HIS A C 12
ATOM 19809 O O . HIS A 1 105 ? 6.177 12.859 3.963 1.00 22.50 105 HIS A O 12
ATOM 19824 N N . HIS A 1 106 ? 4.879 14.683 3.903 1.00 0.45 106 HIS A N 12
ATOM 19825 C CA . HIS A 1 106 ? 5.352 15.177 5.183 1.00 61.01 106 HIS A CA 12
ATOM 19826 C C . HIS A 1 106 ? 4.396 14.727 6.274 1.00 23.35 106 HIS A C 12
ATOM 19827 O O . HIS A 1 106 ? 3.347 15.333 6.483 1.00 23.44 106 HIS A O 12
ATOM 19842 N N . HIS A 1 107 ? 4.746 13.643 6.942 1.00 2.32 107 HIS A N 12
ATOM 19843 C CA . HIS A 1 107 ? 3.912 13.094 7.999 1.00 75.01 107 HIS A CA 12
ATOM 19844 C C . HIS A 1 107 ? 4.798 12.389 9.016 1.00 34.31 107 HIS A C 12
ATOM 19845 O O . HIS A 1 107 ? 5.178 11.240 8.812 1.00 54.33 107 HIS A O 12
ATOM 19860 N N . HIS A 1 108 ? 5.128 13.105 10.088 1.00 11.30 108 HIS A N 12
ATOM 19861 C CA . HIS A 1 108 ? 6.036 12.610 11.125 1.00 34.13 108 HIS A CA 12
ATOM 19862 C C . HIS A 1 108 ? 7.449 12.469 10.564 1.00 63.30 108 HIS A C 12
ATOM 19863 O O . HIS A 1 108 ? 7.759 11.496 9.877 1.00 1.40 108 HIS A O 12
ATOM 19878 N N . HIS A 1 109 ? 8.289 13.456 10.855 1.00 23.30 109 HIS A N 12
ATOM 19879 C CA . HIS A 1 109 ? 9.662 13.481 10.359 1.00 61.11 109 HIS A CA 12
ATOM 19880 C C . HIS A 1 109 ? 10.388 12.180 10.690 1.00 21.13 109 HIS A C 12
ATOM 19881 O O . HIS A 1 109 ? 10.308 11.732 11.852 1.00 38.55 109 HIS A O 12
ATOM 19897 N N . MET A 1 1 ? 53.024 -24.532 -2.624 1.00 2.42 1 MET A N 13
ATOM 19898 C CA . MET A 1 1 ? 52.206 -23.650 -1.758 1.00 23.21 1 MET A CA 13
ATOM 19899 C C . MET A 1 1 ? 51.820 -22.378 -2.511 1.00 53.54 1 MET A C 13
ATOM 19900 O O . MET A 1 1 ? 52.685 -21.643 -2.998 1.00 15.41 1 MET A O 13
ATOM 19916 N N . ALA A 1 2 ? 50.518 -22.131 -2.619 1.00 31.11 2 ALA A N 13
ATOM 19917 C CA . ALA A 1 2 ? 50.006 -20.966 -3.332 1.00 15.21 2 ALA A CA 13
ATOM 19918 C C . ALA A 1 2 ? 48.509 -20.812 -3.109 1.00 41.45 2 ALA A C 13
ATOM 19919 O O . ALA A 1 2 ? 47.815 -21.781 -2.802 1.00 3.32 2 ALA A O 13
ATOM 19926 N N . MET A 1 3 ? 48.025 -19.591 -3.256 1.00 73.25 3 MET A N 13
ATOM 19927 C CA . MET A 1 3 ? 46.601 -19.308 -3.167 1.00 4.24 3 MET A CA 13
ATOM 19928 C C . MET A 1 3 ? 46.149 -18.623 -4.448 1.00 14.44 3 MET A C 13
ATOM 19929 O O . MET A 1 3 ? 46.881 -17.807 -5.010 1.00 43.14 3 MET A O 13
ATOM 19943 N N . LYS A 1 4 ? 44.962 -18.962 -4.921 1.00 34.05 4 LYS A N 13
ATOM 19944 C CA . LYS A 1 4 ? 44.479 -18.440 -6.192 1.00 42.12 4 LYS A CA 13
ATOM 19945 C C . LYS A 1 4 ? 42.955 -18.446 -6.260 1.00 11.52 4 LYS A C 13
ATOM 19946 O O . LYS A 1 4 ? 42.324 -19.488 -6.449 1.00 2.11 4 LYS A O 13
ATOM 19965 N N . ASP A 1 5 ? 42.366 -17.275 -6.078 1.00 74.15 5 ASP A N 13
ATOM 19966 C CA . ASP A 1 5 ? 40.929 -17.105 -6.240 1.00 55.51 5 ASP A CA 13
ATOM 19967 C C . ASP A 1 5 ? 40.643 -15.758 -6.890 1.00 71.12 5 ASP A C 13
ATOM 19968 O O . ASP A 1 5 ? 41.495 -14.867 -6.877 1.00 25.02 5 ASP A O 13
ATOM 19977 N N . VAL A 1 6 ? 39.464 -15.617 -7.476 1.00 23.45 6 VAL A N 13
ATOM 19978 C CA . VAL A 1 6 ? 39.090 -14.385 -8.157 1.00 31.11 6 VAL A CA 13
ATOM 19979 C C . VAL A 1 6 ? 37.685 -13.969 -7.756 1.00 63.25 6 VAL A C 13
ATOM 19980 O O . VAL A 1 6 ? 36.913 -14.785 -7.249 1.00 30.32 6 VAL A O 13
ATOM 19993 N N . VAL A 1 7 ? 37.358 -12.706 -7.967 1.00 5.30 7 VAL A N 13
ATOM 19994 C CA . VAL A 1 7 ? 36.033 -12.213 -7.642 1.00 72.42 7 VAL A CA 13
ATOM 19995 C C . VAL A 1 7 ? 35.436 -11.429 -8.811 1.00 22.52 7 VAL A C 13
ATOM 19996 O O . VAL A 1 7 ? 36.094 -10.577 -9.413 1.00 31.43 7 VAL A O 13
ATOM 20009 N N . ASP A 1 8 ? 34.196 -11.755 -9.147 1.00 32.44 8 ASP A N 13
ATOM 20010 C CA . ASP A 1 8 ? 33.458 -11.032 -10.172 1.00 3.34 8 ASP A CA 13
ATOM 20011 C C . ASP A 1 8 ? 31.979 -11.014 -9.821 1.00 23.33 8 ASP A C 13
ATOM 20012 O O . ASP A 1 8 ? 31.279 -12.014 -9.990 1.00 44.33 8 ASP A O 13
ATOM 20021 N N . LYS A 1 9 ? 31.526 -9.883 -9.302 1.00 61.42 9 LYS A N 13
ATOM 20022 C CA . LYS A 1 9 ? 30.153 -9.735 -8.843 1.00 52.42 9 LYS A CA 13
ATOM 20023 C C . LYS A 1 9 ? 29.771 -8.259 -8.804 1.00 21.03 9 LYS A C 13
ATOM 20024 O O . LYS A 1 9 ? 30.304 -7.494 -8.001 1.00 24.01 9 LYS A O 13
ATOM 20043 N N . CYS A 1 10 ? 28.865 -7.863 -9.681 1.00 0.20 10 CYS A N 13
ATOM 20044 C CA . CYS A 1 10 ? 28.418 -6.479 -9.754 1.00 13.45 10 CYS A CA 13
ATOM 20045 C C . CYS A 1 10 ? 26.934 -6.425 -10.090 1.00 5.25 10 CYS A C 13
ATOM 20046 O O . CYS A 1 10 ? 26.455 -5.473 -10.710 1.00 12.04 10 CYS A O 13
ATOM 20054 N N . SER A 1 11 ? 26.216 -7.455 -9.677 1.00 23.51 11 SER A N 13
ATOM 20055 C CA . SER A 1 11 ? 24.783 -7.535 -9.898 1.00 31.45 11 SER A CA 13
ATOM 20056 C C . SER A 1 11 ? 24.036 -6.726 -8.841 1.00 43.33 11 SER A C 13
ATOM 20057 O O . SER A 1 11 ? 23.810 -7.203 -7.727 1.00 0.33 11 SER A O 13
ATOM 20065 N N . THR A 1 12 ? 23.695 -5.490 -9.175 1.00 2.32 12 THR A N 13
ATOM 20066 C CA . THR A 1 12 ? 22.997 -4.616 -8.244 1.00 52.14 12 THR A CA 13
ATOM 20067 C C . THR A 1 12 ? 22.171 -3.564 -8.983 1.00 15.01 12 THR A C 13
ATOM 20068 O O . THR A 1 12 ? 22.705 -2.578 -9.494 1.00 11.43 12 THR A O 13
ATOM 20079 N N . LYS A 1 13 ? 20.873 -3.807 -9.062 1.00 51.53 13 LYS A N 13
ATOM 20080 C CA . LYS A 1 13 ? 19.937 -2.839 -9.614 1.00 22.32 13 LYS A CA 13
ATOM 20081 C C . LYS A 1 13 ? 18.558 -3.046 -9.004 1.00 20.30 13 LYS A C 13
ATOM 20082 O O . LYS A 1 13 ? 18.160 -4.177 -8.720 1.00 0.34 13 LYS A O 13
ATOM 20101 N N . GLY A 1 14 ? 17.844 -1.955 -8.800 1.00 40.10 14 GLY A N 13
ATOM 20102 C CA . GLY A 1 14 ? 16.525 -2.026 -8.207 1.00 11.41 14 GLY A CA 13
ATOM 20103 C C . GLY A 1 14 ? 16.079 -0.702 -7.625 1.00 21.31 14 GLY A C 13
ATOM 20104 O O . GLY A 1 14 ? 15.190 -0.658 -6.777 1.00 54.43 14 GLY A O 13
ATOM 20108 N N . CYS A 1 15 ? 16.693 0.384 -8.080 1.00 41.13 15 CYS A N 13
ATOM 20109 C CA . CYS A 1 15 ? 16.336 1.710 -7.607 1.00 42.44 15 CYS A CA 13
ATOM 20110 C C . CYS A 1 15 ? 15.071 2.193 -8.306 1.00 61.14 15 CYS A C 13
ATOM 20111 O O . CYS A 1 15 ? 15.091 2.512 -9.501 1.00 74.01 15 CYS A O 13
ATOM 20119 N N . ALA A 1 16 ? 13.971 2.229 -7.567 1.00 71.35 16 ALA A N 13
ATOM 20120 C CA . ALA A 1 16 ? 12.684 2.603 -8.136 1.00 63.02 16 ALA A CA 13
ATOM 20121 C C . ALA A 1 16 ? 11.766 3.211 -7.083 1.00 72.33 16 ALA A C 13
ATOM 20122 O O . ALA A 1 16 ? 11.211 4.293 -7.281 1.00 75.44 16 ALA A O 13
ATOM 20129 N N . ILE A 1 17 ? 11.614 2.514 -5.964 1.00 12.41 17 ILE A N 13
ATOM 20130 C CA . ILE A 1 17 ? 10.705 2.952 -4.915 1.00 75.52 17 ILE A CA 13
ATOM 20131 C C . ILE A 1 17 ? 11.286 4.144 -4.153 1.00 52.00 17 ILE A C 13
ATOM 20132 O O . ILE A 1 17 ? 12.410 4.096 -3.648 1.00 3.35 17 ILE A O 13
ATOM 20148 N N . ASP A 1 18 ? 10.517 5.219 -4.091 1.00 64.44 18 ASP A N 13
ATOM 20149 C CA . ASP A 1 18 ? 10.972 6.451 -3.466 1.00 45.02 18 ASP A CA 13
ATOM 20150 C C . ASP A 1 18 ? 9.886 7.027 -2.564 1.00 71.01 18 ASP A C 13
ATOM 20151 O O . ASP A 1 18 ? 9.045 7.812 -3.005 1.00 3.33 18 ASP A O 13
ATOM 20160 N N . ILE A 1 19 ? 9.878 6.600 -1.304 1.00 34.31 19 ILE A N 13
ATOM 20161 C CA . ILE A 1 19 ? 8.954 7.130 -0.326 1.00 23.02 19 ILE A CA 13
ATOM 20162 C C . ILE A 1 19 ? 9.653 7.430 0.991 1.00 53.25 19 ILE A C 13
ATOM 20163 O O . ILE A 1 19 ? 10.248 6.564 1.629 1.00 21.51 19 ILE A O 13
ATOM 20179 N N . GLY A 1 20 ? 9.591 8.685 1.368 1.00 20.54 20 GLY A N 13
ATOM 20180 C CA . GLY A 1 20 ? 10.111 9.114 2.650 1.00 52.34 20 GLY A CA 13
ATOM 20181 C C . GLY A 1 20 ? 9.042 9.077 3.721 1.00 25.43 20 GLY A C 13
ATOM 20182 O O . GLY A 1 20 ? 8.892 10.018 4.497 1.00 43.22 20 GLY A O 13
ATOM 20186 N N . THR A 1 21 ? 8.293 7.988 3.751 1.00 41.25 21 THR A N 13
ATOM 20187 C CA . THR A 1 21 ? 7.191 7.836 4.683 1.00 41.10 21 THR A CA 13
ATOM 20188 C C . THR A 1 21 ? 7.232 6.453 5.325 1.00 13.51 21 THR A C 13
ATOM 20189 O O . THR A 1 21 ? 7.359 5.445 4.631 1.00 40.42 21 THR A O 13
ATOM 20200 N N . VAL A 1 22 ? 7.147 6.411 6.646 1.00 2.11 22 VAL A N 13
ATOM 20201 C CA . VAL A 1 22 ? 7.216 5.155 7.372 1.00 62.05 22 VAL A CA 13
ATOM 20202 C C . VAL A 1 22 ? 5.895 4.844 8.064 1.00 72.34 22 VAL A C 13
ATOM 20203 O O . VAL A 1 22 ? 4.993 5.683 8.114 1.00 3.45 22 VAL A O 13
ATOM 20216 N N . ILE A 1 23 ? 5.796 3.630 8.586 1.00 33.24 23 ILE A N 13
ATOM 20217 C CA . ILE A 1 23 ? 4.611 3.177 9.296 1.00 52.43 23 ILE A CA 13
ATOM 20218 C C . ILE A 1 23 ? 5.015 2.138 10.338 1.00 41.25 23 ILE A C 13
ATOM 20219 O O . ILE A 1 23 ? 5.967 1.381 10.127 1.00 51.24 23 ILE A O 13
ATOM 20235 N N . ASP A 1 24 ? 4.322 2.124 11.471 1.00 0.13 24 ASP A N 13
ATOM 20236 C CA . ASP A 1 24 ? 4.635 1.179 12.539 1.00 50.31 24 ASP A CA 13
ATOM 20237 C C . ASP A 1 24 ? 4.137 -0.218 12.203 1.00 71.02 24 ASP A C 13
ATOM 20238 O O . ASP A 1 24 ? 4.895 -1.053 11.711 1.00 52.43 24 ASP A O 13
ATOM 20247 N N . ASN A 1 25 ? 2.858 -0.463 12.452 1.00 21.41 25 ASN A N 13
ATOM 20248 C CA . ASN A 1 25 ? 2.274 -1.779 12.235 1.00 34.11 25 ASN A CA 13
ATOM 20249 C C . ASN A 1 25 ? 0.759 -1.704 12.341 1.00 2.40 25 ASN A C 13
ATOM 20250 O O . ASN A 1 25 ? 0.222 -0.837 13.029 1.00 55.04 25 ASN A O 13
ATOM 20261 N N . ASP A 1 26 ? 0.078 -2.600 11.644 1.00 1.44 26 ASP A N 13
ATOM 20262 C CA . ASP A 1 26 ? -1.374 -2.699 11.735 1.00 31.51 26 ASP A CA 13
ATOM 20263 C C . ASP A 1 26 ? -1.795 -4.162 11.749 1.00 22.15 26 ASP A C 13
ATOM 20264 O O . ASP A 1 26 ? -1.954 -4.761 12.810 1.00 52.54 26 ASP A O 13
ATOM 20273 N N . ASN A 1 27 ? -1.937 -4.739 10.564 1.00 42.03 27 ASN A N 13
ATOM 20274 C CA . ASN A 1 27 ? -2.298 -6.147 10.413 1.00 53.00 27 ASN A CA 13
ATOM 20275 C C . ASN A 1 27 ? -1.607 -6.695 9.173 1.00 14.33 27 ASN A C 13
ATOM 20276 O O . ASN A 1 27 ? -0.561 -6.184 8.772 1.00 70.41 27 ASN A O 13
ATOM 20287 N N . CYS A 1 28 ? -2.168 -7.741 8.582 1.00 13.31 28 CYS A N 13
ATOM 20288 C CA . CYS A 1 28 ? -1.673 -8.245 7.310 1.00 12.34 28 CYS A CA 13
ATOM 20289 C C . CYS A 1 28 ? -2.702 -7.972 6.210 1.00 62.02 28 CYS A C 13
ATOM 20290 O O . CYS A 1 28 ? -2.533 -8.377 5.058 1.00 52.41 28 CYS A O 13
ATOM 20298 N N . THR A 1 29 ? -3.775 -7.279 6.588 1.00 33.32 29 THR A N 13
ATOM 20299 C CA . THR A 1 29 ? -4.819 -6.890 5.651 1.00 1.41 29 THR A CA 13
ATOM 20300 C C . THR A 1 29 ? -4.888 -5.369 5.550 1.00 24.44 29 THR A C 13
ATOM 20301 O O . THR A 1 29 ? -5.101 -4.689 6.553 1.00 63.20 29 THR A O 13
ATOM 20312 N N . SER A 1 30 ? -4.700 -4.840 4.351 1.00 21.40 30 SER A N 13
ATOM 20313 C CA . SER A 1 30 ? -4.719 -3.403 4.144 1.00 23.14 30 SER A CA 13
ATOM 20314 C C . SER A 1 30 ? -6.028 -2.973 3.490 1.00 13.14 30 SER A C 13
ATOM 20315 O O . SER A 1 30 ? -6.442 -3.531 2.471 1.00 33.54 30 SER A O 13
ATOM 20323 N N . LYS A 1 31 ? -6.691 -2.000 4.101 1.00 53.15 31 LYS A N 13
ATOM 20324 C CA . LYS A 1 31 ? -7.908 -1.425 3.548 1.00 23.01 31 LYS A CA 13
ATOM 20325 C C . LYS A 1 31 ? -7.582 -0.124 2.832 1.00 4.25 31 LYS A C 13
ATOM 20326 O O . LYS A 1 31 ? -6.922 0.750 3.393 1.00 61.13 31 LYS A O 13
ATOM 20345 N N . PHE A 1 32 ? -8.019 -0.008 1.592 1.00 23.44 32 PHE A N 13
ATOM 20346 C CA . PHE A 1 32 ? -7.852 1.227 0.845 1.00 23.54 32 PHE A CA 13
ATOM 20347 C C . PHE A 1 32 ? -9.216 1.772 0.444 1.00 31.42 32 PHE A C 13
ATOM 20348 O O . PHE A 1 32 ? -9.967 1.108 -0.270 1.00 20.25 32 PHE A O 13
ATOM 20365 N N . SER A 1 33 ? -9.540 2.966 0.916 1.00 43.14 33 SER A N 13
ATOM 20366 C CA . SER A 1 33 ? -10.819 3.583 0.606 1.00 14.15 33 SER A CA 13
ATOM 20367 C C . SER A 1 33 ? -10.605 4.999 0.078 1.00 2.42 33 SER A C 13
ATOM 20368 O O . SER A 1 33 ? -10.079 5.861 0.786 1.00 10.11 33 SER A O 13
ATOM 20376 N N . ARG A 1 34 ? -10.991 5.229 -1.169 1.00 62.53 34 ARG A N 13
ATOM 20377 C CA . ARG A 1 34 ? -10.848 6.546 -1.777 1.00 22.21 34 ARG A CA 13
ATOM 20378 C C . ARG A 1 34 ? -12.096 6.890 -2.580 1.00 12.44 34 ARG A C 13
ATOM 20379 O O . ARG A 1 34 ? -12.697 6.022 -3.214 1.00 5.43 34 ARG A O 13
ATOM 20400 N N . PHE A 1 35 ? -12.490 8.151 -2.543 1.00 73.54 35 PHE A N 13
ATOM 20401 C CA . PHE A 1 35 ? -13.669 8.601 -3.272 1.00 64.44 35 PHE A CA 13
ATOM 20402 C C . PHE A 1 35 ? -13.289 9.077 -4.666 1.00 1.23 35 PHE A C 13
ATOM 20403 O O . PHE A 1 35 ? -12.215 9.647 -4.864 1.00 64.41 35 PHE A O 13
ATOM 20420 N N . PHE A 1 36 ? -14.159 8.824 -5.630 1.00 45.03 36 PHE A N 13
ATOM 20421 C CA . PHE A 1 36 ? -13.927 9.258 -6.996 1.00 71.52 36 PHE A CA 13
ATOM 20422 C C . PHE A 1 36 ? -15.170 9.921 -7.567 1.00 74.11 36 PHE A C 13
ATOM 20423 O O . PHE A 1 36 ? -16.282 9.681 -7.094 1.00 23.24 36 PHE A O 13
ATOM 20440 N N . ALA A 1 37 ? -14.976 10.755 -8.583 1.00 13.44 37 ALA A N 13
ATOM 20441 C CA . ALA A 1 37 ? -16.076 11.485 -9.200 1.00 15.32 37 ALA A CA 13
ATOM 20442 C C . ALA A 1 37 ? -17.051 10.540 -9.895 1.00 71.41 37 ALA A C 13
ATOM 20443 O O . ALA A 1 37 ? -18.267 10.665 -9.752 1.00 41.41 37 ALA A O 13
ATOM 20450 N N . THR A 1 38 ? -16.512 9.592 -10.644 1.00 21.00 38 THR A N 13
ATOM 20451 C CA . THR A 1 38 ? -17.336 8.631 -11.356 1.00 20.42 38 THR A CA 13
ATOM 20452 C C . THR A 1 38 ? -17.008 7.220 -10.895 1.00 35.44 38 THR A C 13
ATOM 20453 O O . THR A 1 38 ? -15.895 6.959 -10.438 1.00 32.44 38 THR A O 13
ATOM 20464 N N . ARG A 1 39 ? -17.969 6.315 -11.021 1.00 53.54 39 ARG A N 13
ATOM 20465 C CA . ARG A 1 39 ? -17.747 4.908 -10.694 1.00 11.03 39 ARG A CA 13
ATOM 20466 C C . ARG A 1 39 ? -16.614 4.337 -11.545 1.00 70.44 39 ARG A C 13
ATOM 20467 O O . ARG A 1 39 ? -15.821 3.516 -11.087 1.00 31.50 39 ARG A O 13
ATOM 20488 N N . GLU A 1 40 ? -16.540 4.808 -12.780 1.00 65.34 40 GLU A N 13
ATOM 20489 C CA . GLU A 1 40 ? -15.506 4.394 -13.722 1.00 0.24 40 GLU A CA 13
ATOM 20490 C C . GLU A 1 40 ? -14.120 4.751 -13.220 1.00 71.20 40 GLU A C 13
ATOM 20491 O O . GLU A 1 40 ? -13.163 3.997 -13.397 1.00 4.43 40 GLU A O 13
ATOM 20503 N N . GLU A 1 41 ? -14.029 5.915 -12.598 1.00 44.21 41 GLU A N 13
ATOM 20504 C CA . GLU A 1 41 ? -12.786 6.387 -11.995 1.00 2.50 41 GLU A CA 13
ATOM 20505 C C . GLU A 1 41 ? -12.246 5.366 -11.000 1.00 24.24 41 GLU A C 13
ATOM 20506 O O . GLU A 1 41 ? -11.035 5.211 -10.842 1.00 44.14 41 GLU A O 13
ATOM 20518 N N . ALA A 1 42 ? -13.157 4.668 -10.345 1.00 64.34 42 ALA A N 13
ATOM 20519 C CA . ALA A 1 42 ? -12.794 3.657 -9.366 1.00 22.12 42 ALA A CA 13
ATOM 20520 C C . ALA A 1 42 ? -12.315 2.390 -10.065 1.00 25.44 42 ALA A C 13
ATOM 20521 O O . ALA A 1 42 ? -11.312 1.791 -9.674 1.00 22.53 42 ALA A O 13
ATOM 20528 N N . GLU A 1 43 ? -13.036 2.001 -11.115 1.00 54.21 43 GLU A N 13
ATOM 20529 C CA . GLU A 1 43 ? -12.683 0.827 -11.910 1.00 72.12 43 GLU A CA 13
ATOM 20530 C C . GLU A 1 43 ? -11.283 0.983 -12.495 1.00 71.22 43 GLU A C 13
ATOM 20531 O O . GLU A 1 43 ? -10.449 0.081 -12.400 1.00 54.33 43 GLU A O 13
ATOM 20543 N N . SER A 1 44 ? -11.035 2.144 -13.084 1.00 40.41 44 SER A N 13
ATOM 20544 C CA . SER A 1 44 ? -9.759 2.441 -13.712 1.00 3.15 44 SER A CA 13
ATOM 20545 C C . SER A 1 44 ? -8.626 2.461 -12.688 1.00 64.05 44 SER A C 13
ATOM 20546 O O . SER A 1 44 ? -7.486 2.119 -13.003 1.00 34.11 44 SER A O 13
ATOM 20554 N N . PHE A 1 45 ? -8.940 2.839 -11.455 1.00 12.22 45 PHE A N 13
ATOM 20555 C CA . PHE A 1 45 ? -7.926 2.943 -10.422 1.00 13.32 45 PHE A CA 13
ATOM 20556 C C . PHE A 1 45 ? -7.536 1.555 -9.924 1.00 51.34 45 PHE A C 13
ATOM 20557 O O . PHE A 1 45 ? -6.370 1.285 -9.655 1.00 62.44 45 PHE A O 13
ATOM 20574 N N . MET A 1 46 ? -8.520 0.670 -9.835 1.00 71.11 46 MET A N 13
ATOM 20575 C CA . MET A 1 46 ? -8.294 -0.690 -9.353 1.00 52.45 46 MET A CA 13
ATOM 20576 C C . MET A 1 46 ? -7.374 -1.464 -10.299 1.00 43.20 46 MET A C 13
ATOM 20577 O O . MET A 1 46 ? -6.668 -2.380 -9.882 1.00 4.13 46 MET A O 13
ATOM 20591 N N . THR A 1 47 ? -7.367 -1.072 -11.567 1.00 2.34 47 THR A N 13
ATOM 20592 C CA . THR A 1 47 ? -6.582 -1.764 -12.584 1.00 70.43 47 THR A CA 13
ATOM 20593 C C . THR A 1 47 ? -5.090 -1.758 -12.246 1.00 24.54 47 THR A C 13
ATOM 20594 O O . THR A 1 47 ? -4.434 -2.801 -12.272 1.00 55.44 47 THR A O 13
ATOM 20605 N N . LYS A 1 48 ? -4.567 -0.589 -11.902 1.00 5.31 48 LYS A N 13
ATOM 20606 C CA . LYS A 1 48 ? -3.156 -0.463 -11.561 1.00 32.13 48 LYS A CA 13
ATOM 20607 C C . LYS A 1 48 ? -2.869 -1.081 -10.196 1.00 42.41 48 LYS A C 13
ATOM 20608 O O . LYS A 1 48 ? -1.765 -1.559 -9.940 1.00 31.40 48 LYS A O 13
ATOM 20627 N N . LEU A 1 49 ? -3.877 -1.078 -9.331 1.00 72.12 49 LEU A N 13
ATOM 20628 C CA . LEU A 1 49 ? -3.770 -1.711 -8.020 1.00 32.54 49 LEU A CA 13
ATOM 20629 C C . LEU A 1 49 ? -3.537 -3.212 -8.164 1.00 74.35 49 LEU A C 13
ATOM 20630 O O . LEU A 1 49 ? -2.753 -3.796 -7.420 1.00 34.33 49 LEU A O 13
ATOM 20646 N N . LYS A 1 50 ? -4.214 -3.826 -9.132 1.00 73.01 50 LYS A N 13
ATOM 20647 C CA . LYS A 1 50 ? -4.051 -5.243 -9.408 1.00 24.11 50 LYS A CA 13
ATOM 20648 C C . LYS A 1 50 ? -2.606 -5.575 -9.768 1.00 4.11 50 LYS A C 13
ATOM 20649 O O . LYS A 1 50 ? -2.023 -6.519 -9.228 1.00 65.40 50 LYS A O 13
ATOM 20668 N N . GLU A 1 51 ? -2.028 -4.783 -10.669 1.00 41.13 51 GLU A N 13
ATOM 20669 C CA . GLU A 1 51 ? -0.637 -4.965 -11.074 1.00 14.41 51 GLU A CA 13
ATOM 20670 C C . GLU A 1 51 ? 0.297 -4.838 -9.882 1.00 4.14 51 GLU A C 13
ATOM 20671 O O . GLU A 1 51 ? 1.199 -5.656 -9.692 1.00 4.24 51 GLU A O 13
ATOM 20683 N N . LEU A 1 52 ? 0.063 -3.812 -9.081 1.00 35.24 52 LEU A N 13
ATOM 20684 C CA . LEU A 1 52 ? 0.876 -3.552 -7.904 1.00 70.12 52 LEU A CA 13
ATOM 20685 C C . LEU A 1 52 ? 0.735 -4.672 -6.878 1.00 1.31 52 LEU A C 13
ATOM 20686 O O . LEU A 1 52 ? 1.718 -5.088 -6.265 1.00 0.34 52 LEU A O 13
ATOM 20702 N N . ALA A 1 53 ? -0.482 -5.171 -6.706 1.00 35.53 53 ALA A N 13
ATOM 20703 C CA . ALA A 1 53 ? -0.742 -6.247 -5.757 1.00 71.14 53 ALA A CA 13
ATOM 20704 C C . ALA A 1 53 ? -0.035 -7.530 -6.179 1.00 5.50 53 ALA A C 13
ATOM 20705 O O . ALA A 1 53 ? 0.519 -8.246 -5.345 1.00 23.34 53 ALA A O 13
ATOM 20712 N N . ALA A 1 54 ? -0.046 -7.804 -7.478 1.00 50.15 54 ALA A N 13
ATOM 20713 C CA . ALA A 1 54 ? 0.581 -9.005 -8.020 1.00 42.03 54 ALA A CA 13
ATOM 20714 C C . ALA A 1 54 ? 2.095 -8.967 -7.846 1.00 52.02 54 ALA A C 13
ATOM 20715 O O . ALA A 1 54 ? 2.738 -10.005 -7.694 1.00 42.14 54 ALA A O 13
ATOM 20722 N N . ALA A 1 55 ? 2.661 -7.769 -7.866 1.00 12.44 55 ALA A N 13
ATOM 20723 C CA . ALA A 1 55 ? 4.102 -7.607 -7.713 1.00 50.35 55 ALA A CA 13
ATOM 20724 C C . ALA A 1 55 ? 4.502 -7.577 -6.240 1.00 50.52 55 ALA A C 13
ATOM 20725 O O . ALA A 1 55 ? 5.616 -7.966 -5.880 1.00 71.13 55 ALA A O 13
ATOM 20732 N N . ALA A 1 56 ? 3.590 -7.113 -5.392 1.00 44.04 56 ALA A N 13
ATOM 20733 C CA . ALA A 1 56 ? 3.864 -6.987 -3.966 1.00 21.11 56 ALA A CA 13
ATOM 20734 C C . ALA A 1 56 ? 3.722 -8.320 -3.240 1.00 33.21 56 ALA A C 13
ATOM 20735 O O . ALA A 1 56 ? 4.555 -8.671 -2.402 1.00 52.10 56 ALA A O 13
ATOM 20742 N N . SER A 1 57 ? 2.677 -9.068 -3.568 1.00 54.15 57 SER A N 13
ATOM 20743 C CA . SER A 1 57 ? 2.413 -10.332 -2.902 1.00 43.13 57 SER A CA 13
ATOM 20744 C C . SER A 1 57 ? 3.411 -11.398 -3.345 1.00 50.14 57 SER A C 13
ATOM 20745 O O . SER A 1 57 ? 3.652 -11.590 -4.535 1.00 1.13 57 SER A O 13
ATOM 20753 N N . SER A 1 58 ? 3.996 -12.076 -2.376 1.00 43.33 58 SER A N 13
ATOM 20754 C CA . SER A 1 58 ? 4.948 -13.140 -2.649 1.00 43.15 58 SER A CA 13
ATOM 20755 C C . SER A 1 58 ? 4.316 -14.496 -2.356 1.00 44.21 58 SER A C 13
ATOM 20756 O O . SER A 1 58 ? 5.002 -15.505 -2.205 1.00 22.21 58 SER A O 13
ATOM 20764 N N . ALA A 1 59 ? 2.993 -14.506 -2.301 1.00 0.14 59 ALA A N 13
ATOM 20765 C CA . ALA A 1 59 ? 2.237 -15.712 -1.987 1.00 52.20 59 ALA A CA 13
ATOM 20766 C C . ALA A 1 59 ? 2.011 -16.575 -3.229 1.00 2.40 59 ALA A C 13
ATOM 20767 O O . ALA A 1 59 ? 1.245 -17.539 -3.188 1.00 20.41 59 ALA A O 13
ATOM 20774 N N . ASP A 1 60 ? 2.674 -16.199 -4.327 1.00 12.30 60 ASP A N 13
ATOM 20775 C CA . ASP A 1 60 ? 2.669 -16.968 -5.582 1.00 0.21 60 ASP A CA 13
ATOM 20776 C C . ASP A 1 60 ? 1.319 -16.925 -6.290 1.00 53.13 60 ASP A C 13
ATOM 20777 O O . ASP A 1 60 ? 1.178 -16.285 -7.332 1.00 14.54 60 ASP A O 13
ATOM 20786 N N . GLU A 1 61 ? 0.334 -17.610 -5.727 1.00 52.44 61 GLU A N 13
ATOM 20787 C CA . GLU A 1 61 ? -0.984 -17.707 -6.345 1.00 75.41 61 GLU A CA 13
ATOM 20788 C C . GLU A 1 61 ? -1.678 -16.348 -6.370 1.00 31.22 61 GLU A C 13
ATOM 20789 O O . GLU A 1 61 ? -2.408 -16.026 -7.313 1.00 65.13 61 GLU A O 13
ATOM 20801 N N . GLY A 1 62 ? -1.442 -15.552 -5.339 1.00 30.31 62 GLY A N 13
ATOM 20802 C CA . GLY A 1 62 ? -2.033 -14.236 -5.268 1.00 55.40 62 GLY A CA 13
ATOM 20803 C C . GLY A 1 62 ? -2.335 -13.834 -3.847 1.00 2.11 62 GLY A C 13
ATOM 20804 O O . GLY A 1 62 ? -1.680 -14.299 -2.916 1.00 32.35 62 GLY A O 13
ATOM 20808 N N . ALA A 1 63 ? -3.327 -12.978 -3.676 1.00 13.15 63 ALA A N 13
ATOM 20809 C CA . ALA A 1 63 ? -3.724 -12.514 -2.359 1.00 4.20 63 ALA A CA 13
ATOM 20810 C C . ALA A 1 63 ? -5.221 -12.267 -2.330 1.00 22.22 63 ALA A C 13
ATOM 20811 O O . ALA A 1 63 ? -5.839 -12.062 -3.377 1.00 54.14 63 ALA A O 13
ATOM 20818 N N . SER A 1 64 ? -5.800 -12.295 -1.141 1.00 42.34 64 SER A N 13
ATOM 20819 C CA . SER A 1 64 ? -7.219 -12.049 -0.980 1.00 22.42 64 SER A CA 13
ATOM 20820 C C . SER A 1 64 ? -7.526 -10.571 -1.160 1.00 44.45 64 SER A C 13
ATOM 20821 O O . SER A 1 64 ? -7.205 -9.754 -0.300 1.00 33.32 64 SER A O 13
ATOM 20829 N N . VAL A 1 65 ? -8.130 -10.224 -2.279 1.00 70.11 65 VAL A N 13
ATOM 20830 C CA . VAL A 1 65 ? -8.481 -8.842 -2.537 1.00 53.21 65 VAL A CA 13
ATOM 20831 C C . VAL A 1 65 ? -9.996 -8.674 -2.628 1.00 63.11 65 VAL A C 13
ATOM 20832 O O . VAL A 1 65 ? -10.652 -9.233 -3.508 1.00 30.04 65 VAL A O 13
ATOM 20845 N N . ALA A 1 66 ? -10.547 -7.920 -1.695 1.00 61.22 66 ALA A N 13
ATOM 20846 C CA . ALA A 1 66 ? -11.962 -7.603 -1.712 1.00 12.54 66 ALA A CA 13
ATOM 20847 C C . ALA A 1 66 ? -12.167 -6.208 -2.279 1.00 4.44 66 ALA A C 13
ATOM 20848 O O . ALA A 1 66 ? -12.013 -5.213 -1.572 1.00 33.11 66 ALA A O 13
ATOM 20855 N N . TYR A 1 67 ? -12.472 -6.141 -3.565 1.00 12.32 67 TYR A N 13
ATOM 20856 C CA . TYR A 1 67 ? -12.662 -4.869 -4.243 1.00 3.41 67 TYR A CA 13
ATOM 20857 C C . TYR A 1 67 ? -14.139 -4.533 -4.374 1.00 62.54 67 TYR A C 13
ATOM 20858 O O . TYR A 1 67 ? -14.915 -5.285 -4.967 1.00 54.01 67 TYR A O 13
ATOM 20876 N N . LYS A 1 68 ? -14.525 -3.408 -3.794 1.00 2.23 68 LYS A N 13
ATOM 20877 C CA . LYS A 1 68 ? -15.892 -2.936 -3.878 1.00 71.42 68 LYS A CA 13
ATOM 20878 C C . LYS A 1 68 ? -15.931 -1.498 -4.354 1.00 74.42 68 LYS A C 13
ATOM 20879 O O . LYS A 1 68 ? -15.019 -0.711 -4.095 1.00 41.45 68 LYS A O 13
ATOM 20898 N N . ILE A 1 69 ? -16.991 -1.173 -5.063 1.00 33.33 69 ILE A N 13
ATOM 20899 C CA . ILE A 1 69 ? -17.209 0.176 -5.553 1.00 20.31 69 ILE A CA 13
ATOM 20900 C C . ILE A 1 69 ? -18.630 0.598 -5.230 1.00 22.54 69 ILE A C 13
ATOM 20901 O O . ILE A 1 69 ? -19.580 0.123 -5.857 1.00 22.21 69 ILE A O 13
ATOM 20917 N N . LYS A 1 70 ? -18.792 1.460 -4.242 1.00 40.23 70 LYS A N 13
ATOM 20918 C CA . LYS A 1 70 ? -20.124 1.892 -3.865 1.00 75.52 70 LYS A CA 13
ATOM 20919 C C . LYS A 1 70 ? -20.555 3.076 -4.705 1.00 43.44 70 LYS A C 13
ATOM 20920 O O . LYS A 1 70 ? -19.959 4.154 -4.656 1.00 73.34 70 LYS A O 13
ATOM 20939 N N . ASP A 1 71 ? -21.591 2.841 -5.478 1.00 0.54 71 ASP A N 13
ATOM 20940 C CA . ASP A 1 71 ? -22.169 3.837 -6.352 1.00 12.20 71 ASP A CA 13
ATOM 20941 C C . ASP A 1 71 ? -23.077 4.769 -5.557 1.00 72.53 71 ASP A C 13
ATOM 20942 O O . ASP A 1 71 ? -24.173 4.390 -5.141 1.00 3.01 71 ASP A O 13
ATOM 20951 N N . LEU A 1 72 ? -22.592 5.978 -5.318 1.00 12.13 72 LEU A N 13
ATOM 20952 C CA . LEU A 1 72 ? -23.332 6.968 -4.549 1.00 63.31 72 LEU A CA 13
ATOM 20953 C C . LEU A 1 72 ? -23.857 8.058 -5.466 1.00 2.43 72 LEU A C 13
ATOM 20954 O O . LEU A 1 72 ? -23.719 7.971 -6.686 1.00 4.42 72 LEU A O 13
ATOM 20970 N N . GLU A 1 73 ? -24.454 9.082 -4.878 1.00 13.10 73 GLU A N 13
ATOM 20971 C CA . GLU A 1 73 ? -24.991 10.194 -5.643 1.00 21.42 73 GLU A CA 13
ATOM 20972 C C . GLU A 1 73 ? -23.925 11.256 -5.873 1.00 1.04 73 GLU A C 13
ATOM 20973 O O . GLU A 1 73 ? -23.548 11.987 -4.954 1.00 11.12 73 GLU A O 13
ATOM 20985 N N . GLY A 1 74 ? -23.412 11.304 -7.091 1.00 22.31 74 GLY A N 13
ATOM 20986 C CA . GLY A 1 74 ? -22.466 12.335 -7.459 1.00 74.22 74 GLY A CA 13
ATOM 20987 C C . GLY A 1 74 ? -21.030 11.873 -7.351 1.00 43.02 74 GLY A C 13
ATOM 20988 O O . GLY A 1 74 ? -20.133 12.486 -7.926 1.00 34.34 74 GLY A O 13
ATOM 20992 N N . GLN A 1 75 ? -20.809 10.791 -6.622 1.00 64.31 75 GLN A N 13
ATOM 20993 C CA . GLN A 1 75 ? -19.467 10.262 -6.429 1.00 15.12 75 GLN A CA 13
ATOM 20994 C C . GLN A 1 75 ? -19.534 8.800 -6.031 1.00 41.44 75 GLN A C 13
ATOM 20995 O O . GLN A 1 75 ? -20.613 8.270 -5.779 1.00 3.35 75 GLN A O 13
ATOM 21009 N N . VAL A 1 76 ? -18.387 8.149 -5.982 1.00 50.22 76 VAL A N 13
ATOM 21010 C CA . VAL A 1 76 ? -18.323 6.749 -5.585 1.00 52.15 76 VAL A CA 13
ATOM 21011 C C . VAL A 1 76 ? -17.190 6.517 -4.600 1.00 72.41 76 VAL A C 13
ATOM 21012 O O . VAL A 1 76 ? -16.295 7.354 -4.458 1.00 73.23 76 VAL A O 13
ATOM 21025 N N . GLU A 1 77 ? -17.233 5.380 -3.927 1.00 15.52 77 GLU A N 13
ATOM 21026 C CA . GLU A 1 77 ? -16.174 4.995 -3.014 1.00 43.35 77 GLU A CA 13
ATOM 21027 C C . GLU A 1 77 ? -15.500 3.722 -3.502 1.00 51.50 77 GLU A C 13
ATOM 21028 O O . GLU A 1 77 ? -16.139 2.674 -3.623 1.00 34.35 77 GLU A O 13
ATOM 21040 N N . LEU A 1 78 ? -14.221 3.833 -3.814 1.00 42.20 78 LEU A N 13
ATOM 21041 C CA . LEU A 1 78 ? -13.420 2.679 -4.173 1.00 12.04 78 LEU A CA 13
ATOM 21042 C C . LEU A 1 78 ? -12.822 2.104 -2.903 1.00 50.31 78 LEU A C 13
ATOM 21043 O O . LEU A 1 78 ? -12.008 2.748 -2.239 1.00 40.24 78 LEU A O 13
ATOM 21059 N N . ASP A 1 79 ? -13.251 0.905 -2.559 1.00 72.53 79 ASP A N 13
ATOM 21060 C CA . ASP A 1 79 ? -12.856 0.280 -1.311 1.00 72.31 79 ASP A CA 13
ATOM 21061 C C . ASP A 1 79 ? -12.287 -1.106 -1.569 1.00 10.25 79 ASP A C 13
ATOM 21062 O O . ASP A 1 79 ? -12.968 -1.971 -2.114 1.00 73.20 79 ASP A O 13
ATOM 21071 N N . ALA A 1 80 ? -11.038 -1.309 -1.192 1.00 51.42 80 ALA A N 13
ATOM 21072 C CA . ALA A 1 80 ? -10.381 -2.586 -1.415 1.00 13.42 80 ALA A CA 13
ATOM 21073 C C . ALA A 1 80 ? -9.713 -3.098 -0.146 1.00 53.40 80 ALA A C 13
ATOM 21074 O O . ALA A 1 80 ? -9.036 -2.354 0.562 1.00 43.25 80 ALA A O 13
ATOM 21081 N N . ALA A 1 81 ? -9.940 -4.367 0.146 1.00 13.22 81 ALA A N 13
ATOM 21082 C CA . ALA A 1 81 ? -9.286 -5.039 1.255 1.00 11.02 81 ALA A CA 13
ATOM 21083 C C . ALA A 1 81 ? -8.269 -6.042 0.731 1.00 4.11 81 ALA A C 13
ATOM 21084 O O . ALA A 1 81 ? -8.638 -7.074 0.174 1.00 50.52 81 ALA A O 13
ATOM 21091 N N . PHE A 1 82 ? -6.995 -5.725 0.890 1.00 14.23 82 PHE A N 13
ATOM 21092 C CA . PHE A 1 82 ? -5.927 -6.610 0.444 1.00 41.22 82 PHE A CA 13
ATOM 21093 C C . PHE A 1 82 ? -5.409 -7.435 1.609 1.00 43.24 82 PHE A C 13
ATOM 21094 O O . PHE A 1 82 ? -4.811 -6.903 2.541 1.00 71.23 82 PHE A O 13
ATOM 21111 N N . THR A 1 83 ? -5.646 -8.731 1.553 1.00 70.54 83 THR A N 13
ATOM 21112 C CA . THR A 1 83 ? -5.201 -9.639 2.592 1.00 74.22 83 THR A CA 13
ATOM 21113 C C . THR A 1 83 ? -3.966 -10.404 2.131 1.00 44.23 83 THR A C 13
ATOM 21114 O O . THR A 1 83 ? -4.058 -11.299 1.286 1.00 41.13 83 THR A O 13
ATOM 21125 N N . PHE A 1 84 ? -2.812 -10.033 2.669 1.00 63.02 84 PHE A N 13
ATOM 21126 C CA . PHE A 1 84 ? -1.554 -10.663 2.295 1.00 0.31 84 PHE A CA 13
ATOM 21127 C C . PHE A 1 84 ? -1.202 -11.771 3.278 1.00 62.54 84 PHE A C 13
ATOM 21128 O O . PHE A 1 84 ? -2.035 -12.179 4.095 1.00 61.10 84 PHE A O 13
ATOM 21145 N N . SER A 1 85 ? 0.023 -12.265 3.191 1.00 53.03 85 SER A N 13
ATOM 21146 C CA . SER A 1 85 ? 0.485 -13.305 4.088 1.00 2.05 85 SER A CA 13
ATOM 21147 C C . SER A 1 85 ? 1.318 -12.680 5.197 1.00 61.02 85 SER A C 13
ATOM 21148 O O . SER A 1 85 ? 1.171 -13.013 6.374 1.00 32.41 85 SER A O 13
ATOM 21156 N N . CYS A 1 86 ? 2.181 -11.756 4.802 1.00 5.31 86 CYS A N 13
ATOM 21157 C CA . CYS A 1 86 ? 3.052 -11.066 5.733 1.00 32.31 86 CYS A CA 13
ATOM 21158 C C . CYS A 1 86 ? 2.728 -9.580 5.749 1.00 14.44 86 CYS A C 13
ATOM 21159 O O . CYS A 1 86 ? 2.304 -9.017 4.738 1.00 64.44 86 CYS A O 13
ATOM 21167 N N . GLN A 1 87 ? 2.922 -8.950 6.899 1.00 2.41 87 GLN A N 13
ATOM 21168 C CA . GLN A 1 87 ? 2.725 -7.513 7.034 1.00 64.54 87 GLN A CA 13
ATOM 21169 C C . GLN A 1 87 ? 3.669 -6.758 6.112 1.00 62.11 87 GLN A C 13
ATOM 21170 O O . GLN A 1 87 ? 3.337 -5.681 5.619 1.00 43.14 87 GLN A O 13
ATOM 21184 N N . ALA A 1 88 ? 4.841 -7.341 5.877 1.00 2.12 88 ALA A N 13
ATOM 21185 C CA . ALA A 1 88 ? 5.813 -6.776 4.957 1.00 11.42 88 ALA A CA 13
ATOM 21186 C C . ALA A 1 88 ? 5.178 -6.498 3.600 1.00 31.02 88 ALA A C 13
ATOM 21187 O O . ALA A 1 88 ? 5.341 -5.418 3.047 1.00 2.34 88 ALA A O 13
ATOM 21194 N N . GLU A 1 89 ? 4.424 -7.470 3.090 1.00 42.52 89 GLU A N 13
ATOM 21195 C CA . GLU A 1 89 ? 3.784 -7.343 1.782 1.00 65.01 89 GLU A CA 13
ATOM 21196 C C . GLU A 1 89 ? 2.744 -6.231 1.801 1.00 54.32 89 GLU A C 13
ATOM 21197 O O . GLU A 1 89 ? 2.570 -5.515 0.819 1.00 14.34 89 GLU A O 13
ATOM 21209 N N . MET A 1 90 ? 2.063 -6.095 2.933 1.00 11.44 90 MET A N 13
ATOM 21210 C CA . MET A 1 90 ? 1.055 -5.056 3.112 1.00 72.32 90 MET A CA 13
ATOM 21211 C C . MET A 1 90 ? 1.687 -3.671 3.046 1.00 20.05 90 MET A C 13
ATOM 21212 O O . MET A 1 90 ? 1.323 -2.852 2.201 1.00 34.32 90 MET A O 13
ATOM 21226 N N . ILE A 1 91 ? 2.650 -3.428 3.923 1.00 44.41 91 ILE A N 13
ATOM 21227 C CA . ILE A 1 91 ? 3.246 -2.111 4.049 1.00 42.03 91 ILE A CA 13
ATOM 21228 C C . ILE A 1 91 ? 4.014 -1.695 2.791 1.00 60.52 91 ILE A C 13
ATOM 21229 O O . ILE A 1 91 ? 3.928 -0.542 2.372 1.00 73.32 91 ILE A O 13
ATOM 21245 N N . ILE A 1 92 ? 4.736 -2.627 2.166 1.00 52.33 92 ILE A N 13
ATOM 21246 C CA . ILE A 1 92 ? 5.480 -2.305 0.951 1.00 40.11 92 ILE A CA 13
ATOM 21247 C C . ILE A 1 92 ? 4.524 -1.945 -0.180 1.00 61.42 92 ILE A C 13
ATOM 21248 O O . ILE A 1 92 ? 4.842 -1.120 -1.036 1.00 40.42 92 ILE A O 13
ATOM 21264 N N . PHE A 1 93 ? 3.343 -2.548 -0.156 1.00 41.33 93 PHE A N 13
ATOM 21265 C CA . PHE A 1 93 ? 2.335 -2.314 -1.180 1.00 0.34 93 PHE A CA 13
ATOM 21266 C C . PHE A 1 93 ? 1.796 -0.890 -1.097 1.00 61.21 93 PHE A C 13
ATOM 21267 O O . PHE A 1 93 ? 1.794 -0.160 -2.087 1.00 53.11 93 PHE A O 13
ATOM 21284 N N . GLU A 1 94 ? 1.371 -0.485 0.091 1.00 52.40 94 GLU A N 13
ATOM 21285 C CA . GLU A 1 94 ? 0.775 0.829 0.272 1.00 42.45 94 GLU A CA 13
ATOM 21286 C C . GLU A 1 94 ? 1.825 1.938 0.220 1.00 20.20 94 GLU A C 13
ATOM 21287 O O . GLU A 1 94 ? 1.516 3.072 -0.148 1.00 41.12 94 GLU A O 13
ATOM 21299 N N . LEU A 1 95 ? 3.062 1.625 0.585 1.00 44.34 95 LEU A N 13
ATOM 21300 C CA . LEU A 1 95 ? 4.155 2.581 0.423 1.00 71.10 95 LEU A CA 13
ATOM 21301 C C . LEU A 1 95 ? 4.455 2.781 -1.061 1.00 12.25 95 LEU A C 13
ATOM 21302 O O . LEU A 1 95 ? 4.661 3.906 -1.519 1.00 63.02 95 LEU A O 13
ATOM 21318 N N . SER A 1 96 ? 4.460 1.683 -1.807 1.00 0.05 96 SER A N 13
ATOM 21319 C CA . SER A 1 96 ? 4.651 1.732 -3.250 1.00 43.21 96 SER A CA 13
ATOM 21320 C C . SER A 1 96 ? 3.541 2.548 -3.912 1.00 43.31 96 SER A C 13
ATOM 21321 O O . SER A 1 96 ? 3.789 3.281 -4.871 1.00 64.42 96 SER A O 13
ATOM 21329 N N . LEU A 1 97 ? 2.321 2.430 -3.385 1.00 70.50 97 LEU A N 13
ATOM 21330 C CA . LEU A 1 97 ? 1.193 3.221 -3.876 1.00 42.23 97 LEU A CA 13
ATOM 21331 C C . LEU A 1 97 ? 1.533 4.705 -3.862 1.00 3.23 97 LEU A C 13
ATOM 21332 O O . LEU A 1 97 ? 1.341 5.408 -4.854 1.00 25.11 97 LEU A O 13
ATOM 21348 N N . ARG A 1 98 ? 2.055 5.167 -2.732 1.00 20.42 98 ARG A N 13
ATOM 21349 C CA . ARG A 1 98 ? 2.433 6.564 -2.579 1.00 1.03 98 ARG A CA 13
ATOM 21350 C C . ARG A 1 98 ? 3.590 6.920 -3.503 1.00 34.11 98 ARG A C 13
ATOM 21351 O O . ARG A 1 98 ? 3.614 8.002 -4.087 1.00 41.04 98 ARG A O 13
ATOM 21372 N N . SER A 1 99 ? 4.537 6.000 -3.636 1.00 21.42 99 SER A N 13
ATOM 21373 C CA . SER A 1 99 ? 5.716 6.219 -4.463 1.00 21.20 99 SER A CA 13
ATOM 21374 C C . SER A 1 99 ? 5.329 6.364 -5.932 1.00 11.55 99 SER A C 13
ATOM 21375 O O . SER A 1 99 ? 5.843 7.228 -6.635 1.00 33.11 99 SER A O 13
ATOM 21383 N N . LEU A 1 100 ? 4.415 5.517 -6.386 1.00 24.25 100 LEU A N 13
ATOM 21384 C CA . LEU A 1 100 ? 3.975 5.545 -7.776 1.00 73.52 100 LEU A CA 13
ATOM 21385 C C . LEU A 1 100 ? 3.127 6.780 -8.047 1.00 72.40 100 LEU A C 13
ATOM 21386 O O . LEU A 1 100 ? 3.191 7.366 -9.128 1.00 34.35 100 LEU A O 13
ATOM 21402 N N . ALA A 1 101 ? 2.343 7.176 -7.050 1.00 54.02 101 ALA A N 13
ATOM 21403 C CA . ALA A 1 101 ? 1.488 8.351 -7.164 1.00 10.02 101 ALA A CA 13
ATOM 21404 C C . ALA A 1 101 ? 2.319 9.614 -7.361 1.00 13.54 101 ALA A C 13
ATOM 21405 O O . ALA A 1 101 ? 1.851 10.588 -7.956 1.00 74.15 101 ALA A O 13
ATOM 21412 N N . LEU A 1 102 ? 3.557 9.591 -6.884 1.00 3.31 102 LEU A N 13
ATOM 21413 C CA . LEU A 1 102 ? 4.419 10.765 -6.986 1.00 52.12 102 LEU A CA 13
ATOM 21414 C C . LEU A 1 102 ? 5.512 10.558 -8.029 1.00 42.21 102 LEU A C 13
ATOM 21415 O O . LEU A 1 102 ? 6.220 11.503 -8.380 1.00 41.52 102 LEU A O 13
ATOM 21431 N N . GLU A 1 103 ? 5.621 9.319 -8.524 1.00 43.55 103 GLU A N 13
ATOM 21432 C CA . GLU A 1 103 ? 6.630 8.929 -9.518 1.00 74.53 103 GLU A CA 13
ATOM 21433 C C . GLU A 1 103 ? 8.036 8.932 -8.919 1.00 64.10 103 GLU A C 13
ATOM 21434 O O . GLU A 1 103 ? 8.674 7.885 -8.801 1.00 72.35 103 GLU A O 13
ATOM 21446 N N . HIS A 1 104 ? 8.509 10.111 -8.550 1.00 53.24 104 HIS A N 13
ATOM 21447 C CA . HIS A 1 104 ? 9.820 10.273 -7.944 1.00 64.42 104 HIS A CA 13
ATOM 21448 C C . HIS A 1 104 ? 9.900 11.652 -7.306 1.00 74.31 104 HIS A C 13
ATOM 21449 O O . HIS A 1 104 ? 9.443 12.626 -7.903 1.00 55.40 104 HIS A O 13
ATOM 21464 N N . HIS A 1 105 ? 10.478 11.718 -6.104 1.00 71.44 105 HIS A N 13
ATOM 21465 C CA . HIS A 1 105 ? 10.485 12.930 -5.277 1.00 34.24 105 HIS A CA 13
ATOM 21466 C C . HIS A 1 105 ? 9.135 13.110 -4.604 1.00 41.14 105 HIS A C 13
ATOM 21467 O O . HIS A 1 105 ? 8.109 13.276 -5.267 1.00 2.51 105 HIS A O 13
ATOM 21482 N N . HIS A 1 106 ? 9.149 13.073 -3.278 1.00 51.30 106 HIS A N 13
ATOM 21483 C CA . HIS A 1 106 ? 7.925 13.064 -2.491 1.00 21.30 106 HIS A CA 13
ATOM 21484 C C . HIS A 1 106 ? 7.106 14.328 -2.720 1.00 1.10 106 HIS A C 13
ATOM 21485 O O . HIS A 1 106 ? 7.488 15.417 -2.297 1.00 30.12 106 HIS A O 13
ATOM 21500 N N . HIS A 1 107 ? 5.980 14.170 -3.396 1.00 1.13 107 HIS A N 13
ATOM 21501 C CA . HIS A 1 107 ? 5.077 15.276 -3.658 1.00 75.30 107 HIS A CA 13
ATOM 21502 C C . HIS A 1 107 ? 3.945 15.246 -2.638 1.00 42.33 107 HIS A C 13
ATOM 21503 O O . HIS A 1 107 ? 3.080 14.374 -2.695 1.00 23.03 107 HIS A O 13
ATOM 21518 N N . HIS A 1 108 ? 3.972 16.179 -1.692 1.00 14.24 108 HIS A N 13
ATOM 21519 C CA . HIS A 1 108 ? 3.007 16.188 -0.593 1.00 41.44 108 HIS A CA 13
ATOM 21520 C C . HIS A 1 108 ? 1.606 16.540 -1.072 1.00 41.31 108 HIS A C 13
ATOM 21521 O O . HIS A 1 108 ? 0.647 15.829 -0.778 1.00 53.43 108 HIS A O 13
ATOM 21536 N N . HIS A 1 109 ? 1.482 17.631 -1.805 1.00 4.33 109 HIS A N 13
ATOM 21537 C CA . HIS A 1 109 ? 0.180 18.061 -2.288 1.00 31.42 109 HIS A CA 13
ATOM 21538 C C . HIS A 1 109 ? 0.250 18.423 -3.764 1.00 23.25 109 HIS A C 13
ATOM 21539 O O . HIS A 1 109 ? -0.266 17.646 -4.589 1.00 37.23 109 HIS A O 13
ATOM 21555 N N . MET A 1 1 ? 44.536 -38.226 -24.564 1.00 63.35 1 MET A N 14
ATOM 21556 C CA . MET A 1 1 ? 43.456 -38.380 -25.566 1.00 2.13 1 MET A CA 14
ATOM 21557 C C . MET A 1 1 ? 42.193 -37.666 -25.103 1.00 42.14 1 MET A C 14
ATOM 21558 O O . MET A 1 1 ? 41.665 -36.804 -25.805 1.00 25.43 1 MET A O 14
ATOM 21574 N N . ALA A 1 2 ? 41.722 -38.020 -23.915 1.00 70.14 2 ALA A N 14
ATOM 21575 C CA . ALA A 1 2 ? 40.510 -37.425 -23.361 1.00 54.14 2 ALA A CA 14
ATOM 21576 C C . ALA A 1 2 ? 40.796 -36.027 -22.826 1.00 24.11 2 ALA A C 14
ATOM 21577 O O . ALA A 1 2 ? 41.702 -35.834 -22.009 1.00 70.24 2 ALA A O 14
ATOM 21584 N N . MET A 1 3 ? 40.035 -35.057 -23.300 1.00 53.53 3 MET A N 14
ATOM 21585 C CA . MET A 1 3 ? 40.196 -33.675 -22.875 1.00 52.21 3 MET A CA 14
ATOM 21586 C C . MET A 1 3 ? 38.839 -32.990 -22.787 1.00 31.11 3 MET A C 14
ATOM 21587 O O . MET A 1 3 ? 37.878 -33.418 -23.427 1.00 43.14 3 MET A O 14
ATOM 21601 N N . LYS A 1 4 ? 38.757 -31.942 -21.982 1.00 0.21 4 LYS A N 14
ATOM 21602 C CA . LYS A 1 4 ? 37.507 -31.217 -21.810 1.00 43.02 4 LYS A CA 14
ATOM 21603 C C . LYS A 1 4 ? 37.768 -29.747 -21.517 1.00 13.45 4 LYS A C 14
ATOM 21604 O O . LYS A 1 4 ? 38.358 -29.401 -20.492 1.00 54.21 4 LYS A O 14
ATOM 21623 N N . ASP A 1 5 ? 37.328 -28.888 -22.418 1.00 74.24 5 ASP A N 14
ATOM 21624 C CA . ASP A 1 5 ? 37.427 -27.450 -22.215 1.00 14.41 5 ASP A CA 14
ATOM 21625 C C . ASP A 1 5 ? 36.092 -26.794 -22.515 1.00 32.22 5 ASP A C 14
ATOM 21626 O O . ASP A 1 5 ? 35.692 -26.679 -23.673 1.00 61.45 5 ASP A O 14
ATOM 21635 N N . VAL A 1 6 ? 35.389 -26.400 -21.470 1.00 51.21 6 VAL A N 14
ATOM 21636 C CA . VAL A 1 6 ? 34.104 -25.742 -21.631 1.00 34.51 6 VAL A CA 14
ATOM 21637 C C . VAL A 1 6 ? 34.223 -24.261 -21.298 1.00 62.23 6 VAL A C 14
ATOM 21638 O O . VAL A 1 6 ? 34.914 -23.878 -20.353 1.00 21.11 6 VAL A O 14
ATOM 21651 N N . VAL A 1 7 ? 33.575 -23.427 -22.091 1.00 14.02 7 VAL A N 14
ATOM 21652 C CA . VAL A 1 7 ? 33.598 -21.991 -21.869 1.00 33.22 7 VAL A CA 14
ATOM 21653 C C . VAL A 1 7 ? 32.234 -21.527 -21.384 1.00 63.42 7 VAL A C 14
ATOM 21654 O O . VAL A 1 7 ? 31.383 -21.126 -22.179 1.00 22.03 7 VAL A O 14
ATOM 21667 N N . ASP A 1 8 ? 32.012 -21.630 -20.081 1.00 23.41 8 ASP A N 14
ATOM 21668 C CA . ASP A 1 8 ? 30.736 -21.237 -19.499 1.00 42.42 8 ASP A CA 14
ATOM 21669 C C . ASP A 1 8 ? 30.909 -20.673 -18.113 1.00 22.34 8 ASP A C 14
ATOM 21670 O O . ASP A 1 8 ? 31.217 -21.390 -17.158 1.00 34.42 8 ASP A O 14
ATOM 21679 N N . LYS A 1 9 ? 30.725 -19.373 -18.037 1.00 52.13 9 LYS A N 14
ATOM 21680 C CA . LYS A 1 9 ? 30.703 -18.649 -16.787 1.00 52.44 9 LYS A CA 14
ATOM 21681 C C . LYS A 1 9 ? 29.767 -17.458 -16.926 1.00 74.45 9 LYS A C 14
ATOM 21682 O O . LYS A 1 9 ? 30.186 -16.358 -17.290 1.00 61.31 9 LYS A O 14
ATOM 21701 N N . CYS A 1 10 ? 28.491 -17.699 -16.679 1.00 63.51 10 CYS A N 14
ATOM 21702 C CA . CYS A 1 10 ? 27.465 -16.690 -16.890 1.00 61.24 10 CYS A CA 14
ATOM 21703 C C . CYS A 1 10 ? 27.483 -15.637 -15.789 1.00 31.54 10 CYS A C 14
ATOM 21704 O O . CYS A 1 10 ? 27.713 -15.946 -14.619 1.00 3.32 10 CYS A O 14
ATOM 21712 N N . SER A 1 11 ? 27.253 -14.390 -16.172 1.00 33.34 11 SER A N 14
ATOM 21713 C CA . SER A 1 11 ? 27.209 -13.294 -15.217 1.00 32.11 11 SER A CA 14
ATOM 21714 C C . SER A 1 11 ? 25.763 -12.992 -14.830 1.00 3.03 11 SER A C 14
ATOM 21715 O O . SER A 1 11 ? 25.022 -12.378 -15.598 1.00 1.15 11 SER A O 14
ATOM 21723 N N . THR A 1 12 ? 25.359 -13.457 -13.659 1.00 1.13 12 THR A N 14
ATOM 21724 C CA . THR A 1 12 ? 24.003 -13.249 -13.179 1.00 31.12 12 THR A CA 14
ATOM 21725 C C . THR A 1 12 ? 23.997 -12.348 -11.946 1.00 40.42 12 THR A C 14
ATOM 21726 O O . THR A 1 12 ? 25.004 -11.694 -11.652 1.00 24.54 12 THR A O 14
ATOM 21737 N N . LYS A 1 13 ? 22.863 -12.319 -11.238 1.00 32.51 13 LYS A N 14
ATOM 21738 C CA . LYS A 1 13 ? 22.684 -11.500 -10.031 1.00 71.51 13 LYS A CA 14
ATOM 21739 C C . LYS A 1 13 ? 22.552 -10.017 -10.371 1.00 54.34 13 LYS A C 14
ATOM 21740 O O . LYS A 1 13 ? 23.195 -9.507 -11.290 1.00 65.32 13 LYS A O 14
ATOM 21759 N N . GLY A 1 14 ? 21.709 -9.330 -9.618 1.00 40.14 14 GLY A N 14
ATOM 21760 C CA . GLY A 1 14 ? 21.499 -7.915 -9.833 1.00 52.04 14 GLY A CA 14
ATOM 21761 C C . GLY A 1 14 ? 20.090 -7.499 -9.478 1.00 2.22 14 GLY A C 14
ATOM 21762 O O . GLY A 1 14 ? 19.155 -7.721 -10.250 1.00 43.25 14 GLY A O 14
ATOM 21766 N N . CYS A 1 15 ? 19.927 -6.907 -8.305 1.00 30.00 15 CYS A N 14
ATOM 21767 C CA . CYS A 1 15 ? 18.608 -6.528 -7.822 1.00 3.31 15 CYS A CA 14
ATOM 21768 C C . CYS A 1 15 ? 18.592 -5.094 -7.311 1.00 40.34 15 CYS A C 14
ATOM 21769 O O . CYS A 1 15 ? 19.620 -4.558 -6.894 1.00 34.41 15 CYS A O 14
ATOM 21777 N N . ALA A 1 16 ? 17.422 -4.477 -7.367 1.00 11.41 16 ALA A N 14
ATOM 21778 C CA . ALA A 1 16 ? 17.210 -3.148 -6.817 1.00 42.02 16 ALA A CA 14
ATOM 21779 C C . ALA A 1 16 ? 15.765 -3.013 -6.364 1.00 61.20 16 ALA A C 14
ATOM 21780 O O . ALA A 1 16 ? 14.914 -2.534 -7.114 1.00 42.02 16 ALA A O 14
ATOM 21787 N N . ILE A 1 17 ? 15.484 -3.476 -5.152 1.00 34.33 17 ILE A N 14
ATOM 21788 C CA . ILE A 1 17 ? 14.120 -3.497 -4.633 1.00 12.04 17 ILE A CA 14
ATOM 21789 C C . ILE A 1 17 ? 14.091 -3.141 -3.150 1.00 4.10 17 ILE A C 14
ATOM 21790 O O . ILE A 1 17 ? 15.122 -2.775 -2.576 1.00 1.40 17 ILE A O 14
ATOM 21806 N N . ASP A 1 18 ? 12.896 -3.262 -2.559 1.00 70.42 18 ASP A N 14
ATOM 21807 C CA . ASP A 1 18 ? 12.662 -3.024 -1.130 1.00 55.32 18 ASP A CA 14
ATOM 21808 C C . ASP A 1 18 ? 12.704 -1.531 -0.798 1.00 73.44 18 ASP A C 14
ATOM 21809 O O . ASP A 1 18 ? 13.603 -0.805 -1.223 1.00 44.54 18 ASP A O 14
ATOM 21818 N N . ILE A 1 19 ? 11.716 -1.077 -0.037 1.00 52.54 19 ILE A N 14
ATOM 21819 C CA . ILE A 1 19 ? 11.572 0.341 0.272 1.00 62.52 19 ILE A CA 14
ATOM 21820 C C . ILE A 1 19 ? 12.037 0.628 1.703 1.00 74.35 19 ILE A C 14
ATOM 21821 O O . ILE A 1 19 ? 11.818 1.717 2.240 1.00 14.20 19 ILE A O 14
ATOM 21837 N N . GLY A 1 20 ? 12.683 -0.352 2.318 1.00 51.45 20 GLY A N 14
ATOM 21838 C CA . GLY A 1 20 ? 13.045 -0.240 3.717 1.00 42.12 20 GLY A CA 14
ATOM 21839 C C . GLY A 1 20 ? 11.870 -0.572 4.607 1.00 71.30 20 GLY A C 14
ATOM 21840 O O . GLY A 1 20 ? 11.847 -1.620 5.252 1.00 54.11 20 GLY A O 14
ATOM 21844 N N . THR A 1 21 ? 10.895 0.329 4.614 1.00 35.53 21 THR A N 14
ATOM 21845 C CA . THR A 1 21 ? 9.624 0.127 5.289 1.00 54.10 21 THR A CA 14
ATOM 21846 C C . THR A 1 21 ? 9.729 0.266 6.807 1.00 54.21 21 THR A C 14
ATOM 21847 O O . THR A 1 21 ? 10.435 -0.489 7.479 1.00 1.25 21 THR A O 14
ATOM 21858 N N . VAL A 1 22 ? 9.010 1.246 7.329 1.00 34.11 22 VAL A N 14
ATOM 21859 C CA . VAL A 1 22 ? 8.896 1.460 8.759 1.00 45.24 22 VAL A CA 14
ATOM 21860 C C . VAL A 1 22 ? 7.424 1.432 9.157 1.00 22.14 22 VAL A C 14
ATOM 21861 O O . VAL A 1 22 ? 6.569 1.156 8.315 1.00 53.21 22 VAL A O 14
ATOM 21874 N N . ILE A 1 23 ? 7.138 1.738 10.426 1.00 14.34 23 ILE A N 14
ATOM 21875 C CA . ILE A 1 23 ? 5.770 1.735 10.950 1.00 11.21 23 ILE A CA 14
ATOM 21876 C C . ILE A 1 23 ? 5.220 0.312 11.063 1.00 31.24 23 ILE A C 14
ATOM 21877 O O . ILE A 1 23 ? 5.073 -0.400 10.071 1.00 32.24 23 ILE A O 14
ATOM 21893 N N . ASP A 1 24 ? 4.913 -0.093 12.286 1.00 13.23 24 ASP A N 14
ATOM 21894 C CA . ASP A 1 24 ? 4.411 -1.436 12.535 1.00 75.23 24 ASP A CA 14
ATOM 21895 C C . ASP A 1 24 ? 2.908 -1.503 12.310 1.00 44.32 24 ASP A C 14
ATOM 21896 O O . ASP A 1 24 ? 2.126 -1.010 13.126 1.00 42.01 24 ASP A O 14
ATOM 21905 N N . ASN A 1 25 ? 2.510 -2.092 11.194 1.00 4.34 25 ASN A N 14
ATOM 21906 C CA . ASN A 1 25 ? 1.107 -2.305 10.895 1.00 11.24 25 ASN A CA 14
ATOM 21907 C C . ASN A 1 25 ? 0.542 -3.395 11.803 1.00 12.43 25 ASN A C 14
ATOM 21908 O O . ASN A 1 25 ? 1.179 -4.427 12.012 1.00 43.43 25 ASN A O 14
ATOM 21919 N N . ASP A 1 26 ? -0.648 -3.162 12.338 1.00 10.22 26 ASP A N 14
ATOM 21920 C CA . ASP A 1 26 ? -1.245 -4.076 13.310 1.00 71.45 26 ASP A CA 14
ATOM 21921 C C . ASP A 1 26 ? -1.974 -5.237 12.640 1.00 61.32 26 ASP A C 14
ATOM 21922 O O . ASP A 1 26 ? -2.398 -6.176 13.314 1.00 15.43 26 ASP A O 14
ATOM 21931 N N . ASN A 1 27 ? -2.115 -5.187 11.321 1.00 12.41 27 ASN A N 14
ATOM 21932 C CA . ASN A 1 27 ? -2.786 -6.263 10.598 1.00 73.43 27 ASN A CA 14
ATOM 21933 C C . ASN A 1 27 ? -2.144 -6.468 9.233 1.00 21.12 27 ASN A C 14
ATOM 21934 O O . ASN A 1 27 ? -1.352 -5.639 8.788 1.00 32.41 27 ASN A O 14
ATOM 21945 N N . CYS A 1 28 ? -2.484 -7.565 8.573 1.00 74.44 28 CYS A N 14
ATOM 21946 C CA . CYS A 1 28 ? -1.884 -7.897 7.285 1.00 2.30 28 CYS A CA 14
ATOM 21947 C C . CYS A 1 28 ? -2.829 -7.581 6.127 1.00 52.02 28 CYS A C 14
ATOM 21948 O O . CYS A 1 28 ? -2.618 -8.024 4.997 1.00 30.34 28 CYS A O 14
ATOM 21956 N N . THR A 1 29 ? -3.865 -6.806 6.410 1.00 1.43 29 THR A N 14
ATOM 21957 C CA . THR A 1 29 ? -4.793 -6.379 5.382 1.00 71.11 29 THR A CA 14
ATOM 21958 C C . THR A 1 29 ? -4.574 -4.905 5.053 1.00 45.43 29 THR A C 14
ATOM 21959 O O . THR A 1 29 ? -4.492 -4.063 5.949 1.00 54.23 29 THR A O 14
ATOM 21970 N N . SER A 1 30 ? -4.474 -4.603 3.773 1.00 0.03 30 SER A N 14
ATOM 21971 C CA . SER A 1 30 ? -4.287 -3.238 3.325 1.00 42.25 30 SER A CA 14
ATOM 21972 C C . SER A 1 30 ? -5.629 -2.647 2.907 1.00 72.44 30 SER A C 14
ATOM 21973 O O . SER A 1 30 ? -6.273 -3.141 1.984 1.00 15.14 30 SER A O 14
ATOM 21981 N N . LYS A 1 31 ? -6.065 -1.620 3.619 1.00 72.45 31 LYS A N 14
ATOM 21982 C CA . LYS A 1 31 ? -7.313 -0.938 3.292 1.00 61.31 31 LYS A CA 14
ATOM 21983 C C . LYS A 1 31 ? -7.013 0.333 2.517 1.00 53.22 31 LYS A C 14
ATOM 21984 O O . LYS A 1 31 ? -6.409 1.270 3.047 1.00 4.51 31 LYS A O 14
ATOM 22003 N N . PHE A 1 32 ? -7.413 0.353 1.264 1.00 51.43 32 PHE A N 14
ATOM 22004 C CA . PHE A 1 32 ? -7.195 1.511 0.419 1.00 33.12 32 PHE A CA 14
ATOM 22005 C C . PHE A 1 32 ? -8.526 2.041 -0.101 1.00 74.24 32 PHE A C 14
ATOM 22006 O O . PHE A 1 32 ? -9.258 1.338 -0.801 1.00 22.45 32 PHE A O 14
ATOM 22023 N N . SER A 1 33 ? -8.836 3.281 0.254 1.00 10.33 33 SER A N 14
ATOM 22024 C CA . SER A 1 33 ? -10.103 3.894 -0.119 1.00 22.23 33 SER A CA 14
ATOM 22025 C C . SER A 1 33 ? -9.863 5.185 -0.897 1.00 13.02 33 SER A C 14
ATOM 22026 O O . SER A 1 33 ? -9.068 6.032 -0.484 1.00 53.54 33 SER A O 14
ATOM 22034 N N . ARG A 1 34 ? -10.541 5.324 -2.028 1.00 4.13 34 ARG A N 14
ATOM 22035 C CA . ARG A 1 34 ? -10.394 6.497 -2.871 1.00 21.55 34 ARG A CA 14
ATOM 22036 C C . ARG A 1 34 ? -11.739 6.985 -3.393 1.00 44.52 34 ARG A C 14
ATOM 22037 O O . ARG A 1 34 ? -12.686 6.212 -3.509 1.00 65.03 34 ARG A O 14
ATOM 22058 N N . PHE A 1 35 ? -11.812 8.271 -3.709 1.00 5.25 35 PHE A N 14
ATOM 22059 C CA . PHE A 1 35 ? -13.010 8.849 -4.298 1.00 44.43 35 PHE A CA 14
ATOM 22060 C C . PHE A 1 35 ? -12.771 9.156 -5.768 1.00 44.21 35 PHE A C 14
ATOM 22061 O O . PHE A 1 35 ? -11.723 9.698 -6.136 1.00 52.01 35 PHE A O 14
ATOM 22078 N N . PHE A 1 36 ? -13.732 8.801 -6.605 1.00 41.22 36 PHE A N 14
ATOM 22079 C CA . PHE A 1 36 ? -13.624 9.042 -8.038 1.00 30.14 36 PHE A CA 14
ATOM 22080 C C . PHE A 1 36 ? -14.904 9.663 -8.571 1.00 4.30 36 PHE A C 14
ATOM 22081 O O . PHE A 1 36 ? -15.911 9.710 -7.869 1.00 3.11 36 PHE A O 14
ATOM 22098 N N . ALA A 1 37 ? -14.853 10.152 -9.802 1.00 14.14 37 ALA A N 14
ATOM 22099 C CA . ALA A 1 37 ? -16.003 10.789 -10.421 1.00 4.44 37 ALA A CA 14
ATOM 22100 C C . ALA A 1 37 ? -17.109 9.778 -10.689 1.00 51.02 37 ALA A C 14
ATOM 22101 O O . ALA A 1 37 ? -18.233 9.928 -10.217 1.00 31.52 37 ALA A O 14
ATOM 22108 N N . THR A 1 38 ? -16.777 8.738 -11.439 1.00 52.33 38 THR A N 14
ATOM 22109 C CA . THR A 1 38 ? -17.745 7.713 -11.792 1.00 34.34 38 THR A CA 14
ATOM 22110 C C . THR A 1 38 ? -17.244 6.340 -11.367 1.00 53.33 38 THR A C 14
ATOM 22111 O O . THR A 1 38 ? -16.063 6.173 -11.045 1.00 3.33 38 THR A O 14
ATOM 22122 N N . ARG A 1 39 ? -18.136 5.358 -11.374 1.00 23.15 39 ARG A N 14
ATOM 22123 C CA . ARG A 1 39 ? -17.769 3.988 -11.045 1.00 23.31 39 ARG A CA 14
ATOM 22124 C C . ARG A 1 39 ? -16.787 3.449 -12.083 1.00 51.53 39 ARG A C 14
ATOM 22125 O O . ARG A 1 39 ? -15.931 2.621 -11.778 1.00 24.43 39 ARG A O 14
ATOM 22146 N N . GLU A 1 40 ? -16.909 3.962 -13.300 1.00 70.35 40 GLU A N 14
ATOM 22147 C CA . GLU A 1 40 ? -15.986 3.639 -14.383 1.00 12.33 40 GLU A CA 14
ATOM 22148 C C . GLU A 1 40 ? -14.563 4.014 -14.001 1.00 13.55 40 GLU A C 14
ATOM 22149 O O . GLU A 1 40 ? -13.627 3.228 -14.171 1.00 74.42 40 GLU A O 14
ATOM 22161 N N . GLU A 1 41 ? -14.422 5.226 -13.483 1.00 14.10 41 GLU A N 14
ATOM 22162 C CA . GLU A 1 41 ? -13.131 5.739 -13.032 1.00 12.44 41 GLU A CA 14
ATOM 22163 C C . GLU A 1 41 ? -12.551 4.861 -11.926 1.00 62.54 41 GLU A C 14
ATOM 22164 O O . GLU A 1 41 ? -11.333 4.740 -11.784 1.00 73.14 41 GLU A O 14
ATOM 22176 N N . ALA A 1 42 ? -13.434 4.236 -11.162 1.00 71.54 42 ALA A N 14
ATOM 22177 C CA . ALA A 1 42 ? -13.023 3.408 -10.036 1.00 3.21 42 ALA A CA 14
ATOM 22178 C C . ALA A 1 42 ? -12.429 2.091 -10.522 1.00 34.43 42 ALA A C 14
ATOM 22179 O O . ALA A 1 42 ? -11.411 1.628 -10.007 1.00 0.23 42 ALA A O 14
ATOM 22186 N N . GLU A 1 43 ? -13.063 1.501 -11.531 1.00 60.33 43 GLU A N 14
ATOM 22187 C CA . GLU A 1 43 ? -12.585 0.249 -12.114 1.00 20.32 43 GLU A CA 14
ATOM 22188 C C . GLU A 1 43 ? -11.214 0.453 -12.747 1.00 72.41 43 GLU A C 14
ATOM 22189 O O . GLU A 1 43 ? -10.360 -0.437 -12.721 1.00 35.40 43 GLU A O 14
ATOM 22201 N N . SER A 1 44 ? -11.014 1.638 -13.305 1.00 4.12 44 SER A N 14
ATOM 22202 C CA . SER A 1 44 ? -9.743 2.000 -13.910 1.00 54.44 44 SER A CA 14
ATOM 22203 C C . SER A 1 44 ? -8.621 1.931 -12.878 1.00 11.25 44 SER A C 14
ATOM 22204 O O . SER A 1 44 ? -7.519 1.459 -13.169 1.00 51.50 44 SER A O 14
ATOM 22212 N N . PHE A 1 45 ? -8.918 2.357 -11.655 1.00 72.53 45 PHE A N 14
ATOM 22213 C CA . PHE A 1 45 ? -7.914 2.401 -10.611 1.00 20.04 45 PHE A CA 14
ATOM 22214 C C . PHE A 1 45 ? -7.716 1.010 -10.013 1.00 33.23 45 PHE A C 14
ATOM 22215 O O . PHE A 1 45 ? -6.629 0.669 -9.552 1.00 24.34 45 PHE A O 14
ATOM 22232 N N . MET A 1 46 ? -8.772 0.204 -10.044 1.00 30.53 46 MET A N 14
ATOM 22233 C CA . MET A 1 46 ? -8.698 -1.170 -9.567 1.00 4.44 46 MET A CA 14
ATOM 22234 C C . MET A 1 46 ? -7.813 -2.002 -10.492 1.00 12.32 46 MET A C 14
ATOM 22235 O O . MET A 1 46 ? -7.139 -2.934 -10.056 1.00 71.25 46 MET A O 14
ATOM 22249 N N . THR A 1 47 ? -7.793 -1.636 -11.768 1.00 52.21 47 THR A N 14
ATOM 22250 C CA . THR A 1 47 ? -6.980 -2.338 -12.751 1.00 3.10 47 THR A CA 14
ATOM 22251 C C . THR A 1 47 ? -5.494 -2.220 -12.408 1.00 4.43 47 THR A C 14
ATOM 22252 O O . THR A 1 47 ? -4.771 -3.218 -12.398 1.00 60.54 47 THR A O 14
ATOM 22263 N N . LYS A 1 48 ? -5.049 -1.004 -12.107 1.00 22.03 48 LYS A N 14
ATOM 22264 C CA . LYS A 1 48 ? -3.659 -0.784 -11.724 1.00 35.01 48 LYS A CA 14
ATOM 22265 C C . LYS A 1 48 ? -3.390 -1.303 -10.316 1.00 11.43 48 LYS A C 14
ATOM 22266 O O . LYS A 1 48 ? -2.266 -1.676 -9.991 1.00 20.41 48 LYS A O 14
ATOM 22285 N N . LEU A 1 49 ? -4.421 -1.312 -9.475 1.00 43.52 49 LEU A N 14
ATOM 22286 C CA . LEU A 1 49 ? -4.300 -1.859 -8.127 1.00 40.54 49 LEU A CA 14
ATOM 22287 C C . LEU A 1 49 ? -3.932 -3.335 -8.190 1.00 64.43 49 LEU A C 14
ATOM 22288 O O . LEU A 1 49 ? -3.125 -3.817 -7.395 1.00 2.14 49 LEU A O 14
ATOM 22304 N N . LYS A 1 50 ? -4.522 -4.043 -9.149 1.00 42.23 50 LYS A N 14
ATOM 22305 C CA . LYS A 1 50 ? -4.180 -5.434 -9.399 1.00 70.00 50 LYS A CA 14
ATOM 22306 C C . LYS A 1 50 ? -2.706 -5.577 -9.767 1.00 5.21 50 LYS A C 14
ATOM 22307 O O . LYS A 1 50 ? -2.030 -6.498 -9.310 1.00 63.44 50 LYS A O 14
ATOM 22326 N N . GLU A 1 51 ? -2.209 -4.651 -10.582 1.00 22.11 51 GLU A N 14
ATOM 22327 C CA . GLU A 1 51 ? -0.803 -4.645 -10.965 1.00 32.25 51 GLU A CA 14
ATOM 22328 C C . GLU A 1 51 ? 0.078 -4.392 -9.747 1.00 33.45 51 GLU A C 14
ATOM 22329 O O . GLU A 1 51 ? 1.092 -5.065 -9.549 1.00 13.44 51 GLU A O 14
ATOM 22341 N N . LEU A 1 52 ? -0.322 -3.423 -8.932 1.00 25.43 52 LEU A N 14
ATOM 22342 C CA . LEU A 1 52 ? 0.408 -3.088 -7.716 1.00 11.43 52 LEU A CA 14
ATOM 22343 C C . LEU A 1 52 ? 0.441 -4.277 -6.763 1.00 21.00 52 LEU A C 14
ATOM 22344 O O . LEU A 1 52 ? 1.477 -4.580 -6.171 1.00 14.31 52 LEU A O 14
ATOM 22360 N N . ALA A 1 53 ? -0.694 -4.955 -6.632 1.00 3.22 53 ALA A N 14
ATOM 22361 C CA . ALA A 1 53 ? -0.794 -6.124 -5.774 1.00 55.52 53 ALA A CA 14
ATOM 22362 C C . ALA A 1 53 ? 0.096 -7.255 -6.283 1.00 2.00 53 ALA A C 14
ATOM 22363 O O . ALA A 1 53 ? 0.757 -7.934 -5.500 1.00 50.44 53 ALA A O 14
ATOM 22370 N N . ALA A 1 54 ? 0.111 -7.444 -7.600 1.00 61.41 54 ALA A N 14
ATOM 22371 C CA . ALA A 1 54 ? 0.938 -8.472 -8.227 1.00 42.42 54 ALA A CA 14
ATOM 22372 C C . ALA A 1 54 ? 2.422 -8.203 -7.992 1.00 72.50 54 ALA A C 14
ATOM 22373 O O . ALA A 1 54 ? 3.186 -9.114 -7.680 1.00 35.12 54 ALA A O 14
ATOM 22380 N N . ALA A 1 55 ? 2.818 -6.945 -8.144 1.00 65.32 55 ALA A N 14
ATOM 22381 C CA . ALA A 1 55 ? 4.208 -6.545 -7.953 1.00 70.32 55 ALA A CA 14
ATOM 22382 C C . ALA A 1 55 ? 4.611 -6.641 -6.488 1.00 4.05 55 ALA A C 14
ATOM 22383 O O . ALA A 1 55 ? 5.742 -7.010 -6.166 1.00 31.42 55 ALA A O 14
ATOM 22390 N N . ALA A 1 56 ? 3.679 -6.309 -5.606 1.00 51.11 56 ALA A N 14
ATOM 22391 C CA . ALA A 1 56 ? 3.934 -6.323 -4.176 1.00 12.05 56 ALA A CA 14
ATOM 22392 C C . ALA A 1 56 ? 4.037 -7.746 -3.642 1.00 2.31 56 ALA A C 14
ATOM 22393 O O . ALA A 1 56 ? 5.010 -8.101 -2.970 1.00 21.52 56 ALA A O 14
ATOM 22400 N N . SER A 1 57 ? 3.033 -8.556 -3.949 1.00 44.22 57 SER A N 14
ATOM 22401 C CA . SER A 1 57 ? 2.958 -9.907 -3.426 1.00 1.30 57 SER A CA 14
ATOM 22402 C C . SER A 1 57 ? 4.119 -10.760 -3.925 1.00 5.41 57 SER A C 14
ATOM 22403 O O . SER A 1 57 ? 4.447 -10.777 -5.115 1.00 44.52 57 SER A O 14
ATOM 22411 N N . SER A 1 58 ? 4.752 -11.443 -2.995 1.00 53.45 58 SER A N 14
ATOM 22412 C CA . SER A 1 58 ? 5.841 -12.347 -3.306 1.00 14.40 58 SER A CA 14
ATOM 22413 C C . SER A 1 58 ? 5.491 -13.744 -2.807 1.00 12.42 58 SER A C 14
ATOM 22414 O O . SER A 1 58 ? 6.171 -14.724 -3.111 1.00 50.35 58 SER A O 14
ATOM 22422 N N . ALA A 1 59 ? 4.409 -13.809 -2.040 1.00 23.04 59 ALA A N 14
ATOM 22423 C CA . ALA A 1 59 ? 3.960 -15.047 -1.430 1.00 72.33 59 ALA A CA 14
ATOM 22424 C C . ALA A 1 59 ? 3.528 -16.078 -2.465 1.00 52.15 59 ALA A C 14
ATOM 22425 O O . ALA A 1 59 ? 4.092 -17.171 -2.523 1.00 62.13 59 ALA A O 14
ATOM 22432 N N . ASP A 1 60 ? 2.529 -15.741 -3.274 1.00 74.12 60 ASP A N 14
ATOM 22433 C CA . ASP A 1 60 ? 1.990 -16.706 -4.226 1.00 11.12 60 ASP A CA 14
ATOM 22434 C C . ASP A 1 60 ? 1.727 -16.081 -5.592 1.00 72.43 60 ASP A C 14
ATOM 22435 O O . ASP A 1 60 ? 2.594 -16.103 -6.461 1.00 52.35 60 ASP A O 14
ATOM 22444 N N . GLU A 1 61 ? 0.549 -15.514 -5.772 1.00 33.33 61 GLU A N 14
ATOM 22445 C CA . GLU A 1 61 ? 0.202 -14.846 -7.016 1.00 31.02 61 GLU A CA 14
ATOM 22446 C C . GLU A 1 61 ? -0.307 -13.451 -6.712 1.00 71.54 61 GLU A C 14
ATOM 22447 O O . GLU A 1 61 ? -0.250 -12.549 -7.546 1.00 74.42 61 GLU A O 14
ATOM 22459 N N . GLY A 1 62 ? -0.785 -13.281 -5.494 1.00 62.34 62 GLY A N 14
ATOM 22460 C CA . GLY A 1 62 ? -1.388 -12.026 -5.111 1.00 22.43 62 GLY A CA 14
ATOM 22461 C C . GLY A 1 62 ? -1.890 -12.047 -3.689 1.00 62.45 62 GLY A C 14
ATOM 22462 O O . GLY A 1 62 ? -1.245 -12.608 -2.805 1.00 2.35 62 GLY A O 14
ATOM 22466 N N . ALA A 1 63 ? -3.048 -11.450 -3.474 1.00 13.40 63 ALA A N 14
ATOM 22467 C CA . ALA A 1 63 ? -3.615 -11.339 -2.143 1.00 75.15 63 ALA A CA 14
ATOM 22468 C C . ALA A 1 63 ? -5.129 -11.442 -2.203 1.00 41.11 63 ALA A C 14
ATOM 22469 O O . ALA A 1 63 ? -5.729 -11.246 -3.263 1.00 65.44 63 ALA A O 14
ATOM 22476 N N . SER A 1 64 ? -5.740 -11.755 -1.071 1.00 32.32 64 SER A N 14
ATOM 22477 C CA . SER A 1 64 ? -7.188 -11.808 -0.971 1.00 21.43 64 SER A CA 14
ATOM 22478 C C . SER A 1 64 ? -7.769 -10.402 -1.062 1.00 20.31 64 SER A C 14
ATOM 22479 O O . SER A 1 64 ? -7.611 -9.593 -0.146 1.00 61.50 64 SER A O 14
ATOM 22487 N N . VAL A 1 65 ? -8.417 -10.107 -2.175 1.00 23.45 65 VAL A N 14
ATOM 22488 C CA . VAL A 1 65 ? -8.957 -8.780 -2.398 1.00 52.35 65 VAL A CA 14
ATOM 22489 C C . VAL A 1 65 ? -10.459 -8.739 -2.124 1.00 2.24 65 VAL A C 14
ATOM 22490 O O . VAL A 1 65 ? -11.254 -9.404 -2.790 1.00 61.55 65 VAL A O 14
ATOM 22503 N N . ALA A 1 66 ? -10.832 -7.967 -1.122 1.00 33.25 66 ALA A N 14
ATOM 22504 C CA . ALA A 1 66 ? -12.231 -7.718 -0.827 1.00 52.43 66 ALA A CA 14
ATOM 22505 C C . ALA A 1 66 ? -12.509 -6.232 -0.952 1.00 21.33 66 ALA A C 14
ATOM 22506 O O . ALA A 1 66 ? -12.092 -5.441 -0.109 1.00 3.41 66 ALA A O 14
ATOM 22513 N N . TYR A 1 67 ? -13.183 -5.851 -2.019 1.00 70.23 67 TYR A N 14
ATOM 22514 C CA . TYR A 1 67 ? -13.399 -4.444 -2.299 1.00 71.35 67 TYR A CA 14
ATOM 22515 C C . TYR A 1 67 ? -14.854 -4.172 -2.638 1.00 12.22 67 TYR A C 14
ATOM 22516 O O . TYR A 1 67 ? -15.590 -5.086 -3.014 1.00 32.32 67 TYR A O 14
ATOM 22534 N N . LYS A 1 68 ? -15.265 -2.924 -2.497 1.00 63.22 68 LYS A N 14
ATOM 22535 C CA . LYS A 1 68 ? -16.560 -2.505 -2.980 1.00 3.12 68 LYS A CA 14
ATOM 22536 C C . LYS A 1 68 ? -16.431 -1.184 -3.718 1.00 31.42 68 LYS A C 14
ATOM 22537 O O . LYS A 1 68 ? -15.561 -0.364 -3.412 1.00 32.24 68 LYS A O 14
ATOM 22556 N N . ILE A 1 69 ? -17.279 -1.004 -4.702 1.00 21.13 69 ILE A N 14
ATOM 22557 C CA . ILE A 1 69 ? -17.375 0.257 -5.407 1.00 4.15 69 ILE A CA 14
ATOM 22558 C C . ILE A 1 69 ? -18.715 0.878 -5.082 1.00 22.34 69 ILE A C 14
ATOM 22559 O O . ILE A 1 69 ? -19.753 0.422 -5.564 1.00 62.41 69 ILE A O 14
ATOM 22575 N N . LYS A 1 70 ? -18.702 1.890 -4.236 1.00 25.23 70 LYS A N 14
ATOM 22576 C CA . LYS A 1 70 ? -19.937 2.490 -3.784 1.00 12.10 70 LYS A CA 14
ATOM 22577 C C . LYS A 1 70 ? -20.321 3.660 -4.667 1.00 54.45 70 LYS A C 14
ATOM 22578 O O . LYS A 1 70 ? -19.575 4.629 -4.803 1.00 73.32 70 LYS A O 14
ATOM 22597 N N . ASP A 1 71 ? -21.489 3.540 -5.269 1.00 54.14 71 ASP A N 14
ATOM 22598 C CA . ASP A 1 71 ? -22.037 4.573 -6.121 1.00 71.31 71 ASP A CA 14
ATOM 22599 C C . ASP A 1 71 ? -22.611 5.677 -5.240 1.00 54.13 71 ASP A C 14
ATOM 22600 O O . ASP A 1 71 ? -23.747 5.578 -4.773 1.00 71.02 71 ASP A O 14
ATOM 22609 N N . LEU A 1 72 ? -21.811 6.699 -4.977 1.00 25.23 72 LEU A N 14
ATOM 22610 C CA . LEU A 1 72 ? -22.199 7.761 -4.056 1.00 62.21 72 LEU A CA 14
ATOM 22611 C C . LEU A 1 72 ? -22.954 8.865 -4.783 1.00 51.34 72 LEU A C 14
ATOM 22612 O O . LEU A 1 72 ? -23.370 8.705 -5.932 1.00 34.14 72 LEU A O 14
ATOM 22628 N N . GLU A 1 73 ? -23.124 9.986 -4.104 1.00 51.43 73 GLU A N 14
ATOM 22629 C CA . GLU A 1 73 ? -23.862 11.107 -4.651 1.00 71.52 73 GLU A CA 14
ATOM 22630 C C . GLU A 1 73 ? -22.918 12.095 -5.331 1.00 4.41 73 GLU A C 14
ATOM 22631 O O . GLU A 1 73 ? -22.287 12.923 -4.673 1.00 44.42 73 GLU A O 14
ATOM 22643 N N . GLY A 1 74 ? -22.798 11.975 -6.645 1.00 40.53 74 GLY A N 14
ATOM 22644 C CA . GLY A 1 74 ? -21.954 12.880 -7.404 1.00 43.11 74 GLY A CA 14
ATOM 22645 C C . GLY A 1 74 ? -20.547 12.346 -7.581 1.00 50.32 74 GLY A C 14
ATOM 22646 O O . GLY A 1 74 ? -19.736 12.928 -8.300 1.00 31.23 74 GLY A O 14
ATOM 22650 N N . GLN A 1 75 ? -20.266 11.232 -6.926 1.00 70.34 75 GLN A N 14
ATOM 22651 C CA . GLN A 1 75 ? -18.961 10.594 -6.994 1.00 15.13 75 GLN A CA 14
ATOM 22652 C C . GLN A 1 75 ? -19.092 9.146 -6.554 1.00 73.40 75 GLN A C 14
ATOM 22653 O O . GLN A 1 75 ? -20.193 8.691 -6.260 1.00 60.12 75 GLN A O 14
ATOM 22667 N N . VAL A 1 76 ? -17.988 8.421 -6.523 1.00 24.14 76 VAL A N 14
ATOM 22668 C CA . VAL A 1 76 ? -17.996 7.048 -6.039 1.00 14.32 76 VAL A CA 14
ATOM 22669 C C . VAL A 1 76 ? -16.846 6.810 -5.077 1.00 13.15 76 VAL A C 14
ATOM 22670 O O . VAL A 1 76 ? -15.845 7.531 -5.103 1.00 4.43 76 VAL A O 14
ATOM 22683 N N . GLU A 1 77 ? -16.993 5.807 -4.230 1.00 34.21 77 GLU A N 14
ATOM 22684 C CA . GLU A 1 77 ? -15.926 5.414 -3.333 1.00 64.33 77 GLU A CA 14
ATOM 22685 C C . GLU A 1 77 ? -15.405 4.041 -3.718 1.00 62.41 77 GLU A C 14
ATOM 22686 O O . GLU A 1 77 ? -16.155 3.061 -3.746 1.00 52.02 77 GLU A O 14
ATOM 22698 N N . LEU A 1 78 ? -14.128 3.990 -4.044 1.00 65.05 78 LEU A N 14
ATOM 22699 C CA . LEU A 1 78 ? -13.458 2.741 -4.334 1.00 32.44 78 LEU A CA 14
ATOM 22700 C C . LEU A 1 78 ? -12.709 2.304 -3.087 1.00 54.22 78 LEU A C 14
ATOM 22701 O O . LEU A 1 78 ? -11.751 2.954 -2.670 1.00 14.44 78 LEU A O 14
ATOM 22717 N N . ASP A 1 79 ? -13.161 1.224 -2.482 1.00 34.20 79 ASP A N 14
ATOM 22718 C CA . ASP A 1 79 ? -12.570 0.756 -1.235 1.00 70.01 79 ASP A CA 14
ATOM 22719 C C . ASP A 1 79 ? -12.147 -0.693 -1.364 1.00 61.00 79 ASP A C 14
ATOM 22720 O O . ASP A 1 79 ? -12.986 -1.575 -1.537 1.00 42.21 79 ASP A O 14
ATOM 22729 N N . ALA A 1 80 ? -10.848 -0.930 -1.292 1.00 0.24 80 ALA A N 14
ATOM 22730 C CA . ALA A 1 80 ? -10.303 -2.263 -1.474 1.00 31.21 80 ALA A CA 14
ATOM 22731 C C . ALA A 1 80 ? -9.471 -2.695 -0.275 1.00 11.22 80 ALA A C 14
ATOM 22732 O O . ALA A 1 80 ? -8.569 -1.980 0.159 1.00 13.31 80 ALA A O 14
ATOM 22739 N N . ALA A 1 81 ? -9.796 -3.859 0.265 1.00 24.51 81 ALA A N 14
ATOM 22740 C CA . ALA A 1 81 ? -9.024 -4.447 1.342 1.00 53.33 81 ALA A CA 14
ATOM 22741 C C . ALA A 1 81 ? -8.261 -5.667 0.838 1.00 3.05 81 ALA A C 14
ATOM 22742 O O . ALA A 1 81 ? -8.859 -6.689 0.498 1.00 42.31 81 ALA A O 14
ATOM 22749 N N . PHE A 1 82 ? -6.945 -5.545 0.770 1.00 44.25 82 PHE A N 14
ATOM 22750 C CA . PHE A 1 82 ? -6.093 -6.634 0.303 1.00 14.11 82 PHE A CA 14
ATOM 22751 C C . PHE A 1 82 ? -5.444 -7.355 1.475 1.00 4.54 82 PHE A C 14
ATOM 22752 O O . PHE A 1 82 ? -4.614 -6.784 2.182 1.00 1.45 82 PHE A O 14
ATOM 22769 N N . THR A 1 83 ? -5.825 -8.601 1.687 1.00 34.52 83 THR A N 14
ATOM 22770 C CA . THR A 1 83 ? -5.188 -9.427 2.699 1.00 21.45 83 THR A CA 14
ATOM 22771 C C . THR A 1 83 ? -4.048 -10.225 2.076 1.00 64.32 83 THR A C 14
ATOM 22772 O O . THR A 1 83 ? -4.278 -11.193 1.347 1.00 12.42 83 THR A O 14
ATOM 22783 N N . PHE A 1 84 ? -2.823 -9.797 2.348 1.00 2.51 84 PHE A N 14
ATOM 22784 C CA . PHE A 1 84 ? -1.645 -10.450 1.795 1.00 1.20 84 PHE A CA 14
ATOM 22785 C C . PHE A 1 84 ? -1.316 -11.724 2.565 1.00 61.21 84 PHE A C 14
ATOM 22786 O O . PHE A 1 84 ? -1.914 -12.006 3.608 1.00 2.44 84 PHE A O 14
ATOM 22803 N N . SER A 1 85 ? -0.362 -12.485 2.056 1.00 2.14 85 SER A N 14
ATOM 22804 C CA . SER A 1 85 ? -0.009 -13.755 2.660 1.00 14.31 85 SER A CA 14
ATOM 22805 C C . SER A 1 85 ? 1.275 -13.610 3.467 1.00 3.22 85 SER A C 14
ATOM 22806 O O . SER A 1 85 ? 1.576 -14.428 4.337 1.00 61.21 85 SER A O 14
ATOM 22814 N N . CYS A 1 86 ? 2.026 -12.559 3.167 1.00 31.45 86 CYS A N 14
ATOM 22815 C CA . CYS A 1 86 ? 3.197 -12.205 3.944 1.00 21.32 86 CYS A CA 14
ATOM 22816 C C . CYS A 1 86 ? 3.051 -10.775 4.446 1.00 13.24 86 CYS A C 14
ATOM 22817 O O . CYS A 1 86 ? 2.373 -9.958 3.822 1.00 14.30 86 CYS A O 14
ATOM 22825 N N . GLN A 1 87 ? 3.663 -10.473 5.576 1.00 35.42 87 GLN A N 14
ATOM 22826 C CA . GLN A 1 87 ? 3.590 -9.127 6.121 1.00 63.10 87 GLN A CA 14
ATOM 22827 C C . GLN A 1 87 ? 4.472 -8.179 5.321 1.00 11.22 87 GLN A C 14
ATOM 22828 O O . GLN A 1 87 ? 4.135 -7.008 5.149 1.00 21.44 87 GLN A O 14
ATOM 22842 N N . ALA A 1 88 ? 5.582 -8.701 4.805 1.00 33.45 88 ALA A N 14
ATOM 22843 C CA . ALA A 1 88 ? 6.536 -7.894 4.051 1.00 64.43 88 ALA A CA 14
ATOM 22844 C C . ALA A 1 88 ? 5.891 -7.303 2.800 1.00 2.03 88 ALA A C 14
ATOM 22845 O O . ALA A 1 88 ? 5.997 -6.104 2.545 1.00 4.31 88 ALA A O 14
ATOM 22852 N N . GLU A 1 89 ? 5.199 -8.146 2.042 1.00 52.02 89 GLU A N 14
ATOM 22853 C CA . GLU A 1 89 ? 4.532 -7.715 0.815 1.00 21.15 89 GLU A CA 14
ATOM 22854 C C . GLU A 1 89 ? 3.414 -6.722 1.114 1.00 34.24 89 GLU A C 14
ATOM 22855 O O . GLU A 1 89 ? 3.086 -5.874 0.285 1.00 24.44 89 GLU A O 14
ATOM 22867 N N . MET A 1 90 ? 2.847 -6.819 2.307 1.00 52.02 90 MET A N 14
ATOM 22868 C CA . MET A 1 90 ? 1.764 -5.937 2.711 1.00 43.35 90 MET A CA 14
ATOM 22869 C C . MET A 1 90 ? 2.292 -4.544 3.060 1.00 53.10 90 MET A C 14
ATOM 22870 O O . MET A 1 90 ? 1.770 -3.540 2.576 1.00 23.23 90 MET A O 14
ATOM 22884 N N . ILE A 1 91 ? 3.342 -4.484 3.875 1.00 10.40 91 ILE A N 14
ATOM 22885 C CA . ILE A 1 91 ? 3.872 -3.205 4.334 1.00 54.31 91 ILE A CA 14
ATOM 22886 C C . ILE A 1 91 ? 4.538 -2.420 3.204 1.00 51.13 91 ILE A C 14
ATOM 22887 O O . ILE A 1 91 ? 4.458 -1.191 3.166 1.00 31.10 91 ILE A O 14
ATOM 22903 N N . ILE A 1 92 ? 5.179 -3.118 2.272 1.00 14.41 92 ILE A N 14
ATOM 22904 C CA . ILE A 1 92 ? 5.780 -2.451 1.125 1.00 54.34 92 ILE A CA 14
ATOM 22905 C C . ILE A 1 92 ? 4.692 -1.946 0.178 1.00 52.31 92 ILE A C 14
ATOM 22906 O O . ILE A 1 92 ? 4.865 -0.932 -0.501 1.00 65.02 92 ILE A O 14
ATOM 22922 N N . PHE A 1 93 ? 3.565 -2.651 0.156 1.00 51.14 93 PHE A N 14
ATOM 22923 C CA . PHE A 1 93 ? 2.407 -2.241 -0.630 1.00 22.42 93 PHE A CA 14
ATOM 22924 C C . PHE A 1 93 ? 1.866 -0.921 -0.093 1.00 32.24 93 PHE A C 14
ATOM 22925 O O . PHE A 1 93 ? 1.565 -0.003 -0.857 1.00 5.33 93 PHE A O 14
ATOM 22942 N N . GLU A 1 94 ? 1.797 -0.828 1.231 1.00 5.44 94 GLU A N 14
ATOM 22943 C CA . GLU A 1 94 ? 1.357 0.386 1.914 1.00 64.45 94 GLU A CA 14
ATOM 22944 C C . GLU A 1 94 ? 2.188 1.588 1.476 1.00 72.33 94 GLU A C 14
ATOM 22945 O O . GLU A 1 94 ? 1.647 2.663 1.200 1.00 61.21 94 GLU A O 14
ATOM 22957 N N . LEU A 1 95 ? 3.498 1.400 1.408 1.00 63.22 95 LEU A N 14
ATOM 22958 C CA . LEU A 1 95 ? 4.402 2.471 1.006 1.00 50.41 95 LEU A CA 14
ATOM 22959 C C . LEU A 1 95 ? 4.250 2.790 -0.478 1.00 41.12 95 LEU A C 14
ATOM 22960 O O . LEU A 1 95 ? 4.133 3.958 -0.857 1.00 73.11 95 LEU A O 14
ATOM 22976 N N . SER A 1 96 ? 4.249 1.749 -1.307 1.00 13.24 96 SER A N 14
ATOM 22977 C CA . SER A 1 96 ? 4.093 1.906 -2.752 1.00 42.10 96 SER A CA 14
ATOM 22978 C C . SER A 1 96 ? 2.828 2.699 -3.097 1.00 53.24 96 SER A C 14
ATOM 22979 O O . SER A 1 96 ? 2.841 3.532 -4.001 1.00 43.45 96 SER A O 14
ATOM 22987 N N . LEU A 1 97 ? 1.745 2.447 -2.362 1.00 20.12 97 LEU A N 14
ATOM 22988 C CA . LEU A 1 97 ? 0.480 3.147 -2.584 1.00 2.25 97 LEU A CA 14
ATOM 22989 C C . LEU A 1 97 ? 0.646 4.659 -2.456 1.00 34.44 97 LEU A C 14
ATOM 22990 O O . LEU A 1 97 ? 0.264 5.419 -3.349 1.00 3.03 97 LEU A O 14
ATOM 23006 N N . ARG A 1 98 ? 1.238 5.085 -1.350 1.00 14.41 98 ARG A N 14
ATOM 23007 C CA . ARG A 1 98 ? 1.327 6.505 -1.025 1.00 30.10 98 ARG A CA 14
ATOM 23008 C C . ARG A 1 98 ? 2.409 7.192 -1.838 1.00 73.21 98 ARG A C 14
ATOM 23009 O O . ARG A 1 98 ? 2.298 8.370 -2.158 1.00 12.35 98 ARG A O 14
ATOM 23030 N N . SER A 1 99 ? 3.449 6.452 -2.172 1.00 24.52 99 SER A N 14
ATOM 23031 C CA . SER A 1 99 ? 4.581 7.011 -2.896 1.00 42.31 99 SER A CA 14
ATOM 23032 C C . SER A 1 99 ? 4.314 7.052 -4.401 1.00 32.12 99 SER A C 14
ATOM 23033 O O . SER A 1 99 ? 5.154 7.507 -5.178 1.00 43.55 99 SER A O 14
ATOM 23041 N N . LEU A 1 100 ? 3.143 6.585 -4.809 1.00 5.31 100 LEU A N 14
ATOM 23042 C CA . LEU A 1 100 ? 2.797 6.545 -6.220 1.00 14.22 100 LEU A CA 14
ATOM 23043 C C . LEU A 1 100 ? 1.622 7.461 -6.526 1.00 22.44 100 LEU A C 14
ATOM 23044 O O . LEU A 1 100 ? 1.737 8.390 -7.325 1.00 74.24 100 LEU A O 14
ATOM 23060 N N . ALA A 1 101 ? 0.495 7.200 -5.881 1.00 34.40 101 ALA A N 14
ATOM 23061 C CA . ALA A 1 101 ? -0.742 7.909 -6.183 1.00 11.54 101 ALA A CA 14
ATOM 23062 C C . ALA A 1 101 ? -0.970 9.063 -5.217 1.00 32.12 101 ALA A C 14
ATOM 23063 O O . ALA A 1 101 ? -2.110 9.469 -4.986 1.00 55.13 101 ALA A O 14
ATOM 23070 N N . LEU A 1 102 ? 0.115 9.591 -4.662 1.00 55.03 102 LEU A N 14
ATOM 23071 C CA . LEU A 1 102 ? 0.026 10.694 -3.706 1.00 15.31 102 LEU A CA 14
ATOM 23072 C C . LEU A 1 102 ? -0.719 11.897 -4.284 1.00 74.33 102 LEU A C 14
ATOM 23073 O O . LEU A 1 102 ? -1.523 12.527 -3.585 1.00 11.51 102 LEU A O 14
ATOM 23089 N N . GLU A 1 103 ? -0.460 12.199 -5.558 1.00 45.34 103 GLU A N 14
ATOM 23090 C CA . GLU A 1 103 ? -1.110 13.308 -6.253 1.00 2.42 103 GLU A CA 14
ATOM 23091 C C . GLU A 1 103 ? -0.830 14.637 -5.542 1.00 15.22 103 GLU A C 14
ATOM 23092 O O . GLU A 1 103 ? -0.038 14.694 -4.595 1.00 52.23 103 GLU A O 14
ATOM 23104 N N . HIS A 1 104 ? -1.467 15.704 -6.022 1.00 11.30 104 HIS A N 14
ATOM 23105 C CA . HIS A 1 104 ? -1.395 17.028 -5.394 1.00 54.15 104 HIS A CA 14
ATOM 23106 C C . HIS A 1 104 ? -0.023 17.663 -5.611 1.00 34.34 104 HIS A C 14
ATOM 23107 O O . HIS A 1 104 ? 0.121 18.596 -6.403 1.00 14.55 104 HIS A O 14
ATOM 23122 N N . HIS A 1 105 ? 0.977 17.125 -4.922 1.00 1.12 105 HIS A N 14
ATOM 23123 C CA . HIS A 1 105 ? 2.346 17.627 -4.984 1.00 31.45 105 HIS A CA 14
ATOM 23124 C C . HIS A 1 105 ? 3.227 16.798 -4.056 1.00 34.03 105 HIS A C 14
ATOM 23125 O O . HIS A 1 105 ? 4.444 16.739 -4.220 1.00 31.52 105 HIS A O 14
ATOM 23140 N N . HIS A 1 106 ? 2.588 16.170 -3.072 1.00 2.33 106 HIS A N 14
ATOM 23141 C CA . HIS A 1 106 ? 3.278 15.343 -2.086 1.00 74.03 106 HIS A CA 14
ATOM 23142 C C . HIS A 1 106 ? 2.250 14.575 -1.264 1.00 45.53 106 HIS A C 14
ATOM 23143 O O . HIS A 1 106 ? 1.050 14.814 -1.398 1.00 55.21 106 HIS A O 14
ATOM 23158 N N . HIS A 1 107 ? 2.711 13.672 -0.412 1.00 73.00 107 HIS A N 14
ATOM 23159 C CA . HIS A 1 107 ? 1.802 12.937 0.461 1.00 65.04 107 HIS A CA 14
ATOM 23160 C C . HIS A 1 107 ? 2.066 13.298 1.914 1.00 25.44 107 HIS A C 14
ATOM 23161 O O . HIS A 1 107 ? 3.216 13.371 2.347 1.00 64.13 107 HIS A O 14
ATOM 23176 N N . HIS A 1 108 ? 0.995 13.554 2.653 1.00 53.42 108 HIS A N 14
ATOM 23177 C CA . HIS A 1 108 ? 1.100 13.885 4.069 1.00 41.13 108 HIS A CA 14
ATOM 23178 C C . HIS A 1 108 ? 1.248 12.595 4.862 1.00 32.41 108 HIS A C 14
ATOM 23179 O O . HIS A 1 108 ? 2.033 12.505 5.808 1.00 63.30 108 HIS A O 14
ATOM 23194 N N . HIS A 1 109 ? 0.486 11.597 4.451 1.00 45.24 109 HIS A N 14
ATOM 23195 C CA . HIS A 1 109 ? 0.619 10.251 4.975 1.00 64.14 109 HIS A CA 14
ATOM 23196 C C . HIS A 1 109 ? 0.624 9.271 3.810 1.00 4.42 109 HIS A C 14
ATOM 23197 O O . HIS A 1 109 ? 1.699 8.726 3.505 1.00 36.95 109 HIS A O 14
ATOM 23213 N N . MET A 1 1 ? 49.366 -35.438 9.504 1.00 32.24 1 MET A N 15
ATOM 23214 C CA . MET A 1 1 ? 48.287 -34.442 9.677 1.00 63.24 1 MET A CA 15
ATOM 23215 C C . MET A 1 1 ? 48.673 -33.128 9.017 1.00 71.55 1 MET A C 15
ATOM 23216 O O . MET A 1 1 ? 49.555 -32.416 9.497 1.00 23.25 1 MET A O 15
ATOM 23232 N N . ALA A 1 2 ? 48.026 -32.819 7.903 1.00 54.40 2 ALA A N 15
ATOM 23233 C CA . ALA A 1 2 ? 48.299 -31.587 7.182 1.00 72.12 2 ALA A CA 15
ATOM 23234 C C . ALA A 1 2 ? 47.045 -31.091 6.478 1.00 4.52 2 ALA A C 15
ATOM 23235 O O . ALA A 1 2 ? 46.586 -31.688 5.501 1.00 62.30 2 ALA A O 15
ATOM 23242 N N . MET A 1 3 ? 46.479 -30.011 6.988 1.00 0.41 3 MET A N 15
ATOM 23243 C CA . MET A 1 3 ? 45.285 -29.436 6.396 1.00 3.34 3 MET A CA 15
ATOM 23244 C C . MET A 1 3 ? 45.639 -28.200 5.576 1.00 22.34 3 MET A C 15
ATOM 23245 O O . MET A 1 3 ? 46.365 -27.315 6.036 1.00 41.44 3 MET A O 15
ATOM 23259 N N . LYS A 1 4 ? 45.141 -28.155 4.354 1.00 41.20 4 LYS A N 15
ATOM 23260 C CA . LYS A 1 4 ? 45.381 -27.025 3.473 1.00 65.13 4 LYS A CA 15
ATOM 23261 C C . LYS A 1 4 ? 44.103 -26.220 3.314 1.00 11.05 4 LYS A C 15
ATOM 23262 O O . LYS A 1 4 ? 43.225 -26.571 2.527 1.00 14.33 4 LYS A O 15
ATOM 23281 N N . ASP A 1 5 ? 43.996 -25.157 4.088 1.00 71.04 5 ASP A N 15
ATOM 23282 C CA . ASP A 1 5 ? 42.792 -24.340 4.113 1.00 4.23 5 ASP A CA 15
ATOM 23283 C C . ASP A 1 5 ? 43.092 -22.928 3.634 1.00 61.34 5 ASP A C 15
ATOM 23284 O O . ASP A 1 5 ? 44.240 -22.481 3.669 1.00 73.25 5 ASP A O 15
ATOM 23293 N N . VAL A 1 6 ? 42.061 -22.239 3.174 1.00 31.53 6 VAL A N 15
ATOM 23294 C CA . VAL A 1 6 ? 42.184 -20.857 2.736 1.00 73.11 6 VAL A CA 15
ATOM 23295 C C . VAL A 1 6 ? 40.811 -20.192 2.698 1.00 23.42 6 VAL A C 15
ATOM 23296 O O . VAL A 1 6 ? 39.939 -20.566 1.913 1.00 25.33 6 VAL A O 15
ATOM 23309 N N . VAL A 1 7 ? 40.611 -19.226 3.578 1.00 2.22 7 VAL A N 15
ATOM 23310 C CA . VAL A 1 7 ? 39.321 -18.563 3.686 1.00 3.44 7 VAL A CA 15
ATOM 23311 C C . VAL A 1 7 ? 39.370 -17.160 3.087 1.00 42.55 7 VAL A C 15
ATOM 23312 O O . VAL A 1 7 ? 39.772 -16.201 3.748 1.00 33.11 7 VAL A O 15
ATOM 23325 N N . ASP A 1 8 ? 38.980 -17.053 1.823 1.00 74.10 8 ASP A N 15
ATOM 23326 C CA . ASP A 1 8 ? 38.881 -15.758 1.158 1.00 45.32 8 ASP A CA 15
ATOM 23327 C C . ASP A 1 8 ? 37.487 -15.587 0.579 1.00 52.13 8 ASP A C 15
ATOM 23328 O O . ASP A 1 8 ? 37.154 -16.188 -0.441 1.00 4.33 8 ASP A O 15
ATOM 23337 N N . LYS A 1 9 ? 36.666 -14.800 1.250 1.00 35.45 9 LYS A N 15
ATOM 23338 C CA . LYS A 1 9 ? 35.307 -14.560 0.798 1.00 51.34 9 LYS A CA 15
ATOM 23339 C C . LYS A 1 9 ? 34.751 -13.311 1.455 1.00 72.03 9 LYS A C 15
ATOM 23340 O O . LYS A 1 9 ? 34.986 -13.071 2.641 1.00 62.30 9 LYS A O 15
ATOM 23359 N N . CYS A 1 10 ? 34.033 -12.516 0.683 1.00 13.04 10 CYS A N 15
ATOM 23360 C CA . CYS A 1 10 ? 33.428 -11.302 1.193 1.00 53.41 10 CYS A CA 15
ATOM 23361 C C . CYS A 1 10 ? 32.261 -10.889 0.304 1.00 45.03 10 CYS A C 15
ATOM 23362 O O . CYS A 1 10 ? 32.169 -11.309 -0.851 1.00 21.33 10 CYS A O 15
ATOM 23370 N N . SER A 1 11 ? 31.371 -10.076 0.843 1.00 11.42 11 SER A N 15
ATOM 23371 C CA . SER A 1 11 ? 30.230 -9.583 0.096 1.00 15.21 11 SER A CA 15
ATOM 23372 C C . SER A 1 11 ? 29.821 -8.226 0.654 1.00 43.53 11 SER A C 15
ATOM 23373 O O . SER A 1 11 ? 29.931 -7.991 1.858 1.00 12.24 11 SER A O 15
ATOM 23381 N N . THR A 1 12 ? 29.383 -7.325 -0.212 1.00 32.25 12 THR A N 15
ATOM 23382 C CA . THR A 1 12 ? 28.973 -6.006 0.231 1.00 33.12 12 THR A CA 15
ATOM 23383 C C . THR A 1 12 ? 28.057 -5.328 -0.790 1.00 65.53 12 THR A C 15
ATOM 23384 O O . THR A 1 12 ? 28.505 -4.613 -1.688 1.00 3.12 12 THR A O 15
ATOM 23395 N N . LYS A 1 13 ? 26.767 -5.592 -0.652 1.00 64.21 13 LYS A N 15
ATOM 23396 C CA . LYS A 1 13 ? 25.742 -4.933 -1.451 1.00 74.22 13 LYS A CA 15
ATOM 23397 C C . LYS A 1 13 ? 24.433 -4.883 -0.683 1.00 14.42 13 LYS A C 15
ATOM 23398 O O . LYS A 1 13 ? 23.953 -5.906 -0.188 1.00 22.30 13 LYS A O 15
ATOM 23417 N N . GLY A 1 14 ? 23.858 -3.695 -0.594 1.00 35.02 14 GLY A N 15
ATOM 23418 C CA . GLY A 1 14 ? 22.642 -3.514 0.166 1.00 5.40 14 GLY A CA 15
ATOM 23419 C C . GLY A 1 14 ? 22.136 -2.093 0.096 1.00 1.11 14 GLY A C 15
ATOM 23420 O O . GLY A 1 14 ? 21.902 -1.458 1.121 1.00 53.21 14 GLY A O 15
ATOM 23424 N N . CYS A 1 15 ? 21.976 -1.584 -1.117 1.00 54.54 15 CYS A N 15
ATOM 23425 C CA . CYS A 1 15 ? 21.447 -0.243 -1.319 1.00 12.33 15 CYS A CA 15
ATOM 23426 C C . CYS A 1 15 ? 19.921 -0.278 -1.399 1.00 70.31 15 CYS A C 15
ATOM 23427 O O . CYS A 1 15 ? 19.309 0.463 -2.170 1.00 60.44 15 CYS A O 15
ATOM 23435 N N . ALA A 1 16 ? 19.316 -1.143 -0.587 1.00 54.14 16 ALA A N 15
ATOM 23436 C CA . ALA A 1 16 ? 17.867 -1.293 -0.557 1.00 72.33 16 ALA A CA 15
ATOM 23437 C C . ALA A 1 16 ? 17.199 -0.001 -0.111 1.00 4.02 16 ALA A C 15
ATOM 23438 O O . ALA A 1 16 ? 17.653 0.656 0.832 1.00 10.40 16 ALA A O 15
ATOM 23445 N N . ILE A 1 17 ? 16.129 0.362 -0.795 1.00 51.33 17 ILE A N 15
ATOM 23446 C CA . ILE A 1 17 ? 15.431 1.600 -0.509 1.00 35.43 17 ILE A CA 15
ATOM 23447 C C . ILE A 1 17 ? 14.111 1.353 0.213 1.00 74.22 17 ILE A C 15
ATOM 23448 O O . ILE A 1 17 ? 13.574 0.243 0.197 1.00 21.42 17 ILE A O 15
ATOM 23464 N N . ASP A 1 18 ? 13.617 2.393 0.864 1.00 65.04 18 ASP A N 15
ATOM 23465 C CA . ASP A 1 18 ? 12.343 2.350 1.571 1.00 40.34 18 ASP A CA 15
ATOM 23466 C C . ASP A 1 18 ? 11.750 3.752 1.644 1.00 2.54 18 ASP A C 15
ATOM 23467 O O . ASP A 1 18 ? 12.484 4.733 1.769 1.00 24.22 18 ASP A O 15
ATOM 23476 N N . ILE A 1 19 ? 10.431 3.844 1.542 1.00 64.41 19 ILE A N 15
ATOM 23477 C CA . ILE A 1 19 ? 9.753 5.130 1.598 1.00 75.45 19 ILE A CA 15
ATOM 23478 C C . ILE A 1 19 ? 9.720 5.636 3.038 1.00 41.53 19 ILE A C 15
ATOM 23479 O O . ILE A 1 19 ? 9.709 6.842 3.293 1.00 62.32 19 ILE A O 15
ATOM 23495 N N . GLY A 1 20 ? 9.729 4.701 3.978 1.00 13.43 20 GLY A N 15
ATOM 23496 C CA . GLY A 1 20 ? 9.740 5.061 5.380 1.00 44.24 20 GLY A CA 15
ATOM 23497 C C . GLY A 1 20 ? 8.352 5.071 5.979 1.00 10.41 20 GLY A C 15
ATOM 23498 O O . GLY A 1 20 ? 7.835 6.127 6.344 1.00 4.10 20 GLY A O 15
ATOM 23502 N N . THR A 1 21 ? 7.733 3.902 6.050 1.00 41.34 21 THR A N 15
ATOM 23503 C CA . THR A 1 21 ? 6.427 3.770 6.678 1.00 33.11 21 THR A CA 15
ATOM 23504 C C . THR A 1 21 ? 6.241 2.373 7.256 1.00 33.24 21 THR A C 15
ATOM 23505 O O . THR A 1 21 ? 5.726 1.466 6.602 1.00 75.23 21 THR A O 15
ATOM 23516 N N . VAL A 1 22 ? 6.711 2.213 8.473 1.00 33.44 22 VAL A N 15
ATOM 23517 C CA . VAL A 1 22 ? 6.527 0.987 9.236 1.00 74.51 22 VAL A CA 15
ATOM 23518 C C . VAL A 1 22 ? 6.162 1.367 10.662 1.00 41.01 22 VAL A C 15
ATOM 23519 O O . VAL A 1 22 ? 7.037 1.673 11.477 1.00 14.23 22 VAL A O 15
ATOM 23532 N N . ILE A 1 23 ? 4.871 1.385 10.950 1.00 73.32 23 ILE A N 15
ATOM 23533 C CA . ILE A 1 23 ? 4.380 1.889 12.224 1.00 0.34 23 ILE A CA 15
ATOM 23534 C C . ILE A 1 23 ? 4.802 0.972 13.371 1.00 62.35 23 ILE A C 15
ATOM 23535 O O . ILE A 1 23 ? 5.638 1.343 14.201 1.00 34.21 23 ILE A O 15
ATOM 23551 N N . ASP A 1 24 ? 4.230 -0.220 13.400 1.00 70.12 24 ASP A N 15
ATOM 23552 C CA . ASP A 1 24 ? 4.552 -1.212 14.419 1.00 51.23 24 ASP A CA 15
ATOM 23553 C C . ASP A 1 24 ? 4.046 -2.567 13.962 1.00 3.31 24 ASP A C 15
ATOM 23554 O O . ASP A 1 24 ? 4.774 -3.337 13.343 1.00 73.33 24 ASP A O 15
ATOM 23563 N N . ASN A 1 25 ? 2.789 -2.836 14.256 1.00 3.14 25 ASN A N 15
ATOM 23564 C CA . ASN A 1 25 ? 2.097 -3.978 13.695 1.00 25.53 25 ASN A CA 15
ATOM 23565 C C . ASN A 1 25 ? 0.784 -3.480 13.113 1.00 64.35 25 ASN A C 15
ATOM 23566 O O . ASN A 1 25 ? -0.040 -2.885 13.814 1.00 25.41 25 ASN A O 15
ATOM 23577 N N . ASP A 1 26 ? 0.618 -3.658 11.815 1.00 14.32 26 ASP A N 15
ATOM 23578 C CA . ASP A 1 26 ? -0.485 -3.030 11.106 1.00 11.23 26 ASP A CA 15
ATOM 23579 C C . ASP A 1 26 ? -1.225 -4.040 10.243 1.00 45.31 26 ASP A C 15
ATOM 23580 O O . ASP A 1 26 ? -1.774 -3.691 9.197 1.00 33.21 26 ASP A O 15
ATOM 23589 N N . ASN A 1 27 ? -1.259 -5.290 10.715 1.00 63.31 27 ASN A N 15
ATOM 23590 C CA . ASN A 1 27 ? -1.952 -6.383 10.033 1.00 53.15 27 ASN A CA 15
ATOM 23591 C C . ASN A 1 27 ? -1.228 -6.783 8.752 1.00 70.24 27 ASN A C 15
ATOM 23592 O O . ASN A 1 27 ? -0.231 -6.174 8.365 1.00 41.24 27 ASN A O 15
ATOM 23603 N N . CYS A 1 28 ? -1.719 -7.832 8.119 1.00 54.13 28 CYS A N 15
ATOM 23604 C CA . CYS A 1 28 ? -1.192 -8.265 6.832 1.00 11.40 28 CYS A CA 15
ATOM 23605 C C . CYS A 1 28 ? -2.191 -7.936 5.726 1.00 4.53 28 CYS A C 15
ATOM 23606 O O . CYS A 1 28 ? -1.914 -8.116 4.540 1.00 53.03 28 CYS A O 15
ATOM 23614 N N . THR A 1 29 ? -3.359 -7.457 6.132 1.00 3.31 29 THR A N 15
ATOM 23615 C CA . THR A 1 29 ? -4.396 -7.068 5.194 1.00 25.41 29 THR A CA 15
ATOM 23616 C C . THR A 1 29 ? -4.277 -5.583 4.864 1.00 42.01 29 THR A C 15
ATOM 23617 O O . THR A 1 29 ? -4.414 -4.729 5.743 1.00 34.13 29 THR A O 15
ATOM 23628 N N . SER A 1 30 ? -4.021 -5.277 3.604 1.00 71.40 30 SER A N 15
ATOM 23629 C CA . SER A 1 30 ? -3.883 -3.898 3.174 1.00 25.14 30 SER A CA 15
ATOM 23630 C C . SER A 1 30 ? -5.191 -3.423 2.561 1.00 42.44 30 SER A C 15
ATOM 23631 O O . SER A 1 30 ? -5.646 -3.955 1.549 1.00 3.40 30 SER A O 15
ATOM 23639 N N . LYS A 1 31 ? -5.805 -2.441 3.194 1.00 35.53 31 LYS A N 15
ATOM 23640 C CA . LYS A 1 31 ? -7.073 -1.915 2.724 1.00 43.33 31 LYS A CA 15
ATOM 23641 C C . LYS A 1 31 ? -6.866 -0.572 2.053 1.00 43.21 31 LYS A C 15
ATOM 23642 O O . LYS A 1 31 ? -5.857 0.094 2.272 1.00 71.15 31 LYS A O 15
ATOM 23661 N N . PHE A 1 32 ? -7.830 -0.184 1.248 1.00 40.44 32 PHE A N 15
ATOM 23662 C CA . PHE A 1 32 ? -7.743 1.047 0.482 1.00 34.23 32 PHE A CA 15
ATOM 23663 C C . PHE A 1 32 ? -9.136 1.569 0.167 1.00 14.23 32 PHE A C 15
ATOM 23664 O O . PHE A 1 32 ? -9.920 0.890 -0.489 1.00 51.01 32 PHE A O 15
ATOM 23681 N N . SER A 1 33 ? -9.440 2.761 0.647 1.00 33.30 33 SER A N 15
ATOM 23682 C CA . SER A 1 33 ? -10.707 3.403 0.341 1.00 23.42 33 SER A CA 15
ATOM 23683 C C . SER A 1 33 ? -10.493 4.866 -0.023 1.00 34.31 33 SER A C 15
ATOM 23684 O O . SER A 1 33 ? -10.189 5.699 0.830 1.00 63.02 33 SER A O 15
ATOM 23692 N N . ARG A 1 34 ? -10.637 5.162 -1.302 1.00 61.51 34 ARG A N 15
ATOM 23693 C CA . ARG A 1 34 ? -10.470 6.514 -1.797 1.00 4.13 34 ARG A CA 15
ATOM 23694 C C . ARG A 1 34 ? -11.689 6.927 -2.605 1.00 3.40 34 ARG A C 15
ATOM 23695 O O . ARG A 1 34 ? -12.293 6.105 -3.294 1.00 11.51 34 ARG A O 15
ATOM 23716 N N . PHE A 1 35 ? -12.056 8.194 -2.497 1.00 11.10 35 PHE A N 15
ATOM 23717 C CA . PHE A 1 35 ? -13.144 8.735 -3.284 1.00 54.43 35 PHE A CA 15
ATOM 23718 C C . PHE A 1 35 ? -12.616 9.223 -4.621 1.00 73.33 35 PHE A C 15
ATOM 23719 O O . PHE A 1 35 ? -11.580 9.887 -4.690 1.00 11.21 35 PHE A O 15
ATOM 23736 N N . PHE A 1 36 ? -13.314 8.867 -5.679 1.00 21.33 36 PHE A N 15
ATOM 23737 C CA . PHE A 1 36 ? -12.919 9.253 -7.022 1.00 23.43 36 PHE A CA 15
ATOM 23738 C C . PHE A 1 36 ? -13.992 10.125 -7.651 1.00 11.41 36 PHE A C 15
ATOM 23739 O O . PHE A 1 36 ? -15.133 10.132 -7.193 1.00 53.51 36 PHE A O 15
ATOM 23756 N N . ALA A 1 37 ? -13.621 10.852 -8.700 1.00 43.50 37 ALA A N 15
ATOM 23757 C CA . ALA A 1 37 ? -14.544 11.753 -9.381 1.00 52.32 37 ALA A CA 15
ATOM 23758 C C . ALA A 1 37 ? -15.737 10.989 -9.952 1.00 25.21 37 ALA A C 15
ATOM 23759 O O . ALA A 1 37 ? -16.880 11.433 -9.841 1.00 12.00 37 ALA A O 15
ATOM 23766 N N . THR A 1 38 ? -15.471 9.841 -10.561 1.00 54.53 38 THR A N 15
ATOM 23767 C CA . THR A 1 38 ? -16.535 9.011 -11.106 1.00 52.11 38 THR A CA 15
ATOM 23768 C C . THR A 1 38 ? -16.199 7.541 -10.883 1.00 55.24 38 THR A C 15
ATOM 23769 O O . THR A 1 38 ? -15.060 7.214 -10.546 1.00 2.31 38 THR A O 15
ATOM 23780 N N . ARG A 1 39 ? -17.177 6.659 -11.068 1.00 24.23 39 ARG A N 15
ATOM 23781 C CA . ARG A 1 39 ? -16.965 5.227 -10.867 1.00 52.22 39 ARG A CA 15
ATOM 23782 C C . ARG A 1 39 ? -15.902 4.698 -11.825 1.00 34.14 39 ARG A C 15
ATOM 23783 O O . ARG A 1 39 ? -15.180 3.754 -11.503 1.00 25.23 39 ARG A O 15
ATOM 23804 N N . GLU A 1 40 ? -15.797 5.333 -12.988 1.00 64.41 40 GLU A N 15
ATOM 23805 C CA . GLU A 1 40 ? -14.748 5.020 -13.950 1.00 60.20 40 GLU A CA 15
ATOM 23806 C C . GLU A 1 40 ? -13.380 5.097 -13.291 1.00 64.11 40 GLU A C 15
ATOM 23807 O O . GLU A 1 40 ? -12.571 4.173 -13.382 1.00 54.44 40 GLU A O 15
ATOM 23819 N N . GLU A 1 41 ? -13.151 6.214 -12.614 1.00 73.24 41 GLU A N 15
ATOM 23820 C CA . GLU A 1 41 ? -11.897 6.471 -11.921 1.00 5.22 41 GLU A CA 15
ATOM 23821 C C . GLU A 1 41 ? -11.611 5.369 -10.902 1.00 32.11 41 GLU A C 15
ATOM 23822 O O . GLU A 1 41 ? -10.463 5.002 -10.668 1.00 74.42 41 GLU A O 15
ATOM 23834 N N . ALA A 1 42 ? -12.676 4.831 -10.321 1.00 32.44 42 ALA A N 15
ATOM 23835 C CA . ALA A 1 42 ? -12.552 3.815 -9.284 1.00 22.30 42 ALA A CA 15
ATOM 23836 C C . ALA A 1 42 ? -12.192 2.458 -9.878 1.00 12.51 42 ALA A C 15
ATOM 23837 O O . ALA A 1 42 ? -11.228 1.819 -9.456 1.00 44.52 42 ALA A O 15
ATOM 23844 N N . GLU A 1 43 ? -12.969 2.028 -10.866 1.00 31.22 43 GLU A N 15
ATOM 23845 C CA . GLU A 1 43 ? -12.756 0.736 -11.505 1.00 71.43 43 GLU A CA 15
ATOM 23846 C C . GLU A 1 43 ? -11.405 0.687 -12.205 1.00 70.11 43 GLU A C 15
ATOM 23847 O O . GLU A 1 43 ? -10.736 -0.346 -12.218 1.00 61.42 43 GLU A O 15
ATOM 23859 N N . SER A 1 44 ? -11.004 1.811 -12.780 1.00 31.24 44 SER A N 15
ATOM 23860 C CA . SER A 1 44 ? -9.719 1.902 -13.454 1.00 53.13 44 SER A CA 15
ATOM 23861 C C . SER A 1 44 ? -8.580 1.763 -12.445 1.00 2.32 44 SER A C 15
ATOM 23862 O O . SER A 1 44 ? -7.521 1.211 -12.756 1.00 35.12 44 SER A O 15
ATOM 23870 N N . PHE A 1 45 ? -8.812 2.238 -11.224 1.00 60.23 45 PHE A N 15
ATOM 23871 C CA . PHE A 1 45 ? -7.786 2.212 -10.197 1.00 23.04 45 PHE A CA 15
ATOM 23872 C C . PHE A 1 45 ? -7.643 0.795 -9.646 1.00 41.21 45 PHE A C 15
ATOM 23873 O O . PHE A 1 45 ? -6.561 0.380 -9.243 1.00 31.51 45 PHE A O 15
ATOM 23890 N N . MET A 1 46 ? -8.738 0.047 -9.660 1.00 63.32 46 MET A N 15
ATOM 23891 C CA . MET A 1 46 ? -8.723 -1.342 -9.207 1.00 43.54 46 MET A CA 15
ATOM 23892 C C . MET A 1 46 ? -7.805 -2.186 -10.086 1.00 11.41 46 MET A C 15
ATOM 23893 O O . MET A 1 46 ? -7.103 -3.074 -9.603 1.00 42.03 46 MET A O 15
ATOM 23907 N N . THR A 1 47 ? -7.803 -1.886 -11.375 1.00 11.34 47 THR A N 15
ATOM 23908 C CA . THR A 1 47 ? -6.975 -2.604 -12.331 1.00 22.02 47 THR A CA 15
ATOM 23909 C C . THR A 1 47 ? -5.490 -2.478 -11.982 1.00 54.33 47 THR A C 15
ATOM 23910 O O . THR A 1 47 ? -4.772 -3.477 -11.916 1.00 23.53 47 THR A O 15
ATOM 23921 N N . LYS A 1 48 ? -5.044 -1.254 -11.737 1.00 44.52 48 LYS A N 15
ATOM 23922 C CA . LYS A 1 48 ? -3.647 -1.011 -11.407 1.00 32.15 48 LYS A CA 15
ATOM 23923 C C . LYS A 1 48 ? -3.314 -1.530 -10.009 1.00 52.11 48 LYS A C 15
ATOM 23924 O O . LYS A 1 48 ? -2.172 -1.886 -9.723 1.00 23.20 48 LYS A O 15
ATOM 23943 N N . LEU A 1 49 ? -4.320 -1.575 -9.144 1.00 2.24 49 LEU A N 15
ATOM 23944 C CA . LEU A 1 49 ? -4.169 -2.169 -7.820 1.00 4.34 49 LEU A CA 15
ATOM 23945 C C . LEU A 1 49 ? -3.837 -3.654 -7.937 1.00 13.40 49 LEU A C 15
ATOM 23946 O O . LEU A 1 49 ? -3.038 -4.179 -7.162 1.00 22.03 49 LEU A O 15
ATOM 23962 N N . LYS A 1 50 ? -4.443 -4.329 -8.915 1.00 12.21 50 LYS A N 15
ATOM 23963 C CA . LYS A 1 50 ? -4.131 -5.721 -9.190 1.00 1.55 50 LYS A CA 15
ATOM 23964 C C . LYS A 1 50 ? -2.682 -5.869 -9.644 1.00 32.34 50 LYS A C 15
ATOM 23965 O O . LYS A 1 50 ? -1.994 -6.808 -9.240 1.00 31.44 50 LYS A O 15
ATOM 23984 N N . GLU A 1 51 ? -2.229 -4.935 -10.481 1.00 15.11 51 GLU A N 15
ATOM 23985 C CA . GLU A 1 51 ? -0.835 -4.901 -10.919 1.00 45.21 51 GLU A CA 15
ATOM 23986 C C . GLU A 1 51 ? 0.086 -4.804 -9.708 1.00 41.24 51 GLU A C 15
ATOM 23987 O O . GLU A 1 51 ? 1.023 -5.588 -9.547 1.00 20.32 51 GLU A O 15
ATOM 23999 N N . LEU A 1 52 ? -0.209 -3.834 -8.851 1.00 15.43 52 LEU A N 15
ATOM 24000 C CA . LEU A 1 52 ? 0.580 -3.580 -7.655 1.00 22.11 52 LEU A CA 15
ATOM 24001 C C . LEU A 1 52 ? 0.549 -4.771 -6.702 1.00 54.12 52 LEU A C 15
ATOM 24002 O O . LEU A 1 52 ? 1.584 -5.186 -6.184 1.00 63.14 52 LEU A O 15
ATOM 24018 N N . ALA A 1 53 ? -0.637 -5.328 -6.490 1.00 32.23 53 ALA A N 15
ATOM 24019 C CA . ALA A 1 53 ? -0.803 -6.460 -5.583 1.00 4.12 53 ALA A CA 15
ATOM 24020 C C . ALA A 1 53 ? 0.032 -7.657 -6.026 1.00 55.22 53 ALA A C 15
ATOM 24021 O O . ALA A 1 53 ? 0.624 -8.349 -5.199 1.00 34.34 53 ALA A O 15
ATOM 24028 N N . ALA A 1 54 ? 0.089 -7.880 -7.335 1.00 11.05 54 ALA A N 15
ATOM 24029 C CA . ALA A 1 54 ? 0.826 -9.006 -7.893 1.00 75.25 54 ALA A CA 15
ATOM 24030 C C . ALA A 1 54 ? 2.330 -8.856 -7.672 1.00 4.44 54 ALA A C 15
ATOM 24031 O O . ALA A 1 54 ? 3.029 -9.839 -7.434 1.00 31.05 54 ALA A O 15
ATOM 24038 N N . ALA A 1 55 ? 2.818 -7.626 -7.738 1.00 14.34 55 ALA A N 15
ATOM 24039 C CA . ALA A 1 55 ? 4.247 -7.366 -7.619 1.00 40.34 55 ALA A CA 15
ATOM 24040 C C . ALA A 1 55 ? 4.681 -7.258 -6.158 1.00 70.04 55 ALA A C 15
ATOM 24041 O O . ALA A 1 55 ? 5.826 -7.559 -5.818 1.00 23.30 55 ALA A O 15
ATOM 24048 N N . ALA A 1 56 ? 3.767 -6.832 -5.298 1.00 54.23 56 ALA A N 15
ATOM 24049 C CA . ALA A 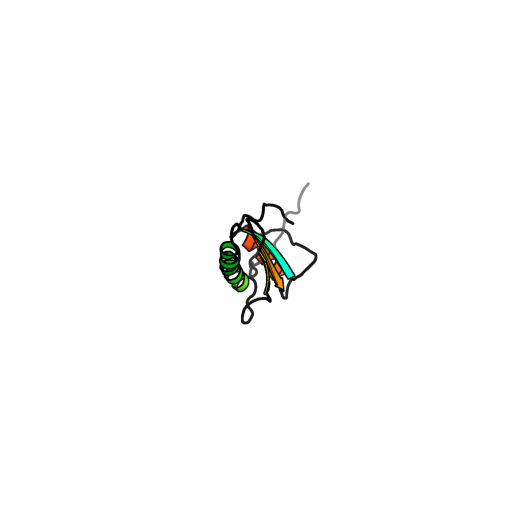1 56 ? 4.085 -6.617 -3.891 1.00 42.21 56 ALA A CA 15
ATOM 24050 C C . ALA A 1 56 ? 4.032 -7.915 -3.089 1.00 40.11 56 ALA A C 15
ATOM 24051 O O . ALA A 1 56 ? 4.708 -8.051 -2.070 1.00 4.32 56 ALA A O 15
ATOM 24058 N N . SER A 1 57 ? 3.240 -8.870 -3.554 1.00 71.24 57 SER A N 15
ATOM 24059 C CA . SER A 1 57 ? 3.028 -10.098 -2.809 1.00 13.03 57 SER A CA 15
ATOM 24060 C C . SER A 1 57 ? 4.050 -11.166 -3.178 1.00 71.11 57 SER A C 15
ATOM 24061 O O . SER A 1 57 ? 4.329 -11.411 -4.354 1.00 2.43 57 SER A O 15
ATOM 24069 N N . SER A 1 58 ? 4.603 -11.795 -2.156 1.00 71.03 58 SER A N 15
ATOM 24070 C CA . SER A 1 58 ? 5.532 -12.899 -2.331 1.00 32.40 58 SER A CA 15
ATOM 24071 C C . SER A 1 58 ? 4.778 -14.212 -2.535 1.00 70.31 58 SER A C 15
ATOM 24072 O O . SER A 1 58 ? 5.374 -15.286 -2.594 1.00 34.43 58 SER A O 15
ATOM 24080 N N . ALA A 1 59 ? 3.463 -14.110 -2.647 1.00 32.51 59 ALA A N 15
ATOM 24081 C CA . ALA A 1 59 ? 2.612 -15.277 -2.835 1.00 73.40 59 ALA A CA 15
ATOM 24082 C C . ALA A 1 59 ? 2.548 -15.672 -4.307 1.00 34.24 59 ALA A C 15
ATOM 24083 O O . ALA A 1 59 ? 1.832 -16.605 -4.673 1.00 70.04 59 ALA A O 15
ATOM 24090 N N . ASP A 1 60 ? 3.290 -14.934 -5.135 1.00 42.44 60 ASP A N 15
ATOM 24091 C CA . ASP A 1 60 ? 3.439 -15.225 -6.567 1.00 1.11 60 ASP A CA 15
ATOM 24092 C C . ASP A 1 60 ? 2.178 -14.874 -7.359 1.00 53.03 60 ASP A C 15
ATOM 24093 O O . ASP A 1 60 ? 2.201 -13.982 -8.211 1.00 12.13 60 ASP A O 15
ATOM 24102 N N . GLU A 1 61 ? 1.081 -15.564 -7.070 1.00 22.44 61 GLU A N 15
ATOM 24103 C CA . GLU A 1 61 ? -0.167 -15.357 -7.796 1.00 14.45 61 GLU A CA 15
ATOM 24104 C C . GLU A 1 61 ? -0.792 -14.016 -7.435 1.00 2.22 61 GLU A C 15
ATOM 24105 O O . GLU A 1 61 ? -1.442 -13.379 -8.262 1.00 22.32 61 GLU A O 15
ATOM 24117 N N . GLY A 1 62 ? -0.594 -13.596 -6.195 1.00 52.31 62 GLY A N 15
ATOM 24118 C CA . GLY A 1 62 ? -1.144 -12.337 -5.747 1.00 64.01 62 GLY A CA 15
ATOM 24119 C C . GLY A 1 62 ? -1.602 -12.403 -4.308 1.00 53.30 62 GLY A C 15
ATOM 24120 O O . GLY A 1 62 ? -0.878 -12.899 -3.448 1.00 43.53 62 GLY A O 15
ATOM 24124 N N . ALA A 1 63 ? -2.805 -11.924 -4.048 1.00 5.34 63 ALA A N 15
ATOM 24125 C CA . ALA A 1 63 ? -3.343 -11.900 -2.700 1.00 4.43 63 ALA A CA 15
ATOM 24126 C C . ALA A 1 63 ? -4.857 -12.003 -2.742 1.00 43.14 63 ALA A C 15
ATOM 24127 O O . ALA A 1 63 ? -5.457 -11.879 -3.810 1.00 52.23 63 ALA A O 15
ATOM 24134 N N . SER A 1 64 ? -5.471 -12.228 -1.590 1.00 54.24 64 SER A N 15
ATOM 24135 C CA . SER A 1 64 ? -6.920 -12.298 -1.503 1.00 15.32 64 SER A CA 15
ATOM 24136 C C . SER A 1 64 ? -7.519 -10.908 -1.683 1.00 12.03 64 SER A C 15
ATOM 24137 O O . SER A 1 64 ? -7.371 -10.043 -0.818 1.00 65.35 64 SER A O 15
ATOM 24145 N N . VAL A 1 65 ? -8.180 -10.695 -2.810 1.00 3.33 65 VAL A N 15
ATOM 24146 C CA . VAL A 1 65 ? -8.735 -9.391 -3.121 1.00 60.22 65 VAL A CA 15
ATOM 24147 C C . VAL A 1 65 ? -10.250 -9.369 -2.934 1.00 24.42 65 VAL A C 15
ATOM 24148 O O . VAL A 1 65 ? -10.988 -10.136 -3.557 1.00 70.05 65 VAL A O 15
ATOM 24161 N N . ALA A 1 66 ? -10.691 -8.508 -2.037 1.00 35.20 66 ALA A N 15
ATOM 24162 C CA . ALA A 1 66 ? -12.102 -8.218 -1.869 1.00 0.43 66 ALA A CA 15
ATOM 24163 C C . ALA A 1 66 ? -12.301 -6.717 -1.982 1.00 15.10 66 ALA A C 15
ATOM 24164 O O . ALA A 1 66 ? -11.581 -5.950 -1.345 1.00 42.15 66 ALA A O 15
ATOM 24171 N N . TYR A 1 67 ? -13.247 -6.284 -2.800 1.00 3.44 67 TYR A N 15
ATOM 24172 C CA . TYR A 1 67 ? -13.399 -4.863 -3.058 1.00 13.15 67 TYR A CA 15
ATOM 24173 C C . TYR A 1 67 ? -14.853 -4.475 -3.278 1.00 60.40 67 TYR A C 15
ATOM 24174 O O . TYR A 1 67 ? -15.682 -5.294 -3.678 1.00 71.32 67 TYR A O 15
ATOM 24192 N N . LYS A 1 68 ? -15.142 -3.217 -2.996 1.00 75.01 68 LYS A N 15
ATOM 24193 C CA . LYS A 1 68 ? -16.445 -2.631 -3.231 1.00 23.34 68 LYS A CA 15
ATOM 24194 C C . LYS A 1 68 ? -16.311 -1.400 -4.106 1.00 62.01 68 LYS A C 15
ATOM 24195 O O . LYS A 1 68 ? -15.353 -0.634 -3.983 1.00 12.14 68 LYS A O 15
ATOM 24214 N N . ILE A 1 69 ? -17.269 -1.230 -4.986 1.00 63.21 69 ILE A N 15
ATOM 24215 C CA . ILE A 1 69 ? -17.355 -0.044 -5.819 1.00 5.25 69 ILE A CA 15
ATOM 24216 C C . ILE A 1 69 ? -18.669 0.650 -5.514 1.00 64.50 69 ILE A C 15
ATOM 24217 O O . ILE A 1 69 ? -19.734 0.189 -5.929 1.00 24.44 69 ILE A O 15
ATOM 24233 N N . LYS A 1 70 ? -18.607 1.740 -4.771 1.00 23.33 70 LYS A N 15
ATOM 24234 C CA . LYS A 1 70 ? -19.813 2.329 -4.231 1.00 21.11 70 LYS A CA 15
ATOM 24235 C C . LYS A 1 70 ? -20.058 3.708 -4.814 1.00 51.02 70 LYS A C 15
ATOM 24236 O O . LYS A 1 70 ? -19.336 4.668 -4.540 1.00 42.11 70 LYS A O 15
ATOM 24255 N N . ASP A 1 71 ? -21.089 3.765 -5.630 1.00 74.34 71 ASP A N 15
ATOM 24256 C CA . ASP A 1 71 ? -21.457 4.959 -6.369 1.00 33.20 71 ASP A CA 15
ATOM 24257 C C . ASP A 1 71 ? -22.132 5.974 -5.461 1.00 31.34 71 ASP A C 15
ATOM 24258 O O . ASP A 1 71 ? -23.035 5.631 -4.695 1.00 62.55 71 ASP A O 15
ATOM 24267 N N . LEU A 1 72 ? -21.679 7.214 -5.539 1.00 23.44 72 LEU A N 15
ATOM 24268 C CA . LEU A 1 72 ? -22.319 8.324 -4.846 1.00 22.43 72 LEU A CA 15
ATOM 24269 C C . LEU A 1 72 ? -22.702 9.392 -5.863 1.00 13.04 72 LEU A C 15
ATOM 24270 O O . LEU A 1 72 ? -22.611 9.158 -7.069 1.00 53.21 72 LEU A O 15
ATOM 24286 N N . GLU A 1 73 ? -23.122 10.556 -5.394 1.00 32.14 73 GLU A N 15
ATOM 24287 C CA . GLU A 1 73 ? -23.517 11.626 -6.297 1.00 33.35 73 GLU A CA 15
ATOM 24288 C C . GLU A 1 73 ? -22.358 12.587 -6.523 1.00 11.05 73 GLU A C 15
ATOM 24289 O O . GLU A 1 73 ? -22.061 13.428 -5.670 1.00 13.42 73 GLU A O 15
ATOM 24301 N N . GLY A 1 74 ? -21.697 12.444 -7.661 1.00 12.32 74 GLY A N 15
ATOM 24302 C CA . GLY A 1 74 ? -20.597 13.329 -8.007 1.00 61.44 74 GLY A CA 15
ATOM 24303 C C . GLY A 1 74 ? -19.261 12.771 -7.574 1.00 2.21 74 GLY A C 15
ATOM 24304 O O . GLY A 1 74 ? -18.214 13.395 -7.773 1.00 31.14 74 GLY A O 15
ATOM 24308 N N . GLN A 1 75 ? -19.307 11.598 -6.968 1.00 22.35 75 GLN A N 15
ATOM 24309 C CA . GLN A 1 75 ? -18.114 10.909 -6.514 1.00 44.32 75 GLN A CA 15
ATOM 24310 C C . GLN A 1 75 ? -18.443 9.450 -6.268 1.00 13.24 75 GLN A C 15
ATOM 24311 O O . GLN A 1 75 ? -19.607 9.063 -6.285 1.00 25.12 75 GLN A O 15
ATOM 24325 N N . VAL A 1 76 ? -17.422 8.649 -6.054 1.00 74.25 76 VAL A N 15
ATOM 24326 C CA . VAL A 1 76 ? -17.601 7.240 -5.722 1.00 15.24 76 VAL A CA 15
ATOM 24327 C C . VAL A 1 76 ? -16.525 6.812 -4.748 1.00 64.11 76 VAL A C 15
ATOM 24328 O O . VAL A 1 76 ? -15.442 7.397 -4.729 1.00 74.32 76 VAL A O 15
ATOM 24341 N N . GLU A 1 77 ? -16.805 5.806 -3.942 1.00 2.10 77 GLU A N 15
ATOM 24342 C CA . GLU A 1 77 ? -15.786 5.273 -3.063 1.00 2.12 77 GLU A CA 15
ATOM 24343 C C . GLU A 1 77 ? -15.330 3.909 -3.551 1.00 72.31 77 GLU A C 15
ATOM 24344 O O . GLU A 1 77 ? -16.139 3.025 -3.850 1.00 15.13 77 GLU A O 15
ATOM 24356 N N . LEU A 1 78 ? -14.032 3.771 -3.682 1.00 41.02 78 LEU A N 15
ATOM 24357 C CA . LEU A 1 78 ? -13.434 2.500 -4.021 1.00 74.45 78 LEU A CA 15
ATOM 24358 C C . LEU A 1 78 ? -12.841 1.907 -2.756 1.00 60.20 78 LEU A C 15
ATOM 24359 O O . LEU A 1 78 ? -11.867 2.433 -2.214 1.00 62.31 78 LEU A O 15
ATOM 24375 N N . ASP A 1 79 ? -13.442 0.833 -2.284 1.00 1.41 79 ASP A N 15
ATOM 24376 C CA . ASP A 1 79 ? -13.063 0.245 -1.006 1.00 42.22 79 ASP A CA 15
ATOM 24377 C C . ASP A 1 79 ? -12.557 -1.170 -1.212 1.00 71.21 79 ASP A C 15
ATOM 24378 O O . ASP A 1 79 ? -13.324 -2.068 -1.532 1.00 33.21 79 ASP A O 15
ATOM 24387 N N . ALA A 1 80 ? -11.265 -1.365 -1.047 1.00 52.31 80 ALA A N 15
ATOM 24388 C CA . ALA A 1 80 ? -10.669 -2.667 -1.268 1.00 12.14 80 ALA A CA 15
ATOM 24389 C C . ALA A 1 80 ? -9.921 -3.150 -0.037 1.00 22.01 80 ALA A C 15
ATOM 24390 O O . ALA A 1 80 ? -9.504 -2.353 0.805 1.00 41.04 80 ALA A O 15
ATOM 24397 N N . ALA A 1 81 ? -9.779 -4.460 0.064 1.00 34.35 81 ALA A N 15
ATOM 24398 C CA . ALA A 1 81 ? -9.005 -5.082 1.123 1.00 42.40 81 ALA A CA 15
ATOM 24399 C C . ALA A 1 81 ? -8.209 -6.250 0.554 1.00 33.41 81 ALA A C 15
ATOM 24400 O O . ALA A 1 81 ? -8.784 -7.235 0.085 1.00 44.32 81 ALA A O 15
ATOM 24407 N N . PHE A 1 82 ? -6.893 -6.118 0.565 1.00 13.22 82 PHE A N 15
ATOM 24408 C CA . PHE A 1 82 ? -6.010 -7.152 0.048 1.00 12.21 82 PHE A CA 15
ATOM 24409 C C . PHE A 1 82 ? -5.337 -7.893 1.192 1.00 45.13 82 PHE A C 15
ATOM 24410 O O . PHE A 1 82 ? -4.521 -7.324 1.916 1.00 52.42 82 PHE A O 15
ATOM 24427 N N . THR A 1 83 ? -5.680 -9.157 1.361 1.00 64.41 83 THR A N 15
ATOM 24428 C CA . THR A 1 83 ? -5.085 -9.961 2.408 1.00 41.53 83 THR A CA 15
ATOM 24429 C C . THR A 1 83 ? -3.804 -10.622 1.904 1.00 44.24 83 THR A C 15
ATOM 24430 O O . THR A 1 83 ? -3.850 -11.540 1.083 1.00 51.12 83 THR A O 15
ATOM 24441 N N . PHE A 1 84 ? -2.664 -10.129 2.373 1.00 43.33 84 PHE A N 15
ATOM 24442 C CA . PHE A 1 84 ? -1.374 -10.671 1.973 1.00 22.43 84 PHE A CA 15
ATOM 24443 C C . PHE A 1 84 ? -0.926 -11.758 2.942 1.00 71.42 84 PHE A C 15
ATOM 24444 O O . PHE A 1 84 ? -1.481 -11.900 4.032 1.00 14.33 84 PHE A O 15
ATOM 24461 N N . SER A 1 85 ? 0.072 -12.526 2.539 1.00 52.41 85 SER A N 15
ATOM 24462 C CA . SER A 1 85 ? 0.591 -13.600 3.371 1.00 65.13 85 SER A CA 15
ATOM 24463 C C . SER A 1 85 ? 1.533 -13.062 4.447 1.00 2.03 85 SER A C 15
ATOM 24464 O O . SER A 1 85 ? 1.649 -13.637 5.528 1.00 40.43 85 SER A O 15
ATOM 24472 N N . CYS A 1 86 ? 2.196 -11.954 4.146 1.00 3.31 86 CYS A N 15
ATOM 24473 C CA . CYS A 1 86 ? 3.153 -11.364 5.069 1.00 64.34 86 CYS A CA 15
ATOM 24474 C C . CYS A 1 86 ? 2.784 -9.912 5.355 1.00 62.41 86 CYS A C 15
ATOM 24475 O O . CYS A 1 86 ? 1.982 -9.313 4.635 1.00 71.12 86 CYS A O 15
ATOM 24483 N N . GLN A 1 87 ? 3.369 -9.348 6.401 1.00 4.24 87 GLN A N 15
ATOM 24484 C CA . GLN A 1 87 ? 3.076 -7.973 6.786 1.00 14.54 87 GLN A CA 15
ATOM 24485 C C . GLN A 1 87 ? 3.855 -6.984 5.927 1.00 23.52 87 GLN A C 15
ATOM 24486 O O . GLN A 1 87 ? 3.372 -5.887 5.638 1.00 64.51 87 GLN A O 15
ATOM 24500 N N . ALA A 1 88 ? 5.052 -7.383 5.513 1.00 0.41 88 ALA A N 15
ATOM 24501 C CA . ALA A 1 88 ? 5.889 -6.553 4.656 1.00 11.31 88 ALA A CA 15
ATOM 24502 C C . ALA A 1 88 ? 5.148 -6.164 3.385 1.00 53.52 88 ALA A C 15
ATOM 24503 O O . ALA A 1 88 ? 5.253 -5.034 2.918 1.00 74.32 88 ALA A O 15
ATOM 24510 N N . GLU A 1 89 ? 4.371 -7.102 2.857 1.00 71.02 89 GLU A N 15
ATOM 24511 C CA . GLU A 1 89 ? 3.607 -6.879 1.634 1.00 61.02 89 GLU A CA 15
ATOM 24512 C C . GLU A 1 89 ? 2.594 -5.753 1.837 1.00 63.45 89 GLU A C 15
ATOM 24513 O O . GLU A 1 89 ? 2.305 -4.988 0.920 1.00 74.32 89 GLU A O 15
ATOM 24525 N N . MET A 1 90 ? 2.064 -5.664 3.052 1.00 52.11 90 MET A N 15
ATOM 24526 C CA . MET A 1 90 ? 1.039 -4.681 3.384 1.00 15.41 90 MET A CA 15
ATOM 24527 C C . MET A 1 90 ? 1.640 -3.275 3.403 1.00 40.54 90 MET A C 15
ATOM 24528 O O . MET A 1 90 ? 1.128 -2.363 2.750 1.00 11.33 90 MET A O 15
ATOM 24542 N N . ILE A 1 91 ? 2.746 -3.115 4.129 1.00 61.50 91 ILE A N 15
ATOM 24543 C CA . ILE A 1 91 ? 3.386 -1.813 4.270 1.00 41.24 91 ILE A CA 15
ATOM 24544 C C . ILE A 1 91 ? 3.978 -1.324 2.948 1.00 24.22 91 ILE A C 15
ATOM 24545 O O . ILE A 1 91 ? 3.842 -0.149 2.607 1.00 63.31 91 ILE A O 15
ATOM 24561 N N . ILE A 1 92 ? 4.609 -2.219 2.186 1.00 74.10 92 ILE A N 15
ATOM 24562 C CA . ILE A 1 92 ? 5.180 -1.834 0.900 1.00 63.24 92 ILE A CA 15
ATOM 24563 C C . ILE A 1 92 ? 4.077 -1.456 -0.085 1.00 54.22 92 ILE A C 15
ATOM 24564 O O . ILE A 1 92 ? 4.274 -0.608 -0.958 1.00 33.45 92 ILE A O 15
ATOM 24580 N N . PHE A 1 93 ? 2.916 -2.080 0.074 1.00 14.42 93 PHE A N 15
ATOM 24581 C CA . PHE A 1 93 ? 1.755 -1.763 -0.747 1.00 23.20 93 PHE A CA 15
ATOM 24582 C C . PHE A 1 93 ? 1.333 -0.316 -0.492 1.00 52.54 93 PHE A C 15
ATOM 24583 O O . PHE A 1 93 ? 1.159 0.466 -1.426 1.00 64.45 93 PHE A O 15
ATOM 24600 N N . GLU A 1 94 ? 1.227 0.035 0.789 1.00 4.51 94 GLU A N 15
ATOM 24601 C CA . GLU A 1 94 ? 0.923 1.400 1.213 1.00 2.05 94 GLU A CA 15
ATOM 24602 C C . GLU A 1 94 ? 1.922 2.390 0.628 1.00 44.01 94 GLU A C 15
ATOM 24603 O O . GLU A 1 94 ? 1.558 3.507 0.246 1.00 60.33 94 GLU A O 15
ATOM 24615 N N . LEU A 1 95 ? 3.180 1.977 0.571 1.00 73.22 95 LEU A N 15
ATOM 24616 C CA . LEU A 1 95 ? 4.239 2.805 0.018 1.00 52.42 95 LEU A CA 15
ATOM 24617 C C . LEU A 1 95 ? 4.027 3.020 -1.474 1.00 41.30 95 LEU A C 15
ATOM 24618 O O . LEU A 1 95 ? 3.983 4.159 -1.946 1.00 53.30 95 LEU A O 15
ATOM 24634 N N . SER A 1 96 ? 3.878 1.924 -2.207 1.00 41.33 96 SER A N 15
ATOM 24635 C CA . SER A 1 96 ? 3.718 1.982 -3.655 1.00 34.02 96 SER A CA 15
ATOM 24636 C C . SER A 1 96 ? 2.495 2.801 -4.069 1.00 23.22 96 SER A C 15
ATOM 24637 O O . SER A 1 96 ? 2.544 3.531 -5.058 1.00 60.31 96 SER A O 15
ATOM 24645 N N . LEU A 1 97 ? 1.408 2.694 -3.307 1.00 54.33 97 LEU A N 15
ATOM 24646 C CA . LEU A 1 97 ? 0.193 3.452 -3.603 1.00 21.12 97 LEU A CA 15
ATOM 24647 C C . LEU A 1 97 ? 0.476 4.953 -3.566 1.00 42.22 97 LEU A C 15
ATOM 24648 O O . LEU A 1 97 ? 0.141 5.688 -4.498 1.00 74.33 97 LEU A O 15
ATOM 24664 N N . ARG A 1 98 ? 1.128 5.385 -2.493 1.00 42.32 98 ARG A N 15
ATOM 24665 C CA . ARG A 1 98 ? 1.445 6.795 -2.288 1.00 55.25 98 ARG A CA 15
ATOM 24666 C C . ARG A 1 98 ? 2.496 7.276 -3.286 1.00 32.21 98 ARG A C 15
ATOM 24667 O O . ARG A 1 98 ? 2.473 8.424 -3.723 1.00 73.31 98 ARG A O 15
ATOM 24688 N N . SER A 1 99 ? 3.404 6.381 -3.648 1.00 34.51 99 SER A N 15
ATOM 24689 C CA . SER A 1 99 ? 4.518 6.730 -4.522 1.00 62.11 99 SER A CA 15
ATOM 24690 C C . SER A 1 99 ? 4.081 6.829 -5.983 1.00 43.04 99 SER A C 15
ATOM 24691 O O . SER A 1 99 ? 4.589 7.657 -6.734 1.00 30.14 99 SER A O 15
ATOM 24699 N N . LEU A 1 100 ? 3.140 5.986 -6.381 1.00 3.30 100 LEU A N 15
ATOM 24700 C CA . LEU A 1 100 ? 2.692 5.949 -7.767 1.00 42.43 100 LEU A CA 15
ATOM 24701 C C . LEU A 1 100 ? 1.722 7.087 -8.057 1.00 33.14 100 LEU A C 15
ATOM 24702 O O . LEU A 1 100 ? 1.802 7.737 -9.102 1.00 52.15 100 LEU A O 15
ATOM 24718 N N . ALA A 1 101 ? 0.818 7.335 -7.122 1.00 63.15 101 ALA A N 15
ATOM 24719 C CA . ALA A 1 101 ? -0.173 8.389 -7.275 1.00 2.32 101 ALA A CA 15
ATOM 24720 C C . ALA A 1 101 ? 0.332 9.689 -6.660 1.00 63.00 101 ALA A C 15
ATOM 24721 O O . ALA A 1 101 ? -0.452 10.499 -6.160 1.00 11.35 101 ALA A O 15
ATOM 24728 N N . LEU A 1 102 ? 1.645 9.892 -6.739 1.00 70.45 102 LEU A N 15
ATOM 24729 C CA . LEU A 1 102 ? 2.302 11.048 -6.117 1.00 72.40 102 LEU A CA 15
ATOM 24730 C C . LEU A 1 102 ? 1.779 12.387 -6.652 1.00 2.51 102 LEU A C 15
ATOM 24731 O O . LEU A 1 102 ? 1.932 13.419 -5.998 1.00 42.52 102 LEU A O 15
ATOM 24747 N N . GLU A 1 103 ? 1.147 12.368 -7.823 1.00 73.21 103 GLU A N 15
ATOM 24748 C CA . GLU A 1 103 ? 0.703 13.598 -8.482 1.00 74.35 103 GLU A CA 15
ATOM 24749 C C . GLU A 1 103 ? -0.592 14.147 -7.884 1.00 14.00 103 GLU A C 15
ATOM 24750 O O . GLU A 1 103 ? -1.447 14.663 -8.608 1.00 65.32 103 GLU A O 15
ATOM 24762 N N . HIS A 1 104 ? -0.721 14.070 -6.571 1.00 11.41 104 HIS A N 15
ATOM 24763 C CA . HIS A 1 104 ? -1.877 14.635 -5.889 1.00 32.25 104 HIS A CA 15
ATOM 24764 C C . HIS A 1 104 ? -1.416 15.734 -4.935 1.00 72.22 104 HIS A C 15
ATOM 24765 O O . HIS A 1 104 ? -0.453 15.552 -4.188 1.00 41.32 104 HIS A O 15
ATOM 24780 N N . HIS A 1 105 ? -2.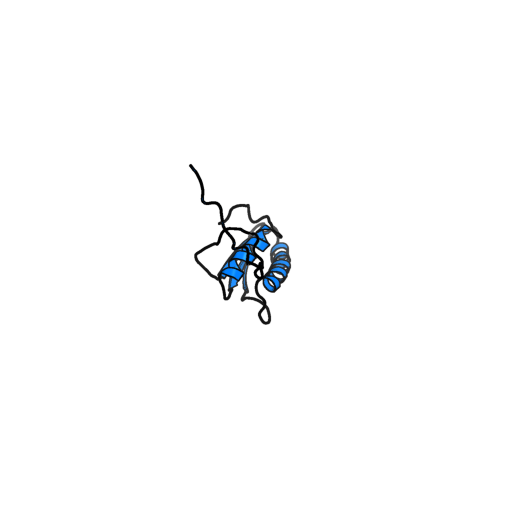082 16.876 -4.977 1.00 2.42 105 HIS A N 15
ATOM 24781 C CA . HIS A 1 105 ? -1.676 18.020 -4.170 1.00 62.01 105 HIS A CA 15
ATOM 24782 C C . HIS A 1 105 ? -2.154 17.864 -2.731 1.00 74.31 105 HIS A C 15
ATOM 24783 O O . HIS A 1 105 ? -3.256 17.385 -2.479 1.00 23.12 105 HIS A O 15
ATOM 24798 N N . HIS A 1 106 ? -1.314 18.279 -1.791 1.00 73.12 106 HIS A N 15
ATOM 24799 C CA . HIS A 1 106 ? -1.628 18.170 -0.365 1.00 24.22 106 HIS A CA 15
ATOM 24800 C C . HIS A 1 106 ? -2.605 19.260 0.061 1.00 1.23 106 HIS A C 15
ATOM 24801 O O . HIS A 1 106 ? -3.133 19.244 1.172 1.00 51.32 106 HIS A O 15
ATOM 24816 N N . HIS A 1 107 ? -2.844 20.210 -0.836 1.00 61.41 107 HIS A N 15
ATOM 24817 C CA . HIS A 1 107 ? -3.845 21.246 -0.608 1.00 0.25 107 HIS A CA 15
ATOM 24818 C C . HIS A 1 107 ? -5.216 20.761 -1.064 1.00 63.33 107 HIS A C 15
ATOM 24819 O O . HIS A 1 107 ? -6.182 21.520 -1.105 1.00 52.11 107 HIS A O 15
ATOM 24834 N N . HIS A 1 108 ? -5.282 19.484 -1.411 1.00 34.50 108 HIS A N 15
ATOM 24835 C CA . HIS A 1 108 ? -6.524 18.857 -1.822 1.00 2.03 108 HIS A CA 15
ATOM 24836 C C . HIS A 1 108 ? -6.705 17.552 -1.057 1.00 3.51 108 HIS A C 15
ATOM 24837 O O . HIS A 1 108 ? -5.723 16.901 -0.701 1.00 44.32 108 HIS A O 15
ATOM 24852 N N . HIS A 1 109 ? -7.950 17.186 -0.793 1.00 25.12 109 HIS A N 15
ATOM 24853 C CA . HIS A 1 109 ? -8.246 15.958 -0.070 1.00 11.32 109 HIS A CA 15
ATOM 24854 C C . HIS A 1 109 ? -7.831 14.747 -0.902 1.00 35.52 109 HIS A C 15
ATOM 24855 O O . HIS A 1 109 ? -8.333 14.611 -2.035 1.00 38.25 109 HIS A O 15
ATOM 24871 N N . MET A 1 1 ? 37.936 43.193 8.723 1.00 31.23 1 MET A N 16
ATOM 24872 C CA . MET A 1 1 ? 38.673 41.967 8.359 1.00 10.14 1 MET A CA 16
ATOM 24873 C C . MET A 1 1 ? 38.736 41.017 9.545 1.00 31.22 1 MET A C 16
ATOM 24874 O O . MET A 1 1 ? 39.325 41.336 10.578 1.00 70.40 1 MET A O 16
ATOM 24890 N N . ALA A 1 2 ? 38.124 39.852 9.382 1.00 40.32 2 ALA A N 16
ATOM 24891 C CA . ALA A 1 2 ? 38.047 38.845 10.433 1.00 75.23 2 ALA A CA 16
ATOM 24892 C C . ALA A 1 2 ? 37.420 37.575 9.878 1.00 32.14 2 ALA A C 16
ATOM 24893 O O . ALA A 1 2 ? 37.921 36.471 10.090 1.00 63.32 2 ALA A O 16
ATOM 24900 N N . MET A 1 3 ? 36.321 37.752 9.156 1.00 3.10 3 MET A N 16
ATOM 24901 C CA . MET A 1 3 ? 35.622 36.641 8.527 1.00 23.35 3 MET A CA 16
ATOM 24902 C C . MET A 1 3 ? 36.347 36.223 7.257 1.00 42.31 3 MET A C 16
ATOM 24903 O O . MET A 1 3 ? 36.444 37.001 6.306 1.00 50.55 3 MET A O 16
ATOM 24917 N N . LYS A 1 4 ? 36.858 35.006 7.251 1.00 73.12 4 LYS A N 16
ATOM 24918 C CA . LYS A 1 4 ? 37.591 34.491 6.106 1.00 52.15 4 LYS A CA 16
ATOM 24919 C C . LYS A 1 4 ? 37.436 32.978 6.037 1.00 34.44 4 LYS A C 16
ATOM 24920 O O . LYS A 1 4 ? 38.162 32.238 6.703 1.00 3.24 4 LYS A O 16
ATOM 24939 N N . ASP A 1 5 ? 36.472 32.525 5.248 1.00 1.02 5 ASP A N 16
ATOM 24940 C CA . ASP A 1 5 ? 36.135 31.108 5.188 1.00 1.34 5 ASP A CA 16
ATOM 24941 C C . ASP A 1 5 ? 35.874 30.690 3.747 1.00 35.11 5 ASP A C 16
ATOM 24942 O O . ASP A 1 5 ? 35.005 31.255 3.084 1.00 52.42 5 ASP A O 16
ATOM 24951 N N . VAL A 1 6 ? 36.618 29.711 3.255 1.00 71.35 6 VAL A N 16
ATOM 24952 C CA . VAL A 1 6 ? 36.381 29.188 1.913 1.00 63.01 6 VAL A CA 16
ATOM 24953 C C . VAL A 1 6 ? 35.744 27.801 1.981 1.00 61.50 6 VAL A C 16
ATOM 24954 O O . VAL A 1 6 ? 36.391 26.775 1.748 1.00 73.13 6 VAL A O 16
ATOM 24967 N N . VAL A 1 7 ? 34.470 27.777 2.329 1.00 10.10 7 VAL A N 16
ATOM 24968 C CA . VAL A 1 7 ? 33.745 26.526 2.465 1.00 4.13 7 VAL A CA 16
ATOM 24969 C C . VAL A 1 7 ? 32.936 26.225 1.204 1.00 40.41 7 VAL A C 16
ATOM 24970 O O . VAL A 1 7 ? 32.102 27.027 0.776 1.00 44.42 7 VAL A O 16
ATOM 24983 N N . ASP A 1 8 ? 33.207 25.082 0.598 1.00 32.24 8 ASP A N 16
ATOM 24984 C CA . ASP A 1 8 ? 32.469 24.649 -0.579 1.00 50.30 8 ASP A CA 16
ATOM 24985 C C . ASP A 1 8 ? 31.449 23.597 -0.190 1.00 21.20 8 ASP A C 16
ATOM 24986 O O . ASP A 1 8 ? 31.606 22.911 0.819 1.00 52.32 8 ASP A O 16
ATOM 24995 N N . LYS A 1 9 ? 30.398 23.486 -0.981 1.00 1.31 9 LYS A N 16
ATOM 24996 C CA . LYS A 1 9 ? 29.308 22.578 -0.669 1.00 30.10 9 LYS A CA 16
ATOM 24997 C C . LYS A 1 9 ? 28.606 22.104 -1.936 1.00 11.44 9 LYS A C 16
ATOM 24998 O O . LYS A 1 9 ? 28.098 22.912 -2.716 1.00 23.13 9 LYS A O 16
ATOM 25017 N N . CYS A 1 10 ? 28.611 20.793 -2.148 1.00 52.12 10 CYS A N 16
ATOM 25018 C CA . CYS A 1 10 ? 28.006 20.198 -3.338 1.00 61.52 10 CYS A CA 16
ATOM 25019 C C . CYS A 1 10 ? 27.923 18.676 -3.213 1.00 3.11 10 CYS A C 16
ATOM 25020 O O . CYS A 1 10 ? 27.989 17.952 -4.210 1.00 11.10 10 CYS A O 16
ATOM 25028 N N . SER A 1 11 ? 27.743 18.195 -1.992 1.00 33.42 11 SER A N 16
ATOM 25029 C CA . SER A 1 11 ? 27.664 16.762 -1.747 1.00 21.34 11 SER A CA 16
ATOM 25030 C C . SER A 1 11 ? 26.269 16.240 -2.085 1.00 73.14 11 SER A C 16
ATOM 25031 O O . SER A 1 11 ? 25.388 16.187 -1.224 1.00 10.30 11 SER A O 16
ATOM 25039 N N . THR A 1 12 ? 26.058 15.906 -3.349 1.00 15.00 12 THR A N 16
ATOM 25040 C CA . THR A 1 12 ? 24.775 15.394 -3.803 1.00 5.42 12 THR A CA 16
ATOM 25041 C C . THR A 1 12 ? 24.949 14.485 -5.018 1.00 74.13 12 THR A C 16
ATOM 25042 O O . THR A 1 12 ? 25.137 14.958 -6.143 1.00 25.03 12 THR A O 16
ATOM 25053 N N . LYS A 1 13 ? 24.914 13.181 -4.779 1.00 63.43 13 LYS A N 16
ATOM 25054 C CA . LYS A 1 13 ? 24.993 12.195 -5.847 1.00 72.11 13 LYS A CA 16
ATOM 25055 C C . LYS A 1 13 ? 24.562 10.826 -5.332 1.00 31.51 13 LYS A C 16
ATOM 25056 O O . LYS A 1 13 ? 24.984 10.393 -4.259 1.00 14.25 13 LYS A O 16
ATOM 25075 N N . GLY A 1 14 ? 23.712 10.155 -6.091 1.00 32.33 14 GLY A N 16
ATOM 25076 C CA . GLY A 1 14 ? 23.275 8.830 -5.714 1.00 24.43 14 GLY A CA 16
ATOM 25077 C C . GLY A 1 14 ? 21.986 8.847 -4.922 1.00 62.51 14 GLY A C 16
ATOM 25078 O O . GLY A 1 14 ? 21.922 9.416 -3.832 1.00 43.32 14 GLY A O 16
ATOM 25082 N N . CYS A 1 15 ? 20.953 8.244 -5.482 1.00 53.32 15 CYS A N 16
ATOM 25083 C CA . CYS A 1 15 ? 19.678 8.108 -4.800 1.00 14.51 15 CYS A CA 16
ATOM 25084 C C . CYS A 1 15 ? 19.017 6.799 -5.216 1.00 65.33 15 CYS A C 16
ATOM 25085 O O . CYS A 1 15 ? 18.117 6.780 -6.057 1.00 24.41 15 CYS A O 16
ATOM 25093 N N . ALA A 1 16 ? 19.504 5.702 -4.658 1.00 2.42 16 ALA A N 16
ATOM 25094 C CA . ALA A 1 16 ? 18.990 4.383 -4.993 1.00 42.15 16 ALA A CA 16
ATOM 25095 C C . ALA A 1 16 ? 18.776 3.560 -3.735 1.00 25.20 16 ALA A C 16
ATOM 25096 O O . ALA A 1 16 ? 19.703 2.938 -3.219 1.00 31.42 16 ALA A O 16
ATOM 25103 N N . ILE A 1 17 ? 17.552 3.581 -3.234 1.00 14.15 17 ILE A N 16
ATOM 25104 C CA . ILE A 1 17 ? 17.203 2.854 -2.023 1.00 73.52 17 ILE A CA 16
ATOM 25105 C C . ILE A 1 17 ? 15.896 2.098 -2.221 1.00 12.04 17 ILE A C 16
ATOM 25106 O O . ILE A 1 17 ? 15.173 2.332 -3.195 1.00 5.34 17 ILE A O 16
ATOM 25122 N N . ASP A 1 18 ? 15.598 1.189 -1.306 1.00 62.43 18 ASP A N 16
ATOM 25123 C CA . ASP A 1 18 ? 14.339 0.483 -1.314 1.00 40.03 18 ASP A CA 16
ATOM 25124 C C . ASP A 1 18 ? 13.410 1.105 -0.288 1.00 10.32 18 ASP A C 16
ATOM 25125 O O . ASP A 1 18 ? 13.857 1.681 0.705 1.00 50.42 18 ASP A O 16
ATOM 25134 N N . ILE A 1 19 ? 12.125 0.993 -0.537 1.00 21.25 19 ILE A N 16
ATOM 25135 C CA . ILE A 1 19 ? 11.127 1.544 0.352 1.00 33.01 19 ILE A CA 16
ATOM 25136 C C . ILE A 1 19 ? 10.771 0.540 1.439 1.00 44.14 19 ILE A C 16
ATOM 25137 O O . ILE A 1 19 ? 9.926 -0.336 1.256 1.00 25.45 19 ILE A O 16
ATOM 25153 N N . GLY A 1 20 ? 11.473 0.643 2.550 1.00 3.31 20 GLY A N 16
ATOM 25154 C CA . GLY A 1 20 ? 11.231 -0.238 3.671 1.00 21.43 20 GLY A CA 16
ATOM 25155 C C . GLY A 1 20 ? 10.805 0.518 4.907 1.00 24.30 20 GLY A C 16
ATOM 25156 O O . GLY A 1 20 ? 11.206 0.181 6.024 1.00 4.31 20 GLY A O 16
ATOM 25160 N N . THR A 1 21 ? 10.006 1.554 4.710 1.00 21.03 21 THR A N 16
ATOM 25161 C CA . THR A 1 21 ? 9.475 2.319 5.822 1.00 34.54 21 THR A CA 16
ATOM 25162 C C . THR A 1 21 ? 8.370 1.529 6.515 1.00 54.53 21 THR A C 16
ATOM 25163 O O . THR A 1 21 ? 7.202 1.595 6.132 1.00 53.14 21 THR A O 16
ATOM 25174 N N . VAL A 1 22 ? 8.763 0.756 7.508 1.00 54.03 22 VAL A N 16
ATOM 25175 C CA . VAL A 1 22 ? 7.839 -0.103 8.230 1.00 62.03 22 VAL A CA 16
ATOM 25176 C C . VAL A 1 22 ? 7.136 0.665 9.342 1.00 31.43 22 VAL A C 16
ATOM 25177 O O . VAL A 1 22 ? 7.505 1.799 9.661 1.00 4.31 22 VAL A O 16
ATOM 25190 N N . ILE A 1 23 ? 6.123 0.048 9.927 1.00 23.03 23 ILE A N 16
ATOM 25191 C CA . ILE A 1 23 ? 5.392 0.664 11.018 1.00 61.34 23 ILE A CA 16
ATOM 25192 C C . ILE A 1 23 ? 5.585 -0.154 12.290 1.00 31.41 23 ILE A C 16
ATOM 25193 O O . ILE A 1 23 ? 6.490 0.122 13.078 1.00 55.23 23 ILE A O 16
ATOM 25209 N N . ASP A 1 24 ? 4.766 -1.184 12.462 1.00 63.12 24 ASP A N 16
ATOM 25210 C CA . ASP A 1 24 ? 4.853 -2.056 13.630 1.00 12.44 24 ASP A CA 16
ATOM 25211 C C . ASP A 1 24 ? 4.406 -3.464 13.271 1.00 25.23 24 ASP A C 16
ATOM 25212 O O . ASP A 1 24 ? 5.191 -4.267 12.768 1.00 24.34 24 ASP A O 16
ATOM 25221 N N . ASN A 1 25 ? 3.127 -3.734 13.509 1.00 61.14 25 ASN A N 16
ATOM 25222 C CA . ASN A 1 25 ? 2.528 -5.045 13.269 1.00 13.44 25 ASN A CA 16
ATOM 25223 C C . ASN A 1 25 ? 1.088 -5.029 13.758 1.00 52.11 25 ASN A C 16
ATOM 25224 O O . ASN A 1 25 ? 0.780 -4.380 14.761 1.00 51.14 25 ASN A O 16
ATOM 25235 N N . ASP A 1 26 ? 0.210 -5.726 13.048 1.00 42.51 26 ASP A N 16
ATOM 25236 C CA . ASP A 1 26 ? -1.201 -5.789 13.422 1.00 41.23 26 ASP A CA 16
ATOM 25237 C C . ASP A 1 26 ? -1.937 -6.784 12.539 1.00 3.24 26 ASP A C 16
ATOM 25238 O O . ASP A 1 26 ? -2.200 -7.917 12.940 1.00 73.45 26 ASP A O 16
ATOM 25247 N N . ASN A 1 27 ? -2.248 -6.353 11.329 1.00 74.12 27 ASN A N 16
ATOM 25248 C CA . ASN A 1 27 ? -2.930 -7.195 10.366 1.00 60.10 27 ASN A CA 16
ATOM 25249 C C . ASN A 1 27 ? -2.214 -7.123 9.028 1.00 10.22 27 ASN A C 16
ATOM 25250 O O . ASN A 1 27 ? -1.344 -6.271 8.828 1.00 24.11 27 ASN A O 16
ATOM 25261 N N . CYS A 1 28 ? -2.588 -8.006 8.123 1.00 51.14 28 CYS A N 16
ATOM 25262 C CA . CYS A 1 28 ? -1.924 -8.111 6.834 1.00 42.34 28 CYS A CA 16
ATOM 25263 C C . CYS A 1 28 ? -2.862 -7.680 5.712 1.00 20.15 28 CYS A C 16
ATOM 25264 O O . CYS A 1 28 ? -2.598 -7.918 4.533 1.00 32.22 28 CYS A O 16
ATOM 25272 N N . THR A 1 29 ? -3.952 -7.037 6.091 1.00 32.13 29 THR A N 16
ATOM 25273 C CA . THR A 1 29 ? -4.942 -6.586 5.135 1.00 74.50 29 THR A CA 16
ATOM 25274 C C . THR A 1 29 ? -4.687 -5.129 4.751 1.00 32.43 29 THR A C 16
ATOM 25275 O O . THR A 1 29 ? -4.530 -4.267 5.615 1.00 32.34 29 THR A O 16
ATOM 25286 N N . SER A 1 30 ? -4.634 -4.864 3.456 1.00 53.32 30 SER A N 16
ATOM 25287 C CA . SER A 1 30 ? -4.447 -3.512 2.963 1.00 4.11 30 SER A CA 16
ATOM 25288 C C . SER A 1 30 ? -5.800 -2.920 2.594 1.00 20.43 30 SER A C 16
ATOM 25289 O O . SER A 1 30 ? -6.401 -3.289 1.583 1.00 42.42 30 SER A O 16
ATOM 25297 N N . LYS A 1 31 ? -6.290 -2.040 3.449 1.00 71.10 31 LYS A N 16
ATOM 25298 C CA . LYS A 1 31 ? -7.570 -1.393 3.242 1.00 51.41 31 LYS A CA 16
ATOM 25299 C C . LYS A 1 31 ? -7.379 -0.020 2.625 1.00 4.45 31 LYS A C 16
ATOM 25300 O O . LYS A 1 31 ? -6.718 0.847 3.203 1.00 43.24 31 LYS A O 16
ATOM 25319 N N . PHE A 1 32 ? -7.947 0.173 1.454 1.00 51.21 32 PHE A N 16
ATOM 25320 C CA . PHE A 1 32 ? -7.869 1.452 0.780 1.00 22.24 32 PHE A CA 16
ATOM 25321 C C . PHE A 1 32 ? -9.264 1.926 0.412 1.00 31.13 32 PHE A C 16
ATOM 25322 O O . PHE A 1 32 ? -9.985 1.251 -0.326 1.00 60.14 32 PHE A O 16
ATOM 25339 N N . SER A 1 33 ? -9.641 3.073 0.944 1.00 23.55 33 SER A N 16
ATOM 25340 C CA . SER A 1 33 ? -10.955 3.638 0.701 1.00 55.50 33 SER A CA 16
ATOM 25341 C C . SER A 1 33 ? -10.815 5.065 0.183 1.00 25.53 33 SER A C 16
ATOM 25342 O O . SER A 1 33 ? -10.344 5.953 0.900 1.00 61.10 33 SER A O 16
ATOM 25350 N N . ARG A 1 34 ? -11.205 5.280 -1.065 1.00 54.31 34 ARG A N 16
ATOM 25351 C CA . ARG A 1 34 ? -11.057 6.582 -1.691 1.00 51.43 34 ARG A CA 16
ATOM 25352 C C . ARG A 1 34 ? -12.300 6.915 -2.511 1.00 10.22 34 ARG A C 16
ATOM 25353 O O . ARG A 1 34 ? -12.971 6.018 -3.018 1.00 51.45 34 ARG A O 16
ATOM 25374 N N . PHE A 1 35 ? -12.606 8.196 -2.638 1.00 13.43 35 PHE A N 16
ATOM 25375 C CA . PHE A 1 35 ? -13.797 8.624 -3.359 1.00 1.12 35 PHE A CA 16
ATOM 25376 C C . PHE A 1 35 ? -13.423 9.195 -4.720 1.00 62.53 35 PHE A C 16
ATOM 25377 O O . PHE A 1 35 ? -12.550 10.063 -4.823 1.00 25.44 35 PHE A O 16
ATOM 25394 N N . PHE A 1 36 ? -14.090 8.707 -5.755 1.00 54.03 36 PHE A N 16
ATOM 25395 C CA . PHE A 1 36 ? -13.796 9.111 -7.124 1.00 45.33 36 PHE A CA 16
ATOM 25396 C C . PHE A 1 36 ? -15.020 9.741 -7.773 1.00 0.53 36 PHE A C 16
ATOM 25397 O O . PHE A 1 36 ? -16.114 9.698 -7.211 1.00 3.13 36 PHE A O 16
ATOM 25414 N N . ALA A 1 37 ? -14.830 10.315 -8.956 1.00 11.23 37 ALA A N 16
ATOM 25415 C CA . ALA A 1 37 ? -15.911 10.977 -9.675 1.00 25.42 37 ALA A CA 16
ATOM 25416 C C . ALA A 1 37 ? -16.989 9.984 -10.098 1.00 65.23 37 ALA A C 16
ATOM 25417 O O . ALA A 1 37 ? -18.164 10.163 -9.786 1.00 51.21 37 ALA A O 16
ATOM 25424 N N . THR A 1 38 ? -16.594 8.937 -10.812 1.00 32.25 38 THR A N 16
ATOM 25425 C CA . THR A 1 38 ? -17.556 7.957 -11.295 1.00 44.41 38 THR A CA 16
ATOM 25426 C C . THR A 1 38 ? -17.140 6.546 -10.920 1.00 74.11 38 THR A C 16
ATOM 25427 O O . THR A 1 38 ? -15.991 6.302 -10.539 1.00 5.23 38 THR A O 16
ATOM 25438 N N . ARG A 1 39 ? -18.076 5.620 -11.054 1.00 64.12 39 ARG A N 16
ATOM 25439 C CA . ARG A 1 39 ? -17.830 4.214 -10.768 1.00 53.11 39 ARG A CA 16
ATOM 25440 C C . ARG A 1 39 ? -16.768 3.671 -11.725 1.00 10.30 39 ARG A C 16
ATOM 25441 O O . ARG A 1 39 ? -16.013 2.754 -11.392 1.00 20.52 39 ARG A O 16
ATOM 25462 N N . GLU A 1 40 ? -16.707 4.278 -12.906 1.00 10.34 40 GLU A N 16
ATOM 25463 C CA . GLU A 1 40 ? -15.700 3.952 -13.904 1.00 53.25 40 GLU A CA 16
ATOM 25464 C C . GLU A 1 40 ? -14.309 4.239 -13.364 1.00 52.11 40 GLU A C 16
ATOM 25465 O O . GLU A 1 40 ? -13.410 3.398 -13.429 1.00 30.01 40 GLU A O 16
ATOM 25477 N N . GLU A 1 41 ? -14.150 5.442 -12.830 1.00 64.41 41 GLU A N 16
ATOM 25478 C CA . GLU A 1 41 ? -12.877 5.898 -12.285 1.00 24.42 41 GLU A CA 16
ATOM 25479 C C . GLU A 1 41 ? -12.415 4.995 -11.148 1.00 31.52 41 GLU A C 16
ATOM 25480 O O . GLU A 1 41 ? -11.218 4.829 -10.914 1.00 62.40 41 GLU A O 16
ATOM 25492 N N . ALA A 1 42 ? -13.378 4.394 -10.466 1.00 44.31 42 ALA A N 16
ATOM 25493 C CA . ALA A 1 42 ? -13.092 3.542 -9.318 1.00 33.42 42 ALA A CA 16
ATOM 25494 C C . ALA A 1 42 ? -12.456 2.224 -9.754 1.00 23.14 42 ALA A C 16
ATOM 25495 O O . ALA A 1 42 ? -11.394 1.844 -9.255 1.00 0.21 42 ALA A O 16
ATOM 25502 N N . GLU A 1 43 ? -13.095 1.536 -10.698 1.00 23.34 43 GLU A N 16
ATOM 25503 C CA . GLU A 1 43 ? -12.573 0.267 -11.197 1.00 43.22 43 GLU A CA 16
ATOM 25504 C C . GLU A 1 43 ? -11.282 0.486 -11.982 1.00 41.13 43 GLU A C 16
ATOM 25505 O O . GLU A 1 43 ? -10.375 -0.346 -11.951 1.00 43.50 43 GLU A O 16
ATOM 25517 N N . SER A 1 44 ? -11.196 1.625 -12.659 1.00 74.31 44 SER A N 16
ATOM 25518 C CA . SER A 1 44 ? -10.009 1.974 -13.432 1.00 12.43 44 SER A CA 16
ATOM 25519 C C . SER A 1 44 ? -8.813 2.227 -12.516 1.00 2.52 44 SER A C 16
ATOM 25520 O O . SER A 1 44 ? -7.662 2.039 -12.916 1.00 1.04 44 SER A O 16
ATOM 25528 N N . PHE A 1 45 ? -9.083 2.659 -11.287 1.00 62.14 45 PHE A N 16
ATOM 25529 C CA . PHE A 1 45 ? -8.022 2.900 -10.322 1.00 50.14 45 PHE A CA 16
ATOM 25530 C C . PHE A 1 45 ? -7.404 1.582 -9.882 1.00 22.04 45 PHE A C 16
ATOM 25531 O O . PHE A 1 45 ? -6.199 1.485 -9.673 1.00 14.12 45 PHE A O 16
ATOM 25548 N N . MET A 1 46 ? -8.236 0.557 -9.777 1.00 20.14 46 MET A N 16
ATOM 25549 C CA . MET A 1 46 ? -7.783 -0.751 -9.319 1.00 43.33 46 MET A CA 16
ATOM 25550 C C . MET A 1 46 ? -6.935 -1.448 -10.384 1.00 61.14 46 MET A C 16
ATOM 25551 O O . MET A 1 46 ? -6.172 -2.364 -10.074 1.00 73.12 46 MET A O 16
ATOM 25565 N N . THR A 1 47 ? -7.055 -0.997 -11.629 1.00 72.42 47 THR A N 16
ATOM 25566 C CA . THR A 1 47 ? -6.286 -1.560 -12.733 1.00 52.21 47 THR A CA 16
ATOM 25567 C C . THR A 1 47 ? -4.780 -1.485 -12.452 1.00 30.14 47 THR A C 16
ATOM 25568 O O . THR A 1 47 ? -4.061 -2.479 -12.581 1.00 23.50 47 THR A O 16
ATOM 25579 N N . LYS A 1 48 ? -4.314 -0.308 -12.048 1.00 0.14 48 LYS A N 16
ATOM 25580 C CA . LYS A 1 48 ? -2.898 -0.108 -11.751 1.00 31.20 48 LYS A CA 16
ATOM 25581 C C . LYS A 1 48 ? -2.519 -0.781 -10.430 1.00 63.14 48 LYS A C 16
ATOM 25582 O O . LYS A 1 48 ? -1.385 -1.223 -10.244 1.00 4.12 48 LYS A O 16
ATOM 25601 N N . LEU A 1 49 ? -3.485 -0.863 -9.522 1.00 21.32 49 LEU A N 16
ATOM 25602 C CA . LEU A 1 49 ? -3.280 -1.511 -8.226 1.00 70.22 49 LEU A CA 16
ATOM 25603 C C . LEU A 1 49 ? -3.050 -3.006 -8.405 1.00 53.13 49 LEU A C 16
ATOM 25604 O O . LEU A 1 49 ? -2.202 -3.589 -7.739 1.00 71.04 49 LEU A O 16
ATOM 25620 N N . LYS A 1 50 ? -3.808 -3.619 -9.307 1.00 52.21 50 LYS A N 16
ATOM 25621 C CA . LYS A 1 50 ? -3.674 -5.043 -9.589 1.00 32.43 50 LYS A CA 16
ATOM 25622 C C . LYS A 1 50 ? -2.278 -5.378 -10.093 1.00 62.30 50 LYS A C 16
ATOM 25623 O O . LYS A 1 50 ? -1.713 -6.419 -9.748 1.00 22.43 50 LYS A O 16
ATOM 25642 N N . GLU A 1 51 ? -1.728 -4.497 -10.909 1.00 0.54 51 GLU A N 16
ATOM 25643 C CA . GLU A 1 51 ? -0.374 -4.672 -11.416 1.00 2.34 51 GLU A CA 16
ATOM 25644 C C . GLU A 1 51 ? 0.620 -4.659 -10.265 1.00 72.12 51 GLU A C 16
ATOM 25645 O O . GLU A 1 51 ? 1.514 -5.507 -10.176 1.00 12.33 51 GLU A O 16
ATOM 25657 N N . LEU A 1 52 ? 0.440 -3.695 -9.378 1.00 63.25 52 LEU A N 16
ATOM 25658 C CA . LEU A 1 52 ? 1.305 -3.524 -8.222 1.00 13.22 52 LEU A CA 16
ATOM 25659 C C . LEU A 1 52 ? 1.125 -4.664 -7.222 1.00 41.10 52 LEU A C 16
ATOM 25660 O O . LEU A 1 52 ? 2.101 -5.190 -6.688 1.00 35.33 52 LEU A O 16
ATOM 25676 N N . ALA A 1 53 ? -0.122 -5.060 -6.997 1.00 32.31 53 ALA A N 16
ATOM 25677 C CA . ALA A 1 53 ? -0.445 -6.116 -6.043 1.00 61.20 53 ALA A CA 16
ATOM 25678 C C . ALA A 1 53 ? 0.172 -7.449 -6.450 1.00 71.20 53 ALA A C 16
ATOM 25679 O O . ALA A 1 53 ? 0.565 -8.243 -5.596 1.00 72.42 53 ALA A O 16
ATOM 25686 N N . ALA A 1 54 ? 0.262 -7.682 -7.755 1.00 32.24 54 ALA A N 16
ATOM 25687 C CA . ALA A 1 54 ? 0.818 -8.926 -8.272 1.00 64.32 54 ALA A CA 16
ATOM 25688 C C . ALA A 1 54 ? 2.278 -9.089 -7.861 1.00 41.34 54 ALA A C 16
ATOM 25689 O O . ALA A 1 54 ? 2.737 -10.197 -7.587 1.00 60.21 54 ALA A O 16
ATOM 25696 N N . ALA A 1 55 ? 3.005 -7.981 -7.821 1.00 54.44 55 ALA A N 16
ATOM 25697 C CA . ALA A 1 55 ? 4.402 -8.001 -7.411 1.00 11.31 55 ALA A CA 16
ATOM 25698 C C . ALA A 1 55 ? 4.532 -7.906 -5.896 1.00 4.21 55 ALA A C 16
ATOM 25699 O O . ALA A 1 55 ? 5.440 -8.486 -5.301 1.00 73.11 55 ALA A O 16
ATOM 25706 N N . ALA A 1 56 ? 3.611 -7.172 -5.281 1.00 3.52 56 ALA A N 16
ATOM 25707 C CA . ALA A 1 56 ? 3.640 -6.931 -3.842 1.00 32.42 56 ALA A CA 16
ATOM 25708 C C . ALA A 1 56 ? 3.382 -8.202 -3.042 1.00 51.50 56 ALA A C 16
ATOM 25709 O O . ALA A 1 56 ? 3.830 -8.328 -1.906 1.00 40.30 56 ALA A O 16
ATOM 25716 N N . SER A 1 57 ? 2.652 -9.137 -3.629 1.00 72.51 57 SER A N 16
ATOM 25717 C CA . SER A 1 57 ? 2.327 -10.374 -2.946 1.00 52.34 57 SER A CA 16
ATOM 25718 C C . SER A 1 57 ? 2.955 -11.566 -3.653 1.00 33.42 57 SER A C 16
ATOM 25719 O O . SER A 1 57 ? 2.986 -11.624 -4.882 1.00 31.32 57 SER A O 16
ATOM 25727 N N . SER A 1 58 ? 3.463 -12.506 -2.878 1.00 22.54 58 SER A N 16
ATOM 25728 C CA . SER A 1 58 ? 3.980 -13.742 -3.430 1.00 60.53 58 SER A CA 16
ATOM 25729 C C . SER A 1 58 ? 2.879 -14.799 -3.453 1.00 23.14 58 SER A C 16
ATOM 25730 O O . SER A 1 58 ? 2.955 -15.817 -2.759 1.00 63.42 58 SER A O 16
ATOM 25738 N N . ALA A 1 59 ? 1.846 -14.536 -4.237 1.00 12.42 59 ALA A N 16
ATOM 25739 C CA . ALA A 1 59 ? 0.712 -15.444 -4.351 1.00 10.34 59 ALA A CA 16
ATOM 25740 C C . ALA A 1 59 ? 0.497 -15.868 -5.800 1.00 71.03 59 ALA A C 16
ATOM 25741 O O . ALA A 1 59 ? -0.097 -16.915 -6.064 1.00 12.22 59 ALA A O 16
ATOM 25748 N N . ASP A 1 60 ? 0.976 -15.029 -6.725 1.00 5.04 60 ASP A N 16
ATOM 25749 C CA . ASP A 1 60 ? 0.917 -15.292 -8.169 1.00 70.01 60 ASP A CA 16
ATOM 25750 C C . ASP A 1 60 ? -0.490 -15.106 -8.714 1.00 65.20 60 ASP A C 16
ATOM 25751 O O . ASP A 1 60 ? -0.737 -14.233 -9.545 1.00 42.11 60 ASP A O 16
ATOM 25760 N N . GLU A 1 61 ? -1.412 -15.921 -8.229 1.00 11.23 61 GLU A N 16
ATOM 25761 C CA . GLU A 1 61 ? -2.761 -15.964 -8.766 1.00 22.52 61 GLU A CA 16
ATOM 25762 C C . GLU A 1 61 ? -3.713 -15.063 -7.983 1.00 14.14 61 GLU A C 16
ATOM 25763 O O . GLU A 1 61 ? -4.935 -15.226 -8.051 1.00 51.23 61 GLU A O 16
ATOM 25775 N N . GLY A 1 62 ? -3.151 -14.111 -7.250 1.00 63.22 62 GLY A N 16
ATOM 25776 C CA . GLY A 1 62 ? -3.962 -13.116 -6.580 1.00 42.15 62 GLY A CA 16
ATOM 25777 C C . GLY A 1 62 ? -3.985 -13.273 -5.078 1.00 2.21 62 GLY A C 16
ATOM 25778 O O . GLY A 1 62 ? -3.854 -14.379 -4.556 1.00 33.03 62 GLY A O 16
ATOM 25782 N N . ALA A 1 63 ? -4.145 -12.154 -4.390 1.00 14.34 63 ALA A N 16
ATOM 25783 C CA . ALA A 1 63 ? -4.270 -12.143 -2.939 1.00 40.13 63 ALA A CA 16
ATOM 25784 C C . ALA A 1 63 ? -5.741 -12.143 -2.544 1.00 11.11 63 ALA A C 16
ATOM 25785 O O . ALA A 1 63 ? -6.622 -12.141 -3.407 1.00 34.21 63 ALA A O 16
ATOM 25792 N N . SER A 1 64 ? -6.006 -12.152 -1.246 1.00 21.33 64 SER A N 16
ATOM 25793 C CA . SER A 1 64 ? -7.370 -12.092 -0.751 1.00 31.40 64 SER A CA 16
ATOM 25794 C C . SER A 1 64 ? -7.928 -10.684 -0.916 1.00 50.42 64 SER A C 16
ATOM 25795 O O . SER A 1 64 ? -7.825 -9.854 -0.014 1.00 65.54 64 SER A O 16
ATOM 25803 N N . VAL A 1 65 ? -8.493 -10.410 -2.077 1.00 20.22 65 VAL A N 16
ATOM 25804 C CA . VAL A 1 65 ? -8.993 -9.081 -2.367 1.00 45.05 65 VAL A CA 16
ATOM 25805 C C . VAL A 1 65 ? -10.505 -9.009 -2.191 1.00 73.34 65 VAL A C 16
ATOM 25806 O O . VAL A 1 65 ? -11.267 -9.673 -2.890 1.00 11.44 65 VAL A O 16
ATOM 25819 N N . ALA A 1 66 ? -10.923 -8.209 -1.232 1.00 53.25 66 ALA A N 16
ATOM 25820 C CA . ALA A 1 66 ? -12.330 -7.931 -1.025 1.00 31.42 66 ALA A CA 16
ATOM 25821 C C . ALA A 1 66 ? -12.602 -6.481 -1.377 1.00 35.14 66 ALA A C 16
ATOM 25822 O O . ALA A 1 66 ? -12.291 -5.579 -0.603 1.00 11.44 66 ALA A O 16
ATOM 25829 N N . TYR A 1 67 ? -13.143 -6.254 -2.559 1.00 35.43 67 TYR A N 16
ATOM 25830 C CA . TYR A 1 67 ? -13.333 -4.901 -3.051 1.00 23.23 67 TYR A CA 16
ATOM 25831 C C . TYR A 1 67 ? -14.783 -4.669 -3.432 1.00 43.52 67 TYR A C 16
ATOM 25832 O O . TYR A 1 67 ? -15.506 -5.609 -3.768 1.00 21.20 67 TYR A O 16
ATOM 25850 N N . LYS A 1 68 ? -15.203 -3.421 -3.361 1.00 24.40 68 LYS A N 16
ATOM 25851 C CA . LYS A 1 68 ? -16.517 -3.031 -3.820 1.00 13.21 68 LYS A CA 16
ATOM 25852 C C . LYS A 1 68 ? -16.547 -1.546 -4.130 1.00 65.32 68 LYS A C 16
ATOM 25853 O O . LYS A 1 68 ? -15.762 -0.766 -3.586 1.00 72.11 68 LYS A O 16
ATOM 25872 N N . ILE A 1 69 ? -17.441 -1.172 -5.018 1.00 14.12 69 ILE A N 16
ATOM 25873 C CA . ILE A 1 69 ? -17.628 0.214 -5.389 1.00 22.11 69 ILE A CA 16
ATOM 25874 C C . ILE A 1 69 ? -19.003 0.675 -4.938 1.00 74.41 69 ILE A C 16
ATOM 25875 O O . ILE A 1 69 ? -20.018 0.078 -5.303 1.00 52.12 69 ILE A O 16
ATOM 25891 N N . LYS A 1 70 ? -19.034 1.704 -4.118 1.00 21.42 70 LYS A N 16
ATOM 25892 C CA . LYS A 1 70 ? -20.291 2.260 -3.661 1.00 24.23 70 LYS A CA 16
ATOM 25893 C C . LYS A 1 70 ? -20.732 3.384 -4.578 1.00 3.32 70 LYS A C 16
ATOM 25894 O O . LYS A 1 70 ? -20.121 4.453 -4.625 1.00 61.23 70 LYS A O 16
ATOM 25913 N N . ASP A 1 71 ? -21.789 3.113 -5.305 1.00 3.22 71 ASP A N 16
ATOM 25914 C CA . ASP A 1 71 ? -22.363 4.064 -6.241 1.00 52.10 71 ASP A CA 16
ATOM 25915 C C . ASP A 1 71 ? -23.147 5.134 -5.491 1.00 42.35 71 ASP A C 16
ATOM 25916 O O . ASP A 1 71 ? -24.165 4.835 -4.855 1.00 41.11 71 ASP A O 16
ATOM 25925 N N . LEU A 1 72 ? -22.666 6.368 -5.549 1.00 22.31 72 LEU A N 16
ATOM 25926 C CA . LEU A 1 72 ? -23.310 7.484 -4.864 1.00 41.43 72 LEU A CA 16
ATOM 25927 C C . LEU A 1 72 ? -23.706 8.562 -5.863 1.00 52.21 72 LEU A C 16
ATOM 25928 O O . LEU A 1 72 ? -23.464 8.430 -7.061 1.00 34.10 72 LEU A O 16
ATOM 25944 N N . GLU A 1 73 ? -24.315 9.623 -5.361 1.00 43.50 73 GLU A N 16
ATOM 25945 C CA . GLU A 1 73 ? -24.714 10.745 -6.201 1.00 24.12 73 GLU A CA 16
ATOM 25946 C C . GLU A 1 73 ? -23.539 11.675 -6.470 1.00 10.30 73 GLU A C 16
ATOM 25947 O O . GLU A 1 73 ? -23.108 12.421 -5.586 1.00 53.51 73 GLU A O 16
ATOM 25959 N N . GLY A 1 74 ? -23.006 11.602 -7.680 1.00 74.22 74 GLY A N 16
ATOM 25960 C CA . GLY A 1 74 ? -21.964 12.522 -8.095 1.00 11.14 74 GLY A CA 16
ATOM 25961 C C . GLY A 1 74 ? -20.570 12.000 -7.815 1.00 75.03 74 GLY A C 16
ATOM 25962 O O . GLY A 1 74 ? -19.583 12.541 -8.316 1.00 70.52 74 GLY A O 16
ATOM 25966 N N . GLN A 1 75 ? -20.493 10.945 -7.024 1.00 45.53 75 GLN A N 16
ATOM 25967 C CA . GLN A 1 75 ? -19.220 10.360 -6.645 1.00 15.42 75 GLN A CA 16
ATOM 25968 C C . GLN A 1 75 ? -19.406 8.887 -6.334 1.00 12.25 75 GLN A C 16
ATOM 25969 O O . GLN A 1 75 ? -20.532 8.400 -6.271 1.00 12.42 75 GLN A O 16
ATOM 25983 N N . VAL A 1 76 ? -18.305 8.183 -6.150 1.00 20.31 76 VAL A N 16
ATOM 25984 C CA . VAL A 1 76 ? -18.353 6.789 -5.753 1.00 5.24 76 VAL A CA 16
ATOM 25985 C C . VAL A 1 76 ? -17.303 6.498 -4.703 1.00 53.21 76 VAL A C 16
ATOM 25986 O O . VAL A 1 76 ? -16.275 7.175 -4.632 1.00 73.52 76 VAL A O 16
ATOM 25999 N N . GLU A 1 77 ? -17.564 5.496 -3.892 1.00 32.12 77 GLU A N 16
ATOM 26000 C CA . GLU A 1 77 ? -16.608 5.056 -2.900 1.00 14.22 77 GLU A CA 16
ATOM 26001 C C . GLU A 1 77 ? -15.922 3.785 -3.377 1.00 62.44 77 GLU A C 16
ATOM 26002 O O . GLU A 1 77 ? -16.566 2.749 -3.545 1.00 73.11 77 GLU A O 16
ATOM 26014 N N . LEU A 1 78 ? -14.629 3.877 -3.629 1.00 53.33 78 LEU A N 16
ATOM 26015 C CA . LEU A 1 78 ? -13.847 2.713 -3.984 1.00 43.24 78 LEU A CA 16
ATOM 26016 C C . LEU A 1 78 ? -13.231 2.156 -2.717 1.00 63.20 78 LEU A C 16
ATOM 26017 O O . LEU A 1 78 ? -12.339 2.771 -2.127 1.00 30.41 78 LEU A O 16
ATOM 26033 N N . ASP A 1 79 ? -13.725 1.008 -2.294 1.00 2.02 79 ASP A N 16
ATOM 26034 C CA . ASP A 1 79 ? -13.316 0.430 -1.025 1.00 14.11 79 ASP A CA 16
ATOM 26035 C C . ASP A 1 79 ? -12.779 -0.972 -1.257 1.00 64.32 79 ASP A C 16
ATOM 26036 O O . ASP A 1 79 ? -13.517 -1.868 -1.669 1.00 45.20 79 ASP A O 16
ATOM 26045 N N . ALA A 1 80 ? -11.490 -1.151 -1.032 1.00 71.22 80 ALA A N 16
ATOM 26046 C CA . ALA A 1 80 ? -10.839 -2.418 -1.322 1.00 11.41 80 ALA A CA 16
ATOM 26047 C C . ALA A 1 80 ? -9.958 -2.877 -0.170 1.00 31.32 80 ALA A C 16
ATOM 26048 O O . ALA A 1 80 ? -9.278 -2.073 0.466 1.00 50.45 80 ALA A O 16
ATOM 26055 N N . ALA A 1 81 ? -9.993 -4.175 0.094 1.00 12.31 81 ALA A N 16
ATOM 26056 C CA . ALA A 1 81 ? -9.144 -4.785 1.102 1.00 15.34 81 ALA A CA 16
ATOM 26057 C C . ALA A 1 81 ? -8.335 -5.929 0.500 1.00 71.23 81 ALA A C 16
ATOM 26058 O O . ALA A 1 81 ? -8.880 -6.982 0.172 1.00 50.12 81 ALA A O 16
ATOM 26065 N N . PHE A 1 82 ? -7.041 -5.710 0.333 1.00 53.12 82 PHE A N 16
ATOM 26066 C CA . PHE A 1 82 ? -6.142 -6.742 -0.173 1.00 31.30 82 PHE A CA 16
ATOM 26067 C C . PHE A 1 82 ? -5.454 -7.432 0.992 1.00 22.55 82 PHE A C 16
ATOM 26068 O O . PHE A 1 82 ? -4.651 -6.825 1.692 1.00 74.15 82 PHE A O 16
ATOM 26085 N N . THR A 1 83 ? -5.769 -8.694 1.201 1.00 3.31 83 THR A N 16
ATOM 26086 C CA . THR A 1 83 ? -5.241 -9.423 2.336 1.00 21.10 83 THR A CA 16
ATOM 26087 C C . THR A 1 83 ? -4.029 -10.244 1.913 1.00 11.44 83 THR A C 16
ATOM 26088 O O . THR A 1 83 ? -4.143 -11.176 1.109 1.00 13.10 83 THR A O 16
ATOM 26099 N N . PHE A 1 84 ? -2.870 -9.872 2.434 1.00 24.43 84 PHE A N 16
ATOM 26100 C CA . PHE A 1 84 ? -1.624 -10.535 2.087 1.00 74.11 84 PHE A CA 16
ATOM 26101 C C . PHE A 1 84 ? -1.256 -11.557 3.152 1.00 74.25 84 PHE A C 16
ATOM 26102 O O . PHE A 1 84 ? -1.881 -11.610 4.212 1.00 30.23 84 PHE A O 16
ATOM 26119 N N . SER A 1 85 ? -0.248 -12.368 2.865 1.00 25.22 85 SER A N 16
ATOM 26120 C CA . SER A 1 85 ? 0.224 -13.371 3.809 1.00 11.43 85 SER A CA 16
ATOM 26121 C C . SER A 1 85 ? 0.876 -12.711 5.025 1.00 22.11 85 SER A C 16
ATOM 26122 O O . SER A 1 85 ? 0.650 -13.122 6.164 1.00 22.22 85 SER A O 16
ATOM 26130 N N . CYS A 1 86 ? 1.663 -11.672 4.778 1.00 64.32 86 CYS A N 16
ATOM 26131 C CA . CYS A 1 86 ? 2.375 -10.976 5.839 1.00 55.20 86 CYS A CA 16
ATOM 26132 C C . CYS A 1 86 ? 2.148 -9.477 5.723 1.00 73.23 86 CYS A C 16
ATOM 26133 O O . CYS A 1 86 ? 1.857 -8.979 4.634 1.00 10.34 86 CYS A O 16
ATOM 26141 N N . GLN A 1 87 ? 2.276 -8.756 6.836 1.00 13.21 87 GLN A N 16
ATOM 26142 C CA . GLN A 1 87 ? 2.119 -7.306 6.816 1.00 63.04 87 GLN A CA 16
ATOM 26143 C C . GLN A 1 87 ? 3.211 -6.662 5.974 1.00 63.01 87 GLN A C 16
ATOM 26144 O O . GLN A 1 87 ? 3.005 -5.596 5.402 1.00 32.23 87 GLN A O 16
ATOM 26158 N N . ALA A 1 88 ? 4.364 -7.322 5.898 1.00 33.43 88 ALA A N 16
ATOM 26159 C CA . ALA A 1 88 ? 5.467 -6.854 5.068 1.00 2.03 88 ALA A CA 16
ATOM 26160 C C . ALA A 1 88 ? 4.990 -6.586 3.647 1.00 64.25 88 ALA A C 16
ATOM 26161 O O . ALA A 1 88 ? 5.241 -5.520 3.094 1.00 25.12 88 ALA A O 16
ATOM 26168 N N . GLU A 1 89 ? 4.262 -7.547 3.087 1.00 74.41 89 GLU A N 16
ATOM 26169 C CA . GLU A 1 89 ? 3.723 -7.432 1.733 1.00 22.35 89 GLU A CA 16
ATOM 26170 C C . GLU A 1 89 ? 2.698 -6.301 1.669 1.00 61.24 89 GLU A C 16
ATOM 26171 O O . GLU A 1 89 ? 2.526 -5.651 0.642 1.00 1.22 89 GLU A O 16
ATOM 26183 N N . MET A 1 90 ? 2.029 -6.073 2.791 1.00 31.21 90 MET A N 16
ATOM 26184 C CA . MET A 1 90 ? 0.959 -5.086 2.871 1.00 21.14 90 MET A CA 16
ATOM 26185 C C . MET A 1 90 ? 1.533 -3.671 2.892 1.00 23.43 90 MET A C 16
ATOM 26186 O O . MET A 1 90 ? 1.097 -2.802 2.136 1.00 41.12 90 MET A O 16
ATOM 26200 N N . ILE A 1 91 ? 2.522 -3.446 3.751 1.00 40.14 91 ILE A N 16
ATOM 26201 C CA . ILE A 1 91 ? 3.118 -2.127 3.887 1.00 31.24 91 ILE A CA 16
ATOM 26202 C C . ILE A 1 91 ? 3.917 -1.743 2.644 1.00 34.41 91 ILE A C 16
ATOM 26203 O O . ILE A 1 91 ? 3.810 -0.617 2.170 1.00 4.21 91 ILE A O 16
ATOM 26219 N N . ILE A 1 92 ? 4.695 -2.677 2.096 1.00 51.20 92 ILE A N 16
ATOM 26220 C CA . ILE A 1 92 ? 5.472 -2.390 0.895 1.00 54.21 92 ILE A CA 16
ATOM 26221 C C . ILE A 1 92 ? 4.545 -2.051 -0.269 1.00 35.44 92 ILE A C 16
ATOM 26222 O O . ILE A 1 92 ? 4.904 -1.284 -1.163 1.00 12.13 92 ILE A O 16
ATOM 26238 N N . PHE A 1 93 ? 3.348 -2.625 -0.239 1.00 31.44 93 PHE A N 16
ATOM 26239 C CA . PHE A 1 93 ? 2.331 -2.355 -1.242 1.00 21.24 93 PHE A CA 16
ATOM 26240 C C . PHE A 1 93 ? 1.927 -0.882 -1.221 1.00 3.43 93 PHE A C 16
ATOM 26241 O O . PHE A 1 93 ? 1.948 -0.213 -2.253 1.00 10.02 93 PHE A O 16
ATOM 26258 N N . GLU A 1 94 ? 1.592 -0.369 -0.042 1.00 62.45 94 GLU A N 16
ATOM 26259 C CA . GLU A 1 94 ? 1.150 1.014 0.075 1.00 11.41 94 GLU A CA 16
ATOM 26260 C C . GLU A 1 94 ? 2.341 1.968 -0.011 1.00 42.34 94 GLU A C 16
ATOM 26261 O O . GLU A 1 94 ? 2.201 3.105 -0.462 1.00 31.13 94 GLU A O 16
ATOM 26273 N N . LEU A 1 95 ? 3.513 1.496 0.406 1.00 73.01 95 LEU A N 16
ATOM 26274 C CA . LEU A 1 95 ? 4.751 2.251 0.228 1.00 12.41 95 LEU A CA 16
ATOM 26275 C C . LEU A 1 95 ? 4.996 2.515 -1.253 1.00 64.55 95 LEU A C 16
ATOM 26276 O O . LEU A 1 95 ? 5.326 3.634 -1.652 1.00 10.32 95 LEU A O 16
ATOM 26292 N N . SER A 1 96 ? 4.829 1.474 -2.064 1.00 31.22 96 SER A N 16
ATOM 26293 C CA . SER A 1 96 ? 4.944 1.600 -3.509 1.00 71.13 96 SER A CA 16
ATOM 26294 C C . SER A 1 96 ? 3.930 2.608 -4.039 1.00 51.13 96 SER A C 16
ATOM 26295 O O . SER A 1 96 ? 4.239 3.404 -4.925 1.00 31.52 96 SER A O 16
ATOM 26303 N N . LEU A 1 97 ? 2.728 2.582 -3.475 1.00 61.23 97 LEU A N 16
ATOM 26304 C CA . LEU A 1 97 ? 1.684 3.526 -3.852 1.00 51.32 97 LEU A CA 16
ATOM 26305 C C . LEU A 1 97 ? 2.125 4.954 -3.551 1.00 52.23 97 LEU A C 16
ATOM 26306 O O . LEU A 1 97 ? 2.030 5.835 -4.398 1.00 11.31 97 LEU A O 16
ATOM 26322 N N . ARG A 1 98 ? 2.630 5.157 -2.340 1.00 2.01 98 ARG A N 16
ATOM 26323 C CA . ARG A 1 98 ? 3.065 6.474 -1.889 1.00 23.44 98 ARG A CA 16
ATOM 26324 C C . ARG A 1 98 ? 4.250 6.984 -2.702 1.00 41.43 98 ARG A C 16
ATOM 26325 O O . ARG A 1 98 ? 4.330 8.168 -3.015 1.00 11.02 98 ARG A O 16
ATOM 26346 N N . SER A 1 99 ? 5.153 6.079 -3.050 1.00 24.13 99 SER A N 16
ATOM 26347 C CA . SER A 1 99 ? 6.368 6.445 -3.763 1.00 12.42 99 SER A CA 16
ATOM 26348 C C . SER A 1 99 ? 6.105 6.660 -5.253 1.00 1.25 99 SER A C 16
ATOM 26349 O O . SER A 1 99 ? 6.841 7.388 -5.919 1.00 2.14 99 SER A O 16
ATOM 26357 N N . LEU A 1 100 ? 5.069 6.023 -5.778 1.00 55.30 100 LEU A N 16
ATOM 26358 C CA . LEU A 1 100 ? 4.754 6.131 -7.194 1.00 3.23 100 LEU A CA 16
ATOM 26359 C C . LEU A 1 100 ? 3.751 7.244 -7.443 1.00 25.32 100 LEU A C 16
ATOM 26360 O O . LEU A 1 100 ? 3.993 8.137 -8.255 1.00 40.31 100 LEU A O 16
ATOM 26376 N N . ALA A 1 101 ? 2.633 7.197 -6.729 1.00 11.35 101 ALA A N 16
ATOM 26377 C CA . ALA A 1 101 ? 1.584 8.195 -6.876 1.00 24.31 101 ALA A CA 16
ATOM 26378 C C . ALA A 1 101 ? 1.934 9.447 -6.084 1.00 72.31 101 ALA A C 16
ATOM 26379 O O . ALA A 1 101 ? 1.106 9.988 -5.345 1.00 42.13 101 ALA A O 16
ATOM 26386 N N . LEU A 1 102 ? 3.180 9.884 -6.226 1.00 0.13 102 LEU A N 16
ATOM 26387 C CA . LEU A 1 102 ? 3.642 11.109 -5.591 1.00 22.50 102 LEU A CA 16
ATOM 26388 C C . LEU A 1 102 ? 2.830 12.305 -6.068 1.00 22.54 102 LEU A C 16
ATOM 26389 O O . LEU A 1 102 ? 2.068 12.886 -5.293 1.00 3.14 102 LEU A O 16
ATOM 26405 N N . GLU A 1 103 ? 2.983 12.639 -7.352 1.00 64.54 103 GLU A N 16
ATOM 26406 C CA . GLU A 1 103 ? 2.360 13.821 -7.951 1.00 0.10 103 GLU A CA 16
ATOM 26407 C C . GLU A 1 103 ? 2.800 15.097 -7.230 1.00 10.14 103 GLU A C 16
ATOM 26408 O O . GLU A 1 103 ? 3.677 15.814 -7.706 1.00 31.32 103 GLU A O 16
ATOM 26420 N N . HIS A 1 104 ? 2.205 15.357 -6.071 1.00 3.32 104 HIS A N 16
ATOM 26421 C CA . HIS A 1 104 ? 2.568 16.511 -5.261 1.00 65.43 104 HIS A CA 16
ATOM 26422 C C . HIS A 1 104 ? 2.236 16.262 -3.786 1.00 23.32 104 HIS A C 16
ATOM 26423 O O . HIS A 1 104 ? 1.485 17.007 -3.164 1.00 74.24 104 HIS A O 16
ATOM 26438 N N . HIS A 1 105 ? 2.790 15.191 -3.231 1.00 33.24 105 HIS A N 16
ATOM 26439 C CA . HIS A 1 105 ? 2.580 14.871 -1.823 1.00 35.25 105 HIS A CA 16
ATOM 26440 C C . HIS A 1 105 ? 3.845 15.140 -1.019 1.00 34.20 105 HIS A C 16
ATOM 26441 O O . HIS A 1 105 ? 4.759 14.317 -0.974 1.00 14.32 105 HIS A O 16
ATOM 26456 N N . HIS A 1 106 ? 3.892 16.314 -0.410 1.00 12.31 106 HIS A N 16
ATOM 26457 C CA . HIS A 1 106 ? 5.048 16.744 0.362 1.00 3.13 106 HIS A CA 16
ATOM 26458 C C . HIS A 1 106 ? 4.671 16.915 1.834 1.00 40.35 106 HIS A C 16
ATOM 26459 O O . HIS A 1 106 ? 5.533 17.087 2.694 1.00 0.35 106 HIS A O 16
ATOM 26474 N N . HIS A 1 107 ? 3.375 16.841 2.115 1.00 12.44 107 HIS A N 16
ATOM 26475 C CA . HIS A 1 107 ? 2.864 17.038 3.472 1.00 23.40 107 HIS A CA 16
ATOM 26476 C C . HIS A 1 107 ? 3.086 15.813 4.356 1.00 52.54 107 HIS A C 16
ATOM 26477 O O . HIS A 1 107 ? 2.829 15.856 5.558 1.00 52.44 107 HIS A O 16
ATOM 26492 N N . HIS A 1 108 ? 3.553 14.725 3.769 1.00 72.02 108 HIS A N 16
ATOM 26493 C CA . HIS A 1 108 ? 3.779 13.500 4.521 1.00 12.23 108 HIS A CA 16
ATOM 26494 C C . HIS A 1 108 ? 5.064 12.835 4.056 1.00 75.14 108 HIS A C 16
ATOM 26495 O O . HIS A 1 108 ? 5.372 12.840 2.865 1.00 2.42 108 HIS A O 16
ATOM 26510 N N . HIS A 1 109 ? 5.814 12.288 4.994 1.00 51.51 109 HIS A N 16
ATOM 26511 C CA . HIS A 1 109 ? 6.997 11.513 4.663 1.00 25.15 109 HIS A CA 16
ATOM 26512 C C . HIS A 1 109 ? 6.720 10.045 4.935 1.00 1.35 109 HIS A C 16
ATOM 26513 O O . HIS A 1 109 ? 7.204 9.523 5.961 1.00 36.80 109 HIS A O 16
ATOM 26529 N N . MET A 1 1 ? 35.315 4.835 35.985 1.00 72.24 1 MET A N 17
ATOM 26530 C CA . MET A 1 1 ? 35.700 4.069 34.778 1.00 0.02 1 MET A CA 17
ATOM 26531 C C . MET A 1 1 ? 34.730 4.357 33.641 1.00 51.40 1 MET A C 17
ATOM 26532 O O . MET A 1 1 ? 33.536 4.077 33.750 1.00 54.52 1 MET A O 17
ATOM 26548 N N . ALA A 1 2 ? 35.240 4.915 32.553 1.00 63.33 2 ALA A N 17
ATOM 26549 C CA . ALA A 1 2 ? 34.412 5.242 31.403 1.00 52.41 2 ALA A CA 17
ATOM 26550 C C . ALA A 1 2 ? 35.178 5.028 30.105 1.00 25.15 2 ALA A C 17
ATOM 26551 O O . ALA A 1 2 ? 36.013 5.849 29.719 1.00 13.23 2 ALA A O 17
ATOM 26558 N N . MET A 1 3 ? 34.904 3.912 29.450 1.00 61.21 3 MET A N 17
ATOM 26559 C CA . MET A 1 3 ? 35.543 3.590 28.182 1.00 65.02 3 MET A CA 17
ATOM 26560 C C . MET A 1 3 ? 34.594 3.893 27.030 1.00 54.25 3 MET A C 17
ATOM 26561 O O . MET A 1 3 ? 34.863 4.774 26.215 1.00 64.12 3 MET A O 17
ATOM 26575 N N . LYS A 1 4 ? 33.478 3.162 26.986 1.00 71.24 4 LYS A N 17
ATOM 26576 C CA . LYS A 1 4 ? 32.431 3.366 25.980 1.00 4.50 4 LYS A CA 17
ATOM 26577 C C . LYS A 1 4 ? 32.943 3.072 24.568 1.00 64.04 4 LYS A C 17
ATOM 26578 O O . LYS A 1 4 ? 33.637 3.883 23.952 1.00 23.44 4 LYS A O 17
ATOM 26597 N N . ASP A 1 5 ? 32.598 1.899 24.065 1.00 72.41 5 ASP A N 17
ATOM 26598 C CA . ASP A 1 5 ? 33.051 1.464 22.751 1.00 72.50 5 ASP A CA 17
ATOM 26599 C C . ASP A 1 5 ? 31.892 1.465 21.748 1.00 61.03 5 ASP A C 17
ATOM 26600 O O . ASP A 1 5 ? 30.723 1.406 22.136 1.00 23.01 5 ASP A O 17
ATOM 26609 N N . VAL A 1 6 ? 32.220 1.557 20.464 1.00 51.11 6 VAL A N 17
ATOM 26610 C CA . VAL A 1 6 ? 31.219 1.567 19.409 1.00 55.54 6 VAL A CA 17
ATOM 26611 C C . VAL A 1 6 ? 31.645 0.644 18.269 1.00 53.04 6 VAL A C 17
ATOM 26612 O O . VAL A 1 6 ? 32.838 0.516 17.979 1.00 62.12 6 VAL A O 17
ATOM 26625 N N . VAL A 1 7 ? 30.676 -0.003 17.634 1.00 44.14 7 VAL A N 17
ATOM 26626 C CA . VAL A 1 7 ? 30.963 -0.922 16.541 1.00 50.04 7 VAL A CA 17
ATOM 26627 C C . VAL A 1 7 ? 30.452 -0.369 15.215 1.00 71.10 7 VAL A C 17
ATOM 26628 O O . VAL A 1 7 ? 29.248 -0.171 15.038 1.00 25.52 7 VAL A O 17
ATOM 26641 N N . ASP A 1 8 ? 31.365 -0.105 14.296 1.00 12.14 8 ASP A N 17
ATOM 26642 C CA . ASP A 1 8 ? 30.996 0.310 12.949 1.00 20.55 8 ASP A CA 17
ATOM 26643 C C . ASP A 1 8 ? 32.068 -0.113 11.961 1.00 64.32 8 ASP A C 17
ATOM 26644 O O . ASP A 1 8 ? 33.180 0.414 11.976 1.00 22.02 8 ASP A O 17
ATOM 26653 N N . LYS A 1 9 ? 31.741 -1.078 11.117 1.00 34.13 9 LYS A N 17
ATOM 26654 C CA . LYS A 1 9 ? 32.680 -1.563 10.125 1.00 61.33 9 LYS A CA 17
ATOM 26655 C C . LYS A 1 9 ? 32.503 -0.790 8.825 1.00 0.14 9 LYS A C 17
ATOM 26656 O O . LYS A 1 9 ? 33.423 -0.099 8.375 1.00 13.32 9 LYS A O 17
ATOM 26675 N N . CYS A 1 10 ? 31.316 -0.895 8.239 1.00 61.51 10 CYS A N 17
ATOM 26676 C CA . CYS A 1 10 ? 30.994 -0.175 7.017 1.00 4.41 10 CYS A CA 17
ATOM 26677 C C . CYS A 1 10 ? 29.492 -0.221 6.762 1.00 64.42 10 CYS A C 17
ATOM 26678 O O . CYS A 1 10 ? 28.870 -1.282 6.855 1.00 14.42 10 CYS A O 17
ATOM 26686 N N . SER A 1 11 ? 28.916 0.930 6.446 1.00 44.22 11 SER A N 17
ATOM 26687 C CA . SER A 1 11 ? 27.486 1.032 6.202 1.00 4.35 11 SER A CA 17
ATOM 26688 C C . SER A 1 11 ? 27.187 0.836 4.715 1.00 52.14 11 SER A C 17
ATOM 26689 O O . SER A 1 11 ? 27.437 1.721 3.893 1.00 52.03 11 SER A O 17
ATOM 26697 N N . THR A 1 12 ? 26.683 -0.341 4.374 1.00 21.32 12 THR A N 17
ATOM 26698 C CA . THR A 1 12 ? 26.311 -0.641 3.004 1.00 14.30 12 THR A CA 17
ATOM 26699 C C . THR A 1 12 ? 24.787 -0.657 2.863 1.00 65.22 12 THR A C 17
ATOM 26700 O O . THR A 1 12 ? 24.101 -1.490 3.460 1.00 23.13 12 THR A O 17
ATOM 26711 N N . LYS A 1 13 ? 24.260 0.288 2.095 1.00 10.32 13 LYS A N 17
ATOM 26712 C CA . LYS A 1 13 ? 22.821 0.437 1.941 1.00 64.32 13 LYS A CA 17
ATOM 26713 C C . LYS A 1 13 ? 22.508 1.234 0.679 1.00 62.23 13 LYS A C 17
ATOM 26714 O O . LYS A 1 13 ? 23.347 1.997 0.197 1.00 23.44 13 LYS A O 17
ATOM 26733 N N . GLY A 1 14 ? 21.312 1.055 0.141 1.00 21.25 14 GLY A N 17
ATOM 26734 C CA . GLY A 1 14 ? 20.937 1.746 -1.075 1.00 72.43 14 GLY A CA 17
ATOM 26735 C C . GLY A 1 14 ? 20.648 0.788 -2.209 1.00 33.23 14 GLY A C 17
ATOM 26736 O O . GLY A 1 14 ? 20.446 1.203 -3.350 1.00 42.01 14 GLY A O 17
ATOM 26740 N N . CYS A 1 15 ? 20.618 -0.499 -1.895 1.00 24.41 15 CYS A N 17
ATOM 26741 C CA . CYS A 1 15 ? 20.358 -1.520 -2.896 1.00 21.12 15 CYS A CA 17
ATOM 26742 C C . CYS A 1 15 ? 18.913 -2.001 -2.784 1.00 2.04 15 CYS A C 17
ATOM 26743 O O . CYS A 1 15 ? 18.618 -3.188 -2.944 1.00 24.23 15 CYS A O 17
ATOM 26751 N N . ALA A 1 16 ? 18.014 -1.066 -2.522 1.00 61.44 16 ALA A N 17
ATOM 26752 C CA . ALA A 1 16 ? 16.601 -1.375 -2.394 1.00 11.33 16 ALA A CA 17
ATOM 26753 C C . ALA A 1 16 ? 15.752 -0.154 -2.704 1.00 63.23 16 ALA A C 17
ATOM 26754 O O . ALA A 1 16 ? 16.134 0.978 -2.387 1.00 42.15 16 ALA A O 17
ATOM 26761 N N . ILE A 1 17 ? 14.614 -0.385 -3.340 1.00 21.24 17 ILE A N 17
ATOM 26762 C CA . ILE A 1 17 ? 13.656 0.675 -3.589 1.00 32.30 17 ILE A CA 17
ATOM 26763 C C . ILE A 1 17 ? 12.795 0.870 -2.347 1.00 43.14 17 ILE A C 17
ATOM 26764 O O . ILE A 1 17 ? 12.156 -0.068 -1.862 1.00 5.23 17 ILE A O 17
ATOM 26780 N N . ASP A 1 18 ? 12.816 2.073 -1.808 1.00 65.33 18 ASP A N 17
ATOM 26781 C CA . ASP A 1 18 ? 12.148 2.350 -0.551 1.00 30.31 18 ASP A CA 17
ATOM 26782 C C . ASP A 1 18 ? 11.532 3.742 -0.578 1.00 54.10 18 ASP A C 17
ATOM 26783 O O . ASP A 1 18 ? 11.835 4.547 -1.459 1.00 12.35 18 ASP A O 17
ATOM 26792 N N . ILE A 1 19 ? 10.675 4.018 0.388 1.00 53.14 19 ILE A N 17
ATOM 26793 C CA . ILE A 1 19 ? 10.021 5.313 0.490 1.00 23.41 19 ILE A CA 17
ATOM 26794 C C . ILE A 1 19 ? 10.798 6.215 1.444 1.00 14.22 19 ILE A C 17
ATOM 26795 O O . ILE A 1 19 ? 10.733 7.442 1.356 1.00 10.41 19 ILE A O 17
ATOM 26811 N N . GLY A 1 20 ? 11.550 5.596 2.345 1.00 75.11 20 GLY A N 17
ATOM 26812 C CA . GLY A 1 20 ? 12.311 6.345 3.323 1.00 34.53 20 GLY A CA 17
ATOM 26813 C C . GLY A 1 20 ? 11.614 6.386 4.666 1.00 23.22 20 GLY A C 17
ATOM 26814 O O . GLY A 1 20 ? 12.242 6.611 5.703 1.00 60.44 20 GLY A O 17
ATOM 26818 N N . THR A 1 21 ? 10.313 6.153 4.640 1.00 23.40 21 THR A N 17
ATOM 26819 C CA . THR A 1 21 ? 9.507 6.155 5.843 1.00 62.43 21 THR A CA 17
ATOM 26820 C C . THR A 1 21 ? 8.572 4.951 5.841 1.00 11.43 21 THR A C 17
ATOM 26821 O O . THR A 1 21 ? 8.076 4.540 4.789 1.00 71.11 21 THR A O 17
ATOM 26832 N N . VAL A 1 22 ? 8.362 4.372 7.014 1.00 15.11 22 VAL A N 17
ATOM 26833 C CA . VAL A 1 22 ? 7.518 3.197 7.151 1.00 24.14 22 VAL A CA 17
ATOM 26834 C C . VAL A 1 22 ? 6.514 3.409 8.277 1.00 24.42 22 VAL A C 17
ATOM 26835 O O . VAL A 1 22 ? 6.867 3.924 9.342 1.00 44.54 22 VAL A O 17
ATOM 26848 N N . ILE A 1 23 ? 5.264 3.036 8.033 1.00 2.14 23 ILE A N 17
ATOM 26849 C CA . ILE A 1 23 ? 4.224 3.127 9.051 1.00 23.00 23 ILE A CA 17
ATOM 26850 C C . ILE A 1 23 ? 4.577 2.240 10.248 1.00 14.35 23 ILE A C 17
ATOM 26851 O O . ILE A 1 23 ? 5.202 1.190 10.084 1.00 72.21 23 ILE A O 17
ATOM 26867 N N . ASP A 1 24 ? 4.202 2.690 11.443 1.00 14.24 24 ASP A N 17
ATOM 26868 C CA . ASP A 1 24 ? 4.506 1.975 12.686 1.00 63.55 24 ASP A CA 17
ATOM 26869 C C . ASP A 1 24 ? 4.061 0.518 12.627 1.00 32.12 24 ASP A C 17
ATOM 26870 O O . ASP A 1 24 ? 4.896 -0.389 12.595 1.00 72.24 24 ASP A O 17
ATOM 26879 N N . ASN A 1 25 ? 2.752 0.299 12.633 1.00 21.35 25 ASN A N 17
ATOM 26880 C CA . ASN A 1 25 ? 2.196 -1.047 12.543 1.00 40.45 25 ASN A CA 17
ATOM 26881 C C . ASN A 1 25 ? 0.698 -0.985 12.300 1.00 30.03 25 ASN A C 17
ATOM 26882 O O . ASN A 1 25 ? 0.084 0.077 12.417 1.00 52.41 25 ASN A O 17
ATOM 26893 N N . ASP A 1 26 ? 0.128 -2.136 11.983 1.00 40.35 26 ASP A N 17
ATOM 26894 C CA . ASP A 1 26 ? -1.290 -2.270 11.705 1.00 10.32 26 ASP A CA 17
ATOM 26895 C C . ASP A 1 26 ? -1.582 -3.755 11.514 1.00 62.32 26 ASP A C 17
ATOM 26896 O O . ASP A 1 26 ? -0.785 -4.593 11.938 1.00 52.41 26 ASP A O 17
ATOM 26905 N N . ASN A 1 27 ? -2.689 -4.086 10.875 1.00 51.43 27 ASN A N 17
ATOM 26906 C CA . ASN A 1 27 ? -3.033 -5.481 10.634 1.00 45.43 27 ASN A CA 17
ATOM 26907 C C . ASN A 1 27 ? -2.434 -5.968 9.313 1.00 5.31 27 ASN A C 17
ATOM 26908 O O . ASN A 1 27 ? -1.646 -5.263 8.683 1.00 32.14 27 ASN A O 17
ATOM 26919 N N . CYS A 1 28 ? -2.809 -7.168 8.895 1.00 5.24 28 CYS A N 17
ATOM 26920 C CA . CYS A 1 28 ? -2.218 -7.781 7.711 1.00 24.13 28 CYS A CA 17
ATOM 26921 C C . CYS A 1 28 ? -3.027 -7.464 6.455 1.00 21.32 28 CYS A C 17
ATOM 26922 O O . CYS A 1 28 ? -2.517 -7.559 5.338 1.00 12.14 28 CYS A O 17
ATOM 26930 N N . THR A 1 29 ? -4.286 -7.099 6.642 1.00 73.41 29 THR A N 17
ATOM 26931 C CA . THR A 1 29 ? -5.148 -6.749 5.526 1.00 32.24 29 THR A CA 17
ATOM 26932 C C . THR A 1 29 ? -4.972 -5.280 5.156 1.00 51.34 29 THR A C 17
ATOM 26933 O O . THR A 1 29 ? -5.082 -4.396 6.004 1.00 72.11 29 THR A O 17
ATOM 26944 N N . SER A 1 30 ? -4.707 -5.019 3.890 1.00 61.03 30 SER A N 17
ATOM 26945 C CA . SER A 1 30 ? -4.517 -3.659 3.429 1.00 42.31 30 SER A CA 17
ATOM 26946 C C . SER A 1 30 ? -5.812 -3.141 2.831 1.00 3.44 30 SER A C 17
ATOM 26947 O O . SER A 1 30 ? -6.222 -3.565 1.748 1.00 3.23 30 SER A O 17
ATOM 26955 N N . LYS A 1 31 ? -6.483 -2.271 3.569 1.00 12.41 31 LYS A N 17
ATOM 26956 C CA . LYS A 1 31 ? -7.698 -1.653 3.083 1.00 60.24 31 LYS A CA 17
ATOM 26957 C C . LYS A 1 31 ? -7.487 -0.178 2.788 1.00 24.30 31 LYS A C 17
ATOM 26958 O O . LYS A 1 31 ? -6.678 0.496 3.430 1.00 42.24 31 LYS A O 17
ATOM 26977 N N . PHE A 1 32 ? -8.229 0.306 1.812 1.00 21.02 32 PHE A N 17
ATOM 26978 C CA . PHE A 1 32 ? -8.148 1.694 1.393 1.00 2.25 32 PHE A CA 17
ATOM 26979 C C . PHE A 1 32 ? -9.483 2.129 0.803 1.00 1.22 32 PHE A C 17
ATOM 26980 O O . PHE A 1 32 ? -9.993 1.493 -0.119 1.00 22.12 32 PHE A O 17
ATOM 26997 N N . SER A 1 33 ? -10.052 3.194 1.350 1.00 43.33 33 SER A N 17
ATOM 26998 C CA . SER A 1 33 ? -11.343 3.692 0.904 1.00 43.35 33 SER A CA 17
ATOM 26999 C C . SER A 1 33 ? -11.233 5.162 0.506 1.00 22.44 33 SER A C 17
ATOM 27000 O O . SER A 1 33 ? -11.063 6.034 1.364 1.00 52.11 33 SER A O 17
ATOM 27008 N N . ARG A 1 34 ? -11.317 5.438 -0.788 1.00 3.24 34 ARG A N 17
ATOM 27009 C CA . ARG A 1 34 ? -11.163 6.801 -1.279 1.00 2.10 34 ARG A CA 17
ATOM 27010 C C . ARG A 1 34 ? -12.328 7.206 -2.166 1.00 40.25 34 ARG A C 17
ATOM 27011 O O . ARG A 1 34 ? -12.884 6.383 -2.895 1.00 51.12 34 ARG A O 17
ATOM 27032 N N . PHE A 1 35 ? -12.692 8.480 -2.087 1.00 62.52 35 PHE A N 17
ATOM 27033 C CA . PHE A 1 35 ? -13.734 9.038 -2.931 1.00 51.13 35 PHE A CA 17
ATOM 27034 C C . PHE A 1 35 ? -13.156 9.408 -4.287 1.00 74.52 35 PHE A C 17
ATOM 27035 O O . PHE A 1 35 ? -12.093 10.030 -4.372 1.00 74.54 35 PHE A O 17
ATOM 27052 N N . PHE A 1 36 ? -13.849 9.024 -5.337 1.00 41.10 36 PHE A N 17
ATOM 27053 C CA . PHE A 1 36 ? -13.447 9.375 -6.685 1.00 42.25 36 PHE A CA 17
ATOM 27054 C C . PHE A 1 36 ? -14.544 10.179 -7.365 1.00 73.03 36 PHE A C 17
ATOM 27055 O O . PHE A 1 36 ? -15.709 10.117 -6.962 1.00 22.32 36 PHE A O 17
ATOM 27072 N N . ALA A 1 37 ? -14.165 10.941 -8.380 1.00 74.13 37 ALA A N 17
ATOM 27073 C CA . ALA A 1 37 ? -15.104 11.787 -9.106 1.00 25.22 37 ALA A CA 17
ATOM 27074 C C . ALA A 1 37 ? -16.132 10.948 -9.854 1.00 21.02 37 ALA A C 17
ATOM 27075 O O . ALA A 1 37 ? -17.334 11.181 -9.755 1.00 71.02 37 ALA A O 17
ATOM 27082 N N . THR A 1 38 ? -15.652 9.963 -10.597 1.00 62.30 38 THR A N 17
ATOM 27083 C CA . THR A 1 38 ? -16.533 9.086 -11.350 1.00 11.52 38 THR A CA 17
ATOM 27084 C C . THR A 1 38 ? -16.278 7.635 -10.969 1.00 0.30 38 THR A C 17
ATOM 27085 O O . THR A 1 38 ? -15.221 7.308 -10.428 1.00 61.13 38 THR A O 17
ATOM 27096 N N . ARG A 1 39 ? -17.243 6.766 -11.246 1.00 24.12 39 ARG A N 17
ATOM 27097 C CA . ARG A 1 39 ? -17.080 5.339 -10.984 1.00 64.03 39 ARG A CA 17
ATOM 27098 C C . ARG A 1 39 ? -15.952 4.770 -11.849 1.00 23.24 39 ARG A C 17
ATOM 27099 O O . ARG A 1 39 ? -15.296 3.796 -11.475 1.00 61.21 39 ARG A O 17
ATOM 27120 N N . GLU A 1 40 ? -15.707 5.416 -12.982 1.00 63.15 40 GLU A N 17
ATOM 27121 C CA . GLU A 1 40 ? -14.588 5.066 -13.849 1.00 54.12 40 GLU A CA 17
ATOM 27122 C C . GLU A 1 40 ? -13.270 5.211 -13.104 1.00 54.31 40 GLU A C 17
ATOM 27123 O O . GLU A 1 40 ? -12.418 4.323 -13.141 1.00 54.02 40 GLU A O 17
ATOM 27135 N N . GLU A 1 41 ? -13.121 6.347 -12.436 1.00 52.41 41 GLU A N 17
ATOM 27136 C CA . GLU A 1 41 ? -11.942 6.639 -11.623 1.00 25.12 41 GLU A CA 17
ATOM 27137 C C . GLU A 1 41 ? -11.668 5.520 -10.622 1.00 23.11 41 GLU A C 17
ATOM 27138 O O . GLU A 1 41 ? -10.518 5.217 -10.310 1.00 43.01 41 GLU A O 17
ATOM 27150 N N . ALA A 1 42 ? -12.730 4.895 -10.144 1.00 2.23 42 ALA A N 17
ATOM 27151 C CA . ALA A 1 42 ? -12.611 3.864 -9.124 1.00 22.23 42 ALA A CA 17
ATOM 27152 C C . ALA A 1 42 ? -12.089 2.556 -9.711 1.00 75.03 42 ALA A C 17
ATOM 27153 O O . ALA A 1 42 ? -11.102 1.999 -9.228 1.00 61.01 42 ALA A O 17
ATOM 27160 N N . GLU A 1 43 ? -12.746 2.076 -10.761 1.00 50.20 43 GLU A N 17
ATOM 27161 C CA . GLU A 1 43 ? -12.372 0.809 -11.384 1.00 4.12 43 GLU A CA 17
ATOM 27162 C C . GLU A 1 43 ? -11.002 0.900 -12.052 1.00 1.10 43 GLU A C 17
ATOM 27163 O O . GLU A 1 43 ? -10.243 -0.072 -12.073 1.00 62.45 43 GLU A O 17
ATOM 27175 N N . SER A 1 44 ? -10.676 2.072 -12.579 1.00 61.32 44 SER A N 17
ATOM 27176 C CA . SER A 1 44 ? -9.380 2.288 -13.202 1.00 64.14 44 SER A CA 17
ATOM 27177 C C . SER A 1 44 ? -8.273 2.277 -12.147 1.00 62.03 44 SER A C 17
ATOM 27178 O O . SER A 1 44 ? -7.137 1.887 -12.425 1.00 63.41 44 SER A O 17
ATOM 27186 N N . PHE A 1 45 ? -8.617 2.696 -10.934 1.00 3.11 45 PHE A N 17
ATOM 27187 C CA . PHE A 1 45 ? -7.671 2.701 -9.829 1.00 23.34 45 PHE A CA 17
ATOM 27188 C C . PHE A 1 45 ? -7.381 1.270 -9.388 1.00 11.11 45 PHE A C 17
ATOM 27189 O O . PHE A 1 45 ? -6.232 0.899 -9.159 1.00 75.15 45 PHE A O 17
ATOM 27206 N N . MET A 1 46 ? -8.433 0.464 -9.315 1.00 5.44 46 MET A N 17
ATOM 27207 C CA . MET A 1 46 ? -8.321 -0.931 -8.888 1.00 72.42 46 MET A CA 17
ATOM 27208 C C . MET A 1 46 ? -7.428 -1.735 -9.836 1.00 63.14 46 MET A C 17
ATOM 27209 O O . MET A 1 46 ? -6.836 -2.741 -9.443 1.00 73.33 46 MET A O 17
ATOM 27223 N N . THR A 1 47 ? -7.316 -1.272 -11.077 1.00 43.32 47 THR A N 17
ATOM 27224 C CA . THR A 1 47 ? -6.510 -1.956 -12.081 1.00 64.33 47 THR A CA 17
ATOM 27225 C C . THR A 1 47 ? -5.055 -2.086 -11.629 1.00 51.53 47 THR A C 17
ATOM 27226 O O . THR A 1 47 ? -4.484 -3.178 -11.655 1.00 10.44 47 THR A O 17
ATOM 27237 N N . LYS A 1 48 ? -4.463 -0.976 -11.186 1.00 4.31 48 LYS A N 17
ATOM 27238 C CA . LYS A 1 48 ? -3.067 -0.989 -10.766 1.00 63.24 48 LYS A CA 17
ATOM 27239 C C . LYS A 1 48 ? -2.905 -1.737 -9.443 1.00 25.34 48 LYS A C 17
ATOM 27240 O O . LYS A 1 48 ? -1.869 -2.347 -9.194 1.00 13.21 48 LYS A O 17
ATOM 27259 N N . LEU A 1 49 ? -3.946 -1.708 -8.616 1.00 70.33 49 LEU A N 17
ATOM 27260 C CA . LEU A 1 49 ? -3.945 -2.410 -7.330 1.00 51.33 49 LEU A CA 17
ATOM 27261 C C . LEU A 1 49 ? -3.705 -3.901 -7.536 1.00 4.53 49 LEU A C 17
ATOM 27262 O O . LEU A 1 49 ? -2.920 -4.521 -6.818 1.00 13.02 49 LEU A O 17
ATOM 27278 N N . LYS A 1 50 ? -4.376 -4.462 -8.534 1.00 73.54 50 LYS A N 17
ATOM 27279 C CA . LYS A 1 50 ? -4.221 -5.872 -8.870 1.00 24.32 50 LYS A CA 17
ATOM 27280 C C . LYS A 1 50 ? -2.778 -6.197 -9.254 1.00 21.51 50 LYS A C 17
ATOM 27281 O O . LYS A 1 50 ? -2.187 -7.150 -8.745 1.00 22.35 50 LYS A O 17
ATOM 27300 N N . GLU A 1 51 ? -2.217 -5.392 -10.145 1.00 40.54 51 GLU A N 17
ATOM 27301 C CA . GLU A 1 51 ? -0.872 -5.633 -10.656 1.00 33.53 51 GLU A CA 17
ATOM 27302 C C . GLU A 1 51 ? 0.176 -5.388 -9.578 1.00 72.35 51 GLU A C 17
ATOM 27303 O O . GLU A 1 51 ? 1.183 -6.091 -9.502 1.00 53.33 51 GLU A O 17
ATOM 27315 N N . LEU A 1 52 ? -0.073 -4.391 -8.742 1.00 30.42 52 LEU A N 17
ATOM 27316 C CA . LEU A 1 52 ? 0.830 -4.067 -7.647 1.00 50.32 52 LEU A CA 17
ATOM 27317 C C . LEU A 1 52 ? 0.884 -5.198 -6.623 1.00 62.50 52 LEU A C 17
ATOM 27318 O O . LEU A 1 52 ? 1.937 -5.480 -6.054 1.00 62.31 52 LEU A O 17
ATOM 27334 N N . ALA A 1 53 ? -0.250 -5.858 -6.405 1.00 10.22 53 ALA A N 17
ATOM 27335 C CA . ALA A 1 53 ? -0.303 -7.012 -5.514 1.00 65.15 53 ALA A CA 17
ATOM 27336 C C . ALA A 1 53 ? 0.514 -8.162 -6.091 1.00 1.42 53 ALA A C 17
ATOM 27337 O O . ALA A 1 53 ? 1.194 -8.890 -5.363 1.00 60.32 53 ALA A O 17
ATOM 27344 N N . ALA A 1 54 ? 0.456 -8.302 -7.410 1.00 3.30 54 ALA A N 17
ATOM 27345 C CA . ALA A 1 54 ? 1.216 -9.323 -8.118 1.00 40.22 54 ALA A CA 17
ATOM 27346 C C . ALA A 1 54 ? 2.714 -9.036 -8.049 1.00 64.43 54 ALA A C 17
ATOM 27347 O O . ALA A 1 54 ? 3.535 -9.946 -8.082 1.00 73.54 54 ALA A O 17
ATOM 27354 N N . ALA A 1 55 ? 3.066 -7.761 -7.965 1.00 21.21 55 ALA A N 17
ATOM 27355 C CA . ALA A 1 55 ? 4.465 -7.368 -7.864 1.00 60.31 55 ALA A CA 17
ATOM 27356 C C . ALA A 1 55 ? 4.976 -7.512 -6.430 1.00 13.34 55 ALA A C 17
ATOM 27357 O O . ALA A 1 55 ? 6.141 -7.841 -6.206 1.00 75.44 55 ALA A O 17
ATOM 27364 N N . ALA A 1 56 ? 4.094 -7.269 -5.467 1.00 1.45 56 ALA A N 17
ATOM 27365 C CA . ALA A 1 56 ? 4.463 -7.302 -4.054 1.00 55.03 56 ALA A CA 17
ATOM 27366 C C . ALA A 1 56 ? 4.542 -8.731 -3.520 1.00 33.04 56 ALA A C 17
ATOM 27367 O O . ALA A 1 56 ? 5.579 -9.155 -3.011 1.00 10.44 56 ALA A O 17
ATOM 27374 N N . SER A 1 57 ? 3.446 -9.468 -3.644 1.00 62.41 57 SER A N 17
ATOM 27375 C CA . SER A 1 57 ? 3.360 -10.810 -3.078 1.00 52.45 57 SER A CA 17
ATOM 27376 C C . SER A 1 57 ? 3.485 -11.891 -4.144 1.00 41.14 57 SER A C 17
ATOM 27377 O O . SER A 1 57 ? 3.468 -13.084 -3.821 1.00 34.32 57 SER A O 17
ATOM 27385 N N . SER A 1 58 ? 3.602 -11.464 -5.402 1.00 71.42 58 SER A N 17
ATOM 27386 C CA . SER A 1 58 ? 3.604 -12.368 -6.559 1.00 55.35 58 SER A CA 17
ATOM 27387 C C . SER A 1 58 ? 2.216 -12.973 -6.760 1.00 24.30 58 SER A C 17
ATOM 27388 O O . SER A 1 58 ? 1.620 -12.831 -7.829 1.00 42.43 58 SER A O 17
ATOM 27396 N N . ALA A 1 59 ? 1.717 -13.626 -5.710 1.00 12.21 59 ALA A N 17
ATOM 27397 C CA . ALA A 1 59 ? 0.365 -14.178 -5.659 1.00 51.24 59 ALA A CA 17
ATOM 27398 C C . ALA A 1 59 ? 0.204 -15.405 -6.546 1.00 32.14 59 ALA A C 17
ATOM 27399 O O . ALA A 1 59 ? -0.158 -16.474 -6.052 1.00 61.44 59 ALA A O 17
ATOM 27406 N N . ASP A 1 60 ? 0.480 -15.241 -7.838 1.00 54.23 60 ASP A N 17
ATOM 27407 C CA . ASP A 1 60 ? 0.270 -16.286 -8.846 1.00 43.55 60 ASP A CA 17
ATOM 27408 C C . ASP A 1 60 ? -1.200 -16.679 -8.912 1.00 34.23 60 ASP A C 17
ATOM 27409 O O . ASP A 1 60 ? -1.942 -16.202 -9.770 1.00 64.31 60 ASP A O 17
ATOM 27418 N N . GLU A 1 61 ? -1.618 -17.531 -7.983 1.00 35.22 61 GLU A N 17
ATOM 27419 C CA . GLU A 1 61 ? -3.007 -17.933 -7.878 1.00 53.44 61 GLU A CA 17
ATOM 27420 C C . GLU A 1 61 ? -3.837 -16.753 -7.381 1.00 72.43 61 GLU A C 17
ATOM 27421 O O . GLU A 1 61 ? -4.983 -16.566 -7.791 1.00 42.02 61 GLU A O 17
ATOM 27433 N N . GLY A 1 62 ? -3.234 -15.945 -6.517 1.00 42.12 62 GLY A N 17
ATOM 27434 C CA . GLY A 1 62 ? -3.871 -14.718 -6.090 1.00 3.23 62 GLY A CA 17
ATOM 27435 C C . GLY A 1 62 ? -4.026 -14.616 -4.588 1.00 44.02 62 GLY A C 17
ATOM 27436 O O . GLY A 1 62 ? -4.540 -15.533 -3.948 1.00 74.31 62 GLY A O 17
ATOM 27440 N N . ALA A 1 63 ? -3.562 -13.506 -4.026 1.00 32.32 63 ALA A N 17
ATOM 27441 C CA . ALA A 1 63 ? -3.820 -13.191 -2.630 1.00 41.12 63 ALA A CA 17
ATOM 27442 C C . ALA A 1 63 ? -5.283 -12.819 -2.464 1.00 75.22 63 ALA A C 17
ATOM 27443 O O . ALA A 1 63 ? -5.937 -12.435 -3.437 1.00 13.23 63 ALA A O 17
ATOM 27450 N N . SER A 1 64 ? -5.796 -12.944 -1.248 1.00 73.23 64 SER A N 17
ATOM 27451 C CA . SER A 1 64 ? -7.193 -12.638 -0.971 1.00 54.33 64 SER 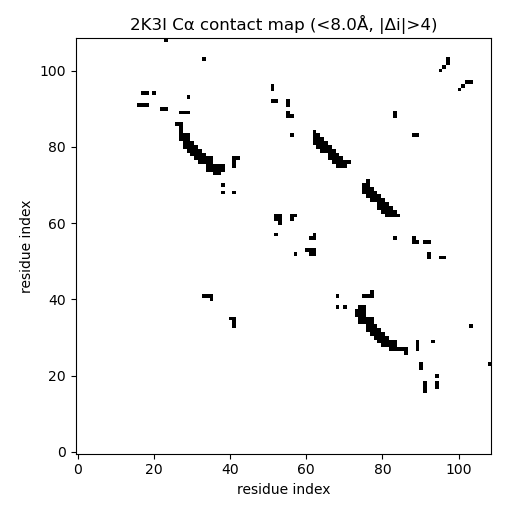A CA 17
ATOM 27452 C C . SER A 1 64 ? -7.511 -11.190 -1.328 1.00 55.01 64 SER A C 17
ATOM 27453 O O . SER A 1 64 ? -7.081 -10.258 -0.644 1.00 21.23 64 SER A O 17
ATOM 27461 N N . VAL A 1 65 ? -8.244 -11.003 -2.415 1.00 63.13 65 VAL A N 17
ATOM 27462 C CA . VAL A 1 65 ? -8.561 -9.670 -2.891 1.00 61.42 65 VAL A CA 17
ATOM 27463 C C . VAL A 1 65 ? -10.065 -9.422 -2.895 1.00 34.43 65 VAL A C 17
ATOM 27464 O O . VAL A 1 65 ? -10.838 -10.177 -3.489 1.00 44.14 65 VAL A O 17
ATOM 27477 N N . ALA A 1 66 ? -10.466 -8.373 -2.206 1.00 34.14 66 ALA A N 17
ATOM 27478 C CA . ALA A 1 66 ? -11.847 -7.927 -2.207 1.00 24.33 66 ALA A CA 17
ATOM 27479 C C . ALA A 1 66 ? -11.905 -6.466 -2.624 1.00 31.54 66 ALA A C 17
ATOM 27480 O O . ALA A 1 66 ? -11.059 -5.670 -2.221 1.00 72.22 66 ALA A O 17
ATOM 27487 N N . TYR A 1 67 ? -12.882 -6.117 -3.440 1.00 61.11 67 TYR A N 17
ATOM 27488 C CA . TYR A 1 67 ? -13.009 -4.754 -3.916 1.00 73.44 67 TYR A CA 17
ATOM 27489 C C . TYR A 1 67 ? -14.466 -4.333 -3.957 1.00 3.31 67 TYR A C 17
ATOM 27490 O O . TYR A 1 67 ? -15.344 -5.127 -4.296 1.00 73.44 67 TYR A O 17
ATOM 27508 N N . LYS A 1 68 ? -14.718 -3.095 -3.575 1.00 70.40 68 LYS A N 17
ATOM 27509 C CA . LYS A 1 68 ? -16.052 -2.531 -3.627 1.00 53.22 68 LYS A CA 17
ATOM 27510 C C . LYS A 1 68 ? -16.036 -1.208 -4.353 1.00 0.13 68 LYS A C 17
ATOM 27511 O O . LYS A 1 68 ? -15.108 -0.413 -4.210 1.00 53.24 68 LYS A O 17
ATOM 27530 N N . ILE A 1 69 ? -17.059 -0.996 -5.141 1.00 61.44 69 ILE A N 17
ATOM 27531 C CA . ILE A 1 69 ? -17.256 0.271 -5.819 1.00 34.03 69 ILE A CA 17
ATOM 27532 C C . ILE A 1 69 ? -18.650 0.777 -5.498 1.00 33.44 69 ILE A C 17
ATOM 27533 O O . ILE A 1 69 ? -19.638 0.261 -6.019 1.00 14.33 69 ILE A O 17
ATOM 27549 N N . LYS A 1 70 ? -18.737 1.758 -4.619 1.00 51.44 70 LYS A N 17
ATOM 27550 C CA . LYS A 1 70 ? -20.028 2.255 -4.195 1.00 12.21 70 LYS A CA 17
ATOM 27551 C C . LYS A 1 70 ? -20.423 3.485 -4.992 1.00 44.01 70 LYS A C 17
ATOM 27552 O O . LYS A 1 70 ? -19.718 4.497 -4.994 1.00 61.03 70 LYS A O 17
ATOM 27571 N N . ASP A 1 71 ? -21.555 3.376 -5.663 1.00 23.24 71 ASP A N 17
ATOM 27572 C CA . ASP A 1 71 ? -22.088 4.452 -6.475 1.00 20.33 71 ASP A CA 17
ATOM 27573 C C . ASP A 1 71 ? -22.768 5.469 -5.575 1.00 33.43 71 ASP A C 17
ATOM 27574 O O . ASP A 1 71 ? -23.911 5.270 -5.165 1.00 12.02 71 ASP A O 17
ATOM 27583 N N . LEU A 1 72 ? -22.061 6.530 -5.233 1.00 1.22 72 LEU A N 17
ATOM 27584 C CA . LEU A 1 72 ? -22.623 7.566 -4.380 1.00 53.10 72 LEU A CA 17
ATOM 27585 C C . LEU A 1 72 ? -23.239 8.666 -5.232 1.00 73.34 72 LEU A C 17
ATOM 27586 O O . LEU A 1 72 ? -23.265 8.575 -6.463 1.00 63.23 72 LEU A O 17
ATOM 27602 N N . GLU A 1 73 ? -23.733 9.702 -4.582 1.00 51.14 73 GLU A N 17
ATOM 27603 C CA . GLU A 1 73 ? -24.355 10.805 -5.286 1.00 44.34 73 GLU A CA 17
ATOM 27604 C C . GLU A 1 73 ? -23.310 11.838 -5.695 1.00 75.21 73 GLU A C 17
ATOM 27605 O O . GLU A 1 73 ? -22.830 12.614 -4.869 1.00 14.14 73 GLU A O 17
ATOM 27617 N N . GLY A 1 74 ? -22.935 11.809 -6.968 1.00 52.10 74 GLY A N 17
ATOM 27618 C CA . GLY A 1 74 ? -21.966 12.758 -7.491 1.00 22.42 74 GLY A CA 17
ATOM 27619 C C . GLY A 1 74 ? -20.557 12.200 -7.492 1.00 21.12 74 GLY A C 17
ATOM 27620 O O . GLY A 1 74 ? -19.726 12.583 -8.315 1.00 33.44 74 GLY A O 17
ATOM 27624 N N . GLN A 1 75 ? -20.296 11.285 -6.577 1.00 51.10 75 GLN A N 17
ATOM 27625 C CA . GLN A 1 75 ? -18.979 10.682 -6.431 1.00 70.10 75 GLN A CA 17
ATOM 27626 C C . GLN A 1 75 ? -19.120 9.189 -6.185 1.00 3.51 75 GLN A C 17
ATOM 27627 O O . GLN A 1 75 ? -20.228 8.665 -6.151 1.00 21.21 75 GLN A O 17
ATOM 27641 N N . VAL A 1 76 ? -18.002 8.503 -6.028 1.00 61.22 76 VAL A N 17
ATOM 27642 C CA . VAL A 1 76 ? -18.016 7.086 -5.694 1.00 74.25 76 VAL A CA 17
ATOM 27643 C C . VAL A 1 76 ? -16.952 6.787 -4.652 1.00 12.41 76 VAL A C 17
ATOM 27644 O O . VAL A 1 76 ? -15.994 7.545 -4.507 1.00 73.30 76 VAL A O 17
ATOM 27657 N N . GLU A 1 77 ? -17.116 5.697 -3.927 1.00 71.12 77 GLU A N 17
ATOM 27658 C CA . GLU A 1 77 ? -16.110 5.287 -2.963 1.00 65.41 77 GLU A CA 17
ATOM 27659 C C . GLU A 1 77 ? -15.528 3.941 -3.363 1.00 15.53 77 GLU A C 17
ATOM 27660 O O . GLU A 1 77 ? -16.258 2.964 -3.546 1.00 3.33 77 GLU A O 17
ATOM 27672 N N . LEU A 1 78 ? -14.216 3.919 -3.530 1.00 30.43 78 LEU A N 17
ATOM 27673 C CA . LEU A 1 78 ? -13.503 2.714 -3.912 1.00 64.44 78 LEU A CA 17
ATOM 27674 C C . LEU A 1 78 ? -12.943 2.038 -2.669 1.00 73.41 78 LEU A C 17
ATOM 27675 O O . LEU A 1 78 ? -12.158 2.636 -1.928 1.00 40.45 78 LEU A O 17
ATOM 27691 N N . ASP A 1 79 ? -13.360 0.803 -2.442 1.00 63.11 79 ASP A N 17
ATOM 27692 C CA . ASP A 1 79 ? -12.866 0.017 -1.323 1.00 62.44 79 ASP A CA 17
ATOM 27693 C C . ASP A 1 79 ? -11.944 -1.084 -1.813 1.00 33.44 79 ASP A C 17
ATOM 27694 O O . ASP A 1 79 ? -12.369 -1.978 -2.547 1.00 72.55 79 ASP A O 17
ATOM 27703 N N . ALA A 1 80 ? -10.688 -1.012 -1.417 1.00 4.12 80 ALA A N 17
ATOM 27704 C CA . ALA A 1 80 ? -9.726 -2.054 -1.735 1.00 23.21 80 ALA A CA 17
ATOM 27705 C C . ALA A 1 80 ? -9.357 -2.824 -0.476 1.00 72.13 80 ALA A C 17
ATOM 27706 O O . ALA A 1 80 ? -9.015 -2.224 0.542 1.00 33.44 80 ALA A O 17
ATOM 27713 N N . ALA A 1 81 ? -9.456 -4.144 -0.537 1.00 72.10 81 ALA A N 17
ATOM 27714 C CA . ALA A 1 81 ? -9.111 -4.991 0.593 1.00 73.03 81 ALA A CA 17
ATOM 27715 C C . ALA A 1 81 ? -8.238 -6.158 0.144 1.00 32.02 81 ALA A C 17
ATOM 27716 O O . ALA A 1 81 ? -8.724 -7.114 -0.464 1.00 61.35 81 ALA A O 17
ATOM 27723 N N . PHE A 1 82 ? -6.949 -6.067 0.424 1.00 65.23 82 PHE A N 17
ATOM 27724 C CA . PHE A 1 82 ? -6.008 -7.114 0.048 1.00 60.34 82 PHE A CA 17
ATOM 27725 C C . PHE A 1 82 ? -5.450 -7.804 1.287 1.00 62.54 82 PHE A C 17
ATOM 27726 O O . PHE A 1 82 ? -5.016 -7.142 2.228 1.00 24.31 82 PHE A O 17
ATOM 27743 N N . THR A 1 83 ? -5.466 -9.127 1.289 1.00 34.31 83 THR A N 17
ATOM 27744 C CA . THR A 1 83 ? -4.934 -9.887 2.405 1.00 54.33 83 THR A CA 17
ATOM 27745 C C . THR A 1 83 ? -3.624 -10.558 2.006 1.00 14.24 83 THR A C 17
ATOM 27746 O O . THR A 1 83 ? -3.615 -11.480 1.189 1.00 11.34 83 THR A O 17
ATOM 27757 N N . PHE A 1 84 ? -2.525 -10.073 2.565 1.00 21.32 84 PHE A N 17
ATOM 27758 C CA . PHE A 1 84 ? -1.207 -10.603 2.242 1.00 24.42 84 PHE A CA 17
ATOM 27759 C C . PHE A 1 84 ? -0.734 -11.563 3.324 1.00 74.24 84 PHE A C 17
ATOM 27760 O O . PHE A 1 84 ? -1.363 -11.681 4.379 1.00 64.42 84 PHE A O 17
ATOM 27777 N N . SER A 1 85 ? 0.375 -12.241 3.062 1.00 71.53 85 SER A N 17
ATOM 27778 C CA . SER A 1 85 ? 0.921 -13.206 4.004 1.00 12.45 85 SER A CA 17
ATOM 27779 C C . SER A 1 85 ? 1.825 -12.512 5.017 1.00 23.34 85 SER A C 17
ATOM 27780 O O . SER A 1 85 ? 1.748 -12.774 6.219 1.00 72.54 85 SER A O 17
ATOM 27788 N N . CYS A 1 86 ? 2.677 -11.626 4.527 1.00 24.43 86 CYS A N 17
ATOM 27789 C CA . CYS A 1 86 ? 3.594 -10.897 5.384 1.00 42.34 86 CYS A CA 17
ATOM 27790 C C . CYS A 1 86 ? 3.221 -9.418 5.422 1.00 73.33 86 CYS A C 17
ATOM 27791 O O . CYS A 1 86 ? 2.768 -8.858 4.420 1.00 14.40 86 CYS A O 17
ATOM 27799 N N . GLN A 1 87 ? 3.414 -8.784 6.574 1.00 42.01 87 GLN A N 17
ATOM 27800 C CA . GLN A 1 87 ? 3.085 -7.373 6.724 1.00 23.12 87 GLN A CA 17
ATOM 27801 C C . GLN A 1 87 ? 4.035 -6.517 5.899 1.00 54.23 87 GLN A C 17
ATOM 27802 O O . GLN A 1 87 ? 3.667 -5.441 5.433 1.00 74.23 87 GLN A O 17
ATOM 27816 N N . ALA A 1 88 ? 5.247 -7.021 5.702 1.00 24.14 88 ALA A N 17
ATOM 27817 C CA . ALA A 1 88 ? 6.231 -6.353 4.861 1.00 42.01 88 ALA A CA 17
ATOM 27818 C C . ALA A 1 88 ? 5.681 -6.141 3.457 1.00 11.32 88 ALA A C 17
ATOM 27819 O O . ALA A 1 88 ? 5.931 -5.115 2.831 1.00 52.33 88 ALA A O 17
ATOM 27826 N N . GLU A 1 89 ? 4.906 -7.109 2.985 1.00 45.54 89 GLU A N 17
ATOM 27827 C CA . GLU A 1 89 ? 4.291 -7.031 1.667 1.00 34.42 89 GLU A CA 17
ATOM 27828 C C . GLU A 1 89 ? 3.140 -6.037 1.687 1.00 60.43 89 GLU A C 17
ATOM 27829 O O . GLU A 1 89 ? 2.891 -5.337 0.707 1.00 13.25 89 GLU A O 17
ATOM 27841 N N . MET A 1 90 ? 2.452 -5.974 2.818 1.00 43.13 90 MET A N 17
ATOM 27842 C CA . MET A 1 90 ? 1.304 -5.089 2.976 1.00 64.13 90 MET A CA 17
ATOM 27843 C C . MET A 1 90 ? 1.750 -3.632 2.961 1.00 2.22 90 MET A C 17
ATOM 27844 O O . MET A 1 90 ? 1.197 -2.811 2.225 1.00 62.22 90 MET A O 17
ATOM 27858 N N . ILE A 1 91 ? 2.769 -3.318 3.753 1.00 23.43 91 ILE A N 17
ATOM 27859 C CA . ILE A 1 91 ? 3.243 -1.951 3.874 1.00 31.32 91 ILE A CA 17
ATOM 27860 C C . ILE A 1 91 ? 3.858 -1.443 2.568 1.00 51.25 91 ILE A C 17
ATOM 27861 O O . ILE A 1 91 ? 3.561 -0.331 2.139 1.00 71.13 91 ILE A O 17
ATOM 27877 N N . ILE A 1 92 ? 4.698 -2.254 1.922 1.00 42.50 92 ILE A N 17
ATOM 27878 C CA . ILE A 1 92 ? 5.312 -1.847 0.661 1.00 45.32 92 ILE A CA 17
ATOM 27879 C C . ILE A 1 92 ? 4.246 -1.642 -0.409 1.00 40.05 92 ILE A C 17
ATOM 27880 O O . ILE A 1 92 ? 4.391 -0.799 -1.295 1.00 11.34 92 ILE A O 17
ATOM 27896 N N . PHE A 1 93 ? 3.167 -2.403 -0.301 1.00 64.34 93 PHE A N 17
ATOM 27897 C CA . PHE A 1 93 ? 2.070 -2.325 -1.249 1.00 52.02 93 PHE A CA 17
ATOM 27898 C C . PHE A 1 93 ? 1.355 -0.981 -1.153 1.00 43.13 93 PHE A C 17
ATOM 27899 O O . PHE A 1 93 ? 1.199 -0.283 -2.155 1.00 43.31 93 PHE A O 17
ATOM 27916 N N . GLU A 1 94 ? 0.954 -0.603 0.055 1.00 0.24 94 GLU A N 17
ATOM 27917 C CA . GLU A 1 94 ? 0.176 0.613 0.241 1.00 44.02 94 GLU A CA 17
ATOM 27918 C C . GLU A 1 94 ? 1.049 1.856 0.078 1.00 43.44 94 GLU A C 17
ATOM 27919 O O . GLU A 1 94 ? 0.568 2.912 -0.333 1.00 31.41 94 GLU A O 17
ATOM 27931 N N . LEU A 1 95 ? 2.334 1.727 0.379 1.00 22.42 95 LEU A N 17
ATOM 27932 C CA . LEU A 1 95 ? 3.274 2.824 0.180 1.00 62.42 95 LEU A CA 17
ATOM 27933 C C . LEU A 1 95 ? 3.494 3.083 -1.309 1.00 1.15 95 LEU A C 17
ATOM 27934 O O . LEU A 1 95 ? 3.550 4.235 -1.748 1.00 64.44 95 LEU A O 17
ATOM 27950 N N . SER A 1 96 ? 3.593 2.013 -2.089 1.00 33.35 96 SER A N 17
ATOM 27951 C CA . SER A 1 96 ? 3.805 2.131 -3.527 1.00 5.54 96 SER A CA 17
ATOM 27952 C C . SER A 1 96 ? 2.581 2.725 -4.222 1.00 23.10 96 SER A C 17
ATOM 27953 O O . SER A 1 96 ? 2.698 3.301 -5.301 1.00 10.30 96 SER A O 17
ATOM 27961 N N . LEU A 1 97 ? 1.414 2.591 -3.592 1.00 32.44 97 LEU A N 17
ATOM 27962 C CA . LEU A 1 97 ? 0.174 3.139 -4.141 1.00 15.12 97 LEU A CA 17
ATOM 27963 C C . LEU A 1 97 ? 0.312 4.631 -4.429 1.00 11.11 97 LEU A C 17
ATOM 27964 O O . LEU A 1 97 ? 0.016 5.091 -5.533 1.00 4.51 97 LEU A O 17
ATOM 27980 N N . ARG A 1 98 ? 0.761 5.386 -3.435 1.00 5.31 98 ARG A N 17
ATOM 27981 C CA . ARG A 1 98 ? 0.924 6.824 -3.608 1.00 43.10 98 ARG A CA 17
ATOM 27982 C C . ARG A 1 98 ? 2.191 7.148 -4.396 1.00 10.13 98 ARG A C 17
ATOM 27983 O O . ARG A 1 98 ? 2.194 8.050 -5.227 1.00 21.14 98 ARG A O 17
ATOM 28004 N N . SER A 1 99 ? 3.256 6.388 -4.163 1.00 32.44 99 SER A N 17
ATOM 28005 C CA . SER A 1 99 ? 4.551 6.684 -4.767 1.00 14.23 99 SER A CA 17
ATOM 28006 C C . SER A 1 99 ? 4.563 6.392 -6.267 1.00 12.30 99 SER A C 17
ATOM 28007 O O . SER A 1 99 ? 5.496 6.781 -6.970 1.00 52.41 99 SER A O 17
ATOM 28015 N N . LEU A 1 100 ? 3.545 5.698 -6.752 1.00 34.11 100 LEU A N 17
ATOM 28016 C CA . LEU A 1 100 ? 3.454 5.392 -8.168 1.00 73.11 100 LEU A CA 17
ATOM 28017 C C . LEU A 1 100 ? 3.006 6.621 -8.944 1.00 72.54 100 LEU A C 17
ATOM 28018 O O . LEU A 1 100 ? 3.627 7.003 -9.935 1.00 15.01 100 LEU A O 17
ATOM 28034 N N . ALA A 1 101 ? 1.928 7.239 -8.482 1.00 5.52 101 ALA A N 17
ATOM 28035 C CA . ALA A 1 101 ? 1.415 8.448 -9.109 1.00 43.50 101 ALA A CA 17
ATOM 28036 C C . ALA A 1 101 ? 2.263 9.644 -8.708 1.00 32.05 101 ALA A C 17
ATOM 28037 O O . ALA A 1 101 ? 2.473 10.572 -9.494 1.00 22.21 101 ALA A O 17
ATOM 28044 N N . LEU A 1 102 ? 2.760 9.609 -7.485 1.00 60.31 102 LEU A N 17
ATOM 28045 C CA . LEU A 1 102 ? 3.615 10.671 -6.986 1.00 43.01 102 LEU A CA 17
ATOM 28046 C C . LEU A 1 102 ? 5.074 10.290 -7.161 1.00 11.12 102 LEU A C 17
ATOM 28047 O O . LEU A 1 102 ? 5.753 9.911 -6.202 1.00 64.12 102 LEU A O 17
ATOM 28063 N N . GLU A 1 103 ? 5.536 10.360 -8.402 1.00 40.32 103 GLU A N 17
ATOM 28064 C CA . GLU A 1 103 ? 6.931 10.084 -8.725 1.00 60.34 103 GLU A CA 17
ATOM 28065 C C . GLU A 1 103 ? 7.830 11.114 -8.054 1.00 20.43 103 GLU A C 17
ATOM 28066 O O . GLU A 1 103 ? 8.963 10.822 -7.673 1.00 31.22 103 GLU A O 17
ATOM 28078 N N . HIS A 1 104 ? 7.306 12.322 -7.910 1.00 23.32 104 HIS A N 17
ATOM 28079 C CA . HIS A 1 104 ? 7.983 13.365 -7.161 1.00 23.13 104 HIS A CA 17
ATOM 28080 C C . HIS A 1 104 ? 7.655 13.205 -5.680 1.00 62.23 104 HIS A C 17
ATOM 28081 O O . HIS A 1 104 ? 6.564 13.563 -5.235 1.00 75.23 104 HIS A O 17
ATOM 28096 N N . HIS A 1 105 ? 8.593 12.640 -4.933 1.00 64.34 105 HIS A N 17
ATOM 28097 C CA . HIS A 1 105 ? 8.383 12.365 -3.518 1.00 32.23 105 HIS A CA 17
ATOM 28098 C C . HIS A 1 105 ? 8.281 13.649 -2.704 1.00 32.53 105 HIS A C 17
ATOM 28099 O O . HIS A 1 105 ? 8.928 14.650 -3.011 1.00 12.01 105 HIS A O 17
ATOM 28114 N N . HIS A 1 106 ? 7.443 13.611 -1.678 1.00 73.30 106 HIS A N 17
ATOM 28115 C CA . HIS A 1 106 ? 7.291 14.731 -0.758 1.00 13.14 106 HIS A CA 17
ATOM 28116 C C . HIS A 1 106 ? 8.039 14.431 0.533 1.00 10.04 106 HIS A C 17
ATOM 28117 O O . HIS A 1 106 ? 8.079 13.284 0.979 1.00 2.51 106 HIS A O 17
ATOM 28132 N N . HIS A 1 107 ? 8.652 15.450 1.113 1.00 74.34 107 HIS A N 17
ATOM 28133 C CA . HIS A 1 107 ? 9.385 15.293 2.363 1.00 32.43 107 HIS A CA 17
ATOM 28134 C C . HIS A 1 107 ? 8.807 16.193 3.448 1.00 62.33 107 HIS A C 17
ATOM 28135 O O . HIS A 1 107 ? 9.542 16.780 4.245 1.00 13.05 107 HIS A O 17
ATOM 28150 N N . HIS A 1 108 ? 7.484 16.272 3.489 1.00 35.14 108 HIS A N 17
ATOM 28151 C CA . HIS A 1 108 ? 6.789 17.113 4.453 1.00 54.42 108 HIS A CA 17
ATOM 28152 C C . HIS A 1 108 ? 5.316 16.721 4.518 1.00 51.21 108 HIS A C 17
ATOM 28153 O O . HIS A 1 108 ? 4.882 16.067 5.469 1.00 74.14 108 HIS A O 17
ATOM 28168 N N . HIS A 1 109 ? 4.568 17.112 3.492 1.00 41.14 109 HIS A N 17
ATOM 28169 C CA . HIS A 1 109 ? 3.155 16.772 3.368 1.00 41.04 109 HIS A CA 17
ATOM 28170 C C . HIS A 1 109 ? 2.610 17.380 2.081 1.00 31.53 109 HIS A C 17
ATOM 28171 O O . HIS A 1 109 ? 1.877 18.389 2.156 1.00 37.96 109 HIS A O 17
ATOM 28187 N N . MET A 1 1 ? 45.592 28.590 -18.728 1.00 3.21 1 MET A N 18
ATOM 28188 C CA . MET A 1 1 ? 44.843 27.568 -19.488 1.00 62.22 1 MET A CA 18
ATOM 28189 C C . MET A 1 1 ? 43.563 27.197 -18.756 1.00 72.10 1 MET A C 18
ATOM 28190 O O . MET A 1 1 ? 43.602 26.665 -17.644 1.00 3.34 1 MET A O 18
ATOM 28206 N N . ALA A 1 2 ? 42.432 27.497 -19.375 1.00 4.33 2 ALA A N 18
ATOM 28207 C CA . ALA A 1 2 ? 41.137 27.148 -18.810 1.00 43.34 2 ALA A CA 18
ATOM 28208 C C . ALA A 1 2 ? 40.967 25.637 -18.765 1.00 50.44 2 ALA A C 18
ATOM 28209 O O . ALA A 1 2 ? 40.917 24.975 -19.803 1.00 32.23 2 ALA A O 18
ATOM 28216 N N . MET A 1 3 ? 40.902 25.095 -17.560 1.00 2.23 3 MET A N 18
ATOM 28217 C CA . MET A 1 3 ? 40.749 23.660 -17.375 1.00 14.50 3 MET A CA 18
ATOM 28218 C C . MET A 1 3 ? 39.286 23.276 -17.534 1.00 53.33 3 MET A C 18
ATOM 28219 O O . MET A 1 3 ? 38.460 23.543 -16.658 1.00 12.14 3 MET A O 18
ATOM 28233 N N . LYS A 1 4 ? 38.963 22.667 -18.664 1.00 13.32 4 LYS A N 18
ATOM 28234 C CA . LYS A 1 4 ? 37.579 22.383 -19.004 1.00 70.04 4 LYS A CA 18
ATOM 28235 C C . LYS A 1 4 ? 37.130 21.034 -18.457 1.00 25.32 4 LYS A C 18
ATOM 28236 O O . LYS A 1 4 ? 36.873 20.092 -19.210 1.00 10.44 4 LYS A O 18
ATOM 28255 N N . ASP A 1 5 ? 37.062 20.942 -17.141 1.00 54.10 5 ASP A N 18
ATOM 28256 C CA . ASP A 1 5 ? 36.493 19.776 -16.478 1.00 32.53 5 ASP A CA 18
ATOM 28257 C C . ASP A 1 5 ? 35.222 20.190 -15.749 1.00 64.00 5 ASP A C 18
ATOM 28258 O O . ASP A 1 5 ? 34.581 19.386 -15.068 1.00 0.44 5 ASP A O 18
ATOM 28267 N N . VAL A 1 6 ? 34.867 21.457 -15.922 1.00 4.03 6 VAL A N 18
ATOM 28268 C CA . VAL A 1 6 ? 33.713 22.047 -15.262 1.00 35.52 6 VAL A CA 18
ATOM 28269 C C . VAL A 1 6 ? 32.412 21.375 -15.695 1.00 64.30 6 VAL A C 18
ATOM 28270 O O . VAL A 1 6 ? 32.150 21.197 -16.886 1.00 45.01 6 VAL A O 18
ATOM 28283 N N . VAL A 1 7 ? 31.613 20.983 -14.720 1.00 31.24 7 VAL A N 18
ATOM 28284 C CA . VAL A 1 7 ? 30.328 20.364 -14.982 1.00 25.50 7 VAL A CA 18
ATOM 28285 C C . VAL A 1 7 ? 29.322 20.777 -13.911 1.00 4.34 7 VAL A C 18
ATOM 28286 O O . VAL A 1 7 ? 29.660 20.858 -12.729 1.00 11.22 7 VAL A O 18
ATOM 28299 N N . ASP A 1 8 ? 28.102 21.070 -14.328 1.00 64.34 8 ASP A N 18
ATOM 28300 C CA . ASP A 1 8 ? 27.055 21.462 -13.397 1.00 5.34 8 ASP A CA 18
ATOM 28301 C C . ASP A 1 8 ? 25.807 20.627 -13.666 1.00 71.32 8 ASP A C 18
ATOM 28302 O O . ASP A 1 8 ? 25.903 19.572 -14.300 1.00 11.14 8 ASP A O 18
ATOM 28311 N N . LYS A 1 9 ? 24.651 21.092 -13.196 1.00 30.43 9 LYS A N 18
ATOM 28312 C CA . LYS A 1 9 ? 23.406 20.352 -13.339 1.00 22.43 9 LYS A CA 18
ATOM 28313 C C . LYS A 1 9 ? 23.503 19.053 -12.536 1.00 14.25 9 LYS A C 18
ATOM 28314 O O . LYS A 1 9 ? 23.459 17.950 -13.082 1.00 25.13 9 LYS A O 18
ATOM 28333 N N . CYS A 1 10 ? 23.674 19.205 -11.228 1.00 23.31 10 CYS A N 18
ATOM 28334 C CA . CYS A 1 10 ? 23.841 18.066 -10.341 1.00 42.43 10 CYS A CA 18
ATOM 28335 C C . CYS A 1 10 ? 22.892 18.191 -9.149 1.00 14.13 10 CYS A C 18
ATOM 28336 O O . CYS A 1 10 ? 23.185 17.730 -8.045 1.00 15.21 10 CYS A O 18
ATOM 28344 N N . SER A 1 11 ? 21.754 18.828 -9.379 1.00 0.33 11 SER A N 18
ATOM 28345 C CA . SER A 1 11 ? 20.716 18.924 -8.370 1.00 15.05 11 SER A CA 18
ATOM 28346 C C . SER A 1 11 ? 19.412 18.400 -8.952 1.00 61.30 11 SER A C 18
ATOM 28347 O O . SER A 1 11 ? 18.564 19.167 -9.418 1.00 41.52 11 SER A O 18
ATOM 28355 N N . THR A 1 12 ? 19.275 17.084 -8.953 1.00 11.34 12 THR A N 18
ATOM 28356 C CA . THR A 1 12 ? 18.149 16.429 -9.582 1.00 11.12 12 THR A CA 18
ATOM 28357 C C . THR A 1 12 ? 17.366 15.610 -8.562 1.00 44.34 12 THR A C 18
ATOM 28358 O O . THR A 1 12 ? 17.949 15.016 -7.653 1.00 71.51 12 THR A O 18
ATOM 28369 N N . LYS A 1 13 ? 16.045 15.613 -8.708 1.00 11.13 13 LYS A N 18
ATOM 28370 C CA . LYS A 1 13 ? 15.164 14.763 -7.910 1.00 45.34 13 LYS A CA 18
ATOM 28371 C C . LYS A 1 13 ? 15.182 15.165 -6.436 1.00 40.03 13 LYS A C 18
ATOM 28372 O O . LYS A 1 13 ? 15.535 16.297 -6.088 1.00 4.15 13 LYS A O 18
ATOM 28391 N N . GLY A 1 14 ? 14.778 14.240 -5.576 1.00 34.21 14 GLY A N 18
ATOM 28392 C CA . GLY A 1 14 ? 14.721 14.515 -4.152 1.00 20.03 14 GLY A CA 18
ATOM 28393 C C . GLY A 1 14 ? 13.322 14.353 -3.599 1.00 50.52 14 GLY A C 18
ATOM 28394 O O . GLY A 1 14 ? 12.994 14.882 -2.536 1.00 51.12 14 GLY A O 18
ATOM 28398 N N . CYS A 1 15 ? 12.491 13.619 -4.324 1.00 51.40 15 CYS A N 18
ATOM 28399 C CA . CYS A 1 15 ? 11.122 13.385 -3.908 1.00 2.12 15 CYS A CA 18
ATOM 28400 C C . CYS A 1 15 ? 11.041 12.086 -3.119 1.00 51.23 15 CYS A C 18
ATOM 28401 O O . CYS A 1 15 ? 10.870 11.006 -3.688 1.00 75.52 15 CYS A O 18
ATOM 28409 N N . ALA A 1 16 ? 11.203 12.192 -1.812 1.00 63.30 16 ALA A N 18
ATOM 28410 C CA . ALA A 1 16 ? 11.182 11.026 -0.948 1.00 71.14 16 ALA A CA 18
ATOM 28411 C C . ALA A 1 16 ? 10.291 11.268 0.259 1.00 53.14 16 ALA A C 18
ATOM 28412 O O . ALA A 1 16 ? 10.516 12.200 1.034 1.00 13.44 16 ALA A O 18
ATOM 28419 N N . ILE A 1 17 ? 9.268 10.442 0.399 1.00 35.20 17 ILE A N 18
ATOM 28420 C CA . ILE A 1 17 ? 8.358 10.534 1.528 1.00 70.34 17 ILE A CA 18
ATOM 28421 C C . ILE A 1 17 ? 8.346 9.223 2.301 1.00 31.23 17 ILE A C 18
ATOM 28422 O O . ILE A 1 17 ? 8.677 8.170 1.754 1.00 1.02 17 ILE A O 18
ATOM 28438 N N . ASP A 1 18 ? 7.975 9.290 3.566 1.00 25.50 18 ASP A N 18
ATOM 28439 C CA . ASP A 1 18 ? 7.931 8.109 4.411 1.00 11.12 18 ASP A CA 18
ATOM 28440 C C . ASP A 1 18 ? 6.511 7.850 4.890 1.00 33.04 18 ASP A C 18
ATOM 28441 O O . ASP A 1 18 ? 5.827 8.766 5.345 1.00 12.35 18 ASP A O 18
ATOM 28450 N N . ILE A 1 19 ? 6.067 6.609 4.755 1.00 2.24 19 ILE A N 18
ATOM 28451 C CA . ILE A 1 19 ? 4.749 6.216 5.236 1.00 40.34 19 ILE A CA 18
ATOM 28452 C C . ILE A 1 19 ? 4.712 6.274 6.760 1.00 31.04 19 ILE A C 18
ATOM 28453 O O . ILE A 1 19 ? 3.695 6.626 7.362 1.00 10.21 19 ILE A O 18
ATOM 28469 N N . GLY A 1 20 ? 5.843 5.962 7.376 1.00 42.30 20 GLY A N 18
ATOM 28470 C CA . GLY A 1 20 ? 5.924 5.957 8.818 1.00 62.30 20 GLY A CA 18
ATOM 28471 C C . GLY A 1 20 ? 5.401 4.666 9.400 1.00 51.43 20 GLY A C 18
ATOM 28472 O O . GLY A 1 20 ? 4.342 4.642 10.032 1.00 40.22 20 GLY A O 18
ATOM 28476 N N . THR A 1 21 ? 6.150 3.593 9.195 1.00 0.44 21 THR A N 18
ATOM 28477 C CA . THR A 1 21 ? 5.764 2.274 9.676 1.00 31.35 21 THR A CA 18
ATOM 28478 C C . THR A 1 21 ? 6.064 2.136 11.172 1.00 43.10 21 THR A C 18
ATOM 28479 O O . THR A 1 21 ? 6.733 1.199 11.613 1.00 24.20 21 THR A O 18
ATOM 28490 N N . VAL A 1 22 ? 5.574 3.094 11.939 1.00 3.23 22 VAL A N 18
ATOM 28491 C CA . VAL A 1 22 ? 5.709 3.079 13.387 1.00 22.23 22 VAL A CA 18
ATOM 28492 C C . VAL A 1 22 ? 4.333 2.852 14.011 1.00 10.41 22 VAL A C 18
ATOM 28493 O O . VAL A 1 22 ? 4.132 2.974 15.220 1.00 42.21 22 VAL A O 18
ATOM 28506 N N . ILE A 1 23 ? 3.397 2.500 13.147 1.00 0.55 23 ILE A N 18
ATOM 28507 C CA . ILE A 1 23 ? 2.020 2.246 13.542 1.00 70.50 23 ILE A CA 18
ATOM 28508 C C . ILE A 1 23 ? 1.844 0.761 13.871 1.00 34.41 23 ILE A C 18
ATOM 28509 O O . ILE A 1 23 ? 2.646 -0.069 13.433 1.00 51.10 23 ILE A O 18
ATOM 28525 N N . ASP A 1 24 ? 0.822 0.438 14.655 1.00 21.15 24 ASP A N 18
ATOM 28526 C CA . ASP A 1 24 ? 0.558 -0.943 15.048 1.00 1.03 24 ASP A CA 18
ATOM 28527 C C . ASP A 1 24 ? 0.360 -1.845 13.839 1.00 0.32 24 ASP A C 18
ATOM 28528 O O . ASP A 1 24 ? -0.588 -1.682 13.069 1.00 23.31 24 ASP A O 18
ATOM 28537 N N . ASN A 1 25 ? 1.275 -2.795 13.683 1.00 62.15 25 ASN A N 18
ATOM 28538 C CA . ASN A 1 25 ? 1.224 -3.769 12.595 1.00 24.13 25 ASN A CA 18
ATOM 28539 C C . ASN A 1 25 ? 0.206 -4.872 12.898 1.00 13.53 25 ASN A C 18
ATOM 28540 O O . ASN A 1 25 ? 0.520 -6.062 12.885 1.00 25.53 25 ASN A O 18
ATOM 28551 N N . ASP A 1 26 ? -1.026 -4.450 13.136 1.00 40.33 26 ASP A N 18
ATOM 28552 C CA . ASP A 1 26 ? -2.091 -5.345 13.578 1.00 10.13 26 ASP A CA 18
ATOM 28553 C C . ASP A 1 26 ? -2.366 -6.463 12.577 1.00 50.01 26 ASP A C 18
ATOM 28554 O O . ASP A 1 26 ? -2.088 -7.628 12.851 1.00 55.42 26 ASP A O 18
ATOM 28563 N N . ASN A 1 27 ? -2.902 -6.111 11.416 1.00 4.05 27 ASN A N 18
ATOM 28564 C CA . ASN A 1 27 ? -3.314 -7.109 10.441 1.00 71.43 27 ASN A CA 18
ATOM 28565 C C . ASN A 1 27 ? -2.451 -7.066 9.186 1.00 14.34 27 ASN A C 18
ATOM 28566 O O . ASN A 1 27 ? -1.634 -6.161 9.006 1.00 1.50 27 ASN A O 18
ATOM 28577 N N . CYS A 1 28 ? -2.658 -8.041 8.317 1.00 11.21 28 CYS A N 18
ATOM 28578 C CA . CYS A 1 28 ? -1.937 -8.123 7.051 1.00 34.40 28 CYS A CA 18
ATOM 28579 C C . CYS A 1 28 ? -2.833 -7.663 5.906 1.00 21.33 28 CYS A C 18
ATOM 28580 O O . CYS A 1 28 ? -2.462 -7.748 4.733 1.00 1.33 28 CYS A O 18
ATOM 28588 N N . THR A 1 29 ? -4.014 -7.180 6.260 1.00 52.42 29 THR A N 18
ATOM 28589 C CA . THR A 1 29 ? -4.975 -6.704 5.283 1.00 73.13 29 THR A CA 18
ATOM 28590 C C . THR A 1 29 ? -4.900 -5.186 5.150 1.00 24.35 29 THR A C 18
ATOM 28591 O O . THR A 1 29 ? -5.016 -4.460 6.136 1.00 22.11 29 THR A O 18
ATOM 28602 N N . SER A 1 30 ? -4.686 -4.713 3.932 1.00 54.45 30 SER A N 18
ATOM 28603 C CA . SER A 1 30 ? -4.660 -3.284 3.671 1.00 3.31 30 SER A CA 18
ATOM 28604 C C . SER A 1 30 ? -6.000 -2.836 3.108 1.00 15.32 30 SER A C 18
ATOM 28605 O O . SER A 1 30 ? -6.580 -3.505 2.250 1.00 71.02 30 SER A O 18
ATOM 28613 N N . LYS A 1 31 ? -6.500 -1.721 3.611 1.00 62.30 31 LYS A N 18
ATOM 28614 C CA . LYS A 1 31 ? -7.742 -1.157 3.118 1.00 0.35 31 LYS A CA 18
ATOM 28615 C C . LYS A 1 31 ? -7.463 0.075 2.280 1.00 45.23 31 LYS A C 18
ATOM 28616 O O . LYS A 1 31 ? -6.996 1.097 2.788 1.00 64.00 31 LYS A O 18
ATOM 28635 N N . PHE A 1 32 ? -7.732 -0.033 1.001 1.00 52.43 32 PHE A N 18
ATOM 28636 C CA . PHE A 1 32 ? -7.584 1.092 0.101 1.00 43.42 32 PHE A CA 18
ATOM 28637 C C . PHE A 1 32 ? -8.946 1.711 -0.150 1.00 60.10 32 PHE A C 18
ATOM 28638 O O . PHE A 1 32 ? -9.839 1.053 -0.670 1.00 22.41 32 PHE A O 18
ATOM 28655 N N . SER A 1 33 ? -9.102 2.966 0.230 1.00 32.54 33 SER A N 18
ATOM 28656 C CA . SER A 1 33 ? -10.367 3.659 0.061 1.00 22.12 33 SER A CA 18
ATOM 28657 C C . SER A 1 33 ? -10.135 5.039 -0.548 1.00 44.20 33 SER A C 18
ATOM 28658 O O . SER A 1 33 ? -9.643 5.952 0.116 1.00 71.40 33 SER A O 18
ATOM 28666 N N . ARG A 1 34 ? -10.484 5.183 -1.814 1.00 3.32 34 ARG A N 18
ATOM 28667 C CA . ARG A 1 34 ? -10.274 6.434 -2.518 1.00 1.41 34 ARG A CA 18
ATOM 28668 C C . ARG A 1 34 ? -11.543 6.831 -3.256 1.00 51.32 34 ARG A C 18
ATOM 28669 O O . ARG A 1 34 ? -12.227 5.989 -3.837 1.00 0.44 34 ARG A O 18
ATOM 28690 N N . PHE A 1 35 ? -11.853 8.110 -3.220 1.00 1.44 35 PHE A N 18
ATOM 28691 C CA . PHE A 1 35 ? -13.054 8.628 -3.861 1.00 33.04 35 PHE A CA 18
ATOM 28692 C C . PHE A 1 35 ? -12.734 9.096 -5.273 1.00 53.31 35 PHE A C 18
ATOM 28693 O O . PHE A 1 35 ? -11.684 9.692 -5.510 1.00 15.13 35 PHE A O 18
ATOM 28710 N N . PHE A 1 36 ? -13.626 8.808 -6.207 1.00 32.15 36 PHE A N 18
ATOM 28711 C CA . PHE A 1 36 ? -13.432 9.209 -7.593 1.00 64.05 36 PHE A CA 18
ATOM 28712 C C . PHE A 1 36 ? -14.683 9.885 -8.127 1.00 10.11 36 PHE A C 18
ATOM 28713 O O . PHE A 1 36 ? -15.747 9.809 -7.509 1.00 63.54 36 PHE A O 18
ATOM 28730 N N . ALA A 1 37 ? -14.543 10.555 -9.264 1.00 2.24 37 ALA A N 18
ATOM 28731 C CA . ALA A 1 37 ? -15.657 11.259 -9.890 1.00 62.43 37 ALA A CA 18
ATOM 28732 C C . ALA A 1 37 ? -16.767 10.297 -10.302 1.00 5.21 37 ALA A C 18
ATOM 28733 O O . ALA A 1 37 ? -17.922 10.459 -9.903 1.00 3.43 37 ALA A O 18
ATOM 28740 N N . THR A 1 38 ? -16.415 9.300 -11.100 1.00 63.03 38 THR A N 18
ATOM 28741 C CA . THR A 1 38 ? -17.380 8.312 -11.546 1.00 70.43 38 THR A CA 18
ATOM 28742 C C . THR A 1 38 ? -16.946 6.923 -11.108 1.00 63.44 38 THR A C 18
ATOM 28743 O O . THR A 1 38 ? -15.769 6.699 -10.814 1.00 31.45 38 THR A O 18
ATOM 28754 N N . ARG A 1 39 ? -17.892 5.994 -11.059 1.00 42.25 39 ARG A N 18
ATOM 28755 C CA . ARG A 1 39 ? -17.581 4.608 -10.739 1.00 34.55 39 ARG A CA 18
ATOM 28756 C C . ARG A 1 39 ? -16.621 4.034 -11.775 1.00 34.42 39 ARG A C 18
ATOM 28757 O O . ARG A 1 39 ? -15.799 3.166 -11.474 1.00 52.31 39 ARG A O 18
ATOM 28778 N N . GLU A 1 40 ? -16.716 4.557 -12.987 1.00 23.40 40 GLU A N 18
ATOM 28779 C CA . GLU A 1 40 ? -15.833 4.161 -14.068 1.00 20.24 40 GLU A CA 18
ATOM 28780 C C . GLU A 1 40 ? -14.386 4.484 -13.718 1.00 22.42 40 GLU A C 18
ATOM 28781 O O . GLU A 1 40 ? -13.494 3.658 -13.898 1.00 73.31 40 GLU A O 18
ATOM 28793 N N . GLU A 1 41 ? -14.173 5.692 -13.203 1.00 14.31 41 GLU A N 18
ATOM 28794 C CA . GLU A 1 41 ? -12.858 6.120 -12.729 1.00 51.40 41 GLU A CA 18
ATOM 28795 C C . GLU A 1 41 ? -12.346 5.174 -11.647 1.00 73.21 41 GLU A C 18
ATOM 28796 O O . GLU A 1 41 ? -11.148 4.924 -11.538 1.00 42.45 41 GLU A O 18
ATOM 28808 N N . ALA A 1 42 ? -13.274 4.637 -10.872 1.00 1.52 42 ALA A N 18
ATOM 28809 C CA . ALA A 1 42 ? -12.930 3.808 -9.725 1.00 43.03 42 ALA A CA 18
ATOM 28810 C C . ALA A 1 42 ? -12.483 2.413 -10.151 1.00 51.40 42 ALA A C 18
ATOM 28811 O O . ALA A 1 42 ? -11.403 1.954 -9.776 1.00 51.35 42 ALA A O 18
ATOM 28818 N N . GLU A 1 43 ? -13.311 1.749 -10.949 1.00 1.45 43 GLU A N 18
ATOM 28819 C CA . GLU A 1 43 ? -13.033 0.378 -11.368 1.00 34.13 43 GLU A CA 18
ATOM 28820 C C . GLU A 1 43 ? -11.838 0.318 -12.320 1.00 4.43 43 GLU A C 18
ATOM 28821 O O . GLU A 1 43 ? -11.197 -0.722 -12.462 1.00 50.52 43 GLU A O 18
ATOM 28833 N N . SER A 1 44 ? -11.525 1.445 -12.950 1.00 50.13 44 SER A N 18
ATOM 28834 C CA . SER A 1 44 ? -10.368 1.533 -13.834 1.00 72.32 44 SER A CA 18
ATOM 28835 C C . SER A 1 44 ? -9.088 1.689 -13.024 1.00 1.13 44 SER A C 18
ATOM 28836 O O . SER A 1 44 ? -8.015 1.275 -13.458 1.00 41.54 44 SER A O 18
ATOM 28844 N N . PHE A 1 45 ? -9.202 2.277 -11.841 1.00 10.22 45 PHE A N 18
ATOM 28845 C CA . PHE A 1 45 ? -8.043 2.475 -10.988 1.00 2.41 45 PHE A CA 18
ATOM 28846 C C . PHE A 1 45 ? -7.633 1.142 -10.370 1.00 42.14 45 PHE A C 18
ATOM 28847 O O . PHE A 1 45 ? -6.469 0.922 -10.041 1.00 24.23 45 PHE A O 18
ATOM 28864 N N . MET A 1 46 ? -8.606 0.241 -10.248 1.00 42.42 46 MET A N 18
ATOM 28865 C CA . MET A 1 46 ? -8.366 -1.094 -9.713 1.00 74.00 46 MET A CA 18
ATOM 28866 C C . MET A 1 46 ? -7.448 -1.892 -10.639 1.00 12.52 46 MET A C 18
ATOM 28867 O O . MET A 1 46 ? -6.682 -2.740 -10.185 1.00 54.35 46 MET A O 18
ATOM 28881 N N . THR A 1 47 ? -7.513 -1.593 -11.930 1.00 65.00 47 THR A N 18
ATOM 28882 C CA . THR A 1 47 ? -6.721 -2.297 -12.930 1.00 52.43 47 THR A CA 18
ATOM 28883 C C . THR A 1 47 ? -5.233 -2.223 -12.607 1.00 31.13 47 THR A C 18
ATOM 28884 O O . THR A 1 47 ? -4.538 -3.237 -12.584 1.00 3.13 47 THR A O 18
ATOM 28895 N N . LYS A 1 48 ? -4.755 -1.019 -12.344 1.00 74.43 48 LYS A N 18
ATOM 28896 C CA . LYS A 1 48 ? -3.350 -0.828 -12.017 1.00 35.31 48 LYS A CA 18
ATOM 28897 C C . LYS A 1 48 ? -3.047 -1.325 -10.603 1.00 34.24 48 LYS A C 18
ATOM 28898 O O . LYS A 1 48 ? -1.921 -1.713 -10.300 1.00 32.50 48 LYS A O 18
ATOM 28917 N N . LEU A 1 49 ? -4.058 -1.307 -9.739 1.00 74.25 49 LEU A N 18
ATOM 28918 C CA . LEU A 1 49 ? -3.924 -1.859 -8.392 1.00 53.11 49 LEU A CA 18
ATOM 28919 C C . LEU A 1 49 ? -3.626 -3.355 -8.451 1.00 2.42 49 LEU A C 18
ATOM 28920 O O . LEU A 1 49 ? -2.850 -3.868 -7.645 1.00 23.21 49 LEU A O 18
ATOM 28936 N N . LYS A 1 50 ? -4.246 -4.045 -9.407 1.00 11.04 50 LYS A N 18
ATOM 28937 C CA . LYS A 1 50 ? -3.943 -5.448 -9.670 1.00 13.02 50 LYS A CA 18
ATOM 28938 C C . LYS A 1 50 ? -2.445 -5.630 -9.884 1.00 60.00 50 LYS A C 18
ATOM 28939 O O . LYS A 1 50 ? -1.810 -6.474 -9.252 1.00 25.23 50 LYS A O 18
ATOM 28958 N N . GLU A 1 51 ? -1.893 -4.811 -10.778 1.00 10.11 51 GLU A N 18
ATOM 28959 C CA . GLU A 1 51 ? -0.465 -4.824 -11.078 1.00 54.12 51 GLU A CA 18
ATOM 28960 C C . GLU A 1 51 ? 0.356 -4.642 -9.807 1.00 4.42 51 GLU A C 18
ATOM 28961 O O . GLU A 1 51 ? 1.266 -5.423 -9.521 1.00 4.22 51 GLU A O 18
ATOM 28973 N N . LEU A 1 52 ? 0.019 -3.604 -9.050 1.00 22.11 52 LEU A N 18
ATOM 28974 C CA . LEU A 1 52 ? 0.728 -3.271 -7.818 1.00 32.11 52 LEU A CA 18
ATOM 28975 C C . LEU A 1 52 ? 0.678 -4.422 -6.818 1.00 45.44 52 LEU A C 18
ATOM 28976 O O . LEU A 1 52 ? 1.704 -4.821 -6.270 1.00 12.34 52 LEU A O 18
ATOM 28992 N N . ALA A 1 53 ? -0.513 -4.962 -6.595 1.00 20.14 53 ALA A N 18
ATOM 28993 C CA . ALA A 1 53 ? -0.693 -6.039 -5.631 1.00 65.54 53 ALA A CA 18
ATOM 28994 C C . ALA A 1 53 ? 0.052 -7.297 -6.062 1.00 12.21 53 ALA A C 18
ATOM 28995 O O . ALA A 1 53 ? 0.711 -7.946 -5.249 1.00 72.53 53 ALA A O 18
ATOM 29002 N N . ALA A 1 54 ? -0.054 -7.629 -7.344 1.00 45.33 54 ALA A N 18
ATOM 29003 C CA . ALA A 1 54 ? 0.592 -8.817 -7.893 1.00 31.05 54 ALA A CA 18
ATOM 29004 C C . ALA A 1 54 ? 2.110 -8.705 -7.821 1.00 1.13 54 ALA A C 18
ATOM 29005 O O . ALA A 1 54 ? 2.808 -9.712 -7.711 1.00 41.45 54 ALA A O 18
ATOM 29012 N N . ALA A 1 55 ? 2.613 -7.482 -7.904 1.00 71.45 55 ALA A N 18
ATOM 29013 C CA . ALA A 1 55 ? 4.047 -7.237 -7.844 1.00 31.25 55 ALA A CA 18
ATOM 29014 C C . ALA A 1 55 ? 4.546 -7.217 -6.404 1.00 55.13 55 ALA A C 18
ATOM 29015 O O . ALA A 1 55 ? 5.594 -7.788 -6.093 1.00 62.34 55 ALA A O 18
ATOM 29022 N N . ALA A 1 56 ? 3.789 -6.562 -5.532 1.00 25.22 56 ALA A N 18
ATOM 29023 C CA . ALA A 1 56 ? 4.163 -6.435 -4.129 1.00 11.42 56 ALA A CA 18
ATOM 29024 C C . ALA A 1 56 ? 4.173 -7.789 -3.435 1.00 14.24 56 ALA A C 18
ATOM 29025 O O . ALA A 1 56 ? 5.131 -8.137 -2.743 1.00 5.43 56 ALA A O 18
ATOM 29032 N N . SER A 1 57 ? 3.114 -8.555 -3.632 1.00 3.53 57 SER A N 18
ATOM 29033 C CA . SER A 1 57 ? 3.015 -9.862 -3.014 1.00 33.21 57 SER A CA 18
ATOM 29034 C C . SER A 1 57 ? 3.617 -10.923 -3.925 1.00 25.21 57 SER A C 18
ATOM 29035 O O . SER A 1 57 ? 3.340 -10.958 -5.127 1.00 73.03 57 SER A O 18
ATOM 29043 N N . SER A 1 58 ? 4.444 -11.784 -3.355 1.00 74.13 58 SER A N 18
ATOM 29044 C CA . SER A 1 58 ? 5.050 -12.876 -4.109 1.00 30.01 58 SER A CA 18
ATOM 29045 C C . SER A 1 58 ? 4.042 -13.994 -4.374 1.00 40.35 58 SER A C 18
ATOM 29046 O O . SER A 1 58 ? 4.409 -15.104 -4.749 1.00 42.12 58 SER A O 18
ATOM 29054 N N . ALA A 1 59 ? 2.767 -13.692 -4.171 1.00 12.51 59 ALA A N 18
ATOM 29055 C CA . ALA A 1 59 ? 1.699 -14.611 -4.514 1.00 51.33 59 ALA A CA 18
ATOM 29056 C C . ALA A 1 59 ? 1.514 -14.645 -6.025 1.00 4.30 59 ALA A C 18
ATOM 29057 O O . ALA A 1 59 ? 1.108 -15.662 -6.587 1.00 1.33 59 ALA A O 18
ATOM 29064 N N . ASP A 1 60 ? 1.815 -13.506 -6.664 1.00 52.14 60 ASP A N 18
ATOM 29065 C CA . ASP A 1 60 ? 1.774 -13.357 -8.126 1.00 11.35 60 ASP A CA 18
ATOM 29066 C C . ASP A 1 60 ? 0.348 -13.366 -8.674 1.00 41.14 60 ASP A C 18
ATOM 29067 O O . ASP A 1 60 ? -0.028 -12.476 -9.437 1.00 54.44 60 ASP A O 18
ATOM 29076 N N . GLU A 1 61 ? -0.443 -14.361 -8.289 1.00 42.21 61 GLU A N 18
ATOM 29077 C CA . GLU A 1 61 ? -1.845 -14.423 -8.691 1.00 43.13 61 GLU A CA 18
ATOM 29078 C C . GLU A 1 61 ? -2.614 -13.253 -8.093 1.00 42.01 61 GLU A C 18
ATOM 29079 O O . GLU A 1 61 ? -3.586 -12.767 -8.673 1.00 61.33 61 GLU A O 18
ATOM 29091 N N . GLY A 1 62 ? -2.166 -12.811 -6.928 1.00 11.03 62 GLY A N 18
ATOM 29092 C CA . GLY A 1 62 ? -2.798 -11.700 -6.255 1.00 55.52 62 GLY A CA 18
ATOM 29093 C C . GLY A 1 62 ? -3.073 -12.012 -4.804 1.00 51.44 62 GLY A C 18
ATOM 29094 O O . GLY A 1 62 ? -2.968 -13.163 -4.383 1.00 21.22 62 GLY A O 18
ATOM 29098 N N . ALA A 1 63 ? -3.404 -10.989 -4.036 1.00 45.45 63 ALA A N 18
ATOM 29099 C CA . ALA A 1 63 ? -3.747 -11.170 -2.637 1.00 2.32 63 ALA A CA 18
ATOM 29100 C C . ALA A 1 63 ? -5.244 -11.394 -2.492 1.00 65.33 63 ALA A C 18
ATOM 29101 O O . ALA A 1 63 ? -5.993 -11.261 -3.461 1.00 4.33 63 ALA A O 18
ATOM 29108 N N . SER A 1 64 ? -5.678 -11.742 -1.293 1.00 1.21 64 SER A N 18
ATOM 29109 C CA . SER A 1 64 ? -7.094 -11.902 -1.019 1.00 22.34 64 SER A CA 18
ATOM 29110 C C . SER A 1 64 ? -7.766 -10.539 -0.926 1.00 33.45 64 SER A C 18
ATOM 29111 O O . SER A 1 64 ? -7.813 -9.929 0.139 1.00 70.43 64 SER A O 18
ATOM 29119 N N . VAL A 1 65 ? -8.247 -10.051 -2.056 1.00 14.13 65 VAL A N 18
ATOM 29120 C CA . VAL A 1 65 ? -8.815 -8.721 -2.118 1.00 53.20 65 VAL A CA 18
ATOM 29121 C C . VAL A 1 65 ? -10.340 -8.755 -2.107 1.00 51.04 65 VAL A C 18
ATOM 29122 O O . VAL A 1 65 ? -10.980 -9.304 -3.004 1.00 33.42 65 VAL A O 18
ATOM 29135 N N . ALA A 1 66 ? -10.907 -8.184 -1.060 1.00 43.43 66 ALA A N 18
ATOM 29136 C CA . ALA A 1 66 ? -12.336 -7.959 -0.995 1.00 30.34 66 ALA A CA 18
ATOM 29137 C C . ALA A 1 66 ? -12.617 -6.510 -1.352 1.00 41.14 66 ALA A C 18
ATOM 29138 O O . ALA A 1 66 ? -12.488 -5.615 -0.514 1.00 31.32 66 ALA A O 18
ATOM 29145 N N . TYR A 1 67 ? -12.960 -6.273 -2.605 1.00 23.20 67 TYR A N 18
ATOM 29146 C CA . TYR A 1 67 ? -13.123 -4.917 -3.096 1.00 2.14 67 TYR A CA 18
ATOM 29147 C C . TYR A 1 67 ? -14.591 -4.583 -3.299 1.00 52.43 67 TYR A C 18
ATOM 29148 O O . TYR A 1 67 ? -15.415 -5.466 -3.540 1.00 21.31 67 TYR A O 18
ATOM 29166 N N . LYS A 1 68 ? -14.906 -3.306 -3.194 1.00 22.41 68 LYS A N 18
ATOM 29167 C CA . LYS A 1 68 ? -16.256 -2.827 -3.398 1.00 42.15 68 LYS A CA 18
ATOM 29168 C C . LYS A 1 68 ? -16.222 -1.459 -4.064 1.00 45.44 68 LYS A C 18
ATOM 29169 O O . LYS A 1 68 ? -15.280 -0.686 -3.875 1.00 32.44 68 LYS A O 18
ATOM 29188 N N . ILE A 1 69 ? -17.233 -1.182 -4.859 1.00 32.32 69 ILE A N 18
ATOM 29189 C CA . ILE A 1 69 ? -17.385 0.121 -5.480 1.00 32.01 69 ILE A CA 18
ATOM 29190 C C . ILE A 1 69 ? -18.703 0.723 -5.030 1.00 23.32 69 ILE A C 18
ATOM 29191 O O . ILE A 1 69 ? -19.772 0.247 -5.406 1.00 42.11 69 ILE A O 18
ATOM 29207 N N . LYS A 1 70 ? -18.630 1.749 -4.207 1.00 53.43 70 LYS A N 18
ATOM 29208 C CA . LYS A 1 70 ? -19.822 2.317 -3.615 1.00 1.34 70 LYS A CA 18
ATOM 29209 C C . LYS A 1 70 ? -20.298 3.523 -4.400 1.00 13.44 70 LYS A C 18
ATOM 29210 O O . LYS A 1 70 ? -19.584 4.517 -4.545 1.00 15.43 70 LYS A O 18
ATOM 29229 N N . ASP A 1 71 ? -21.507 3.412 -4.906 1.00 71.31 71 ASP A N 18
ATOM 29230 C CA . ASP A 1 71 ? -22.135 4.475 -5.667 1.00 71.44 71 ASP A CA 18
ATOM 29231 C C . ASP A 1 71 ? -22.626 5.568 -4.718 1.00 24.21 71 ASP A C 18
ATOM 29232 O O . ASP A 1 71 ? -23.622 5.388 -4.013 1.00 34.32 71 ASP A O 18
ATOM 29241 N N . LEU A 1 72 ? -21.915 6.690 -4.685 1.00 52.44 72 LEU A N 18
ATOM 29242 C CA . LEU A 1 72 ? -22.246 7.771 -3.762 1.00 53.30 72 LEU A CA 18
ATOM 29243 C C . LEU A 1 72 ? -22.874 8.948 -4.491 1.00 12.41 72 LEU A C 18
ATOM 29244 O O . LEU A 1 72 ? -23.121 8.895 -5.695 1.00 43.52 72 LEU A O 18
ATOM 29260 N N . GLU A 1 73 ? -23.126 10.010 -3.743 1.00 24.44 73 GLU A N 18
ATOM 29261 C CA . GLU A 1 73 ? -23.768 11.200 -4.273 1.00 73.41 73 GLU A CA 18
ATOM 29262 C C . GLU A 1 73 ? -22.724 12.206 -4.741 1.00 54.54 73 GLU A C 18
ATOM 29263 O O . GLU A 1 73 ? -22.108 12.899 -3.931 1.00 63.04 73 GLU A O 18
ATOM 29275 N N . GLY A 1 74 ? -22.502 12.249 -6.045 1.00 4.44 74 GLY A N 18
ATOM 29276 C CA . GLY A 1 74 ? -21.557 13.193 -6.612 1.00 51.41 74 GLY A CA 18
ATOM 29277 C C . GLY A 1 74 ? -20.167 12.609 -6.749 1.00 41.44 74 GLY A C 18
ATOM 29278 O O . GLY A 1 74 ? -19.277 13.230 -7.334 1.00 3.24 74 GLY A O 18
ATOM 29282 N N . GLN A 1 75 ? -19.982 11.412 -6.213 1.00 45.11 75 GLN A N 18
ATOM 29283 C CA . GLN A 1 75 ? -18.699 10.730 -6.259 1.00 40.21 75 GLN A CA 18
ATOM 29284 C C . GLN A 1 75 ? -18.912 9.245 -6.023 1.00 35.32 75 GLN A C 18
ATOM 29285 O O . GLN A 1 75 ? -20.040 8.809 -5.809 1.00 64.14 75 GLN A O 18
ATOM 29299 N N . VAL A 1 76 ? -17.844 8.469 -6.077 1.00 74.43 76 VAL A N 18
ATOM 29300 C CA . VAL A 1 76 ? -17.918 7.053 -5.762 1.00 32.04 76 VAL A CA 18
ATOM 29301 C C . VAL A 1 76 ? -16.806 6.674 -4.804 1.00 40.25 76 VAL A C 18
ATOM 29302 O O . VAL A 1 76 ? -15.738 7.292 -4.801 1.00 11.22 76 VAL A O 18
ATOM 29315 N N . GLU A 1 77 ? -17.064 5.669 -3.991 1.00 4.11 77 GLU A N 18
ATOM 29316 C CA . GLU A 1 77 ? -16.085 5.192 -3.036 1.00 62.42 77 GLU A CA 18
ATOM 29317 C C . GLU A 1 77 ? -15.501 3.873 -3.516 1.00 41.34 77 GLU A C 18
ATOM 29318 O O . GLU A 1 77 ? -16.208 2.869 -3.618 1.00 22.13 77 GLU A O 18
ATOM 29330 N N . LEU A 1 78 ? -14.220 3.888 -3.838 1.00 32.23 78 LEU A N 18
ATOM 29331 C CA . LEU A 1 78 ? -13.529 2.678 -4.241 1.00 51.44 78 LEU A CA 18
ATOM 29332 C C . LEU A 1 78 ? -12.778 2.130 -3.042 1.00 21.52 78 LEU A C 18
ATOM 29333 O O . LEU A 1 78 ? -11.845 2.762 -2.545 1.00 22.44 78 LEU A O 18
ATOM 29349 N N . ASP A 1 79 ? -13.194 0.963 -2.578 1.00 24.53 79 ASP A N 18
ATOM 29350 C CA . ASP A 1 79 ? -12.593 0.359 -1.396 1.00 23.51 79 ASP A CA 18
ATOM 29351 C C . ASP A 1 79 ? -12.170 -1.070 -1.694 1.00 34.02 79 ASP A C 18
ATOM 29352 O O . ASP A 1 79 ? -12.904 -1.823 -2.329 1.00 44.24 79 ASP A O 18
ATOM 29361 N N . ALA A 1 80 ? -10.980 -1.433 -1.254 1.00 11.12 80 ALA A N 18
ATOM 29362 C CA . ALA A 1 80 ? -10.456 -2.768 -1.481 1.00 30.44 80 ALA A CA 18
ATOM 29363 C C . ALA A 1 80 ? -9.653 -3.246 -0.280 1.00 55.12 80 ALA A C 18
ATOM 29364 O O . ALA A 1 80 ? -8.722 -2.570 0.167 1.00 54.00 80 ALA A O 18
ATOM 29371 N N . ALA A 1 81 ? -10.029 -4.400 0.249 1.00 33.52 81 ALA A N 18
ATOM 29372 C CA . ALA A 1 81 ? -9.313 -5.005 1.360 1.00 71.43 81 ALA A CA 18
ATOM 29373 C C . ALA A 1 81 ? -8.387 -6.103 0.859 1.00 73.34 81 ALA A C 18
ATOM 29374 O O . ALA A 1 81 ? -8.837 -7.204 0.550 1.00 53.53 81 ALA A O 18
ATOM 29381 N N . PHE A 1 82 ? -7.102 -5.794 0.759 1.00 1.12 82 PHE A N 18
ATOM 29382 C CA . PHE A 1 82 ? -6.119 -6.768 0.302 1.00 62.53 82 PHE A CA 18
ATOM 29383 C C . PHE A 1 82 ? -5.526 -7.521 1.484 1.00 2.14 82 PHE A C 18
ATOM 29384 O O . PHE A 1 82 ? -4.793 -6.948 2.289 1.00 52.14 82 PHE A O 18
ATOM 29401 N N . THR A 1 83 ? -5.840 -8.796 1.583 1.00 4.45 83 THR A N 18
ATOM 29402 C CA . THR A 1 83 ? -5.256 -9.643 2.601 1.00 0.25 83 THR A CA 18
ATOM 29403 C C . THR A 1 83 ? -4.061 -10.391 2.025 1.00 13.43 83 THR A C 18
ATOM 29404 O O . THR A 1 83 ? -4.219 -11.310 1.219 1.00 42.20 83 THR A O 18
ATOM 29415 N N . PHE A 1 84 ? -2.871 -9.963 2.409 1.00 43.52 84 PHE A N 18
ATOM 29416 C CA . PHE A 1 84 ? -1.647 -10.568 1.913 1.00 44.22 84 PHE A CA 18
ATOM 29417 C C . PHE A 1 84 ? -1.266 -11.773 2.762 1.00 21.43 84 PHE A C 18
ATOM 29418 O O . PHE A 1 84 ? -1.582 -11.825 3.950 1.00 45.40 84 PHE A O 18
ATOM 29435 N N . SER A 1 85 ? -0.606 -12.744 2.138 1.00 43.22 85 SER A N 18
ATOM 29436 C CA . SER A 1 85 ? -0.140 -13.937 2.838 1.00 54.30 85 SER A CA 18
ATOM 29437 C C . SER A 1 85 ? 0.913 -13.568 3.886 1.00 24.01 85 SER A C 18
ATOM 29438 O O . SER A 1 85 ? 1.037 -14.218 4.927 1.00 1.32 85 SER A O 18
ATOM 29446 N N . CYS A 1 86 ? 1.668 -12.516 3.600 1.00 44.53 86 CYS A N 18
ATOM 29447 C CA . CYS A 1 86 ? 2.677 -12.021 4.517 1.00 12.01 86 CYS A CA 18
ATOM 29448 C C . CYS A 1 86 ? 2.457 -10.536 4.766 1.00 63.25 86 CYS A C 18
ATOM 29449 O O . CYS A 1 86 ? 2.084 -9.798 3.853 1.00 73.11 86 CYS A O 18
ATOM 29457 N N . GLN A 1 87 ? 2.689 -10.098 5.993 1.00 4.31 87 GLN A N 18
ATOM 29458 C CA . GLN A 1 87 ? 2.504 -8.694 6.345 1.00 70.23 87 GLN A CA 18
ATOM 29459 C C . GLN A 1 87 ? 3.524 -7.817 5.630 1.00 53.15 87 GLN A C 18
ATOM 29460 O O . GLN A 1 87 ? 3.257 -6.649 5.340 1.00 0.45 87 GLN A O 18
ATOM 29474 N N . ALA A 1 88 ? 4.687 -8.390 5.341 1.00 52.44 88 ALA A N 18
ATOM 29475 C CA . ALA A 1 88 ? 5.737 -7.686 4.619 1.00 34.25 88 ALA A CA 18
ATOM 29476 C C . ALA A 1 88 ? 5.217 -7.154 3.289 1.00 22.01 88 ALA A C 18
ATOM 29477 O O . ALA A 1 88 ? 5.537 -6.035 2.891 1.00 21.20 88 ALA A O 18
ATOM 29484 N N . GLU A 1 89 ? 4.383 -7.951 2.627 1.00 43.31 89 GLU A N 18
ATOM 29485 C CA . GLU A 1 89 ? 3.822 -7.583 1.329 1.00 41.22 89 GLU A CA 18
ATOM 29486 C C . GLU A 1 89 ? 2.870 -6.398 1.480 1.00 34.13 89 GLU A C 18
ATOM 29487 O O . GLU A 1 89 ? 2.694 -5.604 0.557 1.00 32.43 89 GLU A O 18
ATOM 29499 N N . MET A 1 90 ? 2.261 -6.290 2.656 1.00 72.34 90 MET A N 18
ATOM 29500 C CA . MET A 1 90 ? 1.285 -5.242 2.928 1.00 65.23 90 MET A CA 18
ATOM 29501 C C . MET A 1 90 ? 1.981 -3.903 3.148 1.00 14.31 90 MET A C 18
ATOM 29502 O O . MET A 1 90 ? 1.620 -2.899 2.537 1.00 62.14 90 MET A O 18
ATOM 29516 N N . ILE A 1 91 ? 2.997 -3.895 4.004 1.00 63.42 91 ILE A N 18
ATOM 29517 C CA . ILE A 1 91 ? 3.703 -2.664 4.328 1.00 20.02 91 ILE A CA 18
ATOM 29518 C C . ILE A 1 91 ? 4.473 -2.105 3.129 1.00 3.43 91 ILE A C 18
ATOM 29519 O O . ILE A 1 91 ? 4.545 -0.889 2.951 1.00 70.02 91 ILE A O 18
ATOM 29535 N N . ILE A 1 92 ? 5.037 -2.982 2.295 1.00 5.23 92 ILE A N 18
ATOM 29536 C CA . ILE A 1 92 ? 5.735 -2.531 1.095 1.00 53.02 92 ILE A CA 18
ATOM 29537 C C . ILE A 1 92 ? 4.741 -1.970 0.082 1.00 61.14 92 ILE A C 18
ATOM 29538 O O . ILE A 1 92 ? 5.067 -1.080 -0.706 1.00 33.52 92 ILE A O 18
ATOM 29554 N N . PHE A 1 93 ? 3.525 -2.500 0.119 1.00 14.33 93 PHE A N 18
ATOM 29555 C CA . PHE A 1 93 ? 2.441 -2.022 -0.728 1.00 10.34 93 PHE A CA 18
ATOM 29556 C C . PHE A 1 93 ? 2.088 -0.580 -0.360 1.00 75.41 93 PHE A C 18
ATOM 29557 O O . PHE A 1 93 ? 1.975 0.280 -1.232 1.00 3.32 93 PHE A O 18
ATOM 29574 N N . GLU A 1 94 ? 1.956 -0.326 0.941 1.00 14.51 94 GLU A N 18
ATOM 29575 C CA . GLU A 1 94 ? 1.656 1.011 1.454 1.00 10.21 94 GLU A CA 18
ATOM 29576 C C . GLU A 1 94 ? 2.696 2.028 0.993 1.00 74.42 94 GLU A C 18
ATOM 29577 O O . GLU A 1 94 ? 2.354 3.112 0.511 1.00 3.55 94 GLU A O 18
ATOM 29589 N N . LEU A 1 95 ? 3.966 1.661 1.141 1.00 53.04 95 LEU A N 18
ATOM 29590 C CA . LEU A 1 95 ? 5.080 2.526 0.764 1.00 21.42 95 LEU A CA 18
ATOM 29591 C C . LEU A 1 95 ? 4.955 2.975 -0.690 1.00 12.12 95 LEU A C 18
ATOM 29592 O O . LEU A 1 95 ? 5.201 4.133 -1.023 1.00 70.22 95 LEU A O 18
ATOM 29608 N N . SER A 1 96 ? 4.538 2.051 -1.541 1.00 43.02 96 SER A N 18
ATOM 29609 C CA . SER A 1 96 ? 4.507 2.283 -2.977 1.00 22.55 96 SER A CA 18
ATOM 29610 C C . SER A 1 96 ? 3.240 3.020 -3.410 1.00 30.44 96 SER A C 18
ATOM 29611 O O . SER A 1 96 ? 3.208 3.631 -4.481 1.00 55.21 96 SER A O 18
ATOM 29619 N N . LEU A 1 97 ? 2.204 2.966 -2.582 1.00 35.21 97 LEU A N 18
ATOM 29620 C CA . LEU A 1 97 ? 0.943 3.629 -2.899 1.00 52.04 97 LEU A CA 18
ATOM 29621 C C . LEU A 1 97 ? 1.111 5.141 -2.920 1.00 32.35 97 LEU A C 18
ATOM 29622 O O . LEU A 1 97 ? 0.771 5.801 -3.904 1.00 32.21 97 LEU A O 18
ATOM 29638 N N . ARG A 1 98 ? 1.664 5.691 -1.847 1.00 13.50 98 ARG A N 18
ATOM 29639 C CA . ARG A 1 98 ? 1.810 7.139 -1.744 1.00 1.34 98 ARG A CA 18
ATOM 29640 C C . ARG A 1 98 ? 2.956 7.636 -2.614 1.00 34.14 98 ARG A C 18
ATOM 29641 O O . ARG A 1 98 ? 2.927 8.756 -3.107 1.00 52.14 98 ARG A O 18
ATOM 29662 N N . SER A 1 99 ? 3.959 6.795 -2.815 1.00 30.45 99 SER A N 18
ATOM 29663 C CA . SER A 1 99 ? 5.103 7.161 -3.643 1.00 44.34 99 SER A CA 18
ATOM 29664 C C . SER A 1 99 ? 4.751 7.120 -5.136 1.00 55.12 99 SER A C 18
ATOM 29665 O O . SER A 1 99 ? 5.603 7.371 -5.988 1.00 23.05 99 SER A O 18
ATOM 29673 N N . LEU A 1 100 ? 3.496 6.807 -5.446 1.00 64.23 100 LEU A N 18
ATOM 29674 C CA . LEU A 1 100 ? 3.054 6.707 -6.830 1.00 0.45 100 LEU A CA 18
ATOM 29675 C C . LEU A 1 100 ? 2.288 7.960 -7.260 1.00 75.01 100 LEU A C 18
ATOM 29676 O O . LEU A 1 100 ? 2.600 8.570 -8.282 1.00 72.54 100 LEU A O 18
ATOM 29692 N N . ALA A 1 101 ? 1.283 8.336 -6.479 1.00 4.11 101 ALA A N 18
ATOM 29693 C CA . ALA A 1 101 ? 0.441 9.476 -6.826 1.00 0.54 101 ALA A CA 18
ATOM 29694 C C . ALA A 1 101 ? 0.649 10.636 -5.860 1.00 52.14 101 ALA A C 18
ATOM 29695 O O . ALA A 1 101 ? 0.001 11.678 -5.984 1.00 64.45 101 ALA A O 18
ATOM 29702 N N . LEU A 1 102 ? 1.562 10.438 -4.907 1.00 35.14 102 LEU A N 18
ATOM 29703 C CA . LEU A 1 102 ? 1.877 11.416 -3.867 1.00 42.12 102 LEU A CA 18
ATOM 29704 C C . LEU A 1 102 ? 0.714 11.582 -2.894 1.00 71.32 102 LEU A C 18
ATOM 29705 O O . LEU A 1 102 ? 0.790 11.125 -1.751 1.00 31.01 102 LEU A O 18
ATOM 29721 N N . GLU A 1 103 ? -0.359 12.205 -3.377 1.00 2.31 103 GLU A N 18
ATOM 29722 C CA . GLU A 1 103 ? -1.549 12.496 -2.577 1.00 1.33 103 GLU A CA 18
ATOM 29723 C C . GLU A 1 103 ? -1.215 13.264 -1.300 1.00 11.32 103 GLU A C 18
ATOM 29724 O O . GLU A 1 103 ? -0.777 12.692 -0.304 1.00 51.25 103 GLU A O 18
ATOM 29736 N N . HIS A 1 104 ? -1.438 14.570 -1.329 1.00 50.02 104 HIS A N 18
ATOM 29737 C CA . HIS A 1 104 ? -1.232 15.400 -0.149 1.00 34.24 104 HIS A CA 18
ATOM 29738 C C . HIS A 1 104 ? -2.526 15.463 0.666 1.00 14.31 104 HIS A C 18
ATOM 29739 O O . HIS A 1 104 ? -2.709 16.336 1.517 1.00 54.05 104 HIS A O 18
ATOM 29754 N N . HIS A 1 105 ? -3.416 14.515 0.401 1.00 71.24 105 HIS A N 18
ATOM 29755 C CA . HIS A 1 105 ? -4.674 14.421 1.121 1.00 33.35 105 HIS A CA 18
ATOM 29756 C C . HIS A 1 105 ? -4.440 13.920 2.533 1.00 12.54 105 HIS A C 18
ATOM 29757 O O . HIS A 1 105 ? -3.946 12.811 2.739 1.00 54.03 105 HIS A O 18
ATOM 29772 N N . HIS A 1 106 ? -4.788 14.753 3.502 1.00 35.00 106 HIS A N 18
ATOM 29773 C CA . HIS A 1 106 ? -4.612 14.410 4.906 1.00 61.12 106 HIS A CA 18
ATOM 29774 C C . HIS A 1 106 ? -5.696 13.438 5.356 1.00 63.01 106 HIS A C 18
ATOM 29775 O O . HIS A 1 106 ? -6.698 13.250 4.666 1.00 10.21 106 HIS A O 18
ATOM 29790 N N . HIS A 1 107 ? -5.502 12.840 6.521 1.00 10.44 107 HIS A N 18
ATOM 29791 C CA . HIS A 1 107 ? -6.455 11.875 7.050 1.00 42.13 107 HIS A CA 18
ATOM 29792 C C . HIS A 1 107 ? -7.482 12.591 7.917 1.00 51.11 107 HIS A C 18
ATOM 29793 O O . HIS A 1 107 ? -7.122 13.251 8.890 1.00 1.13 107 HIS A O 18
ATOM 29808 N N . HIS A 1 108 ? -8.754 12.481 7.546 1.00 35.42 108 HIS A N 18
ATOM 29809 C CA . HIS A 1 108 ? -9.821 13.173 8.266 1.00 11.34 108 HIS A CA 18
ATOM 29810 C C . HIS A 1 108 ? -9.939 12.679 9.706 1.00 2.11 108 HIS A C 18
ATOM 29811 O O . HIS A 1 108 ? -9.733 11.497 9.993 1.00 32.21 108 HIS A O 18
ATOM 29826 N N . HIS A 1 109 ? -10.269 13.593 10.602 1.00 24.41 109 HIS A N 18
ATOM 29827 C CA . HIS A 1 109 ? -10.464 13.267 12.006 1.00 5.34 109 HIS A CA 18
ATOM 29828 C C . HIS A 1 109 ? -11.748 13.907 12.507 1.00 30.31 109 HIS A C 18
ATOM 29829 O O . HIS A 1 109 ? -12.777 13.206 12.556 1.00 34.92 109 HIS A O 18
ATOM 29845 N N . MET A 1 1 ? 52.759 1.873 31.217 1.00 31.00 1 MET A N 19
ATOM 29846 C CA . MET A 1 1 ? 51.781 0.762 31.213 1.00 33.24 1 MET A CA 19
ATOM 29847 C C . MET A 1 1 ? 50.550 1.143 30.403 1.00 54.43 1 MET A C 19
ATOM 29848 O O . MET A 1 1 ? 49.567 1.652 30.950 1.00 54.33 1 MET A O 19
ATOM 29864 N N . ALA A 1 2 ? 50.621 0.927 29.093 1.00 5.14 2 ALA A N 19
ATOM 29865 C CA . ALA A 1 2 ? 49.508 1.218 28.199 1.00 44.35 2 ALA A CA 19
ATOM 29866 C C . ALA A 1 2 ? 49.722 0.546 26.850 1.00 34.13 2 ALA A C 19
ATOM 29867 O O . ALA A 1 2 ? 50.287 1.139 25.934 1.00 11.25 2 ALA A O 19
ATOM 29874 N N . MET A 1 3 ? 49.281 -0.698 26.733 1.00 33.45 3 MET A N 19
ATOM 29875 C CA . MET A 1 3 ? 49.474 -1.464 25.508 1.00 55.01 3 MET A CA 19
ATOM 29876 C C . MET A 1 3 ? 48.215 -1.441 24.657 1.00 62.33 3 MET A C 19
ATOM 29877 O O . MET A 1 3 ? 47.842 -2.451 24.060 1.00 32.03 3 MET A O 19
ATOM 29891 N N . LYS A 1 4 ? 47.562 -0.290 24.594 1.00 74.04 4 LYS A N 19
ATOM 29892 C CA . LYS A 1 4 ? 46.367 -0.151 23.775 1.00 34.35 4 LYS A CA 19
ATOM 29893 C C . LYS A 1 4 ? 46.759 0.077 22.325 1.00 55.35 4 LYS A C 19
ATOM 29894 O O . LYS A 1 4 ? 46.860 1.216 21.867 1.00 21.32 4 LYS A O 19
ATOM 29913 N N . ASP A 1 5 ? 47.006 -1.008 21.616 1.00 0.34 5 ASP A N 19
ATOM 29914 C CA . ASP A 1 5 ? 47.410 -0.938 20.224 1.00 71.12 5 ASP A CA 19
ATOM 29915 C C . ASP A 1 5 ? 46.501 -1.811 19.375 1.00 4.00 5 ASP A C 19
ATOM 29916 O O . ASP A 1 5 ? 46.703 -3.020 19.261 1.00 72.01 5 ASP A O 19
ATOM 29925 N N . VAL A 1 6 ? 45.474 -1.193 18.818 1.00 31.04 6 VAL A N 19
ATOM 29926 C CA . VAL A 1 6 ? 44.492 -1.904 18.026 1.00 64.24 6 VAL A CA 19
ATOM 29927 C C . VAL A 1 6 ? 44.294 -1.215 16.680 1.00 40.24 6 VAL A C 19
ATOM 29928 O O . VAL A 1 6 ? 44.131 0.006 16.609 1.00 51.21 6 VAL A O 19
ATOM 29941 N N . VAL A 1 7 ? 44.343 -1.997 15.615 1.00 22.01 7 VAL A N 19
ATOM 29942 C CA . VAL A 1 7 ? 44.211 -1.461 14.272 1.00 44.24 7 VAL A CA 19
ATOM 29943 C C . VAL A 1 7 ? 42.837 -1.769 13.685 1.00 52.24 7 VAL A C 19
ATOM 29944 O O . VAL A 1 7 ? 42.571 -2.893 13.254 1.00 23.11 7 VAL A O 19
ATOM 29957 N N . ASP A 1 8 ? 41.963 -0.772 13.703 1.00 61.15 8 ASP A N 19
ATOM 29958 C CA . ASP A 1 8 ? 40.675 -0.854 13.025 1.00 74.24 8 ASP A CA 19
ATOM 29959 C C . ASP A 1 8 ? 40.189 0.552 12.702 1.00 30.43 8 ASP A C 19
ATOM 29960 O O . ASP A 1 8 ? 40.093 1.405 13.587 1.00 13.14 8 ASP A O 19
ATOM 29969 N N . LYS A 1 9 ? 39.927 0.810 11.429 1.00 31.25 9 LYS A N 19
ATOM 29970 C CA . LYS A 1 9 ? 39.523 2.140 10.996 1.00 65.03 9 LYS A CA 19
ATOM 29971 C C . LYS A 1 9 ? 38.995 2.095 9.563 1.00 32.23 9 LYS A C 19
ATOM 29972 O O . LYS A 1 9 ? 39.416 2.870 8.703 1.00 1.12 9 LYS A O 19
ATOM 29991 N N . CYS A 1 10 ? 38.073 1.181 9.309 1.00 12.42 10 CYS A N 19
ATOM 29992 C CA . CYS A 1 10 ? 37.469 1.063 7.992 1.00 42.11 10 CYS A CA 19
ATOM 29993 C C . CYS A 1 10 ? 35.986 0.743 8.119 1.00 23.21 10 CYS A C 19
ATOM 29994 O O . CYS A 1 10 ? 35.598 -0.412 8.294 1.00 25.14 10 CYS A O 19
ATOM 30002 N N . SER A 1 11 ? 35.172 1.784 8.074 1.00 60.32 11 SER A N 19
ATOM 30003 C CA . SER A 1 11 ? 33.729 1.647 8.124 1.00 24.12 11 SER A CA 19
ATOM 30004 C C . SER A 1 11 ? 33.095 2.918 7.577 1.00 65.45 11 SER A C 19
ATOM 30005 O O . SER A 1 11 ? 32.924 3.904 8.295 1.00 64.22 11 SER A O 19
ATOM 30013 N N . THR A 1 12 ? 32.796 2.906 6.291 1.00 11.51 12 THR A N 19
ATOM 30014 C CA . THR A 1 12 ? 32.304 4.092 5.615 1.00 73.52 12 THR A CA 19
ATOM 30015 C C . THR A 1 12 ? 30.915 3.870 5.031 1.00 61.42 12 THR A C 19
ATOM 30016 O O . THR A 1 12 ? 30.055 4.750 5.107 1.00 75.21 12 THR A O 19
ATOM 30027 N N . LYS A 1 13 ? 30.696 2.694 4.455 1.00 62.24 13 LYS A N 19
ATOM 30028 C CA . LYS A 1 13 ? 29.449 2.411 3.761 1.00 35.24 13 LYS A CA 19
ATOM 30029 C C . LYS A 1 13 ? 28.303 2.206 4.747 1.00 51.35 13 LYS A C 19
ATOM 30030 O O . LYS A 1 13 ? 28.381 1.364 5.647 1.00 63.04 13 LYS A O 19
ATOM 30049 N N . GLY A 1 14 ? 27.248 2.987 4.566 1.00 31.43 14 GLY A N 19
ATOM 30050 C CA . GLY A 1 14 ? 26.083 2.888 5.417 1.00 22.51 14 GLY A CA 19
ATOM 30051 C C . GLY A 1 14 ? 25.079 3.983 5.127 1.00 53.11 14 GLY A C 19
ATOM 30052 O O . GLY A 1 14 ? 24.987 4.961 5.871 1.00 4.42 14 GLY A O 19
ATOM 30056 N N . CYS A 1 15 ? 24.336 3.822 4.039 1.00 53.05 15 CYS A N 19
ATOM 30057 C CA . CYS A 1 15 ? 23.340 4.803 3.623 1.00 53.24 15 CYS A CA 19
ATOM 30058 C C . CYS A 1 15 ? 22.500 4.240 2.481 1.00 5.35 15 CYS A C 19
ATOM 30059 O O . CYS A 1 15 ? 23.039 3.861 1.439 1.00 12.35 15 CYS A O 19
ATOM 30067 N N . ALA A 1 16 ? 21.188 4.182 2.678 1.00 62.23 16 ALA A N 19
ATOM 30068 C CA . ALA A 1 16 ? 20.292 3.625 1.671 1.00 31.41 16 ALA A CA 19
ATOM 30069 C C . ALA A 1 16 ? 18.847 4.050 1.913 1.00 33.11 16 ALA A C 19
ATOM 30070 O O . ALA A 1 16 ? 18.402 4.168 3.056 1.00 20.23 16 ALA A O 19
ATOM 30077 N N . ILE A 1 17 ? 18.126 4.287 0.826 1.00 61.44 17 ILE A N 19
ATOM 30078 C CA . ILE A 1 17 ? 16.704 4.580 0.894 1.00 72.32 17 ILE A CA 19
ATOM 30079 C C . ILE A 1 17 ? 15.909 3.331 0.514 1.00 25.10 17 ILE A C 19
ATOM 30080 O O . ILE A 1 17 ? 16.306 2.589 -0.388 1.00 33.31 17 ILE A O 19
ATOM 30096 N N . ASP A 1 18 ? 14.811 3.081 1.212 1.00 34.32 18 ASP A N 19
ATOM 30097 C CA . ASP A 1 18 ? 14.022 1.879 0.974 1.00 31.54 18 ASP A CA 19
ATOM 30098 C C . ASP A 1 18 ? 12.549 2.146 1.262 1.00 3.33 18 ASP A C 19
ATOM 30099 O O . ASP A 1 18 ? 12.219 3.014 2.077 1.00 33.12 18 ASP A O 19
ATOM 30108 N N . ILE A 1 19 ? 11.670 1.417 0.585 1.00 61.11 19 ILE A N 19
ATOM 30109 C CA . ILE A 1 19 ? 10.236 1.529 0.816 1.00 73.32 19 ILE A CA 19
ATOM 30110 C C . ILE A 1 19 ? 9.886 1.099 2.237 1.00 31.41 19 ILE A C 19
ATOM 30111 O O . ILE A 1 19 ? 9.305 1.871 2.995 1.00 13.13 19 ILE A O 19
ATOM 30127 N N . GLY A 1 20 ? 10.302 -0.110 2.608 1.00 12.34 20 GLY A N 19
ATOM 30128 C CA . GLY A 1 20 ? 9.876 -0.705 3.864 1.00 15.43 20 GLY A CA 19
ATOM 30129 C C . GLY A 1 20 ? 10.657 -0.204 5.063 1.00 14.20 20 GLY A C 19
ATOM 30130 O O . GLY A 1 20 ? 11.165 -0.993 5.861 1.00 53.54 20 GLY A O 19
ATOM 30134 N N . THR A 1 21 ? 10.768 1.108 5.186 1.00 25.14 21 THR A N 19
ATOM 30135 C CA . THR A 1 21 ? 11.420 1.713 6.334 1.00 32.42 21 THR A CA 19
ATOM 30136 C C . THR A 1 21 ? 10.366 2.258 7.293 1.00 53.20 21 THR A C 19
ATOM 30137 O O . THR A 1 21 ? 10.674 2.771 8.370 1.00 54.35 21 THR A O 19
ATOM 30148 N N . VAL A 1 22 ? 9.118 2.127 6.879 1.00 50.45 22 VAL A N 19
ATOM 30149 C CA . VAL A 1 22 ? 7.976 2.517 7.695 1.00 33.34 22 VAL A CA 19
ATOM 30150 C C . VAL A 1 22 ? 7.025 1.331 7.840 1.00 60.32 22 VAL A C 19
ATOM 30151 O O . VAL A 1 22 ? 6.529 0.800 6.847 1.00 72.34 22 VAL A O 19
ATOM 30164 N N . ILE A 1 23 ? 6.784 0.909 9.068 1.00 0.24 23 ILE A N 19
ATOM 30165 C CA . ILE A 1 23 ? 5.953 -0.252 9.308 1.00 35.24 23 ILE A CA 19
ATOM 30166 C C . ILE A 1 23 ? 4.857 0.052 10.328 1.00 10.12 23 ILE A C 19
ATOM 30167 O O . ILE A 1 23 ? 5.129 0.358 11.489 1.00 11.01 23 ILE A O 19
ATOM 30183 N N . ASP A 1 24 ? 3.614 -0.001 9.864 1.00 70.33 24 ASP A N 19
ATOM 30184 C CA . ASP A 1 24 ? 2.459 0.191 10.734 1.00 23.40 24 ASP A CA 19
ATOM 30185 C C . ASP A 1 24 ? 2.184 -1.075 11.526 1.00 32.21 24 ASP A C 19
ATOM 30186 O O . ASP A 1 24 ? 1.640 -1.015 12.627 1.00 75.54 24 ASP A O 19
ATOM 30195 N N . ASN A 1 25 ? 2.567 -2.219 10.937 1.00 24.52 25 ASN A N 19
ATOM 30196 C CA . ASN A 1 25 ? 2.328 -3.556 11.510 1.00 21.04 25 ASN A CA 19
ATOM 30197 C C . ASN A 1 25 ? 0.922 -3.678 12.093 1.00 64.00 25 ASN A C 19
ATOM 30198 O O . ASN A 1 25 ? 0.692 -4.385 13.071 1.00 40.54 25 ASN A O 19
ATOM 30209 N N . ASP A 1 26 ? -0.019 -3.015 11.442 1.00 64.54 26 ASP A N 19
ATOM 30210 C CA . ASP A 1 26 ? -1.391 -2.937 11.928 1.00 73.51 26 ASP A CA 19
ATOM 30211 C C . ASP A 1 26 ? -2.178 -4.205 11.607 1.00 72.30 26 ASP A C 19
ATOM 30212 O O . ASP A 1 26 ? -2.805 -4.790 12.490 1.00 51.21 26 ASP A O 19
ATOM 30221 N N . ASN A 1 27 ? -2.141 -4.627 10.349 1.00 12.45 27 ASN A N 19
ATOM 30222 C CA . ASN A 1 27 ? -2.878 -5.812 9.908 1.00 74.22 27 ASN A CA 19
ATOM 30223 C C . ASN A 1 27 ? -2.040 -6.631 8.932 1.00 63.31 27 ASN A C 19
ATOM 30224 O O . ASN A 1 27 ? -0.843 -6.388 8.777 1.00 74.45 27 ASN A O 19
ATOM 30235 N N . CYS A 1 28 ? -2.665 -7.625 8.311 1.00 64.42 28 CYS A N 19
ATOM 30236 C CA . CYS A 1 28 ? -2.078 -8.316 7.169 1.00 43.54 28 CYS A CA 19
ATOM 30237 C C . CYS A 1 28 ? -2.890 -7.963 5.928 1.00 45.55 28 CYS A C 19
ATOM 30238 O O . CYS A 1 28 ? -2.533 -8.302 4.799 1.00 32.21 28 CYS A O 19
ATOM 30246 N N . THR A 1 29 ? -3.999 -7.280 6.172 1.00 21.44 29 THR A N 19
ATOM 30247 C CA . THR A 1 29 ? -4.915 -6.886 5.122 1.00 63.22 29 THR A CA 19
ATOM 30248 C C . THR A 1 29 ? -4.834 -5.386 4.883 1.00 72.53 29 THR A C 19
ATOM 30249 O O . THR A 1 29 ? -4.988 -4.586 5.806 1.00 25.41 29 THR A O 19
ATOM 30260 N N . SER A 1 30 ? -4.593 -5.014 3.643 1.00 0.11 30 SER A N 19
ATOM 30261 C CA . SER A 1 30 ? -4.503 -3.620 3.279 1.00 15.25 30 SER A CA 19
ATOM 30262 C C . SER A 1 30 ? -5.823 -3.134 2.708 1.00 2.22 30 SER A C 19
ATOM 30263 O O . SER A 1 30 ? -6.177 -3.447 1.573 1.00 31.41 30 SER A O 19
ATOM 30271 N N . LYS A 1 31 ? -6.561 -2.397 3.518 1.00 61.41 31 LYS A N 19
ATOM 30272 C CA . LYS A 1 31 ? -7.793 -1.781 3.072 1.00 51.32 31 LYS A CA 19
ATOM 30273 C C . LYS A 1 31 ? -7.528 -0.336 2.712 1.00 31.33 31 LYS A C 19
ATOM 30274 O O . LYS A 1 31 ? -7.194 0.495 3.559 1.00 34.32 31 LYS A O 19
ATOM 30293 N N . PHE A 1 32 ? -7.644 -0.062 1.442 1.00 22.42 32 PHE A N 19
ATOM 30294 C CA . PHE A 1 32 ? -7.352 1.252 0.907 1.00 21.35 32 PHE A CA 19
ATOM 30295 C C . PHE A 1 32 ? -8.593 1.841 0.253 1.00 71.44 32 PHE A C 19
ATOM 30296 O O . PHE A 1 32 ? -9.136 1.276 -0.699 1.00 22.11 32 PHE A O 19
ATOM 30313 N N . SER A 1 33 ? -9.045 2.967 0.782 1.00 33.21 33 SER A N 19
ATOM 30314 C CA . SER A 1 33 ? -10.239 3.623 0.278 1.00 32.34 33 SER A CA 19
ATOM 30315 C C . SER A 1 33 ? -9.878 4.938 -0.408 1.00 13.24 33 SER A C 19
ATOM 30316 O O . SER A 1 33 ? -9.123 5.750 0.138 1.00 23.11 33 SER A O 19
ATOM 30324 N N . ARG A 1 34 ? -10.402 5.136 -1.607 1.00 51.24 34 ARG A N 19
ATOM 30325 C CA . ARG A 1 34 ? -10.145 6.349 -2.368 1.00 50.01 34 ARG A CA 19
ATOM 30326 C C . ARG A 1 34 ? -11.424 6.857 -3.017 1.00 71.22 34 ARG A C 19
ATOM 30327 O O . ARG A 1 34 ? -12.264 6.070 -3.442 1.00 30.24 34 ARG A O 19
ATOM 30348 N N . PHE A 1 35 ? -11.561 8.169 -3.093 1.00 33.15 35 PHE A N 19
ATOM 30349 C CA . PHE A 1 35 ? -12.737 8.779 -3.694 1.00 40.13 35 PHE A CA 19
ATOM 30350 C C . PHE A 1 35 ? -12.468 9.150 -5.148 1.00 13.42 35 PHE A C 19
ATOM 30351 O O . PHE A 1 35 ? -11.386 9.633 -5.482 1.00 64.53 35 PHE A O 19
ATOM 30368 N N . PHE A 1 36 ? -13.451 8.910 -6.005 1.00 52.44 36 PHE A N 19
ATOM 30369 C CA . PHE A 1 36 ? -13.354 9.254 -7.417 1.00 54.54 36 PHE A CA 19
ATOM 30370 C C . PHE A 1 36 ? -14.664 9.867 -7.889 1.00 54.44 36 PHE A C 19
ATOM 30371 O O . PHE A 1 36 ? -15.629 9.927 -7.130 1.00 71.22 36 PHE A O 19
ATOM 30388 N N . ALA A 1 37 ? -14.693 10.327 -9.131 1.00 71.25 37 ALA A N 19
ATOM 30389 C CA . ALA A 1 37 ? -15.895 10.929 -9.691 1.00 60.11 37 ALA A CA 19
ATOM 30390 C C . ALA A 1 37 ? -16.961 9.877 -9.970 1.00 20.04 37 ALA A C 19
ATOM 30391 O O . ALA A 1 37 ? -18.084 9.972 -9.478 1.00 23.14 37 ALA A O 19
ATOM 30398 N N . THR A 1 38 ? -16.608 8.870 -10.757 1.00 32.40 38 THR A N 19
ATOM 30399 C CA . THR A 1 38 ? -17.561 7.837 -11.127 1.00 22.43 38 THR A CA 19
ATOM 30400 C C . THR A 1 38 ? -17.021 6.447 -10.834 1.00 53.14 38 THR A C 19
ATOM 30401 O O . THR A 1 38 ? -15.812 6.256 -10.703 1.00 62.42 38 THR A O 19
ATOM 30412 N N . ARG A 1 39 ? -17.929 5.482 -10.732 1.00 65.30 39 ARG A N 19
ATOM 30413 C CA . ARG A 1 39 ? -17.568 4.104 -10.418 1.00 42.44 39 ARG A CA 19
ATOM 30414 C C . ARG A 1 39 ? -16.643 3.511 -11.477 1.00 3.23 39 ARG A C 19
ATOM 30415 O O . ARG A 1 39 ? -15.854 2.618 -11.187 1.00 40.20 39 ARG A O 19
ATOM 30436 N N . GLU A 1 40 ? -16.734 4.026 -12.697 1.00 63.14 40 GLU A N 19
ATOM 30437 C CA . GLU A 1 40 ? -15.840 3.611 -13.770 1.00 30.35 40 GLU A CA 19
ATOM 30438 C C . GLU A 1 40 ? -14.404 3.970 -13.423 1.00 11.12 40 GLU A C 19
ATOM 30439 O O . GLU A 1 40 ? -13.488 3.158 -13.564 1.00 73.01 40 GLU A O 19
ATOM 30451 N N . GLU A 1 41 ? -14.236 5.195 -12.949 1.00 41.02 41 GLU A N 19
ATOM 30452 C CA . GLU A 1 41 ? -12.942 5.698 -12.500 1.00 44.41 41 GLU A CA 19
ATOM 30453 C C . GLU A 1 41 ? -12.371 4.802 -11.404 1.00 3.22 41 GLU A C 19
ATOM 30454 O O . GLU A 1 41 ? -11.157 4.642 -11.277 1.00 23.35 41 GLU A O 19
ATOM 30466 N N . ALA A 1 42 ? -13.269 4.209 -10.627 1.00 51.12 42 ALA A N 19
ATOM 30467 C CA . ALA A 1 42 ? -12.881 3.348 -9.520 1.00 51.41 42 ALA A CA 19
ATOM 30468 C C . ALA A 1 42 ? -12.404 1.990 -10.028 1.00 72.01 42 ALA A C 19
ATOM 30469 O O . ALA A 1 42 ? -11.457 1.413 -9.492 1.00 24.01 42 ALA A O 19
ATOM 30476 N N . GLU A 1 43 ? -13.054 1.490 -11.074 1.00 22.22 43 GLU A N 19
ATOM 30477 C CA . GLU A 1 43 ? -12.661 0.217 -11.674 1.00 52.31 43 GLU A CA 19
ATOM 30478 C C . GLU A 1 43 ? -11.284 0.340 -12.312 1.00 33.43 43 GLU A C 19
ATOM 30479 O O . GLU A 1 43 ? -10.451 -0.556 -12.184 1.00 3.10 43 GLU A O 19
ATOM 30491 N N . SER A 1 44 ? -11.051 1.460 -12.984 1.00 25.44 44 SER A N 19
ATOM 30492 C CA . SER A 1 44 ? -9.764 1.726 -13.615 1.00 33.01 44 SER A CA 19
ATOM 30493 C C . SER A 1 44 ? -8.651 1.776 -12.574 1.00 31.30 44 SER A C 19
ATOM 30494 O O . SER A 1 44 ? -7.504 1.420 -12.855 1.00 14.21 44 SER A O 19
ATOM 30502 N N . PHE A 1 45 ? -8.998 2.205 -11.365 1.00 55.23 45 PHE A N 19
ATOM 30503 C CA . PHE A 1 45 ? -8.042 2.260 -10.272 1.00 1.33 45 PHE A CA 19
ATOM 30504 C C . PHE A 1 45 ? -7.663 0.846 -9.843 1.00 25.13 45 PHE A C 19
ATOM 30505 O O . PHE A 1 45 ? -6.498 0.556 -9.579 1.00 61.11 45 PHE A O 19
ATOM 30522 N N . MET A 1 46 ? -8.649 -0.038 -9.809 1.00 11.41 46 MET A N 19
ATOM 30523 C CA . MET A 1 46 ? -8.412 -1.430 -9.443 1.00 40.21 46 MET A CA 19
ATOM 30524 C C . MET A 1 46 ? -7.555 -2.125 -10.496 1.00 20.05 46 MET A C 19
ATOM 30525 O O . MET A 1 46 ? -6.776 -3.025 -10.184 1.00 24.13 46 MET A O 19
ATOM 30539 N N . THR A 1 47 ? -7.687 -1.680 -11.738 1.00 41.35 47 THR A N 19
ATOM 30540 C CA . THR A 1 47 ? -6.930 -2.247 -12.841 1.00 4.41 47 THR A CA 19
ATOM 30541 C C . THR A 1 47 ? -5.423 -2.089 -12.620 1.00 13.32 47 THR A C 19
ATOM 30542 O O . THR A 1 47 ? -4.661 -3.042 -12.802 1.00 31.41 47 THR A O 19
ATOM 30553 N N . LYS A 1 48 ? -4.997 -0.895 -12.207 1.00 70.32 48 LYS A N 19
ATOM 30554 C CA . LYS A 1 48 ? -3.578 -0.653 -11.966 1.00 65.53 48 LYS A CA 19
ATOM 30555 C C . LYS A 1 48 ? -3.121 -1.350 -10.682 1.00 70.53 48 LYS A C 19
ATOM 30556 O O . LYS A 1 48 ? -2.008 -1.874 -10.614 1.00 2.45 48 LYS A O 19
ATOM 30575 N N . LEU A 1 49 ? -3.998 -1.376 -9.679 1.00 10.32 49 LEU A N 19
ATOM 30576 C CA . LEU A 1 49 ? -3.691 -2.012 -8.398 1.00 1.11 49 LEU A CA 19
ATOM 30577 C C . LEU A 1 49 ? -3.491 -3.513 -8.564 1.00 52.42 49 LEU A C 19
ATOM 30578 O O . LEU A 1 49 ? -2.622 -4.103 -7.924 1.00 52.42 49 LEU A O 19
ATOM 30594 N N . LYS A 1 50 ? -4.301 -4.121 -9.427 1.00 71.44 50 LYS A N 19
ATOM 30595 C CA . LYS A 1 50 ? -4.190 -5.540 -9.737 1.00 33.41 50 LYS A CA 19
ATOM 30596 C C . LYS A 1 50 ? -2.769 -5.912 -10.153 1.00 52.01 50 LYS A C 19
ATOM 30597 O O . LYS A 1 50 ? -2.178 -6.851 -9.617 1.00 1.41 50 LYS A O 19
ATOM 30616 N N . GLU A 1 51 ? -2.226 -5.164 -11.105 1.00 71.50 51 GLU A N 19
ATOM 30617 C CA . GLU A 1 51 ? -0.895 -5.445 -11.630 1.00 63.35 51 GLU A CA 19
ATOM 30618 C C . GLU A 1 51 ? 0.173 -5.203 -10.572 1.00 52.32 51 GLU A C 19
ATOM 30619 O O . GLU A 1 51 ? 1.167 -5.929 -10.501 1.00 73.54 51 GLU A O 19
ATOM 30631 N N . LEU A 1 52 ? -0.038 -4.181 -9.752 1.00 72.32 52 LEU A N 19
ATOM 30632 C CA . LEU A 1 52 ? 0.889 -3.859 -8.672 1.00 72.12 52 LEU A CA 19
ATOM 30633 C C . LEU A 1 52 ? 0.889 -4.958 -7.610 1.00 34.51 52 LEU A C 19
ATOM 30634 O O . LEU A 1 52 ? 1.943 -5.356 -7.116 1.00 51.24 52 LEU A O 19
ATOM 30650 N N . ALA A 1 53 ? -0.301 -5.447 -7.274 1.00 13.31 53 ALA A N 19
ATOM 30651 C CA . ALA A 1 53 ? -0.452 -6.485 -6.259 1.00 10.21 53 ALA A CA 19
ATOM 30652 C C . ALA A 1 53 ? 0.278 -7.763 -6.659 1.00 12.44 53 ALA A C 19
ATOM 30653 O O . ALA A 1 53 ? 0.848 -8.457 -5.812 1.00 53.34 53 ALA A O 19
ATOM 30660 N N . ALA A 1 54 ? 0.268 -8.061 -7.952 1.00 52.43 54 ALA A N 19
ATOM 30661 C CA . ALA A 1 54 ? 0.932 -9.247 -8.476 1.00 62.15 54 ALA A CA 19
ATOM 30662 C C . ALA A 1 54 ? 2.440 -9.190 -8.240 1.00 74.25 54 ALA A C 19
ATOM 30663 O O . ALA A 1 54 ? 3.083 -10.215 -8.014 1.00 20.51 54 ALA A O 19
ATOM 30670 N N . ALA A 1 55 ? 2.999 -7.987 -8.291 1.00 11.54 55 ALA A N 19
ATOM 30671 C CA . ALA A 1 55 ? 4.427 -7.798 -8.072 1.00 60.12 55 ALA A CA 19
ATOM 30672 C C . ALA A 1 55 ? 4.742 -7.667 -6.583 1.00 22.51 55 ALA A C 19
ATOM 30673 O O . ALA A 1 55 ? 5.824 -8.041 -6.124 1.00 50.52 55 ALA A O 19
ATOM 30680 N N . ALA A 1 56 ? 3.787 -7.139 -5.830 1.00 32.33 56 ALA A N 19
ATOM 30681 C CA . ALA A 1 56 ? 3.971 -6.913 -4.404 1.00 50.41 56 ALA A CA 19
ATOM 30682 C C . ALA A 1 56 ? 3.898 -8.214 -3.614 1.00 65.23 56 ALA A C 19
ATOM 30683 O O . ALA A 1 56 ? 4.819 -8.546 -2.870 1.00 53.33 56 ALA A O 19
ATOM 30690 N N . SER A 1 57 ? 2.809 -8.952 -3.790 1.00 21.12 57 SER A N 19
ATOM 30691 C CA . SER A 1 57 ? 2.569 -10.154 -2.999 1.00 52.41 57 SER A CA 19
ATOM 30692 C C . SER A 1 57 ? 2.945 -11.417 -3.762 1.00 4.25 57 SER A C 19
ATOM 30693 O O . SER A 1 57 ? 2.553 -11.603 -4.917 1.00 15.43 57 SER A O 19
ATOM 30701 N N . SER A 1 58 ? 3.692 -12.285 -3.100 1.00 3.24 58 SER A N 19
ATOM 30702 C CA . SER A 1 58 ? 4.133 -13.540 -3.696 1.00 40.42 58 SER A CA 19
ATOM 30703 C C . SER A 1 58 ? 3.232 -14.700 -3.277 1.00 50.32 58 SER A C 19
ATOM 30704 O O . SER A 1 58 ? 3.703 -15.804 -2.994 1.00 14.12 58 SER A O 19
ATOM 30712 N N . ALA A 1 59 ? 1.936 -14.450 -3.259 1.00 1.54 59 ALA A N 19
ATOM 30713 C CA . ALA A 1 59 ? 0.967 -15.475 -2.893 1.00 60.44 59 ALA A CA 19
ATOM 30714 C C . ALA A 1 59 ? 0.723 -16.434 -4.056 1.00 4.02 59 ALA A C 19
ATOM 30715 O O . ALA A 1 59 ? 0.846 -17.651 -3.906 1.00 51.45 59 ALA A O 19
ATOM 30722 N N . ASP A 1 60 ? 0.388 -15.879 -5.215 1.00 1.01 60 ASP A N 19
ATOM 30723 C CA . ASP A 1 60 ? 0.144 -16.686 -6.411 1.00 63.23 60 ASP A CA 19
ATOM 30724 C C . ASP A 1 60 ? 0.119 -15.802 -7.651 1.00 31.12 60 ASP A C 19
ATOM 30725 O O . ASP A 1 60 ? 1.054 -15.812 -8.448 1.00 50.43 60 ASP A O 19
ATOM 30734 N N . GLU A 1 61 ? -0.959 -15.043 -7.802 1.00 0.22 61 GLU A N 19
ATOM 30735 C CA . GLU A 1 61 ? -1.083 -14.071 -8.885 1.00 52.33 61 GLU A CA 19
ATOM 30736 C C . GLU A 1 61 ? -1.447 -12.712 -8.303 1.00 53.42 61 GLU A C 19
ATOM 30737 O O . GLU A 1 61 ? -1.839 -11.787 -9.016 1.00 74.23 61 GLU A O 19
ATOM 30749 N N . GLY A 1 62 ? -1.299 -12.612 -6.995 1.00 40.55 62 GLY A N 19
ATOM 30750 C CA . GLY A 1 62 ? -1.690 -11.427 -6.271 1.00 45.12 62 GLY A CA 19
ATOM 30751 C C . GLY A 1 62 ? -2.163 -11.788 -4.885 1.00 41.41 62 GLY A C 19
ATOM 30752 O O . GLY A 1 62 ? -1.866 -12.881 -4.401 1.00 72.52 62 GLY A O 19
ATOM 30756 N N . ALA A 1 63 ? -2.897 -10.893 -4.250 1.00 0.32 63 ALA A N 19
ATOM 30757 C CA . ALA A 1 63 ? -3.410 -11.144 -2.914 1.00 2.21 63 ALA A CA 19
ATOM 30758 C C . ALA A 1 63 ? -4.926 -11.233 -2.942 1.00 24.00 63 ALA A C 19
ATOM 30759 O O . ALA A 1 63 ? -5.550 -10.875 -3.940 1.00 12.52 63 ALA A O 19
ATOM 30766 N N . SER A 1 64 ? -5.509 -11.714 -1.853 1.00 11.40 64 SER A N 19
ATOM 30767 C CA . SER A 1 64 ? -6.955 -11.803 -1.744 1.00 52.10 64 SER A CA 19
ATOM 30768 C C . SER A 1 64 ? -7.563 -10.408 -1.711 1.00 71.32 64 SER A C 19
ATOM 30769 O O . SER A 1 64 ? -7.499 -9.719 -0.695 1.00 50.12 64 SER A O 19
ATOM 30777 N N . VAL A 1 65 ? -8.135 -9.991 -2.822 1.00 24.20 65 VAL A N 19
ATOM 30778 C CA . VAL A 1 65 ? -8.676 -8.655 -2.932 1.00 11.51 65 VAL A CA 19
ATOM 30779 C C . VAL A 1 65 ? -10.190 -8.663 -2.750 1.00 42.35 65 VAL A C 19
ATOM 30780 O O . VAL A 1 65 ? -10.929 -9.269 -3.527 1.00 12.31 65 VAL A O 19
ATOM 30793 N N . ALA A 1 66 ? -10.634 -8.014 -1.691 1.00 55.12 66 ALA A N 19
ATOM 30794 C CA . ALA A 1 66 ? -12.048 -7.793 -1.468 1.00 20.24 66 ALA A CA 19
ATOM 30795 C C . ALA A 1 66 ? -12.348 -6.314 -1.626 1.00 72.13 66 ALA A C 19
ATOM 30796 O O . ALA A 1 66 ? -12.141 -5.522 -0.706 1.00 41.20 66 ALA A O 19
ATOM 30803 N N . TYR A 1 67 ? -12.798 -5.934 -2.805 1.00 5.05 67 TYR A N 19
ATOM 30804 C CA . TYR A 1 67 ? -13.014 -4.531 -3.106 1.00 50.33 67 TYR A CA 19
ATOM 30805 C C . TYR A 1 67 ? -14.472 -4.262 -3.419 1.00 23.24 67 TYR A C 19
ATOM 30806 O O . TYR A 1 67 ? -15.154 -5.089 -4.025 1.00 4.21 67 TYR A O 19
ATOM 30824 N N . LYS A 1 68 ? -14.944 -3.114 -2.989 1.00 4.15 68 LYS A N 19
ATOM 30825 C CA . LYS A 1 68 ? -16.289 -2.686 -3.295 1.00 35.55 68 LYS A CA 19
ATOM 30826 C C . LYS A 1 68 ? -16.262 -1.250 -3.782 1.00 0.31 68 LYS A C 19
ATOM 30827 O O . LYS A 1 68 ? -15.363 -0.479 -3.434 1.00 54.35 68 LYS A O 19
ATOM 30846 N N . ILE A 1 69 ? -17.230 -0.907 -4.595 1.00 12.25 69 ILE A N 19
ATOM 30847 C CA . ILE A 1 69 ? -17.341 0.439 -5.116 1.00 32.43 69 ILE A CA 19
ATOM 30848 C C . ILE A 1 69 ? -18.646 1.058 -4.656 1.00 0.11 69 ILE A C 19
ATOM 30849 O O . ILE A 1 69 ? -19.725 0.591 -5.020 1.00 15.52 69 ILE A O 19
ATOM 30865 N N . LYS A 1 70 ? -18.554 2.091 -3.841 1.00 24.22 70 LYS A N 19
ATOM 30866 C CA . LYS A 1 70 ? -19.743 2.773 -3.374 1.00 4.32 70 LYS A CA 19
ATOM 30867 C C . LYS A 1 70 ? -20.038 3.966 -4.261 1.00 0.21 70 LYS A C 19
ATOM 30868 O O . LYS A 1 70 ? -19.274 4.929 -4.310 1.00 22.51 70 LYS A O 19
ATOM 30887 N N . ASP A 1 71 ? -21.143 3.878 -4.965 1.00 11.24 71 ASP A N 19
ATOM 30888 C CA . ASP A 1 71 ? -21.565 4.927 -5.878 1.00 62.22 71 ASP A CA 19
ATOM 30889 C C . ASP A 1 71 ? -22.440 5.923 -5.131 1.00 13.03 71 ASP A C 19
ATOM 30890 O O . ASP A 1 71 ? -23.630 5.686 -4.916 1.00 73.04 71 ASP A O 19
ATOM 30899 N N . LEU A 1 72 ? -21.832 7.011 -4.692 1.00 71.42 72 LEU A N 19
ATOM 30900 C CA . LEU A 1 72 ? -22.536 8.014 -3.913 1.00 70.23 72 LEU A CA 19
ATOM 30901 C C . LEU A 1 72 ? -23.078 9.099 -4.822 1.00 34.22 72 LEU A C 19
ATOM 30902 O O . LEU A 1 72 ? -22.676 9.217 -5.983 1.00 33.44 72 LEU A O 19
ATOM 30918 N N . GLU A 1 73 ? -23.981 9.896 -4.291 1.00 30.04 73 GLU A N 19
ATOM 30919 C CA . GLU A 1 73 ? -24.547 11.002 -5.041 1.00 14.32 73 GLU A CA 19
ATOM 30920 C C . GLU A 1 73 ? -23.558 12.168 -5.074 1.00 54.14 73 GLU A C 19
ATOM 30921 O O . GLU A 1 73 ? -23.520 12.991 -4.154 1.00 24.22 73 GLU A O 19
ATOM 30933 N N . GLY A 1 74 ? -22.728 12.203 -6.108 1.00 63.54 74 GLY A N 19
ATOM 30934 C CA . GLY A 1 74 ? -21.753 13.267 -6.245 1.00 3.33 74 GLY A CA 19
ATOM 30935 C C . GLY A 1 74 ? -20.353 12.740 -6.495 1.00 24.44 74 GLY A C 19
ATOM 30936 O O . GLY A 1 74 ? -19.558 13.372 -7.191 1.00 21.01 74 GLY A O 19
ATOM 30940 N N . GLN A 1 75 ? -20.058 11.580 -5.926 1.00 53.40 75 GLN A N 19
ATOM 30941 C CA . GLN A 1 75 ? -18.747 10.958 -6.068 1.00 40.13 75 GLN A CA 19
ATOM 30942 C C . GLN A 1 75 ? -18.840 9.489 -5.694 1.00 31.24 75 GLN A C 19
ATOM 30943 O O . GLN A 1 75 ? -19.879 9.034 -5.236 1.00 11.40 75 GLN A O 19
ATOM 30957 N N . VAL A 1 76 ? -17.763 8.753 -5.879 1.00 30.14 76 VAL A N 19
ATOM 30958 C CA . VAL A 1 76 ? -17.751 7.341 -5.527 1.00 32.21 76 VAL A CA 19
ATOM 30959 C C . VAL A 1 76 ? -16.552 7.019 -4.652 1.00 15.42 76 VAL A C 19
ATOM 30960 O O . VAL A 1 76 ? -15.583 7.777 -4.612 1.00 73.02 76 VAL A O 19
ATOM 30973 N N . GLU A 1 77 ? -16.622 5.898 -3.957 1.00 60.13 77 GLU A N 19
ATOM 30974 C CA . GLU A 1 77 ? -15.513 5.450 -3.136 1.00 21.41 77 GLU A CA 19
ATOM 30975 C C . GLU A 1 77 ? -15.079 4.051 -3.546 1.00 54.32 77 GLU A C 19
ATOM 30976 O O . GLU A 1 77 ? -15.891 3.123 -3.594 1.00 64.43 77 GLU A O 19
ATOM 30988 N N . LEU A 1 78 ? -13.804 3.919 -3.864 1.00 15.30 78 LEU A N 19
ATOM 30989 C CA . LEU A 1 78 ? -13.211 2.627 -4.143 1.00 54.31 78 LEU A CA 19
ATOM 30990 C C . LEU A 1 78 ? -12.593 2.098 -2.861 1.00 42.01 78 LEU A C 19
ATOM 30991 O O . LEU A 1 78 ? -11.645 2.680 -2.335 1.00 64.41 78 LEU A O 19
ATOM 31007 N N . ASP A 1 79 ? -13.146 1.011 -2.357 1.00 32.24 79 ASP A N 19
ATOM 31008 C CA . ASP A 1 79 ? -12.714 0.453 -1.087 1.00 32.41 79 ASP A CA 19
ATOM 31009 C C . ASP A 1 79 ? -12.198 -0.961 -1.290 1.00 70.25 79 ASP A C 19
ATOM 31010 O O . ASP A 1 79 ? -12.982 -1.896 -1.455 1.00 24.21 79 ASP A O 19
ATOM 31019 N N . ALA A 1 80 ? -10.884 -1.112 -1.305 1.00 42.13 80 ALA A N 19
ATOM 31020 C CA . ALA A 1 80 ? -10.270 -2.398 -1.599 1.00 22.12 80 ALA A CA 19
ATOM 31021 C C . ALA A 1 80 ? -9.495 -2.939 -0.407 1.00 72.31 80 ALA A C 19
ATOM 31022 O O . ALA A 1 80 ? -8.621 -2.262 0.130 1.00 71.44 80 ALA A O 19
ATOM 31029 N N . ALA A 1 81 ? -9.819 -4.157 0.001 1.00 31.32 81 ALA A N 19
ATOM 31030 C CA . ALA A 1 81 ? -9.101 -4.822 1.076 1.00 13.45 81 ALA A CA 19
ATOM 31031 C C . ALA A 1 81 ? -8.267 -5.976 0.524 1.00 25.55 81 ALA A C 19
ATOM 31032 O O . ALA A 1 81 ? -8.803 -7.017 0.144 1.00 34.54 81 ALA A O 19
ATOM 31039 N N . PHE A 1 82 ? -6.960 -5.769 0.455 1.00 63.32 82 PHE A N 19
ATOM 31040 C CA . PHE A 1 82 ? -6.039 -6.786 -0.034 1.00 43.51 82 PHE A CA 19
ATOM 31041 C C . PHE A 1 82 ? -5.496 -7.605 1.128 1.00 52.12 82 PHE A C 19
ATOM 31042 O O . PHE A 1 82 ? -4.755 -7.092 1.962 1.00 64.31 82 PHE A O 19
ATOM 31059 N N . THR A 1 83 ? -5.866 -8.868 1.185 1.00 71.35 83 THR A N 19
ATOM 31060 C CA . THR A 1 83 ? -5.396 -9.750 2.239 1.00 42.51 83 THR A CA 19
ATOM 31061 C C . THR A 1 83 ? -4.097 -10.425 1.818 1.00 11.15 83 THR A C 19
ATOM 31062 O O . THR A 1 83 ? -4.094 -11.318 0.964 1.00 43.42 83 THR A O 19
ATOM 31073 N N . PHE A 1 84 ? -2.997 -9.981 2.404 1.00 41.05 84 PHE A N 19
ATOM 31074 C CA . PHE A 1 84 ? -1.684 -10.500 2.055 1.00 62.54 84 PHE A CA 19
ATOM 31075 C C . PHE A 1 84 ? -1.300 -11.669 2.951 1.00 24.12 84 PHE A C 19
ATOM 31076 O O . PHE A 1 84 ? -1.759 -11.773 4.090 1.00 43.32 84 PHE A O 19
ATOM 31093 N N . SER A 1 85 ? -0.451 -12.546 2.426 1.00 33.44 85 SER A N 19
ATOM 31094 C CA . SER A 1 85 ? 0.003 -13.719 3.160 1.00 25.24 85 SER A CA 19
ATOM 31095 C C . SER A 1 85 ? 1.016 -13.326 4.237 1.00 10.22 85 SER A C 19
ATOM 31096 O O . SER A 1 85 ? 1.222 -14.051 5.210 1.00 20.05 85 SER A O 19
ATOM 31104 N N . CYS A 1 86 ? 1.629 -12.164 4.061 1.00 20.03 86 CYS A N 19
ATOM 31105 C CA . CYS A 1 86 ? 2.636 -11.680 4.989 1.00 44.10 86 CYS A CA 19
ATOM 31106 C C . CYS A 1 86 ? 2.379 -10.214 5.325 1.00 64.41 86 CYS A C 19
ATOM 31107 O O . CYS A 1 86 ? 1.833 -9.472 4.509 1.00 51.43 86 CYS A O 19
ATOM 31115 N N . GLN A 1 87 ? 2.768 -9.801 6.523 1.00 61.14 87 GLN A N 19
ATOM 31116 C CA . GLN A 1 87 ? 2.541 -8.432 6.970 1.00 32.30 87 GLN A CA 19
ATOM 31117 C C . GLN A 1 87 ? 3.446 -7.447 6.234 1.00 4.24 87 GLN A C 19
ATOM 31118 O O . GLN A 1 87 ? 3.073 -6.291 6.021 1.00 11.14 87 GLN A O 19
ATOM 31132 N N . ALA A 1 88 ? 4.629 -7.905 5.842 1.00 64.24 88 ALA A N 19
ATOM 31133 C CA . ALA A 1 88 ? 5.555 -7.068 5.091 1.00 22.21 88 ALA A CA 19
ATOM 31134 C C . ALA A 1 88 ? 4.927 -6.605 3.782 1.00 24.25 88 ALA A C 19
ATOM 31135 O O . ALA A 1 88 ? 5.169 -5.487 3.330 1.00 32.10 88 ALA A O 19
ATOM 31142 N N . GLU A 1 89 ? 4.098 -7.466 3.200 1.00 15.32 89 GLU A N 19
ATOM 31143 C CA . GLU A 1 89 ? 3.422 -7.163 1.943 1.00 31.44 89 GLU A CA 19
ATOM 31144 C C . GLU A 1 89 ? 2.485 -5.967 2.118 1.00 0.43 89 GLU A C 19
ATOM 31145 O O . GLU A 1 89 ? 2.326 -5.153 1.212 1.00 55.22 89 GLU A O 19
ATOM 31157 N N . MET A 1 90 ? 1.873 -5.871 3.297 1.00 64.23 90 MET A N 19
ATOM 31158 C CA . MET A 1 90 ? 0.949 -4.781 3.604 1.00 65.10 90 MET A CA 19
ATOM 31159 C C . MET A 1 90 ? 1.655 -3.434 3.530 1.00 32.12 90 MET A C 19
ATOM 31160 O O . MET A 1 90 ? 1.245 -2.540 2.787 1.00 42.42 90 MET A O 19
ATOM 31174 N N . ILE A 1 91 ? 2.726 -3.302 4.303 1.00 21.34 91 ILE A N 19
ATOM 31175 C CA . ILE A 1 91 ? 3.434 -2.036 4.422 1.00 22.35 91 ILE A CA 19
ATOM 31176 C C . ILE A 1 91 ? 4.108 -1.621 3.118 1.00 11.42 91 ILE A C 19
ATOM 31177 O O . ILE A 1 91 ? 4.016 -0.458 2.722 1.00 54.41 91 ILE A O 19
ATOM 31193 N N . ILE A 1 92 ? 4.763 -2.559 2.437 1.00 22.31 92 ILE A N 19
ATOM 31194 C CA . ILE A 1 92 ? 5.458 -2.233 1.195 1.00 30.11 92 ILE A CA 19
ATOM 31195 C C . ILE A 1 92 ? 4.472 -1.776 0.124 1.00 14.31 92 ILE A C 19
ATOM 31196 O O . ILE A 1 92 ? 4.803 -0.950 -0.728 1.00 63.13 92 ILE A O 19
ATOM 31212 N N . PHE A 1 93 ? 3.255 -2.298 0.192 1.00 23.31 93 PHE A N 19
ATOM 31213 C CA . PHE A 1 93 ? 2.218 -1.952 -0.768 1.00 64.33 93 PHE A CA 19
ATOM 31214 C C . PHE A 1 93 ? 1.727 -0.526 -0.525 1.00 13.52 93 PHE A C 19
ATOM 31215 O O . PHE A 1 93 ? 1.751 0.307 -1.428 1.00 63.31 93 PHE A O 19
ATOM 31232 N N . GLU A 1 94 ? 1.346 -0.246 0.720 1.00 23.54 94 GLU A N 19
ATOM 31233 C CA . GLU A 1 94 ? 0.851 1.075 1.118 1.00 62.32 94 GLU A CA 19
ATOM 31234 C C . GLU A 1 94 ? 1.860 2.173 0.788 1.00 12.32 94 GLU A C 19
ATOM 31235 O O . GLU A 1 94 ? 1.506 3.218 0.240 1.00 11.10 94 GLU A O 19
ATOM 31247 N N . LEU A 1 95 ? 3.117 1.923 1.123 1.00 51.11 95 LEU A N 19
ATOM 31248 C CA . LEU A 1 95 ? 4.171 2.910 0.952 1.00 33.25 95 LEU A CA 19
ATOM 31249 C C . LEU A 1 95 ? 4.418 3.221 -0.526 1.00 63.14 95 LEU A C 19
ATOM 31250 O O . LEU A 1 95 ? 4.415 4.387 -0.925 1.00 74.43 95 LEU A O 19
ATOM 31266 N N . SER A 1 96 ? 4.636 2.182 -1.329 1.00 34.42 96 SER A N 19
ATOM 31267 C CA . SER A 1 96 ? 4.730 2.330 -2.782 1.00 52.33 96 SER A CA 19
ATOM 31268 C C . SER A 1 96 ? 3.550 3.129 -3.356 1.00 51.43 96 SER A C 19
ATOM 31269 O O . SER A 1 96 ? 3.739 3.997 -4.211 1.00 22.10 96 SER A O 19
ATOM 31277 N N . LEU A 1 97 ? 2.339 2.842 -2.875 1.00 34.32 97 LEU A N 19
ATOM 31278 C CA . LEU A 1 97 ? 1.132 3.501 -3.383 1.00 22.05 97 LEU A CA 19
ATOM 31279 C C . LEU A 1 97 ? 1.128 4.993 -3.059 1.00 21.04 97 LEU A C 19
ATOM 31280 O O . LEU A 1 97 ? 0.632 5.805 -3.843 1.00 30.00 97 LEU A O 19
ATOM 31296 N N . ARG A 1 98 ? 1.688 5.346 -1.907 1.00 44.01 98 ARG A N 19
ATOM 31297 C CA . ARG A 1 98 ? 1.667 6.725 -1.431 1.00 72.31 98 ARG A CA 19
ATOM 31298 C C . ARG A 1 98 ? 2.333 7.660 -2.440 1.00 52.22 98 ARG A C 19
ATOM 31299 O O . ARG A 1 98 ? 1.773 8.691 -2.808 1.00 65.20 98 ARG A O 19
ATOM 31320 N N . SER A 1 99 ? 3.510 7.272 -2.906 1.00 12.25 99 SER A N 19
ATOM 31321 C CA . SER A 1 99 ? 4.258 8.081 -3.864 1.00 2.44 99 SER A CA 19
ATOM 31322 C C . SER A 1 99 ? 3.901 7.694 -5.299 1.00 11.13 99 SER A C 19
ATOM 31323 O O . SER A 1 99 ? 4.584 8.078 -6.249 1.00 71.10 99 SER A O 19
ATOM 31331 N N . LEU A 1 100 ? 2.818 6.943 -5.451 1.00 71.03 100 LEU A N 19
ATOM 31332 C CA . LEU A 1 100 ? 2.381 6.483 -6.763 1.00 55.22 100 LEU A CA 19
ATOM 31333 C C . LEU A 1 100 ? 1.158 7.257 -7.228 1.00 13.44 100 LEU A C 19
ATOM 31334 O O . LEU A 1 100 ? 1.027 7.585 -8.406 1.00 13.14 100 LEU A O 19
ATOM 31350 N N . ALA A 1 101 ? 0.260 7.532 -6.291 1.00 23.21 101 ALA A N 19
ATOM 31351 C CA . ALA A 1 101 ? -0.940 8.312 -6.579 1.00 73.11 101 ALA A CA 19
ATOM 31352 C C . ALA A 1 101 ? -0.569 9.689 -7.115 1.00 32.24 101 ALA A C 19
ATOM 31353 O O . ALA A 1 101 ? -1.312 10.277 -7.904 1.00 64.25 101 ALA A O 19
ATOM 31360 N N . LEU A 1 102 ? 0.589 10.187 -6.667 1.00 4.53 102 LEU A N 19
ATOM 31361 C CA . LEU A 1 102 ? 1.155 11.471 -7.110 1.00 12.31 102 LEU A CA 19
ATOM 31362 C C . LEU A 1 102 ? 0.308 12.693 -6.713 1.00 2.52 102 LEU A C 19
ATOM 31363 O O . LEU A 1 102 ? 0.812 13.816 -6.714 1.00 14.12 102 LEU A O 19
ATOM 31379 N N . GLU A 1 103 ? -0.966 12.481 -6.383 1.00 43.24 103 GLU A N 19
ATOM 31380 C CA . GLU A 1 103 ? -1.844 13.569 -5.955 1.00 54.53 103 GLU A CA 19
ATOM 31381 C C . GLU A 1 103 ? -1.249 14.313 -4.771 1.00 44.35 103 GLU A C 19
ATOM 31382 O O . GLU A 1 103 ? -1.074 15.533 -4.816 1.00 15.03 103 GLU A O 19
ATOM 31394 N N . HIS A 1 104 ? -0.927 13.579 -3.716 1.00 53.20 104 HIS A N 19
ATOM 31395 C CA . HIS A 1 104 ? -0.251 14.161 -2.570 1.00 72.42 104 HIS A CA 19
ATOM 31396 C C . HIS A 1 104 ? 1.246 14.222 -2.850 1.00 13.21 104 HIS A C 19
ATOM 31397 O O . HIS A 1 104 ? 2.028 13.452 -2.294 1.00 23.24 104 HIS A O 19
ATOM 31412 N N . HIS A 1 105 ? 1.629 15.119 -3.745 1.00 22.21 105 HIS A N 19
ATOM 31413 C CA . HIS A 1 105 ? 3.022 15.266 -4.128 1.00 54.13 105 HIS A CA 19
ATOM 31414 C C . HIS A 1 105 ? 3.830 15.799 -2.954 1.00 50.31 105 HIS A C 19
ATOM 31415 O O . HIS A 1 105 ? 3.507 16.845 -2.390 1.00 42.32 105 HIS A O 19
ATOM 31430 N N . HIS A 1 106 ? 4.869 15.074 -2.583 1.00 62.03 106 HIS A N 19
ATOM 31431 C CA . HIS A 1 106 ? 5.677 15.441 -1.435 1.00 63.34 106 HIS A CA 19
ATOM 31432 C C . HIS A 1 106 ? 6.866 16.298 -1.861 1.00 15.04 106 HIS A C 19
ATOM 31433 O O . HIS A 1 106 ? 7.952 15.786 -2.132 1.00 4.15 106 HIS A O 19
ATOM 31448 N N . HIS A 1 107 ? 6.640 17.601 -1.948 1.00 1.41 107 HIS A N 19
ATOM 31449 C CA . HIS A 1 107 ? 7.705 18.547 -2.252 1.00 31.11 107 HIS A CA 19
ATOM 31450 C C . HIS A 1 107 ? 7.953 19.428 -1.033 1.00 70.51 107 HIS A C 19
ATOM 31451 O O . HIS A 1 107 ? 8.830 20.291 -1.026 1.00 63.23 107 HIS A O 19
ATOM 31466 N N . HIS A 1 108 ? 7.154 19.202 -0.004 1.00 32.30 108 HIS A N 19
ATOM 31467 C CA . HIS A 1 108 ? 7.320 19.885 1.266 1.00 60.02 108 HIS A CA 19
ATOM 31468 C C . HIS A 1 108 ? 8.490 19.283 2.028 1.00 20.12 108 HIS A C 19
ATOM 31469 O O . HIS A 1 108 ? 8.470 18.100 2.372 1.00 24.42 108 HIS A O 19
ATOM 31484 N N . HIS A 1 109 ? 9.509 20.090 2.277 1.00 33.12 109 HIS A N 19
ATOM 31485 C CA . HIS A 1 109 ? 10.636 19.650 3.084 1.00 73.34 109 HIS A CA 19
ATOM 31486 C C . HIS A 1 109 ? 10.351 19.926 4.554 1.00 14.21 109 HIS A C 19
ATOM 31487 O O . HIS A 1 109 ? 10.317 18.967 5.343 1.00 38.06 109 HIS A O 19
ATOM 31503 N N . MET A 1 1 ? 9.375 -42.547 -32.750 1.00 3.34 1 MET A N 20
ATOM 31504 C CA . MET A 1 1 ? 8.936 -41.649 -31.658 1.00 70.22 1 MET A CA 20
ATOM 31505 C C . MET A 1 1 ? 10.133 -40.938 -31.046 1.00 50.13 1 MET A C 20
ATOM 31506 O O . MET A 1 1 ? 10.646 -41.340 -29.999 1.00 42.51 1 MET A O 20
ATOM 31522 N N . ALA A 1 2 ? 10.591 -39.896 -31.720 1.00 44.33 2 ALA A N 20
ATOM 31523 C CA . ALA A 1 2 ? 11.739 -39.133 -31.262 1.00 14.41 2 ALA A CA 20
ATOM 31524 C C . ALA A 1 2 ? 11.426 -37.644 -31.251 1.00 53.45 2 ALA A C 20
ATOM 31525 O O . ALA A 1 2 ? 11.380 -36.998 -32.301 1.00 1.15 2 ALA A O 20
ATOM 31532 N N . MET A 1 3 ? 11.170 -37.116 -30.062 1.00 53.31 3 MET A N 20
ATOM 31533 C CA . MET A 1 3 ? 10.917 -35.694 -29.889 1.00 61.14 3 MET A CA 20
ATOM 31534 C C . MET A 1 3 ? 11.308 -35.254 -28.478 1.00 34.15 3 MET A C 20
ATOM 31535 O O . MET A 1 3 ? 10.478 -35.182 -27.573 1.00 2.31 3 MET A O 20
ATOM 31549 N N . LYS A 1 4 ? 12.590 -34.984 -28.286 1.00 23.54 4 LYS A N 20
ATOM 31550 C CA . LYS A 1 4 ? 13.104 -34.650 -26.965 1.00 61.12 4 LYS A CA 20
ATOM 31551 C C . LYS A 1 4 ? 14.211 -33.599 -27.050 1.00 4.53 4 LYS A C 20
ATOM 31552 O O . LYS A 1 4 ? 15.379 -33.916 -27.285 1.00 62.35 4 LYS A O 20
ATOM 31571 N N . ASP A 1 5 ? 13.827 -32.342 -26.881 1.00 22.24 5 ASP A N 20
ATOM 31572 C CA . ASP A 1 5 ? 14.781 -31.234 -26.872 1.00 62.51 5 ASP A CA 20
ATOM 31573 C C . ASP A 1 5 ? 14.078 -29.953 -26.446 1.00 40.02 5 ASP A C 20
ATOM 31574 O O . ASP A 1 5 ? 13.114 -29.522 -27.083 1.00 34.12 5 ASP A O 20
ATOM 31583 N N . VAL A 1 6 ? 14.555 -29.355 -25.365 1.00 34.11 6 VAL A N 20
ATOM 31584 C CA . VAL A 1 6 ? 13.894 -28.197 -24.780 1.00 34.11 6 VAL A CA 20
ATOM 31585 C C . VAL A 1 6 ? 14.469 -26.882 -25.302 1.00 43.11 6 VAL A C 20
ATOM 31586 O O . VAL A 1 6 ? 15.687 -26.727 -25.444 1.00 15.32 6 VAL A O 20
ATOM 31599 N N . VAL A 1 7 ? 13.580 -25.944 -25.588 1.00 34.14 7 VAL A N 20
ATOM 31600 C CA . VAL A 1 7 ? 13.975 -24.606 -26.004 1.00 22.11 7 VAL A CA 20
ATOM 31601 C C . VAL A 1 7 ? 13.461 -23.570 -25.003 1.00 24.24 7 VAL A C 20
ATOM 31602 O O . VAL A 1 7 ? 12.251 -23.393 -24.829 1.00 41.15 7 VAL A O 20
ATOM 31615 N N . ASP A 1 8 ? 14.389 -22.913 -24.320 1.00 22.11 8 ASP A N 20
ATOM 31616 C CA . ASP A 1 8 ? 14.037 -21.918 -23.313 1.00 51.14 8 ASP A CA 20
ATOM 31617 C C . ASP A 1 8 ? 15.252 -21.105 -22.892 1.00 62.32 8 ASP A C 20
ATOM 31618 O O . ASP A 1 8 ? 16.268 -21.659 -22.478 1.00 71.32 8 ASP A O 20
ATOM 31627 N N . LYS A 1 9 ? 15.142 -19.794 -23.020 1.00 3.24 9 LYS A N 20
ATOM 31628 C CA . LYS A 1 9 ? 16.159 -18.881 -22.525 1.00 25.05 9 LYS A CA 20
ATOM 31629 C C . LYS A 1 9 ? 15.474 -17.714 -21.827 1.00 75.34 9 LYS A C 20
ATOM 31630 O O . LYS A 1 9 ? 15.284 -16.647 -22.410 1.00 2.04 9 LYS A O 20
ATOM 31649 N N . CYS A 1 10 ? 15.071 -17.936 -20.586 1.00 62.12 10 CYS A N 20
ATOM 31650 C CA . CYS A 1 10 ? 14.302 -16.943 -19.852 1.00 31.25 10 CYS A CA 20
ATOM 31651 C C . CYS A 1 10 ? 15.177 -16.151 -18.885 1.00 41.10 10 CYS A C 20
ATOM 31652 O O . CYS A 1 10 ? 15.196 -16.403 -17.676 1.00 1.33 10 CYS A O 20
ATOM 31660 N N . SER A 1 11 ? 15.924 -15.206 -19.430 1.00 54.33 11 SER A N 20
ATOM 31661 C CA . SER A 1 11 ? 16.705 -14.290 -18.619 1.00 13.14 11 SER A CA 20
ATOM 31662 C C . SER A 1 11 ? 15.893 -13.023 -18.363 1.00 2.42 11 SER A C 20
ATOM 31663 O O . SER A 1 11 ? 16.012 -12.034 -19.089 1.00 62.01 11 SER A O 20
ATOM 31671 N N . THR A 1 12 ? 15.032 -13.072 -17.356 1.00 41.31 12 THR A N 20
ATOM 31672 C CA . THR A 1 12 ? 14.119 -11.976 -17.092 1.00 51.12 12 THR A CA 20
ATOM 31673 C C . THR A 1 12 ? 14.214 -11.497 -15.646 1.00 62.14 12 THR A C 20
ATOM 31674 O O . THR A 1 12 ? 13.849 -12.214 -14.711 1.00 14.11 12 THR A O 20
ATOM 31685 N N . LYS A 1 13 ? 14.738 -10.289 -15.486 1.00 14.13 13 LYS A N 20
ATOM 31686 C CA . LYS A 1 13 ? 14.797 -9.611 -14.197 1.00 72.20 13 LYS A CA 20
ATOM 31687 C C . LYS A 1 13 ? 15.230 -8.169 -14.414 1.00 42.14 13 LYS A C 20
ATOM 31688 O O . LYS A 1 13 ? 16.419 -7.873 -14.513 1.00 73.21 13 LYS A O 20
ATOM 31707 N N . GLY A 1 14 ? 14.257 -7.280 -14.514 1.00 45.32 14 GLY A N 20
ATOM 31708 C CA . GLY A 1 14 ? 14.544 -5.896 -14.811 1.00 2.02 14 GLY A CA 20
ATOM 31709 C C . GLY A 1 14 ? 13.633 -4.951 -14.065 1.00 70.34 14 GLY A C 20
ATOM 31710 O O . GLY A 1 14 ? 12.879 -4.190 -14.675 1.00 41.32 14 GLY A O 20
ATOM 31714 N N . CYS A 1 15 ? 13.685 -5.013 -12.748 1.00 3.40 15 CYS A N 20
ATOM 31715 C CA . CYS A 1 15 ? 12.926 -4.105 -11.910 1.00 14.13 15 CYS A CA 20
ATOM 31716 C C . CYS A 1 15 ? 13.852 -3.422 -10.912 1.00 43.54 15 CYS A C 20
ATOM 31717 O O . CYS A 1 15 ? 14.633 -4.079 -10.222 1.00 41.11 15 CYS A O 20
ATOM 31725 N N . ALA A 1 16 ? 13.790 -2.102 -10.863 1.00 60.21 16 ALA A N 20
ATOM 31726 C CA . ALA A 1 16 ? 14.632 -1.335 -9.961 1.00 44.21 16 ALA A CA 20
ATOM 31727 C C . ALA A 1 16 ? 13.789 -0.624 -8.912 1.00 25.14 16 ALA A C 20
ATOM 31728 O O . ALA A 1 16 ? 13.342 0.506 -9.117 1.00 2.10 16 ALA A O 20
ATOM 31735 N N . ILE A 1 17 ? 13.554 -1.295 -7.795 1.00 5.22 17 ILE A N 20
ATOM 31736 C CA . ILE A 1 17 ? 12.752 -0.730 -6.721 1.00 62.10 17 ILE A CA 20
ATOM 31737 C C . ILE A 1 17 ? 12.923 -1.543 -5.439 1.00 64.15 17 ILE A C 20
ATOM 31738 O O . ILE A 1 17 ? 12.865 -2.773 -5.457 1.00 13.42 17 ILE A O 20
ATOM 31754 N N . ASP A 1 18 ? 13.185 -0.851 -4.343 1.00 21.21 18 ASP A N 20
ATOM 31755 C CA . ASP A 1 18 ? 13.273 -1.485 -3.033 1.00 43.24 18 ASP A CA 20
ATOM 31756 C C . ASP A 1 18 ? 12.798 -0.531 -1.953 1.00 43.42 18 ASP A C 20
ATOM 31757 O O . ASP A 1 18 ? 13.490 0.429 -1.611 1.00 40.34 18 ASP A O 20
ATOM 31766 N N . ILE A 1 19 ? 11.603 -0.773 -1.447 1.00 60.02 19 ILE A N 20
ATOM 31767 C CA . ILE A 1 19 ? 11.100 -0.020 -0.317 1.00 44.41 19 ILE A CA 20
ATOM 31768 C C . ILE A 1 19 ? 11.039 -0.909 0.920 1.00 54.14 19 ILE A C 20
ATOM 31769 O O . ILE A 1 19 ? 10.035 -1.566 1.189 1.00 33.32 19 ILE A O 20
ATOM 31785 N N . GLY A 1 20 ? 12.145 -0.944 1.652 1.00 63.42 20 GLY A N 20
ATOM 31786 C CA . GLY A 1 20 ? 12.238 -1.787 2.830 1.00 5.53 20 GLY A CA 20
ATOM 31787 C C . GLY A 1 20 ? 11.337 -1.322 3.954 1.00 34.44 20 GLY A C 20
ATOM 31788 O O . GLY A 1 20 ? 10.987 -2.114 4.829 1.00 23.10 20 GLY A O 20
ATOM 31792 N N . THR A 1 21 ? 10.978 -0.034 3.915 1.00 71.41 21 THR A N 20
ATOM 31793 C CA . THR A 1 21 ? 10.077 0.602 4.882 1.00 14.44 21 THR A CA 20
ATOM 31794 C C . THR A 1 21 ? 10.458 0.293 6.338 1.00 11.13 21 THR A C 20
ATOM 31795 O O . THR A 1 21 ? 11.579 -0.137 6.634 1.00 33.12 21 THR A O 20
ATOM 31806 N N . VAL A 1 22 ? 9.539 0.578 7.243 1.00 63.21 22 VAL A N 20
ATOM 31807 C CA . VAL A 1 22 ? 9.728 0.306 8.652 1.00 34.30 22 VAL A CA 20
ATOM 31808 C C . VAL A 1 22 ? 8.749 -0.766 9.108 1.00 14.03 22 VAL A C 20
ATOM 31809 O O . VAL A 1 22 ? 7.691 -0.952 8.500 1.00 21.13 22 VAL A O 20
ATOM 31822 N N . ILE A 1 23 ? 9.096 -1.473 10.166 1.00 61.30 23 ILE A N 20
ATOM 31823 C CA . ILE A 1 23 ? 8.245 -2.531 10.669 1.00 4.14 23 ILE A CA 20
ATOM 31824 C C . ILE A 1 23 ? 7.119 -1.942 11.507 1.00 53.31 23 ILE A C 20
ATOM 31825 O O . ILE A 1 23 ? 7.244 -1.792 12.719 1.00 74.11 23 ILE A O 20
ATOM 31841 N N . ASP A 1 24 ? 6.045 -1.544 10.838 1.00 32.00 24 ASP A N 20
ATOM 31842 C CA . ASP A 1 24 ? 4.868 -1.020 11.524 1.00 52.11 24 ASP A CA 20
ATOM 31843 C C . ASP A 1 24 ? 4.158 -2.155 12.252 1.00 42.24 24 ASP A C 20
ATOM 31844 O O . ASP A 1 24 ? 3.991 -2.115 13.471 1.00 2.31 24 ASP A O 20
ATOM 31853 N N . ASN A 1 25 ? 3.765 -3.165 11.476 1.00 50.31 25 ASN A N 20
ATOM 31854 C CA . ASN A 1 25 ? 3.271 -4.441 11.992 1.00 13.52 25 ASN A CA 20
ATOM 31855 C C . ASN A 1 25 ? 1.933 -4.323 12.722 1.00 21.03 25 ASN A C 20
ATOM 31856 O O . ASN A 1 25 ? 1.850 -3.775 13.820 1.00 30.43 25 ASN A O 20
ATOM 31867 N N . ASP A 1 26 ? 0.885 -4.854 12.105 1.00 61.33 26 ASP A N 20
ATOM 31868 C CA . ASP A 1 26 ? -0.402 -4.993 12.776 1.00 42.22 26 ASP A CA 20
ATOM 31869 C C . ASP A 1 26 ? -1.127 -6.229 12.261 1.00 72.42 26 ASP A C 20
ATOM 31870 O O . ASP A 1 26 ? -1.179 -7.259 12.935 1.00 5.42 26 ASP A O 20
ATOM 31879 N N . ASN A 1 27 ? -1.658 -6.129 11.053 1.00 44.31 27 ASN A N 20
ATOM 31880 C CA . ASN A 1 27 ? -2.376 -7.228 10.428 1.00 44.34 27 ASN A CA 20
ATOM 31881 C C . ASN A 1 27 ? -1.670 -7.621 9.129 1.00 41.42 27 ASN A C 20
ATOM 31882 O O . ASN A 1 27 ? -0.591 -7.110 8.830 1.00 12.44 27 ASN A O 20
ATOM 31893 N N . CYS A 1 28 ? -2.261 -8.536 8.378 1.00 2.13 28 CYS A N 20
ATOM 31894 C CA . CYS A 1 28 ? -1.750 -8.894 7.061 1.00 14.15 28 CYS A CA 20
ATOM 31895 C C . CYS A 1 28 ? -2.720 -8.423 5.980 1.00 54.41 28 CYS A C 20
ATOM 31896 O O . CYS A 1 28 ? -2.486 -8.608 4.786 1.00 31.53 28 CYS A O 20
ATOM 31904 N N . THR A 1 29 ? -3.817 -7.819 6.421 1.00 41.51 29 THR A N 20
ATOM 31905 C CA . THR A 1 29 ? -4.833 -7.308 5.521 1.00 34.35 29 THR A CA 20
ATOM 31906 C C . THR A 1 29 ? -4.921 -5.788 5.617 1.00 51.21 29 THR A C 20
ATOM 31907 O O . THR A 1 29 ? -5.183 -5.238 6.688 1.00 64.33 29 THR A O 20
ATOM 31918 N N . SER A 1 30 ? -4.689 -5.117 4.499 1.00 51.24 30 SER A N 20
ATOM 31919 C CA . SER A 1 30 ? -4.805 -3.673 4.442 1.00 21.21 30 SER A CA 20
ATOM 31920 C C . SER A 1 30 ? -6.134 -3.289 3.809 1.00 3.30 30 SER A C 20
ATOM 31921 O O . SER A 1 30 ? -6.483 -3.780 2.734 1.00 22.41 30 SER A O 20
ATOM 31929 N N . LYS A 1 31 ? -6.884 -2.435 4.483 1.00 61.30 31 LYS A N 20
ATOM 31930 C CA . LYS A 1 31 ? -8.126 -1.938 3.931 1.00 42.12 31 LYS A CA 20
ATOM 31931 C C . LYS A 1 31 ? -7.965 -0.485 3.541 1.00 5.33 31 LYS A C 20
ATOM 31932 O O . LYS A 1 31 ? -7.451 0.324 4.316 1.00 43.10 31 LYS A O 20
ATOM 31951 N N . PHE A 1 32 ? -8.422 -0.159 2.355 1.00 3.00 32 PHE A N 20
ATOM 31952 C CA . PHE A 1 32 ? -8.224 1.169 1.803 1.00 75.31 32 PHE A CA 20
ATOM 31953 C C . PHE A 1 32 ? -9.405 1.567 0.933 1.00 71.30 32 PHE A C 20
ATOM 31954 O O . PHE A 1 32 ? -9.843 0.800 0.078 1.00 12.42 32 PHE A O 20
ATOM 31971 N N . SER A 1 33 ? -9.927 2.760 1.169 1.00 54.11 33 SER A N 20
ATOM 31972 C CA . SER A 1 33 ? -10.988 3.294 0.342 1.00 64.32 33 SER A CA 20
ATOM 31973 C C . SER A 1 33 ? -10.701 4.749 -0.003 1.00 5.43 33 SER A C 20
ATOM 31974 O O . SER A 1 33 ? -10.356 5.547 0.868 1.00 21.35 33 SER A O 20
ATOM 31982 N N . ARG A 1 34 ? -10.814 5.078 -1.278 1.00 11.23 34 ARG A N 20
ATOM 31983 C CA . ARG A 1 34 ? -10.572 6.436 -1.743 1.00 63.11 34 ARG A CA 20
ATOM 31984 C C . ARG A 1 34 ? -11.729 6.900 -2.620 1.00 60.24 34 ARG A C 20
ATOM 31985 O O . ARG A 1 34 ? -12.302 6.113 -3.374 1.00 22.31 34 ARG A O 20
ATOM 32006 N N . PHE A 1 35 ? -12.077 8.172 -2.502 1.00 42.41 35 PHE A N 20
ATOM 32007 C CA . PHE A 1 35 ? -13.179 8.732 -3.263 1.00 60.02 35 PHE A CA 20
ATOM 32008 C C . PHE A 1 35 ? -12.688 9.248 -4.606 1.00 64.31 35 PHE A C 20
ATOM 32009 O O . PHE A 1 35 ? -11.698 9.980 -4.675 1.00 22.22 35 PHE A O 20
ATOM 32026 N N . PHE A 1 36 ? -13.374 8.854 -5.665 1.00 24.42 36 PHE A N 20
ATOM 32027 C CA . PHE A 1 36 ? -13.019 9.276 -7.010 1.00 14.53 36 PHE A CA 20
ATOM 32028 C C . PHE A 1 36 ? -14.209 9.948 -7.675 1.00 75.31 36 PHE A C 20
ATOM 32029 O O . PHE A 1 36 ? -15.315 9.925 -7.137 1.00 4.42 36 PHE A O 20
ATOM 32046 N N . ALA A 1 37 ? -13.977 10.552 -8.833 1.00 15.03 37 ALA A N 20
ATOM 32047 C CA . ALA A 1 37 ? -15.018 11.292 -9.534 1.00 32.24 37 ALA A CA 20
ATOM 32048 C C . ALA A 1 37 ? -16.137 10.373 -10.006 1.00 3.53 37 ALA A C 20
ATOM 32049 O O . ALA A 1 37 ? -17.293 10.533 -9.621 1.00 43.01 37 ALA A O 20
ATOM 32056 N N . THR A 1 38 ? -15.787 9.404 -10.831 1.00 52.42 38 THR A N 20
ATOM 32057 C CA . THR A 1 38 ? -16.773 8.505 -11.400 1.00 50.44 38 THR A CA 20
ATOM 32058 C C . THR A 1 38 ? -16.432 7.061 -11.077 1.00 14.32 38 THR A C 20
ATOM 32059 O O . THR A 1 38 ? -15.319 6.765 -10.638 1.00 33.34 38 THR A O 20
ATOM 32070 N N . ARG A 1 39 ? -17.382 6.159 -11.303 1.00 14.11 39 ARG A N 20
ATOM 32071 C CA . ARG A 1 39 ? -17.135 4.737 -11.106 1.00 61.33 39 ARG A CA 20
ATOM 32072 C C . ARG A 1 39 ? -16.090 4.253 -12.104 1.00 61.24 39 ARG A C 20
ATOM 32073 O O . ARG A 1 39 ? -15.402 3.264 -11.872 1.00 14.40 39 ARG A O 20
ATOM 32094 N N . GLU A 1 40 ? -15.960 4.995 -13.196 1.00 70.00 40 GLU A N 20
ATOM 32095 C CA . GLU A 1 40 ? -14.936 4.742 -14.197 1.00 22.42 40 GLU A CA 20
ATOM 32096 C C . GLU A 1 40 ? -13.554 4.906 -13.587 1.00 50.23 40 GLU A C 20
ATOM 32097 O O . GLU A 1 40 ? -12.663 4.075 -13.781 1.00 22.13 40 GLU A O 20
ATOM 32109 N N . GLU A 1 41 ? -13.393 5.996 -12.850 1.00 14.33 41 GLU A N 20
ATOM 32110 C CA . GLU A 1 41 ? -12.153 6.288 -12.143 1.00 74.55 41 GLU A CA 20
ATOM 32111 C C . GLU A 1 41 ? -11.836 5.185 -11.141 1.00 63.43 41 GLU A C 20
ATOM 32112 O O . GLU A 1 41 ? -10.674 4.909 -10.851 1.00 0.05 41 GLU A O 20
ATOM 32124 N N . ALA A 1 42 ? -12.881 4.544 -10.636 1.00 64.21 42 ALA A N 20
ATOM 32125 C CA . ALA A 1 42 ? -12.724 3.477 -9.656 1.00 3.11 42 ALA A CA 20
ATOM 32126 C C . ALA A 1 42 ? -12.238 2.198 -10.328 1.00 54.55 42 ALA A C 20
ATOM 32127 O O . ALA A 1 42 ? -11.346 1.516 -9.820 1.00 42.50 42 ALA A O 20
ATOM 32134 N N . GLU A 1 43 ? -12.822 1.890 -11.480 1.00 0.12 43 GLU A N 20
ATOM 32135 C CA . GLU A 1 43 ? -12.409 0.738 -12.274 1.00 12.52 43 GLU A CA 20
ATOM 32136 C C . GLU A 1 43 ? -10.966 0.916 -12.725 1.00 22.41 43 GLU A C 20
ATOM 32137 O O . GLU A 1 43 ? -10.170 -0.027 -12.709 1.00 62.53 43 GLU A O 20
ATOM 32149 N N . SER A 1 44 ? -10.640 2.144 -13.113 1.00 11.30 44 SER A N 20
ATOM 32150 C CA . SER A 1 44 ? -9.295 2.486 -13.548 1.00 63.13 44 SER A CA 20
ATOM 32151 C C . SER A 1 44 ? -8.305 2.327 -12.397 1.00 25.22 44 SER A C 20
ATOM 32152 O O . SER A 1 44 ? -7.161 1.917 -12.600 1.00 43.25 44 SER A O 20
ATOM 32160 N N . PHE A 1 45 ? -8.758 2.632 -11.187 1.00 63.42 45 PHE A N 20
ATOM 32161 C CA . PHE A 1 45 ? -7.917 2.516 -10.012 1.00 51.11 45 PHE A CA 20
ATOM 32162 C C . PHE A 1 45 ? -7.644 1.047 -9.712 1.00 25.52 45 PHE A C 20
ATOM 32163 O O . PHE A 1 45 ? -6.497 0.641 -9.578 1.00 5.52 45 PHE A O 20
ATOM 32180 N N . MET A 1 46 ? -8.703 0.245 -9.660 1.00 11.00 46 MET A N 20
ATOM 32181 C CA . MET A 1 46 ? -8.580 -1.183 -9.353 1.00 14.30 46 MET A CA 20
ATOM 32182 C C . MET A 1 46 ? -7.629 -1.883 -10.326 1.00 10.34 46 MET A C 20
ATOM 32183 O O . MET A 1 46 ? -6.977 -2.866 -9.972 1.00 31.41 46 MET A O 20
ATOM 32197 N N . THR A 1 47 ? -7.544 -1.357 -11.542 1.00 63.54 47 THR A N 20
ATOM 32198 C CA . THR A 1 47 ? -6.647 -1.895 -12.556 1.00 10.45 47 THR A CA 20
ATOM 32199 C C . THR A 1 47 ? -5.192 -1.911 -12.065 1.00 44.32 47 THR A C 20
ATOM 32200 O O . THR A 1 47 ? -4.514 -2.936 -12.132 1.00 53.13 47 THR A O 20
ATOM 32211 N N . LYS A 1 48 ? -4.730 -0.780 -11.537 1.00 10.42 48 LYS A N 20
ATOM 32212 C CA . LYS A 1 48 ? -3.343 -0.661 -11.097 1.00 20.11 48 LYS A CA 20
ATOM 32213 C C . LYS A 1 48 ? -3.102 -1.440 -9.807 1.00 72.23 48 LYS A C 20
ATOM 32214 O O . LYS A 1 48 ? -1.985 -1.880 -9.547 1.00 72.51 48 LYS A O 20
ATOM 32233 N N . LEU A 1 49 ? -4.147 -1.608 -9.001 1.00 1.02 49 LEU A N 20
ATOM 32234 C CA . LEU A 1 49 ? -4.047 -2.423 -7.788 1.00 73.41 49 LEU A CA 20
ATOM 32235 C C . LEU A 1 49 ? -3.678 -3.860 -8.141 1.00 72.01 49 LEU A C 20
ATOM 32236 O O . LEU A 1 49 ? -2.861 -4.478 -7.465 1.00 43.45 49 LEU A O 20
ATOM 32252 N N . LYS A 1 50 ? -4.282 -4.385 -9.204 1.00 73.31 50 LYS A N 20
ATOM 32253 C CA . LYS A 1 50 ? -3.965 -5.730 -9.676 1.00 23.43 50 LYS A CA 20
ATOM 32254 C C . LYS A 1 50 ? -2.513 -5.819 -10.131 1.00 2.32 50 LYS A C 20
ATOM 32255 O O . LYS A 1 50 ? -1.820 -6.797 -9.851 1.00 33.21 50 LYS A O 20
ATOM 32274 N N . GLU A 1 51 ? -2.062 -4.781 -10.821 1.00 54.42 51 GLU A N 20
ATOM 32275 C CA . GLU A 1 51 ? -0.684 -4.702 -11.283 1.00 24.44 51 GLU A CA 20
ATOM 32276 C C . GLU A 1 51 ? 0.275 -4.714 -10.096 1.00 31.35 51 GLU A C 20
ATOM 32277 O O . GLU A 1 51 ? 1.239 -5.479 -10.059 1.00 14.44 51 GLU A O 20
ATOM 32289 N N . LEU A 1 52 ? -0.028 -3.874 -9.117 1.00 54.04 52 LEU A N 20
ATOM 32290 C CA . LEU A 1 52 ? 0.803 -3.723 -7.934 1.00 20.21 52 LEU A CA 20
ATOM 32291 C C . LEU A 1 52 ? 0.792 -4.983 -7.072 1.00 51.43 52 LEU A C 20
ATOM 32292 O O . LEU A 1 52 ? 1.835 -5.413 -6.585 1.00 72.44 52 LEU A O 20
ATOM 32308 N N . ALA A 1 53 ? -0.384 -5.579 -6.910 1.00 34.24 53 ALA A N 20
ATOM 32309 C CA . ALA A 1 53 ? -0.546 -6.744 -6.042 1.00 54.21 53 ALA A CA 20
ATOM 32310 C C . ALA A 1 53 ? 0.340 -7.900 -6.484 1.00 14.44 53 ALA A C 20
ATOM 32311 O O . ALA A 1 53 ? 0.972 -8.558 -5.655 1.00 21.42 53 ALA A O 20
ATOM 32318 N N . ALA A 1 54 ? 0.395 -8.131 -7.790 1.00 34.35 54 ALA A N 20
ATOM 32319 C CA . ALA A 1 54 ? 1.163 -9.239 -8.343 1.00 23.14 54 ALA A CA 20
ATOM 32320 C C . ALA A 1 54 ? 2.656 -9.080 -8.072 1.00 62.34 54 ALA A C 20
ATOM 32321 O O . ALA A 1 54 ? 3.364 -10.061 -7.861 1.00 32.22 54 ALA A O 20
ATOM 32328 N N . ALA A 1 55 ? 3.129 -7.843 -8.077 1.00 51.20 55 ALA A N 20
ATOM 32329 C CA . ALA A 1 55 ? 4.544 -7.571 -7.864 1.00 61.31 55 ALA A CA 20
ATOM 32330 C C . ALA A 1 55 ? 4.887 -7.490 -6.379 1.00 32.32 55 ALA A C 20
ATOM 32331 O O . ALA A 1 55 ? 5.981 -7.874 -5.964 1.00 41.42 55 ALA A O 20
ATOM 32338 N N . ALA A 1 56 ? 3.953 -6.989 -5.583 1.00 64.24 56 ALA A N 20
ATOM 32339 C CA . ALA A 1 56 ? 4.200 -6.768 -4.162 1.00 24.14 56 ALA A CA 20
ATOM 32340 C C . ALA A 1 56 ? 4.106 -8.057 -3.350 1.00 51.10 56 ALA A C 20
ATOM 32341 O O . ALA A 1 56 ? 5.018 -8.384 -2.585 1.00 43.21 56 ALA A O 20
ATOM 32348 N N . SER A 1 57 ? 3.016 -8.787 -3.518 1.00 24.11 57 SER A N 20
ATOM 32349 C CA . SER A 1 57 ? 2.765 -9.959 -2.699 1.00 71.11 57 SER A CA 20
ATOM 32350 C C . SER A 1 57 ? 3.279 -11.227 -3.367 1.00 31.44 57 SER A C 20
ATOM 32351 O O . SER A 1 57 ? 3.653 -11.220 -4.541 1.00 40.14 57 SER A O 20
ATOM 32359 N N . SER A 1 58 ? 3.299 -12.308 -2.600 1.00 42.11 58 SER A N 20
ATOM 32360 C CA . SER A 1 58 ? 3.697 -13.610 -3.107 1.00 12.25 58 SER A CA 20
ATOM 32361 C C . SER A 1 58 ? 2.484 -14.365 -3.635 1.00 63.31 58 SER A C 20
ATOM 32362 O O . SER A 1 58 ? 2.555 -15.558 -3.928 1.00 24.21 58 SER A O 20
ATOM 32370 N N . ALA A 1 59 ? 1.368 -13.659 -3.742 1.00 64.24 59 ALA A N 20
ATOM 32371 C CA . ALA A 1 59 ? 0.152 -14.227 -4.292 1.00 43.35 59 ALA A CA 20
ATOM 32372 C C . ALA A 1 59 ? 0.190 -14.127 -5.806 1.00 43.10 59 ALA A C 20
ATOM 32373 O O . ALA A 1 59 ? -0.108 -13.081 -6.385 1.00 3.55 59 ALA A O 20
ATOM 32380 N N . ASP A 1 60 ? 0.571 -15.224 -6.435 1.00 54.30 60 ASP A N 20
ATOM 32381 C CA . ASP A 1 60 ? 0.847 -15.255 -7.868 1.00 44.10 60 ASP A CA 20
ATOM 32382 C C . ASP A 1 60 ? -0.406 -15.002 -8.704 1.00 13.02 60 ASP A C 20
ATOM 32383 O O . ASP A 1 60 ? -0.330 -14.423 -9.788 1.00 13.41 60 ASP A O 20
ATOM 32392 N N . GLU A 1 61 ? -1.558 -15.411 -8.195 1.00 35.42 61 GLU A N 20
ATOM 32393 C CA . GLU A 1 61 ? -2.810 -15.226 -8.919 1.00 33.24 61 GLU A CA 20
ATOM 32394 C C . GLU A 1 61 ? -3.546 -13.990 -8.389 1.00 43.42 61 GLU A C 20
ATOM 32395 O O . GLU A 1 61 ? -4.697 -13.727 -8.743 1.00 34.11 61 GLU A O 20
ATOM 32407 N N . GLY A 1 62 ? -2.854 -13.220 -7.558 1.00 14.33 62 GLY A N 20
ATOM 32408 C CA . GLY A 1 62 ? -3.426 -12.005 -7.016 1.00 65.43 62 GLY A CA 20
ATOM 32409 C C . GLY A 1 62 ? -3.692 -12.106 -5.531 1.00 12.35 62 GLY A C 20
ATOM 32410 O O . GLY A 1 62 ? -4.085 -13.164 -5.034 1.00 14.02 62 GLY A O 20
ATOM 32414 N N . ALA A 1 63 ? -3.466 -11.010 -4.819 1.00 4.04 63 ALA A N 20
ATOM 32415 C CA . ALA A 1 63 ? -3.726 -10.959 -3.388 1.00 71.20 63 ALA A CA 20
ATOM 32416 C C . ALA A 1 63 ? -5.216 -11.104 -3.114 1.00 2.14 63 ALA A C 20
ATOM 32417 O O . ALA A 1 63 ? -6.047 -10.759 -3.961 1.00 34.53 63 ALA A O 20
ATOM 32424 N N . SER A 1 64 ? -5.545 -11.624 -1.942 1.00 3.33 64 SER A N 20
ATOM 32425 C CA . SER A 1 64 ? -6.931 -11.797 -1.548 1.00 50.00 64 SER A CA 20
ATOM 32426 C C . SER A 1 64 ? -7.574 -10.445 -1.278 1.00 52.44 64 SER A C 20
ATOM 32427 O O . SER A 1 64 ? -7.453 -9.893 -0.184 1.00 11.52 64 SER A O 20
ATOM 32435 N N . VAL A 1 65 ? -8.231 -9.904 -2.287 1.00 25.44 65 VAL A N 20
ATOM 32436 C CA . VAL A 1 65 ? -8.829 -8.590 -2.179 1.00 35.31 65 VAL A CA 20
ATOM 32437 C C . VAL A 1 65 ? -10.351 -8.665 -2.179 1.00 63.21 65 VAL A C 20
ATOM 32438 O O . VAL A 1 65 ? -10.968 -9.156 -3.124 1.00 1.21 65 VAL A O 20
ATOM 32451 N N . ALA A 1 66 ? -10.942 -8.206 -1.093 1.00 62.03 66 ALA A N 20
ATOM 32452 C CA . ALA A 1 66 ? -12.378 -8.024 -1.025 1.00 45.22 66 ALA A CA 20
ATOM 32453 C C . ALA A 1 66 ? -12.682 -6.554 -1.241 1.00 62.10 66 ALA A C 20
ATOM 32454 O O . ALA A 1 66 ? -12.491 -5.736 -0.343 1.00 44.12 66 ALA A O 20
ATOM 32461 N N . TYR A 1 67 ? -13.103 -6.211 -2.443 1.00 22.13 67 TYR A N 20
ATOM 32462 C CA . TYR A 1 67 ? -13.277 -4.814 -2.802 1.00 12.10 67 TYR A CA 20
ATOM 32463 C C . TYR A 1 67 ? -14.704 -4.520 -3.236 1.00 35.34 67 TYR A C 20
ATOM 32464 O O . TYR A 1 67 ? -15.453 -5.426 -3.607 1.00 30.20 67 TYR A O 20
ATOM 32482 N N . LYS A 1 68 ? -15.068 -3.252 -3.180 1.00 31.12 68 LYS A N 20
ATOM 32483 C CA . LYS A 1 68 ? -16.360 -2.802 -3.649 1.00 35.10 68 LYS A CA 20
ATOM 32484 C C . LYS A 1 68 ? -16.225 -1.437 -4.305 1.00 34.10 68 LYS A C 20
ATOM 32485 O O . LYS A 1 68 ? -15.346 -0.644 -3.956 1.00 35.11 68 LYS A O 20
ATOM 32504 N N . ILE A 1 69 ? -17.089 -1.184 -5.260 1.00 53.13 69 ILE A N 20
ATOM 32505 C CA . ILE A 1 69 ? -17.185 0.116 -5.890 1.00 34.13 69 ILE A CA 20
ATOM 32506 C C . ILE A 1 69 ? -18.514 0.745 -5.508 1.00 21.34 69 ILE A C 20
ATOM 32507 O O . ILE A 1 69 ? -19.570 0.328 -5.987 1.00 44.44 69 ILE A O 20
ATOM 32523 N N . LYS A 1 70 ? -18.479 1.721 -4.619 1.00 10.54 70 LYS A N 20
ATOM 32524 C CA . LYS A 1 70 ? -19.710 2.302 -4.127 1.00 31.23 70 LYS A CA 20
ATOM 32525 C C . LYS A 1 70 ? -19.985 3.622 -4.808 1.00 51.33 70 LYS A C 20
ATOM 32526 O O . LYS A 1 70 ? -19.239 4.587 -4.655 1.00 15.13 70 LYS A O 20
ATOM 32545 N N . ASP A 1 71 ? -21.052 3.636 -5.571 1.00 30.33 71 ASP A N 20
ATOM 32546 C CA . ASP A 1 71 ? -21.508 4.839 -6.232 1.00 52.50 71 ASP A CA 20
ATOM 32547 C C . ASP A 1 71 ? -22.054 5.814 -5.198 1.00 64.12 71 ASP A C 20
ATOM 32548 O O . ASP A 1 71 ? -22.888 5.451 -4.368 1.00 4.22 71 ASP A O 20
ATOM 32557 N N . LEU A 1 72 ? -21.557 7.035 -5.216 1.00 73.43 72 LEU A N 20
ATOM 32558 C CA . LEU A 1 72 ? -22.012 8.050 -4.281 1.00 12.20 72 LEU A CA 20
ATOM 32559 C C . LEU A 1 72 ? -22.665 9.188 -5.048 1.00 43.31 72 LEU A C 20
ATOM 32560 O O . LEU A 1 72 ? -22.901 9.078 -6.253 1.00 50.54 72 LEU A O 20
ATOM 32576 N N . GLU A 1 73 ? -22.957 10.276 -4.357 1.00 62.11 73 GLU A N 20
ATOM 32577 C CA . GLU A 1 73 ? -23.577 11.423 -4.993 1.00 14.24 73 GLU A CA 20
ATOM 32578 C C . GLU A 1 73 ? -22.509 12.384 -5.506 1.00 13.53 73 GLU A C 20
ATOM 32579 O O . GLU A 1 73 ? -21.939 13.161 -4.739 1.00 53.45 73 GLU A O 20
ATOM 32591 N N . GLY A 1 74 ? -22.229 12.310 -6.801 1.00 41.24 74 GLY A N 20
ATOM 32592 C CA . GLY A 1 74 ? -21.234 13.176 -7.406 1.00 62.14 74 GLY A CA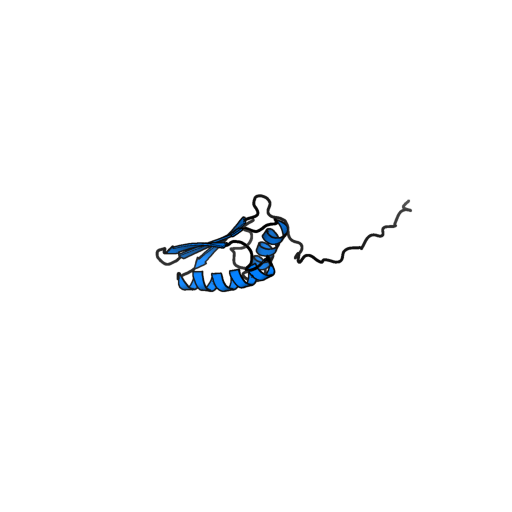 20
ATOM 32593 C C . GLY A 1 74 ? -19.826 12.634 -7.255 1.00 70.34 74 GLY A C 20
ATOM 32594 O O . GLY A 1 74 ? -18.855 13.357 -7.477 1.00 42.25 74 GLY A O 20
ATOM 32598 N N . GLN A 1 75 ? -19.722 11.364 -6.878 1.00 64.55 75 GLN A N 20
ATOM 32599 C CA . GLN A 1 75 ? -18.431 10.711 -6.684 1.00 1.21 75 GLN A CA 20
ATOM 32600 C C . GLN A 1 75 ? -18.650 9.235 -6.377 1.00 12.41 75 GLN A C 20
ATOM 32601 O O . GLN A 1 75 ? -19.786 8.774 -6.351 1.00 31.43 75 GLN A O 20
ATOM 32615 N N . VAL A 1 76 ? -17.571 8.499 -6.164 1.00 13.32 76 VAL A N 20
ATOM 32616 C CA . VAL A 1 76 ? -17.650 7.091 -5.785 1.00 22.30 76 VAL A CA 20
ATOM 32617 C C . VAL A 1 76 ? -16.563 6.764 -4.776 1.00 3.41 76 VAL A C 20
ATOM 32618 O O . VAL A 1 76 ? -15.549 7.459 -4.708 1.00 10.00 76 VAL A O 20
ATOM 32631 N N . GLU A 1 77 ? -16.777 5.720 -3.990 1.00 24.41 77 GLU A N 20
ATOM 32632 C CA . GLU A 1 77 ? -15.749 5.234 -3.091 1.00 51.50 77 GLU A CA 20
ATOM 32633 C C . GLU A 1 77 ? -15.250 3.875 -3.549 1.00 32.14 77 GLU A C 20
ATOM 32634 O O . GLU A 1 77 ? -16.019 2.912 -3.643 1.00 30.45 77 GLU A O 20
ATOM 32646 N N . LEU A 1 78 ? -13.967 3.813 -3.867 1.00 60.44 78 LEU A N 20
ATOM 32647 C CA . LEU A 1 78 ? -13.325 2.553 -4.183 1.00 54.24 78 LEU A CA 20
ATOM 32648 C C . LEU A 1 78 ? -12.757 1.974 -2.899 1.00 70.42 78 LEU A C 20
ATOM 32649 O O . LEU A 1 78 ? -11.803 2.510 -2.336 1.00 44.44 78 LEU A O 20
ATOM 32665 N N . ASP A 1 79 ? -13.366 0.900 -2.438 1.00 44.14 79 ASP A N 20
ATOM 32666 C CA . ASP A 1 79 ? -12.990 0.287 -1.170 1.00 13.22 79 ASP A CA 20
ATOM 32667 C C . ASP A 1 79 ? -12.447 -1.107 -1.413 1.00 1.12 79 ASP A C 20
ATOM 32668 O O . ASP A 1 79 ? -13.013 -1.864 -2.196 1.00 31.33 79 ASP A O 20
ATOM 32677 N N . ALA A 1 80 ? -11.345 -1.441 -0.763 1.00 64.44 80 ALA A N 20
ATOM 32678 C CA . ALA A 1 80 ? -10.719 -2.734 -0.965 1.00 32.15 80 ALA A CA 20
ATOM 32679 C C . ALA A 1 80 ? -10.012 -3.223 0.293 1.00 61.13 80 ALA A C 20
ATOM 32680 O O . ALA A 1 80 ? -9.389 -2.443 1.014 1.00 75.11 80 ALA A O 20
ATOM 32687 N N . ALA A 1 81 ? -10.134 -4.516 0.557 1.00 12.14 81 ALA A N 20
ATOM 32688 C CA . ALA A 1 81 ? -9.409 -5.159 1.642 1.00 3.24 81 ALA A CA 20
ATOM 32689 C C . ALA A 1 81 ? -8.436 -6.189 1.077 1.00 71.35 81 ALA A C 20
ATOM 32690 O O . ALA A 1 81 ? -8.852 -7.228 0.567 1.00 61.21 81 ALA A O 20
ATOM 32697 N N . PHE A 1 82 ? -7.149 -5.886 1.157 1.00 74.14 82 PHE A N 20
ATOM 32698 C CA . PHE A 1 82 ? -6.114 -6.743 0.590 1.00 42.40 82 PHE A CA 20
ATOM 32699 C C . PHE A 1 82 ? -5.452 -7.601 1.657 1.00 3.31 82 PHE A C 20
ATOM 32700 O O . PHE A 1 82 ? -4.762 -7.088 2.537 1.00 55.45 82 PHE A O 20
ATOM 32717 N N . THR A 1 83 ? -5.660 -8.904 1.577 1.00 70.44 83 THR A N 20
ATOM 32718 C CA . THR A 1 83 ? -4.968 -9.833 2.448 1.00 71.04 83 THR A CA 20
ATOM 32719 C C . THR A 1 83 ? -3.720 -10.365 1.748 1.00 70.44 83 THR A C 20
ATOM 32720 O O . THR A 1 83 ? -3.812 -11.035 0.717 1.00 53.52 83 THR A O 20
ATOM 32731 N N . PHE A 1 84 ? -2.560 -10.043 2.296 1.00 11.00 84 PHE A N 20
ATOM 32732 C CA . PHE A 1 84 ? -1.298 -10.460 1.708 1.00 62.23 84 PHE A CA 20
ATOM 32733 C C . PHE A 1 84 ? -0.771 -11.711 2.396 1.00 52.02 84 PHE A C 20
ATOM 32734 O O . PHE A 1 84 ? -1.418 -12.256 3.289 1.00 50.43 84 PHE A O 20
ATOM 32751 N N . SER A 1 85 ? 0.402 -12.162 1.979 1.00 42.22 85 SER A N 20
ATOM 32752 C CA . SER A 1 85 ? 0.995 -13.361 2.546 1.00 23.43 85 SER A CA 20
ATOM 32753 C C . SER A 1 85 ? 2.127 -13.015 3.510 1.00 13.21 85 SER A C 20
ATOM 32754 O O . SER A 1 85 ? 2.572 -13.856 4.290 1.00 43.24 85 SER A O 20
ATOM 32762 N N . CYS A 1 86 ? 2.585 -11.771 3.462 1.00 33.52 86 CYS A N 20
ATOM 32763 C CA . CYS A 1 86 ? 3.654 -11.313 4.338 1.00 53.05 86 CYS A CA 20
ATOM 32764 C C . CYS A 1 86 ? 3.338 -9.917 4.867 1.00 13.11 86 CYS A C 20
ATOM 32765 O O . CYS A 1 86 ? 2.556 -9.184 4.258 1.00 11.32 86 CYS A O 20
ATOM 32773 N N . GLN A 1 87 ? 3.949 -9.556 5.991 1.00 32.23 87 GLN A N 20
ATOM 32774 C CA . GLN A 1 87 ? 3.767 -8.228 6.572 1.00 64.33 87 GLN A CA 20
ATOM 32775 C C . GLN A 1 87 ? 4.241 -7.147 5.615 1.00 14.24 87 GLN A C 20
ATOM 32776 O O . GLN A 1 87 ? 3.525 -6.180 5.349 1.00 33.15 87 GLN A O 20
ATOM 32790 N N . ALA A 1 88 ? 5.455 -7.322 5.104 1.00 73.41 88 ALA A N 20
ATOM 32791 C CA . ALA A 1 88 ? 6.072 -6.327 4.242 1.00 20.32 88 ALA A CA 20
ATOM 32792 C C . ALA A 1 88 ? 5.193 -6.032 3.041 1.00 65.04 88 ALA A C 20
ATOM 32793 O O . ALA A 1 88 ? 4.990 -4.876 2.688 1.00 4.05 88 ALA A O 20
ATOM 32800 N N . GLU A 1 89 ? 4.635 -7.086 2.455 1.00 2.33 89 GLU A N 20
ATOM 32801 C CA . GLU A 1 89 ? 3.825 -6.974 1.247 1.00 2.34 89 GLU A CA 20
ATOM 32802 C C . GLU A 1 89 ? 2.657 -6.012 1.444 1.00 41.24 89 GLU A C 20
ATOM 32803 O O . GLU A 1 89 ? 2.217 -5.362 0.500 1.00 41.11 89 GLU A O 20
ATOM 32815 N N . MET A 1 90 ? 2.169 -5.918 2.675 1.00 54.43 90 MET A N 20
ATOM 32816 C CA . MET A 1 90 ? 1.074 -5.014 2.989 1.00 1.45 90 MET A CA 20
ATOM 32817 C C . MET A 1 90 ? 1.564 -3.570 3.009 1.00 20.11 90 MET A C 20
ATOM 32818 O O . MET A 1 90 ? 1.089 -2.729 2.251 1.00 63.34 90 MET A O 20
ATOM 32832 N N . ILE A 1 91 ? 2.538 -3.302 3.867 1.00 50.12 91 ILE A N 20
ATOM 32833 C CA . ILE A 1 91 ? 3.035 -1.950 4.075 1.00 63.21 91 ILE A CA 20
ATOM 32834 C C . ILE A 1 91 ? 3.787 -1.397 2.857 1.00 31.31 91 ILE A C 20
ATOM 32835 O O . ILE A 1 91 ? 3.725 -0.196 2.587 1.00 42.31 91 ILE A O 20
ATOM 32851 N N . ILE A 1 92 ? 4.479 -2.255 2.108 1.00 31.40 92 ILE A N 20
ATOM 32852 C CA . ILE A 1 92 ? 5.147 -1.806 0.890 1.00 41.20 92 ILE A CA 20
ATOM 32853 C C . ILE A 1 92 ? 4.112 -1.472 -0.177 1.00 0.40 92 ILE A C 20
ATOM 32854 O O . ILE A 1 92 ? 4.323 -0.594 -1.013 1.00 42.00 92 ILE A O 20
ATOM 32870 N N . PHE A 1 93 ? 2.989 -2.170 -0.129 1.00 13.05 93 PHE A N 20
ATOM 32871 C CA . PHE A 1 93 ? 1.896 -1.943 -1.059 1.00 12.13 93 PHE A CA 20
ATOM 32872 C C . PHE A 1 93 ? 1.326 -0.546 -0.857 1.00 54.21 93 PHE A C 20
ATOM 32873 O O . PHE A 1 93 ? 1.133 0.204 -1.816 1.00 60.43 93 PHE A O 20
ATOM 32890 N N . GLU A 1 94 ? 1.079 -0.200 0.404 1.00 0.25 94 GLU A N 20
ATOM 32891 C CA . GLU A 1 94 ? 0.563 1.117 0.761 1.00 31.24 94 GLU A CA 20
ATOM 32892 C C . GLU A 1 94 ? 1.519 2.205 0.281 1.00 33.43 94 GLU A C 20
ATOM 32893 O O . GLU A 1 94 ? 1.094 3.236 -0.241 1.00 61.44 94 GLU A O 20
ATOM 32905 N N . LEU A 1 95 ? 2.814 1.962 0.456 1.00 33.32 95 LEU A N 20
ATOM 32906 C CA . LEU A 1 95 ? 3.833 2.901 0.008 1.00 71.30 95 LEU A CA 20
ATOM 32907 C C . LEU A 1 95 ? 3.831 3.023 -1.511 1.00 41.24 95 LEU A C 20
ATOM 32908 O O . LEU A 1 95 ? 3.866 4.127 -2.044 1.00 31.22 95 LEU A O 20
ATOM 32924 N N . SER A 1 96 ? 3.801 1.883 -2.197 1.00 74.13 96 SER A N 20
ATOM 32925 C CA . SER A 1 96 ? 3.727 1.858 -3.655 1.00 30.02 96 SER A CA 20
ATOM 32926 C C . SER A 1 96 ? 2.566 2.715 -4.164 1.00 4.41 96 SER A C 20
ATOM 32927 O O . SER A 1 96 ? 2.715 3.454 -5.137 1.00 50.01 96 SER A O 20
ATOM 32935 N N . LEU A 1 97 ? 1.421 2.627 -3.491 1.00 21.02 97 LEU A N 20
ATOM 32936 C CA . LEU A 1 97 ? 0.248 3.423 -3.853 1.00 70.31 97 LEU A CA 20
ATOM 32937 C C . LEU A 1 97 ? 0.574 4.914 -3.827 1.00 15.24 97 LEU A C 20
ATOM 32938 O O . LEU A 1 97 ? 0.269 5.654 -4.767 1.00 61.32 97 LEU A O 20
ATOM 32954 N N . ARG A 1 98 ? 1.214 5.334 -2.746 1.00 74.32 98 ARG A N 20
ATOM 32955 C CA . ARG A 1 98 ? 1.506 6.744 -2.509 1.00 54.42 98 ARG A CA 20
ATOM 32956 C C . ARG A 1 98 ? 2.689 7.219 -3.350 1.00 1.15 98 ARG A C 20
ATOM 32957 O O . ARG A 1 98 ? 2.728 8.367 -3.791 1.00 24.24 98 ARG A O 20
ATOM 32978 N N . SER A 1 99 ? 3.643 6.328 -3.584 1.00 52.23 99 SER A N 20
ATOM 32979 C CA . SER A 1 99 ? 4.858 6.681 -4.306 1.00 62.14 99 SER A CA 20
ATOM 32980 C C . SER A 1 99 ? 4.613 6.733 -5.811 1.00 2.02 99 SER A C 20
ATOM 32981 O O . SER A 1 99 ? 5.176 7.574 -6.509 1.00 12.34 99 SER A O 20
ATOM 32989 N N . LEU A 1 100 ? 3.754 5.850 -6.304 1.00 41.52 100 LEU A N 20
ATOM 32990 C CA . LEU A 1 100 ? 3.448 5.794 -7.730 1.00 3.21 100 LEU A CA 20
ATOM 32991 C C . LEU A 1 100 ? 2.641 7.015 -8.158 1.00 33.01 100 LEU A C 20
ATOM 32992 O O . LEU A 1 100 ? 2.562 7.337 -9.343 1.00 32.22 100 LEU A O 20
ATOM 33008 N N . ALA A 1 101 ? 2.040 7.686 -7.181 1.00 25.22 101 ALA A N 20
ATOM 33009 C CA . ALA A 1 101 ? 1.320 8.924 -7.438 1.00 24.25 101 ALA A CA 20
ATOM 33010 C C . ALA A 1 101 ? 2.299 10.027 -7.812 1.00 63.04 101 ALA A C 20
ATOM 33011 O O . ALA A 1 101 ? 1.927 10.996 -8.474 1.00 61.33 101 ALA A O 20
ATOM 33018 N N . LEU A 1 102 ? 3.555 9.844 -7.384 1.00 2.40 102 LEU A N 20
ATOM 33019 C CA . LEU A 1 102 ? 4.664 10.765 -7.666 1.00 4.22 102 LEU A CA 20
ATOM 33020 C C . LEU A 1 102 ? 4.464 12.143 -7.032 1.00 61.00 102 LEU A C 20
ATOM 33021 O O . LEU A 1 102 ? 5.198 12.531 -6.126 1.00 21.12 102 LEU A O 20
ATOM 33037 N N . GLU A 1 103 ? 3.456 12.857 -7.507 1.00 14.11 103 GLU A N 20
ATOM 33038 C CA . GLU A 1 103 ? 3.186 14.230 -7.094 1.00 71.55 103 GLU A CA 20
ATOM 33039 C C . GLU A 1 103 ? 2.968 14.343 -5.584 1.00 41.12 103 GLU A C 20
ATOM 33040 O O . GLU A 1 103 ? 3.428 15.304 -4.959 1.00 44.13 103 GLU A O 20
ATOM 33052 N N . HIS A 1 104 ? 2.271 13.353 -5.018 1.00 24.01 104 HIS A N 20
ATOM 33053 C CA . HIS A 1 104 ? 1.926 13.327 -3.590 1.00 34.10 104 HIS A CA 20
ATOM 33054 C C . HIS A 1 104 ? 0.876 14.387 -3.263 1.00 1.10 104 HIS A C 20
ATOM 33055 O O . HIS A 1 104 ? 0.954 15.527 -3.723 1.00 32.41 104 HIS A O 20
ATOM 33070 N N . HIS A 1 105 ? -0.111 14.005 -2.472 1.00 54.24 105 HIS A N 20
ATOM 33071 C CA . HIS A 1 105 ? -1.137 14.940 -2.041 1.00 43.34 105 HIS A CA 20
ATOM 33072 C C . HIS A 1 105 ? -1.506 14.660 -0.593 1.00 70.51 105 HIS A C 20
ATOM 33073 O O . HIS A 1 105 ? -1.254 15.475 0.288 1.00 11.33 105 HIS A O 20
ATOM 33088 N N . HIS A 1 106 ? -2.091 13.495 -0.351 1.00 72.02 106 HIS A N 20
ATOM 33089 C CA . HIS A 1 106 ? -2.398 13.075 1.008 1.00 70.33 106 HIS A CA 20
ATOM 33090 C C . HIS A 1 106 ? -1.151 12.436 1.613 1.00 72.53 106 HIS A C 20
ATOM 33091 O O . HIS A 1 106 ? -0.711 11.370 1.178 1.00 62.45 106 HIS A O 20
ATOM 33106 N N . HIS A 1 107 ? -0.575 13.101 2.600 1.00 24.14 107 HIS A N 20
ATOM 33107 C CA . HIS A 1 107 ? 0.752 12.748 3.088 1.00 51.34 107 HIS A CA 20
ATOM 33108 C C . HIS A 1 107 ? 0.748 11.551 4.034 1.00 54.23 107 HIS A C 20
ATOM 33109 O O . HIS A 1 107 ? 0.162 11.592 5.118 1.00 41.35 107 HIS A O 20
ATOM 33124 N N . HIS A 1 108 ? 1.391 10.480 3.571 1.00 73.43 108 HIS A N 20
ATOM 33125 C CA . HIS A 1 108 ? 1.758 9.326 4.399 1.00 4.52 108 HIS A CA 20
ATOM 33126 C C . HIS A 1 108 ? 0.553 8.490 4.839 1.00 2.02 108 HIS A C 20
ATOM 33127 O O . HIS A 1 108 ? 0.681 7.614 5.692 1.00 21.03 108 HIS A O 20
ATOM 33142 N N . HIS A 1 109 ? -0.605 8.749 4.253 1.00 34.23 109 HIS A N 20
ATOM 33143 C CA . HIS A 1 109 ? -1.803 7.967 4.539 1.00 64.04 109 HIS A CA 20
ATOM 33144 C C . HIS A 1 109 ? -2.586 7.722 3.261 1.00 32.30 109 HIS A C 20
ATOM 33145 O O . HIS A 1 109 ? -2.622 6.567 2.803 1.00 37.30 109 HIS A O 20
#

InterPro domains:
  IPR005272 Protein of unknown function DUF406 [PF04175] (6-96)
  IPR005272 Protein of unknown function DUF406 [PTHR38769] (4-96)
  IPR005272 Protein of unknown function DUF406 [TIGR00743] (4-96)
  IPR035571 UPF0234-like, C-terminal [G3DSA:3.30.70.860] (1-99)

Nearest PDB structures (foldseek):
  2k3i-assembly1_A  TM=7.854E-01  e=1.207E-16  Shigella flexneri 2a
  6nuk-assembly1_A  TM=4.946E-01  e=1.734E-02  synthetic construct
  2n76-assembly1_A  TM=5.350E-01  e=4.049E-01  synthetic construct
  3t9n-assembly1_D  TM=5.424E-01  e=5.584E-01  Caldanaerobacter subterraneus subsp. tengcongensis
  7cww-assembly1_A  TM=5.576E-01  e=2.786E+00  Streptomyces laurentii

Secondary structure (DSSP, 8-state):
---------------S---S-----S-SEEEEEEEESSHHHHHHHHHHHHHHHHHH--TTT-SEEEEEEEE-SS-EEEEEEEE-SSHHHHHHHHHHHHHHT--S-S---

Solvent-accessible surface area: 8310 Å² total; per-residue (Å²): 234,99,160,191,143,132,137,127,168,120,114,123,192,62,117,82,118,91,114,67,43,109,100,43,123,119,59,56,29,11,96,2,37,54,101,25,77,59,109,130,88,0,87,67,37,20,83,68,0,92,115,21,7,65,70,17,7,92,78,146,174,17,17,70,51,68,126,120,32,114,95,67,179,66,72,8,62,0,17,0,21,0,62,5,108,62,62,64,34,3,22,19,0,43,9,31,6,109,80,106,22,121,119,32,170,140,130,111,132

Sequence (109 aa):
MAMKDVVDKCSTKGCAIDIGTVIDNDNCTSKFSRFFATREEAESFMTKLKELAAAASSADEGASVAYKIKDLEGQVELDAAFTFSCQAEMIIFELSLRSLALEHHHHHHMAMKDVVDKCSTKGCAIDIGTVIDNDNCTSKFSRFFATREEAESFMTKLKELAAAASSADEGASVAYKIKDLEGQVELDAAFTFSCQAEMIIFELSLRSLALEHHHHHHMAMKDVVDKCSTKGCAIDIGTVIDNDNCTSKFSRFFATREEAESFMTKLKELAAAASSADEGASVAYKIKDLEGQVELDAAFTFSCQAEMIIFELSLRSLALEHHHHHHMAMKDVVDKCSTKGCAIDIGTVIDNDNCTSKFSRFFATREEAESFMTKLKELAAAASSADEGASVAYKIKDLEGQVELDAAFTFSCQAEMIIFELSLRSLALEHHHHHHMAMKDVVDKCSTKGCAIDIGTVIDNDNCTSKFSRFFATREEAESFMTKLKELAAAASSADEGASVAYKIKDLEGQVELDAAFTFSCQAEMIIFELSLRSLALEHHHHHHMAMKDVVDKCSTKGCAIDIGTVIDNDNCTSKFSRFFATREEAESFMTKLKELAAAASSADEGASVAYKIKDLEGQVELDAAFTFSCQAEMIIFELSLRSLALEHHHHHHMAMKDVVDKCSTKGCAIDIGTVIDNDNCTSKFSRFFATREEAESFMTKLKELAAAASSADEGASVAYKIKDLEGQVELDAAFTFSCQAEMIIFELSLRSLALEHHHHHHMAMKDVVDKCSTKGCAIDIGTVIDNDNCTSKFSRFFATREEAESFMTKLKELAAAASSADEGASVAYKIKDLEGQVELDAAFTFSCQAEMIIFELSLRSLALEHHHHHHMAMKDVVDKCSTKGCAIDIGTVIDNDNCTSKFSRFFATREEAESFMTKLKELAAAASSADEGASVAYKIKDLEGQVELDAAFTFSCQAEMIIFELSLRSLALEHHHHHHMAMKDVVDKCSTKGCAIDIGTVIDNDNCTSKFSRFFATREEAESFMTKLKELAAAASSADEGASVAYKIKDLEGQVELDAAFTFSCQAEMIIFELSLRSLALEHHHHHHMAMKDVVDKCSTKGCAIDIGTVIDNDNCTSKFSRFFATREEAESFMTKLKELAAAASSADEGASVAYKIKDLEGQVELDAAFTFSCQAEMIIFELSLRSLALEHHHHHHMAMKDVVDKCSTKGCAIDIGTVIDNDNCTSKFSRFFATREEAESFMTKLKELAAAASSADEGASVAYKIKDLEGQVELDAAFTFSCQAEMIIFELSLRSLALEHHHHHHMAMKDVVDKCSTKGCAIDIGTVIDNDNCTSKFSRFFATREEAESFMTKLKELAAAASSADEGASVAYKIKDLEGQVELDAAFTFSCQAEMIIFELSLRSLALEHHHHHHMAMKDVVDKCSTKGCAIDIGTVIDNDNCTSKFSRFFATREEAESFMTKLKELAAAASSADEGASVAYKIKDLEGQVELDAAFTFSCQAEMIIFELSLRSLALEHHHHHHMAMKDVVDKCSTKGCAIDIGTVIDNDNCTSKFSRFFATREEAESFMTKLKELAAAASSADEGASVAYKIKDLEGQVELDAAFTFSCQAEMIIFELSLRSLALEHHHHHHMAMKDVVDKCSTKGCAIDIGTVIDNDNCTSKFSRFFATREEAESFMTKLKELAAAASSADEGASVAYKIKDLEGQVELDAAFTFSCQAEMIIFELSLRSLALEHHHHHHMAMKDVVDKCSTKGCAIDIGTVIDNDNCTSKFSRFFATREEAESFMTKLKELAAAASSADEGASVAYKIKDLEGQVELDAAFTFSCQAEMIIFELSLRSLALEHHHHHHMAMKDVVDKCSTKGCAIDIGTVIDNDNCTSKFSRFFATREEAESFMTKLKELAAAASSADEGASVAYKIKDLEGQVELDAAFTFSCQAEMIIFELSLRSLALEHHHHHHMAMKDVVDKCSTKGCAIDIGTVIDNDNCTSKFSRFFATREEAESFMTKLKELAAAASSADEGASVAYKIKDLEGQVELDAAFTFSCQAEMIIFELSLRSLALEHHHHHHMAMKDVVDKCSTKGCAIDIGTVIDNDNCTSKFSRFFATREEAESFMTKLKELAAAASSADEGASVAYKIKDLEGQVELDAAFTFSCQAEMIIFELSLRSLALEHHHHHH

Organism: Escherichia coli (strain K12) (NCBI:txid83333)

CATH classification: 3.30.70.860

B-factor: mean 37.1, std 19.36, range [0.03, 75.44]

Radius of gyration: 18.4 Å; Cα contacts (8 Å, |Δi|>4): 129; chains: 1; bounding box: 65×30×40 Å